Protein 6OQQ (pdb70)

B-factor: mean 50.13, std 29.23, range [6.15, 171.17]

GO terms:
  GO:0106437 protein-glutamic acid ligase activity, initiating (F, EXP)
  GO:0106438 protein-glutamic acid ligase activity, elongating (F, EXP)
  GO:0018117 protein adenylylation (P, IMP)

Solvent-accessible surface area: 74643 Å² total; per-residue (Å²): 125,96,66,77,36,17,6,98,50,36,87,45,95,46,8,57,86,96,23,37,93,46,53,76,93,75,119,74,181,71,18,59,9,100,83,6,55,13,85,52,1,12,64,71,0,4,85,21,0,21,68,0,0,53,85,0,39,143,50,125,108,14,104,83,31,80,30,82,39,2,0,6,0,16,0,0,0,60,0,16,0,17,36,47,133,54,40,136,114,40,90,110,11,58,61,29,1,145,42,0,4,91,47,0,45,89,102,51,78,148,29,59,118,63,0,60,102,30,34,76,99,2,10,6,1,0,0,22,1,0,10,28,111,60,2,33,66,25,4,0,27,51,4,9,65,91,22,22,138,87,22,45,71,96,51,13,39,27,2,8,92,72,3,53,2,2,1,0,0,4,0,18,49,32,0,0,4,0,0,1,12,18,0,6,28,155,96,11,83,1,52,4,37,41,92,22,102,53,65,22,21,47,2,13,16,20,1,0,2,0,1,0,15,25,5,68,0,8,78,18,70,13,32,86,88,0,30,61,124,111,155,111,43,134,35,122,18,86,164,147,38,143,17,45,49,144,104,28,94,112,5,61,18,21,13,0,1,0,34,21,101,132,111,32,6,12,0,1,19,0,20,99,111,76,19,77,95,67,39,0,46,46,9,21,37,0,0,51,20,1,55,155,20,43,166,18,7,60,8,87,1,126,20,3,70,8,71,1,14,20,56,13,117,22,63,67,0,34,93,11,0,151,57,22,181,34,36,120,103,0,70,90,62,0,30,103,58,116,74,0,34,0,2,1,11,77,3,41,114,31,7,24,40,32,0,14,39,110,126,19,85,49,142,76,0,50,60,11,1,114,26,0,0,34,0,0,0,7,1,4,34,0,1,0,3,7,15,68,10,15,85,15,50,44,9,76,123,17,56,132,156,82,98,23,40,0,25,10,14,1,0,26,14,1,2,18,22,77,87,150,77,6,15,4,2,13,42,0,50,102,5,0,69,128,0,13,0,23,29,5,0,5,3,32,2,8,54,19,33,28,2,45,18,4,15,72,21,25,118,30,0,94,89,44,7,26,43,1,0,25,5,0,45,58,93,105,44,82,17,144,91,48,30,11,0,24,5,9,13,6,3,1,21,82,1,0,0,0,0,2,10,0,4,9,0,0,21,0,0,2,4,0,6,0,0,0,0,3,7,0,4,62,31,1,121,132,37,178,72,152,103,114,36,76,53,13,3,107,65,6,3,63,8,0,0,44,1,0,0,10,0,0,52,22,8,9,9,4,28,66,85,41,0,48,75,11,0,90,44,16,2,67,42,51,30,1,6,81,0,5,32,25,2,0,10,12,66,3,18,165,58,94,72,81,55,25,73,102,74,8,40,47,8,0,44,33,6,48,60,6,131,43,120,41,187,40,41,108,40,26,0,2,17,66,66,34,102,70,24,3,1,1,1,107,118,76,41,13,2,4,23,2,4,12,10,0,0,2,3,0,0,2,8,0,0,3,12,20,23,1,19,67,24,0,26,120,29,15,97,76,1,64,68,7,16,79,13,128,74,177,54,82,17,76,42,1,0,42,10,0,1,22,0,25,8,6,2,6,13,45,0,30,4,1,59,23,1,0,17,34,1,2,74,65,0,61,143,84,39,116,110,21,100,24,119,60,13,44,54,14,3,67,90,11,12,68,28,32,4,0,6,44,1,0,28,65,74,116,186,58,39,127,53,15,39,34,13,0,90,4,0,14,26,7,4,4,98,38,25,6,9,12,2,45,6,88,37,0,48,24,0,0,60,0,7,44,8,67,22,58,129,65,65,22,71,94,9,57,98,87,5,74,126,98,61,58,67,70,0,7,51,53,60,0,51,54,10,0,28,120,16,46,168,75,40,85,57,64,81,72,1,23,75,6,0,108,46,10,18,158,121,56,83,31,91,8,57,41,76,53,6,118,126,4,0,41,43,52,29,48,126,4,79,103,77,70,13,118,112,39,71,71,7,97,101,25,0,44,128,42,73,139,62,87,36,21,7,115,35,38,83,44,91,48,8,59,86,98,21,38,93,40,46,80,96,63,108,73,119,75,2,51,4,92,85,5,52,12,85,50,1,11,61,71,0,2,82,22,0,18,72,0,0,42,83,0,42,162,47,130,96,18,104,84,28,74,35,85,32,3,1,6,0,15,0,0,0,55,0,17,0,25,30,47,135,58,37,119,103,45,93,100,10,58,70,28,0,133,38,0,3,66,42,0,43,87,135,55,87,128,28,55,132,49,0,52,84,32,30,86,104,1,11,4,1,0,2,26,3,0,12,40,107,60,1,33,68,23,3,0,17,53,2,8,59,83,17,24,129,97,31,41,74,97,51,12,36,28,1,8,93,76,4,60,6,1,0,0,0,4,0,15,49,30,0,0,4,1,0,1,12,22,0,4,29,160,108,11,79,1,59,5,29,26,85,77,82,48,71,22,23,49,2,14,16,22,3,0,3,0,1,0,11,24,5,70,0,10,76,23,56,17,24,83,90,0,10,63,122,111,152,88,54,139,31,97,47,79,151,145,44,160,19,32,60,139,115,30,106,119,8,40,28,29,12,0,3,0,34,16,124,122,109,36,6,5,0,0,20,0,20,84,162,76,22,82,98,66,41,0,50,39,10,24,35,0,0,72,19,1,54,165,24,48,187,22,4,65,11,71,0,132,20,3,95,18,71,1,6,15,62,11,101,53,79,70,0,37,94,18,0,166,76,23,186,69,42,118,105,0,72,84,65,3,34,106,45,158,56,0,32,0,1,1,11,56,3,45,104,40,6,11,41,38,0,6,39,106,127,28,77,63,131,75,0,51,60,14,2,95,26,0,0,26,0,0,0,6,2,4,31,0,1,0,3,5,19,105,10,17,84,15,46,46,15,68,180,12,68,138,152,57,77,14,42,0,32,10,14,1,0,22,14,1,2,12,25,82,86,148,82,8,14,7,3,12,55,0,50,112,7,0,70,142,0,13,0,20,26,8,0,4,3,30,1,9,42,18,36,24,3,49,15,4,15,68,24,26,121,30,0,92,88,57,9,32,39,1,0,24,6,0,41,60,90,105,42,70,21,165,83,65,30,17,0,30,4,6,12,7,5,1,21,79,2,0,0,0,0,2,7,0,4,8,0,0,20,0,0,2,4,1,4,0,0,1,0,2,11,0,6,73,37,2,121,128,42,176,56,154,96,130,26,72,60,27,3,102,65,6,4,55,9,0,2,46,2,0,0,16,0,0,52,26,3,7,10,3,30,57,82,35,0,45,60,13,0,91,38,21,3,71,40,71,35,0,5,80,0,5,33,20,2,0,8,8,56,4,25,148,71,88,85,90,62,18,67,94,73,5,45,50,7,1,67,14,18,52,69,5,116,43,122,41,183,41,41,105,37,28,0,2,16,75,66,31,103,71,21,3,1,1,2,106,119,78,41,12,2,4,25,2,4,12,12,0,0,1,3,0,0,3,9,0,0,3,13,19,20,0,8,44,25,0,40,114,29,14,90,78,1,77,68,9,18,67,32,122,70,193,44,83,16,88,45,2,0,34,9,0,1,23,0,26,12,6,3,8,19,51,2,28,3,1,61,22,1,0,16,34,3,2,74,62,0,67,144,78,42,114,109,30,105,21,128,56,19,51,60,14,4,98,94,8,20,72,27,35,4,0,48,73,10,53,106,85,132,84,72,54,31,34,2,87,5,0,15,25,3,11,5,96,42,22,20,9,16,1,42,48,99,74,18,71,20,0,4,65,0,10,47,6,73,20,71,120,89,66,38,80,77,17,134,101,88,12,30,126,81,57,137,69,86,1,9,46,41,45,2,44,54,13,1,21,120,22,42,141,75,33,75,86,46,96,69,23,15,95,6,3,81,56,17,22,193,117,65,92,25,106,26,59,66,77,64,28,104,124,3,0,53,68,46,40,80,172,40,80,96,71,91,10,108,103,69,61,11,97,142,45,0,51,126,66,83

Organism: Legionella pneumophila subsp. pneumophila (strain Philadelphia 1 / ATCC 33152 / DSM 7513) (NCBI:txid272624)

InterPro domains:
  IPR059085 Calmodulin-dependent glutamylase SidJ, N-terminal domain [PF26375] (137-318)
  IPR061321 Calmodulin-dependent glutamylase SidJ [NF033873] (98-854)

Sequence (1755 aa):
VKQYYFARRGETSTHDTSLPPPVKVLSGRSIPLKEIPFEATRNELVQIYLTSIDKLIKSNKLNSIPSQQIASHYLFLRSLANSETDGIKKNQILSLAKPLGTYLASKEPHVWKMINELIEKSEYPIIHYLKNNRAHSNFMLALIHEYHKEPLTKNQSAFVQKFRDSSVFLFPNPIYTAWLAHSYDEDSSFNPMFRERLSTNFYHSTLTDNLLLRTEPKEVTLSSEHHYKKEKGPIDSSFRYQMSSDRLLRIQGRTLLFSTPQNDVVAVKVQKKGEPKSTLEEEFEMADYLLKHQRRLDVHSKLPQPLGQYSVKKSEILEISRGSLDFERFKTLIDDSKDLEVYVYKAPQSYFTYLHDKNQDLEDLTASVKTNVHDLFVLLREGIVFPQLADIFHTHFGEDEREDKGRYQALVQLLNVLQFQLGRIDKWQKAVEYVNLRSSGLADLGDSLPITSLFTSSDFTKHYFSELLTGGYHPTFFDKSSGTANSLFTGKRRLFGNYLYLNTIAEYLLVIQLTLGSYGDKVTRDMMDKPKKEAVWRELANVMFTSCAEAIHIMTGIPQSRALTLLKQRANIEKHFRQTQFWMTPDYSKLDEDTLQMEQYSIYSGEPEYEFTDKLVSGVGLSVDGVHQDLGGYNRESPLRELEKLLYATVTLIEGTMQLDKEFFKQLEQVEKILSGEIKTDANSCFEAVAQLLDLARPGCHFQKRLVLSYYEEAKLKYPSAPTDAYDSRFQVVARTNAAITIQRFWRNLTEEQIAEFKEAFALFDKDNNGSISSSELATVMRSLGLSPSEAEVNDLMNEIDVDGNHQIEFSEFLALMSRQLKSNDSEQELLEAFKVFDKNGDGLISAAELKHVLTSIGEKLTDAEVDDMINIQQFAALLSKQYYFARRGETSTHDTSLPPPVKVLSGRSIPLKEIPFEATRNELVQIYLTSIDKLIKSNKLNSIPSQQIASHYLFLRSLANSETDGIKKNQILSLAKPLGTYLASKEPHVWKMINELIEKSEYPIIHYLKNNRAHSNFMLALIHEYHKEPLTKNQSAFVQKFRDSSVFLFPNPIYTAWLAHSYDEDSSFNPMFRERLSTNFYHSTLTDNLLLRTEPKEVTLSSEHHYKKEKGPIDSSFRRYQMSSDRLLRIQGRTLLFSTPQNDVVAVKVQKKGEPKSTLEEEFEMADYLLKHQRRLDVHSKLPQPLGQYSVKKSEILEISRGSLDFERFKTLIDDSKDLEVYVYKAPQSYFTYLHDKNQDLEDLTASVKTNVHDLFVLLREGIVFPQLADIFHTHFGEDEREDKGRYQALVQLLNVLQFQLGRIDKWQKAVEYVNLRSSGLADLGDSLPITSLFTSSDFTKHYFSELLTGGYHPTFFDKSSGTANSLFTGKRRLFGNYLYLNTIAEYLLVIQLTLGSYGDKVTRDMMDKPKKEAVWRELANVMFTSCAEAIHIMTGIPQSRALTLLKQRANIEKHFRQTQFWMTPDYSKLDEDTLQMEQYSIYSGEPEYEFTDKLVSGVGLSVDGVHQDLGGYNRESPLRELEKLLYATVTLIEGTMQLDKEFFKQLEQVEKILSGEIKTDANSCFEAVAQLLDLARPGCHFQKRLVLSYYEEAKLKYPSAPTDAYDSRFQVVARTNAAITIQLTEEQIAEFKEAFALFDKDNNGSISSSELATVMRSLGLSPSEAEVNDLMNEIDVDGNHQIEFSEFLALMSRQLKSNDSEQELLEAFKVFDKNGDGLISAAELKHVLTSIGEKLTDAEVDDMNIQQFAALLS

Radius of gyration: 42.69 Å; Cα contacts (8 Å, |Δi|>4): 2825; chains: 4; bounding box: 132×69×135 Å

Foldseek 3Di:
DAADFLKDKDFDQFLLDPFDAQWDADPNDIFHEAALQQQVLLVVLVVLLLVLLVVCLVVVCPVPDDPLLLLLLLLQLQLQLLVDPPPVVSVSSVVSNVSSLVVCCPPPVVSNVVSLVLLLFFSNSSLVSCLECVQQVASSVVSSVVRVPDDDDPSNVQNCVLVVRGNLLSHPQLSSLLSLQCSLFPPGLDEQWDADPNAIDHCLLSSVQSNLSPDGAMDMDGHCPALVHDDDDDDDQPDDDDFALVQFDADDALKTWGADPVQWTKIKHWAFAPRDLVLQSLQLSQLVVCVVCCVNLVQQFQGKAWRGKDKDFVVVVLVSCVVHPCSVVNVNTHHPHGIIIITIIIGGPQQQAQLLHLPDDPVLSLVLLLSQLSNQQSVVVNFKAQPPQWQWFQDDPCQQVDQQSRGFFLSVPLLAPPDRFGGKTALLLNRRVVGQRTSRYGHSRSNMDGLVCLSHCHPVCCRRRSDQLNHYDDPVQQDPVVSHRYHNSRSSNGHRSVVVSLRSVLVSLVSLLSSLLSSLQVNCVPDPPVVVSLVSLLVSLVSSLLSLLSSLCSLQVDPSVVSSSSLCSHFPSQLLSLQSSVQSYQVLLPDDDVVNVVSQCRSQVSHDGDDDPDNAAHRAGAHPPSPGHMQHHDPGRGRSVSSSRSSSSSSCNSSSSVVLVVVLVVLVVVLVCCLVVVDDDDLVSSVSSLSNSCSSDRRPDLVSLVVSLVSVVSSCVVVVVDDDPSHCVNSVVSVVVVVVVVVVVVVD/DDDPVLVVLLVVLQCVQPVVRPQWHFLVCVQVSCVVSVQRDDPVVSVVVVVVCPPVPDRTGGSVRSCVVSVVSVVVDDQLVVQLVVVVVQVDVPPQDHDPVVVQCDQQPDDPHDDNVVCVVAPGRNVRSVPVD/DADFQKDKFFDFFLLPPFPAQWDADPNDTFHEAALQQQVLLVVLVVLLLVLLVVCLVVVVLVPDDPLLLLLQLLQLQLVLLVDPDPVVSVSSVVSNVSSLVCCVPVPVPVSVVSLVLLLAFSNSSLVSPLACSQQPASSVVSSVVRVPDDDDPSNVQNCVLVVRGNLLSHPLLNSLLSLQCSLPPPGQDEQWDDDPNAIDHCLLSSVQSNLSPDGAMDMDGHCPALVHPDDDDFDAPDDDDDDLVFQPAQDQLKTWGQDPVQFTKIKRKAWAPRDLVLLVLQLSQLVVCVVCCPNLVQQFQGKAWDHKDKDAPVSVLVSCVPHPCSVVSVNGHYPDRIIIITIITGGPQQQAQLLHLPDDPVLSLVLLLNQLSNQLSVVSNQKAQPPQWQWFLDDPCQQPDLQSRGFFLSVPLLAPPDDFRAKTALLLNRNVVGQRTSRYGHSRSNMDGLVCLSHPDPVCCRRRSPQLRHYDDVSQQDVVVSHRYHNSRSSNGHRSVVVSLRRVLVSLVSVLSSLLSSLQSNCVPPDDDVVSLVSLLVSLVSSLQSLLSSLCSQQVPPSVVSSSSLVSHFPSQLLSLQSSVQSYQCLLVDDPVVNVVSQCVSCVSHDGADDPDDAAPRAGAHPVNPGHMQHHDPGRGRSVSSSRSSSSSSSNSSSSVVLVVVLVVLVVVQVCDLVVVDDDDLVVNVSSLSNSCSSDRPPPLVSLVVSLVSVVSSCVVVVPDDDPSNPVNNVVSVVVVVVVVVD/DDPVLVVLLVVLQCVQVVVRPQFAALVCVQVSCVVSVLRDDPVVSVVVVCVPCVVPHDTGHSVVSVVSCPVSVVVPDQQVVQLVVLCVQVPDPPQDHDDVVVQCCCCPDDDHCDNVNPVVAVSNPRSVVVD

Structure (mmCIF, N/CA/C/O backbone):
data_6OQQ
#
_entry.id   6OQQ
#
_cell.length_a   105.490
_cell.length_b   104.749
_cell.length_c   107.770
_cell.angle_alpha   90.000
_cell.angle_beta   103.970
_cell.angle_gamma   90.000
#
_symmetry.space_group_name_H-M   'P 1 21 1'
#
loop_
_entity.id
_entity.type
_entity.pdbx_description
1 polymer 'Legionella pneumophila SidJ'
2 polymer Calmodulin
3 non-polymer 'ADENOSINE MONOPHOSPHATE'
4 non-polymer 'PYROPHOSPHATE 2-'
5 non-polymer 'MAGNESIUM ION'
6 non-polymer 'SODIUM ION'
7 non-polymer 1,2-ETHANEDIOL
8 non-polymer 'CALCIUM ION'
9 water water
#
loop_
_atom_site.group_PDB
_atom_site.id
_atom_site.type_symbol
_atom_site.label_atom_id
_atom_site.label_alt_id
_atom_site.label_comp_id
_atom_site.label_asym_id
_atom_site.label_entity_id
_atom_site.label_seq_id
_atom_site.pdbx_PDB_ins_code
_atom_site.Cartn_x
_atom_site.Cartn_y
_atom_site.Cartn_z
_atom_site.occupancy
_atom_site.B_iso_or_equiv
_atom_site.auth_seq_id
_atom_site.auth_comp_id
_atom_site.auth_asym_id
_atom_site.auth_atom_id
_atom_site.pdbx_PDB_model_num
ATOM 1 N N . VAL A 1 99 ? -54.841 -20.640 -29.938 1.00 78.32 99 VAL A N 1
ATOM 2 C CA . VAL A 1 99 ? -53.499 -21.176 -30.131 1.00 59.69 99 VAL A CA 1
ATOM 3 C C . VAL A 1 99 ? -53.027 -21.822 -28.832 1.00 46.16 99 VAL A C 1
ATOM 4 O O . VAL A 1 99 ? -53.266 -21.296 -27.742 1.00 54.77 99 VAL A O 1
ATOM 16 N N . LYS A 1 100 ? -52.361 -22.967 -28.948 1.00 50.17 100 LYS A N 1
ATOM 17 C CA . LYS A 1 100 ? -51.864 -23.676 -27.776 1.00 44.31 100 LYS A CA 1
ATOM 18 C C . LYS A 1 100 ? -50.530 -23.077 -27.348 1.00 39.90 100 LYS A C 1
ATOM 19 O O . LYS A 1 100 ? -49.589 -23.006 -28.146 1.00 42.31 100 LYS A O 1
ATOM 38 N N . GLN A 1 101 ? -50.457 -22.641 -26.095 1.00 26.22 101 GLN A N 1
ATOM 39 C CA . GLN A 1 101 ? -49.268 -22.006 -25.541 1.00 23.54 101 GLN A CA 1
ATOM 40 C C . GLN A 1 101 ? -48.627 -22.963 -24.546 1.00 25.36 101 GLN A C 1
ATOM 41 O O . GLN A 1 101 ? -49.262 -23.364 -23.564 1.00 31.86 101 GLN A O 1
ATOM 55 N N . TYR A 1 102 ? -47.381 -23.334 -24.814 1.00 21.59 102 TYR A N 1
ATOM 56 C CA . TYR A 1 102 ? -46.640 -24.302 -24.011 1.00 21.94 102 TYR A CA 1
ATOM 57 C C . TYR A 1 102 ? -45.197 -24.271 -24.504 1.00 23.05 102 TYR A C 1
ATOM 58 O O . TYR A 1 102 ? -44.870 -23.570 -25.466 1.00 28.15 102 TYR A O 1
ATOM 76 N N . TYR A 1 103 ? -44.335 -25.036 -23.843 1.00 21.95 103 TYR A N 1
ATOM 77 C CA . TYR A 1 103 ? -42.910 -25.020 -24.138 1.00 26.74 103 TYR A CA 1
ATOM 78 C C . TYR A 1 103 ? -42.464 -26.334 -24.767 1.00 20.81 103 TYR A C 1
ATOM 79 O O . TYR A 1 103 ? -42.998 -27.404 -24.463 1.00 29.57 103 TYR A O 1
ATOM 97 N N . PHE A 1 104 ? -41.480 -26.231 -25.666 1.00 29.49 104 PHE A N 1
ATOM 98 C CA . PHE A 1 104 ? -40.798 -27.387 -26.231 1.00 28.85 104 PHE A CA 1
ATOM 99 C C . PHE A 1 104 ? -39.665 -27.890 -25.336 1.00 31.13 104 PHE A C 1
ATOM 100 O O . PHE A 1 104 ? -38.722 -28.518 -25.834 1.00 27.03 104 PHE A O 1
ATOM 117 N N . ALA A 1 105 ? -39.734 -27.619 -24.035 1.00 26.32 105 ALA A N 1
ATOM 118 C CA . ALA A 1 105 ? -38.694 -28.026 -23.102 1.00 18.18 105 ALA A CA 1
ATOM 119 C C . ALA A 1 105 ? -39.338 -28.605 -21.853 1.00 30.17 105 ALA A C 1
ATOM 120 O O . ALA A 1 105 ? -40.383 -28.131 -21.400 1.00 30.15 105 ALA A O 1
ATOM 127 N N . ARG A 1 106 ? -38.688 -29.620 -21.299 1.00 21.24 106 ARG A N 1
ATOM 128 C CA . ARG A 1 106 ? -39.188 -30.398 -20.175 1.00 24.74 106 ARG A CA 1
ATOM 129 C C . ARG A 1 106 ? -38.079 -30.496 -19.139 1.00 36.06 106 ARG A C 1
ATOM 130 O O . ARG A 1 106 ? -36.922 -30.735 -19.492 1.00 32.92 106 ARG A O 1
ATOM 151 N N . ARG A 1 107 ? -38.419 -30.297 -17.867 1.00 20.22 107 ARG A N 1
ATOM 152 C CA . ARG A 1 107 ? -37.434 -30.347 -16.793 1.00 26.60 107 ARG A CA 1
ATOM 153 C C . ARG A 1 107 ? -37.721 -31.517 -15.864 1.00 33.76 107 ARG A C 1
ATOM 154 O O . ARG A 1 107 ? -38.855 -31.694 -15.408 1.00 35.45 107 ARG A O 1
ATOM 175 N N . GLY A 1 108 ? -36.685 -32.300 -15.582 1.00 24.13 108 GLY A N 1
ATOM 176 C CA . GLY A 1 108 ? -36.761 -33.376 -14.619 1.00 19.71 108 GLY A CA 1
ATOM 177 C C . GLY A 1 108 ? -35.467 -33.510 -13.843 1.00 18.52 108 GLY A C 1
ATOM 178 O O . GLY A 1 108 ? -34.829 -32.506 -13.511 1.00 24.29 108 GLY A O 1
ATOM 182 N N . GLU A 1 109 ? -35.057 -34.743 -13.563 1.00 16.68 109 GLU A N 1
ATOM 183 C CA . GLU A 1 109 ? -33.854 -34.991 -12.785 1.00 16.41 109 GLU A CA 1
ATOM 184 C C . GLU A 1 109 ? -33.088 -36.151 -13.395 1.00 37.37 109 GLU A C 1
ATOM 185 O O . GLU A 1 109 ? -33.656 -36.998 -14.087 1.00 18.47 109 GLU A O 1
ATOM 197 N N . THR A 1 110 ? -31.784 -36.167 -13.149 1.00 31.41 110 THR A N 1
ATOM 198 C CA . THR A 1 110 ? -30.918 -37.257 -13.573 1.00 37.71 110 THR A CA 1
ATOM 199 C C . THR A 1 110 ? -30.011 -37.625 -12.406 1.00 41.31 110 THR A C 1
ATOM 200 O O . THR A 1 110 ? -29.994 -36.958 -11.368 1.00 22.22 110 THR A O 1
ATOM 211 N N . SER A 1 111 ? -29.248 -38.705 -12.581 1.00 19.19 111 SER A N 1
ATOM 212 C CA . SER A 1 111 ? -28.428 -39.204 -11.482 1.00 27.63 111 SER A CA 1
ATOM 213 C C . SER A 1 111 ? -27.198 -38.338 -11.236 1.00 18.51 111 SER A C 1
ATOM 214 O O . SER A 1 111 ? -26.742 -38.235 -10.091 1.00 19.23 111 SER A O 1
ATOM 222 N N . THR A 1 112 ? -26.635 -37.726 -12.276 1.00 19.91 112 THR A N 1
ATOM 223 C CA . THR A 1 112 ? -25.440 -36.917 -12.077 1.00 28.81 112 THR A CA 1
ATOM 224 C C . THR A 1 112 ? -25.181 -36.058 -13.302 1.00 39.15 112 THR A C 1
ATOM 225 O O . THR A 1 112 ? -25.592 -36.396 -14.416 1.00 20.14 112 THR A O 1
ATOM 236 N N . HIS A 1 113 ? -24.493 -34.941 -13.071 1.00 27.67 113 HIS A N 1
ATOM 237 C CA . HIS A 1 113 ? -23.918 -34.129 -14.131 1.00 17.69 113 HIS A CA 1
ATOM 238 C C . HIS A 1 113 ? -22.449 -34.444 -14.372 1.00 19.67 113 HIS A C 1
ATOM 239 O O . HIS A 1 113 ? -21.882 -33.972 -15.364 1.00 19.32 113 HIS A O 1
ATOM 253 N N . ASP A 1 114 ? -21.826 -35.230 -13.493 1.00 17.83 114 ASP A N 1
ATOM 254 C CA . ASP A 1 114 ? -20.400 -35.540 -13.583 1.00 18.51 114 ASP A CA 1
ATOM 255 C C . ASP A 1 114 ? -20.198 -36.592 -14.671 1.00 20.42 114 ASP A C 1
ATOM 256 O O . ASP A 1 114 ? -19.984 -37.779 -14.412 1.00 20.89 114 ASP A O 1
ATOM 265 N N . THR A 1 115 ? -20.272 -36.128 -15.918 1.00 21.76 115 THR A N 1
ATOM 266 C CA . THR A 1 115 ? -20.110 -36.969 -17.097 1.00 40.16 115 THR A CA 1
ATOM 267 C C . THR A 1 115 ? -19.218 -36.234 -18.084 1.00 23.01 115 THR A C 1
ATOM 268 O O . THR A 1 115 ? -19.477 -35.070 -18.405 1.00 27.17 115 THR A O 1
ATOM 279 N N . SER A 1 116 ? -18.172 -36.908 -18.557 1.00 35.96 116 SER A N 1
ATOM 280 C CA . SER A 1 116 ? -17.252 -36.325 -19.532 1.00 26.45 116 SER A CA 1
ATOM 281 C C . SER A 1 116 ? -16.685 -34.995 -19.035 1.00 30.76 116 SER A C 1
ATOM 282 O O . SER A 1 116 ? -16.511 -34.044 -19.800 1.00 28.41 116 SER A O 1
ATOM 290 N N . LEU A 1 117 ? -16.395 -34.924 -17.739 1.00 21.78 117 LEU A N 1
ATOM 291 C CA . LEU A 1 117 ? -15.819 -33.720 -17.160 1.00 20.78 117 LEU A CA 1
ATOM 292 C C . LEU A 1 117 ? -14.305 -33.827 -17.096 1.00 29.20 117 LEU A C 1
ATOM 293 O O . LEU A 1 117 ? -13.744 -34.924 -17.170 1.00 24.36 117 LEU A O 1
ATOM 309 N N . PRO A 1 118 ? -13.607 -32.704 -16.940 1.00 22.61 118 PRO A N 1
ATOM 310 C CA . PRO A 1 118 ? -12.179 -32.784 -16.642 1.00 29.58 118 PRO A CA 1
ATOM 311 C C . PRO A 1 118 ? -11.956 -33.568 -15.382 1.00 22.21 118 PRO A C 1
ATOM 312 O O . PRO A 1 118 ? -12.791 -33.553 -14.452 1.00 23.74 118 PRO A O 1
ATOM 323 N N . PRO A 1 119 ? -10.843 -34.304 -15.280 1.00 23.16 119 PRO A N 1
ATOM 324 C CA . PRO A 1 119 ? -10.615 -35.119 -14.090 1.00 26.77 119 PRO A CA 1
ATOM 325 C C . PRO A 1 119 ? -10.404 -34.250 -12.871 1.00 29.91 119 PRO A C 1
ATOM 326 O O . PRO A 1 119 ? -9.806 -33.160 -12.956 1.00 20.88 119 PRO A O 1
ATOM 337 N N . PRO A 1 120 ? -10.869 -34.688 -11.691 1.00 21.12 120 PRO A N 1
ATOM 338 C CA . PRO A 1 120 ? -10.726 -33.865 -10.484 1.00 19.90 120 PRO A CA 1
ATOM 339 C C . PRO A 1 120 ? -9.290 -33.827 -9.987 1.00 20.61 120 PRO A C 1
ATOM 340 O O . PRO A 1 120 ? -8.934 -34.512 -9.023 1.00 21.07 120 PRO A O 1
ATOM 351 N N . VAL A 1 121 ? -8.459 -33.021 -10.643 1.00 27.07 121 VAL A N 1
ATOM 352 C CA . VAL A 1 121 ? -7.033 -32.956 -10.349 1.00 22.02 121 VAL A CA 1
ATOM 353 C C . VAL A 1 121 ? -6.577 -31.510 -10.463 1.00 35.52 121 VAL A C 1
ATOM 354 O O . VAL A 1 121 ? -6.931 -30.816 -11.421 1.00 22.45 121 VAL A O 1
ATOM 367 N N . LYS A 1 122 ? -5.795 -31.059 -9.486 1.00 39.47 122 LYS A N 1
ATOM 368 C CA . LYS A 1 122 ? -5.129 -29.764 -9.524 1.00 21.52 122 LYS A CA 1
ATOM 369 C C . LYS A 1 122 ? -3.637 -29.985 -9.722 1.00 22.88 122 LYS A C 1
ATOM 370 O O . LYS A 1 122 ? -3.013 -30.736 -8.965 1.00 28.12 122 LYS A O 1
ATOM 389 N N . VAL A 1 123 ? -3.066 -29.330 -10.729 1.00 27.25 123 VAL A N 1
ATOM 390 C CA . VAL A 1 123 ? -1.639 -29.429 -11.020 1.00 30.33 123 VAL A CA 1
ATOM 391 C C . VAL A 1 123 ? -0.955 -28.193 -10.451 1.00 40.66 123 VAL A C 1
ATOM 392 O O . VAL A 1 123 ? -1.262 -27.064 -10.854 1.00 34.23 123 VAL A O 1
ATOM 405 N N . LEU A 1 124 ? -0.029 -28.405 -9.517 1.00 47.13 124 LEU A N 1
ATOM 406 C CA . LEU A 1 124 ? 0.691 -27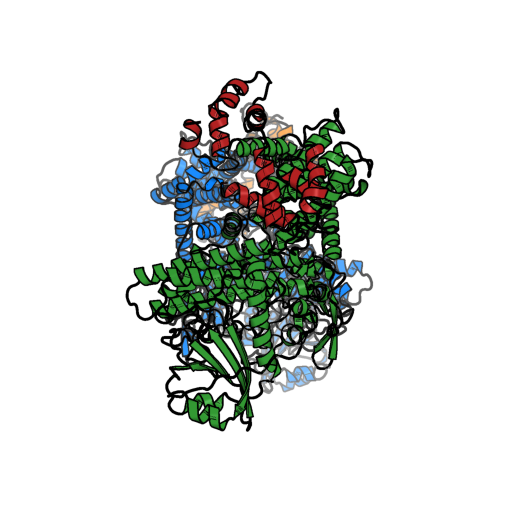.319 -8.853 1.00 42.70 124 LEU A CA 1
ATOM 407 C C . LEU A 1 124 ? 2.187 -27.609 -8.933 1.00 41.02 124 LEU A C 1
ATOM 408 O O . LEU A 1 124 ? 2.708 -28.436 -8.178 1.00 51.37 124 LEU A O 1
ATOM 424 N N . SER A 1 125 ? 2.875 -26.922 -9.844 1.00 49.58 125 SER A N 1
ATOM 425 C CA . SER A 1 125 ? 4.324 -27.044 -9.982 1.00 42.06 125 SER A CA 1
ATOM 426 C C . SER A 1 125 ? 4.718 -28.472 -10.357 1.00 35.20 125 SER A C 1
ATOM 427 O O . SER A 1 125 ? 5.626 -29.067 -9.774 1.00 39.58 125 SER A O 1
ATOM 435 N N . GLY A 1 126 ? 4.015 -29.025 -11.346 1.00 53.67 126 GLY A N 1
ATOM 436 C CA . GLY A 1 126 ? 4.290 -30.360 -11.829 1.00 56.96 126 GLY A CA 1
ATOM 437 C C . GLY A 1 126 ? 3.733 -31.482 -10.984 1.00 46.25 126 GLY A C 1
ATOM 438 O O . GLY A 1 126 ? 3.756 -32.637 -11.428 1.00 35.25 126 GLY A O 1
ATOM 442 N N . ARG A 1 127 ? 3.234 -31.190 -9.786 1.00 56.78 127 ARG A N 1
ATOM 443 C CA . ARG A 1 127 ? 2.660 -32.196 -8.901 1.00 36.13 127 ARG A CA 1
ATOM 444 C C . ARG A 1 127 ? 1.146 -32.202 -9.076 1.00 34.98 127 ARG A C 1
ATOM 445 O O . ARG A 1 127 ? 0.494 -31.165 -8.908 1.00 28.62 127 ARG A O 1
ATOM 466 N N . SER A 1 128 ? 0.594 -33.363 -9.420 1.00 30.57 128 SER A N 1
ATOM 467 C CA . SER A 1 128 ? -0.847 -33.519 -9.576 1.00 28.32 128 SER A CA 1
ATOM 468 C C . SER A 1 128 ? -1.456 -33.859 -8.221 1.00 27.63 128 SER A C 1
ATOM 469 O O . SER A 1 128 ? -1.072 -34.851 -7.593 1.00 28.55 128 SER A O 1
ATOM 477 N N . ILE A 1 129 ? -2.398 -33.039 -7.776 1.00 24.65 129 ILE A N 1
ATOM 478 C CA . ILE A 1 129 ? -3.090 -33.227 -6.504 1.00 23.93 129 ILE A CA 1
ATOM 479 C C . ILE A 1 129 ? -4.517 -33.669 -6.809 1.00 23.14 129 ILE A C 1
ATOM 480 O O . ILE A 1 129 ? -5.265 -32.919 -7.451 1.00 22.17 129 ILE A O 1
ATOM 496 N N . PRO A 1 130 ? -4.941 -34.855 -6.375 1.00 23.58 130 PRO A N 1
ATOM 497 C CA . PRO A 1 130 ? -6.327 -35.265 -6.627 1.00 22.89 130 PRO A CA 1
ATOM 498 C C . PRO A 1 130 ? -7.303 -34.512 -5.737 1.00 21.49 130 PRO A C 1
ATOM 499 O O . PRO A 1 130 ? -7.029 -34.242 -4.565 1.00 21.36 130 PRO A O 1
ATOM 510 N N . LEU A 1 131 ? -8.452 -34.173 -6.311 1.00 21.26 131 LEU A N 1
ATOM 511 C CA . LEU A 1 131 ? -9.506 -33.459 -5.605 1.00 21.61 131 LEU A CA 1
ATOM 512 C C . LEU A 1 131 ? -10.610 -34.439 -5.225 1.00 19.95 131 LEU A C 1
ATOM 513 O O . LEU A 1 131 ? -11.067 -35.219 -6.066 1.00 20.36 131 LEU A O 1
ATOM 529 N N . LYS A 1 132 ? -11.029 -34.399 -3.961 1.00 28.02 132 LYS A N 1
ATOM 530 C CA . LYS A 1 132 ? -12.070 -35.277 -3.449 1.00 28.91 132 LYS A CA 1
ATOM 531 C C . LYS A 1 132 ? -13.255 -34.462 -2.949 1.00 25.55 132 LYS A C 1
ATOM 532 O O . LYS A 1 132 ? -13.099 -33.340 -2.459 1.00 20.97 132 LYS A O 1
ATOM 551 N N . GLU A 1 133 ? -14.441 -35.048 -3.067 1.00 17.76 133 GLU A N 1
ATOM 552 C CA . GLU A 1 133 ? -15.656 -34.435 -2.558 1.00 16.79 133 GLU A CA 1
ATOM 553 C C . GLU A 1 133 ? -15.825 -34.744 -1.076 1.00 18.47 133 GLU A C 1
ATOM 554 O O . GLU A 1 133 ? -15.564 -35.865 -0.629 1.00 22.58 133 GLU A O 1
ATOM 566 N N . ILE A 1 134 ? -16.273 -33.755 -0.320 1.00 26.14 134 ILE A N 1
ATOM 567 C CA . ILE A 1 134 ? -16.779 -33.966 1.036 1.00 19.75 134 ILE A CA 1
ATOM 568 C C . ILE A 1 134 ? -18.293 -34.095 0.942 1.00 16.26 134 ILE A C 1
ATOM 569 O O . ILE A 1 134 ? -18.958 -33.139 0.509 1.00 18.49 134 ILE A O 1
ATOM 585 N N . PRO A 1 135 ? -18.882 -35.237 1.313 1.00 16.94 135 PRO A N 1
ATOM 586 C CA . PRO A 1 135 ? -20.316 -35.441 1.058 1.00 18.44 135 PRO A CA 1
ATOM 587 C C . PRO A 1 135 ? -21.170 -34.564 1.961 1.00 16.00 135 PRO A C 1
ATOM 588 O O . PRO A 1 135 ? -21.025 -34.585 3.185 1.00 21.63 135 PRO A O 1
ATOM 599 N N . PHE A 1 136 ? -22.078 -33.801 1.348 1.00 30.36 136 PHE A N 1
ATOM 600 C CA . PHE A 1 136 ? -22.893 -32.874 2.123 1.00 19.68 136 PHE A CA 1
ATOM 601 C C . PHE A 1 136 ? -23.817 -33.614 3.084 1.00 18.55 136 PHE A C 1
ATOM 602 O O . PHE A 1 136 ? -23.750 -33.421 4.304 1.00 14.90 136 PHE A O 1
ATOM 619 N N . GLU A 1 137 ? -24.710 -34.451 2.551 1.00 15.35 137 GLU A N 1
ATOM 620 C CA . GLU A 1 137 ? -25.756 -35.040 3.383 1.00 22.10 137 GLU A CA 1
ATOM 621 C C . GLU A 1 137 ? -25.162 -35.923 4.473 1.00 26.75 137 GLU A C 1
ATOM 622 O O . GLU A 1 137 ? -25.533 -35.812 5.647 1.00 21.06 137 GLU A O 1
ATOM 634 N N . ALA A 1 138 ? -24.230 -36.807 4.108 1.00 20.95 138 ALA A N 1
ATOM 635 C CA . ALA A 1 138 ? -23.636 -37.697 5.100 1.00 20.17 138 ALA A CA 1
ATOM 636 C C . ALA A 1 138 ? -22.972 -36.906 6.222 1.00 28.93 138 ALA A C 1
ATOM 637 O O . ALA A 1 138 ? -23.123 -37.240 7.403 1.00 28.96 138 ALA A O 1
ATOM 644 N N . THR A 1 139 ? -22.231 -35.851 5.873 1.00 19.89 139 THR A N 1
ATOM 645 C CA . THR A 1 139 ? -21.561 -35.051 6.894 1.00 21.10 139 THR A CA 1
ATOM 646 C C . THR A 1 139 ? -22.569 -34.290 7.750 1.00 18.06 139 THR A C 1
ATOM 647 O O . THR A 1 139 ? -22.418 -34.215 8.976 1.00 23.49 139 THR A O 1
ATOM 658 N N . ARG A 1 140 ? -23.598 -33.712 7.124 1.00 17.85 140 ARG A N 1
ATOM 659 C CA . ARG A 1 140 ? -24.653 -33.051 7.884 1.00 15.96 140 ARG A CA 1
ATOM 660 C C . ARG A 1 140 ? -25.247 -33.999 8.918 1.00 20.39 140 ARG A C 1
ATOM 661 O O . ARG A 1 140 ? -25.421 -33.639 10.089 1.00 17.38 140 ARG A O 1
ATOM 682 N N . ASN A 1 141 ? -25.562 -35.226 8.499 1.00 20.25 141 ASN A N 1
ATOM 683 C CA . ASN A 1 141 ? -26.208 -36.176 9.397 1.00 18.55 141 ASN A CA 1
ATOM 684 C C . ASN A 1 141 ? -25.287 -36.565 10.548 1.00 20.01 141 ASN A C 1
ATOM 685 O O . ASN A 1 141 ? -25.738 -36.694 11.691 1.00 20.23 141 ASN A O 1
ATOM 696 N N . GLU A 1 142 ? -23.994 -36.754 10.269 1.00 22.23 142 GLU A N 1
ATOM 697 C CA . GLU A 1 142 ? -23.038 -37.015 11.341 1.00 20.59 142 GLU A CA 1
ATOM 698 C C . GLU A 1 142 ? -23.086 -35.916 12.394 1.00 40.88 142 GLU A C 1
ATOM 699 O O . GLU A 1 142 ? -23.026 -36.191 13.599 1.00 28.45 142 GLU A O 1
ATOM 711 N N . LEU A 1 143 ? -23.197 -34.662 11.960 1.00 21.36 143 LEU A N 1
ATOM 712 C CA . LEU A 1 143 ? -23.190 -33.552 12.906 1.00 20.20 143 LEU A CA 1
ATOM 713 C C . LEU A 1 143 ? -24.460 -33.535 13.747 1.00 20.64 143 LEU A C 1
ATOM 714 O O . LEU A 1 143 ? -24.409 -33.250 14.949 1.00 32.10 143 LEU A O 1
ATOM 730 N N . VAL A 1 144 ? -25.608 -33.850 13.142 1.00 19.75 144 VAL A N 1
ATOM 731 C CA . VAL A 1 144 ? -26.848 -33.904 13.909 1.00 22.05 144 VAL A CA 1
ATOM 732 C C . VAL A 1 144 ? -26.781 -35.020 14.944 1.00 21.70 144 VAL A C 1
ATOM 733 O O . VAL A 1 144 ? -27.244 -34.860 16.079 1.00 29.10 144 VAL A O 1
ATOM 746 N N . GLN A 1 145 ? -26.193 -36.163 14.578 1.00 22.40 145 GLN A N 1
ATOM 747 C CA . GLN A 1 145 ? -26.008 -37.240 15.544 1.00 24.33 145 GLN A CA 1
ATOM 748 C C . GLN A 1 145 ? -25.184 -36.766 16.738 1.00 34.77 145 GLN A C 1
ATOM 749 O O . GLN A 1 145 ? -25.538 -37.020 17.894 1.00 32.98 145 GLN A O 1
ATOM 763 N N . ILE A 1 146 ? -24.068 -36.082 16.472 1.00 23.34 146 ILE A N 1
ATOM 764 C CA . ILE A 1 146 ? -23.239 -35.556 17.554 1.00 24.00 146 ILE A CA 1
ATOM 765 C C . ILE A 1 146 ? -24.039 -34.585 18.409 1.00 38.50 146 ILE A C 1
ATOM 766 O O . ILE A 1 146 ? -23.907 -34.560 19.639 1.00 29.74 146 ILE A O 1
ATOM 782 N N . TYR A 1 147 ? -24.878 -33.764 17.773 1.00 25.83 147 TYR A N 1
ATOM 783 C CA . TYR A 1 147 ? -25.748 -32.866 18.523 1.00 23.21 147 TYR A CA 1
ATOM 784 C C . TYR A 1 147 ? -26.665 -33.645 19.458 1.00 26.17 147 TYR A C 1
ATOM 785 O O . TYR A 1 147 ? -26.869 -33.252 20.612 1.00 25.39 147 TYR A O 1
ATOM 803 N N . LEU A 1 148 ? -27.227 -34.756 18.977 1.00 26.69 148 LEU A N 1
ATOM 804 C CA . LEU A 1 148 ? -28.128 -35.551 19.805 1.00 27.97 148 LEU A CA 1
ATOM 805 C C . LEU A 1 148 ? -27.390 -36.143 20.999 1.00 29.45 148 LEU A C 1
ATOM 806 O O . LEU A 1 148 ? -27.891 -36.106 22.130 1.00 31.62 148 LEU A O 1
ATOM 822 N N . THR A 1 149 ? -26.195 -36.687 20.772 1.00 32.74 149 THR A N 1
ATOM 823 C CA . THR A 1 149 ? -25.397 -37.183 21.886 1.00 42.39 149 THR A CA 1
ATOM 824 C C . THR A 1 149 ? -25.012 -36.055 22.834 1.00 49.91 149 THR A C 1
ATOM 825 O O . THR A 1 149 ? -24.827 -36.290 24.032 1.00 39.33 149 THR A O 1
ATOM 836 N N . SER A 1 150 ? -24.894 -34.826 22.323 1.00 30.48 150 SER A N 1
ATOM 837 C CA . SER A 1 150 ? -24.608 -33.691 23.197 1.00 29.40 150 SER A CA 1
ATOM 838 C C . SER A 1 150 ? -25.829 -33.317 24.029 1.00 38.01 150 SER A C 1
ATOM 839 O O . SER A 1 150 ? -25.700 -32.959 25.205 1.00 32.00 150 SER A O 1
ATOM 847 N N . ILE A 1 151 ? -27.023 -33.381 23.434 1.00 31.02 151 ILE A N 1
ATOM 848 C CA . ILE A 1 151 ? -28.242 -33.207 24.216 1.00 33.03 151 ILE A CA 1
ATOM 849 C C . ILE A 1 151 ? -28.283 -34.228 25.343 1.00 35.01 151 ILE A C 1
ATOM 850 O O . ILE A 1 151 ? -28.619 -33.902 26.488 1.00 36.35 151 ILE A O 1
ATOM 866 N N . ASP A 1 152 ? -27.941 -35.481 25.033 1.00 41.36 152 ASP A N 1
ATOM 867 C CA . ASP A 1 152 ? -27.922 -36.528 26.048 1.00 37.17 152 ASP A CA 1
ATOM 868 C C . ASP A 1 152 ? -27.025 -36.134 27.213 1.00 38.74 152 ASP A C 1
ATOM 869 O O . ASP A 1 152 ? -27.406 -36.272 28.382 1.00 43.80 152 ASP A O 1
ATOM 878 N N . LYS A 1 153 ? -25.826 -35.631 26.912 1.00 46.73 153 LYS A N 1
ATOM 879 C CA . LYS A 1 153 ? -24.899 -35.237 27.967 1.00 48.94 153 LYS A CA 1
ATOM 880 C C . LYS A 1 153 ? -25.411 -34.020 28.727 1.00 58.31 153 LYS A C 1
ATOM 881 O O . LYS A 1 153 ? -25.224 -33.918 29.946 1.00 48.08 153 LYS A O 1
ATOM 900 N N . LEU A 1 154 ? -26.061 -33.085 28.030 1.00 47.84 154 LEU A N 1
ATOM 901 C CA . LEU A 1 154 ? -26.624 -31.923 28.708 1.00 38.06 154 LEU A CA 1
ATOM 902 C C . LEU A 1 154 ? -27.653 -32.341 29.750 1.00 44.96 154 LEU A C 1
ATOM 903 O O . LEU A 1 154 ? -27.700 -31.777 30.850 1.00 53.05 154 LEU A O 1
ATOM 919 N N . ILE A 1 155 ? -28.487 -33.330 29.422 1.00 39.80 155 ILE A N 1
ATOM 920 C CA . ILE A 1 155 ? -29.529 -33.765 30.345 1.00 46.98 155 ILE A CA 1
ATOM 921 C C . ILE A 1 155 ? -28.914 -34.474 31.545 1.00 65.10 155 ILE A C 1
ATOM 922 O O . ILE A 1 155 ? -29.251 -34.184 32.699 1.00 57.02 155 ILE A O 1
ATOM 938 N N . LYS A 1 156 ? -28.002 -35.416 31.290 1.00 65.08 156 LYS A N 1
ATOM 939 C CA . LYS A 1 156 ? -27.345 -36.125 32.382 1.00 54.53 156 LYS A CA 1
ATOM 940 C C . LYS A 1 156 ? -26.616 -35.160 33.307 1.00 58.53 156 LYS A C 1
ATOM 941 O O . LYS A 1 156 ? -26.584 -35.360 34.527 1.00 78.47 156 LYS A O 1
ATOM 960 N N . SER A 1 157 ? -26.020 -34.108 32.744 1.00 57.29 157 SER A N 1
ATOM 961 C CA . SER A 1 157 ? -25.211 -33.186 33.529 1.00 56.57 157 SER A CA 1
ATOM 962 C C . SER A 1 157 ? -26.045 -32.259 34.401 1.00 58.81 157 SER A C 1
ATOM 963 O O . SER A 1 157 ? -25.485 -31.607 35.288 1.00 53.23 157 SER A O 1
ATOM 971 N N . ASN A 1 158 ? -27.357 -32.182 34.176 1.00 80.90 158 ASN A N 1
ATOM 972 C CA . ASN A 1 158 ? -28.231 -31.307 34.957 1.00 76.26 158 ASN A CA 1
ATOM 973 C C . ASN A 1 158 ? -27.731 -29.864 34.943 1.00 75.98 158 ASN A C 1
ATOM 974 O O . ASN A 1 158 ? -27.991 -29.088 35.866 1.00 78.03 158 ASN A O 1
ATOM 985 N N . LYS A 1 159 ? -27.008 -29.495 33.888 1.00 78.12 159 LYS A N 1
ATOM 986 C CA . LYS A 1 159 ? -26.565 -28.125 33.690 1.00 71.92 159 LYS A CA 1
ATOM 987 C C . LYS A 1 159 ? -27.605 -27.272 32.975 1.00 72.91 159 LYS A C 1
ATOM 988 O O . LYS A 1 159 ? -27.324 -26.114 32.655 1.00 74.44 159 LYS A O 1
ATOM 1007 N N . LEU A 1 160 ? -28.797 -27.821 32.717 1.00 66.60 160 LEU A N 1
ATOM 1008 C CA . LEU A 1 160 ? -29.841 -27.063 32.035 1.00 58.94 160 LEU A CA 1
ATOM 1009 C C . LEU A 1 160 ? -30.118 -25.736 32.726 1.00 67.31 160 LEU A C 1
ATOM 1010 O O . LEU A 1 160 ? -30.515 -24.764 32.073 1.00 74.13 160 LEU A O 1
ATOM 1026 N N . ASN A 1 161 ? -29.915 -25.675 34.043 1.00 55.55 161 ASN A N 1
ATOM 1027 C CA . ASN A 1 161 ? -30.124 -24.440 34.786 1.00 64.98 161 ASN A CA 1
ATOM 1028 C C . ASN A 1 161 ? -29.231 -23.304 34.306 1.00 70.63 161 ASN A C 1
ATOM 1029 O O . ASN A 1 161 ? -29.498 -22.146 34.646 1.00 75.51 161 ASN A O 1
ATOM 1040 N N . SER A 1 162 ? -28.201 -23.598 33.511 1.00 64.78 162 SER A N 1
ATOM 1041 C CA . SER A 1 162 ? -27.140 -22.643 33.229 1.00 53.64 162 SER A CA 1
ATOM 1042 C C . SER A 1 162 ? -27.177 -22.056 31.825 1.00 46.40 162 SER A C 1
ATOM 1043 O O . SER A 1 162 ? -26.317 -21.232 31.501 1.00 50.72 162 SER A O 1
ATOM 1051 N N . ILE A 1 163 ? -28.128 -22.448 30.982 1.00 49.92 163 ILE A N 1
ATOM 1052 C CA . ILE A 1 163 ? -28.164 -21.925 29.616 1.00 69.03 163 ILE A CA 1
ATOM 1053 C C . ILE A 1 163 ? -29.433 -21.103 29.419 1.00 55.14 163 ILE A C 1
ATOM 1054 O O . ILE A 1 163 ? -30.482 -21.442 29.985 1.00 46.31 163 ILE A O 1
ATOM 1070 N N . PRO A 1 164 ? -29.389 -20.027 28.629 1.00 40.57 164 PRO A N 1
ATOM 1071 C CA . PRO A 1 164 ? -30.552 -19.136 28.531 1.00 55.84 164 PRO A CA 1
ATOM 1072 C C . PRO A 1 164 ? -31.788 -19.854 28.010 1.00 61.20 164 PRO A C 1
ATOM 1073 O O . PRO A 1 164 ? -31.704 -20.785 27.205 1.00 39.65 164 PRO A O 1
ATOM 1084 N N . SER A 1 165 ? -32.952 -19.388 28.472 1.00 50.08 165 SER A N 1
ATOM 1085 C CA . SER A 1 165 ? -34.213 -20.024 28.109 1.00 51.57 165 SER A CA 1
ATOM 1086 C C . SER A 1 165 ? -34.397 -20.086 26.596 1.00 48.16 165 SER A C 1
ATOM 1087 O O . SER A 1 165 ? -34.931 -21.071 26.071 1.00 34.90 165 SER A O 1
ATOM 1095 N N . GLN A 1 166 ? -33.966 -19.046 25.877 1.00 47.57 166 GLN A N 1
ATOM 1096 C CA . GLN A 1 166 ? -34.152 -19.033 24.430 1.00 45.16 166 GLN A CA 1
ATOM 1097 C C . GLN A 1 166 ? -33.417 -20.186 23.758 1.00 44.29 166 GLN A C 1
ATOM 1098 O O . GLN A 1 166 ? -33.893 -20.722 22.751 1.00 42.96 166 GLN A O 1
ATOM 1112 N N . GLN A 1 167 ? -32.262 -20.583 24.295 1.00 35.50 167 GLN A N 1
ATOM 1113 C CA . GLN A 1 167 ? -31.526 -21.700 23.718 1.00 33.72 167 GLN A CA 1
ATOM 1114 C C . GLN A 1 167 ? -32.147 -23.038 24.096 1.00 34.46 167 GLN A C 1
ATOM 1115 O O . GLN A 1 167 ? -32.114 -23.980 23.296 1.00 30.80 167 GLN A O 1
ATOM 1129 N N . ILE A 1 168 ? -32.719 -23.143 25.297 1.00 33.20 168 ILE A N 1
ATOM 1130 C CA . ILE A 1 168 ? -33.452 -24.351 25.665 1.00 44.49 168 ILE A CA 1
ATOM 1131 C C . ILE A 1 168 ? -34.656 -24.525 24.748 1.00 37.20 168 ILE A C 1
ATOM 1132 O O . ILE A 1 168 ? -34.927 -25.622 24.245 1.00 30.45 168 ILE A O 1
ATOM 1148 N N . ALA A 1 169 ? -35.400 -23.440 24.519 1.00 29.71 169 ALA A N 1
ATOM 1149 C CA . ALA A 1 169 ? -36.541 -23.498 23.613 1.00 28.96 169 ALA A CA 1
ATOM 1150 C C . ALA A 1 169 ? -36.108 -23.945 22.223 1.00 41.02 169 ALA A C 1
ATOM 1151 O O . ALA A 1 169 ? -36.736 -24.820 21.614 1.00 27.52 169 ALA A O 1
ATOM 1158 N N . SER A 1 170 ? -35.026 -23.357 21.705 1.00 30.63 170 SER A N 1
ATOM 1159 C CA . SER A 1 170 ? -34.535 -23.735 20.385 1.00 31.32 170 SER A CA 1
ATOM 1160 C C . SER A 1 170 ? -34.238 -25.227 20.323 1.00 24.41 170 SER A C 1
ATOM 1161 O O . SER A 1 170 ? -34.683 -25.921 19.403 1.00 23.63 170 SER A O 1
ATOM 1169 N N . HIS A 1 171 ? -33.487 -25.740 21.303 1.00 24.40 171 HIS A N 1
ATOM 1170 C CA . HIS A 1 171 ? -33.205 -27.170 21.352 1.00 34.75 171 HIS A CA 1
ATOM 1171 C C . HIS A 1 171 ? -34.497 -27.978 21.350 1.00 25.14 171 HIS A C 1
ATOM 1172 O O . HIS A 1 171 ? -34.656 -28.920 20.566 1.00 24.63 171 HIS A O 1
ATOM 1186 N N . TYR A 1 172 ? -35.436 -27.619 22.229 1.00 27.87 172 TYR A N 1
ATOM 1187 C CA . TYR A 1 172 ? -36.678 -28.375 22.334 1.00 30.34 172 TYR A CA 1
ATOM 1188 C C . TYR A 1 172 ? -37.460 -28.330 21.027 1.00 31.83 172 TYR A C 1
ATOM 1189 O O . TYR A 1 172 ? -37.876 -29.369 20.502 1.00 32.68 172 TYR A O 1
ATOM 1207 N N . LEU A 1 173 ? -37.667 -27.128 20.483 1.00 31.62 173 LEU A N 1
ATOM 1208 C CA . LEU A 1 173 ? -38.448 -26.996 19.258 1.00 35.12 173 LEU A CA 1
ATOM 1209 C C . LEU A 1 173 ? -37.780 -27.713 18.093 1.00 22.76 173 LEU A C 1
ATOM 1210 O O . LEU A 1 173 ? -38.461 -28.269 17.224 1.00 22.35 173 LEU A O 1
ATOM 1226 N N . PHE A 1 174 ? -36.446 -27.707 18.047 1.00 26.95 174 PHE A N 1
ATOM 1227 C CA . PHE A 1 174 ? -35.766 -28.412 16.970 1.00 26.10 174 PHE A CA 1
ATOM 1228 C C . PHE A 1 174 ? -35.918 -29.920 17.121 1.00 21.97 174 PHE A C 1
ATOM 1229 O O . PHE A 1 174 ? -36.171 -30.627 16.139 1.00 34.34 174 PHE A O 1
ATOM 1246 N N . LEU A 1 175 ? -35.759 -30.433 18.343 1.00 23.26 175 LEU A N 1
ATOM 1247 C CA . LEU A 1 175 ? -35.933 -31.863 18.567 1.00 27.77 175 LEU A CA 1
ATOM 1248 C C . LEU A 1 175 ? -37.349 -32.304 18.214 1.00 31.77 175 LEU A C 1
ATOM 1249 O O . LEU A 1 175 ? -37.543 -33.372 17.621 1.00 24.48 175 LEU A O 1
ATOM 1265 N N . ARG A 1 176 ? -38.355 -31.489 18.551 1.00 29.72 176 ARG A N 1
ATOM 1266 C CA . ARG A 1 176 ? -39.725 -31.829 18.174 1.00 29.47 176 ARG A CA 1
ATOM 1267 C C . ARG A 1 176 ? -39.897 -31.812 16.658 1.00 33.80 176 ARG A C 1
ATOM 1268 O O . ARG A 1 176 ? -40.582 -32.674 16.094 1.00 28.13 176 ARG A O 1
ATOM 1289 N N . SER A 1 177 ? -39.290 -30.831 15.982 1.00 22.89 177 SER A N 1
ATOM 1290 C CA . SER A 1 177 ? -39.348 -30.785 14.525 1.00 21.68 177 SER A CA 1
ATOM 1291 C C . SER A 1 177 ? -38.595 -31.958 13.911 1.00 21.43 177 SER A C 1
ATOM 1292 O O . SER A 1 177 ? -39.046 -32.546 12.920 1.00 24.23 177 SER A O 1
ATOM 1300 N N . LEU A 1 178 ? -37.440 -32.304 14.481 1.00 26.64 178 LEU A N 1
ATOM 1301 C CA . LEU A 1 178 ? -36.653 -33.416 13.960 1.00 28.04 178 LEU A CA 1
ATOM 1302 C C . LEU A 1 178 ? -37.409 -34.731 14.100 1.00 31.96 178 LEU A C 1
ATOM 1303 O O . LEU A 1 178 ? -37.462 -35.535 13.162 1.00 26.40 178 LEU A O 1
ATOM 1319 N N . ALA A 1 179 ? -37.994 -34.971 15.275 1.00 26.73 179 ALA A N 1
ATOM 1320 C CA . ALA A 1 179 ? -38.771 -36.185 15.482 1.00 48.33 179 ALA A CA 1
ATOM 1321 C C . ALA A 1 179 ? -39.884 -36.302 14.450 1.00 30.91 179 ALA A C 1
ATOM 1322 O O . ALA A 1 179 ? -40.059 -37.353 13.822 1.00 27.11 179 ALA A O 1
ATOM 1329 N N . ASN A 1 180 ? -40.645 -35.223 14.250 1.00 26.38 180 ASN A N 1
ATOM 1330 C CA . ASN A 1 180 ? -41.774 -35.276 13.330 1.00 27.37 180 ASN A CA 1
ATOM 1331 C C . ASN A 1 180 ? -41.336 -35.541 11.896 1.00 37.10 180 ASN A C 1
ATOM 1332 O O . ASN A 1 180 ? -42.142 -36.024 11.094 1.00 42.86 180 ASN A O 1
ATOM 1343 N N . SER A 1 181 ? -40.084 -35.238 11.555 1.00 34.92 181 SER A N 1
ATOM 1344 C CA . SER A 1 181 ? -39.556 -35.541 10.233 1.00 32.58 181 SER A CA 1
ATOM 1345 C C . SER A 1 181 ? -38.938 -36.930 10.143 1.00 27.57 181 SER A C 1
ATOM 1346 O O . SER A 1 181 ? -38.594 -37.363 9.039 1.00 21.04 181 SER A O 1
ATOM 1354 N N . GLU A 1 182 ? -38.785 -37.630 11.265 1.00 25.23 182 GLU A N 1
ATOM 1355 C CA . GLU A 1 182 ? -38.147 -38.940 11.290 1.00 41.05 182 GLU A CA 1
ATOM 1356 C C . GLU A 1 182 ? -39.216 -40.023 11.206 1.00 47.95 182 GLU A C 1
ATOM 1357 O O . GLU A 1 182 ? -40.072 -40.128 12.091 1.00 33.08 182 GLU A O 1
ATOM 1369 N N . THR A 1 183 ? -39.156 -40.831 10.145 1.00 41.07 183 THR A N 1
ATOM 1370 C CA . THR A 1 183 ? -40.151 -41.881 9.954 1.00 57.64 183 THR A CA 1
ATOM 1371 C C . THR A 1 183 ? -39.926 -43.042 10.914 1.00 52.88 183 THR A C 1
ATOM 1372 O O . THR A 1 183 ? -40.881 -43.556 11.508 1.00 56.42 183 THR A O 1
ATOM 1383 N N . ASP A 1 184 ? -38.676 -43.476 11.069 1.00 47.12 184 ASP A N 1
ATOM 1384 C CA . ASP A 1 184 ? -38.359 -44.608 11.932 1.00 34.49 184 ASP A CA 1
ATOM 1385 C C . ASP A 1 184 ? -38.898 -44.375 13.339 1.00 47.87 184 ASP A C 1
ATOM 1386 O O . ASP A 1 184 ? -38.450 -43.464 14.043 1.00 67.12 184 ASP A O 1
ATOM 1395 N N . GLY A 1 185 ? -39.868 -45.196 13.752 1.00 41.97 185 GLY A N 1
ATOM 1396 C CA . GLY A 1 185 ? -40.512 -44.990 15.038 1.00 46.08 185 GLY A CA 1
ATOM 1397 C C . GLY A 1 185 ? -39.570 -45.124 16.216 1.00 33.21 185 GLY A C 1
ATOM 1398 O O . GLY A 1 185 ? -39.797 -44.522 17.268 1.00 42.82 185 GLY A O 1
ATOM 1402 N N . ILE A 1 186 ? -38.504 -45.912 16.064 1.00 34.05 186 ILE A N 1
ATOM 1403 C CA . ILE A 1 186 ? -37.521 -46.045 17.135 1.00 36.99 186 ILE A CA 1
ATOM 1404 C C . ILE A 1 186 ? -36.686 -44.775 17.243 1.00 57.51 186 ILE A C 1
ATOM 1405 O O . ILE A 1 186 ? -36.570 -44.177 18.319 1.00 43.80 186 ILE A O 1
ATOM 1421 N N . LYS A 1 187 ? -36.084 -44.348 16.129 1.00 52.72 187 LYS A N 1
ATOM 1422 C CA . LYS A 1 187 ? -35.352 -43.086 16.119 1.00 43.67 187 LYS A CA 1
ATOM 1423 C C . LYS A 1 187 ? -36.244 -41.936 16.568 1.00 31.21 187 LYS A C 1
ATOM 1424 O O . LYS A 1 187 ? -35.832 -41.096 17.377 1.00 37.43 187 LYS A O 1
ATOM 1443 N N . LYS A 1 188 ? -37.475 -41.888 16.057 1.00 40.55 188 LYS A N 1
ATOM 1444 C CA . LYS A 1 188 ? -38.413 -40.841 16.448 1.00 36.44 188 LYS A CA 1
ATOM 1445 C C . LYS A 1 188 ? -38.573 -40.787 17.962 1.00 43.71 188 LYS A C 1
ATOM 1446 O O . LYS A 1 188 ? -38.447 -39.720 18.576 1.00 32.92 188 LYS A O 1
ATOM 1465 N N . ASN A 1 189 ? -38.844 -41.937 18.587 1.00 46.03 189 ASN A N 1
ATOM 1466 C CA . ASN A 1 189 ? -39.019 -41.963 20.034 1.00 36.43 189 ASN A CA 1
ATOM 1467 C C . ASN A 1 189 ? -37.705 -41.706 20.761 1.00 34.40 189 ASN A C 1
ATOM 1468 O O . ASN A 1 189 ? -37.713 -41.190 21.885 1.00 36.14 189 ASN A O 1
ATOM 1479 N N . GLN A 1 190 ? -36.572 -42.052 20.144 1.00 46.88 190 GLN A N 1
ATOM 1480 C CA . GLN A 1 190 ? -35.281 -41.674 20.708 1.00 39.46 190 GLN A CA 1
ATOM 1481 C C . GLN A 1 190 ? -35.146 -40.160 20.790 1.00 50.47 190 GLN A C 1
ATOM 1482 O O . GLN A 1 190 ? -34.625 -39.626 21.776 1.00 49.50 190 GLN A O 1
ATOM 1496 N N . ILE A 1 191 ? -35.613 -39.452 19.761 1.00 35.43 191 ILE A N 1
ATOM 1497 C CA . ILE A 1 191 ? -35.519 -37.997 19.749 1.00 37.74 191 ILE A CA 1
ATOM 1498 C C . ILE A 1 191 ? -36.497 -37.392 20.746 1.00 32.75 191 ILE A C 1
ATOM 1499 O O . ILE A 1 191 ? -36.165 -36.442 21.465 1.00 31.29 191 ILE A O 1
ATOM 1515 N N . LEU A 1 192 ? -37.719 -37.929 20.808 1.00 41.86 192 LEU A N 1
ATOM 1516 C CA . LEU A 1 192 ? -38.706 -37.412 21.749 1.00 48.02 192 LEU A CA 1
ATOM 1517 C C . LEU A 1 192 ? -38.282 -37.647 23.193 1.00 36.05 192 LEU A C 1
ATOM 1518 O O . LEU A 1 192 ? -38.652 -36.868 24.079 1.00 44.48 192 LEU A O 1
ATOM 1534 N N . SER A 1 193 ? -37.508 -38.703 23.452 1.00 37.45 193 SER A N 1
ATOM 1535 C CA . SER A 1 193 ? -37.015 -38.937 24.805 1.00 49.38 193 SER A CA 1
ATOM 1536 C C . SER A 1 193 ? -35.961 -37.907 25.190 1.00 45.91 193 SER A C 1
ATOM 1537 O O . SER A 1 193 ? -35.955 -37.410 26.322 1.00 39.65 193 SER A O 1
ATOM 1545 N N . LEU A 1 194 ? -35.059 -37.572 24.262 1.00 45.48 194 LEU A N 1
ATOM 1546 C CA . LEU A 1 194 ? -34.071 -36.534 24.534 1.00 33.32 194 LEU A CA 1
ATOM 1547 C C . LEU A 1 194 ? -34.731 -35.187 24.793 1.00 39.21 194 LEU A C 1
ATOM 1548 O O . LEU A 1 194 ? -34.159 -34.339 25.487 1.00 59.68 194 LEU A O 1
ATOM 1564 N N . ALA A 1 195 ? -35.925 -34.967 24.245 1.00 41.08 195 ALA A N 1
ATOM 1565 C CA . ALA A 1 195 ? -36.593 -33.679 24.364 1.00 33.46 195 ALA A CA 1
ATOM 1566 C C . ALA A 1 195 ? -37.457 -33.565 25.613 1.00 45.72 195 ALA A C 1
ATOM 1567 O O . ALA A 1 195 ? -37.640 -32.454 26.126 1.00 35.74 195 ALA A O 1
ATOM 1574 N N . LYS A 1 196 ? -37.989 -34.679 26.117 1.00 39.51 196 LYS A N 1
ATOM 1575 C CA . LYS A 1 196 ? -38.898 -34.607 27.259 1.00 38.29 196 LYS A CA 1
ATOM 1576 C C . LYS A 1 196 ? -38.258 -33.934 28.465 1.00 38.94 196 LYS A C 1
ATOM 1577 O O . LYS A 1 196 ? -38.907 -33.065 29.074 1.00 38.33 196 LYS A O 1
ATOM 1596 N N . PRO A 1 197 ? -37.024 -34.265 28.866 1.00 46.54 197 PRO A N 1
ATOM 1597 C CA . PRO A 1 197 ? -36.429 -33.561 30.017 1.00 52.38 197 PRO A CA 1
ATOM 1598 C C . PRO A 1 197 ? -36.381 -32.054 29.834 1.00 42.13 197 PRO A C 1
ATOM 1599 O O . PRO A 1 197 ? -36.637 -31.309 30.789 1.00 43.83 197 PRO A O 1
ATOM 1610 N N . LEU A 1 198 ? -36.058 -31.581 28.629 1.00 40.23 198 LEU A N 1
ATOM 1611 C CA . LEU A 1 198 ? -36.085 -30.146 28.366 1.00 52.39 198 LEU A CA 1
ATOM 1612 C C . LEU A 1 198 ? -37.483 -29.581 28.583 1.00 40.82 198 LEU A C 1
ATOM 1613 O O . LEU A 1 198 ? -37.659 -28.572 29.274 1.00 37.57 198 LEU A O 1
ATOM 1629 N N . GLY A 1 199 ? -38.495 -30.223 27.994 1.00 44.65 199 GLY A N 1
ATOM 1630 C CA . GLY A 1 199 ? -39.859 -29.751 28.167 1.00 56.47 199 GLY A CA 1
ATOM 1631 C C . GLY A 1 199 ? -40.289 -29.747 29.621 1.00 46.47 199 GLY A C 1
ATOM 1632 O O . GLY A 1 199 ? -40.863 -28.771 30.111 1.00 46.77 199 GLY A O 1
ATOM 1636 N N . THR A 1 200 ? -40.021 -30.845 30.332 1.00 46.09 200 THR A N 1
ATOM 1637 C CA . THR A 1 200 ? -40.311 -30.890 31.761 1.00 48.93 200 THR A CA 1
ATOM 1638 C C . THR A 1 200 ? -39.713 -29.687 32.476 1.00 53.22 200 THR A C 1
ATOM 1639 O O . THR A 1 200 ? -40.359 -29.074 33.334 1.00 52.70 200 THR A O 1
ATOM 1650 N N . TYR A 1 201 ? -38.476 -29.330 32.127 1.00 64.54 201 TYR A N 1
ATOM 1651 C CA . TYR A 1 201 ? -37.811 -28.201 32.765 1.00 56.38 201 TYR A CA 1
ATOM 1652 C C . TYR A 1 201 ? -38.517 -26.888 32.450 1.00 55.88 201 TYR A C 1
ATOM 1653 O O . TYR A 1 201 ? -38.716 -26.054 33.342 1.00 71.43 201 TYR A O 1
ATOM 1671 N N . LEU A 1 202 ? -38.908 -26.688 31.191 1.00 54.05 202 LEU A N 1
ATOM 1672 C CA . LEU A 1 202 ? -39.416 -25.387 30.769 1.00 52.47 202 LEU A CA 1
ATOM 1673 C C . LEU A 1 202 ? -40.761 -25.075 31.417 1.00 50.11 202 LEU A C 1
ATOM 1674 O O . LEU A 1 202 ? -40.950 -23.991 31.979 1.00 59.22 202 LEU A O 1
ATOM 1690 N N . ALA A 1 203 ? -41.708 -26.013 31.355 1.00 45.43 203 ALA A N 1
ATOM 1691 C CA . ALA A 1 203 ? -43.033 -25.758 31.912 1.00 69.55 203 ALA A CA 1
ATOM 1692 C C . ALA A 1 203 ? -42.987 -25.436 33.402 1.00 51.67 203 ALA A C 1
ATOM 1693 O O . ALA A 1 203 ? -43.956 -24.885 33.935 1.00 53.79 203 ALA A O 1
ATOM 1700 N N . SER A 1 204 ? -41.886 -25.757 34.082 1.00 56.70 204 SER A N 1
ATOM 1701 C CA . SER A 1 204 ? -41.764 -25.503 35.515 1.00 61.01 204 SER A CA 1
ATOM 1702 C C . SER A 1 204 ? -41.071 -24.171 35.803 1.00 69.80 204 SER A C 1
ATOM 1703 O O . SER A 1 204 ? -41.632 -23.310 36.489 1.00 61.99 204 SER A O 1
ATOM 1711 N N . LYS A 1 205 ? -39.854 -23.990 35.288 1.00 62.98 205 LYS A N 1
ATOM 1712 C CA . LYS A 1 205 ? -39.053 -22.819 35.622 1.00 71.50 205 LYS A CA 1
ATOM 1713 C C . LYS A 1 205 ? -39.201 -21.678 34.623 1.00 63.48 205 LYS A C 1
ATOM 1714 O O . LYS A 1 205 ? -38.938 -20.524 34.980 1.00 60.93 205 LYS A O 1
ATOM 1733 N N . GLU A 1 206 ? -39.607 -21.967 33.390 1.00 58.37 206 GLU A N 1
ATOM 1734 C CA . GLU A 1 206 ? -39.787 -20.951 32.351 1.00 49.25 206 GLU A CA 1
ATOM 1735 C C . GLU A 1 206 ? -41.137 -21.190 31.688 1.00 55.94 206 GLU A C 1
ATOM 1736 O O . GLU A 1 206 ? -41.213 -21.541 30.504 1.00 55.33 206 GLU A O 1
ATOM 1748 N N . PRO A 1 207 ? -42.234 -20.999 32.430 1.00 60.77 207 PRO A N 1
ATOM 1749 C CA . PRO A 1 207 ? -43.543 -21.430 31.922 1.00 66.38 207 PRO A CA 1
ATOM 1750 C C . PRO A 1 207 ? -44.166 -20.485 30.911 1.00 50.66 207 PRO A C 1
ATOM 1751 O O . PRO A 1 207 ? -45.036 -20.923 30.146 1.00 48.49 207 PRO A O 1
ATOM 1762 N N . HIS A 1 208 ? -43.765 -19.213 30.877 1.00 54.82 208 HIS A N 1
ATOM 1763 C CA . HIS A 1 208 ? -44.256 -18.331 29.823 1.00 64.86 208 HIS A CA 1
ATOM 1764 C C . HIS A 1 208 ? -43.589 -18.661 28.493 1.00 61.56 208 HIS A C 1
ATOM 1765 O O . HIS A 1 208 ? -44.226 -18.588 27.435 1.00 51.13 208 HIS A O 1
ATOM 1779 N N . VAL A 1 209 ? -42.307 -19.030 28.527 1.00 62.96 209 VAL A N 1
ATOM 1780 C CA . VAL A 1 209 ? -41.651 -19.539 27.327 1.00 58.26 209 VAL A CA 1
ATOM 1781 C C . VAL A 1 209 ? -42.299 -20.845 26.890 1.00 43.78 209 VAL A C 1
ATOM 1782 O O . VAL A 1 209 ? -42.493 -21.092 25.693 1.00 40.13 209 VAL A O 1
ATOM 1795 N N . TRP A 1 210 ? -42.643 -21.702 27.854 1.00 58.19 210 TRP A N 1
ATOM 1796 C CA . TRP A 1 210 ? -43.305 -22.960 27.532 1.00 56.45 210 TRP A CA 1
ATOM 1797 C C . TRP A 1 210 ? -44.649 -22.715 26.859 1.00 51.73 210 TRP A C 1
ATOM 1798 O O . TRP A 1 210 ? -45.012 -23.417 25.908 1.00 42.17 210 TRP A O 1
ATOM 1819 N N . LYS A 1 211 ? -45.400 -21.720 27.337 1.00 59.09 211 LYS A N 1
ATOM 1820 C CA . LYS A 1 211 ? -46.670 -21.378 26.705 1.00 45.61 211 LYS A CA 1
ATOM 1821 C C . LYS A 1 211 ? -46.464 -21.001 25.243 1.00 42.53 211 LYS A C 1
ATOM 1822 O O . LYS A 1 211 ? -47.202 -21.457 24.361 1.00 40.70 211 LYS A O 1
ATOM 1841 N N . MET A 1 212 ? -45.461 -20.163 24.968 1.00 44.80 212 MET A N 1
ATOM 1842 C CA . MET A 1 212 ? -45.158 -19.789 23.591 1.00 41.21 212 MET A CA 1
ATOM 1843 C C . MET A 1 212 ? -44.751 -21.004 22.765 1.00 35.44 212 MET A C 1
ATOM 1844 O O . MET A 1 212 ? -45.106 -21.107 21.585 1.00 30.81 212 MET A O 1
ATOM 1858 N N . ILE A 1 213 ? -44.007 -21.934 23.364 1.00 51.45 213 ILE A N 1
ATOM 1859 C CA . ILE A 1 213 ? -43.578 -23.124 22.634 1.00 42.68 213 ILE A CA 1
ATOM 1860 C C . ILE A 1 213 ? -44.788 -23.904 22.129 1.00 40.01 213 ILE A C 1
ATOM 1861 O O . ILE A 1 213 ? -44.831 -24.335 20.973 1.00 63.58 213 ILE A O 1
ATOM 1877 N N . ASN A 1 214 ? -45.788 -24.099 22.994 1.00 54.69 214 ASN A N 1
ATOM 1878 C CA . ASN A 1 214 ? -46.962 -24.866 22.592 1.00 57.59 214 ASN A CA 1
ATOM 1879 C C . ASN A 1 214 ? -47.818 -24.102 21.593 1.00 37.30 214 ASN A C 1
ATOM 1880 O O . ASN A 1 214 ? -48.514 -24.720 20.779 1.00 35.24 214 ASN A O 1
ATOM 1891 N N . GLU A 1 215 ? -47.790 -22.767 21.635 1.00 45.81 215 GLU A N 1
ATOM 1892 C CA . GLU A 1 215 ? -48.460 -21.995 20.595 1.00 35.77 215 GLU A CA 1
ATOM 1893 C C . GLU A 1 215 ? -47.885 -22.331 19.224 1.00 41.52 215 GLU A C 1
ATOM 1894 O O . GLU A 1 215 ? -48.630 -22.491 18.250 1.00 39.86 215 GLU A O 1
ATOM 1906 N N . LEU A 1 216 ? -46.560 -22.462 19.134 1.00 28.77 216 LEU A N 1
ATOM 1907 C CA . LEU A 1 216 ? -45.933 -22.802 17.862 1.00 44.25 216 LEU A CA 1
ATOM 1908 C C . LEU A 1 216 ? -46.179 -24.260 17.498 1.00 26.01 216 LEU A C 1
ATOM 1909 O O . LEU A 1 216 ? -46.413 -24.582 16.327 1.00 27.79 216 LEU A O 1
ATOM 1925 N N . ILE A 1 217 ? -46.128 -25.157 18.486 1.00 27.50 217 ILE A N 1
ATOM 1926 C CA . ILE A 1 217 ? -46.375 -26.571 18.225 1.00 27.55 217 ILE A CA 1
ATOM 1927 C C . ILE A 1 217 ? -47.793 -26.786 17.717 1.00 33.91 217 ILE A C 1
ATOM 1928 O O . ILE A 1 217 ? -48.043 -27.693 16.912 1.00 27.65 217 ILE A O 1
ATOM 1944 N N . GLU A 1 218 ? -48.741 -25.969 18.174 1.00 28.46 218 GLU A N 1
ATOM 1945 C CA . GLU A 1 218 ? -50.117 -26.062 17.703 1.00 40.51 218 GLU A CA 1
ATOM 1946 C C . GLU A 1 218 ? -50.307 -25.409 16.343 1.00 36.20 218 GLU A C 1
ATOM 1947 O O . GLU A 1 218 ? -51.396 -25.513 15.767 1.00 42.74 218 GLU A O 1
ATOM 1959 N N . LYS A 1 219 ? -49.275 -24.750 15.823 1.00 31.72 219 LYS A N 1
ATOM 1960 C CA . LYS A 1 219 ? -49.324 -24.081 14.531 1.00 32.84 219 LYS A CA 1
ATOM 1961 C C . LYS A 1 219 ? -48.645 -24.874 13.424 1.00 27.80 219 LYS A C 1
ATOM 1962 O O . LYS A 1 219 ? -49.006 -24.716 12.255 1.00 33.60 219 LYS A O 1
ATOM 1981 N N . SER A 1 220 ? -47.680 -25.726 13.762 1.00 32.87 220 SER A N 1
ATOM 1982 C CA . SER A 1 220 ? -46.811 -26.316 12.753 1.00 22.20 220 SER A CA 1
ATOM 1983 C C . SER A 1 220 ? -46.222 -27.616 13.275 1.00 22.61 220 SER A C 1
ATOM 1984 O O . SER A 1 220 ? -46.039 -27.793 14.482 1.00 23.54 220 SER A O 1
ATOM 1992 N N . GLU A 1 221 ? -45.925 -28.524 12.344 1.00 22.00 221 GLU A N 1
ATOM 1993 C CA . GLU A 1 221 ? -45.187 -29.740 12.660 1.00 25.89 221 GLU A CA 1
ATOM 1994 C C . GLU A 1 221 ? -43.679 -29.520 12.679 1.00 21.34 221 GLU A C 1
ATOM 1995 O O . GLU A 1 221 ? -42.948 -30.378 13.184 1.00 21.68 221 GLU A O 1
ATOM 2007 N N . TYR A 1 222 ? -43.202 -28.401 12.143 1.00 23.57 222 TYR A N 1
ATOM 2008 C CA . TYR A 1 222 ? -41.794 -28.012 12.215 1.00 19.52 222 TYR A CA 1
ATOM 2009 C C . TYR A 1 222 ? -41.702 -26.665 12.928 1.00 32.11 222 TYR A C 1
ATOM 2010 O O . TYR A 1 222 ? -41.199 -25.685 12.367 1.00 18.71 222 TYR A O 1
ATOM 2028 N N . PRO A 1 223 ? -42.179 -26.584 14.172 1.00 21.36 223 PRO A N 1
ATOM 2029 C CA . PRO A 1 223 ? -42.279 -25.271 14.833 1.00 26.39 223 PRO A CA 1
ATOM 2030 C C . PRO A 1 223 ? -40.956 -24.532 14.936 1.00 24.92 223 PRO A C 1
ATOM 2031 O O . PRO A 1 223 ? -40.964 -23.308 15.130 1.00 20.97 223 PRO A O 1
ATOM 2042 N N . ILE A 1 224 ? -39.821 -25.223 14.803 1.00 20.64 224 ILE A N 1
ATOM 2043 C CA . ILE A 1 224 ? -38.533 -24.541 14.886 1.00 20.72 224 ILE A CA 1
ATOM 2044 C C . ILE A 1 224 ? -38.387 -23.519 13.767 1.00 18.91 224 ILE A C 1
ATOM 2045 O O . ILE A 1 224 ? -37.682 -22.516 13.926 1.00 19.02 224 ILE A O 1
ATOM 2061 N N . ILE A 1 225 ? -39.040 -23.744 12.622 1.00 20.07 225 ILE A N 1
ATOM 2062 C CA . ILE A 1 225 ? -38.866 -22.823 11.503 1.00 18.84 225 ILE A CA 1
ATOM 2063 C C . ILE A 1 225 ? -39.544 -21.490 11.790 1.00 29.12 225 ILE A C 1
ATOM 2064 O O . ILE A 1 225 ? -39.091 -20.441 11.320 1.00 19.12 225 ILE A O 1
ATOM 2080 N N . HIS A 1 226 ? -40.641 -21.498 12.546 1.00 26.35 226 HIS A N 1
ATOM 2081 C CA . HIS A 1 226 ? -41.296 -20.238 12.879 1.00 19.40 226 HIS A CA 1
ATOM 2082 C C . HIS A 1 226 ? -40.620 -19.553 14.056 1.00 24.83 226 HIS A C 1
ATOM 2083 O O . HIS A 1 226 ? -40.662 -18.322 14.157 1.00 23.67 226 HIS A O 1
ATOM 2097 N N . TYR A 1 227 ? -39.974 -20.323 14.933 1.00 20.40 227 TYR A N 1
ATOM 2098 C CA . TYR A 1 227 ? -39.195 -19.746 16.020 1.00 32.15 227 TYR A CA 1
ATOM 2099 C C . TYR A 1 227 ? -37.933 -19.061 15.512 1.00 19.89 227 TYR A C 1
ATOM 2100 O O . TYR A 1 227 ? -37.427 -18.153 16.178 1.00 21.89 227 TYR A O 1
ATOM 2118 N N . LEU A 1 228 ? -37.424 -19.459 14.346 1.00 18.33 228 LEU A N 1
ATOM 2119 C CA . LEU A 1 228 ? -36.213 -18.875 13.778 1.00 19.31 228 LEU A CA 1
ATOM 2120 C C . LEU A 1 228 ? -36.515 -17.945 12.602 1.00 17.24 228 LEU A C 1
ATOM 2121 O O . LEU A 1 228 ? -35.690 -17.788 11.698 1.00 18.43 228 LEU A O 1
ATOM 2137 N N . LYS A 1 229 ? -37.692 -17.322 12.605 1.00 33.47 229 LYS A N 1
ATOM 2138 C CA . LYS A 1 229 ? -38.067 -16.337 11.590 1.00 18.87 229 LYS A CA 1
ATOM 2139 C C . LYS A 1 229 ? -37.623 -14.934 11.993 1.00 18.36 229 LYS A C 1
ATOM 2140 O O . LYS A 1 229 ? -38.372 -13.964 11.896 1.00 23.70 229 LYS A O 1
ATOM 2159 N N . ASN A 1 230 ? -36.379 -14.825 12.444 1.00 17.66 230 ASN A N 1
ATOM 2160 C CA . ASN A 1 230 ? -35.907 -13.622 13.117 1.00 19.03 230 ASN A CA 1
ATOM 2161 C C . ASN A 1 230 ? -34.434 -13.803 13.451 1.00 20.19 230 ASN A C 1
ATOM 2162 O O . ASN A 1 230 ? -33.799 -14.749 12.967 1.00 20.44 230 ASN A O 1
ATOM 2173 N N . ASN A 1 231 ? -33.873 -12.922 14.273 1.00 24.19 231 ASN A N 1
ATOM 2174 C CA . ASN A 1 231 ? -32.444 -13.002 14.533 1.00 20.53 231 ASN A CA 1
ATOM 2175 C C . ASN A 1 231 ? -32.066 -14.144 15.468 1.00 19.72 231 ASN A C 1
ATOM 2176 O O . ASN A 1 231 ? -30.876 -14.329 15.727 1.00 18.98 231 ASN A O 1
ATOM 2187 N N . ARG A 1 232 ? -33.033 -14.914 15.980 1.00 22.23 232 ARG A N 1
ATOM 2188 C CA . ARG A 1 232 ? -32.676 -16.135 16.695 1.00 21.52 232 ARG A CA 1
ATOM 2189 C C . ARG A 1 232 ? -32.005 -17.142 15.772 1.00 19.67 232 ARG A C 1
ATOM 2190 O O . ARG A 1 232 ? -31.302 -18.038 16.250 1.00 18.94 232 ARG A O 1
ATOM 2211 N N . ALA A 1 233 ? -32.201 -17.007 14.459 1.00 20.41 233 ALA A N 1
ATOM 2212 C CA . ALA A 1 233 ? -31.551 -17.894 13.505 1.00 16.05 233 ALA A CA 1
ATOM 2213 C C . ALA A 1 233 ? -30.044 -17.693 13.471 1.00 16.86 233 ALA A C 1
ATOM 2214 O O . ALA A 1 233 ? -29.326 -18.584 13.003 1.00 15.35 233 ALA A O 1
ATOM 2221 N N . HIS A 1 234 ? -29.550 -16.552 13.957 1.00 17.65 234 HIS A N 1
ATOM 2222 C CA . HIS A 1 234 ? -28.119 -16.286 14.012 1.00 18.81 234 HIS A CA 1
ATOM 2223 C C . HIS A 1 234 ? -27.454 -16.852 15.260 1.00 30.80 234 HIS A C 1
ATOM 2224 O O . HIS A 1 234 ? -26.221 -16.886 15.323 1.00 18.70 234 HIS A O 1
ATOM 2238 N N . SER A 1 235 ? -28.230 -17.273 16.255 1.00 22.58 235 SER A N 1
ATOM 2239 C CA . SER A 1 235 ? -27.687 -17.935 17.437 1.00 23.56 235 SER A CA 1
ATOM 2240 C C . SER A 1 235 ? -27.577 -19.421 17.116 1.00 21.39 235 SER A C 1
ATOM 2241 O O . SER A 1 235 ? -28.592 -20.117 17.005 1.00 21.03 235 SER A O 1
ATOM 2249 N N . ASN A 1 236 ? -26.347 -19.904 16.942 1.00 21.61 236 ASN A N 1
ATOM 2250 C CA . ASN A 1 236 ? -26.115 -21.278 16.498 1.00 21.52 236 ASN A CA 1
ATOM 2251 C C . ASN A 1 236 ? -26.118 -22.189 17.722 1.00 22.71 236 ASN A C 1
ATOM 2252 O O . ASN A 1 236 ? -25.083 -22.653 18.204 1.00 22.49 236 ASN A O 1
ATOM 2263 N N . PHE A 1 237 ? -27.328 -22.453 18.225 1.00 21.19 237 PHE A N 1
ATOM 2264 C CA . PHE A 1 237 ? -27.480 -23.265 19.427 1.00 22.33 237 PHE A CA 1
ATOM 2265 C C . PHE A 1 237 ? -26.928 -24.673 19.232 1.00 21.49 237 PHE A C 1
ATOM 2266 O O . PHE A 1 237 ? -26.335 -25.244 20.155 1.00 22.82 237 PHE A O 1
ATOM 2283 N N . MET A 1 238 ? -27.100 -25.249 18.039 1.00 27.56 238 MET A N 1
ATOM 2284 C CA . MET A 1 238 ? -26.626 -26.611 17.805 1.00 21.70 238 MET A CA 1
ATOM 2285 C C . MET A 1 238 ? -25.107 -26.691 17.897 1.00 24.76 238 MET A C 1
ATOM 2286 O O . MET A 1 238 ? -24.559 -27.589 18.545 1.00 30.34 238 MET A O 1
ATOM 2300 N N . LEU A 1 239 ? -24.405 -25.758 17.250 1.00 21.60 239 LEU A N 1
ATOM 2301 C CA . LEU A 1 239 ? -22.946 -25.774 17.291 1.00 24.03 239 LEU A CA 1
ATOM 2302 C C . LEU A 1 239 ? -22.428 -25.459 18.689 1.00 30.25 239 LEU A C 1
ATOM 2303 O O . LEU A 1 239 ? -21.451 -26.064 19.147 1.00 25.12 239 LEU A O 1
ATOM 2319 N N . ALA A 1 240 ? -23.062 -24.508 19.380 1.00 24.52 240 ALA A N 1
ATOM 2320 C CA . ALA A 1 240 ? -22.641 -24.176 20.737 1.00 26.48 240 ALA A CA 1
ATOM 2321 C C . ALA A 1 240 ? -22.735 -25.390 21.652 1.00 32.75 240 ALA A C 1
ATOM 2322 O O . ALA A 1 240 ? -21.837 -25.636 22.466 1.00 33.02 240 ALA A O 1
ATOM 2329 N N . LEU A 1 241 ? -23.817 -26.162 21.535 1.00 23.85 241 LEU A N 1
ATOM 2330 C CA . LEU A 1 241 ? -23.951 -27.365 22.348 1.00 28.66 241 LEU A CA 1
ATOM 2331 C C . LEU A 1 241 ? -22.870 -28.380 22.000 1.00 25.34 241 LEU A C 1
ATOM 2332 O O . LEU A 1 241 ? -22.301 -29.022 22.891 1.00 26.24 241 LEU A O 1
ATOM 2348 N N . ILE A 1 242 ? -22.567 -28.538 20.709 1.00 25.50 242 ILE A N 1
ATOM 2349 C CA . ILE A 1 242 ? -21.553 -29.507 20.307 1.00 26.14 242 ILE A CA 1
ATOM 2350 C C . ILE A 1 242 ? -20.194 -29.114 20.867 1.00 27.76 242 ILE A C 1
ATOM 2351 O O . ILE A 1 242 ? -19.416 -29.969 21.306 1.00 27.69 242 ILE A O 1
ATOM 2367 N N . HIS A 1 243 ? -19.882 -27.816 20.866 1.00 29.79 243 HIS A N 1
ATOM 2368 C CA . HIS A 1 243 ? -18.573 -27.402 21.347 1.00 37.08 243 HIS A CA 1
ATOM 2369 C C . HIS A 1 243 ? -18.460 -27.527 22.861 1.00 34.62 243 HIS A C 1
ATOM 2370 O O . HIS A 1 243 ? -17.357 -27.728 23.381 1.00 36.52 243 HIS A O 1
ATOM 2384 N N . GLU A 1 244 ? -19.577 -27.408 23.582 1.00 30.43 244 GLU A N 1
ATOM 2385 C CA . GLU A 1 244 ? -19.527 -27.470 25.037 1.00 33.78 244 GLU A CA 1
ATOM 2386 C C . GLU A 1 244 ? -19.517 -28.901 25.560 1.00 36.81 244 GLU A C 1
ATOM 2387 O O . GLU A 1 244 ? -18.949 -29.151 26.627 1.00 36.60 244 GLU A O 1
ATOM 2399 N N . TYR A 1 245 ? -20.138 -29.846 24.848 1.00 34.60 245 TYR A N 1
ATOM 2400 C CA . TYR A 1 245 ? -20.299 -31.201 25.361 1.00 34.88 245 TYR A CA 1
ATOM 2401 C C . TYR A 1 245 ? -19.626 -32.283 24.529 1.00 34.60 245 TYR A C 1
ATOM 2402 O O . TYR A 1 245 ? -19.448 -33.396 25.038 1.00 34.93 245 TYR A O 1
ATOM 2420 N N . HIS A 1 246 ? -19.243 -32.001 23.285 1.00 44.82 246 HIS A N 1
ATOM 2421 C CA . HIS A 1 246 ? -18.509 -32.964 22.460 1.00 35.03 246 HIS A CA 1
ATOM 2422 C C . HIS A 1 246 ? -17.023 -32.733 22.706 1.00 40.69 246 HIS A C 1
ATOM 2423 O O . HIS A 1 246 ? -16.384 -31.897 22.062 1.00 45.46 246 HIS A O 1
ATOM 2437 N N . LYS A 1 247 ? -16.464 -33.487 23.650 1.00 36.60 247 LYS A N 1
ATOM 2438 C CA . LYS A 1 247 ? -15.107 -33.251 24.142 1.00 37.30 247 LYS A CA 1
ATOM 2439 C C . LYS A 1 247 ? -14.061 -34.028 23.348 1.00 43.76 247 LYS A C 1
ATOM 2440 O O . LYS A 1 247 ? -13.214 -34.718 23.914 1.00 50.59 247 LYS A O 1
ATOM 2459 N N . GLU A 1 248 ? -14.103 -33.917 22.026 1.00 43.97 248 GLU A N 1
ATOM 2460 C CA . GLU A 1 248 ? -13.084 -34.515 21.175 1.00 56.50 248 GLU A CA 1
ATOM 2461 C C . GLU A 1 248 ? -13.091 -33.792 19.839 1.00 37.67 248 GLU A C 1
ATOM 2462 O O . GLU A 1 248 ? -14.077 -33.130 19.494 1.00 33.49 248 GLU A O 1
ATOM 2474 N N . PRO A 1 249 ? -12.018 -33.911 19.059 1.00 35.78 249 PRO A N 1
ATOM 2475 C CA . PRO A 1 249 ? -11.964 -33.191 17.784 1.00 37.28 249 PRO A CA 1
ATOM 2476 C C . PRO A 1 249 ? -13.040 -33.683 16.832 1.00 35.54 249 PRO A C 1
ATOM 2477 O O . PRO A 1 249 ? -13.489 -34.829 16.901 1.00 47.09 249 PRO A O 1
ATOM 2488 N N . LEU A 1 250 ? -13.460 -32.792 15.942 1.00 35.87 250 LEU A N 1
ATOM 2489 C CA . LEU A 1 250 ? -14.305 -33.186 14.828 1.00 36.49 250 LEU A CA 1
ATOM 2490 C C . LEU A 1 250 ? -13.449 -33.805 13.730 1.00 26.50 250 LEU A C 1
ATOM 2491 O O . LEU A 1 250 ? -12.264 -33.492 13.588 1.00 35.05 250 LEU A O 1
ATOM 2507 N N . THR A 1 251 ? -14.059 -34.693 12.950 1.00 40.20 251 THR A N 1
ATOM 2508 C CA . THR A 1 251 ? -13.376 -35.210 11.778 1.00 24.40 251 THR A CA 1
ATOM 2509 C C . THR A 1 251 ? -13.073 -34.065 10.810 1.00 23.94 251 THR A C 1
ATOM 2510 O O . THR A 1 251 ? -13.584 -32.947 10.938 1.00 25.90 251 THR A O 1
ATOM 2521 N N . LYS A 1 252 ? -12.221 -34.356 9.827 1.00 25.31 252 LYS A N 1
ATOM 2522 C CA . LYS A 1 252 ? -11.890 -33.349 8.824 1.00 31.82 252 LYS A CA 1
ATOM 2523 C C . LYS A 1 252 ? -13.117 -32.965 8.006 1.00 20.22 252 LYS A C 1
ATOM 2524 O O . LYS A 1 252 ? -13.343 -31.781 7.731 1.00 27.12 252 LYS A O 1
ATOM 2543 N N . ASN A 1 253 ? -13.916 -33.953 7.598 1.00 27.70 253 ASN A N 1
ATOM 2544 C CA . ASN A 1 253 ? -15.156 -33.652 6.892 1.00 20.83 253 ASN A CA 1
ATOM 2545 C C . ASN A 1 253 ? -16.060 -32.769 7.743 1.00 19.73 253 ASN A C 1
ATOM 2546 O O . ASN A 1 253 ? -16.585 -31.756 7.269 1.00 18.78 253 ASN A O 1
ATOM 2557 N N . GLN A 1 254 ? -16.248 -33.143 9.010 1.00 24.94 254 GLN A N 1
ATOM 2558 C CA . GLN A 1 254 ? -17.126 -32.382 9.892 1.00 20.53 254 GLN A CA 1
ATOM 2559 C C . GLN A 1 254 ? -16.603 -30.966 10.092 1.00 20.68 254 GLN A C 1
ATOM 2560 O O . GLN A 1 254 ? -17.352 -29.992 9.960 1.00 20.51 254 GLN A O 1
ATOM 2574 N N . SER A 1 255 ? -15.310 -30.832 10.401 1.00 18.36 255 SER A N 1
ATOM 2575 C CA . SER A 1 255 ? -14.720 -29.505 10.548 1.00 18.08 255 SER A CA 1
ATOM 2576 C C . SER A 1 255 ? -14.886 -28.680 9.277 1.00 23.16 255 SER A C 1
ATOM 2577 O O . SER A 1 255 ? -15.142 -27.473 9.342 1.00 18.89 255 SER A O 1
ATOM 2585 N N . ALA A 1 256 ? -14.731 -29.307 8.109 1.00 27.72 256 ALA A N 1
ATOM 2586 C CA . ALA A 1 256 ? -14.930 -28.578 6.860 1.00 17.14 256 ALA A CA 1
ATOM 2587 C C . ALA A 1 256 ? -16.379 -28.134 6.711 1.00 16.34 256 ALA A C 1
ATOM 2588 O O . ALA A 1 256 ? -16.650 -27.030 6.229 1.00 16.78 256 ALA A O 1
ATOM 2595 N N . PHE A 1 257 ? -17.325 -28.981 7.123 1.00 15.16 257 PHE A N 1
ATOM 2596 C CA . PHE A 1 257 ? -18.737 -28.627 7.028 1.00 14.54 257 PHE A CA 1
ATOM 2597 C C . PHE A 1 257 ? -19.064 -27.428 7.910 1.00 22.19 257 PHE A C 1
ATOM 2598 O O . PHE A 1 257 ? -19.682 -26.460 7.452 1.00 13.71 257 PHE A O 1
ATOM 2615 N N . VAL A 1 258 ? -18.659 -27.475 9.184 1.00 17.98 258 VAL A N 1
ATOM 2616 C CA . VAL A 1 258 ? -19.049 -26.420 10.112 1.00 24.09 258 VAL A CA 1
ATOM 2617 C C . VAL A 1 258 ? -18.368 -25.108 9.754 1.00 17.48 258 VAL A C 1
ATOM 2618 O O . VAL A 1 258 ? -18.918 -24.031 10.003 1.00 22.09 258 VAL A O 1
ATOM 2631 N N . GLN A 1 259 ? -17.168 -25.164 9.172 1.00 15.50 259 GLN A N 1
ATOM 2632 C CA . GLN A 1 259 ? -16.506 -23.937 8.744 1.00 15.58 259 GLN A CA 1
ATOM 2633 C C . GLN A 1 259 ? -17.305 -23.242 7.649 1.00 23.76 259 GLN A C 1
ATOM 2634 O O . GLN A 1 259 ? -17.516 -22.025 7.693 1.00 30.40 259 GLN A O 1
ATOM 2648 N N . LYS A 1 260 ? -17.766 -24.002 6.653 1.00 24.05 260 LYS A N 1
ATOM 2649 C CA . LYS A 1 260 ? -18.538 -23.389 5.580 1.00 20.37 260 LYS A CA 1
ATOM 2650 C C . LYS A 1 260 ? -19.907 -22.931 6.066 1.00 12.12 260 LYS A C 1
ATOM 2651 O O . LYS A 1 260 ? -20.420 -21.912 5.593 1.00 22.13 260 LYS A O 1
ATOM 2670 N N . PHE A 1 261 ? -20.506 -23.658 7.008 1.00 20.54 261 PHE A N 1
ATOM 2671 C CA . PHE A 1 261 ? -21.892 -23.441 7.408 1.00 12.44 261 PHE A CA 1
ATOM 2672 C C . PHE A 1 261 ? -21.994 -23.073 8.884 1.00 14.20 261 PHE A C 1
ATOM 2673 O O . PHE A 1 261 ? -22.907 -23.500 9.595 1.00 13.49 261 PHE A O 1
ATOM 2690 N N . ARG A 1 262 ? -21.070 -22.233 9.350 1.00 13.45 262 ARG A N 1
ATOM 2691 C CA . ARG A 1 262 ? -21.033 -21.831 10.747 1.00 28.00 262 ARG A CA 1
ATOM 2692 C C . ARG A 1 262 ? -22.115 -20.825 11.115 1.00 31.21 262 ARG A C 1
ATOM 2693 O O . ARG A 1 262 ? -22.402 -20.655 12.303 1.00 14.99 262 ARG A O 1
ATOM 2714 N N . ASP A 1 263 ? -22.729 -20.166 10.132 1.00 16.80 263 ASP A N 1
ATOM 2715 C CA . ASP A 1 263 ? -23.515 -18.970 10.426 1.00 13.62 263 ASP A CA 1
ATOM 2716 C C . ASP A 1 263 ? -24.806 -19.285 11.178 1.00 14.02 263 ASP A C 1
ATOM 2717 O O . ASP A 1 263 ? -25.319 -18.425 11.903 1.00 22.91 263 ASP A O 1
ATOM 2726 N N . SER A 1 264 ? -25.352 -20.489 11.025 1.00 20.48 264 SER A N 1
ATOM 2727 C CA . SER A 1 264 ? -26.669 -20.751 11.588 1.00 14.35 264 SER A CA 1
ATOM 2728 C C . SER A 1 264 ? -26.915 -22.247 11.701 1.00 22.68 264 SER A C 1
ATOM 2729 O O . SER A 1 264 ? -26.440 -23.036 10.881 1.00 16.88 264 SER A O 1
ATOM 2737 N N . SER A 1 265 ? -27.679 -22.621 12.732 1.00 20.21 265 SER A N 1
ATOM 2738 C CA . SER A 1 265 ? -28.032 -24.019 12.941 1.00 29.37 265 SER A CA 1
ATOM 2739 C C . SER A 1 265 ? -28.866 -24.574 11.795 1.00 16.35 265 SER A C 1
ATOM 2740 O O . SER A 1 265 ? -28.874 -25.790 11.570 1.00 16.48 265 SER A O 1
ATOM 2748 N N . VAL A 1 266 ? -29.585 -23.710 11.071 1.00 14.28 266 VAL A N 1
ATOM 2749 C CA . VAL A 1 266 ? -30.502 -24.194 10.041 1.00 13.78 266 VAL A CA 1
ATOM 2750 C C . VAL A 1 266 ? -29.754 -25.000 8.991 1.00 13.25 266 VAL A C 1
ATOM 2751 O O . VAL A 1 266 ? -30.324 -25.903 8.367 1.00 13.18 266 VAL A O 1
ATOM 2764 N N . PHE A 1 267 ? -28.470 -24.702 8.786 1.00 20.24 267 PHE A N 1
ATOM 2765 C CA . PHE A 1 267 ? -27.677 -25.435 7.806 1.00 13.30 267 PHE A CA 1
ATOM 2766 C C . PHE A 1 267 ? -27.502 -26.901 8.172 1.00 13.92 267 PHE A C 1
ATOM 2767 O O . PHE A 1 267 ? -27.081 -27.687 7.315 1.00 17.18 267 PHE A O 1
ATOM 2784 N N . LEU A 1 268 ? -27.809 -27.288 9.408 1.00 16.99 268 LEU A N 1
ATOM 2785 C CA . LEU A 1 268 ? -27.785 -28.688 9.805 1.00 15.43 268 LEU A CA 1
ATOM 2786 C C . LEU A 1 268 ? -29.145 -29.364 9.700 1.00 20.05 268 LEU A C 1
ATOM 2787 O O . LEU A 1 268 ? -29.216 -30.588 9.832 1.00 16.48 268 LEU A O 1
ATOM 2803 N N . PHE A 1 269 ? -30.216 -28.608 9.459 1.00 20.11 269 PHE A N 1
ATOM 2804 C CA . PHE A 1 269 ? -31.546 -29.193 9.417 1.00 15.03 269 PHE A CA 1
ATOM 2805 C C . PHE A 1 269 ? -31.637 -30.233 8.298 1.00 14.86 269 PHE A C 1
ATOM 2806 O O . PHE A 1 269 ? -30.979 -30.102 7.262 1.00 21.79 269 PHE A O 1
ATOM 2823 N N . PRO A 1 270 ? -32.456 -31.269 8.473 1.00 15.55 270 PRO A N 1
ATOM 2824 C CA . PRO A 1 270 ? -32.739 -32.179 7.357 1.00 18.48 270 PRO A CA 1
ATOM 2825 C C . PRO A 1 270 ? -33.507 -31.464 6.253 1.00 14.73 270 PRO A C 1
ATOM 2826 O O . PRO A 1 270 ? -34.137 -30.428 6.465 1.00 23.37 270 PRO A O 1
ATOM 2837 N N . ASN A 1 271 ? -33.454 -32.051 5.053 1.00 19.34 271 ASN A N 1
ATOM 2838 C CA . ASN A 1 271 ? -33.885 -31.375 3.832 1.00 27.57 271 ASN A CA 1
ATOM 2839 C C . ASN A 1 271 ? -35.237 -30.682 3.957 1.00 21.67 271 ASN A C 1
ATOM 2840 O O . ASN A 1 271 ? -35.328 -29.474 3.704 1.00 15.07 271 ASN A O 1
ATOM 2851 N N . PRO A 1 272 ? -36.312 -31.389 4.311 1.00 27.53 272 PRO A N 1
ATOM 2852 C CA . PRO A 1 272 ? -37.624 -30.721 4.334 1.00 23.66 272 PRO A CA 1
ATOM 2853 C C . PRO A 1 272 ? -37.695 -29.579 5.327 1.00 19.27 272 PRO A C 1
ATOM 2854 O O . PRO A 1 272 ? -38.375 -28.580 5.062 1.00 17.04 272 PRO A O 1
ATOM 2865 N N . ILE A 1 273 ? -37.010 -29.685 6.466 1.00 14.84 273 ILE A N 1
ATOM 2866 C CA . ILE A 1 273 ? -37.090 -28.622 7.459 1.00 14.93 273 ILE A CA 1
ATOM 2867 C C . ILE A 1 273 ? -36.298 -27.402 6.996 1.00 17.42 273 ILE A C 1
ATOM 2868 O O . ILE A 1 273 ? -36.730 -26.258 7.191 1.00 13.88 273 ILE A O 1
ATOM 2884 N N . TYR A 1 274 ? -35.139 -27.616 6.367 1.00 13.74 274 TYR A N 1
ATOM 2885 C CA . TYR A 1 274 ? -34.372 -26.480 5.865 1.00 15.58 274 TYR A CA 1
ATOM 2886 C C . TYR A 1 274 ? -35.123 -25.770 4.745 1.00 19.30 274 TYR A C 1
ATOM 2887 O O . TYR A 1 274 ? -35.280 -24.545 4.768 1.00 16.47 274 TYR A O 1
ATOM 2905 N N . THR A 1 275 ? -35.595 -26.532 3.753 1.00 13.53 275 THR A N 1
ATOM 2906 C CA . THR A 1 275 ? -36.312 -25.941 2.629 1.00 20.84 275 THR A CA 1
ATOM 2907 C C . THR A 1 275 ? -37.550 -25.189 3.096 1.00 18.53 275 THR A C 1
ATOM 2908 O O . THR A 1 275 ? -37.862 -24.110 2.578 1.00 17.58 275 THR A O 1
ATOM 2919 N N . ALA A 1 276 ? -38.270 -25.741 4.073 1.00 12.76 276 ALA A N 1
ATOM 2920 C CA . ALA A 1 276 ? -39.444 -25.052 4.595 1.00 13.32 276 ALA A CA 1
ATOM 2921 C C . ALA A 1 276 ? -39.050 -23.816 5.391 1.00 25.32 276 ALA A C 1
ATOM 2922 O O . ALA A 1 276 ? -39.685 -22.764 5.264 1.00 13.12 276 ALA A O 1
ATOM 2929 N N . TRP A 1 277 ? -38.014 -23.917 6.226 1.00 16.74 277 TRP A N 1
ATOM 2930 C CA . TRP A 1 277 ? -37.525 -22.727 6.910 1.00 13.47 277 TRP A CA 1
ATOM 2931 C C . TRP A 1 277 ? -37.119 -21.660 5.901 1.00 12.96 277 TRP A C 1
ATOM 2932 O O . TRP A 1 277 ? -37.485 -20.488 6.038 1.00 12.74 277 TRP A O 1
ATOM 2953 N N . LEU A 1 278 ? -36.346 -22.051 4.883 1.00 11.73 278 LEU A N 1
ATOM 2954 C CA . LEU A 1 278 ? -35.869 -21.077 3.906 1.00 12.44 278 LEU A CA 1
ATOM 2955 C C . LEU A 1 278 ? -37.034 -20.396 3.203 1.00 12.95 278 LEU A C 1
ATOM 2956 O O . LEU A 1 278 ? -37.010 -19.181 2.977 1.00 10.85 278 LEU A O 1
ATOM 2972 N N . ALA A 1 279 ? -38.076 -21.161 2.865 1.00 14.02 279 ALA A N 1
ATOM 2973 C CA . ALA A 1 279 ? -39.218 -20.587 2.165 1.00 18.08 279 ALA A CA 1
ATOM 2974 C C . ALA A 1 279 ? -39.971 -19.609 3.056 1.00 18.61 279 ALA A C 1
ATOM 2975 O O . ALA A 1 279 ? -40.279 -18.486 2.643 1.00 13.30 279 ALA A O 1
ATOM 2982 N N . HIS A 1 280 ? -40.278 -20.021 4.288 1.00 16.79 280 HIS A N 1
ATOM 2983 C CA . HIS A 1 280 ? -41.058 -19.179 5.184 1.00 19.08 280 HIS A CA 1
ATOM 2984 C C . HIS A 1 280 ? -40.250 -18.024 5.759 1.00 14.88 280 HIS A C 1
ATOM 2985 O O . HIS A 1 280 ? -40.845 -17.052 6.233 1.00 19.30 280 HIS A O 1
ATOM 2999 N N . SER 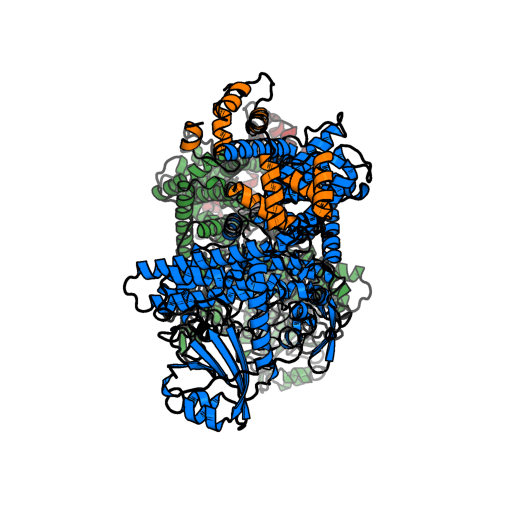A 1 281 ? -38.915 -18.099 5.728 1.00 15.29 281 SER A N 1
ATOM 3000 C CA . SER A 1 281 ? -38.104 -16.973 6.173 1.00 21.21 281 SER A CA 1
ATOM 3001 C C . SER A 1 281 ? -38.339 -15.723 5.338 1.00 13.37 281 SER A C 1
ATOM 3002 O O . SER A 1 281 ? -37.930 -14.634 5.756 1.00 16.16 281 SER A O 1
ATOM 3010 N N . TYR A 1 282 ? -38.971 -15.852 4.173 1.00 20.94 282 TYR A N 1
ATOM 3011 C CA . TYR A 1 282 ? -39.335 -14.706 3.352 1.00 13.05 282 TYR A CA 1
ATOM 3012 C C . TYR A 1 282 ? -40.749 -14.205 3.627 1.00 23.84 282 TYR A C 1
ATOM 3013 O O . TYR A 1 282 ? -41.168 -13.223 3.009 1.00 15.37 282 TYR A O 1
ATOM 3031 N N . ASP A 1 283 ? -41.492 -14.845 4.527 1.00 13.43 283 ASP A N 1
ATOM 3032 C CA . ASP A 1 283 ? -42.894 -14.501 4.711 1.00 14.24 283 ASP A CA 1
ATOM 3033 C C . ASP A 1 283 ? -43.024 -13.153 5.422 1.00 18.50 283 ASP A C 1
ATOM 3034 O O . ASP A 1 283 ? -42.050 -12.573 5.910 1.00 19.04 283 ASP A O 1
ATOM 3043 N N . GLU A 1 284 ? -44.261 -12.649 5.474 1.00 20.08 284 GLU A N 1
ATOM 3044 C CA . GLU A 1 284 ? -44.491 -11.282 5.930 1.00 27.32 284 GLU A CA 1
ATOM 3045 C C . GLU A 1 284 ? -44.351 -11.119 7.440 1.00 19.31 284 GLU A C 1
ATOM 3046 O O . GLU A 1 284 ? -44.167 -9.990 7.907 1.00 37.32 284 GLU A O 1
ATOM 3058 N N . ASP A 1 285 ? -44.424 -12.201 8.210 1.00 23.11 285 ASP A N 1
ATOM 3059 C CA . ASP A 1 285 ? -44.165 -12.140 9.642 1.00 31.75 285 ASP A CA 1
ATOM 3060 C C . ASP A 1 285 ? -42.709 -12.440 9.986 1.00 26.42 285 ASP A C 1
ATOM 3061 O O . ASP A 1 285 ? -42.390 -12.631 11.164 1.00 24.94 285 ASP A O 1
ATOM 3070 N N . SER A 1 286 ? -41.823 -12.478 8.993 1.00 17.94 286 SER A N 1
ATOM 3071 C CA . SER A 1 286 ? -40.421 -12.814 9.207 1.00 16.24 286 SER A CA 1
ATOM 3072 C C . SER A 1 286 ? -39.559 -11.560 9.198 1.00 16.21 286 SER A C 1
ATOM 3073 O O . SER A 1 286 ? -39.645 -10.746 8.273 1.00 23.40 286 SER A O 1
ATOM 3081 N N . SER A 1 287 ? -38.724 -11.416 10.226 1.00 16.58 287 SER A N 1
ATOM 3082 C CA . SER A 1 287 ? -37.684 -10.400 10.262 1.00 16.56 287 SER A CA 1
ATOM 3083 C C . SER A 1 287 ? -36.303 -10.993 10.010 1.00 15.73 287 SER A C 1
ATOM 3084 O O . SER A 1 287 ? -35.294 -10.347 10.304 1.00 19.63 287 SER A O 1
ATOM 3092 N N . PHE A 1 288 ? -36.232 -12.212 9.483 1.00 18.81 288 PHE A N 1
ATOM 3093 C CA . PHE A 1 288 ? -34.932 -12.828 9.280 1.00 16.00 288 PHE A CA 1
ATOM 3094 C C . PHE A 1 288 ? -34.193 -12.156 8.134 1.00 15.23 288 PHE A C 1
ATOM 3095 O O . PHE A 1 288 ? -34.723 -12.020 7.027 1.00 18.64 288 PHE A O 1
ATOM 3112 N N . ASN A 1 289 ? -32.949 -11.774 8.401 1.00 14.10 289 ASN A N 1
ATOM 3113 C CA . ASN A 1 289 ? -32.065 -11.161 7.417 1.00 27.27 289 ASN A CA 1
ATOM 3114 C C . ASN A 1 289 ? -30.737 -11.896 7.526 1.00 23.11 289 ASN A C 1
ATOM 3115 O O . ASN A 1 289 ? -30.148 -11.937 8.625 1.00 17.14 289 ASN A O 1
ATOM 3126 N N . PRO A 1 290 ? -30.224 -12.503 6.445 1.00 13.44 290 PRO A N 1
ATOM 3127 C CA . PRO A 1 290 ? -28.951 -13.230 6.563 1.00 16.18 290 PRO A CA 1
ATOM 3128 C C . PRO A 1 290 ? -27.783 -12.287 6.804 1.00 18.40 290 PRO A C 1
ATOM 3129 O O . PRO A 1 290 ? -26.888 -12.147 5.963 1.00 13.73 290 PRO A O 1
ATOM 3140 N N . MET A 1 291 ? -27.789 -11.630 7.961 1.00 15.93 291 MET A N 1
ATOM 3141 C CA . MET A 1 291 ? -26.713 -10.721 8.329 1.00 23.93 291 MET A CA 1
ATOM 3142 C C . MET A 1 291 ? -26.768 -10.465 9.826 1.00 15.06 291 MET A C 1
ATOM 3143 O O . MET A 1 291 ? -27.837 -10.168 10.368 1.00 55.88 291 MET A O 1
ATOM 3157 N N . PHE A 1 292 ? -25.617 -10.581 10.484 1.00 25.66 292 PHE A N 1
ATOM 3158 C CA . PHE A 1 292 ? -25.465 -10.204 11.881 1.00 45.71 292 PHE A CA 1
ATOM 3159 C C . PHE A 1 292 ? -24.083 -9.591 12.060 1.00 24.62 292 PHE A C 1
ATOM 3160 O O . PHE A 1 292 ? -23.209 -9.709 11.195 1.00 31.44 292 PHE A O 1
ATOM 3177 N N . ARG A 1 293 ? -23.882 -8.946 13.203 1.00 58.43 293 ARG A N 1
ATOM 3178 C CA . ARG A 1 293 ? -22.658 -8.202 13.462 1.00 46.53 293 ARG A CA 1
ATOM 3179 C C . ARG A 1 293 ? -21.697 -9.005 14.328 1.00 59.11 293 ARG A C 1
ATOM 3180 O O . ARG A 1 293 ? -22.110 -9.740 15.229 1.00 56.40 293 ARG A O 1
ATOM 3201 N N . GLU A 1 294 ? -20.406 -8.843 14.039 1.00 64.71 294 GLU A N 1
ATOM 3202 C CA . GLU A 1 294 ? -19.343 -9.684 14.587 1.00 55.78 294 GLU A CA 1
ATOM 3203 C C . GLU A 1 294 ? -18.194 -8.775 15.007 1.00 57.84 294 GLU A C 1
ATOM 3204 O O . GLU A 1 294 ? -17.417 -8.332 14.155 1.00 88.21 294 GLU A O 1
ATOM 3216 N N . ARG A 1 295 ? -18.072 -8.520 16.304 1.00 44.79 295 ARG A N 1
ATOM 3217 C CA . ARG A 1 295 ? -17.017 -7.658 16.832 1.00 75.02 295 ARG A CA 1
ATOM 3218 C C . ARG A 1 295 ? -16.822 -6.444 15.923 1.00 65.09 295 ARG A C 1
ATOM 3219 O O . ARG A 1 295 ? -15.737 -6.187 15.401 1.00 62.59 295 ARG A O 1
ATOM 3240 N N . LEU A 1 296 ? -17.926 -5.725 15.704 1.00 68.60 296 LEU A N 1
ATOM 3241 C CA . LEU A 1 296 ? -17.977 -4.570 14.812 1.00 54.17 296 LEU A CA 1
ATOM 3242 C C . LEU A 1 296 ? -18.019 -4.976 13.340 1.00 29.58 296 LEU A C 1
ATOM 3243 O O . LEU A 1 296 ? -18.471 -4.200 12.492 1.00 64.72 296 LEU A O 1
ATOM 3259 N N . SER A 1 297 ? -17.544 -6.177 13.022 1.00 48.84 297 SER A N 1
ATOM 3260 C CA . SER A 1 297 ? -17.537 -6.657 11.647 1.00 49.01 297 SER A CA 1
ATOM 3261 C C . SER A 1 297 ? -18.873 -7.309 11.326 1.00 71.83 297 SER A C 1
ATOM 3262 O O . SER A 1 297 ? -19.442 -8.028 12.153 1.00 63.55 297 SER A O 1
ATOM 3270 N N . THR A 1 298 ? -19.375 -7.049 10.126 1.00 47.94 298 THR A N 1
ATOM 3271 C CA . THR A 1 298 ? -20.679 -7.544 9.707 1.00 40.79 298 THR A CA 1
ATOM 3272 C C . THR A 1 298 ? -20.510 -8.733 8.773 1.00 21.95 298 THR A C 1
ATOM 3273 O O . THR A 1 298 ? -19.773 -8.658 7.782 1.00 31.19 298 THR A O 1
ATOM 3284 N N . ASN A 1 299 ? -21.193 -9.828 9.096 1.00 34.05 299 ASN A N 1
ATOM 3285 C CA . ASN A 1 299 ? -21.159 -11.050 8.303 1.00 24.92 299 ASN A CA 1
ATOM 3286 C C . ASN A 1 299 ? -22.430 -11.130 7.464 1.00 12.92 299 ASN A C 1
ATOM 3287 O O . ASN A 1 299 ? -23.538 -11.145 8.012 1.00 30.83 299 ASN A O 1
ATOM 3298 N N . PHE A 1 300 ? -22.267 -11.170 6.144 1.00 16.11 300 PHE A N 1
ATOM 3299 C CA . PHE A 1 300 ? -23.366 -11.404 5.212 1.00 11.86 300 PHE A CA 1
ATOM 3300 C C . PHE A 1 300 ? -23.241 -12.835 4.700 1.00 25.23 300 PHE A C 1
ATOM 3301 O O . PHE A 1 300 ? -22.185 -13.210 4.181 1.00 18.84 300 PHE A O 1
ATOM 3318 N N . TYR A 1 301 ? -24.299 -13.637 4.844 1.00 14.77 301 TYR A N 1
ATOM 3319 C CA . TYR A 1 301 ? -24.248 -15.025 4.379 1.00 10.62 301 TYR A CA 1
ATOM 3320 C C . TYR A 1 301 ? -25.471 -15.390 3.548 1.00 10.13 301 TYR A C 1
ATOM 3321 O O . TYR A 1 301 ? -25.956 -16.523 3.588 1.00 10.03 301 TYR A O 1
ATOM 3339 N N . HIS A 1 302 ? -25.961 -14.447 2.736 1.00 10.23 302 HIS A N 1
ATOM 3340 C CA . HIS A 1 302 ? -27.063 -14.759 1.831 1.00 9.83 302 HIS A CA 1
ATOM 3341 C C . HIS A 1 302 ? -26.658 -15.806 0.798 1.00 21.59 302 HIS A C 1
ATOM 3342 O O . HIS A 1 302 ? -27.461 -16.675 0.440 1.00 10.31 302 HIS A O 1
ATOM 3356 N N . SER A 1 303 ? -25.419 -15.749 0.301 1.00 10.05 303 SER A N 1
ATOM 3357 C CA . SER A 1 303 ? -25.000 -16.755 -0.673 1.00 12.37 303 SER A CA 1
ATOM 3358 C C . SER A 1 303 ? -24.875 -18.128 -0.028 1.00 9.52 303 SER A C 1
ATOM 3359 O O . SER A 1 303 ? -25.023 -19.150 -0.709 1.00 9.40 303 SER A O 1
ATOM 3367 N N . THR A 1 304 ? -24.603 -18.174 1.279 1.00 9.18 304 THR A N 1
ATOM 3368 C CA . THR A 1 304 ? -24.519 -19.452 1.974 1.00 16.34 304 THR A CA 1
ATOM 3369 C C . THR A 1 304 ? -25.874 -20.141 2.044 1.00 18.08 304 THR A C 1
ATOM 3370 O O . THR A 1 304 ? -25.940 -21.374 2.012 1.00 9.47 304 THR A O 1
ATOM 3381 N N . LEU A 1 305 ? -26.963 -19.373 2.149 1.00 9.74 305 LEU A N 1
ATOM 3382 C CA . LEU A 1 305 ? -28.290 -19.978 2.090 1.00 11.26 305 LEU A CA 1
ATOM 3383 C C . LEU A 1 305 ? -28.481 -20.729 0.779 1.00 9.44 305 LEU A C 1
ATOM 3384 O O . LEU A 1 305 ? -28.992 -21.858 0.762 1.00 11.25 305 LEU A O 1
ATOM 3400 N N . THR A 1 306 ? -28.067 -20.115 -0.332 1.00 8.64 306 THR A N 1
ATOM 3401 C CA . THR A 1 306 ? -28.265 -20.726 -1.640 1.00 8.45 306 THR A CA 1
ATOM 3402 C C . THR A 1 306 ? -27.406 -21.970 -1.796 1.00 8.64 306 THR A C 1
ATOM 3403 O O . THR A 1 306 ? -27.846 -22.963 -2.390 1.00 8.75 306 THR A O 1
ATOM 3414 N N . ASP A 1 307 ? -26.184 -21.946 -1.255 1.00 9.86 307 ASP A N 1
ATOM 3415 C CA . ASP A 1 307 ? -25.288 -23.089 -1.405 1.00 11.99 307 ASP A CA 1
ATOM 3416 C C . ASP A 1 307 ? -25.733 -24.257 -0.532 1.00 19.80 307 ASP A C 1
ATOM 3417 O O . ASP A 1 307 ? -25.686 -25.414 -0.964 1.00 12.18 307 ASP A O 1
ATOM 3426 N N . ASN A 1 308 ? -26.159 -23.978 0.701 1.00 9.86 308 ASN A N 1
ATOM 3427 C CA . ASN A 1 308 ? -26.713 -25.034 1.541 1.00 10.33 308 ASN A CA 1
ATOM 3428 C C . ASN A 1 308 ? -27.941 -25.660 0.894 1.00 11.55 308 ASN A C 1
ATOM 3429 O O . ASN A 1 308 ? -28.199 -26.855 1.076 1.00 11.27 308 ASN A O 1
ATOM 3440 N N . LEU A 1 309 ? -28.702 -24.874 0.126 1.00 13.91 309 LEU A N 1
ATOM 3441 C CA . LEU A 1 309 ? -29.861 -25.415 -0.577 1.00 9.66 309 LEU A CA 1
ATOM 3442 C C . LEU A 1 309 ? -29.428 -26.275 -1.756 1.00 12.10 309 LEU A C 1
ATOM 3443 O O . LEU A 1 309 ? -29.859 -27.426 -1.893 1.00 10.16 309 LEU A O 1
ATOM 3459 N N . LEU A 1 310 ? -28.565 -25.731 -2.616 1.00 9.81 310 LEU A N 1
ATOM 3460 C CA . LEU A 1 310 ? -28.222 -26.406 -3.863 1.00 14.60 310 LEU A CA 1
ATOM 3461 C C . LEU A 1 310 ? -27.549 -27.750 -3.607 1.00 10.90 310 LEU A C 1
ATOM 3462 O O . LEU A 1 310 ? -27.798 -28.722 -4.329 1.00 15.36 310 LEU A O 1
ATOM 3478 N N . LEU A 1 311 ? -26.686 -27.823 -2.591 1.00 10.33 311 LEU A N 1
ATOM 3479 C CA . LEU A 1 311 ? -25.994 -29.066 -2.282 1.00 12.56 311 LEU A CA 1
ATOM 3480 C C . LEU A 1 311 ? -26.940 -30.164 -1.820 1.00 32.60 311 LEU A C 1
ATOM 3481 O O . LEU A 1 311 ? -26.517 -31.319 -1.726 1.00 14.33 311 LEU A O 1
ATOM 3497 N N . ARG A 1 312 ? -28.198 -29.832 -1.532 1.00 13.49 312 ARG A N 1
ATOM 3498 C CA . ARG A 1 312 ? -29.209 -30.815 -1.173 1.00 21.79 312 ARG A CA 1
ATOM 3499 C C . ARG A 1 312 ? -30.016 -31.303 -2.369 1.00 21.56 312 ARG A C 1
ATOM 3500 O O . ARG A 1 312 ? -30.769 -32.272 -2.234 1.00 24.08 312 ARG A O 1
ATOM 3521 N N . THR A 1 313 ? -29.893 -30.652 -3.521 1.00 12.75 313 THR A N 1
ATOM 3522 C CA . THR A 1 313 ? -30.798 -30.906 -4.630 1.00 14.72 313 THR A CA 1
ATOM 3523 C C . THR A 1 313 ? -30.301 -32.054 -5.502 1.00 18.51 313 THR A C 1
ATOM 3524 O O . THR A 1 313 ? -29.129 -32.436 -5.476 1.00 14.61 313 THR A O 1
ATOM 3535 N N . GLU A 1 314 ? -31.225 -32.607 -6.269 1.00 13.73 314 GLU A N 1
ATOM 3536 C CA . GLU A 1 314 ? -30.927 -33.602 -7.282 1.00 15.83 314 GLU A CA 1
ATOM 3537 C C . GLU A 1 314 ? -30.432 -32.918 -8.555 1.00 15.60 314 GLU A C 1
ATOM 3538 O O . GLU A 1 314 ? -30.909 -31.833 -8.902 1.00 13.02 314 GLU A O 1
ATOM 3550 N N . PRO A 1 315 ? -29.484 -33.526 -9.269 1.00 20.58 315 PRO A N 1
ATOM 3551 C CA . PRO A 1 315 ? -29.078 -32.970 -10.567 1.00 14.83 315 PRO A CA 1
ATOM 3552 C C . PRO A 1 315 ? -30.273 -32.875 -11.503 1.00 15.02 315 PRO A C 1
ATOM 3553 O O . PRO A 1 315 ? -31.031 -33.835 -11.666 1.00 15.75 315 PRO A O 1
ATOM 3564 N N . LYS A 1 316 ? -30.447 -31.706 -12.109 1.00 13.96 316 LYS A N 1
ATOM 3565 C CA . LYS A 1 316 ? -31.569 -31.506 -13.010 1.00 19.93 316 LYS A CA 1
ATOM 3566 C C . LYS A 1 316 ? -31.234 -32.005 -14.414 1.00 17.96 316 LYS A C 1
ATOM 3567 O O . LYS A 1 316 ? -30.072 -32.207 -14.776 1.00 25.04 316 LYS A O 1
ATOM 3586 N N . GLU A 1 317 ? -32.282 -32.181 -15.211 1.00 16.50 317 GLU A N 1
ATOM 3587 C CA . GLU A 1 317 ? -32.162 -32.598 -16.598 1.00 22.35 317 GLU A CA 1
ATOM 3588 C C . GLU A 1 317 ? -33.225 -31.882 -17.414 1.00 17.43 317 GLU A C 1
ATOM 3589 O O . GLU A 1 317 ? -34.377 -31.773 -16.983 1.00 21.94 317 GLU A O 1
ATOM 3601 N N . VAL A 1 318 ? -32.838 -31.400 -18.591 1.00 23.38 318 VAL A N 1
ATOM 3602 C CA . VAL A 1 318 ? -33.759 -30.744 -19.511 1.00 25.25 318 VAL A CA 1
ATOM 3603 C C . VAL A 1 318 ? -33.807 -31.550 -20.799 1.00 38.65 318 VAL A C 1
ATOM 3604 O O . VAL A 1 318 ? -32.763 -31.866 -21.381 1.00 27.40 318 VAL A O 1
ATOM 3617 N N . THR A 1 319 ? -35.016 -31.884 -21.237 1.00 18.22 319 THR A N 1
ATOM 3618 C CA . THR A 1 319 ? -35.235 -32.591 -22.491 1.00 23.73 319 THR A CA 1
ATOM 3619 C C . THR A 1 319 ? -35.968 -31.668 -23.453 1.00 19.79 319 THR A C 1
ATOM 3620 O O . THR A 1 319 ? -37.026 -31.127 -23.115 1.00 35.18 319 THR A O 1
ATOM 3631 N N . LEU A 1 320 ? -35.402 -31.488 -24.643 1.00 29.12 320 LEU A N 1
ATOM 3632 C CA . LEU A 1 320 ? -36.014 -30.665 -25.676 1.00 21.40 320 LEU A CA 1
ATOM 3633 C C . LEU A 1 320 ? -36.836 -31.535 -26.616 1.00 22.93 320 LEU A C 1
ATOM 3634 O O . LEU A 1 320 ? -36.436 -32.651 -26.958 1.00 27.31 320 LEU A O 1
ATOM 3650 N N . SER A 1 321 ? -37.989 -31.018 -27.029 1.00 32.38 321 SER A N 1
ATOM 3651 C CA . SER A 1 321 ? -38.845 -31.750 -27.949 1.00 34.40 321 SER A CA 1
ATOM 3652 C C . SER A 1 321 ? -38.126 -31.980 -29.274 1.00 39.94 321 SER A C 1
ATOM 3653 O O . SER A 1 321 ? -37.125 -31.332 -29.593 1.00 32.52 321 SER A O 1
ATOM 3661 N N . SER A 1 322 ? -38.656 -32.927 -30.054 1.00 30.90 322 SER A N 1
ATOM 3662 C CA . SER A 1 322 ? -38.087 -33.209 -31.366 1.00 34.17 322 SER A CA 1
ATOM 3663 C C . SER A 1 322 ? -38.269 -32.037 -32.320 1.00 30.32 322 SER A C 1
ATOM 3664 O O . SER A 1 322 ? -37.467 -31.865 -33.246 1.00 31.68 322 SER A O 1
ATOM 3672 N N . GLU A 1 323 ? -39.305 -31.227 -32.114 1.00 30.64 323 GLU A N 1
ATOM 3673 C CA . GLU A 1 323 ? -39.574 -30.065 -32.950 1.00 36.82 323 GLU A CA 1
ATOM 3674 C C . GLU A 1 323 ? -38.821 -28.822 -32.490 1.00 40.16 323 GLU A C 1
ATOM 3675 O O . GLU A 1 323 ? -39.108 -27.722 -32.975 1.00 32.68 323 GLU A O 1
ATOM 3687 N N . HIS A 1 324 ? -37.872 -28.969 -31.572 1.00 29.93 324 HIS A N 1
ATOM 3688 C CA . HIS A 1 324 ? -37.156 -27.824 -31.035 1.00 25.79 324 HIS A CA 1
ATOM 3689 C C . HIS A 1 324 ? -36.117 -27.323 -32.031 1.00 27.32 324 HIS A C 1
ATOM 3690 O O . HIS A 1 324 ? -35.555 -28.088 -32.819 1.00 28.79 324 HIS A O 1
ATOM 3704 N N . HIS A 1 325 ? -35.871 -26.011 -31.984 1.00 28.08 325 HIS A N 1
ATOM 3705 C CA . HIS A 1 325 ? -34.899 -25.388 -32.876 1.00 25.85 325 HIS A CA 1
ATOM 3706 C C . HIS A 1 325 ? -33.580 -26.149 -32.896 1.00 26.39 325 HIS A C 1
ATOM 3707 O O . HIS A 1 325 ? -33.005 -26.383 -33.964 1.00 27.91 325 HIS A O 1
ATOM 3722 N N . TYR A 1 326 ? -33.087 -26.544 -31.724 1.00 27.54 326 TYR A N 1
ATOM 3723 C CA . TYR A 1 326 ? -31.801 -27.219 -31.611 1.00 33.71 326 TYR A CA 1
ATOM 3724 C C . TYR A 1 326 ? -31.885 -28.715 -31.882 1.00 36.18 326 TYR A C 1
ATOM 3725 O O . TYR A 1 326 ? -30.849 -29.388 -31.856 1.00 39.69 326 TYR A O 1
ATOM 3743 N N . LYS A 1 327 ? -33.078 -29.248 -32.144 1.00 34.35 327 LYS A N 1
ATOM 3744 C CA . LYS A 1 327 ? -33.260 -30.665 -32.429 1.00 33.87 327 LYS A CA 1
ATOM 3745 C C . LYS A 1 327 ? -33.735 -30.924 -33.851 1.00 53.35 327 LYS A C 1
ATOM 3746 O O . LYS A 1 327 ? -33.117 -31.707 -34.579 1.00 43.50 327 LYS A O 1
ATOM 3765 N N . LYS A 1 328 ? -34.825 -30.283 -34.265 1.00 48.02 328 LYS A N 1
ATOM 3766 C CA . LYS A 1 328 ? -35.409 -30.573 -35.568 1.00 42.43 328 LYS A CA 1
ATOM 3767 C C . LYS A 1 328 ? -34.418 -30.266 -36.682 1.00 44.42 328 LYS A C 1
ATOM 3768 O O . LYS A 1 328 ? -33.704 -29.260 -36.647 1.00 61.60 328 LYS A O 1
ATOM 3787 N N . GLU A 1 329 ? -34.379 -31.148 -37.677 1.00 80.45 329 GLU A N 1
ATOM 3788 C CA . GLU A 1 329 ? -33.481 -31.003 -38.820 1.00 74.88 329 GLU A CA 1
ATOM 3789 C C . GLU A 1 329 ? -34.187 -30.154 -39.870 1.00 64.04 329 GLU A C 1
ATOM 3790 O O . GLU A 1 329 ? -35.007 -30.655 -40.642 1.00 80.87 329 GLU A O 1
ATOM 3802 N N . LYS A 1 330 ? -33.878 -28.861 -39.892 1.00 95.92 330 LYS A N 1
ATOM 3803 C CA . LYS A 1 330 ? -34.390 -27.950 -40.907 1.00 94.98 330 LYS A CA 1
ATOM 3804 C C . LYS A 1 330 ? -33.315 -27.779 -41.974 1.00 95.99 330 LYS A C 1
ATOM 3805 O O . LYS A 1 330 ? -32.234 -27.251 -41.691 1.00 100.41 330 LYS A O 1
ATOM 3824 N N . GLY A 1 331 ? -33.613 -28.229 -43.190 1.00 93.74 331 GLY A N 1
ATOM 3825 C CA . GLY A 1 331 ? -32.641 -28.269 -44.255 1.00 109.78 331 GLY A CA 1
ATOM 3826 C C . GLY A 1 331 ? -32.020 -26.923 -44.565 1.00 109.19 331 GLY A C 1
ATOM 3827 O O . GLY A 1 331 ? -32.303 -25.911 -43.915 1.00 116.37 331 GLY A O 1
ATOM 3831 N N . PRO A 1 332 ? -31.153 -26.891 -45.577 1.00 117.58 332 PRO A N 1
ATOM 3832 C CA . PRO A 1 332 ? -30.468 -25.639 -45.923 1.00 116.21 332 PRO A CA 1
ATOM 3833 C C . PRO A 1 332 ? -31.446 -24.515 -46.231 1.00 111.84 332 PRO A C 1
ATOM 3834 O O . PRO A 1 332 ? -32.563 -24.740 -46.703 1.00 102.41 332 PRO A O 1
ATOM 3845 N N . ILE A 1 333 ? -31.002 -23.286 -45.958 1.00 71.60 333 ILE A N 1
ATOM 3846 C CA . ILE A 1 333 ? -31.825 -22.111 -46.209 1.00 64.81 333 ILE A CA 1
ATOM 3847 C C . ILE A 1 333 ? -31.936 -21.876 -47.709 1.00 71.08 333 ILE A C 1
ATOM 3848 O O . ILE A 1 333 ? -30.953 -22.006 -48.452 1.00 75.94 333 ILE A O 1
ATOM 3864 N N . ASP A 1 334 ? -33.135 -21.522 -48.160 1.00 79.86 334 ASP A N 1
ATOM 3865 C CA . ASP A 1 334 ? -33.408 -21.268 -49.573 1.00 76.40 334 ASP A CA 1
ATOM 3866 C C . ASP A 1 334 ? -33.565 -19.761 -49.763 1.00 79.99 334 ASP A C 1
ATOM 3867 O O . ASP A 1 334 ? -34.676 -19.230 -49.731 1.00 91.72 334 ASP A O 1
ATOM 3876 N N . SER A 1 335 ? -32.443 -19.073 -49.970 1.00 89.11 335 SER A N 1
ATOM 3877 C CA . SER A 1 335 ? -32.451 -17.623 -50.171 1.00 82.74 335 SER A CA 1
ATOM 3878 C C . SER A 1 335 ? -32.485 -17.327 -51.670 1.00 86.41 335 SER A C 1
ATOM 3879 O O . SER A 1 335 ? -31.523 -16.854 -52.277 1.00 73.55 335 SER A O 1
ATOM 3887 N N . SER A 1 336 ? -33.629 -17.651 -52.276 1.00 66.42 336 SER A N 1
ATOM 3888 C CA . SER A 1 336 ? -33.840 -17.303 -53.673 1.00 57.02 336 SER A CA 1
ATOM 3889 C C . SER A 1 336 ? -33.898 -15.798 -53.880 1.00 52.65 336 SER A C 1
ATOM 3890 O O . SER A 1 336 ? -33.722 -15.332 -55.011 1.00 54.71 336 SER A O 1
ATOM 3898 N N . PHE A 1 337 ? -34.130 -15.032 -52.818 1.00 68.89 337 PHE A N 1
ATOM 3899 C CA . PHE A 1 337 ? -34.360 -13.600 -52.929 1.00 77.46 337 PHE A CA 1
ATOM 3900 C C . PHE A 1 337 ? -33.142 -12.812 -52.489 1.00 69.80 337 PHE A C 1
ATOM 3901 O O . PHE A 1 337 ? -32.494 -13.133 -51.488 1.00 72.81 337 PHE A O 1
ATOM 3918 N N . ARG A 1 338 ? -32.843 -11.777 -53.259 1.00 56.82 338 ARG A N 1
ATOM 3919 C CA . ARG A 1 338 ? -31.744 -10.864 -53.007 1.00 55.93 338 ARG A CA 1
ATOM 3920 C C . ARG A 1 338 ? -32.316 -9.493 -52.678 1.00 55.39 338 ARG A C 1
ATOM 3921 O O . ARG A 1 338 ? -33.490 -9.210 -52.932 1.00 56.45 338 ARG A O 1
ATOM 3942 N N . TYR A 1 339 ? -31.477 -8.643 -52.097 1.00 55.38 339 TYR A N 1
ATOM 3943 C CA . TYR A 1 339 ? -31.867 -7.289 -51.730 1.00 55.36 339 TYR A CA 1
ATOM 3944 C C . TYR A 1 339 ? -30.945 -6.311 -52.439 1.00 59.13 339 TYR A C 1
ATOM 3945 O O . TYR A 1 339 ? -29.726 -6.353 -52.249 1.00 58.43 339 TYR A O 1
ATOM 3963 N N . GLN A 1 340 ? -31.523 -5.435 -53.258 1.00 66.47 340 GLN A N 1
ATOM 3964 C CA . GLN A 1 340 ? -30.722 -4.477 -54.014 1.00 72.58 340 GLN A CA 1
ATOM 3965 C C . GLN A 1 340 ? -30.412 -3.280 -53.130 1.00 66.31 340 GLN A C 1
ATOM 3966 O O . GLN A 1 340 ? -31.307 -2.504 -52.778 1.00 65.04 340 GLN A O 1
ATOM 3980 N N . MET A 1 341 ? -29.148 -3.132 -52.770 1.00 72.41 341 MET A N 1
ATOM 3981 C CA . MET A 1 341 ? -28.713 -2.004 -51.957 1.00 65.92 341 MET A CA 1
ATOM 3982 C C . MET A 1 341 ? -28.553 -0.770 -52.834 1.00 57.46 341 MET A C 1
ATOM 3983 O O . MET A 1 341 ? -28.056 -0.855 -53.962 1.00 59.77 341 MET A O 1
ATOM 3997 N N . SER A 1 342 ? -29.015 0.371 -52.335 1.00 52.64 342 SER A N 1
ATOM 3998 C CA . SER A 1 342 ? -28.756 1.663 -52.965 1.00 62.54 342 SER A CA 1
ATOM 3999 C C . SER A 1 342 ? -28.104 2.564 -51.928 1.00 54.50 342 SER A C 1
ATOM 4000 O O . SER A 1 342 ? -28.558 2.618 -50.780 1.00 50.56 342 SER A O 1
ATOM 4008 N N . SER A 1 343 ? -27.043 3.263 -52.332 1.00 58.65 343 SER A N 1
ATOM 4009 C CA . SER A 1 343 ? -26.416 4.236 -51.448 1.00 57.81 343 SER A CA 1
ATOM 4010 C C . SER A 1 343 ? -27.399 5.321 -51.031 1.00 56.60 343 SER A C 1
ATOM 4011 O O . SER A 1 343 ? -27.286 5.869 -49.929 1.00 60.66 343 SER A O 1
ATOM 4019 N N . ASP A 1 344 ? -28.370 5.637 -51.893 1.00 59.43 344 ASP A N 1
ATOM 4020 C CA . ASP A 1 344 ? -29.314 6.709 -51.598 1.00 60.62 344 ASP A CA 1
ATOM 4021 C C . ASP A 1 344 ? -30.261 6.329 -50.469 1.00 65.74 344 ASP A C 1
ATOM 4022 O O . ASP A 1 344 ? -30.791 7.211 -49.783 1.00 54.75 344 ASP A O 1
ATOM 4031 N N . ARG A 1 345 ? -30.486 5.033 -50.260 1.00 66.14 345 ARG A N 1
ATOM 4032 C CA . ARG A 1 345 ? -31.354 4.555 -49.192 1.00 56.33 345 ARG A CA 1
ATOM 4033 C C . ARG A 1 345 ? -30.606 4.285 -47.894 1.00 72.50 345 ARG A C 1
ATOM 4034 O O . ARG A 1 345 ? -31.247 4.135 -46.846 1.00 62.44 345 ARG A O 1
ATOM 4055 N N . LEU A 1 346 ? -29.278 4.221 -47.938 1.00 54.72 346 LEU A N 1
ATOM 4056 C CA . LEU A 1 346 ? -28.491 4.004 -46.732 1.00 54.88 346 LEU A CA 1
ATOM 4057 C C . LEU A 1 346 ? -28.783 5.084 -45.698 1.00 45.92 346 LEU A C 1
ATOM 4058 O O . LEU A 1 346 ? -28.708 6.280 -45.992 1.00 54.96 346 LEU A O 1
ATOM 4074 N N . LEU A 1 347 ? -29.113 4.658 -44.479 1.00 49.52 347 LEU A N 1
ATOM 4075 C CA . LEU A 1 347 ? -29.395 5.573 -43.377 1.00 57.65 347 LEU A CA 1
ATOM 4076 C C . LEU A 1 347 ? -28.170 5.823 -42.510 1.00 63.16 347 LEU A C 1
ATOM 4077 O O . LEU A 1 347 ? -27.791 6.975 -42.279 1.00 88.11 347 LEU A O 1
ATOM 4093 N N . ARG A 1 348 ? -27.547 4.756 -42.025 1.00 48.60 348 ARG A N 1
ATOM 4094 C CA . ARG A 1 348 ? -26.354 4.831 -41.185 1.00 56.72 348 ARG A CA 1
ATOM 4095 C C . ARG A 1 348 ? -25.771 3.422 -41.112 1.00 50.62 348 ARG A C 1
ATOM 4096 O O . ARG A 1 348 ? -26.342 2.469 -41.652 1.00 54.15 348 ARG A O 1
ATOM 4117 N N . ILE A 1 349 ? -24.626 3.296 -40.450 1.00 39.88 349 ILE A N 1
ATOM 4118 C CA . ILE A 1 349 ? -24.024 1.997 -40.182 1.00 42.70 349 ILE A CA 1
ATOM 4119 C C . ILE A 1 349 ? -23.877 1.842 -38.676 1.00 46.65 349 ILE A C 1
ATOM 4120 O O . ILE A 1 349 ? -23.478 2.785 -37.983 1.00 58.71 349 ILE A O 1
ATOM 4136 N N . GLN A 1 350 ? -24.214 0.656 -38.174 1.00 47.41 350 GLN A N 1
ATOM 4137 C CA . GLN A 1 350 ? -23.972 0.283 -36.784 1.00 38.31 350 GLN A CA 1
ATOM 4138 C C . GLN A 1 350 ? -23.237 -1.046 -36.790 1.00 58.71 350 GLN A C 1
ATOM 4139 O O . GLN A 1 350 ? -23.792 -2.060 -37.227 1.00 50.39 350 GLN A O 1
ATOM 4153 N N . GLY A 1 351 ? -22.001 -1.043 -36.309 1.00 49.89 351 GLY A N 1
ATOM 4154 C CA . GLY A 1 351 ? -21.204 -2.254 -36.365 1.00 42.47 351 GLY A CA 1
ATOM 4155 C C . GLY A 1 351 ? -20.941 -2.638 -37.806 1.00 33.33 351 GLY A C 1
ATOM 4156 O O . GLY A 1 351 ? -20.485 -1.824 -38.618 1.00 41.42 351 GLY A O 1
ATOM 4160 N N . ARG A 1 352 ? -21.239 -3.893 -38.137 1.00 46.57 352 ARG A N 1
ATOM 4161 C CA . ARG A 1 352 ? -21.094 -4.411 -39.488 1.00 38.77 352 ARG A CA 1
ATOM 4162 C C . ARG A 1 352 ? -22.427 -4.504 -40.224 1.00 38.56 352 ARG A C 1
ATOM 4163 O O . ARG A 1 352 ? -22.536 -5.250 -41.203 1.00 39.68 352 ARG A O 1
ATOM 4184 N N . THR A 1 353 ? -23.442 -3.786 -39.765 1.00 37.96 353 THR A N 1
ATOM 4185 C CA . THR A 1 353 ? -24.792 -3.931 -40.289 1.00 45.06 353 THR A CA 1
ATOM 4186 C C . THR A 1 353 ? -25.193 -2.641 -40.989 1.00 45.68 353 THR A C 1
ATOM 4187 O O . THR A 1 353 ? -25.233 -1.576 -40.364 1.00 38.77 353 THR A O 1
ATOM 4198 N N . LEU A 1 354 ? -25.480 -2.746 -42.281 1.00 36.96 354 LEU A N 1
ATOM 4199 C CA . LEU A 1 354 ? -25.940 -1.611 -43.063 1.00 37.46 354 LEU A CA 1
ATOM 4200 C C . LEU A 1 354 ? -27.443 -1.448 -42.886 1.00 44.42 354 LEU A C 1
ATOM 4201 O O . LEU A 1 354 ? -28.201 -2.413 -43.026 1.00 35.69 354 LEU A O 1
ATOM 4217 N N . LEU A 1 355 ? -27.874 -0.233 -42.567 1.00 39.78 355 LEU A N 1
ATOM 4218 C CA . LEU A 1 355 ? -29.279 0.054 -42.286 1.00 40.23 355 LEU A CA 1
ATOM 4219 C C . LEU A 1 355 ? -29.859 0.867 -43.435 1.00 48.37 355 LEU A C 1
ATOM 4220 O O . LEU A 1 355 ? -29.423 1.997 -43.682 1.00 52.12 355 LEU A O 1
ATOM 4236 N N . PHE A 1 356 ? -30.841 0.301 -44.129 1.00 40.60 356 PHE A N 1
ATOM 4237 C CA . PHE A 1 356 ? -31.476 0.966 -45.261 1.00 40.04 356 PHE A CA 1
ATOM 4238 C C . PHE A 1 356 ? -32.924 1.304 -44.934 1.00 39.74 356 PHE A C 1
ATOM 4239 O O . PHE A 1 356 ? -33.611 0.557 -44.237 1.00 38.42 356 PHE A O 1
ATOM 4256 N N . SER A 1 357 ? -33.379 2.438 -45.459 1.00 53.68 357 SER A N 1
ATOM 4257 C CA . SER A 1 357 ? -34.759 2.861 -45.315 1.00 52.80 357 SER A CA 1
ATOM 4258 C C . SER A 1 357 ? -35.660 2.080 -46.266 1.00 48.51 357 SER A C 1
ATOM 4259 O O . SER A 1 357 ? -35.200 1.439 -47.214 1.00 52.42 357 SER A O 1
ATOM 4267 N N . THR A 1 358 ? -36.957 2.146 -45.997 1.00 46.83 358 THR A N 1
ATOM 4268 C CA . THR A 1 358 ? -37.990 1.578 -46.846 1.00 36.62 358 THR A CA 1
ATOM 4269 C C . THR A 1 358 ? -39.103 2.599 -47.016 1.00 38.92 358 THR A C 1
ATOM 4270 O O . THR A 1 358 ? -39.181 3.577 -46.265 1.00 48.44 358 THR A O 1
ATOM 4281 N N . PRO A 1 359 ? -39.980 2.403 -48.001 1.00 48.41 359 PRO A N 1
ATOM 4282 C CA . PRO A 1 359 ? -41.185 3.243 -48.079 1.00 47.87 359 PRO A CA 1
ATOM 4283 C C . PRO A 1 359 ? -42.107 3.100 -46.876 1.00 67.31 359 PRO A C 1
ATOM 4284 O O . PRO A 1 359 ? -42.891 4.019 -46.611 1.00 64.02 359 PRO A O 1
ATOM 4295 N N . GLN A 1 360 ? -42.024 2.000 -46.126 1.00 45.31 360 GLN A N 1
ATOM 4296 C CA . GLN A 1 360 ? -42.902 1.780 -44.982 1.00 44.35 360 GLN A CA 1
ATOM 4297 C C . GLN A 1 360 ? -42.331 2.297 -43.664 1.00 46.91 360 GLN A C 1
ATOM 4298 O O . GLN A 1 360 ? -42.970 2.116 -42.625 1.00 66.40 360 GLN A O 1
ATOM 4312 N N . ASN A 1 361 ? -41.149 2.910 -43.679 1.00 60.86 361 ASN A N 1
ATOM 4313 C CA . ASN A 1 361 ? -40.516 3.532 -42.518 1.00 75.35 361 ASN A CA 1
ATOM 4314 C C . ASN A 1 361 ? -40.083 2.535 -41.448 1.00 49.69 361 ASN A C 1
ATOM 4315 O O . ASN A 1 361 ? -39.756 2.945 -40.329 1.00 53.77 361 ASN A O 1
ATOM 4326 N N . ASP A 1 362 ? -40.082 1.242 -41.748 1.00 49.34 362 ASP A N 1
ATOM 4327 C CA . ASP A 1 362 ? -39.283 0.304 -40.973 1.00 32.25 362 ASP A CA 1
ATOM 4328 C C . ASP A 1 362 ? -37.871 0.323 -41.573 1.00 38.89 362 ASP A C 1
ATOM 4329 O O . ASP A 1 362 ? -37.495 1.283 -42.251 1.00 50.27 362 ASP A O 1
ATOM 4338 N N . VAL A 1 363 ? -37.073 -0.714 -41.339 1.00 37.52 363 VAL A N 1
ATOM 4339 C CA . VAL A 1 363 ? -35.678 -0.708 -41.759 1.00 33.67 363 VAL A CA 1
ATOM 4340 C C . VAL A 1 363 ? -35.311 -2.061 -42.346 1.00 32.79 363 VAL A C 1
ATOM 4341 O O . VAL A 1 363 ? -35.660 -3.108 -41.790 1.00 32.21 363 VAL A O 1
ATOM 4354 N N . VAL A 1 364 ? -34.605 -2.034 -43.475 1.00 31.73 364 VAL A N 1
ATOM 4355 C CA . VAL A 1 364 ? -33.953 -3.213 -44.029 1.00 32.04 364 VAL A CA 1
ATOM 4356 C C . VAL A 1 364 ? -32.493 -3.178 -43.605 1.00 32.97 364 VAL A C 1
ATOM 4357 O O . VAL A 1 364 ? -31.800 -2.174 -43.818 1.00 32.62 364 VAL A O 1
ATOM 4370 N N . ALA A 1 365 ? -32.026 -4.266 -43.005 1.00 33.18 365 ALA A N 1
ATOM 4371 C CA . ALA A 1 365 ? -30.674 -4.348 -42.476 1.00 38.74 365 ALA A CA 1
ATOM 4372 C C . ALA A 1 365 ? -29.899 -5.428 -43.213 1.00 33.67 365 ALA A C 1
ATOM 4373 O O . ALA A 1 365 ? -30.438 -6.499 -43.508 1.00 32.85 365 ALA A O 1
ATOM 4380 N N . VAL A 1 366 ? -28.635 -5.135 -43.509 1.00 35.58 366 VAL A N 1
ATOM 4381 C CA . VAL A 1 366 ? -27.725 -6.080 -44.148 1.00 38.28 366 VAL A CA 1
ATOM 4382 C C . VAL A 1 366 ? -26.559 -6.298 -43.193 1.00 35.18 366 VAL A C 1
ATOM 4383 O O . VAL A 1 366 ? -25.725 -5.403 -43.005 1.00 48.25 366 VAL A O 1
ATOM 4396 N N . LYS A 1 367 ? -26.501 -7.480 -42.587 1.00 41.08 367 LYS A N 1
ATOM 4397 C CA . LYS A 1 367 ? -25.427 -7.835 -41.667 1.00 39.60 367 LYS A CA 1
ATOM 4398 C C . LYS A 1 367 ? -24.303 -8.496 -42.455 1.00 38.22 367 LYS A C 1
ATOM 4399 O O . LYS A 1 367 ? -24.531 -9.489 -43.153 1.00 47.12 367 LYS A O 1
ATOM 4418 N N . VAL A 1 368 ? -23.092 -7.957 -42.334 1.00 38.41 368 VAL A N 1
ATOM 4419 C CA . VAL A 1 368 ? -21.962 -8.365 -43.163 1.00 34.90 368 VAL A CA 1
ATOM 4420 C C . VAL A 1 368 ? -20.934 -9.090 -42.304 1.00 34.42 368 VAL A C 1
ATOM 4421 O O . VAL A 1 368 ? -20.548 -8.604 -41.234 1.00 33.09 368 VAL A O 1
ATOM 4434 N N . GLN A 1 369 ? -20.485 -10.246 -42.793 1.00 49.37 369 GLN A N 1
ATOM 4435 C CA . GLN A 1 369 ? -19.479 -11.082 -42.145 1.00 50.65 369 GLN A CA 1
ATOM 4436 C C . GLN A 1 369 ? -18.397 -10.271 -41.443 1.00 56.37 369 GLN A C 1
ATOM 4437 O O . GLN A 1 369 ? -17.848 -9.323 -42.009 1.00 43.35 369 GLN A O 1
ATOM 4451 N N . LYS A 1 370 ? -18.089 -10.661 -40.201 1.00 53.52 370 LYS A N 1
ATOM 4452 C CA . LYS A 1 370 ? -16.977 -10.093 -39.454 1.00 44.14 370 LYS A CA 1
ATOM 4453 C C . LYS A 1 370 ? -15.646 -10.650 -39.965 1.00 47.72 370 LYS A C 1
ATOM 4454 O O . LYS A 1 370 ? -15.600 -11.558 -40.798 1.00 44.56 370 LYS A O 1
ATOM 4473 N N . LYS A 1 371 ? -14.550 -10.111 -39.420 1.00 70.28 371 LYS A N 1
ATOM 4474 C CA . LYS A 1 371 ? -13.209 -10.583 -39.746 1.00 80.60 371 LYS A CA 1
ATOM 4475 C C . LYS A 1 371 ? -13.132 -12.108 -39.770 1.00 70.76 371 LYS A C 1
ATOM 4476 O O . LYS A 1 371 ? -12.870 -12.717 -40.815 1.00 96.24 371 LYS A O 1
ATOM 4495 N N . GLY A 1 372 ? -13.357 -12.738 -38.619 1.00 61.63 372 GLY A N 1
ATOM 4496 C CA . GLY A 1 372 ? -13.259 -14.180 -38.506 1.00 59.47 372 GLY A CA 1
ATOM 4497 C C . GLY A 1 372 ? -14.562 -14.830 -38.092 1.00 69.88 372 GLY A C 1
ATOM 4498 O O . GLY A 1 372 ? -14.595 -15.640 -37.161 1.00 68.25 372 GLY A O 1
ATOM 4502 N N . GLU A 1 373 ? -15.646 -14.479 -38.782 1.00 66.14 373 GLU A N 1
ATOM 4503 C CA . GLU A 1 373 ? -16.964 -15.016 -38.473 1.00 50.11 373 GLU A CA 1
ATOM 4504 C C . GLU A 1 373 ? -17.325 -16.076 -39.497 1.00 59.21 373 GLU A C 1
ATOM 4505 O O . GLU A 1 373 ? -17.321 -15.781 -40.703 1.00 60.99 373 GLU A O 1
ATOM 4517 N N . PRO A 1 374 ? -17.632 -17.305 -39.090 1.00 44.12 374 PRO A N 1
ATOM 4518 C CA . PRO A 1 374 ? -18.031 -18.323 -40.067 1.00 38.08 374 PRO A CA 1
ATOM 4519 C C . PRO A 1 374 ? -19.415 -18.029 -40.626 1.00 53.87 374 PRO A C 1
ATOM 4520 O O . PRO A 1 374 ? -20.171 -17.201 -40.114 1.00 53.74 374 PRO A O 1
ATOM 4531 N N . LYS A 1 375 ? -19.739 -18.732 -41.711 1.00 56.24 375 LYS A N 1
ATOM 4532 C CA . LYS A 1 375 ? -21.055 -18.586 -42.321 1.00 46.67 375 LYS A CA 1
ATOM 4533 C C . LYS A 1 375 ? -22.155 -19.039 -41.370 1.00 65.19 375 LYS A C 1
ATOM 4534 O O . LYS A 1 375 ? -23.236 -18.439 -41.326 1.00 84.68 375 LYS A O 1
ATOM 4553 N N . SER A 1 376 ? -21.895 -20.100 -40.602 1.00 57.43 376 SER A N 1
ATOM 4554 C CA . SER A 1 376 ? -22.909 -20.656 -39.713 1.00 50.50 376 SER A CA 1
ATOM 4555 C C . SER A 1 376 ? -23.507 -19.588 -38.806 1.00 40.85 376 SER A C 1
ATOM 4556 O O . SER A 1 376 ? -24.726 -19.548 -38.603 1.00 66.82 376 SER A O 1
ATOM 4564 N N . THR A 1 377 ? -22.663 -18.717 -38.246 1.00 53.79 377 THR A N 1
ATOM 4565 C CA . THR A 1 377 ? -23.159 -17.666 -37.364 1.00 39.23 377 THR A CA 1
ATOM 4566 C C . THR A 1 377 ? -24.252 -16.845 -38.035 1.00 57.10 377 THR A C 1
ATOM 4567 O O . THR A 1 377 ? -25.195 -16.402 -37.369 1.00 52.03 377 THR A O 1
ATOM 4578 N N . LEU A 1 378 ? -24.151 -16.638 -39.351 1.00 67.39 378 LEU A N 1
ATOM 4579 C CA . LEU A 1 378 ? -25.169 -15.876 -40.066 1.00 47.80 378 LEU A CA 1
ATOM 4580 C C . LEU A 1 378 ? -26.395 -16.729 -40.375 1.00 49.08 378 LEU A C 1
ATOM 4581 O O . LEU A 1 378 ? -27.529 -16.267 -40.204 1.00 46.55 378 LEU A O 1
ATOM 4597 N N . GLU A 1 379 ? -26.194 -17.969 -40.830 1.00 35.42 379 GLU A N 1
ATOM 4598 C CA . GLU A 1 379 ? -27.332 -18.857 -41.049 1.00 37.29 379 GLU A CA 1
ATOM 4599 C C . GLU A 1 379 ? -28.074 -19.123 -39.745 1.00 52.23 379 GLU A C 1
ATOM 4600 O O . GLU A 1 379 ? -29.307 -19.223 -39.731 1.00 72.38 379 GLU A O 1
ATOM 4612 N N . GLU A 1 380 ? -27.338 -19.240 -38.636 1.00 48.92 380 GLU A N 1
ATOM 4613 C CA . GLU A 1 380 ? -27.970 -19.522 -37.353 1.00 43.94 380 GLU A CA 1
ATOM 4614 C C . GLU A 1 380 ? -28.918 -18.401 -36.948 1.00 37.02 380 GLU A C 1
ATOM 4615 O O . GLU A 1 380 ? -30.033 -18.659 -36.479 1.00 49.57 380 GLU A O 1
ATOM 4627 N N . GLU A 1 381 ? -28.492 -17.147 -37.117 1.00 29.70 381 GLU A N 1
ATOM 4628 C CA . GLU A 1 381 ? -29.356 -16.025 -36.769 1.00 29.20 381 GLU A CA 1
ATOM 4629 C C . GLU A 1 381 ? -30.606 -16.016 -37.638 1.00 29.61 381 GLU A C 1
ATOM 4630 O O . GLU A 1 381 ? -31.703 -15.701 -37.161 1.00 36.71 381 GLU A O 1
ATOM 4642 N N . PHE A 1 382 ? -30.458 -16.360 -38.919 1.00 32.15 382 PHE A N 1
ATOM 4643 C CA . PHE A 1 382 ? -31.614 -16.481 -39.801 1.00 39.48 382 PHE A CA 1
ATOM 4644 C C . PHE A 1 382 ? -32.603 -17.505 -39.259 1.00 35.11 382 PHE A C 1
ATOM 4645 O O . PHE A 1 382 ? -33.802 -17.228 -39.139 1.00 29.26 382 PHE A O 1
ATOM 4662 N N . GLU A 1 383 ? -32.113 -18.698 -38.917 1.00 32.01 383 GLU A N 1
ATOM 4663 C CA . GLU A 1 383 ? -33.006 -19.782 -38.523 1.00 39.08 383 GLU A CA 1
ATOM 4664 C C . GLU A 1 383 ? -33.669 -19.503 -37.179 1.00 29.69 383 GLU A C 1
ATOM 4665 O O . GLU A 1 383 ? -34.845 -19.833 -36.984 1.00 39.50 383 GLU A O 1
ATOM 4677 N N . MET A 1 384 ? -32.938 -18.902 -36.236 1.00 27.62 384 MET A N 1
ATOM 4678 C CA . MET A 1 384 ? -33.537 -18.596 -34.942 1.00 25.29 384 MET A CA 1
ATOM 4679 C C . MET A 1 384 ? -34.652 -17.569 -35.088 1.00 21.36 384 MET A C 1
ATOM 4680 O O . MET A 1 384 ? -35.715 -17.710 -34.473 1.00 29.04 384 MET A O 1
ATOM 4694 N N . ALA A 1 385 ? -34.420 -16.522 -35.885 1.00 27.82 385 ALA A N 1
ATOM 4695 C CA . ALA A 1 385 ? -35.462 -15.529 -36.118 1.00 36.60 385 ALA A CA 1
ATOM 4696 C C . ALA A 1 385 ? -36.706 -16.175 -36.711 1.00 27.62 385 ALA A C 1
ATOM 4697 O O . ALA A 1 385 ? -37.831 -15.893 -36.280 1.00 34.70 385 ALA A O 1
ATOM 4704 N N . ASP A 1 386 ? -36.522 -17.058 -37.696 1.00 39.38 386 ASP A N 1
ATOM 4705 C CA . ASP A 1 386 ? -37.656 -17.746 -38.302 1.00 24.34 386 ASP A CA 1
ATOM 4706 C C . ASP A 1 386 ? -38.375 -18.620 -37.280 1.00 24.26 386 ASP A C 1
ATOM 4707 O O . ASP A 1 386 ? -39.611 -18.669 -37.251 1.00 36.59 386 ASP A O 1
ATOM 4716 N N . TYR A 1 387 ? -37.614 -19.319 -36.435 1.00 32.11 387 TYR A N 1
ATOM 4717 C CA . TYR A 1 387 ? -38.205 -20.151 -35.390 1.00 22.27 387 TYR A CA 1
ATOM 4718 C C . TYR A 1 387 ? -39.059 -19.322 -34.441 1.00 28.66 387 TYR A C 1
ATOM 4719 O O . TYR A 1 387 ? -40.176 -19.721 -34.088 1.00 21.10 387 TYR A O 1
ATOM 4737 N N . LEU A 1 388 ? -38.559 -18.157 -34.025 1.00 21.28 388 LEU A N 1
ATOM 4738 C CA . LEU A 1 388 ? -39.283 -17.358 -33.042 1.00 20.42 388 LEU A CA 1
ATOM 4739 C C . LEU A 1 388 ? -40.513 -16.694 -33.651 1.00 21.41 388 LEU A C 1
ATOM 4740 O O . LEU A 1 388 ? -41.529 -16.535 -32.964 1.00 46.80 388 LEU A O 1
ATOM 4756 N N . LEU A 1 389 ? -40.446 -16.296 -34.925 1.00 32.12 389 LEU A N 1
ATOM 4757 C CA . LEU A 1 389 ? -41.633 -15.778 -35.598 1.00 23.78 389 LEU A CA 1
ATOM 4758 C C . LEU A 1 389 ? -42.702 -16.858 -35.706 1.00 21.63 389 LEU A C 1
ATOM 4759 O O . LEU A 1 389 ? -43.882 -16.618 -35.428 1.00 31.71 389 LEU A O 1
ATOM 4775 N N . LYS A 1 390 ? -42.296 -18.062 -36.111 1.00 22.54 390 LYS A N 1
ATOM 4776 C CA . LYS A 1 390 ? -43.237 -19.166 -36.244 1.00 36.88 390 LYS A CA 1
ATOM 4777 C C . LYS A 1 390 ? -43.921 -19.471 -34.918 1.00 41.17 390 LYS A C 1
ATOM 4778 O O . LYS A 1 390 ? -45.131 -19.725 -34.878 1.00 42.68 390 LYS A O 1
ATOM 4797 N N . HIS A 1 391 ? -43.166 -19.439 -33.822 1.00 37.94 391 HIS A N 1
ATOM 4798 C CA . HIS A 1 391 ? -43.663 -19.843 -32.516 1.00 20.18 391 HIS A CA 1
ATOM 4799 C C . HIS A 1 391 ? -43.993 -18.656 -31.616 1.00 19.39 391 HIS A C 1
ATOM 4800 O O . HIS A 1 391 ? -44.159 -18.834 -30.405 1.00 23.30 391 HIS A O 1
ATOM 4814 N N . GLN A 1 392 ? -44.113 -17.453 -32.183 1.00 32.99 392 GLN A N 1
ATOM 4815 C CA . GLN A 1 392 ? -44.309 -16.267 -31.357 1.00 22.78 392 GLN A CA 1
ATOM 4816 C C . GLN A 1 392 ? -45.594 -16.357 -30.542 1.00 26.52 392 GLN A C 1
ATOM 4817 O O . GLN A 1 392 ? -45.623 -15.955 -29.372 1.00 18.80 392 GLN A O 1
ATOM 4831 N N . ARG A 1 393 ? -46.671 -16.874 -31.137 1.00 34.72 393 ARG A N 1
ATOM 4832 C CA . ARG A 1 393 ? -47.925 -16.984 -30.401 1.00 24.32 393 ARG A CA 1
ATOM 4833 C C . ARG A 1 393 ? -47.853 -18.098 -29.366 1.00 18.82 393 ARG A C 1
ATOM 4834 O O . ARG A 1 393 ? -48.287 -17.916 -28.223 1.00 22.13 393 ARG A O 1
ATOM 4855 N N . ARG A 1 394 ? -47.312 -19.257 -29.746 1.00 27.85 394 ARG A N 1
ATOM 4856 C CA . ARG A 1 394 ? -47.184 -20.359 -28.802 1.00 26.75 394 ARG A CA 1
ATOM 4857 C C . ARG A 1 394 ? -46.441 -19.924 -27.545 1.00 25.80 394 ARG A C 1
ATOM 4858 O O . ARG A 1 394 ? -46.850 -20.240 -26.426 1.00 23.23 394 ARG A O 1
ATOM 4879 N N . LEU A 1 395 ? -45.329 -19.206 -27.720 1.00 21.96 395 LEU A N 1
ATOM 4880 C CA . LEU A 1 395 ? -44.497 -18.778 -26.605 1.00 27.77 395 LEU A CA 1
ATOM 4881 C C . LEU A 1 395 ? -44.938 -17.449 -26.014 1.00 15.26 395 LEU A C 1
ATOM 4882 O O . LEU A 1 395 ? -44.441 -17.064 -24.951 1.00 17.93 395 LEU A O 1
ATOM 4898 N N . ASP A 1 396 ? -45.867 -16.752 -26.671 1.00 18.34 396 ASP A N 1
ATOM 4899 C CA . ASP A 1 396 ? -46.281 -15.414 -26.260 1.00 24.66 396 ASP A CA 1
ATOM 4900 C C . ASP A 1 396 ? -45.073 -14.480 -26.180 1.00 21.27 396 ASP A C 1
ATOM 4901 O O . ASP A 1 396 ? -44.879 -13.755 -25.202 1.00 23.11 396 ASP A O 1
ATOM 4910 N N . VAL A 1 397 ? -44.259 -14.504 -27.230 1.00 29.82 397 VAL A N 1
ATOM 4911 C CA . VAL A 1 397 ? -43.117 -13.602 -27.326 1.00 15.08 397 VAL A CA 1
ATOM 4912 C C . VAL A 1 397 ? -43.632 -12.190 -27.575 1.00 17.65 397 VAL A C 1
ATOM 4913 O O . VAL A 1 3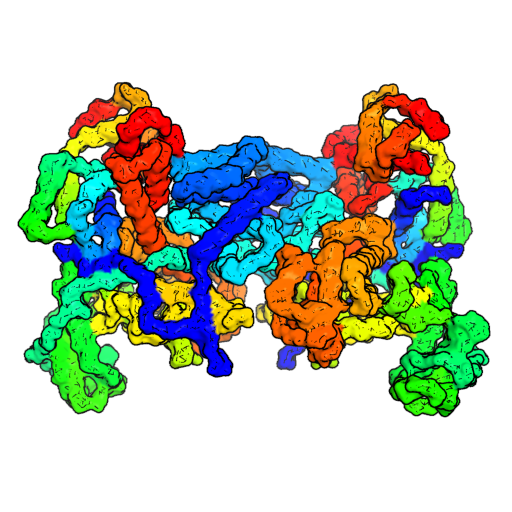97 ? -44.351 -11.938 -28.550 1.00 26.74 397 VAL A O 1
ATOM 4926 N N . HIS A 1 398 ? -43.276 -11.263 -26.685 1.00 17.03 398 HIS A N 1
ATOM 4927 C CA . HIS A 1 398 ? -43.734 -9.885 -26.798 1.00 19.71 398 HIS A CA 1
ATOM 4928 C C . HIS A 1 398 ? -42.835 -9.026 -27.676 1.00 21.15 398 HIS A C 1
ATOM 4929 O O . HIS A 1 398 ? -43.279 -7.972 -28.145 1.00 16.49 398 HIS A O 1
ATOM 4943 N N . SER A 1 399 ? -41.589 -9.439 -27.901 1.00 15.64 399 SER A N 1
ATOM 4944 C CA . SER A 1 399 ? -40.686 -8.643 -28.720 1.00 16.28 399 SER A CA 1
ATOM 4945 C C . SER A 1 399 ? -41.257 -8.457 -30.121 1.00 17.43 399 SER A C 1
ATOM 4946 O O . SER A 1 399 ? -41.946 -9.327 -30.658 1.00 25.74 399 SER A O 1
ATOM 4954 N N . LYS A 1 400 ? -40.976 -7.298 -30.707 1.00 21.50 400 LYS A N 1
ATOM 4955 C CA . LYS A 1 400 ? -41.208 -7.087 -32.133 1.00 30.47 400 LYS A CA 1
ATOM 4956 C C . LYS A 1 400 ? -40.063 -7.767 -32.869 1.00 28.24 400 LYS A C 1
ATOM 4957 O O . LYS A 1 400 ? -38.943 -7.250 -32.917 1.00 29.88 400 LYS A O 1
ATOM 4976 N N . LEU A 1 401 ? -40.335 -8.940 -33.431 1.00 35.08 401 LEU A N 1
ATOM 4977 C CA . LEU A 1 401 ? -39.261 -9.762 -33.962 1.00 20.72 401 LEU A CA 1
ATOM 4978 C C . LEU A 1 401 ? -38.860 -9.306 -35.361 1.00 29.17 401 LEU A C 1
ATOM 4979 O O . LEU A 1 401 ? -39.698 -8.839 -36.138 1.00 24.76 401 LEU A O 1
ATOM 4995 N N . PRO A 1 402 ? -37.581 -9.429 -35.705 1.00 32.48 402 PRO A N 1
ATOM 4996 C CA . PRO A 1 402 ? -37.154 -9.088 -37.063 1.00 23.20 402 PRO A CA 1
ATOM 4997 C C . PRO A 1 402 ? -37.599 -10.141 -38.064 1.00 41.69 402 PRO A C 1
ATOM 4998 O O . PRO A 1 402 ? -37.714 -11.328 -37.748 1.00 33.36 402 PRO A O 1
ATOM 5009 N N . GLN A 1 403 ? -37.854 -9.687 -39.289 1.00 27.40 403 GLN A N 1
ATOM 5010 C CA . GLN A 1 403 ? -38.307 -10.566 -40.356 1.00 48.46 403 GLN A CA 1
ATOM 5011 C C . GLN A 1 403 ? -37.110 -10.993 -41.187 1.00 35.00 403 GLN A C 1
ATOM 5012 O O . GLN A 1 403 ? -36.543 -10.158 -41.906 1.00 30.92 403 GLN A O 1
ATOM 5026 N N . PRO A 1 404 ? -36.681 -12.254 -41.128 1.00 26.77 404 PRO A N 1
ATOM 5027 C CA . PRO A 1 404 ? -35.545 -12.673 -41.957 1.00 27.97 404 PRO A CA 1
ATOM 5028 C C . PRO A 1 404 ? -35.926 -12.705 -43.429 1.00 29.87 404 PRO A C 1
ATOM 5029 O O . PRO A 1 404 ? -36.994 -13.195 -43.803 1.00 48.97 404 PRO A O 1
ATOM 5040 N N . LEU A 1 405 ? -35.036 -12.177 -44.266 1.00 31.10 405 LEU A N 1
ATOM 5041 C CA . LEU A 1 405 ? -35.286 -12.062 -45.698 1.00 34.84 405 LEU A CA 1
ATOM 5042 C C . LEU A 1 405 ? -34.376 -12.931 -46.550 1.00 33.36 405 LEU A C 1
ATOM 5043 O O . LEU A 1 405 ? -34.850 -13.556 -47.499 1.00 39.58 405 LEU A O 1
ATOM 5059 N N . GLY A 1 406 ? -33.083 -12.994 -46.249 1.00 47.73 406 GLY A N 1
ATOM 5060 C CA . GLY A 1 406 ? -32.199 -13.823 -47.049 1.00 33.78 406 GLY A CA 1
ATOM 5061 C C . GLY A 1 406 ? -30.847 -14.002 -46.398 1.00 33.41 406 GLY A C 1
ATOM 5062 O O . GLY A 1 406 ? -30.508 -13.346 -45.409 1.00 47.02 406 GLY A O 1
ATOM 5066 N N . GLN A 1 407 ? -30.079 -14.922 -46.978 1.00 40.78 407 GLN A N 1
ATOM 5067 C CA . GLN A 1 407 ? -28.691 -15.151 -46.581 1.00 49.34 407 GLN A CA 1
ATOM 5068 C C . GLN A 1 407 ? -27.955 -15.617 -47.829 1.00 56.91 407 GLN A C 1
ATOM 5069 O O . GLN A 1 407 ? -28.213 -16.718 -48.324 1.00 69.74 407 GLN A O 1
ATOM 5083 N N . TYR A 1 408 ? -27.053 -14.784 -48.339 1.00 53.29 408 TYR A N 1
ATOM 5084 C CA . TYR A 1 408 ? -26.370 -15.073 -49.588 1.00 55.35 408 TYR A CA 1
ATOM 5085 C C . TYR A 1 408 ? -25.039 -14.342 -49.595 1.00 50.29 408 TYR A C 1
ATOM 5086 O O . TYR A 1 408 ? -24.749 -13.527 -48.715 1.00 42.41 408 TYR A O 1
ATOM 5104 N N . SER A 1 409 ? -24.232 -14.638 -50.606 1.00 54.04 409 SER A N 1
ATOM 5105 C CA . SER A 1 409 ? -22.919 -14.033 -50.741 1.00 62.89 409 SER A CA 1
ATOM 5106 C C . SER A 1 409 ? -23.009 -12.764 -51.573 1.00 55.08 409 SER A C 1
ATOM 5107 O O . SER A 1 409 ? -23.888 -12.613 -52.428 1.00 48.15 409 SER A O 1
ATOM 5115 N N . VAL A 1 410 ? -22.089 -11.847 -51.306 1.00 51.45 410 VAL A N 1
ATOM 5116 C CA . VAL A 1 410 ? -22.008 -10.587 -52.028 1.00 61.94 410 VAL A CA 1
ATOM 5117 C C . VAL A 1 410 ? -20.539 -10.265 -52.221 1.00 79.21 410 VAL A C 1
ATOM 5118 O O . VAL A 1 410 ? -19.693 -10.601 -51.386 1.00 77.13 410 VAL A O 1
ATOM 5131 N N . LYS A 1 411 ? -20.229 -9.655 -53.351 1.00 57.70 411 LYS A N 1
ATOM 5132 C CA . LYS A 1 411 ? -18.862 -9.211 -53.545 1.00 66.27 411 LYS A CA 1
ATOM 5133 C C . LYS A 1 411 ? -18.581 -8.147 -52.504 1.00 61.16 411 LYS A C 1
ATOM 5134 O O . LYS A 1 411 ? -19.424 -7.280 -52.252 1.00 58.50 411 LYS A O 1
ATOM 5153 N N . LYS A 1 412 ? -17.439 -8.269 -51.828 1.00 63.41 412 LYS A N 1
ATOM 5154 C CA . LYS A 1 412 ? -16.969 -7.133 -51.056 1.00 58.84 412 LYS A CA 1
ATOM 5155 C C . LYS A 1 412 ? -17.249 -5.970 -52.010 1.00 59.86 412 LYS A C 1
ATOM 5156 O O . LYS A 1 412 ? -18.232 -5.255 -51.808 1.00 69.93 412 LYS A O 1
ATOM 5175 N N . SER A 1 413 ? -16.440 -5.785 -53.073 1.00 78.52 413 SER A N 1
ATOM 5176 C CA . SER A 1 413 ? -16.482 -4.561 -53.890 1.00 79.42 413 SER A CA 1
ATOM 5177 C C . SER A 1 413 ? -17.855 -3.894 -53.958 1.00 74.09 413 SER A C 1
ATOM 5178 O O . SER A 1 413 ? -17.951 -2.663 -53.928 1.00 73.23 413 SER A O 1
ATOM 5186 N N . GLU A 1 414 ? -18.927 -4.686 -54.048 1.00 59.69 414 GLU A N 1
ATOM 5187 C CA . GLU A 1 414 ? -20.275 -4.119 -54.082 1.00 57.55 414 GLU A CA 1
ATOM 5188 C C . GLU A 1 414 ? -20.637 -3.464 -52.750 1.00 68.80 414 GLU A C 1
ATOM 5189 O O . GLU A 1 414 ? -21.142 -2.337 -52.718 1.00 63.27 414 GLU A O 1
ATOM 5201 N N . ILE A 1 415 ? -20.410 -4.176 -51.642 1.00 69.93 415 ILE A N 1
ATOM 5202 C CA . ILE A 1 415 ? -20.654 -3.615 -50.317 1.00 65.72 415 ILE A CA 1
ATOM 5203 C C . ILE A 1 415 ? -19.864 -2.323 -50.129 1.00 60.85 415 ILE A C 1
ATOM 5204 O O . ILE A 1 415 ? -20.388 -1.323 -49.622 1.00 60.38 415 ILE A O 1
ATOM 5220 N N . LEU A 1 416 ? -18.593 -2.323 -50.540 1.00 56.30 416 LEU A N 1
ATOM 5221 C CA . LEU A 1 416 ? -17.745 -1.155 -50.367 1.00 58.04 416 LEU A CA 1
ATOM 5222 C C . LEU A 1 416 ? -18.214 0.001 -51.235 1.00 72.33 416 LEU A C 1
ATOM 5223 O O . LEU A 1 416 ? -18.027 1.165 -50.870 1.00 59.37 416 LEU A O 1
ATOM 5239 N N . GLU A 1 417 ? -18.824 -0.298 -52.383 1.00 83.17 417 GLU A N 1
ATOM 5240 C CA . GLU A 1 417 ? -19.303 0.767 -53.254 1.00 79.48 417 GLU A CA 1
ATOM 5241 C C . GLU A 1 417 ? -20.536 1.442 -52.665 1.00 75.34 417 GLU A C 1
ATOM 5242 O O . GLU A 1 417 ? -20.683 2.665 -52.774 1.00 68.23 417 GLU A O 1
ATOM 5254 N N . ILE A 1 418 ? -21.425 0.675 -52.025 1.00 56.53 418 ILE A N 1
ATOM 5255 C CA . ILE A 1 418 ? -22.643 1.274 -51.485 1.00 55.72 418 ILE A CA 1
ATOM 5256 C C . ILE A 1 418 ? -22.419 1.936 -50.132 1.00 64.96 418 ILE A C 1
ATOM 5257 O O . ILE A 1 418 ? -23.165 2.846 -49.759 1.00 75.75 418 ILE A O 1
ATOM 5273 N N . SER A 1 419 ? -21.447 1.466 -49.346 1.00 56.56 419 SER A N 1
ATOM 5274 C CA . SER A 1 419 ? -21.223 2.020 -48.017 1.00 73.86 419 SER A CA 1
ATOM 5275 C C . SER A 1 419 ? -20.328 3.247 -48.042 1.00 78.28 419 SER A C 1
ATOM 5276 O O . SER A 1 419 ? -20.389 4.069 -47.118 1.00 82.84 419 SER A O 1
ATOM 5284 N N . ARG A 1 420 ? -19.546 3.409 -49.112 1.00 65.52 420 ARG A N 1
ATOM 5285 C CA . ARG A 1 420 ? -18.471 4.392 -49.161 1.00 76.94 420 ARG A CA 1
ATOM 5286 C C . ARG A 1 420 ? -18.941 5.825 -48.912 1.00 79.17 420 ARG A C 1
ATOM 5287 O O . ARG A 1 420 ? -18.103 6.692 -48.646 1.00 66.61 420 ARG A O 1
ATOM 5308 N N . GLY A 1 421 ? -20.239 6.102 -48.969 1.00 83.46 421 GLY A N 1
ATOM 5309 C CA . GLY A 1 421 ? -20.708 7.437 -48.648 1.00 82.61 421 GLY A CA 1
ATOM 5310 C C . GLY A 1 421 ? -20.733 7.742 -47.161 1.00 77.22 421 GLY A C 1
ATOM 5311 O O . GLY A 1 421 ? -20.339 8.832 -46.736 1.00 81.66 421 GLY A O 1
ATOM 5315 N N . SER A 1 422 ? -21.187 6.779 -46.361 1.00 70.66 422 SER A N 1
ATOM 5316 C CA . SER A 1 422 ? -21.411 7.011 -44.942 1.00 71.95 422 SER A CA 1
ATOM 5317 C C . SER A 1 422 ? -20.114 7.368 -44.224 1.00 80.09 422 SER A C 1
ATOM 5318 O O . SER A 1 422 ? -19.026 6.919 -44.593 1.00 72.94 422 SER A O 1
ATOM 5326 N N . LEU A 1 423 ? -20.241 8.180 -43.171 1.00 81.15 423 LEU A N 1
ATOM 5327 C CA . LEU A 1 423 ? -19.094 8.583 -42.367 1.00 69.52 423 LEU A CA 1
ATOM 5328 C C . LEU A 1 423 ? -18.603 7.476 -41.444 1.00 60.24 423 LEU A C 1
ATOM 5329 O O . LEU A 1 423 ? -17.553 7.637 -40.813 1.00 68.45 423 LEU A O 1
ATOM 5345 N N . ASP A 1 424 ? -19.339 6.372 -41.341 1.00 54.18 424 ASP A N 1
ATOM 5346 C CA . ASP A 1 424 ? -18.873 5.175 -40.658 1.00 53.95 424 ASP A CA 1
ATOM 5347 C C . ASP A 1 424 ? -18.081 4.259 -41.581 1.00 60.34 424 ASP A C 1
ATOM 5348 O O . ASP A 1 424 ? -17.752 3.136 -41.188 1.00 52.60 424 ASP A O 1
ATOM 5357 N N . PHE A 1 425 ? -17.777 4.713 -42.801 1.00 56.38 425 PHE A N 1
ATOM 5358 C CA . PHE A 1 425 ? -17.185 3.832 -43.803 1.00 59.92 425 PHE A CA 1
ATOM 5359 C C . PHE A 1 425 ? -15.911 3.181 -43.285 1.00 50.78 425 PHE A C 1
ATOM 5360 O O . PHE A 1 425 ? -15.744 1.958 -43.374 1.00 48.35 425 PHE A O 1
ATOM 5377 N N . GLU A 1 426 ? -14.995 3.984 -42.744 1.00 51.52 426 GLU A N 1
ATOM 5378 C CA . GLU A 1 426 ? -13.689 3.460 -42.359 1.00 61.49 426 GLU A CA 1
ATOM 5379 C C . GLU A 1 426 ? -13.821 2.395 -41.278 1.00 58.67 426 GLU A C 1
ATOM 5380 O O . GLU A 1 426 ? -13.238 1.310 -41.387 1.00 46.75 426 GLU A O 1
ATOM 5392 N N . ARG A 1 427 ? -14.596 2.678 -40.226 1.00 68.96 427 ARG A N 1
ATOM 5393 C CA . ARG A 1 427 ? -14.742 1.703 -39.149 1.00 56.09 427 ARG A CA 1
ATOM 5394 C C . ARG A 1 427 ? -15.472 0.449 -39.621 1.00 56.12 427 ARG A C 1
ATOM 5395 O O . ARG A 1 427 ? -15.169 -0.652 -39.151 1.00 56.71 427 ARG A O 1
ATOM 5416 N N . PHE A 1 428 ? -16.423 0.590 -40.550 1.00 51.61 428 PHE A N 1
ATOM 5417 C CA . PHE A 1 428 ? -17.105 -0.577 -41.098 1.00 49.04 428 PHE A CA 1
ATOM 5418 C C . PHE A 1 428 ? -16.140 -1.467 -41.871 1.00 61.15 428 PHE A C 1
ATOM 5419 O O . PHE A 1 428 ? -16.169 -2.696 -41.730 1.00 43.67 428 PHE A O 1
ATOM 5436 N N . LYS A 1 429 ? -15.265 -0.865 -42.684 1.00 49.17 429 LYS A N 1
ATOM 5437 C CA . LYS A 1 429 ? -14.268 -1.643 -43.414 1.00 62.67 429 LYS A CA 1
ATOM 5438 C C . LYS A 1 429 ? -13.379 -2.452 -42.475 1.00 66.06 429 LYS A C 1
ATOM 5439 O O . LYS A 1 429 ? -12.947 -3.554 -42.829 1.00 57.95 429 LYS A O 1
ATOM 5458 N N . THR A 1 430 ? -13.092 -1.925 -41.281 1.00 50.33 430 THR A N 1
ATOM 5459 C CA . THR A 1 430 ? -12.213 -2.622 -40.350 1.00 55.45 430 THR A CA 1
ATOM 5460 C C . THR A 1 430 ? -12.870 -3.851 -39.734 1.00 56.52 430 THR A C 1
ATOM 5461 O O . THR A 1 430 ? -12.160 -4.751 -39.275 1.00 59.64 430 THR A O 1
ATOM 5472 N N . LEU A 1 431 ? -14.203 -3.909 -39.704 1.00 51.57 431 LEU A N 1
ATOM 5473 C CA . LEU A 1 431 ? -14.903 -5.027 -39.085 1.00 39.58 431 LEU A CA 1
ATOM 5474 C C . LEU A 1 431 ? -15.173 -6.163 -40.065 1.00 55.13 431 LEU A C 1
ATOM 5475 O O . LEU A 1 431 ? -15.134 -7.337 -39.678 1.00 47.07 431 LEU A O 1
ATOM 5491 N N . ILE A 1 432 ? -15.451 -5.838 -41.329 1.00 41.13 432 ILE A N 1
ATOM 5492 C CA . ILE A 1 432 ? -15.871 -6.860 -42.280 1.00 42.04 432 ILE A CA 1
ATOM 5493 C C . ILE A 1 432 ? -14.684 -7.724 -42.698 1.00 46.68 432 ILE A C 1
ATOM 5494 O O . ILE A 1 432 ? -13.515 -7.319 -42.638 1.00 50.52 432 ILE A O 1
ATOM 5510 N N . ASP A 1 433 ? -15.002 -8.941 -43.134 1.00 51.78 433 ASP A N 1
ATOM 5511 C CA . ASP A 1 433 ? -13.983 -9.915 -43.502 1.00 52.60 433 ASP A CA 1
ATOM 5512 C C . ASP A 1 433 ? -13.169 -9.430 -44.697 1.00 67.77 433 ASP A C 1
ATOM 5513 O O . ASP A 1 433 ? -13.701 -8.842 -45.642 1.00 52.99 433 ASP A O 1
ATOM 5522 N N . ASP A 1 434 ? -11.858 -9.693 -44.646 1.00 73.12 434 ASP A N 1
ATOM 5523 C CA . ASP A 1 434 ? -10.940 -9.174 -45.656 1.00 77.82 434 ASP A CA 1
ATOM 5524 C C . ASP A 1 434 ? -11.229 -9.744 -47.039 1.00 86.33 434 ASP A C 1
ATOM 5525 O O . ASP A 1 434 ? -10.934 -9.096 -48.050 1.00 102.62 434 ASP A O 1
ATOM 5534 N N . SER A 1 435 ? -11.801 -10.944 -47.109 1.00 77.92 435 SER A N 1
ATOM 5535 C CA . SER A 1 435 ? -12.049 -11.594 -48.388 1.00 70.69 435 SER A CA 1
ATOM 5536 C C . SER A 1 435 ? -12.992 -10.758 -49.252 1.00 80.51 435 SER A C 1
ATOM 5537 O O . SER A 1 435 ? -13.725 -9.891 -48.767 1.00 86.01 435 SER A O 1
ATOM 5545 N N . LYS A 1 436 ? -12.968 -11.034 -50.556 1.00 79.41 436 LYS A N 1
ATOM 5546 C CA . LYS A 1 436 ? -13.763 -10.288 -51.524 1.00 91.84 436 LYS A CA 1
ATOM 5547 C C . LYS A 1 436 ? -15.146 -10.887 -51.753 1.00 87.02 436 LYS A C 1
ATOM 5548 O O . LYS A 1 436 ? -15.941 -10.302 -52.496 1.00 80.86 436 LYS A O 1
ATOM 5567 N N . ASP A 1 437 ? -15.449 -12.033 -51.149 1.00 84.01 437 ASP A N 1
ATOM 5568 C CA . ASP A 1 437 ? -16.770 -12.651 -51.229 1.00 68.22 437 ASP A CA 1
ATOM 5569 C C . ASP A 1 437 ? -17.296 -12.798 -49.807 1.00 66.83 437 ASP A C 1
ATOM 5570 O O . ASP A 1 437 ? -16.844 -13.674 -49.061 1.00 61.48 437 ASP A O 1
ATOM 5579 N N . LEU A 1 438 ? -18.246 -11.943 -49.437 1.00 67.36 438 LEU A N 1
ATOM 5580 C CA . LEU A 1 438 ? -18.727 -11.838 -48.067 1.00 52.53 438 LEU A CA 1
ATOM 5581 C C . LEU A 1 438 ? -20.144 -12.381 -47.963 1.00 54.61 438 LEU A C 1
ATOM 5582 O O . LEU A 1 438 ? -21.035 -11.948 -48.701 1.00 47.51 438 LEU A O 1
ATOM 5598 N N . GLU A 1 439 ? -20.348 -13.322 -47.046 1.00 50.31 439 GLU A N 1
ATOM 5599 C CA . GLU A 1 439 ? -21.695 -13.747 -46.699 1.00 55.26 439 GLU A CA 1
ATOM 5600 C C . GLU A 1 439 ? -22.415 -12.623 -45.963 1.00 45.68 439 GLU A C 1
ATOM 5601 O O . GLU A 1 439 ? -21.793 -11.795 -45.292 1.00 38.39 439 GLU A O 1
ATOM 5613 N N . VAL A 1 440 ? -23.743 -12.592 -46.097 1.00 42.76 440 VAL A N 1
ATOM 5614 C CA . VAL A 1 440 ? -24.557 -11.565 -45.459 1.00 40.47 440 VAL A CA 1
ATOM 5615 C C . VAL A 1 440 ? -25.864 -12.170 -44.969 1.00 37.40 440 VAL A C 1
ATOM 5616 O O . VAL A 1 440 ? -26.287 -13.244 -45.403 1.00 38.63 440 VAL A O 1
ATOM 5629 N N . TYR A 1 441 ? -26.502 -11.454 -44.048 1.00 49.53 441 TYR A N 1
ATOM 5630 C CA . TYR A 1 441 ? -27.816 -11.808 -43.525 1.00 50.41 441 TYR A CA 1
ATOM 5631 C C . TYR A 1 441 ? -28.702 -10.578 -43.639 1.00 40.25 441 TYR A C 1
ATOM 5632 O O . TYR A 1 441 ? -28.412 -9.545 -43.027 1.00 35.37 441 TYR A O 1
ATOM 5650 N N . VAL A 1 442 ? -29.765 -10.685 -44.432 1.00 53.36 442 VAL A N 1
ATOM 5651 C CA . VAL A 1 442 ? -30.662 -9.569 -44.706 1.00 32.37 442 VAL A CA 1
ATOM 5652 C C . VAL A 1 442 ? -31.936 -9.767 -43.902 1.00 30.78 442 VAL A C 1
ATOM 5653 O O . VAL A 1 442 ? -32.495 -10.871 -43.872 1.00 30.46 442 VAL A O 1
ATOM 5666 N N . TYR A 1 443 ? -32.403 -8.704 -43.253 1.00 30.82 443 TYR A N 1
ATOM 5667 C CA . TYR A 1 443 ? -33.639 -8.795 -42.493 1.00 29.83 443 TYR A CA 1
ATOM 5668 C C . TYR A 1 443 ? -34.297 -7.428 -42.411 1.00 32.19 443 TYR A C 1
ATOM 5669 O O . TYR A 1 443 ? -33.674 -6.391 -42.654 1.00 30.40 443 TYR A O 1
ATOM 5687 N N . LYS A 1 444 ? -35.583 -7.452 -42.075 1.00 29.06 444 LYS A N 1
ATOM 5688 C CA . LYS A 1 444 ? -36.403 -6.260 -41.915 1.00 28.72 444 LYS A CA 1
ATOM 5689 C C . LYS A 1 444 ? -36.826 -6.153 -40.459 1.00 29.54 444 LYS A C 1
ATOM 5690 O O . LYS A 1 444 ? -37.170 -7.159 -39.830 1.00 34.44 444 LYS A O 1
ATOM 5709 N N . ALA A 1 445 ? -36.789 -4.940 -39.916 1.00 26.87 445 ALA A N 1
ATOM 5710 C CA . ALA A 1 445 ? -37.131 -4.745 -38.514 1.00 25.52 445 ALA A CA 1
ATOM 5711 C C . ALA A 1 445 ? -37.592 -3.314 -38.313 1.00 25.72 445 ALA A C 1
ATOM 5712 O O . ALA A 1 445 ? -37.202 -2.427 -39.081 1.00 32.60 445 ALA A O 1
ATOM 5719 N N . PRO A 1 446 ? -38.411 -3.052 -37.296 1.00 25.02 446 PRO A N 1
ATOM 5720 C CA . PRO A 1 446 ? -38.801 -1.671 -37.001 1.00 25.20 446 PRO A CA 1
ATOM 5721 C C . PRO A 1 446 ? -37.630 -0.874 -36.448 1.00 25.93 446 PRO A C 1
ATOM 5722 O O . PRO A 1 446 ? -36.643 -1.421 -35.951 1.00 24.48 446 PRO A O 1
ATOM 5733 N N . GLN A 1 447 ? -37.757 0.452 -36.541 1.00 26.22 447 GLN A N 1
ATOM 5734 C CA . GLN A 1 447 ? -36.675 1.332 -36.115 1.00 26.95 447 GLN A CA 1
ATOM 5735 C C . GLN A 1 447 ? -36.292 1.086 -34.662 1.00 24.57 447 GLN A C 1
ATOM 5736 O O . GLN A 1 447 ? -35.1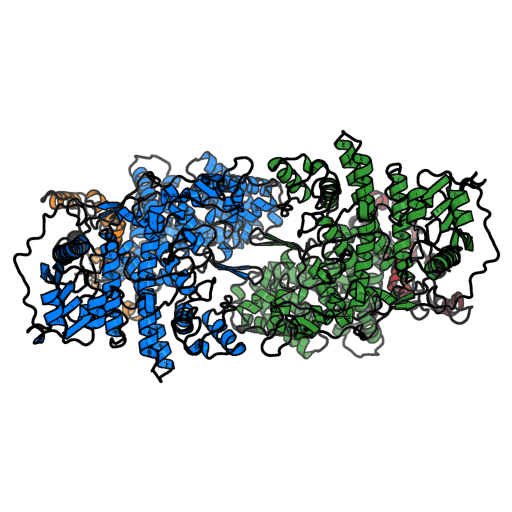15 1.186 -34.298 1.00 26.29 447 GLN A O 1
ATOM 5750 N N . SER A 1 448 ? -37.272 0.769 -33.816 1.00 23.04 448 SER A N 1
ATOM 5751 C CA . SER A 1 448 ? -37.016 0.560 -32.396 1.00 38.89 448 SER A CA 1
ATOM 5752 C C . SER A 1 448 ? -36.128 -0.646 -32.125 1.00 25.55 448 SER A C 1
ATOM 5753 O O . SER A 1 448 ? -35.636 -0.790 -31.001 1.00 25.30 448 SER A O 1
ATOM 5761 N N . TYR A 1 449 ? -35.922 -1.515 -33.115 1.00 21.66 449 TYR A N 1
ATOM 5762 C CA . TYR A 1 449 ? -35.012 -2.643 -32.961 1.00 21.25 449 TYR A CA 1
ATOM 5763 C C . TYR A 1 449 ? -33.564 -2.192 -32.865 1.00 21.51 449 TYR A C 1
ATOM 5764 O O . TYR A 1 449 ? -32.735 -2.919 -32.310 1.00 20.96 449 TYR A O 1
ATOM 5782 N N . PHE A 1 450 ? -33.249 -1.004 -33.371 1.00 22.41 450 PHE A N 1
ATOM 5783 C CA . PHE A 1 450 ? -31.887 -0.489 -33.385 1.00 35.06 450 PHE A CA 1
ATOM 5784 C C . PHE A 1 450 ? -31.638 0.509 -32.267 1.00 23.12 450 PHE A C 1
ATOM 5785 O O . PHE A 1 450 ? -30.559 1.107 -32.207 1.00 27.25 450 PHE A O 1
ATOM 5802 N N . THR A 1 451 ? -32.607 0.686 -31.375 1.00 22.62 451 THR A N 1
ATOM 5803 C CA . THR A 1 451 ? -32.481 1.553 -30.212 1.00 23.26 451 THR A CA 1
ATOM 5804 C C . THR A 1 451 ? -32.125 0.696 -29.004 1.00 34.91 451 THR A C 1
ATOM 5805 O O . THR A 1 451 ? -32.912 -0.162 -28.593 1.00 20.62 451 THR A O 1
ATOM 5816 N N . TYR A 1 452 ? -30.944 0.923 -28.443 1.00 20.91 452 TYR A N 1
ATOM 5817 C CA . TYR A 1 452 ? -30.512 0.154 -27.283 1.00 20.77 452 TYR A CA 1
ATOM 5818 C C . TYR A 1 452 ? -31.335 0.530 -26.057 1.00 22.99 452 TYR A C 1
ATOM 5819 O O . TYR A 1 452 ? -31.737 1.684 -25.883 1.00 18.07 452 TYR A O 1
ATOM 5837 N N . LEU A 1 453 ? -31.599 -0.465 -25.208 1.00 19.66 453 LEU A N 1
ATOM 5838 C CA . LEU A 1 453 ? -32.567 -0.288 -24.130 1.00 23.61 453 LEU A CA 1
ATOM 5839 C C . LEU A 1 453 ? -32.150 0.792 -23.140 1.00 17.03 453 LEU A C 1
ATOM 5840 O O . LEU A 1 453 ? -32.993 1.264 -22.369 1.00 23.02 453 LEU A O 1
ATOM 5856 N N . HIS A 1 454 ? -30.880 1.195 -23.140 1.00 16.52 454 HIS A N 1
ATOM 5857 C CA . HIS A 1 454 ? -30.402 2.262 -22.272 1.00 21.03 454 HIS A CA 1
ATOM 5858 C C . HIS A 1 454 ? -30.469 3.636 -22.931 1.00 19.02 454 HIS A C 1
ATOM 5859 O O . HIS A 1 454 ? -29.965 4.608 -22.359 1.00 17.67 454 HIS A O 1
ATOM 5873 N N . ASP A 1 455 ? -31.070 3.736 -24.113 1.00 17.64 455 ASP A N 1
ATOM 5874 C CA . ASP A 1 455 ? -31.085 4.995 -24.845 1.00 24.74 455 ASP A CA 1
ATOM 5875 C C . ASP A 1 455 ? -31.778 6.077 -24.026 1.00 21.61 455 ASP A C 1
ATOM 5876 O O . ASP A 1 455 ? -32.918 5.906 -23.583 1.00 21.47 455 ASP A O 1
ATOM 5885 N N . LYS A 1 456 ? -31.085 7.200 -23.831 1.00 31.98 456 LYS A N 1
ATOM 5886 C CA . LYS A 1 456 ? -31.582 8.247 -22.948 1.00 19.56 456 LYS A CA 1
ATOM 5887 C C . LYS A 1 456 ? -32.735 9.040 -23.547 1.00 31.84 456 LYS A C 1
ATOM 5888 O O . LYS A 1 456 ? -33.330 9.856 -22.835 1.00 28.85 456 LYS A O 1
ATOM 5907 N N . ASN A 1 457 ? -33.067 8.828 -24.821 1.00 29.91 457 ASN A N 1
ATOM 5908 C CA . ASN A 1 457 ? -34.180 9.541 -25.436 1.00 20.95 457 ASN A CA 1
ATOM 5909 C C . ASN A 1 457 ? -35.527 8.886 -25.162 1.00 20.23 457 ASN A C 1
ATOM 5910 O O . ASN A 1 457 ? -36.559 9.457 -25.529 1.00 22.16 457 ASN A O 1
ATOM 5921 N N . GLN A 1 458 ? -35.550 7.714 -24.530 1.00 19.88 458 GLN A N 1
ATOM 5922 C CA . GLN A 1 458 ? -36.803 7.131 -24.076 1.00 21.73 458 GLN A CA 1
ATOM 5923 C C . GLN A 1 458 ? -37.229 7.790 -22.771 1.00 29.91 458 GLN A C 1
ATOM 5924 O O . GLN A 1 458 ? -36.405 8.011 -21.878 1.00 23.91 458 GLN A O 1
ATOM 5938 N N . ASP A 1 459 ? -38.517 8.093 -22.656 1.00 33.12 459 ASP A N 1
ATOM 5939 C CA . ASP A 1 459 ? -39.035 8.528 -21.369 1.00 25.17 459 ASP A CA 1
ATOM 5940 C C . ASP A 1 459 ? -39.243 7.315 -20.466 1.00 42.50 459 ASP A C 1
ATOM 5941 O O . ASP A 1 459 ? -39.303 6.169 -20.920 1.00 18.27 459 ASP A O 1
ATOM 5950 N N . LEU A 1 460 ? -39.345 7.583 -19.163 1.00 15.52 460 LEU A N 1
ATOM 5951 C CA . LEU A 1 460 ? -39.350 6.506 -18.177 1.00 34.38 460 LEU A CA 1
ATOM 5952 C C . LEU A 1 460 ? -40.479 5.517 -18.427 1.00 34.65 460 LEU A C 1
ATOM 5953 O O . LEU A 1 460 ? -40.350 4.333 -18.096 1.00 25.22 460 LEU A O 1
ATOM 5969 N N . GLU A 1 461 ? -41.590 5.974 -19.009 1.00 28.67 461 GLU A N 1
ATOM 5970 C CA . GLU A 1 461 ? -42.708 5.072 -19.262 1.00 14.89 461 GLU A CA 1
ATOM 5971 C C . GLU A 1 461 ? -42.382 4.095 -20.384 1.00 21.60 461 GLU A C 1
ATOM 5972 O O . GLU A 1 461 ? -42.674 2.898 -20.274 1.00 20.83 461 GLU A O 1
ATOM 5984 N N . ASP A 1 462 ? -41.768 4.578 -21.467 1.00 22.76 462 ASP A N 1
ATOM 5985 C CA . ASP A 1 462 ? -41.383 3.686 -22.555 1.00 15.84 462 ASP A CA 1
ATOM 5986 C C . ASP A 1 462 ? -40.247 2.759 -22.136 1.00 20.51 462 ASP A C 1
ATOM 5987 O O . ASP A 1 462 ? -40.232 1.581 -22.512 1.00 15.56 462 ASP A O 1
ATOM 5996 N N . LEU A 1 463 ? -39.279 3.272 -21.373 1.00 20.96 463 LEU A N 1
ATOM 5997 C CA . LEU A 1 463 ? -38.238 2.404 -20.832 1.00 15.26 463 LEU A CA 1
ATOM 5998 C C . LEU A 1 463 ? -38.853 1.245 -20.061 1.00 25.49 463 LEU A C 1
ATOM 5999 O O . LEU A 1 463 ? -38.504 0.080 -20.281 1.00 14.90 463 LEU A O 1
ATOM 6015 N N . THR A 1 464 ? -39.769 1.556 -19.140 1.00 21.47 464 THR A N 1
ATOM 6016 C CA . THR A 1 464 ? -40.371 0.528 -18.298 1.00 15.65 464 THR A CA 1
ATOM 6017 C C . THR A 1 464 ? -41.048 -0.545 -19.138 1.00 14.47 464 THR A C 1
ATOM 6018 O O . THR A 1 464 ? -40.886 -1.745 -18.880 1.00 15.37 464 THR A O 1
ATOM 6029 N N . ALA A 1 465 ? -41.828 -0.132 -20.138 1.00 14.35 465 ALA A N 1
ATOM 6030 C CA . ALA A 1 465 ? -42.519 -1.104 -20.976 1.00 15.33 465 ALA A CA 1
ATOM 6031 C C . ALA A 1 465 ? -41.526 -1.955 -21.755 1.00 14.67 465 ALA A C 1
ATOM 6032 O O . ALA A 1 465 ? -41.703 -3.172 -21.880 1.00 17.85 465 ALA A O 1
ATOM 6039 N N . SER A 1 466 ? -40.468 -1.332 -22.279 1.00 28.57 466 SER A N 1
ATOM 6040 C CA . SER A 1 466 ? -39.475 -2.073 -23.048 1.00 17.86 466 SER A CA 1
ATOM 6041 C C . SER A 1 466 ? -38.682 -3.026 -22.160 1.00 12.89 466 SER A C 1
ATOM 6042 O O . SER A 1 466 ? -38.379 -4.154 -22.567 1.00 14.35 466 SER A O 1
ATOM 6050 N N . VAL A 1 467 ? -38.337 -2.597 -20.944 1.00 12.45 467 VAL A N 1
ATOM 6051 C CA . VAL A 1 467 ? -37.679 -3.501 -20.005 1.00 11.63 467 VAL A CA 1
ATOM 6052 C C . VAL A 1 467 ? -38.571 -4.703 -19.727 1.00 13.12 467 VAL A C 1
ATOM 6053 O O . VAL A 1 467 ? -38.116 -5.852 -19.738 1.00 10.92 467 VAL A O 1
ATOM 6066 N N . LYS A 1 468 ? -39.863 -4.454 -19.485 1.00 11.47 468 LYS A N 1
ATOM 6067 C CA . LYS A 1 468 ? -40.780 -5.552 -19.196 1.00 17.29 468 LYS A CA 1
ATOM 6068 C C . LYS A 1 468 ? -40.821 -6.550 -20.346 1.00 13.56 468 LYS A C 1
ATOM 6069 O O . LYS A 1 468 ? -40.826 -7.766 -20.125 1.00 16.13 468 LYS A O 1
ATOM 6088 N N . THR A 1 469 ? -40.852 -6.052 -21.583 1.00 17.62 469 THR A N 1
ATOM 6089 C CA . THR A 1 469 ? -40.832 -6.937 -22.741 1.00 13.50 469 THR A CA 1
ATOM 6090 C C . THR A 1 469 ? -39.552 -7.764 -22.786 1.00 12.98 469 THR A C 1
ATOM 6091 O O . THR A 1 469 ? -39.592 -8.966 -23.069 1.00 12.98 469 THR A O 1
ATOM 6102 N N . ASN A 1 470 ? -38.405 -7.140 -22.509 1.00 12.16 470 ASN A N 1
ATOM 6103 C CA . ASN A 1 470 ? -37.142 -7.870 -22.554 1.00 17.92 470 ASN A CA 1
ATOM 6104 C C . ASN A 1 470 ? -37.065 -8.904 -21.437 1.00 11.25 470 ASN A C 1
ATOM 6105 O O . ASN A 1 470 ? -36.696 -10.060 -21.672 1.00 11.27 470 ASN A O 1
ATOM 6116 N N . VAL A 1 471 ? -37.407 -8.504 -20.210 1.00 12.49 471 VAL A N 1
ATOM 6117 C CA . VAL A 1 471 ? -37.403 -9.451 -19.099 1.00 10.95 471 VAL A CA 1
ATOM 6118 C C . VAL A 1 471 ? -38.355 -10.602 -19.387 1.00 17.61 471 VAL A C 1
ATOM 6119 O O . VAL A 1 471 ? -38.021 -11.773 -19.175 1.00 11.46 471 VAL A O 1
ATOM 6132 N N . HIS A 1 472 ? -39.551 -10.289 -19.889 1.00 19.53 472 HIS A N 1
ATOM 6133 C CA . HIS A 1 472 ? -40.515 -11.335 -20.209 1.00 12.41 472 HIS A CA 1
ATOM 6134 C C . HIS A 1 472 ? -39.921 -12.354 -21.171 1.00 31.12 472 HIS A C 1
ATOM 6135 O O . HIS A 1 472 ? -39.921 -13.559 -20.899 1.00 12.68 472 HIS A O 1
ATOM 6149 N N . ASP A 1 473 ? -39.406 -11.886 -22.307 1.00 11.51 473 ASP A N 1
ATOM 6150 C CA . ASP A 1 473 ? -38.965 -12.808 -23.347 1.00 12.10 473 ASP A CA 1
ATOM 6151 C C . ASP A 1 473 ? -37.720 -13.573 -22.923 1.00 12.54 473 ASP A C 1
ATOM 6152 O O . ASP A 1 473 ? -37.585 -14.759 -23.236 1.00 12.96 473 ASP A O 1
ATOM 6161 N N . LEU A 1 474 ? -36.801 -12.924 -22.204 1.00 11.79 474 LEU A N 1
ATOM 6162 C CA . LEU A 1 474 ? -35.610 -13.631 -21.744 1.00 11.58 474 LEU A CA 1
ATOM 6163 C C . LEU A 1 474 ? -35.992 -14.890 -20.970 1.00 11.11 474 LEU A C 1
ATOM 6164 O O . LEU A 1 474 ? -35.455 -15.974 -21.218 1.00 11.35 474 LEU A O 1
ATOM 6180 N N . PHE A 1 475 ? -36.955 -14.776 -20.057 1.00 12.41 475 PHE A N 1
ATOM 6181 C CA . PHE A 1 475 ? -37.267 -15.888 -19.168 1.00 11.59 475 PHE A CA 1
ATOM 6182 C C . PHE A 1 475 ? -38.288 -16.863 -19.743 1.00 11.96 475 PHE A C 1
ATOM 6183 O O . PHE A 1 475 ? -38.225 -18.055 -19.420 1.00 13.59 475 PHE A O 1
ATOM 6200 N N . VAL A 1 476 ? -39.207 -16.428 -20.611 1.00 12.44 476 VAL A N 1
ATOM 6201 C CA . VAL A 1 476 ? -40.024 -17.413 -21.313 1.00 12.16 476 VAL A CA 1
ATOM 6202 C C . VAL A 1 476 ? -39.158 -18.231 -22.265 1.00 12.76 476 VAL A C 1
ATOM 6203 O O . VAL A 1 476 ? -39.391 -19.428 -22.466 1.00 16.22 476 VAL A O 1
ATOM 6216 N N . LEU A 1 477 ? -38.148 -17.601 -22.873 1.00 11.94 477 LEU A N 1
ATOM 6217 C CA . LEU A 1 477 ? -37.271 -18.334 -23.780 1.00 12.60 477 LEU A CA 1
ATOM 6218 C C . LEU A 1 477 ? -36.308 -19.230 -23.011 1.00 12.29 477 LEU A C 1
ATOM 6219 O O . LEU A 1 477 ? -35.875 -20.264 -23.534 1.00 12.80 477 LEU A O 1
ATOM 6235 N N . LEU A 1 478 ? -35.972 -18.863 -21.771 1.00 12.14 478 LEU A N 1
ATOM 6236 C CA . LEU A 1 478 ? -35.254 -19.789 -20.902 1.00 19.56 478 LEU A CA 1
ATOM 6237 C C . LEU A 1 478 ? -36.101 -21.023 -20.619 1.00 13.73 478 LEU A C 1
ATOM 6238 O O . LEU A 1 478 ? -35.601 -22.153 -20.665 1.00 16.66 478 LEU A O 1
ATOM 6254 N N . ARG A 1 479 ? -37.390 -20.824 -20.325 1.00 15.19 479 ARG A N 1
ATOM 6255 C CA . ARG A 1 479 ? -38.312 -21.948 -20.189 1.00 14.45 479 ARG A CA 1
ATOM 6256 C C . ARG A 1 479 ? -38.391 -22.763 -21.476 1.00 19.53 479 ARG A C 1
ATOM 6257 O O . ARG A 1 479 ? -38.569 -23.985 -21.427 1.00 15.45 479 ARG A O 1
ATOM 6278 N N . GLU A 1 480 ? -38.274 -22.107 -22.632 1.00 13.57 480 GLU A N 1
ATOM 6279 C CA . GLU A 1 480 ? -38.249 -22.815 -23.908 1.00 14.89 480 GLU A CA 1
ATOM 6280 C C . GLU A 1 480 ? -36.938 -23.556 -24.127 1.00 14.90 480 GLU A C 1
ATOM 6281 O O . GLU A 1 480 ? -36.857 -24.379 -25.047 1.00 19.59 480 GLU A O 1
ATOM 6293 N N . GLY A 1 481 ? -35.926 -23.307 -23.304 1.00 18.61 481 GLY A N 1
ATOM 6294 C CA . GLY A 1 481 ? -34.654 -23.988 -23.424 1.00 14.58 481 GLY A CA 1
ATOM 6295 C C . GLY A 1 481 ? -33.590 -23.242 -24.194 1.00 34.81 481 GLY A C 1
ATOM 6296 O O . GLY A 1 481 ? -32.665 -23.882 -24.707 1.00 17.03 481 GLY A O 1
ATOM 6300 N N . ILE A 1 482 ? -33.685 -21.920 -24.284 1.00 13.86 482 ILE A N 1
ATOM 6301 C CA . ILE A 1 482 ? -32.764 -21.108 -25.070 1.00 15.73 482 ILE A CA 1
ATOM 6302 C C . ILE A 1 482 ? -32.092 -20.120 -24.129 1.00 16.20 482 ILE A C 1
ATOM 6303 O O . ILE A 1 482 ? -32.773 -19.352 -23.436 1.00 13.04 482 ILE A O 1
ATOM 6319 N N . VAL A 1 483 ? -30.762 -20.139 -24.111 1.00 17.02 483 VAL A N 1
ATOM 6320 C CA . VAL A 1 483 ? -29.958 -19.247 -23.282 1.00 14.04 483 VAL A CA 1
ATOM 6321 C C . VAL A 1 483 ? -29.231 -18.260 -24.185 1.00 35.79 483 VAL A C 1
ATOM 6322 O O . VAL A 1 483 ? -28.772 -18.623 -25.275 1.00 16.38 483 VAL A O 1
ATOM 6335 N N . PHE A 1 484 ? -29.118 -17.012 -23.726 1.00 13.87 484 PHE A N 1
ATOM 6336 C CA . PHE A 1 484 ? -28.419 -15.952 -24.454 1.00 28.12 484 PHE A CA 1
ATOM 6337 C C . PHE A 1 484 ? -27.228 -15.503 -23.617 1.00 24.04 484 PHE A C 1
ATOM 6338 O O . PHE A 1 484 ? -27.336 -14.564 -22.814 1.00 14.37 484 PHE A O 1
ATOM 6355 N N . PRO A 1 485 ? -26.067 -16.143 -23.772 1.00 15.67 485 PRO A N 1
ATOM 6356 C CA . PRO A 1 485 ? -24.919 -15.827 -22.915 1.00 15.27 485 PRO A CA 1
ATOM 6357 C C . PRO A 1 485 ? -24.136 -14.595 -23.338 1.00 15.85 485 PRO A C 1
ATOM 6358 O O . PRO A 1 485 ? -23.137 -14.272 -22.689 1.00 15.90 485 PRO A O 1
ATOM 6369 N N . GLN A 1 486 ? -24.546 -13.904 -24.398 1.00 16.07 486 GLN A N 1
ATOM 6370 C CA . GLN A 1 486 ? -23.817 -12.744 -24.893 1.00 17.09 486 GLN A CA 1
ATOM 6371 C C . GLN A 1 486 ? -24.754 -11.565 -25.089 1.00 16.51 486 GLN A C 1
ATOM 6372 O O . GLN A 1 486 ? -24.682 -10.847 -26.090 1.00 17.30 486 GLN A O 1
ATOM 6386 N N . LEU A 1 487 ? -25.652 -11.346 -24.128 1.00 15.96 487 LEU A N 1
ATOM 6387 C CA . LEU A 1 487 ? -26.455 -10.131 -24.141 1.00 16.99 487 LEU A CA 1
ATOM 6388 C C . LEU A 1 487 ? -25.567 -8.902 -24.027 1.00 15.99 487 LEU A C 1
ATOM 6389 O O . LEU A 1 487 ? -25.822 -7.876 -24.669 1.00 16.47 487 LEU A O 1
ATOM 6405 N N . ALA A 1 488 ? -24.518 -8.995 -23.216 1.00 16.70 488 ALA A N 1
ATOM 6406 C CA . ALA A 1 488 ? -23.625 -7.882 -22.943 1.00 16.32 488 ALA A CA 1
ATOM 6407 C C . ALA A 1 488 ? -22.223 -8.443 -22.728 1.00 16.80 488 ALA A C 1
ATOM 6408 O O . ALA A 1 488 ? -22.002 -9.654 -22.795 1.00 16.83 488 ALA A O 1
ATOM 6415 N N . ASP A 1 489 ? -21.272 -7.552 -22.473 1.00 16.72 489 ASP A N 1
ATOM 6416 C CA . ASP A 1 489 ? -19.869 -7.925 -22.293 1.00 17.36 489 ASP A CA 1
ATOM 6417 C C . ASP A 1 489 ? -19.417 -7.478 -20.904 1.00 16.79 489 ASP A C 1
ATOM 6418 O O . ASP A 1 489 ? -18.651 -6.520 -20.765 1.00 17.33 489 ASP A O 1
ATOM 6427 N N . ILE A 1 490 ? -19.890 -8.178 -19.877 1.00 15.77 490 ILE A N 1
ATOM 6428 C CA . ILE A 1 490 ? -19.564 -7.840 -18.496 1.00 15.18 490 ILE A CA 1
ATOM 6429 C C . ILE A 1 490 ? -18.313 -8.607 -18.094 1.00 15.63 490 ILE A C 1
ATOM 6430 O O . ILE A 1 490 ? -18.295 -9.843 -18.120 1.00 15.55 490 ILE A O 1
ATOM 6446 N N . PHE A 1 491 ? -17.276 -7.877 -17.700 1.00 16.17 491 PHE A N 1
ATOM 6447 C CA . PHE A 1 491 ? -16.020 -8.464 -17.262 1.00 16.73 491 PHE A CA 1
ATOM 6448 C C . PHE A 1 491 ? -15.710 -8.032 -15.838 1.00 16.21 491 PHE A C 1
ATOM 6449 O O . PHE A 1 491 ? -15.999 -6.898 -15.443 1.00 15.93 491 PHE A O 1
ATOM 6466 N N . HIS A 1 492 ? -15.130 -8.950 -15.066 1.00 17.38 492 HIS A N 1
ATOM 6467 C CA . HIS A 1 492 ? -14.633 -8.595 -13.746 1.00 27.55 492 HIS A CA 1
ATOM 6468 C C . HIS A 1 492 ? -13.256 -7.955 -13.837 1.00 36.50 492 HIS A C 1
ATOM 6469 O O . HIS A 1 492 ? -12.938 -7.039 -13.069 1.00 33.05 492 HIS A O 1
ATOM 6483 N N . THR A 1 493 ? -12.431 -8.428 -14.766 1.00 24.20 493 THR A N 1
ATOM 6484 C CA . THR A 1 493 ? -11.095 -7.883 -14.941 1.00 25.09 493 THR A CA 1
ATOM 6485 C C . THR A 1 493 ? -10.602 -8.241 -16.334 1.00 56.91 493 THR A C 1
ATOM 6486 O O . THR A 1 493 ? -11.122 -9.153 -16.983 1.00 53.62 493 THR A O 1
ATOM 6497 N N . HIS A 1 494 ? -9.595 -7.496 -16.788 1.00 62.93 494 HIS A N 1
ATOM 6498 C CA . HIS A 1 494 ? -8.875 -7.814 -18.011 1.00 73.05 494 HIS A CA 1
ATOM 6499 C C . HIS A 1 494 ? -7.395 -8.075 -17.765 1.00 54.55 494 HIS A C 1
ATOM 6500 O O . HIS A 1 494 ? -6.668 -8.379 -18.719 1.00 66.23 494 HIS A O 1
ATOM 6514 N N . PHE A 1 495 ? -6.927 -7.975 -16.518 1.00 82.87 495 PHE A N 1
ATOM 6515 C CA . PHE A 1 495 ? -5.492 -8.016 -16.258 1.00 69.00 495 PHE A CA 1
ATOM 6516 C C . PHE A 1 495 ? -4.902 -9.391 -16.553 1.00 90.08 495 PHE A C 1
ATOM 6517 O O . PHE A 1 495 ? -3.844 -9.499 -17.182 1.00 109.22 495 PHE A O 1
ATOM 6534 N N . GLY A 1 496 ? -5.565 -10.456 -16.097 1.00 41.51 496 GLY A N 1
ATOM 6535 C CA . GLY A 1 496 ? -5.064 -11.806 -16.295 1.00 80.45 496 GLY A CA 1
ATOM 6536 C C . GLY A 1 496 ? -5.951 -12.613 -17.220 1.00 75.52 496 GLY A C 1
ATOM 6537 O O . GLY A 1 496 ? -6.008 -13.843 -17.125 1.00 83.24 496 GLY A O 1
ATOM 6541 N N . GLU A 1 497 ? -6.605 -11.921 -18.155 1.00 66.08 497 GLU A N 1
ATOM 6542 C CA . GLU A 1 497 ? -7.770 -12.468 -18.845 1.00 62.76 497 GLU A CA 1
ATOM 6543 C C . GLU A 1 497 ? -7.535 -13.890 -19.347 1.00 70.64 497 GLU A C 1
ATOM 6544 O O . GLU A 1 497 ? -8.227 -14.829 -18.936 1.00 50.49 497 GLU A O 1
ATOM 6556 N N . ASP A 1 498 ? -6.559 -14.071 -20.240 1.00 52.01 498 ASP A N 1
ATOM 6557 C CA . ASP A 1 498 ? -6.402 -15.364 -20.901 1.00 48.14 498 ASP A CA 1
ATOM 6558 C C . ASP A 1 498 ? -6.029 -16.469 -19.920 1.00 67.71 498 ASP A C 1
ATOM 6559 O O . ASP A 1 498 ? -6.459 -17.616 -20.091 1.00 65.03 498 ASP A O 1
ATOM 6568 N N . GLU A 1 499 ? -5.243 -16.152 -18.893 1.00 44.41 499 GLU A N 1
ATOM 6569 C CA . GLU A 1 499 ? -4.783 -17.155 -17.940 1.00 55.51 499 GLU A CA 1
ATOM 6570 C C . GLU A 1 499 ? -5.690 -17.280 -16.718 1.00 66.32 499 GLU A C 1
ATOM 6571 O O . GLU A 1 499 ? -5.331 -17.983 -15.767 1.00 59.65 499 GLU A O 1
ATOM 6583 N N . ARG A 1 500 ? -6.850 -16.626 -16.722 1.00 36.32 500 ARG A N 1
ATOM 6584 C CA . ARG A 1 500 ? -7.827 -16.783 -15.653 1.00 35.37 500 ARG A CA 1
ATOM 6585 C C . ARG A 1 500 ? -8.792 -17.911 -15.994 1.00 46.82 500 ARG A C 1
ATOM 6586 O O . ARG A 1 500 ? -9.246 -18.032 -17.135 1.00 47.68 500 ARG A O 1
ATOM 6607 N N . GLU A 1 501 ? -9.107 -18.735 -14.992 1.00 40.63 501 GLU A N 1
ATOM 6608 C CA . GLU A 1 501 ? -10.107 -19.779 -15.190 1.00 40.66 501 GLU A CA 1
ATOM 6609 C C . GLU A 1 501 ? -11.443 -19.183 -15.620 1.00 37.87 501 GLU A C 1
ATOM 6610 O O . GLU A 1 501 ? -12.161 -19.773 -16.437 1.00 54.46 501 GLU A O 1
ATOM 6622 N N . ASP A 1 502 ? -11.793 -18.013 -15.083 1.00 36.00 502 ASP A N 1
ATOM 6623 C CA . ASP A 1 502 ? -13.041 -17.354 -15.443 1.00 25.96 502 ASP A CA 1
ATOM 6624 C C . ASP A 1 502 ? -12.938 -16.543 -16.730 1.00 23.36 502 ASP A C 1
ATOM 6625 O O . ASP A 1 502 ? -13.955 -16.006 -17.184 1.00 19.86 502 ASP A O 1
ATOM 6634 N N . LYS A 1 503 ? -11.747 -16.432 -17.315 1.00 16.20 503 LYS A N 1
ATOM 6635 C CA . LYS A 1 503 ? -11.521 -15.667 -18.541 1.00 40.63 503 LYS A CA 1
ATOM 6636 C C . LYS A 1 503 ? -11.935 -14.205 -18.398 1.00 39.48 503 LYS A C 1
ATOM 6637 O O . LYS A 1 503 ? -12.199 -13.530 -19.399 1.00 62.34 503 LYS A O 1
ATOM 6656 N N . GLY A 1 504 ? -11.997 -13.697 -17.168 1.00 27.16 504 GLY A N 1
ATOM 6657 C CA . GLY A 1 504 ? -12.427 -12.339 -16.921 1.00 35.37 504 GLY A CA 1
ATOM 6658 C C . GLY A 1 504 ? -13.921 -12.122 -16.995 1.00 22.24 504 GLY A C 1
ATOM 6659 O O . GLY A 1 504 ? -14.398 -11.074 -16.544 1.00 21.39 504 GLY A O 1
ATOM 6663 N N . ARG A 1 505 ? -14.674 -13.075 -17.544 1.00 16.33 505 ARG A N 1
ATOM 6664 C CA . ARG A 1 505 ? -16.119 -12.936 -17.659 1.00 23.86 505 ARG A CA 1
ATOM 6665 C C . ARG A 1 505 ? -16.741 -12.871 -16.273 1.00 16.32 505 ARG A C 1
ATOM 6666 O O . ARG A 1 505 ? -16.422 -13.678 -15.398 1.00 15.89 505 ARG A O 1
ATOM 6687 N N . TYR A 1 506 ? -17.629 -11.907 -16.070 1.00 17.43 506 TYR A N 1
ATOM 6688 C CA . TYR A 1 506 ? -18.252 -11.745 -14.765 1.00 13.02 506 TYR A CA 1
ATOM 6689 C C . TYR A 1 506 ? -19.116 -12.958 -14.438 1.00 10.90 506 TYR A C 1
ATOM 6690 O O . TYR A 1 506 ? -19.802 -13.504 -15.304 1.00 10.85 506 TYR A O 1
ATOM 6708 N N . GLN A 1 507 ? -19.077 -13.380 -13.178 1.00 10.08 507 GLN A N 1
ATOM 6709 C CA . GLN A 1 507 ? -19.920 -14.463 -12.677 1.00 9.71 507 GLN A CA 1
ATOM 6710 C C . GLN A 1 507 ? -20.894 -13.874 -11.660 1.00 9.18 507 GLN A C 1
ATOM 6711 O O . GLN A 1 507 ? -20.493 -13.473 -10.561 1.00 9.99 507 GLN A O 1
ATOM 6725 N N . ALA A 1 508 ? -22.176 -13.826 -12.034 1.00 10.82 508 ALA A N 1
ATOM 6726 C CA . ALA A 1 508 ? -23.176 -13.159 -11.206 1.00 8.52 508 ALA A CA 1
ATOM 6727 C C . ALA A 1 508 ? -23.341 -13.814 -9.842 1.00 13.73 508 ALA A C 1
ATOM 6728 O O . ALA A 1 508 ? -23.771 -13.152 -8.895 1.00 9.74 508 ALA A O 1
ATOM 6735 N N . LEU A 1 509 ? -23.022 -15.103 -9.715 1.00 8.90 509 LEU A N 1
ATOM 6736 C CA . LEU A 1 509 ? -23.097 -15.787 -8.427 1.00 13.58 509 LEU A CA 1
ATOM 6737 C C . LEU A 1 509 ? -21.735 -16.385 -8.092 1.00 9.10 509 LEU A C 1
ATOM 6738 O O . LEU A 1 509 ? -21.629 -17.573 -7.763 1.00 9.28 509 LEU A O 1
ATOM 6754 N N . VAL A 1 510 ? -20.690 -15.554 -8.163 1.00 8.87 510 VAL A N 1
ATOM 6755 C CA . VAL A 1 510 ? -19.312 -16.039 -8.091 1.00 9.41 510 VAL A CA 1
ATOM 6756 C C . VAL A 1 510 ? -19.071 -16.880 -6.841 1.00 9.58 510 VAL A C 1
ATOM 6757 O O . VAL A 1 510 ? -18.302 -17.848 -6.876 1.00 10.01 510 VAL A O 1
ATOM 6770 N N . GLN A 1 511 ? -19.712 -16.531 -5.716 1.00 10.34 511 GLN A N 1
ATOM 6771 C CA . GLN A 1 511 ? -19.466 -17.274 -4.481 1.00 11.88 511 GLN A CA 1
ATOM 6772 C C . GLN A 1 511 ? -19.821 -18.748 -4.628 1.00 15.77 511 GLN A C 1
ATOM 6773 O O . GLN A 1 511 ? -19.224 -19.598 -3.962 1.00 11.10 511 GLN A O 1
ATOM 6787 N N . LEU A 1 512 ? -20.794 -19.067 -5.476 1.00 9.34 512 LEU A N 1
ATOM 6788 C CA . LEU A 1 512 ? -21.228 -20.447 -5.640 1.00 9.47 512 LEU A CA 1
ATOM 6789 C C . LEU A 1 512 ? -20.390 -21.210 -6.652 1.00 9.89 512 LEU A C 1
ATOM 6790 O O . LEU A 1 512 ? -20.352 -22.444 -6.602 1.00 10.23 512 LEU A O 1
ATOM 6806 N N . LEU A 1 513 ? -19.705 -20.504 -7.550 1.00 13.97 513 LEU A N 1
ATOM 6807 C CA . LEU A 1 513 ? -19.008 -21.112 -8.670 1.00 16.78 513 LEU A CA 1
ATOM 6808 C C . LEU A 1 513 ? -17.507 -21.220 -8.456 1.00 12.53 513 LEU A C 1
ATOM 6809 O O . LEU A 1 513 ? -16.796 -21.651 -9.368 1.00 14.86 513 LEU A O 1
ATOM 6825 N N . ASN A 1 514 ? -17.010 -20.833 -7.283 1.00 13.50 514 ASN A N 1
ATOM 6826 C CA . ASN A 1 514 ? -15.582 -20.835 -7.000 1.00 22.04 514 ASN A CA 1
ATOM 6827 C C . ASN A 1 514 ? -15.388 -21.082 -5.512 1.00 12.49 514 ASN A C 1
ATOM 6828 O O . ASN A 1 514 ? -16.302 -20.882 -4.707 1.00 25.74 514 ASN A O 1
ATOM 6839 N N . VAL A 1 515 ? -14.186 -21.520 -5.151 1.00 19.52 515 VAL A N 1
ATOM 6840 C CA . VAL A 1 515 ? -13.848 -21.697 -3.746 1.00 18.37 515 VAL A CA 1
ATOM 6841 C C . VAL A 1 515 ? -13.446 -20.353 -3.158 1.00 15.39 515 VAL A C 1
ATOM 6842 O O . VAL A 1 515 ? -12.731 -19.564 -3.793 1.00 18.49 515 VAL A O 1
ATOM 6855 N N . LEU A 1 516 ? -13.925 -20.082 -1.947 1.00 22.47 516 LEU A N 1
ATOM 6856 C CA . LEU A 1 516 ? -13.430 -18.980 -1.130 1.00 38.78 516 LEU A CA 1
ATOM 6857 C C . LEU A 1 516 ? -13.466 -17.657 -1.889 1.00 24.93 516 LEU A C 1
ATOM 6858 O O . LEU A 1 516 ? -12.491 -16.906 -1.935 1.00 26.66 516 LEU A O 1
ATOM 6874 N N . GLN A 1 517 ? -14.617 -17.382 -2.496 1.00 46.78 517 GLN A N 1
ATOM 6875 C CA . GLN A 1 517 ? -14.932 -16.075 -3.064 1.00 36.62 517 GLN A CA 1
ATOM 6876 C C . GLN A 1 517 ? -16.211 -15.599 -2.389 1.00 29.38 517 GLN A C 1
ATOM 6877 O O . GLN A 1 517 ? -17.260 -16.235 -2.527 1.00 26.70 517 GLN A O 1
ATOM 6891 N N . PHE A 1 518 ? -16.119 -14.497 -1.649 1.00 18.78 518 PHE A N 1
ATOM 6892 C CA . PHE A 1 518 ? -17.162 -14.124 -0.705 1.00 31.93 518 PHE A CA 1
ATOM 6893 C C . PHE A 1 518 ? -18.079 -13.017 -1.203 1.00 20.21 518 PHE A C 1
ATOM 6894 O O . PHE A 1 518 ? -19.139 -12.804 -0.603 1.00 19.70 518 PHE A O 1
ATOM 6911 N N . GLN A 1 519 ? -17.712 -12.313 -2.269 1.00 12.86 519 GLN A N 1
ATOM 6912 C CA . GLN A 1 519 ? -18.469 -11.145 -2.692 1.00 15.96 519 GLN A CA 1
ATOM 6913 C C . GLN A 1 519 ? -18.338 -10.970 -4.196 1.00 16.60 519 GLN A C 1
ATOM 6914 O O . GLN A 1 519 ? -17.326 -11.346 -4.796 1.00 13.06 519 GLN A O 1
ATOM 6928 N N . LEU A 1 520 ? -19.378 -10.396 -4.797 1.00 10.20 520 LEU A N 1
ATOM 6929 C CA . LEU A 1 520 ? -19.317 -10.014 -6.200 1.00 10.20 520 LEU A CA 1
ATOM 6930 C C . LEU A 1 520 ? -18.245 -8.953 -6.398 1.00 10.70 520 LEU A C 1
ATOM 6931 O O . LEU A 1 520 ? -18.184 -7.970 -5.655 1.00 13.01 520 LEU A O 1
ATOM 6947 N N . GLY A 1 521 ? -17.404 -9.153 -7.414 1.00 12.72 521 GLY A N 1
ATOM 6948 C CA . GLY A 1 521 ? -16.218 -8.346 -7.592 1.00 12.20 521 GLY A CA 1
ATOM 6949 C C . GLY A 1 521 ? -16.454 -7.120 -8.450 1.00 11.78 521 GLY A C 1
ATOM 6950 O O . GLY A 1 521 ? -17.545 -6.880 -8.965 1.00 11.12 521 GLY A O 1
ATOM 6954 N N . ARG A 1 522 ? -15.385 -6.336 -8.598 1.00 11.93 522 ARG A N 1
ATOM 6955 C CA . ARG A 1 522 ? -15.417 -5.146 -9.437 1.00 12.22 522 ARG A CA 1
ATOM 6956 C C . ARG A 1 522 ? -15.986 -5.475 -10.810 1.00 11.91 522 ARG A C 1
ATOM 6957 O O . ARG A 1 522 ? -15.674 -6.514 -11.397 1.00 11.89 522 ARG A O 1
ATOM 6978 N N . ILE A 1 523 ? -16.836 -4.587 -11.318 1.00 11.74 523 ILE A N 1
ATOM 6979 C CA . ILE A 1 523 ? -17.270 -4.643 -12.710 1.00 15.91 523 ILE A CA 1
ATOM 6980 C C . ILE A 1 523 ? -16.437 -3.639 -13.498 1.00 17.75 523 ILE A C 1
ATOM 6981 O O . ILE A 1 523 ? -16.434 -2.442 -13.190 1.00 13.44 523 ILE A O 1
ATOM 6997 N N . ASP A 1 524 ? -15.731 -4.130 -14.511 1.00 14.10 524 ASP A N 1
ATOM 6998 C CA . ASP A 1 524 ? -14.857 -3.294 -15.324 1.00 13.82 524 ASP A CA 1
ATOM 6999 C C . ASP A 1 524 ? -15.670 -2.516 -16.350 1.00 17.35 524 ASP A C 1
ATOM 7000 O O . ASP A 1 524 ? -16.484 -3.097 -17.075 1.00 13.42 524 ASP A O 1
ATOM 7009 N N . LYS A 1 525 ? -15.447 -1.197 -16.407 1.00 14.44 525 LYS A N 1
ATOM 7010 C CA . LYS A 1 525 ? -16.091 -0.335 -17.393 1.00 20.68 525 LYS A CA 1
ATOM 7011 C C . LYS A 1 525 ? -17.555 -0.725 -17.551 1.00 13.81 525 LYS A C 1
ATOM 7012 O O . LYS A 1 525 ? -17.959 -1.211 -18.614 1.00 15.69 525 LYS A O 1
ATOM 7031 N N . TRP A 1 526 ? -18.353 -0.532 -16.499 1.00 13.21 526 TRP A N 1
ATOM 7032 C CA . TRP A 1 526 ? -19.643 -1.208 -16.425 1.00 16.77 526 TRP A CA 1
ATOM 7033 C C . TRP A 1 526 ? -20.627 -0.679 -17.457 1.00 16.78 526 TRP A C 1
ATOM 7034 O O . TRP A 1 526 ? -21.466 -1.439 -17.954 1.00 12.01 526 TRP A O 1
ATOM 7055 N N . GLN A 1 527 ? -20.548 0.607 -17.793 1.00 13.07 527 GLN A N 1
ATOM 7056 C CA . GLN A 1 527 ? -21.435 1.153 -18.813 1.00 31.04 527 GLN A CA 1
ATOM 7057 C C . GLN A 1 527 ? -21.057 0.646 -20.196 1.00 21.59 527 GLN A C 1
ATOM 7058 O O . GLN A 1 527 ? -21.937 0.424 -21.040 1.00 14.30 527 GLN A O 1
ATOM 7072 N N . LYS A 1 528 ? -19.763 0.439 -20.443 1.00 17.22 528 LYS A N 1
ATOM 7073 C CA . LYS A 1 528 ? -19.331 -0.082 -21.733 1.00 14.72 528 LYS A CA 1
ATOM 7074 C C . LYS A 1 528 ? -19.796 -1.516 -21.940 1.00 14.11 528 LYS A C 1
ATOM 7075 O O . LYS A 1 528 ? -19.989 -1.944 -23.084 1.00 17.32 528 LYS A O 1
ATOM 7094 N N . ALA A 1 529 ? -19.995 -2.266 -20.853 1.00 13.91 529 ALA A N 1
ATOM 7095 C CA . ALA A 1 529 ? -20.430 -3.651 -20.973 1.00 18.99 529 ALA A CA 1
ATOM 7096 C C . ALA A 1 529 ? -21.789 -3.765 -21.653 1.00 15.95 529 ALA A C 1
ATOM 7097 O O . ALA A 1 529 ? -22.052 -4.754 -22.345 1.00 14.84 529 ALA A O 1
ATOM 7104 N N . VAL A 1 530 ? -22.659 -2.774 -21.472 1.00 14.80 530 VAL A N 1
ATOM 7105 C CA . VAL A 1 530 ? -24.004 -2.799 -22.033 1.00 12.31 530 VAL A CA 1
ATOM 7106 C C . VAL A 1 530 ? -24.155 -1.810 -23.181 1.00 13.78 530 VAL A C 1
ATOM 7107 O O . VAL A 1 530 ? -25.276 -1.568 -23.645 1.00 17.66 530 VAL A O 1
ATOM 7120 N N . GLU A 1 531 ? -23.047 -1.238 -23.656 1.00 20.86 531 GLU A N 1
ATOM 7121 C CA . GLU A 1 531 ? -23.119 -0.193 -24.671 1.00 19.88 531 GLU A CA 1
ATOM 7122 C C . GLU A 1 531 ? -23.864 -0.676 -25.909 1.00 20.41 531 GLU A C 1
ATOM 7123 O O . GLU A 1 531 ? -24.657 0.069 -26.495 1.00 17.82 531 GLU A O 1
ATOM 7135 N N . TYR A 1 532 ? -23.624 -1.915 -26.318 1.00 18.09 532 TYR A N 1
ATOM 7136 C CA . TYR A 1 532 ? -24.277 -2.520 -27.472 1.00 18.64 532 TYR A CA 1
ATOM 7137 C C . TYR A 1 532 ? -25.105 -3.718 -27.036 1.00 15.39 532 TYR A C 1
ATOM 7138 O O . TYR A 1 532 ? -25.151 -4.750 -27.707 1.00 22.27 532 TYR A O 1
ATOM 7156 N N . VAL A 1 533 ? -25.767 -3.581 -25.884 1.00 13.64 533 VAL A N 1
ATOM 7157 C CA . VAL A 1 533 ? -26.548 -4.676 -25.336 1.00 12.95 533 VAL A CA 1
ATOM 7158 C C . VAL A 1 533 ? -27.572 -5.136 -26.366 1.00 13.29 533 VAL A C 1
ATOM 7159 O O . VAL A 1 533 ? -28.092 -4.344 -27.162 1.00 13.84 533 VAL A O 1
ATOM 7172 N N . ASN A 1 534 ? -27.852 -6.435 -26.362 1.00 13.04 534 ASN A N 1
ATOM 7173 C CA . ASN A 1 534 ? -28.796 -7.028 -27.298 1.00 13.44 534 ASN A CA 1
ATOM 7174 C C . ASN A 1 534 ? -30.231 -6.949 -26.798 1.00 14.16 534 ASN A C 1
ATOM 7175 O O . ASN A 1 534 ? -31.092 -7.694 -27.280 1.00 15.45 534 ASN A O 1
ATOM 7186 N N . LEU A 1 535 ? -30.496 -6.064 -25.844 1.00 13.93 535 LEU A N 1
ATOM 7187 C CA . LEU A 1 535 ? -31.844 -5.694 -25.441 1.00 13.28 535 LEU A CA 1
ATOM 7188 C C . LEU A 1 535 ? -32.135 -4.323 -26.033 1.00 20.75 535 LEU A C 1
ATOM 7189 O O . LEU A 1 535 ? -31.300 -3.417 -25.945 1.00 17.42 535 LEU A O 1
ATOM 7205 N N . ARG A 1 536 ? -33.303 -4.180 -26.645 1.00 14.60 536 ARG A N 1
ATOM 7206 C CA . ARG A 1 536 ? -33.617 -3.009 -27.448 1.00 15.26 536 ARG A CA 1
ATOM 7207 C C . ARG A 1 536 ? -34.984 -2.473 -27.052 1.00 15.75 536 ARG A C 1
ATOM 7208 O O . ARG A 1 536 ? -35.742 -3.109 -26.315 1.00 18.41 536 ARG A O 1
ATOM 7229 N N . SER A 1 537 ? -35.295 -1.273 -27.544 1.00 16.87 537 SER A N 1
ATOM 7230 C CA . SER A 1 537 ? -36.608 -0.697 -27.289 1.00 15.96 537 SER A CA 1
ATOM 7231 C C . SER A 1 537 ? -37.713 -1.650 -27.725 1.00 25.68 537 SER A C 1
ATOM 7232 O O . SER A 1 537 ? -38.761 -1.745 -27.075 1.00 14.95 537 SER A O 1
ATOM 7240 N N . SER A 1 538 ? -37.479 -2.384 -28.817 1.00 17.93 538 SER A N 1
ATOM 7241 C CA . SER A 1 538 ? -38.473 -3.274 -29.400 1.00 17.96 538 SER A CA 1
ATOM 7242 C C . SER A 1 538 ? -38.566 -4.620 -28.695 1.00 15.97 538 SER A C 1
ATOM 7243 O O . SER A 1 538 ? -39.581 -5.308 -28.836 1.00 16.25 538 SER A O 1
ATOM 7251 N N . GLY A 1 539 ? -37.534 -5.008 -27.952 1.00 15.54 539 GLY A N 1
ATOM 7252 C CA . GLY A 1 539 ? -37.416 -6.358 -27.443 1.00 16.49 539 GLY A CA 1
ATOM 7253 C C . GLY A 1 539 ? -36.030 -6.909 -27.709 1.00 16.79 539 GLY A C 1
ATOM 7254 O O . GLY A 1 539 ? -35.069 -6.140 -27.817 1.00 21.30 539 GLY A O 1
ATOM 7258 N N . LEU A 1 540 ? -35.909 -8.229 -27.839 1.00 14.96 540 LEU A N 1
ATOM 7259 C CA . LEU A 1 540 ? -34.602 -8.852 -27.976 1.00 17.35 540 LEU A CA 1
ATOM 7260 C C . LEU A 1 540 ? -34.053 -8.683 -29.392 1.00 27.92 540 LEU A C 1
ATOM 7261 O O . LEU A 1 540 ? -34.790 -8.451 -30.353 1.00 20.50 540 LEU A O 1
ATOM 7277 N N . ALA A 1 541 ? -32.734 -8.818 -29.507 1.00 20.19 541 ALA A N 1
ATOM 7278 C CA . ALA A 1 541 ? -32.044 -8.677 -30.780 1.00 24.84 541 ALA A CA 1
ATOM 7279 C C . ALA A 1 541 ? -30.808 -9.565 -30.771 1.00 23.53 541 ALA A C 1
ATOM 7280 O O . ALA A 1 541 ? -30.399 -10.085 -29.729 1.00 16.06 541 ALA A O 1
ATOM 7287 N N . ASP A 1 542 ? -30.201 -9.725 -31.946 1.00 19.48 542 ASP A N 1
ATOM 7288 C CA . ASP A 1 542 ? -28.976 -10.512 -32.077 1.00 25.49 542 ASP A CA 1
ATOM 7289 C C . ASP A 1 542 ? -29.224 -11.929 -31.558 1.00 33.49 542 ASP A C 1
ATOM 7290 O O . ASP A 1 542 ? -28.562 -12.420 -30.643 1.00 27.31 542 ASP A O 1
ATOM 7299 N N . LEU A 1 543 ? -30.214 -12.577 -32.168 1.00 48.44 543 LEU A N 1
ATOM 7300 C CA . LEU A 1 543 ? -30.776 -13.821 -31.662 1.00 25.87 543 LEU A CA 1
ATOM 7301 C C . LEU A 1 543 ? -29.950 -15.049 -32.019 1.00 28.91 543 LEU A C 1
ATOM 7302 O O . LEU A 1 543 ? -30.194 -16.121 -31.456 1.00 24.73 543 LEU A O 1
ATOM 7318 N N . GLY A 1 544 ? -28.985 -14.926 -32.935 1.00 36.40 544 GLY A N 1
ATOM 7319 C CA . GLY A 1 544 ? -28.194 -16.073 -33.341 1.00 28.08 544 GLY A CA 1
ATOM 7320 C C . GLY A 1 544 ? -27.120 -16.475 -32.356 1.00 22.40 544 GLY A C 1
ATOM 7321 O O . GLY A 1 544 ? -26.649 -17.617 -32.402 1.00 27.16 544 GLY A O 1
ATOM 7325 N N . ASP A 1 545 ? -26.714 -15.560 -31.473 1.00 18.71 545 ASP A N 1
ATOM 7326 C CA . ASP A 1 545 ? -25.737 -15.861 -30.426 1.00 45.08 545 ASP A CA 1
ATOM 7327 C C . ASP A 1 545 ? -26.473 -16.519 -29.257 1.00 54.70 545 ASP A C 1
ATOM 7328 O O . ASP A 1 545 ? -26.664 -15.941 -28.185 1.00 34.97 545 ASP A O 1
ATOM 7337 N N . SER A 1 546 ? -26.901 -17.753 -29.491 1.00 27.16 546 SER A N 1
ATOM 7338 C CA . SER A 1 546 ? -27.743 -18.473 -28.549 1.00 26.77 546 SER A CA 1
ATOM 7339 C C . SER A 1 546 ? -27.086 -19.796 -28.183 1.00 16.18 546 SER A C 1
ATOM 7340 O O . SER A 1 546 ? -26.141 -20.254 -28.831 1.00 40.29 546 SER A O 1
ATOM 7348 N N . LEU A 1 547 ? -27.622 -20.414 -27.131 1.00 35.65 547 LEU A N 1
ATOM 7349 C CA . LEU A 1 547 ? -27.062 -21.618 -26.576 1.00 16.87 547 LEU A CA 1
ATOM 7350 C C . LEU A 1 547 ? -28.201 -22.485 -26.066 1.00 39.23 547 LEU A C 1
ATOM 7351 O O . LEU A 1 547 ? -29.039 -21.987 -25.298 1.00 18.40 547 LEU A O 1
ATOM 7367 N N . PRO A 1 548 ? -28.274 -23.757 -26.455 1.00 38.79 548 PRO A N 1
ATOM 7368 C CA . PRO A 1 548 ? -29.270 -24.636 -25.834 1.00 24.45 548 PRO A CA 1
ATOM 7369 C C . PRO A 1 548 ? -29.019 -24.732 -24.337 1.00 15.85 548 PRO A C 1
ATOM 7370 O O . PRO A 1 548 ? -27.874 -24.773 -23.882 1.00 19.21 548 PRO A O 1
ATOM 7381 N N . ILE A 1 549 ? -30.107 -24.749 -23.565 1.00 20.64 549 ILE A N 1
ATOM 7382 C CA . ILE A 1 549 ? -29.976 -24.821 -22.112 1.00 17.04 549 ILE A CA 1
ATOM 7383 C C . ILE A 1 549 ? -29.179 -26.051 -21.706 1.00 14.14 549 ILE A C 1
ATOM 7384 O O . ILE A 1 549 ? -28.470 -26.036 -20.690 1.00 16.38 549 ILE A O 1
ATOM 7400 N N . THR A 1 550 ? -29.268 -27.131 -22.486 1.00 31.85 550 THR A N 1
ATOM 7401 C CA . THR A 1 550 ? -28.560 -28.360 -22.149 1.00 16.58 550 THR A CA 1
ATOM 7402 C C . THR A 1 550 ? -27.046 -28.185 -22.167 1.00 16.62 550 THR A C 1
ATOM 7403 O O . THR A 1 550 ? -26.331 -29.009 -21.583 1.00 21.28 550 THR A O 1
ATOM 7414 N N . SER A 1 551 ? -26.535 -27.142 -22.822 1.00 23.29 551 SER A N 1
ATOM 7415 C CA . SER A 1 551 ? -25.098 -26.896 -22.816 1.00 23.41 551 SER A CA 1
ATOM 7416 C C . SER A 1 551 ? -24.603 -26.388 -21.469 1.00 32.77 551 SER A C 1
ATOM 7417 O O . SER A 1 551 ? -23.391 -26.391 -21.228 1.00 27.78 551 SER A O 1
ATOM 7425 N N . LEU A 1 552 ? -25.504 -25.944 -20.593 1.00 18.46 552 LEU A N 1
ATOM 7426 C CA . LEU A 1 552 ? -25.128 -25.571 -19.237 1.00 20.44 552 LEU A CA 1
ATOM 7427 C C . LEU A 1 552 ? -25.069 -26.767 -18.298 1.00 24.71 552 LEU A C 1
ATOM 7428 O O . LEU A 1 552 ? -24.552 -26.631 -17.185 1.00 17.40 552 LEU A O 1
ATOM 7444 N N . PHE A 1 553 ? -25.581 -27.923 -18.721 1.00 28.12 553 PHE A N 1
ATOM 7445 C CA . PHE A 1 553 ? -25.619 -29.124 -17.899 1.00 25.81 553 PHE A CA 1
ATOM 7446 C C . PHE A 1 553 ? -24.596 -30.163 -18.338 1.00 15.36 553 PHE A C 1
ATOM 7447 O O . PHE A 1 553 ? -24.600 -31.284 -17.817 1.00 22.10 553 PHE A O 1
ATOM 7464 N N . THR A 1 554 ? -23.726 -29.823 -19.286 1.00 20.01 554 THR A N 1
ATOM 7465 C CA . THR A 1 554 ? -22.716 -30.740 -19.787 1.00 24.16 554 THR A CA 1
ATOM 7466 C C . THR A 1 554 ? -21.406 -29.987 -19.969 1.00 18.27 554 THR A C 1
ATOM 7467 O O . THR A 1 554 ? -21.344 -28.759 -19.848 1.00 21.65 554 THR A O 1
ATOM 7478 N N . SER A 1 555 ? -20.352 -30.743 -20.276 1.00 17.29 555 SER A N 1
ATOM 7479 C CA . SER A 1 555 ? -19.027 -30.181 -20.530 1.00 20.22 555 SER A CA 1
ATOM 7480 C C . SER A 1 555 ? -18.932 -29.662 -21.968 1.00 18.06 555 SER A C 1
ATOM 7481 O O . SER A 1 555 ? -18.072 -30.053 -22.756 1.00 54.42 555 SER A O 1
ATOM 7489 N N . SER A 1 556 ? -19.854 -28.765 -22.300 1.00 25.67 556 SER A N 1
ATOM 7490 C CA . SER A 1 556 ? -19.827 -28.092 -23.585 1.00 18.45 556 SER A CA 1
ATOM 7491 C C . SER A 1 556 ? -18.569 -27.234 -23.705 1.00 26.53 556 SER A C 1
ATOM 7492 O O . SER A 1 556 ? -17.839 -27.008 -22.737 1.00 21.18 556 SER A O 1
ATOM 7500 N N . ASP A 1 557 ? -18.323 -26.744 -24.923 1.00 18.51 557 ASP A N 1
ATOM 7501 C CA . ASP A 1 557 ? -17.242 -25.787 -25.122 1.00 23.64 557 ASP A CA 1
ATOM 7502 C C . ASP A 1 557 ? -17.434 -24.561 -24.241 1.00 20.75 557 ASP A C 1
ATOM 7503 O O . ASP A 1 557 ? -16.480 -24.065 -23.632 1.00 23.52 557 ASP A O 1
ATOM 7512 N N . PHE A 1 558 ? -18.668 -24.059 -24.166 1.00 21.77 558 PHE A N 1
ATOM 7513 C CA . PHE A 1 558 ? -18.950 -22.876 -23.361 1.00 16.61 558 PHE A CA 1
ATOM 7514 C C . PHE A 1 558 ? -18.585 -23.107 -21.900 1.00 16.05 558 PHE A C 1
ATOM 7515 O O . PHE A 1 558 ? -17.820 -22.338 -21.306 1.00 17.21 558 PHE A O 1
ATOM 7532 N N . THR A 1 559 ? -19.116 -24.176 -21.306 1.00 14.95 559 THR A N 1
ATOM 7533 C CA . THR A 1 559 ? -18.901 -24.427 -19.886 1.00 19.36 559 THR A CA 1
ATOM 7534 C C . THR A 1 559 ? -17.445 -24.764 -19.582 1.00 24.86 559 THR A C 1
ATOM 7535 O O . THR A 1 559 ? -16.933 -24.396 -18.521 1.00 34.28 559 THR A O 1
ATOM 7546 N N . LYS A 1 560 ? -16.761 -25.477 -20.486 1.00 21.39 560 LYS A N 1
ATOM 7547 C CA . LYS A 1 560 ? -15.350 -25.782 -20.260 1.00 37.69 560 LYS A CA 1
ATOM 7548 C C . LYS A 1 560 ? -14.502 -24.517 -20.304 1.00 17.90 560 LYS A C 1
ATOM 7549 O O . LYS A 1 560 ? -13.517 -24.394 -19.566 1.00 29.89 560 LYS A O 1
ATOM 7568 N N . HIS A 1 561 ? -14.869 -23.567 -21.165 1.00 22.07 561 HIS A N 1
ATOM 7569 C CA . HIS A 1 561 ? -14.072 -22.358 -21.314 1.00 28.36 561 HIS A CA 1
ATOM 7570 C C . HIS A 1 561 ? -14.208 -21.447 -20.100 1.00 17.18 561 HIS A C 1
ATOM 7571 O O . HIS A 1 561 ? -13.211 -20.900 -19.617 1.00 27.83 561 HIS A O 1
ATOM 7585 N N . TYR A 1 562 ? -15.428 -21.281 -19.585 1.00 14.84 562 TYR A N 1
ATOM 7586 C CA . TYR A 1 562 ? -15.695 -20.251 -18.590 1.00 14.00 562 TYR A CA 1
ATOM 7587 C C . TYR A 1 562 ? -15.842 -20.771 -17.166 1.00 13.51 562 TYR A C 1
ATOM 7588 O O . TYR A 1 562 ? -15.628 -19.998 -16.226 1.00 23.73 562 TYR A O 1
ATOM 7606 N N . PHE A 1 563 ? -16.177 -22.044 -16.970 1.00 35.08 563 PHE A N 1
ATOM 7607 C CA . PHE A 1 563 ? -16.467 -22.560 -15.634 1.00 13.22 563 PHE A CA 1
ATOM 7608 C C . PHE A 1 563 ? -15.652 -23.809 -15.335 1.00 13.95 563 PHE A C 1
ATOM 7609 O O . PHE A 1 563 ? -16.155 -24.788 -14.774 1.00 13.90 563 PHE A O 1
ATOM 7626 N N . SER A 1 564 ? -14.362 -23.775 -15.669 1.00 15.79 564 SER A N 1
ATOM 7627 C CA . SER A 1 564 ? -13.510 -24.944 -15.481 1.00 26.98 564 SER A CA 1
ATOM 7628 C C . SER A 1 564 ? -13.375 -25.315 -14.007 1.00 22.33 564 SER A C 1
ATOM 7629 O O . SER A 1 564 ? -13.367 -26.501 -13.658 1.00 22.93 564 SER A O 1
ATOM 7637 N N . GLU A 1 565 ? -13.257 -24.321 -13.126 1.00 22.62 565 GLU A N 1
ATOM 7638 C CA . GLU A 1 565 ? -13.100 -24.619 -11.705 1.00 22.23 565 GLU A CA 1
ATOM 7639 C C . GLU A 1 565 ? -14.282 -25.429 -11.188 1.00 17.37 565 GLU A C 1
ATOM 7640 O O . GLU A 1 565 ? -14.105 -26.453 -10.518 1.00 14.70 565 GLU A O 1
ATOM 7652 N N . LEU A 1 566 ? -15.501 -24.987 -11.501 1.00 22.82 566 LEU A N 1
ATOM 7653 C CA . LEU A 1 566 ? -16.697 -25.675 -11.025 1.00 13.15 566 LEU A CA 1
ATOM 7654 C C . LEU A 1 566 ? -16.775 -27.096 -11.569 1.00 21.73 566 LEU A C 1
ATOM 7655 O O . LEU A 1 566 ? -17.180 -28.019 -10.853 1.00 13.93 566 LEU A O 1
ATOM 7671 N N . LEU A 1 567 ? -16.405 -27.287 -12.837 1.00 14.34 567 LEU A N 1
ATOM 7672 C CA . LEU A 1 567 ? -16.449 -28.604 -13.459 1.00 15.10 567 LEU A CA 1
ATOM 7673 C C . LEU A 1 567 ? -15.309 -29.513 -13.023 1.00 16.02 567 LEU A C 1
ATOM 7674 O O . LEU A 1 567 ? -15.412 -30.733 -13.188 1.00 16.68 567 LEU A O 1
ATOM 7690 N N . THR A 1 568 ? -14.227 -28.953 -12.484 1.00 17.13 568 THR A N 1
ATOM 7691 C CA . THR A 1 568 ? -13.052 -29.731 -12.116 1.00 17.78 568 THR A CA 1
ATOM 7692 C C . THR A 1 568 ? -13.011 -30.051 -10.628 1.00 17.85 568 THR A C 1
ATOM 7693 O O . THR A 1 568 ? -12.775 -31.201 -10.248 1.00 19.83 568 THR A O 1
ATOM 7704 N N . GLY A 1 569 ? -13.225 -29.053 -9.778 1.00 16.29 569 GLY A N 1
ATOM 7705 C CA . GLY A 1 569 ? -13.215 -29.265 -8.346 1.00 16.24 569 GLY A CA 1
ATOM 7706 C C . GLY A 1 569 ? -12.516 -28.149 -7.601 1.00 16.05 569 GLY A C 1
ATOM 7707 O O . GLY A 1 569 ? -12.042 -27.187 -8.210 1.00 19.94 569 GLY A O 1
ATOM 7711 N N . GLY A 1 570 ? -12.450 -28.264 -6.278 1.00 17.66 570 GLY A N 1
ATOM 7712 C CA . GLY A 1 570 ? -11.929 -27.202 -5.441 1.00 24.65 570 GLY A CA 1
ATOM 7713 C C . GLY A 1 570 ? -10.536 -27.530 -4.937 1.00 31.60 570 GLY A C 1
ATOM 7714 O O . GLY A 1 570 ? -10.289 -28.621 -4.416 1.00 19.44 570 GLY A O 1
ATOM 7718 N N . TYR A 1 571 ? -9.629 -26.573 -5.107 1.00 17.22 571 TYR A N 1
ATOM 7719 C CA . TYR A 1 571 ? -8.318 -26.651 -4.490 1.00 18.22 571 TYR A CA 1
ATOM 7720 C C . TYR A 1 571 ? -8.043 -25.381 -3.696 1.00 18.00 571 TYR A C 1
ATOM 7721 O O . TYR A 1 571 ? -8.343 -24.271 -4.149 1.00 34.23 571 TYR A O 1
ATOM 7739 N N . HIS A 1 572 ? -7.459 -25.566 -2.511 1.00 18.81 572 HIS A N 1
ATOM 7740 C CA . HIS A 1 572 ? -6.953 -24.496 -1.664 1.00 22.22 572 HIS A CA 1
ATOM 7741 C C . HIS A 1 572 ? -5.989 -25.170 -0.704 1.00 23.07 572 HIS A C 1
ATOM 7742 O O . HIS A 1 572 ? -6.265 -26.302 -0.281 1.00 24.85 572 HIS A O 1
ATOM 7756 N N . PRO A 1 573 ? -4.867 -24.542 -0.349 1.00 47.16 573 PRO A N 1
ATOM 7757 C CA . PRO A 1 573 ? -3.914 -25.219 0.546 1.00 29.78 573 PRO A CA 1
ATOM 7758 C C . PRO A 1 573 ? -4.547 -25.760 1.818 1.00 29.18 573 PRO A C 1
ATOM 7759 O O . PRO A 1 573 ? -4.101 -26.796 2.329 1.00 28.35 573 PRO A O 1
ATOM 7770 N N . THR A 1 574 ? -5.580 -25.094 2.342 1.00 20.96 574 THR A N 1
ATOM 7771 C CA . THR A 1 574 ? -6.249 -25.559 3.552 1.00 53.83 574 THR A CA 1
ATOM 7772 C C . THR A 1 574 ? -7.077 -26.818 3.325 1.00 45.11 574 THR A C 1
ATOM 7773 O O . THR A 1 574 ? -7.483 -27.454 4.303 1.00 56.30 574 THR A O 1
ATOM 7784 N N . PHE A 1 575 ? -7.343 -27.188 2.072 1.00 31.25 575 PHE A N 1
ATOM 7785 C CA . PHE A 1 575 ? -8.085 -28.407 1.787 1.00 34.86 575 PHE A CA 1
ATOM 7786 C C . PHE A 1 575 ? -7.198 -29.643 1.791 1.00 30.11 575 PHE A C 1
ATOM 7787 O O . PHE A 1 575 ? -7.722 -30.762 1.752 1.00 37.85 575 PHE A O 1
ATOM 7804 N N . PHE A 1 576 ? -5.879 -29.468 1.839 1.00 31.82 576 PHE A N 1
ATOM 7805 C CA . PHE A 1 576 ? -4.961 -30.582 1.650 1.00 34.77 576 PHE A CA 1
ATOM 7806 C C . PHE A 1 576 ? -4.962 -31.489 2.873 1.00 32.97 576 PHE A C 1
ATOM 7807 O O . PHE A 1 576 ? -4.702 -31.041 3.994 1.00 33.81 576 PHE A O 1
ATOM 7824 N N . ASP A 1 577 ? -5.254 -32.765 2.650 1.00 26.31 577 ASP A N 1
ATOM 7825 C CA . ASP A 1 577 ? -5.160 -33.798 3.674 1.00 32.96 577 ASP A CA 1
ATOM 7826 C C . ASP A 1 577 ? -3.856 -34.553 3.438 1.00 29.44 577 ASP A C 1
ATOM 7827 O O . ASP A 1 577 ? -3.720 -35.270 2.441 1.00 33.01 577 ASP A O 1
ATOM 7836 N N . LYS A 1 578 ? -2.892 -34.381 4.346 1.00 51.57 578 LYS A N 1
ATOM 7837 C CA . LYS A 1 578 ? -1.572 -34.963 4.124 1.00 47.31 578 LYS A CA 1
ATOM 7838 C C . LYS A 1 578 ? -1.580 -36.473 4.327 1.00 54.23 578 LYS A C 1
ATOM 7839 O O . LYS A 1 578 ? -0.740 -37.176 3.754 1.00 67.22 578 LYS A O 1
ATOM 7858 N N . SER A 1 579 ? -2.510 -36.992 5.132 1.00 59.92 579 SER A N 1
ATOM 7859 C CA . SER A 1 579 ? -2.586 -38.437 5.313 1.00 51.56 579 SER A CA 1
ATOM 7860 C C . SER A 1 579 ? -3.011 -39.136 4.028 1.00 40.46 579 SER A C 1
ATOM 7861 O O . SER A 1 579 ? -2.581 -40.265 3.766 1.00 51.23 579 SER A O 1
ATOM 7869 N N . SER A 1 580 ? -3.845 -38.483 3.213 1.00 52.47 580 SER A N 1
ATOM 7870 C CA . SER A 1 580 ? -4.295 -39.042 1.946 1.00 29.55 580 SER A CA 1
ATOM 7871 C C . SER A 1 580 ? -3.657 -38.382 0.730 1.00 29.20 580 SER A C 1
ATOM 7872 O O . SER A 1 580 ? -3.815 -38.897 -0.383 1.00 45.06 580 SER A O 1
ATOM 7880 N N . GLY A 1 581 ? -2.948 -37.268 0.905 1.00 31.64 581 GLY A N 1
ATOM 7881 C CA . GLY A 1 581 ? -2.391 -36.547 -0.222 1.00 40.61 581 GLY A CA 1
ATOM 7882 C C . GLY A 1 581 ? -3.410 -35.922 -1.146 1.00 41.76 581 GLY A C 1
ATOM 7883 O O . GLY A 1 581 ? -3.055 -35.527 -2.260 1.00 51.40 581 GLY A O 1
ATOM 7887 N N . THR A 1 582 ? -4.662 -35.815 -0.716 1.00 40.04 582 THR A N 1
ATOM 7888 C CA . THR A 1 582 ? -5.736 -35.269 -1.531 1.00 24.96 582 THR A CA 1
ATOM 7889 C C . THR A 1 582 ? -6.239 -33.963 -0.934 1.00 23.80 582 THR A C 1
ATOM 7890 O O . THR A 1 582 ? -6.106 -33.708 0.267 1.00 28.25 582 THR A O 1
ATOM 7901 N N . ALA A 1 583 ? -6.828 -33.135 -1.792 1.00 35.41 583 ALA A N 1
ATOM 7902 C CA . ALA A 1 583 ? -7.461 -31.888 -1.379 1.00 21.59 583 ALA A CA 1
ATOM 7903 C C . ALA A 1 583 ? -8.971 -32.109 -1.377 1.00 30.96 583 ALA A C 1
ATOM 7904 O O . ALA A 1 583 ? -9.575 -32.314 -2.435 1.00 20.18 583 ALA A O 1
ATOM 7911 N N . ASN A 1 584 ? -9.574 -32.068 -0.190 1.00 29.43 584 ASN A N 1
ATOM 7912 C CA . ASN A 1 584 ? -10.984 -32.385 -0.007 1.00 21.19 584 ASN A CA 1
ATOM 7913 C C . ASN A 1 584 ? -11.780 -31.112 0.231 1.00 22.79 584 ASN A C 1
ATOM 7914 O O . ASN A 1 584 ? -11.297 -30.180 0.880 1.00 27.19 584 ASN A O 1
ATOM 7925 N N . SER A 1 585 ? -13.005 -31.081 -0.288 1.00 17.66 585 SER A N 1
ATOM 7926 C CA . SER A 1 585 ? -13.860 -29.923 -0.097 1.00 16.64 585 SER A CA 1
ATOM 7927 C C . SER A 1 585 ? -15.294 -30.287 -0.440 1.00 26.72 585 SER A C 1
ATOM 7928 O O . SER A 1 585 ? -15.555 -31.214 -1.215 1.00 17.32 585 SER A O 1
ATOM 7936 N N . LEU A 1 586 ? -16.224 -29.535 0.152 1.00 20.53 586 LEU A N 1
ATOM 7937 C CA . LEU A 1 586 ? -17.614 -29.619 -0.274 1.00 14.87 586 LEU A CA 1
ATOM 7938 C C . LEU A 1 586 ? -17.764 -29.158 -1.714 1.00 17.10 586 LEU A C 1
ATOM 7939 O O . LEU A 1 586 ? -18.638 -29.649 -2.440 1.00 22.14 586 LEU A O 1
ATOM 7955 N N . PHE A 1 587 ? -16.905 -28.233 -2.148 1.00 14.03 587 PHE A N 1
ATOM 7956 C CA . PHE A 1 587 ? -17.013 -27.676 -3.490 1.00 13.58 587 PHE A CA 1
ATOM 7957 C C . PHE A 1 587 ? -16.930 -28.767 -4.550 1.00 14.04 587 PHE A C 1
ATOM 7958 O O . PHE A 1 587 ? -17.719 -28.787 -5.500 1.00 14.08 587 PHE A O 1
ATOM 7975 N N . THR A 1 588 ? -15.976 -29.688 -4.407 1.00 14.93 588 THR A N 1
ATOM 7976 C CA . THR A 1 588 ? -15.819 -30.738 -5.406 1.00 15.52 588 THR A CA 1
ATOM 7977 C C . THR A 1 588 ? -17.087 -31.574 -5.559 1.00 15.41 588 THR A C 1
ATOM 7978 O O . THR A 1 588 ? -17.275 -32.210 -6.600 1.00 15.72 588 THR A O 1
ATOM 7989 N N . GLY A 1 589 ? -17.971 -31.569 -4.560 1.00 16.43 589 GLY A N 1
ATOM 7990 C CA . GLY A 1 589 ? -19.265 -32.210 -4.709 1.00 15.56 589 GLY A CA 1
ATOM 7991 C C . GLY A 1 589 ? -20.136 -31.593 -5.783 1.00 32.29 589 GLY A C 1
ATOM 7992 O O . GLY A 1 589 ? -21.112 -32.217 -6.212 1.00 18.49 589 GLY A O 1
ATOM 7996 N N . LYS A 1 590 ? -19.808 -30.383 -6.232 1.00 14.49 590 LYS A N 1
ATOM 7997 C CA . LYS A 1 590 ? -20.626 -29.696 -7.221 1.00 17.98 590 LYS A CA 1
ATOM 7998 C C . LYS A 1 590 ? -20.428 -30.234 -8.629 1.00 15.97 590 LYS A C 1
ATOM 7999 O O . LYS A 1 590 ? -21.241 -29.925 -9.507 1.00 16.91 590 LYS A O 1
ATOM 8018 N N . ARG A 1 591 ? -19.378 -31.026 -8.867 1.00 18.26 591 ARG A N 1
ATOM 8019 C CA . ARG A 1 591 ? -19.247 -31.719 -10.145 1.00 16.79 591 ARG A CA 1
ATOM 8020 C C . ARG A 1 591 ? -20.538 -32.441 -10.515 1.00 18.19 591 ARG A C 1
ATOM 8021 O O . ARG A 1 591 ? -20.937 -32.471 -11.684 1.00 15.47 591 ARG A O 1
ATOM 8042 N N . ARG A 1 592 ? -21.200 -33.034 -9.527 1.00 15.15 592 ARG A N 1
ATOM 8043 C CA . ARG A 1 592 ? -22.418 -33.794 -9.767 1.00 15.43 592 ARG A CA 1
ATOM 8044 C C . ARG A 1 592 ? -23.621 -32.903 -10.031 1.00 32.31 592 ARG A C 1
ATOM 8045 O O . ARG A 1 592 ? -24.582 -33.357 -10.663 1.00 14.90 592 ARG A O 1
ATOM 8066 N N . LEU A 1 593 ? -23.580 -31.645 -9.590 1.00 23.51 593 LEU A N 1
ATOM 8067 C CA . LEU A 1 593 ? -24.738 -30.764 -9.622 1.00 22.49 593 LEU A CA 1
ATOM 8068 C C . LEU A 1 593 ? -24.506 -29.471 -10.393 1.00 12.86 593 LEU A C 1
ATOM 8069 O O . LEU A 1 593 ? -25.351 -28.570 -10.323 1.00 14.58 593 LEU A O 1
ATOM 8085 N N . PHE A 1 594 ? -23.394 -29.343 -11.122 1.00 12.80 594 PHE A N 1
ATOM 8086 C CA . PHE A 1 594 ? -22.987 -28.021 -11.594 1.00 12.68 594 PHE A CA 1
ATOM 8087 C C . PHE A 1 594 ? -24.025 -27.405 -12.522 1.00 15.15 594 PHE A C 1
ATOM 8088 O O . PHE A 1 594 ? -24.123 -26.175 -12.611 1.00 13.87 594 PHE A O 1
ATOM 8105 N N . GLY A 1 595 ? -24.805 -28.231 -13.221 1.00 13.81 595 GLY A N 1
ATOM 8106 C CA . GLY A 1 595 ? -25.856 -27.694 -14.069 1.00 12.93 595 GLY A CA 1
ATOM 8107 C C . GLY A 1 595 ? -26.877 -26.889 -13.288 1.00 12.25 595 GLY A C 1
ATOM 8108 O O . GLY A 1 595 ? -27.382 -25.872 -13.770 1.00 15.81 595 GLY A O 1
ATOM 8112 N N . ASN A 1 596 ? -27.197 -27.334 -12.071 1.00 16.80 596 ASN A N 1
ATOM 8113 C CA . ASN A 1 596 ? -28.118 -26.579 -11.230 1.00 10.74 596 ASN A CA 1
ATOM 8114 C C . ASN A 1 596 ? -27.545 -25.212 -10.889 1.00 10.13 596 ASN A C 1
ATOM 8115 O O . ASN A 1 596 ? -28.280 -24.222 -10.809 1.00 9.66 596 ASN A O 1
ATOM 8126 N N . TYR A 1 597 ? -26.227 -25.138 -10.694 1.00 10.21 597 TYR A N 1
ATOM 8127 C CA . TYR A 1 597 ? -25.590 -23.872 -10.348 1.00 10.27 597 TYR A CA 1
ATOM 8128 C C . TYR A 1 597 ? -25.611 -22.903 -11.523 1.00 12.49 597 TYR A C 1
ATOM 8129 O O . TYR A 1 597 ? -25.933 -21.719 -11.353 1.00 14.45 597 TYR A O 1
ATOM 8147 N N . LEU A 1 598 ? -25.290 -23.383 -12.724 1.00 16.40 598 LEU A N 1
ATOM 8148 C CA . LEU A 1 598 ? -25.262 -22.500 -13.884 1.00 10.17 598 LEU A CA 1
ATOM 8149 C C . LEU A 1 598 ? -26.663 -22.066 -14.295 1.00 9.92 598 LEU A C 1
ATOM 8150 O O . LEU A 1 598 ? -26.837 -20.966 -14.829 1.00 11.98 598 LEU A O 1
ATOM 8166 N N . TYR A 1 599 ? -27.669 -22.906 -14.055 1.00 9.70 599 TYR A N 1
ATOM 8167 C CA . TYR A 1 599 ? -29.048 -22.507 -14.309 1.00 9.72 599 TYR A CA 1
ATOM 8168 C C . TYR A 1 599 ? -29.401 -21.248 -13.522 1.00 8.94 599 TYR A C 1
ATOM 8169 O O . TYR A 1 599 ? -29.965 -20.294 -14.071 1.00 8.78 599 TYR A O 1
ATOM 8187 N N . LEU A 1 600 ? -29.059 -21.221 -12.230 1.00 8.70 600 LEU A N 1
ATOM 8188 C CA . LEU A 1 600 ? -29.346 -20.046 -11.417 1.00 8.26 600 LEU A CA 1
ATOM 8189 C C . LEU A 1 600 ? -28.440 -18.880 -11.786 1.00 8.08 600 LEU A C 1
ATOM 8190 O O . LEU A 1 600 ? -28.863 -17.719 -11.733 1.00 7.82 600 LEU A O 1
ATOM 8206 N N . ASN A 1 601 ? -27.185 -19.159 -12.145 1.00 9.65 601 ASN A N 1
ATOM 8207 C CA . ASN A 1 601 ? -26.287 -18.072 -12.527 1.00 9.55 601 ASN A CA 1
ATOM 8208 C C . ASN A 1 601 ? -26.791 -17.371 -13.780 1.00 9.60 601 ASN A C 1
ATOM 8209 O O . ASN A 1 601 ? -26.695 -16.145 -13.900 1.00 9.45 601 ASN A O 1
ATOM 8220 N N . THR A 1 602 ? -27.349 -18.135 -14.719 1.00 9.10 602 THR A N 1
ATOM 8221 C CA . THR A 1 602 ? -27.954 -17.535 -15.901 1.00 9.23 602 THR A CA 1
ATOM 8222 C C . THR A 1 602 ? -29.072 -16.577 -15.515 1.00 11.97 602 THR A C 1
ATOM 8223 O O . THR A 1 602 ? -29.160 -15.464 -16.053 1.00 11.03 602 THR A O 1
ATOM 8234 N N . ILE A 1 603 ? -29.931 -16.987 -14.581 1.00 8.67 603 ILE A N 1
ATOM 8235 C CA . ILE A 1 603 ? -31.022 -16.128 -14.127 1.00 7.95 603 ILE A CA 1
ATOM 8236 C C . ILE A 1 603 ? -30.474 -14.836 -13.531 1.00 7.68 603 ILE A C 1
ATOM 8237 O O . ILE A 1 603 ? -30.943 -13.736 -13.848 1.00 7.66 603 ILE A O 1
ATOM 8253 N N . ALA A 1 604 ? -29.490 -14.950 -12.635 1.00 8.20 604 ALA A N 1
ATOM 8254 C CA . ALA A 1 604 ? -28.918 -13.756 -12.021 1.00 11.46 604 ALA A CA 1
ATOM 8255 C C . ALA A 1 604 ? -28.176 -12.910 -13.043 1.00 15.80 604 ALA A C 1
ATOM 8256 O O . ALA A 1 604 ? -28.173 -11.677 -12.947 1.00 8.21 604 ALA A O 1
ATOM 8263 N N . GLU A 1 605 ? -27.546 -13.553 -14.023 1.00 8.72 605 GLU A N 1
ATOM 8264 C CA . GLU A 1 605 ? -26.810 -12.818 -15.045 1.00 9.00 605 GLU A CA 1
ATOM 8265 C C . GLU A 1 605 ? -27.743 -11.970 -15.898 1.00 9.08 605 GLU A C 1
ATOM 8266 O O . GLU A 1 605 ? -27.430 -10.814 -16.205 1.00 9.26 605 GLU A O 1
ATOM 8278 N N . TYR A 1 606 ? -28.881 -12.533 -16.311 1.00 8.88 606 TYR A N 1
ATOM 8279 C CA . TYR A 1 606 ? -29.872 -11.761 -17.051 1.00 11.17 606 TYR A CA 1
ATOM 8280 C C . TYR A 1 606 ? -30.269 -10.508 -16.278 1.00 8.28 606 TYR A C 1
ATOM 8281 O O . TYR A 1 606 ? -30.307 -9.399 -16.826 1.00 10.20 606 TYR A O 1
ATOM 8299 N N . LEU A 1 607 ? -30.581 -10.672 -14.993 1.00 7.85 607 LEU A N 1
ATOM 8300 C CA . LEU A 1 607 ? -31.016 -9.538 -14.190 1.00 7.75 607 LEU A CA 1
ATOM 8301 C C . LEU A 1 607 ? -29.872 -8.568 -13.925 1.00 7.81 607 LEU A C 1
ATOM 8302 O O . LEU A 1 607 ? -30.112 -7.371 -13.759 1.00 7.92 607 LEU A O 1
ATOM 8318 N N . LEU A 1 608 ? -28.626 -9.049 -13.909 1.00 7.83 608 LEU A N 1
ATOM 8319 C CA . LEU A 1 608 ? -27.496 -8.129 -13.815 1.00 8.64 608 LEU A CA 1
ATOM 8320 C C . LEU A 1 608 ? -27.363 -7.307 -15.090 1.00 16.75 608 LEU A C 1
ATOM 8321 O O . LEU A 1 608 ? -27.060 -6.112 -15.033 1.00 8.64 608 LEU A O 1
ATOM 8337 N N . VAL A 1 609 ? -27.589 -7.928 -16.251 1.00 8.57 609 VAL A N 1
ATOM 8338 C CA . VAL A 1 609 ? -27.601 -7.171 -17.501 1.00 9.01 609 VAL A CA 1
ATOM 8339 C C . VAL A 1 609 ? -28.684 -6.103 -17.460 1.00 9.05 609 VAL A C 1
ATOM 8340 O O . VAL A 1 609 ? -28.456 -4.953 -17.849 1.00 9.41 609 VAL A O 1
ATOM 8353 N N . ILE A 1 610 ? -29.881 -6.464 -16.990 1.00 9.27 610 ILE A N 1
ATOM 8354 C CA . ILE A 1 610 ? -30.949 -5.478 -16.845 1.00 11.96 610 ILE A CA 1
ATOM 8355 C C . ILE A 1 610 ? -30.499 -4.345 -15.929 1.00 12.19 610 ILE A C 1
ATOM 8356 O O . ILE A 1 610 ? -30.667 -3.164 -16.246 1.00 9.77 610 ILE A O 1
ATOM 8372 N N . GLN A 1 611 ? -29.895 -4.689 -14.787 1.00 10.41 611 GLN A N 1
ATOM 8373 C CA . GLN A 1 611 ? -29.484 -3.667 -13.826 1.00 8.73 611 GLN A CA 1
ATOM 8374 C C . GLN A 1 611 ? -28.502 -2.678 -14.447 1.00 9.19 611 GLN A C 1
ATOM 8375 O O . GLN A 1 611 ? -28.636 -1.460 -14.277 1.00 9.53 611 GLN A O 1
ATOM 8389 N N . LEU A 1 612 ? -27.487 -3.186 -15.150 1.00 9.29 612 LEU A N 1
ATOM 8390 C CA . LEU A 1 612 ? -26.503 -2.291 -15.750 1.00 10.66 612 LEU A CA 1
ATOM 8391 C C . LEU A 1 612 ? -27.138 -1.441 -16.844 1.00 10.25 612 LEU A C 1
ATOM 8392 O O . LEU A 1 612 ? -26.812 -0.257 -16.987 1.00 10.76 612 LEU A O 1
ATOM 8408 N N . THR A 1 613 ? -28.051 -2.027 -17.620 1.00 10.16 613 THR A N 1
ATOM 8409 C CA . THR A 1 613 ? -28.754 -1.260 -18.642 1.00 10.63 613 THR A CA 1
ATOM 8410 C C . THR A 1 613 ? -29.578 -0.141 -18.011 1.00 10.76 613 THR A C 1
ATOM 8411 O O . THR A 1 613 ? -29.582 0.992 -18.505 1.00 11.88 613 THR A O 1
ATOM 8422 N N . LEU A 1 614 ? -30.278 -0.440 -16.914 1.00 10.53 614 LEU A N 1
ATOM 8423 C CA . LEU A 1 614 ? -31.034 0.593 -16.214 1.00 10.73 614 LEU A CA 1
ATOM 8424 C C . LEU A 1 614 ? -30.111 1.682 -15.680 1.00 11.10 614 LEU A C 1
ATOM 8425 O O . LEU A 1 614 ? -30.410 2.878 -15.805 1.00 12.29 614 LEU A O 1
ATOM 8441 N N . GLY A 1 615 ? -28.987 1.289 -15.082 1.00 13.82 615 GLY A N 1
ATOM 8442 C CA . GLY A 1 615 ? -28.069 2.272 -14.532 1.00 20.26 615 GLY A CA 1
ATOM 8443 C C . GLY A 1 615 ? -27.437 3.139 -15.603 1.00 11.79 615 GLY A C 1
ATOM 8444 O O . GLY A 1 615 ? -27.212 4.334 -15.393 1.00 12.39 615 GLY A O 1
ATOM 8448 N N . SER A 1 616 ? -27.136 2.553 -16.764 1.00 11.88 616 SER A N 1
ATOM 8449 C CA . SER A 1 616 ? -26.601 3.343 -17.866 1.00 12.62 616 SER A CA 1
ATOM 8450 C C . SER A 1 616 ? -27.627 4.358 -18.347 1.00 13.08 616 SER A C 1
ATOM 8451 O O . SER A 1 616 ? -27.289 5.517 -18.610 1.00 15.83 616 SER A O 1
ATOM 8459 N N . TYR A 1 617 ? -28.889 3.940 -18.461 1.00 12.68 617 TYR A N 1
ATOM 8460 C CA . TYR A 1 617 ? -29.969 4.889 -18.717 1.00 13.14 617 TYR A CA 1
ATOM 8461 C C . TYR A 1 617 ? -30.032 5.948 -17.623 1.00 22.30 617 TYR A C 1
ATOM 8462 O O . TYR A 1 617 ? -30.068 7.150 -17.906 1.00 14.17 617 TYR A O 1
ATOM 8480 N N . GLY A 1 618 ? -30.032 5.516 -16.359 1.00 15.85 618 GLY A N 1
ATOM 8481 C CA . GLY A 1 618 ? -30.169 6.460 -15.260 1.00 13.22 618 GLY A CA 1
ATOM 8482 C C . GLY A 1 618 ? -29.094 7.529 -15.261 1.00 17.84 618 GLY A C 1
ATOM 8483 O O . GLY A 1 618 ? -29.380 8.715 -15.080 1.00 16.31 618 GLY A O 1
ATOM 8487 N N . ASP A 1 619 ? -27.837 7.125 -15.454 1.00 19.98 619 ASP A N 1
ATOM 8488 C CA . ASP A 1 619 ? -26.752 8.100 -15.469 1.00 15.08 619 ASP A CA 1
ATOM 8489 C C . ASP A 1 619 ? -26.918 9.077 -16.627 1.00 15.50 619 ASP A C 1
ATOM 8490 O O . ASP A 1 619 ? -26.801 10.293 -16.451 1.00 19.90 619 ASP A O 1
ATOM 8499 N N . LYS A 1 620 ? -27.202 8.559 -17.825 1.00 23.74 620 LYS A N 1
ATOM 8500 C CA . LYS A 1 620 ? -27.238 9.417 -19.006 1.00 16.61 620 LYS A CA 1
ATOM 8501 C C . LYS A 1 620 ? -28.411 10.393 -18.960 1.00 16.85 620 LYS A C 1
ATOM 8502 O O . LYS A 1 620 ? -28.262 11.561 -19.335 1.00 21.70 620 LYS A O 1
ATOM 8521 N N . VAL A 1 621 ? -29.582 9.948 -18.497 1.00 16.16 621 VAL A N 1
ATOM 8522 C CA . VAL A 1 621 ? -30.733 10.844 -18.480 1.00 16.69 621 VAL A CA 1
ATOM 8523 C C . VAL A 1 621 ? -30.662 11.857 -17.343 1.00 17.17 621 VAL A C 1
ATOM 8524 O O . VAL A 1 621 ? -31.269 12.929 -17.444 1.00 28.14 621 VAL A O 1
ATOM 8537 N N . THR A 1 622 ? -29.940 11.552 -16.263 1.00 16.78 622 THR A N 1
ATOM 8538 C CA . THR A 1 622 ? -29.844 12.456 -15.124 1.00 23.96 622 THR A CA 1
ATOM 8539 C C . THR A 1 622 ? -28.563 13.278 -15.107 1.00 33.51 622 THR A C 1
ATOM 8540 O O . THR A 1 622 ? -28.432 14.167 -14.261 1.00 29.11 622 THR A O 1
ATOM 8551 N N . ARG A 1 623 ? -27.618 13.005 -16.009 1.00 28.31 623 ARG A N 1
ATOM 8552 C CA . ARG A 1 623 ? -26.324 13.675 -15.932 1.00 19.70 623 ARG A CA 1
ATOM 8553 C C . ARG A 1 623 ? -26.475 15.182 -16.101 1.00 32.56 623 ARG A C 1
ATOM 8554 O O . ARG A 1 623 ? -25.875 15.960 -15.348 1.00 23.37 623 ARG A O 1
ATOM 8575 N N . ASP A 1 624 ? -27.277 15.615 -17.074 1.00 30.83 624 ASP A N 1
ATOM 8576 C CA . ASP A 1 624 ? -27.458 17.031 -17.361 1.00 48.98 624 ASP A CA 1
ATOM 8577 C C . ASP A 1 624 ? -28.737 17.599 -16.753 1.00 57.54 624 ASP A C 1
ATOM 8578 O O . ASP A 1 624 ? -29.196 18.661 -17.184 1.00 39.76 624 ASP A O 1
ATOM 8587 N N . MET A 1 625 ? -29.319 16.922 -15.767 1.00 41.57 625 MET A N 1
ATOM 8588 C CA . MET A 1 625 ? -30.513 17.426 -15.099 1.00 29.12 625 MET A CA 1
ATOM 8589 C C . MET A 1 625 ? -30.112 18.370 -13.972 1.00 36.53 625 MET A C 1
ATOM 8590 O O . MET A 1 625 ? -29.290 18.018 -13.119 1.00 57.42 625 MET A O 1
ATOM 8604 N N . MET A 1 626 ? -30.689 19.571 -13.980 1.00 58.70 626 MET A N 1
ATOM 8605 C CA . MET A 1 626 ? -30.467 20.535 -12.911 1.00 58.67 626 MET A CA 1
ATOM 8606 C C . MET A 1 626 ? -31.462 20.376 -11.773 1.00 68.70 626 MET A C 1
ATOM 8607 O O . MET A 1 626 ? -31.220 20.895 -10.677 1.00 77.83 626 MET A O 1
ATOM 8621 N N . ASP A 1 627 ? -32.568 19.674 -12.008 1.00 45.54 627 ASP A N 1
ATOM 8622 C CA . ASP A 1 627 ? -33.550 19.381 -10.966 1.00 36.42 627 ASP A CA 1
ATOM 8623 C C . ASP A 1 627 ? -33.018 18.214 -10.142 1.00 52.14 627 ASP A C 1
ATOM 8624 O O . ASP A 1 627 ? -33.115 17.053 -10.546 1.00 45.31 627 ASP A O 1
ATOM 8633 N N . LYS A 1 628 ? -32.452 18.526 -8.971 1.00 37.56 628 LYS A N 1
ATOM 8634 C CA . LYS A 1 628 ? -31.808 17.492 -8.166 1.00 28.20 628 LYS A CA 1
ATOM 8635 C C . LYS A 1 628 ? -32.815 16.525 -7.560 1.00 65.23 628 LYS A C 1
ATOM 8636 O O . LYS A 1 628 ? -32.594 15.304 -7.645 1.00 29.18 628 LYS A O 1
ATOM 8655 N N . PRO A 1 629 ? -33.908 16.971 -6.933 1.00 50.24 629 PRO A N 1
ATOM 8656 C CA . PRO A 1 629 ? -34.909 15.997 -6.465 1.00 26.25 629 PRO A CA 1
ATOM 8657 C C . PRO A 1 629 ? -35.460 15.130 -7.579 1.00 42.98 629 PRO A C 1
ATOM 8658 O O . PRO A 1 629 ? -35.865 13.990 -7.320 1.00 20.55 629 PRO A O 1
ATOM 8669 N N . LYS A 1 630 ? -35.480 15.629 -8.818 1.00 20.99 630 LYS A N 1
ATOM 8670 C CA . LYS A 1 630 ? -35.962 14.818 -9.929 1.00 19.22 630 LYS A CA 1
ATOM 8671 C C . LYS A 1 630 ? -34.952 13.749 -10.331 1.00 30.66 630 LYS A C 1
ATOM 8672 O O . LYS A 1 630 ? -35.348 12.665 -10.770 1.00 17.33 630 LYS A O 1
ATOM 8691 N N . LYS A 1 631 ? -33.653 14.036 -10.218 1.00 30.34 631 LYS A N 1
ATOM 8692 C CA . LYS A 1 631 ? -32.653 12.993 -10.426 1.00 29.27 631 LYS A CA 1
ATOM 8693 C C . LYS A 1 631 ? -32.933 11.809 -9.511 1.00 24.74 631 LYS A C 1
ATOM 8694 O O . LYS A 1 631 ? -32.966 10.654 -9.951 1.00 18.34 631 LYS A O 1
ATOM 8713 N N . GLU A 1 632 ? -33.149 12.091 -8.224 1.00 16.87 632 GLU A N 1
ATOM 8714 C CA . GLU A 1 632 ? -33.412 11.029 -7.262 1.00 19.96 632 GLU A CA 1
ATOM 8715 C C . GLU A 1 632 ? -34.689 10.278 -7.605 1.00 21.85 632 GLU A C 1
ATOM 8716 O O . GLU A 1 632 ? -34.759 9.055 -7.440 1.00 14.85 632 GLU A O 1
ATOM 8728 N N . ALA A 1 633 ? -35.715 10.992 -8.075 1.00 19.14 633 ALA A N 1
ATOM 8729 C CA . ALA A 1 633 ? -36.965 10.327 -8.425 1.00 15.96 633 ALA A CA 1
ATOM 8730 C C . ALA A 1 633 ? -36.748 9.322 -9.546 1.00 15.12 633 ALA A C 1
ATOM 8731 O O . ALA A 1 633 ? -37.301 8.218 -9.514 1.00 14.49 633 ALA A O 1
ATOM 8738 N N . VAL A 1 634 ? -35.941 9.685 -10.546 1.00 15.87 634 VAL A N 1
ATOM 8739 C CA . VAL A 1 634 ? -35.613 8.748 -11.618 1.00 19.52 634 VAL A CA 1
ATOM 8740 C C . VAL A 1 634 ? -34.923 7.514 -11.050 1.00 18.77 634 VAL A C 1
ATOM 8741 O O . VAL A 1 634 ? -35.294 6.373 -11.354 1.00 14.95 634 VAL A O 1
ATOM 8754 N N . TRP A 1 635 ? -33.902 7.721 -10.217 1.00 17.83 635 TRP A N 1
ATOM 8755 C CA . TRP A 1 635 ? -33.189 6.583 -9.649 1.00 14.64 635 TRP A CA 1
ATOM 8756 C C . TRP A 1 635 ? -34.106 5.755 -8.760 1.00 12.57 635 TRP A C 1
ATOM 8757 O O . TRP A 1 635 ? -34.021 4.522 -8.752 1.00 11.87 635 TRP A O 1
ATOM 8778 N N . ARG A 1 636 ? -35.010 6.411 -8.024 1.00 16.25 636 ARG A N 1
ATOM 8779 C CA . ARG A 1 636 ? -36.005 5.674 -7.253 1.00 15.50 636 ARG A CA 1
ATOM 8780 C C . ARG A 1 636 ? -36.825 4.762 -8.156 1.00 12.96 636 ARG A C 1
ATOM 8781 O O . ARG A 1 636 ? -37.003 3.573 -7.864 1.00 14.51 636 ARG A O 1
ATOM 8802 N N . GLU A 1 637 ? -37.335 5.305 -9.265 1.00 12.76 637 GLU A N 1
ATOM 8803 C CA . GLU A 1 637 ? -38.187 4.507 -10.141 1.00 18.51 637 GLU A CA 1
ATOM 8804 C C . GLU A 1 637 ? -37.397 3.399 -10.832 1.00 12.86 637 GLU A C 1
ATOM 8805 O O . GLU A 1 637 ? -37.936 2.310 -11.064 1.00 13.41 637 GLU A O 1
ATOM 8817 N N . LEU A 1 638 ? -36.127 3.645 -11.163 1.00 12.76 638 LEU A N 1
ATOM 8818 C CA . LEU A 1 638 ? -35.308 2.583 -11.738 1.00 11.01 638 LEU A CA 1
ATOM 8819 C C . LEU A 1 638 ? -35.103 1.453 -10.741 1.00 11.79 638 LEU A C 1
ATOM 8820 O O . LEU A 1 638 ? -34.969 0.290 -11.141 1.00 9.97 638 LEU A O 1
ATOM 8836 N N . ALA A 1 639 ? -35.076 1.769 -9.444 1.00 12.58 639 ALA A N 1
ATOM 8837 C CA . ALA A 1 639 ? -35.025 0.718 -8.435 1.00 11.36 639 ALA A CA 1
ATOM 8838 C C . ALA A 1 639 ? -36.315 -0.093 -8.434 1.00 11.23 639 ALA A C 1
ATOM 8839 O O . ALA A 1 639 ? -36.278 -1.328 -8.365 1.00 11.68 639 ALA A O 1
ATOM 8846 N N . ASN A 1 640 ? -37.464 0.588 -8.512 1.00 10.56 640 ASN A N 1
ATOM 8847 C CA . ASN A 1 640 ? -38.737 -0.107 -8.649 1.00 10.59 640 ASN A CA 1
ATOM 8848 C C . ASN A 1 640 ? -38.740 -1.016 -9.869 1.00 20.14 640 ASN A C 1
ATOM 8849 O O . ASN A 1 640 ? -39.219 -2.154 -9.804 1.00 9.97 640 ASN A O 1
ATOM 8860 N N . VAL A 1 641 ? -38.223 -0.527 -10.998 1.00 10.54 641 VAL A N 1
ATOM 8861 C CA . VAL A 1 641 ? -38.233 -1.324 -12.219 1.00 10.33 641 VAL A CA 1
ATOM 8862 C C . VAL A 1 641 ? -37.361 -2.561 -12.053 1.00 9.73 641 VAL A C 1
ATOM 8863 O O . VAL A 1 641 ? -37.716 -3.654 -12.513 1.00 9.55 641 VAL A O 1
ATOM 8876 N N . MET A 1 642 ? -36.207 -2.412 -11.397 1.00 14.08 642 MET A N 1
ATOM 8877 C CA . MET A 1 642 ? -35.348 -3.567 -11.151 1.00 9.50 642 MET A CA 1
ATOM 8878 C C . MET A 1 642 ? -36.050 -4.587 -10.263 1.00 15.00 642 MET A C 1
ATOM 8879 O O . MET A 1 642 ? -36.109 -5.776 -10.593 1.00 9.37 642 MET A O 1
ATOM 8893 N N . PHE A 1 643 ? -36.586 -4.138 -9.121 1.00 8.78 643 PHE A N 1
ATOM 8894 C CA . PHE A 1 643 ? -37.297 -5.050 -8.227 1.00 14.19 643 PHE A CA 1
ATOM 8895 C C . PHE A 1 643 ? -38.459 -5.724 -8.948 1.00 12.66 643 PHE A C 1
ATOM 8896 O O . PHE A 1 643 ? -38.691 -6.929 -8.786 1.00 11.37 643 PHE A O 1
ATOM 8913 N N . THR A 1 644 ? -39.192 -4.961 -9.762 1.00 10.13 644 THR A N 1
ATOM 8914 C CA . THR A 1 644 ? -40.295 -5.533 -10.528 1.00 10.36 644 THR A CA 1
ATOM 8915 C C . THR A 1 644 ? -39.794 -6.556 -11.537 1.00 21.13 644 THR A C 1
ATOM 8916 O O . THR A 1 644 ? -40.424 -7.603 -11.730 1.00 10.13 644 THR A O 1
ATOM 8927 N N . SER A 1 645 ? -38.664 -6.274 -12.193 1.00 13.83 645 SER A N 1
ATOM 8928 C CA . SER A 1 645 ? -38.093 -7.241 -13.125 1.00 9.26 645 SER A CA 1
ATOM 8929 C C . SER A 1 645 ? -37.753 -8.546 -12.418 1.00 8.56 645 SER A C 1
ATOM 8930 O O . SER A 1 645 ? -37.998 -9.634 -12.953 1.00 11.42 645 SER A O 1
ATOM 8938 N N . CYS A 1 646 ? -37.196 -8.458 -11.208 1.00 15.15 646 CYS A N 1
ATOM 8939 C CA . CYS A 1 646 ? -36.870 -9.663 -10.454 1.00 9.39 646 CYS A CA 1
ATOM 8940 C C . CYS A 1 646 ? -38.129 -10.452 -10.102 1.00 9.63 646 CYS A C 1
ATOM 8941 O O . CYS A 1 646 ? -38.138 -11.686 -10.175 1.00 12.90 646 CYS A O 1
ATOM 8949 N N . ALA A 1 647 ? -39.203 -9.757 -9.717 1.00 12.42 647 ALA A N 1
ATOM 8950 C CA . ALA A 1 647 ? -40.452 -10.443 -9.397 1.00 13.76 647 ALA A CA 1
ATOM 8951 C C . ALA A 1 647 ? -41.069 -11.071 -10.640 1.00 12.03 647 ALA A C 1
ATOM 8952 O O . ALA A 1 647 ? -41.646 -12.160 -10.570 1.00 9.83 647 ALA A O 1
ATOM 8959 N N . GLU A 1 648 ? -40.965 -10.397 -11.786 1.00 9.19 648 GLU A N 1
ATOM 8960 C CA . GLU A 1 648 ? -41.458 -10.982 -13.029 1.00 12.53 648 GLU A CA 1
ATOM 8961 C C . GLU A 1 648 ? -40.706 -12.262 -13.368 1.00 9.28 648 GLU A C 1
ATOM 8962 O O . GLU A 1 648 ? -41.319 -13.263 -13.760 1.00 10.67 648 GLU A O 1
ATOM 8974 N N . ALA A 1 649 ? -39.379 -12.262 -13.214 1.00 13.62 649 ALA A N 1
ATOM 8975 C CA . ALA A 1 649 ? -38.614 -13.481 -13.456 1.00 9.10 649 ALA A CA 1
ATOM 8976 C C . ALA A 1 649 ? -39.089 -14.608 -12.546 1.00 13.74 649 ALA A C 1
ATOM 8977 O O . ALA A 1 649 ? -39.301 -15.738 -12.998 1.00 10.28 649 ALA A O 1
ATOM 8984 N N . ILE A 1 650 ? -39.267 -14.317 -11.256 1.00 14.77 650 ILE A N 1
ATOM 8985 C CA . ILE A 1 650 ? -39.781 -15.323 -10.331 1.00 17.75 650 ILE A CA 1
ATOM 8986 C C . ILE A 1 650 ? -41.127 -15.843 -10.819 1.00 11.45 650 ILE A C 1
ATOM 8987 O O . ILE A 1 650 ? -41.340 -17.055 -10.946 1.00 9.73 650 ILE A O 1
ATOM 9003 N N . HIS A 1 651 ? -42.054 -14.927 -11.108 1.00 10.90 651 HIS A N 1
ATOM 9004 C CA . HIS A 1 651 ? -43.358 -15.324 -11.622 1.00 11.56 651 HIS A CA 1
ATOM 9005 C C . HIS A 1 651 ? -43.225 -16.249 -12.823 1.00 18.47 651 HIS A C 1
ATOM 9006 O O . HIS A 1 651 ? -43.872 -17.299 -12.889 1.00 13.02 651 HIS A O 1
ATOM 9020 N N . ILE A 1 652 ? -42.389 -15.869 -13.792 1.00 13.88 652 ILE A N 1
ATOM 9021 C CA . ILE A 1 652 ? -42.295 -16.641 -15.026 1.00 15.69 652 ILE A CA 1
ATOM 9022 C C . ILE A 1 652 ? -41.721 -18.028 -14.769 1.00 28.19 652 ILE A C 1
ATOM 9023 O O . ILE A 1 652 ? -42.101 -18.996 -15.440 1.00 13.24 652 ILE A O 1
ATOM 9039 N N . MET A 1 653 ? -40.813 -18.162 -13.799 1.00 12.24 653 MET A N 1
ATOM 9040 C CA . MET A 1 653 ? -40.159 -19.444 -13.556 1.00 15.75 653 MET A CA 1
ATOM 9041 C C . MET A 1 653 ? -40.898 -20.333 -12.561 1.00 23.72 653 MET A C 1
ATOM 9042 O O . MET A 1 653 ? -40.718 -21.555 -12.598 1.00 10.89 653 MET A O 1
ATOM 9056 N N . THR A 1 654 ? -41.723 -19.764 -11.676 1.00 16.57 654 THR A N 1
ATOM 9057 C CA . THR A 1 654 ? -42.355 -20.539 -10.617 1.00 13.28 654 THR A CA 1
ATOM 9058 C C . THR A 1 654 ? -43.876 -20.489 -10.615 1.00 12.04 654 THR A C 1
ATOM 9059 O O . THR A 1 654 ? -44.499 -21.342 -9.973 1.00 15.43 654 THR A O 1
ATOM 9070 N N . GLY A 1 655 ? -44.489 -19.524 -11.292 1.00 11.41 655 GLY A N 1
ATOM 9071 C CA . GLY A 1 655 ? -45.918 -19.338 -11.192 1.00 12.16 655 GLY A CA 1
ATOM 9072 C C . GLY A 1 655 ? -46.380 -18.567 -9.976 1.00 15.92 655 GLY A C 1
ATOM 9073 O O . GLY A 1 655 ? -47.577 -18.282 -9.869 1.00 12.32 655 GLY A O 1
ATOM 9077 N N . ILE A 1 656 ? -45.484 -18.236 -9.048 1.00 16.92 656 ILE A N 1
ATOM 9078 C CA . ILE A 1 656 ? -45.828 -17.361 -7.928 1.00 12.00 656 ILE A CA 1
ATOM 9079 C C . ILE A 1 656 ? -46.414 -16.087 -8.524 1.00 23.88 656 ILE A C 1
ATOM 9080 O O . ILE A 1 656 ? -45.835 -15.541 -9.474 1.00 12.20 656 ILE A O 1
ATOM 9096 N N . PRO A 1 657 ? -47.541 -15.579 -8.024 1.00 22.75 657 PRO A N 1
ATOM 9097 C CA . PRO A 1 657 ? -48.056 -14.311 -8.549 1.00 12.32 657 PRO A CA 1
ATOM 9098 C C . PRO A 1 657 ? -47.003 -13.220 -8.445 1.00 14.05 657 PRO A C 1
ATOM 9099 O O . PRO A 1 657 ? -46.245 -13.153 -7.474 1.00 19.25 657 PRO A O 1
ATOM 9110 N N . GLN A 1 658 ? -46.957 -12.362 -9.466 1.00 14.93 658 GLN A N 1
ATOM 9111 C CA . GLN A 1 658 ? -45.948 -11.311 -9.494 1.00 11.22 658 GLN A CA 1
ATOM 9112 C C . GLN A 1 658 ? -45.999 -10.462 -8.232 1.00 26.41 658 GLN A C 1
ATOM 9113 O O . GLN A 1 658 ? -44.955 -10.113 -7.669 1.00 10.98 658 GLN A O 1
ATOM 9127 N N . SER A 1 659 ? -47.200 -10.128 -7.763 1.00 13.48 659 SER A N 1
ATOM 9128 C CA . SER A 1 659 ? -47.308 -9.206 -6.637 1.00 19.15 659 SER A CA 1
ATOM 9129 C C . SER A 1 659 ? -46.797 -9.842 -5.349 1.00 13.77 659 SER A C 1
ATOM 9130 O O . SER A 1 659 ? -46.146 -9.170 -4.540 1.00 14.49 659 SER A O 1
ATOM 9138 N N . ARG A 1 660 ? -47.065 -11.135 -5.142 1.00 11.82 660 ARG A N 1
ATOM 9139 C CA . ARG A 1 660 ? -46.496 -11.813 -3.981 1.00 21.59 660 ARG A CA 1
ATOM 9140 C C . ARG A 1 660 ? -44.987 -11.975 -4.123 1.00 11.22 660 ARG A C 1
ATOM 9141 O O . ARG A 1 660 ? -44.249 -11.856 -3.136 1.00 16.75 660 ARG A O 1
ATOM 9162 N N . ALA A 1 661 ? -44.508 -12.260 -5.340 1.00 24.22 661 ALA A N 1
ATOM 9163 C CA . ALA A 1 661 ? -43.070 -12.360 -5.560 1.00 23.29 661 ALA A CA 1
ATOM 9164 C C . ALA A 1 661 ? -42.367 -11.075 -5.152 1.00 16.12 661 ALA A C 1
ATOM 9165 O O . ALA A 1 661 ? -41.268 -11.109 -4.588 1.00 9.23 661 ALA A O 1
ATOM 9172 N N . LEU A 1 662 ? -42.994 -9.927 -5.420 1.00 11.83 662 LEU A N 1
ATOM 9173 C CA . LEU A 1 662 ? -42.408 -8.651 -5.026 1.00 10.55 662 LEU A CA 1
ATOM 9174 C C . LEU A 1 662 ? -42.381 -8.509 -3.511 1.00 21.32 662 LEU A C 1
ATOM 9175 O O . LEU A 1 662 ? -41.372 -8.077 -2.940 1.00 16.24 662 LEU A O 1
ATOM 9191 N N . THR A 1 663 ? -43.475 -8.879 -2.842 1.00 17.04 663 THR A N 1
ATOM 9192 C CA . THR A 1 663 ? -43.509 -8.836 -1.384 1.00 12.84 663 THR A CA 1
ATOM 9193 C C . THR A 1 663 ? -42.463 -9.767 -0.782 1.00 12.68 663 THR A C 1
ATOM 9194 O O . THR A 1 663 ? -41.833 -9.437 0.229 1.00 14.28 663 THR A O 1
ATOM 9205 N N . LEU A 1 664 ? -42.271 -10.941 -1.383 1.00 11.25 664 LEU A N 1
ATOM 9206 C CA . LEU A 1 664 ? -41.255 -11.866 -0.894 1.00 11.54 664 LEU A CA 1
ATOM 9207 C C . LEU A 1 664 ? -39.858 -11.281 -1.061 1.00 12.81 664 LEU A C 1
ATOM 9208 O O . LEU A 1 664 ? -39.021 -11.389 -0.157 1.00 10.88 664 LEU A O 1
ATOM 9224 N N . LEU A 1 665 ? -39.584 -10.667 -2.214 1.00 10.38 665 LEU A N 1
ATOM 9225 C CA . LEU A 1 665 ? -38.280 -10.049 -2.430 1.00 12.09 665 LEU A CA 1
ATOM 9226 C C . LEU A 1 665 ? -38.025 -8.928 -1.431 1.00 28.93 665 LEU A C 1
ATOM 9227 O O . LEU A 1 665 ? -36.915 -8.796 -0.904 1.00 10.45 665 LEU A O 1
ATOM 9243 N N . LYS A 1 666 ? -39.039 -8.105 -1.161 1.00 10.56 666 LYS A N 1
ATOM 9244 C CA . LYS A 1 666 ? -38.848 -6.946 -0.298 1.00 20.83 666 LYS A CA 1
ATOM 9245 C C . LYS A 1 666 ? -38.707 -7.311 1.169 1.00 12.40 666 LYS A C 1
ATOM 9246 O O . LYS A 1 666 ? -38.292 -6.455 1.959 1.00 15.38 666 LYS A O 1
ATOM 9265 N N . GLN A 1 667 ? -39.037 -8.546 1.558 1.00 10.88 667 GLN A N 1
ATOM 9266 C CA . GLN A 1 667 ? -38.696 -8.996 2.903 1.00 11.43 667 GLN A CA 1
ATOM 9267 C C . GLN A 1 667 ? -37.187 -9.062 3.079 1.00 11.26 667 GLN A C 1
ATOM 9268 O O . GLN A 1 667 ? -36.676 -8.835 4.184 1.00 18.73 667 GLN A O 1
ATOM 9282 N N . ARG A 1 668 ? -36.465 -9.350 2.000 1.00 13.35 668 ARG A N 1
ATOM 9283 C CA . ARG A 1 668 ? -35.045 -9.677 2.046 1.00 29.51 668 ARG A CA 1
ATOM 9284 C C . ARG A 1 668 ? -34.156 -8.577 1.504 1.00 15.95 668 ARG A C 1
ATOM 9285 O O . ARG A 1 668 ? -33.055 -8.378 2.014 1.00 22.06 668 ARG A O 1
ATOM 9306 N N . ALA A 1 669 ? -34.597 -7.859 0.475 1.00 13.56 669 ALA A N 1
ATOM 9307 C CA . ALA A 1 669 ? -33.819 -6.791 -0.132 1.00 14.87 669 ALA A CA 1
ATOM 9308 C C . ALA A 1 669 ? -34.512 -5.459 0.116 1.00 14.14 669 ALA A C 1
ATOM 9309 O O . ALA A 1 669 ? -35.738 -5.356 0.017 1.00 14.70 669 ALA A O 1
ATOM 9316 N N . ASN A 1 670 ? -33.718 -4.444 0.435 1.00 13.60 670 ASN A N 1
ATOM 9317 C CA . ASN A 1 670 ? -34.223 -3.145 0.870 1.00 13.99 670 ASN A CA 1
ATOM 9318 C C . ASN A 1 670 ? -34.152 -2.190 -0.314 1.00 10.66 670 ASN A C 1
ATOM 9319 O O . ASN A 1 670 ? -33.063 -1.783 -0.729 1.00 10.60 670 ASN A O 1
ATOM 9330 N N . ILE A 1 671 ? -35.317 -1.838 -0.865 1.00 11.55 671 ILE A N 1
ATOM 9331 C CA . ILE A 1 671 ? -35.326 -1.058 -2.097 1.00 11.29 671 ILE A CA 1
ATOM 9332 C C . ILE A 1 671 ? -34.741 0.329 -1.864 1.00 24.63 671 ILE A C 1
ATOM 9333 O O . ILE A 1 671 ? -34.161 0.925 -2.780 1.00 11.64 671 ILE A O 1
ATOM 9349 N N . GLU A 1 672 ? -34.861 0.864 -0.646 1.00 13.51 672 GLU A N 1
ATOM 9350 C CA . GLU A 1 672 ? -34.314 2.187 -0.364 1.00 15.42 672 GLU A CA 1
ATOM 9351 C C . GLU A 1 672 ? -32.791 2.168 -0.421 1.00 13.10 672 GLU A C 1
ATOM 9352 O O . GLU A 1 672 ? -32.171 3.022 -1.068 1.00 14.47 672 GLU A O 1
ATOM 9364 N N . LYS A 1 673 ? -32.170 1.208 0.266 1.00 12.64 673 LYS A N 1
ATOM 9365 C CA . LYS A 1 673 ? -30.725 1.050 0.169 1.00 12.64 673 LYS A CA 1
ATOM 9366 C C . LYS A 1 673 ? -30.298 0.811 -1.274 1.00 11.97 673 LYS A C 1
ATOM 9367 O O . LYS A 1 673 ? -29.284 1.354 -1.725 1.00 12.12 673 LYS A O 1
ATOM 9386 N N . HIS A 1 674 ? -31.055 0.002 -2.019 1.00 10.75 674 HIS A N 1
ATOM 9387 C CA . HIS A 1 674 ? -30.669 -0.274 -3.398 1.00 10.27 674 HIS A CA 1
ATOM 9388 C C . HIS A 1 674 ? -30.694 0.998 -4.239 1.00 12.53 674 HIS A C 1
ATOM 9389 O O . HIS A 1 674 ? -29.760 1.273 -5.000 1.00 10.50 674 HIS A O 1
ATOM 9403 N N . PHE A 1 675 ? -31.765 1.785 -4.118 1.00 12.59 675 PHE A N 1
ATOM 9404 C CA . PHE A 1 675 ? -31.851 3.047 -4.849 1.00 11.38 675 PHE A CA 1
ATOM 9405 C C . PHE A 1 675 ? -30.681 3.959 -4.502 1.00 11.98 675 PHE A C 1
ATOM 9406 O O . PHE A 1 675 ? -30.040 4.531 -5.391 1.00 12.06 675 PHE A O 1
ATOM 9423 N N . ARG A 1 676 ? -30.368 4.089 -3.211 1.00 15.84 676 ARG A N 1
ATOM 9424 C CA . ARG A 1 676 ? -29.301 4.995 -2.798 1.00 13.44 676 ARG A CA 1
ATOM 9425 C C . ARG A 1 676 ? -27.938 4.511 -3.282 1.00 13.72 676 ARG A C 1
ATOM 9426 O O . ARG A 1 676 ? -27.082 5.325 -3.648 1.00 13.72 676 ARG A O 1
ATOM 9447 N N . GLN A 1 677 ? -27.715 3.193 -3.287 1.00 14.69 677 GLN A N 1
ATOM 9448 C CA . GLN A 1 677 ? -26.416 2.662 -3.693 1.00 16.95 677 GLN A CA 1
ATOM 9449 C C . GLN A 1 677 ? -26.220 2.752 -5.202 1.00 16.84 677 GLN A C 1
ATOM 9450 O O . GLN A 1 677 ? -25.136 3.122 -5.670 1.00 13.52 677 GLN A O 1
ATOM 9464 N N . THR A 1 678 ? -27.251 2.421 -5.984 1.00 11.54 678 THR A N 1
ATOM 9465 C CA . THR A 1 678 ? -27.122 2.506 -7.435 1.00 11.27 678 THR A CA 1
ATOM 9466 C C . THR A 1 678 ? -26.898 3.948 -7.873 1.00 11.80 678 THR A C 1
ATOM 9467 O O . THR A 1 678 ? -25.976 4.237 -8.643 1.00 12.92 678 THR A O 1
ATOM 9478 N N . GLN A 1 679 ? -27.726 4.874 -7.379 1.00 12.16 679 GLN A N 1
ATOM 9479 C CA . GLN A 1 679 ? -27.534 6.283 -7.705 1.00 12.79 679 GLN A CA 1
ATOM 9480 C C . GLN A 1 679 ? -26.147 6.763 -7.295 1.00 13.60 679 GLN A C 1
ATOM 9481 O O . GLN A 1 679 ? -25.499 7.520 -8.028 1.00 13.82 679 GLN A O 1
ATOM 9495 N N . PHE A 1 680 ? -25.679 6.347 -6.118 1.00 13.20 680 PHE A N 1
ATOM 9496 C CA . PHE A 1 680 ? -24.410 6.856 -5.614 1.00 13.96 680 PHE A CA 1
ATOM 9497 C C . PHE A 1 680 ? -23.240 6.384 -6.471 1.00 13.88 680 PHE A C 1
ATOM 9498 O O . PHE A 1 680 ? -22.394 7.186 -6.879 1.00 14.53 680 PHE A O 1
ATOM 9515 N N . TRP A 1 681 ? -23.172 5.082 -6.756 1.00 13.20 681 TRP A N 1
ATOM 9516 C CA . TRP A 1 681 ? -21.989 4.517 -7.394 1.00 13.27 681 TRP A CA 1
ATOM 9517 C C . TRP A 1 681 ? -22.065 4.488 -8.916 1.00 12.96 681 TRP A C 1
ATOM 9518 O O . TRP A 1 681 ? -21.023 4.344 -9.564 1.00 13.27 681 TRP A O 1
ATOM 9539 N N . MET A 1 682 ? -23.249 4.642 -9.507 1.00 12.46 682 MET A N 1
ATOM 9540 C CA . MET A 1 682 ? -23.383 4.596 -10.960 1.00 12.23 682 MET A CA 1
ATOM 9541 C C . MET A 1 682 ? -23.363 5.973 -11.613 1.00 12.80 682 MET A C 1
ATOM 9542 O O . MET A 1 682 ? -23.516 6.063 -12.837 1.00 12.72 682 MET A O 1
ATOM 9556 N N . THR A 1 683 ? -23.169 7.036 -10.842 1.00 16.36 683 THR A N 1
ATOM 9557 C CA . THR A 1 683 ? -22.976 8.378 -11.364 1.00 14.44 683 THR A CA 1
ATOM 9558 C C . THR A 1 683 ? -21.596 8.881 -10.957 1.00 18.92 683 THR A C 1
ATOM 9559 O O . THR A 1 683 ? -20.987 8.350 -10.021 1.00 16.97 683 THR A O 1
ATOM 9570 N N . PRO A 1 684 ? -21.062 9.897 -11.645 1.00 28.01 684 PRO A N 1
ATOM 9571 C CA . PRO A 1 684 ? -19.707 10.371 -11.322 1.00 29.01 684 PRO A CA 1
ATOM 9572 C C . PRO A 1 684 ? -19.628 11.320 -10.137 1.00 17.77 684 PRO A C 1
ATOM 9573 O O . PRO A 1 684 ? -18.512 11.665 -9.722 1.00 21.41 684 PRO A O 1
ATOM 9584 N N . ASP A 1 685 ? -20.761 11.745 -9.573 1.00 18.04 685 ASP A N 1
ATOM 9585 C CA . ASP A 1 685 ? -20.745 12.823 -8.587 1.00 19.54 685 ASP A CA 1
ATOM 9586 C C . ASP A 1 685 ? -19.798 12.533 -7.429 1.00 30.24 685 ASP A C 1
ATOM 9587 O O . ASP A 1 685 ? -19.119 13.441 -6.932 1.00 21.54 685 ASP A O 1
ATOM 9596 N N . TYR A 1 686 ? -19.731 11.278 -6.981 1.00 25.07 686 TYR A N 1
ATOM 9597 C CA . TYR A 1 686 ? -18.959 10.974 -5.780 1.00 18.71 686 TYR A CA 1
ATOM 9598 C C . TYR A 1 686 ? -17.472 11.271 -5.950 1.00 19.68 686 TYR A C 1
ATOM 9599 O O . TYR A 1 686 ? -16.770 11.447 -4.948 1.00 20.51 686 TYR A O 1
ATOM 9617 N N . SER A 1 687 ? -16.976 11.353 -7.187 1.00 21.05 687 SER A N 1
ATOM 9618 C CA . SER A 1 687 ? -15.571 11.680 -7.399 1.00 26.36 687 SER A CA 1
ATOM 9619 C C . SER A 1 687 ? -15.226 13.084 -6.921 1.00 31.66 687 SER A C 1
ATOM 9620 O O . SER A 1 687 ? -14.043 13.391 -6.737 1.00 27.22 687 SER A O 1
ATOM 9628 N N . LYS A 1 688 ? -16.224 13.941 -6.714 1.00 25.99 688 LYS A N 1
ATOM 9629 C CA . LYS A 1 688 ? -15.988 15.311 -6.273 1.00 30.57 688 LYS A CA 1
ATOM 9630 C C . LYS A 1 688 ? -15.934 15.449 -4.757 1.00 41.95 688 LYS A C 1
ATOM 9631 O O . LYS A 1 688 ? -15.694 16.553 -4.259 1.00 40.77 688 LYS A O 1
ATOM 9650 N N . LEU A 1 689 ? -16.146 14.368 -4.014 1.00 30.48 689 LEU A N 1
ATOM 9651 C CA . LEU A 1 689 ? -16.244 14.442 -2.566 1.00 34.69 689 LEU A CA 1
ATOM 9652 C C . LEU A 1 689 ? -14.888 14.209 -1.913 1.00 41.46 689 LEU A C 1
ATOM 9653 O O . LEU A 1 689 ? -14.016 13.534 -2.467 1.00 39.76 689 LEU A O 1
ATOM 9669 N N . ASP A 1 690 ? -14.724 14.777 -0.722 1.00 29.94 690 ASP A N 1
ATOM 9670 C CA . ASP A 1 690 ? -13.559 14.529 0.109 1.00 38.70 690 ASP A CA 1
ATOM 9671 C C . ASP A 1 690 ? -13.913 13.496 1.182 1.00 56.90 690 ASP A C 1
ATOM 9672 O O . ASP A 1 690 ? -14.975 12.865 1.145 1.00 53.15 690 ASP A O 1
ATOM 9681 N N . GLU A 1 691 ? -13.024 13.335 2.162 1.00 39.05 691 GLU A N 1
ATOM 9682 C CA . GLU A 1 691 ? -13.142 12.239 3.119 1.00 34.23 691 GLU A CA 1
ATOM 9683 C C . GLU A 1 691 ? -14.417 12.350 3.948 1.00 32.29 691 GLU A C 1
ATOM 9684 O O . GLU A 1 691 ? -15.294 11.480 3.885 1.00 50.11 691 GLU A O 1
ATOM 9696 N N . ASP A 1 692 ? -14.535 13.416 4.744 1.00 37.13 692 ASP A N 1
ATOM 9697 C CA . ASP A 1 692 ? -15.651 13.520 5.679 1.00 52.84 692 ASP A CA 1
ATOM 9698 C C . ASP A 1 692 ? -16.997 13.495 4.966 1.00 36.07 692 ASP A C 1
ATOM 9699 O O . ASP A 1 692 ? -17.975 12.971 5.510 1.00 58.68 692 ASP A O 1
ATOM 9708 N N . THR A 1 693 ? -17.073 14.052 3.756 1.00 54.66 693 THR A N 1
ATOM 9709 C CA . THR A 1 693 ? -18.341 14.057 3.034 1.00 37.96 693 THR A CA 1
ATOM 9710 C C . THR A 1 693 ? -18.656 12.677 2.470 1.00 28.33 693 THR A C 1
ATOM 9711 O O . THR A 1 693 ? -19.808 12.228 2.521 1.00 38.85 693 THR A O 1
ATOM 9722 N N . LEU A 1 694 ? -17.648 11.989 1.930 1.00 27.56 694 LEU A N 1
ATOM 9723 C CA . LEU A 1 694 ? -17.859 10.642 1.411 1.00 38.72 694 LEU A CA 1
ATOM 9724 C C . LEU A 1 694 ? -18.391 9.718 2.499 1.00 62.84 694 LEU A C 1
ATOM 9725 O O . LEU A 1 694 ? -19.342 8.961 2.276 1.00 27.76 694 LEU A O 1
ATOM 9741 N N . GLN A 1 695 ? -17.794 9.776 3.694 1.00 41.91 695 GLN A N 1
ATOM 9742 C CA . GLN A 1 695 ? -18.234 8.911 4.784 1.00 27.12 695 GLN A CA 1
ATOM 9743 C C . GLN A 1 695 ? -19.699 9.163 5.125 1.00 36.96 695 GLN A C 1
ATOM 9744 O O . GLN A 1 695 ? -20.491 8.219 5.240 1.00 35.58 695 GLN A O 1
ATOM 9758 N N . MET A 1 696 ? -20.080 10.436 5.290 1.00 40.84 696 MET A N 1
ATOM 9759 C CA . MET A 1 696 ? -21.467 10.758 5.610 1.00 43.43 696 MET A CA 1
ATOM 9760 C C . MET A 1 696 ? -22.411 10.239 4.534 1.00 21.46 696 MET A C 1
ATOM 9761 O O . MET A 1 696 ? -23.466 9.672 4.841 1.00 36.06 696 MET A O 1
ATOM 9775 N N . GLU A 1 697 ? -22.052 10.437 3.264 1.00 27.01 697 GLU A N 1
ATOM 9776 C CA . GLU A 1 697 ? -22.865 9.912 2.174 1.00 22.17 697 GLU A CA 1
ATOM 9777 C C . GLU A 1 697 ? -22.934 8.393 2.226 1.00 19.65 697 GLU A C 1
ATOM 9778 O O . GLU A 1 697 ? -24.003 7.807 2.027 1.00 22.05 697 GLU A O 1
ATOM 9790 N N . GLN A 1 698 ? -21.803 7.733 2.493 1.00 18.83 698 GLN A N 1
ATOM 9791 C CA . GLN A 1 698 ? -21.811 6.275 2.561 1.00 26.96 698 GLN A CA 1
ATOM 9792 C C . GLN A 1 698 ? -22.690 5.789 3.703 1.00 18.04 698 GLN A C 1
ATOM 9793 O O . GLN A 1 698 ? -23.433 4.812 3.553 1.00 29.68 698 GLN A O 1
ATOM 9807 N N . TYR A 1 699 ? -22.613 6.454 4.861 1.00 22.50 699 TYR A N 1
ATOM 9808 C CA . TYR A 1 699 ? -23.470 6.068 5.973 1.00 33.62 699 TYR A CA 1
ATOM 9809 C C . TYR A 1 699 ? -24.932 6.058 5.550 1.00 25.99 699 TYR A C 1
ATOM 9810 O O . TYR A 1 699 ? -25.702 5.181 5.960 1.00 24.95 699 TYR A O 1
ATOM 9828 N N . SER A 1 700 ? -25.332 7.025 4.721 1.00 18.52 700 SER A N 1
ATOM 9829 C CA . SER A 1 700 ? -26.730 7.121 4.317 1.00 17.97 700 SER A CA 1
ATOM 9830 C C . SER A 1 700 ? -27.142 5.977 3.398 1.00 17.21 700 SER A C 1
ATOM 9831 O O . SER A 1 700 ? -28.291 5.522 3.459 1.00 51.73 700 SER A O 1
ATOM 9839 N N . ILE A 1 701 ? -26.236 5.498 2.543 1.00 25.24 701 ILE A N 1
ATOM 9840 C CA . ILE A 1 701 ? -26.611 4.475 1.573 1.00 27.94 701 ILE A CA 1
ATOM 9841 C C . ILE A 1 701 ? -26.455 3.060 2.118 1.00 29.29 701 ILE A C 1
ATOM 9842 O O . ILE A 1 701 ? -27.066 2.130 1.578 1.00 18.06 701 ILE A O 1
ATOM 9858 N N . TYR A 1 702 ? -25.659 2.874 3.169 1.00 15.34 702 TYR A N 1
ATOM 9859 C CA . TYR A 1 702 ? -25.525 1.588 3.832 1.00 15.18 702 TYR A CA 1
ATOM 9860 C C . TYR A 1 702 ? -26.193 1.569 5.197 1.00 34.94 702 TYR A C 1
ATOM 9861 O O . TYR A 1 702 ? -26.202 0.524 5.852 1.00 26.41 702 TYR A O 1
ATOM 9879 N N . SER A 1 703 ? -26.775 2.688 5.631 1.00 24.92 703 SER A N 1
ATOM 9880 C CA . SER A 1 703 ? -27.395 2.803 6.951 1.00 22.61 703 SER A CA 1
ATOM 9881 C C . SER A 1 703 ? -26.492 2.208 8.031 1.00 54.75 703 SER A C 1
ATOM 9882 O O . SER A 1 703 ? -25.453 2.793 8.349 1.00 63.31 703 SER A O 1
ATOM 9890 N N . GLY A 1 704 ? -26.853 1.049 8.592 1.00 21.88 704 GLY A N 1
ATOM 9891 C CA . GLY A 1 704 ? -26.052 0.470 9.660 1.00 67.37 704 GLY A CA 1
ATOM 9892 C C . GLY A 1 704 ? -24.837 -0.312 9.200 1.00 51.34 704 GLY A C 1
ATOM 9893 O O . GLY A 1 704 ? -23.889 -0.469 9.974 1.00 44.34 704 GLY A O 1
ATOM 9897 N N . GLU A 1 705 ? -24.829 -0.787 7.957 1.00 35.73 705 GLU A N 1
ATOM 9898 C CA . GLU A 1 705 ? -23.799 -1.716 7.505 1.00 16.93 705 GLU A CA 1
ATOM 9899 C C . GLU A 1 705 ? -22.454 -1.022 7.337 1.00 17.53 705 GLU A C 1
ATOM 9900 O O . GLU A 1 705 ? -22.376 0.211 7.333 1.00 25.05 705 GLU A O 1
ATOM 9912 N N . PRO A 1 706 ? -21.359 -1.785 7.196 1.00 17.59 706 PRO A N 1
ATOM 9913 C CA . PRO A 1 706 ? -20.053 -1.150 6.975 1.00 25.45 706 PRO A CA 1
ATOM 9914 C C . PRO A 1 706 ? -20.028 -0.380 5.667 1.00 26.03 706 PRO A C 1
ATOM 9915 O O . PRO A 1 706 ? -20.690 -0.740 4.690 1.00 23.19 706 PRO A O 1
ATOM 9926 N N . GLU A 1 707 ? -19.241 0.687 5.656 1.00 21.42 707 GLU A N 1
ATOM 9927 C CA . GLU A 1 707 ? -19.053 1.479 4.457 1.00 20.54 707 GLU A CA 1
ATOM 9928 C C . GLU A 1 707 ? -18.193 0.712 3.456 1.00 18.29 707 GLU A C 1
ATOM 9929 O O . GLU A 1 707 ? -17.469 -0.221 3.811 1.00 23.88 707 GLU A O 1
ATOM 9941 N N . TYR A 1 708 ? -18.271 1.117 2.192 1.00 24.08 708 TYR A N 1
ATOM 9942 C CA . TYR A 1 708 ? -17.392 0.552 1.176 1.00 16.72 708 TYR A CA 1
ATOM 9943 C C . TYR A 1 708 ? -15.977 1.090 1.358 1.00 22.92 708 TYR A C 1
ATOM 9944 O O . TYR A 1 708 ? -15.744 2.298 1.235 1.00 22.37 708 TYR A O 1
ATOM 9962 N N . GLU A 1 709 ? -15.033 0.197 1.642 1.00 27.07 709 GLU A N 1
ATOM 9963 C CA . GLU A 1 709 ? -13.639 0.581 1.827 1.00 19.89 709 GLU A CA 1
ATOM 9964 C C . GLU A 1 709 ? -12.869 0.428 0.524 1.00 19.28 709 GLU A C 1
ATOM 9965 O O . GLU A 1 709 ? -13.053 -0.550 -0.209 1.00 29.72 709 GLU A O 1
ATOM 9977 N N . PHE A 1 710 ? -11.995 1.392 0.247 1.00 20.18 710 PHE A N 1
ATOM 9978 C CA . PHE A 1 710 ? -11.094 1.293 -0.891 1.00 20.38 710 PHE A CA 1
ATOM 9979 C C . PHE A 1 710 ? -9.901 2.210 -0.667 1.00 21.81 710 PHE A C 1
ATOM 9980 O O . PHE A 1 710 ? -10.009 3.245 -0.003 1.00 41.74 710 PHE A O 1
ATOM 9997 N N . THR A 1 711 ? -8.764 1.808 -1.230 1.00 30.55 711 THR A N 1
ATOM 9998 C CA . THR A 1 711 ? -7.556 2.621 -1.249 1.00 30.51 711 THR A CA 1
ATOM 9999 C C . THR A 1 711 ? -7.315 3.277 -2.602 1.00 23.85 711 THR A C 1
ATOM 10000 O O . THR A 1 711 ? -6.356 4.040 -2.743 1.00 25.05 711 THR A O 1
ATOM 10011 N N . ASP A 1 712 ? -8.151 2.988 -3.596 1.00 23.66 712 ASP A N 1
ATOM 10012 C CA . ASP A 1 712 ? -7.949 3.529 -4.930 1.00 22.71 712 ASP A CA 1
ATOM 10013 C C . ASP A 1 712 ? -7.933 5.050 -4.901 1.00 32.50 712 ASP A C 1
ATOM 10014 O O . ASP A 1 712 ? -8.568 5.688 -4.058 1.00 29.51 712 ASP A O 1
ATOM 10023 N N . LYS A 1 713 ? -7.201 5.623 -5.848 1.00 34.56 713 LYS A N 1
ATOM 10024 C CA . LYS A 1 713 ? -7.209 7.062 -6.087 1.00 29.36 713 LYS A CA 1
ATOM 10025 C C . LYS A 1 713 ? -8.298 7.366 -7.108 1.00 50.06 713 LYS A C 1
ATOM 10026 O O . LYS A 1 713 ? -8.210 6.942 -8.265 1.00 29.16 713 LYS A O 1
ATOM 10045 N N . LEU A 1 714 ? -9.327 8.097 -6.682 1.00 23.52 714 LEU A N 1
ATOM 10046 C CA . LEU A 1 714 ? -10.443 8.398 -7.566 1.00 27.24 714 LEU A CA 1
ATOM 10047 C C . LEU A 1 714 ? -9.989 9.266 -8.733 1.00 25.03 714 LEU A C 1
ATOM 10048 O O . LEU A 1 714 ? -9.052 10.061 -8.623 1.00 28.21 714 LEU A O 1
ATOM 10064 N N . VAL A 1 715 ? -10.665 9.100 -9.865 1.00 32.35 715 VAL A N 1
ATOM 10065 C CA . VAL A 1 715 ? -10.392 9.870 -11.071 1.00 33.96 715 VAL A CA 1
ATOM 10066 C C . VAL A 1 715 ? -11.453 10.953 -11.194 1.00 24.16 715 VAL A C 1
ATOM 10067 O O . VAL A 1 715 ? -12.658 10.664 -11.151 1.00 21.51 715 VAL A O 1
ATOM 10080 N N . SER A 1 716 ? -11.009 12.196 -11.349 1.00 27.70 716 SER A N 1
ATOM 10081 C CA . SER A 1 716 ? -11.920 13.332 -11.337 1.00 23.82 716 SER A CA 1
ATOM 10082 C C . SER A 1 716 ? -12.922 13.243 -12.482 1.00 22.89 716 SER A C 1
ATOM 10083 O O . SER A 1 716 ? -12.549 13.035 -13.639 1.00 26.03 716 SER A O 1
ATOM 10091 N N . GLY A 1 717 ? -14.200 13.410 -12.151 1.00 23.26 717 GLY A N 1
ATOM 10092 C CA . GLY A 1 717 ? -15.265 13.347 -13.127 1.00 22.41 717 GLY A CA 1
ATOM 10093 C C . GLY A 1 717 ? -15.650 11.956 -13.566 1.00 35.74 717 GLY A C 1
ATOM 10094 O O . GLY A 1 717 ? -16.545 11.817 -14.410 1.00 37.81 717 GLY A O 1
ATOM 10098 N N . VAL A 1 718 ? -15.003 10.924 -13.029 1.00 22.20 718 VAL A N 1
ATOM 10099 C CA . VAL A 1 718 ? -15.301 9.543 -13.382 1.00 23.00 718 VAL A CA 1
ATOM 10100 C C . VAL A 1 718 ? -15.617 8.773 -12.107 1.00 21.71 718 VAL A C 1
ATOM 10101 O O . VAL A 1 718 ? -16.681 8.156 -11.982 1.00 30.46 718 VAL A O 1
ATOM 10114 N N . GLY A 1 719 ? -14.688 8.812 -11.153 1.00 18.94 719 GLY A N 1
ATOM 10115 C CA . GLY A 1 719 ? -14.793 8.027 -9.943 1.00 18.57 719 GLY A CA 1
ATOM 10116 C C . GLY A 1 719 ? -13.807 6.878 -9.951 1.00 32.08 719 GLY A C 1
ATOM 10117 O O . GLY A 1 719 ? -12.673 7.031 -10.414 1.00 22.55 719 GLY A O 1
ATOM 10121 N N . LEU A 1 720 ? -14.223 5.722 -9.441 1.00 17.85 720 LEU A N 1
ATOM 10122 C CA . LEU A 1 720 ? -13.393 4.527 -9.518 1.00 17.88 720 LEU A CA 1
ATOM 10123 C C . LEU A 1 720 ? -13.189 4.138 -10.976 1.00 17.74 720 LEU A C 1
ATOM 10124 O O . LEU A 1 720 ? -14.155 3.869 -11.696 1.00 16.90 720 LEU A O 1
ATOM 10140 N N . SER A 1 721 ? -11.930 4.117 -11.415 1.00 22.63 721 SER A N 1
ATOM 10141 C CA . SER A 1 721 ? -11.621 3.880 -12.824 1.00 22.67 721 SER A CA 1
ATOM 10142 C C . SER A 1 721 ? -10.173 3.422 -12.933 1.00 42.88 721 SER A C 1
ATOM 10143 O O . SER A 1 721 ? -9.255 4.210 -12.685 1.00 26.66 721 SER A O 1
ATOM 10151 N N . VAL A 1 722 ? -9.972 2.160 -13.309 1.00 27.38 722 VAL A N 1
ATOM 10152 C CA . VAL A 1 722 ? -8.624 1.640 -13.502 1.00 51.54 722 VAL A CA 1
ATOM 10153 C C . VAL A 1 722 ? -7.988 2.241 -14.753 1.00 40.59 722 VAL A C 1
ATOM 10154 O O . VAL A 1 722 ? -6.780 2.490 -14.783 1.00 36.02 722 VAL A O 1
ATOM 10167 N N . ASP A 1 723 ? -8.775 2.468 -15.805 1.00 20.90 723 ASP A N 1
ATOM 10168 C CA . ASP A 1 723 ? -8.228 3.006 -17.045 1.00 29.30 723 ASP A CA 1
ATOM 10169 C C . ASP A 1 723 ? -8.286 4.527 -17.108 1.00 40.16 723 ASP A C 1
ATOM 10170 O O . ASP A 1 723 ? -7.885 5.107 -18.122 1.00 42.76 723 ASP A O 1
ATOM 10179 N N . GLY A 1 724 ? -8.775 5.182 -16.056 1.00 41.18 724 GLY A N 1
ATOM 10180 C CA . GLY A 1 724 ? -8.819 6.627 -16.011 1.00 33.56 724 GLY A CA 1
ATOM 10181 C C . GLY A 1 724 ? -9.839 7.277 -16.916 1.00 42.82 724 GLY A C 1
ATOM 10182 O O . GLY A 1 724 ? -9.890 8.512 -16.969 1.00 30.67 724 GLY A O 1
ATOM 10186 N N . VAL A 1 725 ? -10.660 6.499 -17.622 1.00 33.56 725 VAL A N 1
ATOM 10187 C CA . VAL A 1 725 ? -11.630 7.064 -18.552 1.00 31.95 725 VAL A CA 1
ATOM 10188 C C . VAL A 1 725 ? -13.028 6.529 -18.265 1.00 35.23 725 VAL A C 1
ATOM 10189 O O . VAL A 1 725 ? -13.991 7.298 -18.172 1.00 23.27 725 VAL A O 1
ATOM 10202 N N . HIS A 1 726 ? -13.155 5.213 -18.137 1.00 30.94 726 HIS A N 1
ATOM 10203 C CA . HIS A 1 726 ? -14.452 4.579 -17.946 1.00 27.23 726 HIS A CA 1
ATOM 10204 C C . HIS A 1 726 ? -14.633 4.201 -16.483 1.00 17.57 726 HIS A C 1
ATOM 10205 O O . HIS A 1 726 ? -13.707 3.697 -15.838 1.00 17.97 726 HIS A O 1
ATOM 10219 N N . GLN A 1 727 ? -15.831 4.446 -15.963 1.00 18.42 727 GLN A N 1
ATOM 10220 C CA . GLN A 1 727 ? -16.106 4.154 -14.564 1.00 15.87 727 GLN A CA 1
ATOM 10221 C C . GLN A 1 727 ? -16.227 2.653 -14.336 1.00 15.23 727 GLN A C 1
ATOM 10222 O O . GLN A 1 727 ? -16.821 1.930 -15.142 1.00 14.67 727 GLN A O 1
ATOM 10236 N N . ASP A 1 728 ? -15.660 2.192 -13.227 1.00 15.25 728 ASP A N 1
ATOM 10237 C CA . ASP A 1 728 ? -15.848 0.835 -12.742 1.00 14.68 728 ASP A CA 1
ATOM 10238 C C . ASP A 1 728 ? -16.828 0.839 -11.573 1.00 14.07 728 ASP A C 1
ATOM 10239 O O . ASP A 1 728 ? -17.055 1.863 -10.922 1.00 17.47 728 ASP A O 1
ATOM 10248 N N . LEU A 1 729 ? -17.404 -0.327 -11.310 1.00 13.71 729 LEU A N 1
ATOM 10249 C CA . LEU A 1 729 ? -18.168 -0.562 -10.086 1.00 18.10 729 LEU A CA 1
ATOM 10250 C C . LEU A 1 729 ? -17.246 -1.336 -9.150 1.00 16.78 729 LEU A C 1
ATOM 10251 O O . LEU A 1 729 ? -17.199 -2.567 -9.175 1.00 13.40 729 LEU A O 1
ATOM 10267 N N . GLY A 1 730 ? -16.493 -0.600 -8.335 1.00 14.09 730 GLY A N 1
ATOM 10268 C CA . GLY A 1 730 ? -15.581 -1.201 -7.385 1.00 14.63 730 GLY A CA 1
ATOM 10269 C C . GLY A 1 730 ? -14.129 -0.847 -7.633 1.00 23.38 730 GLY A C 1
ATOM 10270 O O . GLY A 1 730 ? -13.735 -0.544 -8.764 1.00 15.88 730 GLY A O 1
ATOM 10274 N N . GLY A 1 731 ? -13.320 -0.882 -6.576 1.00 16.39 731 GLY A N 1
ATOM 10275 C CA . GLY A 1 731 ? -11.908 -0.608 -6.709 1.00 17.50 731 GLY A CA 1
ATOM 10276 C C . GLY A 1 731 ? -11.124 -1.821 -7.174 1.00 27.93 731 GLY A C 1
ATOM 10277 O O . GLY A 1 731 ? -11.627 -2.942 -7.248 1.00 17.03 731 GLY A O 1
ATOM 10281 N N . TYR A 1 732 ? -9.853 -1.585 -7.483 1.00 20.45 732 TYR A N 1
ATOM 10282 C CA . TYR A 1 732 ? -9.000 -2.655 -7.978 1.00 19.17 732 TYR A CA 1
ATOM 10283 C C . TYR A 1 732 ? -8.869 -3.760 -6.937 1.00 41.71 732 TYR A C 1
ATOM 10284 O O . TYR A 1 732 ? -8.560 -3.501 -5.770 1.00 19.68 732 TYR A O 1
ATOM 10302 N N . ASN A 1 733 ? -9.103 -5.000 -7.366 1.00 36.22 733 ASN A N 1
ATOM 10303 C CA . ASN A 1 733 ? -8.976 -6.173 -6.501 1.00 20.09 733 ASN A CA 1
ATOM 10304 C C . ASN A 1 733 ? -9.927 -6.111 -5.310 1.00 26.73 733 ASN A C 1
ATOM 10305 O O . ASN A 1 733 ? -9.677 -6.720 -4.268 1.00 23.54 733 ASN A O 1
ATOM 10316 N N . ARG A 1 734 ? -11.034 -5.392 -5.453 1.00 18.69 734 ARG A N 1
ATOM 10317 C CA . ARG A 1 734 ? -12.019 -5.266 -4.388 1.00 22.90 734 ARG A CA 1
ATOM 10318 C C . ARG A 1 734 ? -13.386 -5.657 -4.934 1.00 16.90 734 ARG A C 1
ATOM 10319 O O . ARG A 1 734 ? -13.536 -5.997 -6.112 1.00 17.08 734 ARG A O 1
ATOM 10340 N N . GLU A 1 735 ? -14.388 -5.621 -4.064 1.00 18.75 735 GLU A N 1
ATOM 10341 C CA . GLU A 1 735 ? -15.717 -6.083 -4.426 1.00 23.83 735 GLU A CA 1
ATOM 10342 C C . GLU A 1 735 ? -16.529 -4.951 -5.051 1.00 13.63 735 GLU A C 1
ATOM 10343 O O . GLU A 1 735 ? -16.164 -3.775 -4.987 1.00 16.67 735 GLU A O 1
ATOM 10355 N N . SER A 1 736 ? -17.644 -5.325 -5.666 1.00 13.96 736 SER A N 1
ATOM 10356 C CA . SER A 1 736 ? -18.597 -4.333 -6.132 1.00 21.44 736 SER A CA 1
ATOM 10357 C C . SER A 1 736 ? -19.242 -3.639 -4.934 1.00 14.00 736 SER A C 1
ATOM 10358 O O . SER A 1 736 ? -19.550 -4.293 -3.933 1.00 13.52 736 SER A O 1
ATOM 10366 N N . PRO A 1 737 ? -19.459 -2.320 -5.002 1.00 12.58 737 PRO A N 1
ATOM 10367 C CA . PRO A 1 737 ? -20.113 -1.625 -3.883 1.00 12.73 737 PRO A CA 1
ATOM 10368 C C . PRO A 1 737 ? -21.624 -1.779 -3.856 1.00 12.02 737 PRO A C 1
ATOM 10369 O O . PRO A 1 737 ? -22.255 -1.347 -2.881 1.00 12.17 737 PRO A O 1
ATOM 10380 N N . LEU A 1 738 ? -22.224 -2.371 -4.890 1.00 11.42 738 LEU A N 1
ATOM 10381 C CA . LEU A 1 738 ? -23.678 -2.524 -4.958 1.00 10.81 738 LEU A CA 1
ATOM 10382 C C . LEU A 1 738 ? -24.074 -3.748 -4.133 1.00 10.61 738 LEU A C 1
ATOM 10383 O O . LEU A 1 738 ? -24.426 -4.813 -4.645 1.00 13.08 738 LEU A O 1
ATOM 10399 N N . ARG A 1 739 ? -24.007 -3.574 -2.811 1.00 12.16 739 ARG A N 1
ATOM 10400 C CA . ARG A 1 739 ? -24.233 -4.699 -1.917 1.00 13.62 739 ARG A CA 1
ATOM 10401 C C . ARG A 1 739 ? -25.686 -5.149 -1.954 1.00 14.10 739 ARG A C 1
ATOM 10402 O O . ARG A 1 739 ? -25.969 -6.353 -1.988 1.00 10.14 739 ARG A O 1
ATOM 10423 N N . GLU A 1 740 ? -26.626 -4.203 -1.962 1.00 11.90 740 GLU A N 1
ATOM 10424 C CA . GLU A 1 740 ? -28.032 -4.583 -1.974 1.00 15.14 740 GLU A CA 1
ATOM 10425 C C . GLU A 1 740 ? -28.390 -5.295 -3.268 1.00 10.91 740 GLU A C 1
ATOM 10426 O O . GLU A 1 740 ? -29.197 -6.227 -3.262 1.00 10.63 740 GLU A O 1
ATOM 10438 N N . LEU A 1 741 ? -27.783 -4.885 -4.388 1.00 9.26 741 LEU A N 1
ATOM 10439 C CA . LEU A 1 741 ? -27.956 -5.619 -5.640 1.00 8.86 741 LEU A CA 1
ATOM 10440 C C . LEU A 1 741 ? -27.597 -7.088 -5.466 1.00 18.90 741 LEU A C 1
ATOM 10441 O O . LEU A 1 741 ? -28.322 -7.979 -5.924 1.00 8.49 741 LEU A O 1
ATOM 10457 N N . GLU A 1 742 ? -26.466 -7.360 -4.814 1.00 9.62 742 GLU A N 1
ATOM 10458 C CA . GLU A 1 742 ? -26.058 -8.741 -4.591 1.00 11.26 742 GLU A CA 1
ATOM 10459 C C . GLU A 1 742 ? -27.107 -9.488 -3.775 1.00 9.58 742 GLU A C 1
ATOM 10460 O O . GLU A 1 742 ? -27.496 -10.609 -4.124 1.00 9.39 742 GLU A O 1
ATOM 10472 N N . LYS A 1 743 ? -27.584 -8.878 -2.684 1.00 9.30 743 LYS A N 1
ATOM 10473 C CA . LYS A 1 743 ? -28.651 -9.498 -1.906 1.00 9.30 743 LYS A CA 1
ATOM 10474 C C . LYS A 1 743 ? -29.878 -9.750 -2.771 1.00 12.91 743 LYS A C 1
ATOM 10475 O O . LYS A 1 743 ? -30.545 -10.783 -2.634 1.00 8.80 743 LYS A O 1
ATOM 10494 N N . LEU A 1 744 ? -30.195 -8.809 -3.666 1.00 8.60 744 LEU A N 1
ATOM 10495 C CA . LEU A 1 744 ? -31.389 -8.935 -4.494 1.00 8.27 744 LEU A CA 1
ATOM 10496 C C . LEU A 1 744 ? -31.254 -10.079 -5.493 1.00 8.10 744 LEU A C 1
ATOM 10497 O O . LEU A 1 744 ? -32.198 -10.855 -5.686 1.00 7.99 744 LEU A O 1
ATOM 10513 N N . LEU A 1 745 ? -30.091 -10.210 -6.136 1.00 8.14 745 LEU A N 1
ATOM 10514 C CA . LEU A 1 745 ? -29.915 -11.305 -7.085 1.00 9.22 745 LEU A CA 1
ATOM 10515 C C . LEU A 1 745 ? -29.978 -12.652 -6.376 1.00 13.22 745 LEU A C 1
ATOM 10516 O O . LEU A 1 745 ? -30.598 -13.594 -6.878 1.00 8.19 745 LEU A O 1
ATOM 10532 N N . TYR A 1 746 ? -29.350 -12.763 -5.199 1.00 8.43 746 TYR A N 1
ATOM 10533 C CA . TYR A 1 746 ? -29.402 -14.024 -4.463 1.00 8.68 746 TYR A CA 1
ATOM 10534 C C . TYR A 1 746 ? -30.807 -14.305 -3.940 1.00 8.66 746 TYR A C 1
ATOM 10535 O O . TYR A 1 746 ? -31.260 -15.455 -3.951 1.00 8.77 746 TYR A O 1
ATOM 10553 N N . ALA A 1 747 ? -31.519 -13.271 -3.486 1.00 8.60 747 ALA A N 1
ATOM 10554 C CA . ALA A 1 747 ? -32.894 -13.477 -3.049 1.00 8.66 747 ALA A CA 1
ATOM 10555 C C . ALA A 1 747 ? -33.757 -13.978 -4.199 1.00 8.43 747 ALA A C 1
ATOM 10556 O O . ALA A 1 747 ? -34.606 -14.856 -4.010 1.00 8.61 747 ALA A O 1
ATOM 10563 N N . THR A 1 748 ? -33.546 -13.439 -5.401 1.00 8.13 748 THR A N 1
ATOM 10564 C CA . THR A 1 748 ? -34.331 -13.863 -6.555 1.00 13.91 748 THR A CA 1
ATOM 10565 C C . THR A 1 748 ? -34.091 -15.336 -6.868 1.00 13.98 748 THR A C 1
ATOM 10566 O O . THR A 1 748 ? -35.040 -16.116 -6.993 1.00 8.34 748 THR A O 1
ATOM 10577 N N . VAL A 1 749 ? -32.824 -15.739 -6.993 1.00 8.41 749 VAL A N 1
ATOM 10578 C CA . VAL A 1 749 ? -32.550 -17.126 -7.362 1.00 8.69 749 VAL A CA 1
ATOM 10579 C C . VAL A 1 749 ? -32.837 -18.066 -6.195 1.00 17.20 749 VAL A C 1
ATOM 10580 O O . VAL A 1 749 ? -33.169 -19.237 -6.406 1.00 9.25 749 VAL A O 1
ATOM 10593 N N . THR A 1 750 ? -32.717 -17.585 -4.953 1.00 9.02 750 THR A N 1
ATOM 10594 C CA . THR A 1 750 ? -33.045 -18.440 -3.817 1.00 9.43 750 THR A CA 1
ATOM 10595 C C . THR A 1 750 ? -34.549 -18.656 -3.712 1.00 12.72 750 THR A C 1
ATOM 10596 O O . THR A 1 750 ? -34.992 -19.743 -3.328 1.00 9.92 750 THR A O 1
ATOM 10607 N N . LEU A 1 751 ? -35.347 -17.645 -4.071 1.00 12.77 751 LEU A N 1
ATOM 10608 C CA . LEU A 1 751 ? -36.796 -17.812 -4.097 1.00 19.82 751 LEU A CA 1
ATOM 10609 C C . LEU A 1 751 ? -37.219 -18.747 -5.221 1.00 10.90 751 LEU A C 1
ATOM 10610 O O . LEU A 1 751 ? -38.112 -19.587 -5.041 1.00 10.65 751 LEU A O 1
ATOM 10626 N N . ILE A 1 752 ? -36.592 -18.617 -6.391 1.00 12.63 752 ILE A N 1
ATOM 10627 C CA . ILE A 1 752 ? -36.914 -19.506 -7.505 1.00 11.62 752 ILE A CA 1
ATOM 10628 C C . ILE A 1 752 ? -36.536 -20.939 -7.153 1.00 15.51 752 ILE A C 1
ATOM 10629 O O . ILE A 1 752 ? -37.369 -21.852 -7.201 1.00 17.52 752 ILE A O 1
ATOM 10645 N N . GLU A 1 753 ? -35.273 -21.156 -6.779 1.00 18.20 753 GLU A N 1
ATOM 10646 C CA . GLU A 1 753 ? -34.819 -22.510 -6.483 1.00 13.09 753 GLU A CA 1
ATOM 10647 C C . GLU A 1 753 ? -35.496 -23.057 -5.234 1.00 11.28 753 GLU A C 1
ATOM 10648 O O . GLU A 1 753 ? -35.891 -24.226 -5.199 1.00 12.34 753 GLU A O 1
ATOM 10660 N N . GLY A 1 754 ? -35.637 -22.231 -4.197 1.00 11.06 754 GLY A N 1
ATOM 10661 C CA . GLY A 1 754 ? -36.265 -22.695 -2.973 1.00 11.53 754 GLY A CA 1
ATOM 10662 C C . GLY A 1 754 ? -37.721 -23.070 -3.168 1.00 15.97 754 GLY A C 1
ATOM 10663 O O . GLY A 1 754 ? -38.214 -24.025 -2.561 1.00 13.29 754 GLY A O 1
ATOM 10667 N N . THR A 1 755 ? -38.434 -22.320 -4.011 1.00 11.12 755 THR A N 1
ATOM 10668 C CA . THR A 1 755 ? -39.810 -22.681 -4.337 1.00 11.48 755 THR A CA 1
ATOM 10669 C C . THR A 1 755 ? -39.859 -23.978 -5.137 1.00 13.21 755 THR A C 1
ATOM 10670 O O . THR A 1 755 ? -40.721 -24.830 -4.890 1.00 18.49 755 THR A O 1
ATOM 10681 N N . MET A 1 756 ? -38.937 -24.153 -6.090 1.00 17.20 756 MET A N 1
ATOM 10682 C CA . MET A 1 756 ? -38.896 -25.395 -6.856 1.00 14.43 756 MET A CA 1
ATOM 10683 C C . MET A 1 756 ? -38.718 -26.596 -5.935 1.00 21.58 756 MET A C 1
ATOM 10684 O O . MET A 1 756 ? -39.402 -27.615 -6.089 1.00 15.75 756 MET A O 1
ATOM 10698 N N . GLN A 1 757 ? -37.802 -26.493 -4.969 1.00 13.71 757 GLN A N 1
ATOM 10699 C CA . GLN A 1 757 ? -37.562 -27.600 -4.049 1.00 14.64 757 GLN A CA 1
ATOM 10700 C C . GLN A 1 757 ? -38.682 -27.730 -3.024 1.00 16.65 757 GLN A C 1
ATOM 10701 O O . GLN A 1 757 ? -39.014 -28.847 -2.610 1.00 20.93 757 GLN A O 1
ATOM 10715 N N . LEU A 1 758 ? -39.273 -26.611 -2.600 1.00 20.79 758 LEU A N 1
ATOM 10716 C CA . LEU A 1 758 ? -40.423 -26.687 -1.706 1.00 14.08 758 LEU A CA 1
ATOM 10717 C C . LEU A 1 758 ? -41.569 -27.438 -2.369 1.00 14.63 758 LEU A C 1
ATOM 10718 O O . LEU A 1 758 ? -42.192 -28.310 -1.756 1.00 16.86 758 LEU A O 1
ATOM 10734 N N . ASP A 1 759 ? -41.856 -27.115 -3.636 1.00 19.24 759 ASP A N 1
ATOM 10735 C CA . ASP A 1 759 ? -42.895 -27.832 -4.366 1.00 18.12 759 ASP A CA 1
ATOM 10736 C C . ASP A 1 759 ? -42.584 -29.323 -4.439 1.00 28.08 759 ASP A C 1
ATOM 10737 O O . ASP A 1 759 ? -43.487 -30.159 -4.326 1.00 23.82 759 ASP A O 1
ATOM 10746 N N . LYS A 1 760 ? -41.311 -29.676 -4.633 1.00 18.89 760 LYS A N 1
ATOM 10747 C CA . LYS A 1 760 ? -40.940 -31.086 -4.695 1.00 15.90 760 LYS A CA 1
ATOM 10748 C C . LYS A 1 760 ? -41.217 -31.786 -3.371 1.00 26.71 760 LYS A C 1
ATOM 10749 O O . LYS A 1 760 ? -41.749 -32.902 -3.351 1.00 18.13 760 LYS A O 1
ATOM 10768 N N . GLU A 1 761 ? -40.853 -31.154 -2.251 1.00 16.55 761 GLU A N 1
ATOM 10769 C CA . GLU A 1 761 ? -41.172 -31.731 -0.948 1.00 17.29 761 GLU A CA 1
ATOM 10770 C C . GLU A 1 761 ? -42.681 -31.803 -0.742 1.00 17.85 761 GLU A C 1
ATOM 10771 O O . GLU A 1 761 ? -43.192 -32.761 -0.149 1.00 18.81 761 GLU A O 1
ATOM 10783 N N . PHE A 1 762 ? -43.409 -30.795 -1.225 1.00 17.08 762 PHE A N 1
ATOM 10784 C CA . PHE A 1 762 ? -44.857 -30.770 -1.046 1.00 18.78 762 PHE A CA 1
ATOM 10785 C C . PHE A 1 762 ? -45.516 -31.959 -1.735 1.00 25.87 762 PHE A C 1
ATOM 10786 O O . PHE A 1 762 ? -46.366 -32.635 -1.148 1.00 19.52 762 PHE A O 1
ATOM 10803 N N . PHE A 1 763 ? -45.119 -32.246 -2.979 1.00 18.34 763 PHE A N 1
ATOM 10804 C CA . PHE A 1 763 ? -45.753 -33.336 -3.714 1.00 29.28 763 PHE A CA 1
ATOM 10805 C C . PHE A 1 763 ? -45.269 -34.703 -3.256 1.00 22.74 763 PHE A C 1
ATOM 10806 O O . PHE A 1 763 ? -46.019 -35.680 -3.357 1.00 31.06 763 PHE A O 1
ATOM 10823 N N . LYS A 1 764 ? -44.034 -34.803 -2.758 1.00 22.70 764 LYS A N 1
ATOM 10824 C CA . LYS A 1 764 ? -43.612 -36.040 -2.109 1.00 21.36 764 LYS A CA 1
ATOM 10825 C C . LYS A 1 764 ? -44.495 -36.336 -0.902 1.00 22.72 764 LYS A C 1
ATOM 10826 O O . LYS A 1 764 ? -44.978 -37.460 -0.728 1.00 23.32 764 LYS A O 1
ATOM 10845 N N . GLN A 1 765 ? -44.725 -35.324 -0.060 1.00 26.31 765 GLN A N 1
ATOM 10846 C CA . GLN A 1 765 ? -45.583 -35.504 1.104 1.00 22.82 765 GLN A CA 1
ATOM 10847 C C . GLN A 1 765 ? -47.041 -35.691 0.700 1.00 38.58 765 GLN A C 1
ATOM 10848 O O . GLN A 1 765 ? -47.781 -36.414 1.375 1.00 37.98 765 GLN A O 1
ATOM 10862 N N . LEU A 1 766 ? -47.468 -35.055 -0.395 1.00 21.97 766 LEU A N 1
ATOM 10863 C CA . LEU A 1 766 ? -48.842 -35.209 -0.866 1.00 29.67 766 LEU A CA 1
ATOM 10864 C C . LEU A 1 766 ? -49.110 -36.642 -1.306 1.00 26.89 766 LEU A C 1
ATOM 10865 O O . LEU A 1 766 ? -50.108 -37.249 -0.903 1.00 25.74 766 LEU A O 1
ATOM 10881 N N . GLU A 1 767 ? -48.231 -37.198 -2.144 1.00 31.66 767 GLU A N 1
ATOM 10882 C CA . GLU A 1 767 ? -48.343 -38.606 -2.508 1.00 26.20 767 GLU A CA 1
ATOM 10883 C C . GLU A 1 767 ? -48.436 -39.483 -1.267 1.00 38.30 767 GLU A C 1
ATOM 10884 O O . GLU A 1 767 ? -49.227 -40.432 -1.222 1.00 29.09 767 GLU A O 1
ATOM 10896 N N . GLN A 1 768 ? -47.639 -39.173 -0.240 1.00 43.24 768 GLN A N 1
ATOM 10897 C CA . GLN A 1 768 ? -47.710 -39.923 1.009 1.00 26.45 768 GLN A CA 1
ATOM 10898 C C . GLN A 1 768 ? -49.081 -39.778 1.661 1.00 42.56 768 GLN A C 1
ATOM 10899 O O . GLN A 1 768 ? -49.662 -40.766 2.127 1.00 33.03 768 GLN A O 1
ATOM 10913 N N . VAL A 1 769 ? -49.613 -38.555 1.707 1.00 26.51 769 VAL A N 1
ATOM 10914 C CA . VAL A 1 769 ? -50.908 -38.335 2.341 1.00 27.32 769 VAL A CA 1
ATOM 10915 C C . VAL A 1 769 ? -52.003 -39.077 1.587 1.00 28.43 769 VAL A C 1
ATOM 10916 O O . VAL A 1 769 ? -52.914 -39.653 2.194 1.00 29.75 769 VAL A O 1
ATOM 10929 N N . GLU A 1 770 ? -51.935 -39.079 0.255 1.00 29.41 770 GLU A N 1
ATOM 10930 C CA . GLU A 1 770 ? -52.992 -39.710 -0.527 1.00 35.77 770 GLU A CA 1
ATOM 10931 C C . GLU A 1 770 ? -52.936 -41.228 -0.430 1.00 42.93 770 GLU A C 1
ATOM 10932 O O . GLU A 1 770 ? -53.974 -41.891 -0.539 1.00 34.92 770 GLU A O 1
ATOM 10944 N N . LYS A 1 771 ? -51.747 -41.796 -0.226 1.00 34.40 771 LYS A N 1
ATOM 10945 C CA . LYS A 1 771 ? -51.646 -43.237 -0.030 1.00 46.54 771 LYS A CA 1
ATOM 10946 C C . LYS A 1 771 ? -52.141 -43.648 1.351 1.00 42.86 771 LYS A C 1
ATOM 10947 O O . LYS A 1 771 ? -52.659 -44.759 1.514 1.00 47.59 771 LYS A O 1
ATOM 10966 N N . ILE A 1 772 ? -52.004 -42.774 2.352 1.00 33.34 772 ILE A N 1
ATOM 10967 C CA . ILE A 1 772 ? -52.557 -43.077 3.668 1.00 40.40 772 ILE A CA 1
ATOM 10968 C C . ILE A 1 772 ? -54.078 -42.979 3.638 1.00 34.16 772 ILE A C 1
ATOM 10969 O O . ILE A 1 772 ? -54.777 -43.790 4.256 1.00 35.72 772 ILE A O 1
ATOM 10985 N N . LEU A 1 773 ? -54.615 -41.985 2.926 1.00 33.38 773 LEU A N 1
ATOM 10986 C CA . LEU A 1 773 ? -56.061 -41.807 2.874 1.00 34.64 773 LEU A CA 1
ATOM 10987 C C . LEU A 1 773 ? -56.742 -42.858 2.007 1.00 37.93 773 LEU A C 1
ATOM 10988 O O . LEU A 1 773 ? -57.925 -43.143 2.217 1.00 41.99 773 LEU A O 1
ATOM 11004 N N . SER A 1 774 ? -56.026 -43.440 1.045 1.00 37.85 774 SER A N 1
ATOM 11005 C CA . SER A 1 774 ? -56.603 -44.453 0.173 1.00 39.96 774 SER A CA 1
ATOM 11006 C C . SER A 1 774 ? -56.515 -45.851 0.765 1.00 43.45 774 SER A C 1
ATOM 11007 O O . SER A 1 774 ? -57.364 -46.697 0.465 1.00 55.31 774 SER A O 1
ATOM 11015 N N . GLY A 1 775 ? -55.509 -46.110 1.595 1.00 54.25 775 GLY A N 1
ATOM 11016 C CA . GLY A 1 775 ? -55.291 -47.414 2.189 1.00 45.52 775 GLY A CA 1
ATOM 11017 C C . GLY A 1 775 ? -53.998 -48.082 1.771 1.00 58.59 775 GLY A C 1
ATOM 11018 O O . GLY A 1 775 ? -53.579 -49.051 2.421 1.00 59.28 775 GLY A O 1
ATOM 11022 N N . GLU A 1 776 ? -53.350 -47.605 0.703 1.00 46.08 776 GLU A N 1
ATOM 11023 C CA . GLU A 1 776 ? -52.068 -48.176 0.301 1.00 45.07 776 GLU A CA 1
ATOM 11024 C C . GLU A 1 776 ? -51.110 -48.243 1.480 1.00 45.45 776 GLU A C 1
ATOM 11025 O O . GLU A 1 776 ? -50.324 -49.189 1.605 1.00 46.01 776 GLU A O 1
ATOM 11037 N N . ILE A 1 777 ? -51.161 -47.242 2.351 1.00 62.14 777 ILE A N 1
ATOM 11038 C CA . ILE A 1 777 ? -50.388 -47.215 3.584 1.00 54.26 777 ILE A CA 1
ATOM 11039 C C . ILE A 1 777 ? -51.395 -47.154 4.722 1.00 61.78 777 ILE A C 1
ATOM 11040 O O . ILE A 1 777 ? -52.032 -46.116 4.940 1.00 74.12 777 ILE A O 1
ATOM 11056 N N . LYS A 1 778 ? -51.552 -48.261 5.435 1.00 49.68 778 LYS A N 1
ATOM 11057 C CA . LYS A 1 778 ? -52.479 -48.328 6.556 1.00 50.65 778 LYS A CA 1
ATOM 11058 C C . LYS A 1 778 ? -51.718 -48.042 7.844 1.00 57.86 778 LYS A C 1
ATOM 11059 O O . LYS A 1 778 ? -50.739 -48.727 8.160 1.00 79.97 778 LYS A O 1
ATOM 11078 N N . THR A 1 779 ? -52.159 -47.021 8.576 1.00 40.02 779 THR A N 1
ATOM 11079 C CA . THR A 1 779 ? -51.579 -46.687 9.868 1.00 39.05 779 THR A CA 1
ATOM 11080 C C . THR A 1 779 ? -52.636 -45.968 10.699 1.00 39.28 779 THR A C 1
ATOM 11081 O O . THR A 1 779 ? -53.784 -45.803 10.276 1.00 40.66 779 THR A O 1
ATOM 11092 N N . ASP A 1 780 ? -52.238 -45.537 11.894 1.00 39.26 780 ASP A N 1
ATOM 11093 C CA . ASP A 1 780 ? -53.182 -45.010 12.866 1.00 40.50 780 ASP A CA 1
ATOM 11094 C C . ASP A 1 780 ? -53.610 -43.588 12.498 1.00 48.44 780 ASP A C 1
ATOM 11095 O O . ASP A 1 780 ? -53.110 -42.978 11.547 1.00 38.09 780 ASP A O 1
ATOM 11104 N N . ALA A 1 781 ? -54.551 -43.051 13.281 1.00 39.50 781 ALA A N 1
ATOM 11105 C CA . ALA A 1 781 ? -55.158 -41.765 12.955 1.00 38.61 781 ALA A CA 1
ATOM 11106 C C . ALA A 1 781 ? -54.193 -40.611 13.196 1.00 52.80 781 ALA A C 1
ATOM 11107 O O . ALA A 1 781 ? -54.157 -39.654 12.414 1.00 35.67 781 ALA A O 1
ATOM 11114 N N . ASN A 1 782 ? -53.415 -40.668 14.280 1.00 49.15 782 ASN A N 1
ATOM 11115 C CA . ASN A 1 782 ? -52.483 -39.583 14.565 1.00 50.62 782 ASN A CA 1
ATOM 11116 C C . ASN A 1 782 ? -51.418 -39.480 13.481 1.00 39.40 782 ASN A C 1
ATOM 11117 O O . ASN A 1 782 ? -51.049 -38.376 13.064 1.00 62.59 782 ASN A O 1
ATOM 11128 N N . SER A 1 783 ? -50.911 -40.622 13.010 1.00 35.86 783 SER A N 1
ATOM 11129 C CA . SER A 1 783 ? -49.962 -40.601 11.903 1.00 35.78 783 SER A CA 1
ATOM 11130 C C . SER A 1 783 ? -50.579 -39.950 10.673 1.00 34.74 783 SER A C 1
ATOM 11131 O O . SER A 1 783 ? -49.922 -39.162 9.981 1.00 34.50 783 SER A O 1
ATOM 11139 N N . CYS A 1 784 ? -51.844 -40.261 10.386 1.00 33.22 784 CYS A N 1
ATOM 11140 C CA . CYS A 1 784 ? -52.524 -39.630 9.262 1.00 32.52 784 CYS A CA 1
ATOM 11141 C C . CYS A 1 784 ? -52.651 -38.129 9.481 1.00 31.52 784 CYS A C 1
ATOM 11142 O O . CYS A 1 784 ? -52.322 -37.329 8.598 1.00 31.41 784 CYS A O 1
ATOM 11150 N N . PHE A 1 785 ? -53.130 -37.727 10.661 1.00 32.25 785 PHE A N 1
ATOM 11151 C CA . PHE A 1 785 ? -53.203 -36.306 10.982 1.00 32.82 785 PHE A CA 1
ATOM 11152 C C . PHE A 1 785 ? -51.831 -35.648 10.866 1.00 29.94 785 PHE A C 1
ATOM 11153 O O . PHE A 1 785 ? -51.714 -34.534 10.343 1.00 28.77 785 PHE A O 1
ATOM 11170 N N . GLU A 1 786 ? -50.778 -36.328 11.330 1.00 30.01 786 GLU A N 1
ATOM 11171 C CA . GLU A 1 786 ? -49.439 -35.749 11.266 1.00 36.50 786 GLU A CA 1
ATOM 11172 C C . GLU A 1 786 ? -48.998 -35.532 9.822 1.00 27.41 786 GLU A C 1
ATOM 11173 O O . GLU A 1 786 ? -48.487 -34.462 9.471 1.00 26.18 786 GLU A O 1
ATOM 11185 N N . ALA A 1 787 ? -49.178 -36.544 8.969 1.00 27.76 787 ALA A N 1
ATOM 11186 C CA . ALA A 1 787 ? -48.771 -36.413 7.575 1.00 26.68 787 ALA A CA 1
ATOM 11187 C C . ALA A 1 787 ? -49.473 -35.239 6.903 1.00 25.90 787 ALA A C 1
ATOM 11188 O O . ALA A 1 787 ? -48.862 -34.511 6.111 1.00 24.65 787 ALA A O 1
ATOM 11195 N N . VAL A 1 788 ? -50.756 -35.035 7.210 1.00 26.71 788 VAL A N 1
ATOM 11196 C CA . VAL A 1 788 ? -51.501 -33.949 6.581 1.00 30.82 788 VAL A CA 1
ATOM 11197 C C . VAL A 1 788 ? -51.051 -32.602 7.132 1.00 29.09 788 VAL A C 1
ATOM 11198 O O . VAL A 1 788 ? -50.926 -31.622 6.387 1.00 24.17 788 VAL A O 1
ATOM 11211 N N . ALA A 1 789 ? -50.805 -32.527 8.443 1.00 25.74 789 ALA A N 1
ATOM 11212 C CA . ALA A 1 789 ? -50.321 -31.284 9.033 1.00 45.93 789 ALA A CA 1
ATOM 11213 C C . ALA A 1 789 ? -48.970 -30.895 8.450 1.00 23.66 789 ALA A C 1
ATOM 11214 O O . ALA A 1 789 ? -48.680 -29.706 8.272 1.00 22.83 789 ALA A O 1
ATOM 11221 N N . GLN A 1 790 ? -48.127 -31.886 8.154 1.00 28.98 790 GLN A N 1
ATOM 11222 C CA . GLN A 1 790 ? -46.823 -31.603 7.569 1.00 33.64 790 GLN A CA 1
ATOM 11223 C C . GLN A 1 790 ? -46.961 -31.061 6.156 1.00 50.12 790 GLN A C 1
ATOM 11224 O O . GLN A 1 790 ? -46.204 -30.172 5.749 1.00 23.65 790 GLN A O 1
ATOM 11238 N N . LEU A 1 791 ? -47.914 -31.592 5.387 1.00 25.39 791 LEU A N 1
ATOM 11239 C CA . LEU A 1 791 ? -48.149 -31.061 4.049 1.00 23.34 791 LEU A CA 1
ATOM 11240 C C . LEU A 1 791 ? -48.482 -29.580 4.118 1.00 21.74 791 LEU A C 1
ATOM 11241 O O . LEU A 1 791 ? -48.084 -28.802 3.243 1.00 21.84 791 LEU A O 1
ATOM 11257 N N . LEU A 1 792 ? -49.202 -29.172 5.165 1.00 22.08 792 LEU A N 1
ATOM 11258 C CA . LEU A 1 792 ? -49.488 -27.758 5.369 1.00 25.59 792 LEU A CA 1
ATOM 11259 C C . LEU A 1 792 ? -48.200 -26.952 5.498 1.00 20.57 792 LEU A C 1
ATOM 11260 O O . LEU A 1 792 ? -48.120 -25.818 5.016 1.00 19.98 792 LEU A O 1
ATOM 11276 N N . ASP A 1 793 ? -47.181 -27.522 6.150 1.00 19.68 793 ASP A N 1
ATOM 11277 C CA . ASP A 1 793 ? -45.916 -26.816 6.330 1.00 18.83 793 ASP A CA 1
ATOM 11278 C C . ASP A 1 793 ? -45.127 -26.705 5.035 1.00 33.43 793 ASP A C 1
ATOM 11279 O O . ASP A 1 793 ? -44.251 -25.842 4.932 1.00 24.34 793 ASP A O 1
ATOM 11288 N N . LEU A 1 794 ? -45.415 -27.551 4.052 1.00 18.89 794 LEU A N 1
ATOM 11289 C CA . LEU A 1 794 ? -44.688 -27.544 2.792 1.00 17.47 794 LEU A CA 1
ATOM 11290 C C . LEU A 1 794 ? -45.371 -26.710 1.717 1.00 16.95 794 LEU A C 1
ATOM 11291 O O . LEU A 1 794 ? -44.849 -26.613 0.602 1.00 24.68 794 LEU A O 1
ATOM 11307 N N . ALA A 1 795 ? -46.512 -26.100 2.022 1.00 23.98 795 ALA A N 1
ATOM 11308 C CA . ALA A 1 795 ? -47.184 -25.247 1.056 1.00 16.43 795 ALA A CA 1
ATOM 11309 C C . ALA A 1 795 ? -46.431 -23.930 0.894 1.00 20.26 795 ALA A C 1
ATOM 11310 O O . ALA A 1 795 ? -45.742 -23.461 1.806 1.00 15.30 795 ALA A O 1
ATOM 11317 N N . ARG A 1 796 ? -46.563 -23.336 -0.286 1.00 15.58 796 ARG A N 1
ATOM 11318 C CA . ARG A 1 796 ? -45.901 -22.069 -0.555 1.00 18.55 796 ARG A CA 1
ATOM 11319 C C . ARG A 1 796 ? -46.413 -20.997 0.403 1.00 14.93 796 ARG A C 1
ATOM 11320 O O . ARG A 1 796 ? -47.632 -20.861 0.576 1.00 17.63 796 ARG A O 1
ATOM 11341 N N . PRO A 1 797 ? -45.537 -20.214 1.026 1.00 21.93 797 PRO A N 1
ATOM 11342 C CA . PRO A 1 797 ? -46.017 -19.090 1.840 1.00 24.22 797 PRO A CA 1
ATOM 11343 C C . PRO A 1 797 ? -46.960 -18.206 1.035 1.00 14.37 797 PRO A C 1
ATOM 11344 O O . PRO A 1 797 ? -46.663 -17.822 -0.100 1.00 13.81 797 PRO A O 1
ATOM 11355 N N . GLY A 1 798 ? -48.117 -17.901 1.618 1.00 15.82 798 GLY A N 1
ATOM 11356 C CA . GLY A 1 798 ? -49.093 -17.039 0.980 1.00 15.91 798 GLY A CA 1
ATOM 11357 C C . GLY A 1 798 ? -49.965 -17.695 -0.072 1.00 19.13 798 GLY A C 1
ATOM 11358 O O . GLY A 1 798 ? -50.806 -17.010 -0.669 1.00 16.27 798 GLY A O 1
ATOM 11362 N N . CYS A 1 799 ? -49.801 -18.992 -0.323 1.00 17.84 799 CYS A N 1
ATOM 11363 C CA . CYS A 1 799 ? -50.562 -19.689 -1.361 1.00 18.58 799 CYS A CA 1
ATOM 11364 C C . CYS A 1 799 ? -51.781 -20.337 -0.714 1.00 21.54 799 CYS A C 1
ATOM 11365 O O . CYS A 1 799 ? -51.671 -21.377 -0.060 1.00 18.71 799 CYS A O 1
ATOM 11373 N N . HIS A 1 800 ? -52.960 -19.737 -0.909 1.00 21.04 800 HIS A N 1
ATOM 11374 C CA . HIS A 1 800 ? -54.136 -20.231 -0.203 1.00 34.50 800 HIS A CA 1
ATOM 11375 C C . HIS A 1 800 ? -54.659 -21.535 -0.798 1.00 19.46 800 HIS A C 1
ATOM 11376 O O . HIS A 1 800 ? -55.071 -22.433 -0.056 1.00 20.34 800 HIS A O 1
ATOM 11390 N N . PHE A 1 801 ? -54.700 -21.649 -2.130 1.00 19.15 801 PHE A N 1
ATOM 11391 C CA . PHE A 1 801 ? -55.329 -22.830 -2.719 1.00 19.91 801 PHE A CA 1
ATOM 11392 C C . PHE A 1 801 ? -54.591 -24.100 -2.315 1.00 21.83 801 PHE A C 1
ATOM 11393 O O . PHE A 1 801 ? -55.216 -25.156 -2.155 1.00 25.44 801 PHE A O 1
ATOM 11410 N N . GLN A 1 802 ? -53.269 -24.020 -2.137 1.00 23.98 802 GLN A N 1
ATOM 11411 C CA . GLN A 1 802 ? -52.536 -25.153 -1.585 1.00 18.69 802 GLN A CA 1
ATOM 11412 C C . GLN A 1 802 ? -53.058 -25.512 -0.202 1.00 19.63 802 GLN A C 1
ATOM 11413 O O . GLN A 1 802 ? -53.230 -26.694 0.119 1.00 20.42 802 GLN A O 1
ATOM 11427 N N . LYS A 1 803 ? -53.311 -24.503 0.636 1.00 27.19 803 LYS A N 1
ATOM 11428 C CA . LYS A 1 803 ? -53.817 -24.775 1.975 1.00 21.43 803 LYS A CA 1
ATOM 11429 C C . LYS A 1 803 ? -55.271 -25.219 1.936 1.00 22.70 803 LYS A C 1
ATOM 11430 O O . LYS A 1 803 ? -55.703 -25.997 2.795 1.00 26.62 803 LYS A O 1
ATOM 11449 N N . ARG A 1 804 ? -56.042 -24.736 0.958 1.00 21.93 804 ARG A N 1
ATOM 11450 C CA . ARG A 1 804 ? -57.391 -25.259 0.770 1.00 23.20 804 ARG A CA 1
ATOM 11451 C C . ARG A 1 804 ? -57.340 -26.754 0.491 1.00 23.76 804 ARG A C 1
ATOM 11452 O O . ARG A 1 804 ? -58.089 -27.536 1.087 1.00 25.02 804 ARG A O 1
ATOM 11473 N N . LEU A 1 805 ? -56.444 -27.172 -0.408 1.00 22.93 805 LEU A N 1
ATOM 11474 C CA . LEU A 1 805 ? -56.291 -28.593 -0.695 1.00 23.48 805 LEU A CA 1
ATOM 11475 C C . LEU A 1 805 ? -55.924 -29.372 0.562 1.00 24.02 805 LEU A C 1
ATOM 11476 O O . LEU A 1 805 ? -56.485 -30.443 0.821 1.00 25.19 805 LEU A O 1
ATOM 11492 N N . VAL A 1 806 ? -54.980 -28.855 1.354 1.00 23.26 806 VAL A N 1
ATOM 11493 C CA . VAL A 1 806 ? -54.560 -29.574 2.553 1.00 23.79 806 VAL A CA 1
ATOM 11494 C C . VAL A 1 806 ? -55.715 -29.669 3.542 1.00 30.82 806 VAL A C 1
ATOM 11495 O O . VAL A 1 806 ? -55.912 -30.702 4.193 1.00 26.20 806 VAL A O 1
ATOM 11508 N N . LEU A 1 807 ? -56.495 -28.592 3.677 1.00 25.26 807 LEU A N 1
ATOM 11509 C CA . LEU A 1 807 ? -57.672 -28.639 4.539 1.00 26.69 807 LEU A CA 1
ATOM 11510 C C . LEU A 1 807 ? -58.640 -29.722 4.081 1.00 27.92 807 LEU A C 1
ATOM 11511 O O . LEU A 1 807 ? -59.247 -30.412 4.907 1.00 29.26 807 LEU A O 1
ATOM 11527 N N . SER A 1 808 ? -58.799 -29.885 2.765 1.00 27.59 808 SER A N 1
ATOM 11528 C CA . SER A 1 808 ? -59.687 -30.921 2.254 1.00 28.82 808 SER A CA 1
ATOM 11529 C C . SER A 1 808 ? -59.175 -32.310 2.611 1.00 29.37 808 SER A C 1
ATOM 11530 O O . SER A 1 808 ? -59.964 -33.200 2.948 1.00 30.83 808 SER A O 1
ATOM 11538 N N . TYR A 1 809 ? -57.855 -32.520 2.543 1.00 28.29 809 TYR A N 1
ATOM 11539 C CA . TYR A 1 809 ? -57.291 -33.786 3.002 1.00 28.84 809 TYR A CA 1
ATOM 11540 C C . TYR A 1 809 ? -57.568 -33.996 4.486 1.00 29.84 809 TYR A C 1
ATOM 11541 O O . TYR A 1 809 ? -57.837 -35.121 4.925 1.00 31.07 809 TYR A O 1
ATOM 11559 N N . TYR A 1 810 ? -57.505 -32.919 5.277 1.00 29.42 810 TYR A N 1
ATOM 11560 C CA . TYR A 1 810 ? -57.727 -33.037 6.715 1.00 30.41 810 TYR A CA 1
ATOM 11561 C C . TYR A 1 810 ? -59.178 -33.389 7.024 1.00 32.12 810 TYR A C 1
ATOM 11562 O O . TYR A 1 810 ? -59.445 -34.211 7.908 1.00 33.40 810 TYR A O 1
ATOM 11580 N N . GLU A 1 811 ? -60.129 -32.781 6.310 1.00 32.25 811 GLU A N 1
ATOM 11581 C CA . GLU A 1 811 ? -61.528 -33.171 6.470 1.00 33.97 811 GLU A CA 1
ATOM 11582 C C . GLU A 1 811 ? -61.719 -34.639 6.113 1.00 34.98 811 GLU A C 1
ATOM 11583 O O . GLU A 1 811 ? -62.365 -35.394 6.850 1.00 36.57 811 GLU A O 1
ATOM 11595 N N . GLU A 1 812 ? -61.153 -35.064 4.979 1.00 34.17 812 GLU A N 1
ATOM 11596 C CA . GLU A 1 812 ? -61.236 -36.468 4.590 1.00 35.13 812 GLU A CA 1
ATOM 11597 C C . GLU A 1 812 ? -60.602 -37.365 5.646 1.00 35.68 812 GLU A C 1
ATOM 11598 O O . GLU A 1 812 ? -61.104 -38.460 5.923 1.00 37.19 812 GLU A O 1
ATOM 11610 N N . ALA A 1 813 ? -59.503 -36.913 6.253 1.00 34.55 813 ALA A N 1
ATOM 11611 C CA . ALA A 1 813 ? -58.841 -37.711 7.279 1.00 35.07 813 ALA A CA 1
ATOM 11612 C C . ALA A 1 813 ? -59.726 -37.873 8.510 1.00 36.69 813 ALA A C 1
ATOM 11613 O O . ALA A 1 813 ? -59.767 -38.952 9.113 1.00 37.94 813 ALA A O 1
ATOM 11620 N N . LYS A 1 814 ? -60.436 -36.813 8.902 1.00 36.79 814 LYS A N 1
ATOM 11621 C CA . LYS A 1 814 ? -61.336 -36.915 10.045 1.00 38.45 814 LYS A CA 1
ATOM 11622 C C . LYS A 1 814 ? -62.482 -37.877 9.753 1.00 40.20 814 LYS A C 1
ATOM 11623 O O . LYS A 1 814 ? -62.927 -38.609 10.645 1.00 41.80 814 LYS A O 1
ATOM 11642 N N . LEU A 1 815 ? -62.962 -37.898 8.508 1.00 40.00 815 LEU A N 1
ATOM 11643 C CA . LEU A 1 815 ? -64.012 -38.838 8.136 1.00 41.69 815 LEU A CA 1
ATOM 11644 C C . LEU A 1 815 ? -63.495 -40.271 8.111 1.00 42.32 815 LEU A C 1
ATOM 11645 O O . LEU A 1 815 ? -64.246 -41.204 8.411 1.00 44.13 815 LEU A O 1
ATOM 11661 N N . LYS A 1 816 ? -62.220 -40.464 7.766 1.00 40.95 816 LYS A N 1
ATOM 11662 C CA . LYS A 1 816 ? -61.648 -41.804 7.730 1.00 41.53 816 LYS A CA 1
ATOM 11663 C C . LYS A 1 816 ? -61.362 -42.344 9.126 1.00 42.48 816 LYS A C 1
ATOM 11664 O O . LYS A 1 816 ? -61.374 -43.564 9.329 1.00 43.75 816 LYS A O 1
ATOM 11683 N N . TYR A 1 817 ? -61.108 -41.463 10.095 1.00 41.97 817 TYR A N 1
ATOM 11684 C CA . TYR A 1 817 ? -60.847 -41.845 11.479 1.00 42.90 817 TYR A CA 1
ATOM 11685 C C . TYR A 1 817 ? -61.841 -41.106 12.375 1.00 51.11 817 TYR A C 1
ATOM 11686 O O . TYR A 1 817 ? -61.449 -40.245 13.177 1.00 43.27 817 TYR A O 1
ATOM 11704 N N . PRO A 1 818 ? -63.134 -41.425 12.266 1.00 45.44 818 PRO A N 1
ATOM 11705 C CA . PRO A 1 818 ? -64.154 -40.599 12.938 1.00 46.31 818 PRO A CA 1
ATOM 11706 C C . PRO A 1 818 ? -64.099 -40.641 14.458 1.00 47.39 818 PRO A C 1
ATOM 11707 O O . PRO A 1 818 ? -64.656 -39.740 15.097 1.00 47.77 818 PRO A O 1
ATOM 11718 N N . SER A 1 819 ? -63.460 -41.642 15.061 1.00 47.99 819 SER A N 1
ATOM 11719 C CA . SER A 1 819 ? -63.318 -41.675 16.512 1.00 55.20 819 SER A CA 1
ATOM 11720 C C . SER A 1 819 ? -62.103 -40.906 17.007 1.00 62.10 819 SER A C 1
ATOM 11721 O O . SER A 1 819 ? -62.051 -40.553 18.192 1.00 48.73 819 SER A O 1
ATOM 11729 N N . ALA A 1 820 ? -61.143 -40.635 16.134 1.00 55.64 820 ALA A N 1
ATOM 11730 C CA . ALA A 1 820 ? -59.855 -40.113 16.570 1.00 46.08 820 ALA A CA 1
ATOM 11731 C C . ALA A 1 820 ? -60.012 -38.726 17.182 1.00 45.73 820 ALA A C 1
ATOM 11732 O O . ALA A 1 820 ? -60.706 -37.876 16.612 1.00 43.71 820 ALA A O 1
ATOM 11739 N N . PRO A 1 821 ? -59.383 -38.453 18.328 1.00 49.54 821 PRO A N 1
ATOM 11740 C CA . PRO A 1 821 ? -59.341 -37.072 18.824 1.00 59.95 821 PRO A CA 1
ATOM 11741 C C . PRO A 1 821 ? -58.493 -36.202 17.909 1.00 58.20 821 PRO A C 1
ATOM 11742 O O . PRO A 1 821 ? -57.442 -36.623 17.420 1.00 57.80 821 PRO A O 1
ATOM 11753 N N . THR A 1 822 ? -58.963 -34.974 17.678 1.00 60.76 822 THR A N 1
ATOM 11754 C CA . THR A 1 822 ? -58.305 -34.062 16.751 1.00 55.82 822 THR A CA 1
ATOM 11755 C C . THR A 1 822 ? -57.996 -32.716 17.399 1.00 56.81 822 THR A C 1
ATOM 11756 O O . THR A 1 822 ? -57.849 -31.714 16.693 1.00 54.53 822 THR A O 1
ATOM 11767 N N . ASP A 1 823 ? -57.889 -32.675 18.730 1.00 45.51 823 ASP A N 1
ATOM 11768 C CA . ASP A 1 823 ? -57.682 -31.408 19.422 1.00 45.04 823 ASP A CA 1
ATOM 11769 C C . ASP A 1 823 ? -56.347 -30.771 19.058 1.00 52.15 823 ASP A C 1
ATOM 11770 O O . ASP A 1 823 ? -56.216 -29.541 19.091 1.00 39.18 823 ASP A O 1
ATOM 11779 N N . ALA A 1 824 ? -55.352 -31.582 18.708 1.00 36.25 824 ALA A N 1
ATOM 11780 C CA . ALA A 1 824 ? -54.007 -31.079 18.466 1.00 34.69 824 ALA A CA 1
ATOM 11781 C C . ALA A 1 824 ? -53.840 -30.441 17.095 1.00 36.46 824 ALA A C 1
ATOM 11782 O O . ALA A 1 824 ? -52.757 -29.922 16.807 1.00 38.04 824 ALA A O 1
ATOM 11789 N N . TYR A 1 825 ? -54.874 -30.455 16.250 1.00 41.57 825 TYR A N 1
ATOM 11790 C CA . TYR A 1 825 ? -54.749 -29.977 14.881 1.00 36.83 825 TYR A CA 1
ATOM 11791 C C . TYR A 1 825 ? -55.882 -29.071 14.423 1.00 34.51 825 TYR A C 1
ATOM 11792 O O . TYR A 1 825 ? -55.759 -28.462 13.355 1.00 32.75 825 TYR A O 1
ATOM 11810 N N . ASP A 1 826 ? -56.970 -28.954 15.184 1.00 37.51 826 ASP A N 1
ATOM 11811 C CA . ASP A 1 826 ? -58.121 -28.199 14.702 1.00 40.75 826 ASP A CA 1
ATOM 11812 C C . ASP A 1 826 ? -57.820 -26.709 14.632 1.00 33.16 826 ASP A C 1
ATOM 11813 O O . ASP A 1 826 ? -58.285 -26.020 13.717 1.00 39.92 826 ASP A O 1
ATOM 11822 N N . SER A 1 827 ? -57.049 -26.191 15.590 1.00 32.46 827 SER A N 1
ATOM 11823 C CA . SER A 1 827 ? -56.741 -24.766 15.613 1.00 34.09 827 SER A CA 1
ATOM 11824 C C . SER A 1 827 ? -56.149 -24.312 14.283 1.00 31.01 827 SER A C 1
ATOM 11825 O O . SER A 1 827 ? -56.658 -23.385 13.643 1.00 38.87 827 SER A O 1
ATOM 11833 N N . ARG A 1 828 ? -55.070 -24.967 13.845 1.00 43.29 828 ARG A N 1
ATOM 11834 C CA . ARG A 1 828 ? -54.393 -24.530 12.628 1.00 39.27 828 ARG A CA 1
ATOM 11835 C C . ARG A 1 828 ? -55.290 -24.692 11.407 1.00 34.48 828 ARG A C 1
ATOM 11836 O O . ARG A 1 828 ? -55.258 -23.862 10.492 1.00 29.38 828 ARG A O 1
ATOM 11857 N N . PHE A 1 829 ? -56.102 -25.751 11.371 1.00 40.14 829 PHE A N 1
ATOM 11858 C CA . PHE A 1 829 ? -56.964 -25.965 10.213 1.00 42.02 829 PHE A CA 1
ATOM 11859 C C . PHE A 1 829 ? -58.239 -25.136 10.285 1.00 30.78 829 PHE A C 1
ATOM 11860 O O . PHE A 1 829 ? -58.788 -24.773 9.239 1.00 28.63 829 PHE A O 1
ATOM 11877 N N . GLN A 1 830 ? -58.720 -24.815 11.489 1.00 35.02 830 GLN A N 1
ATOM 11878 C CA . GLN A 1 830 ? -59.797 -23.836 11.600 1.00 36.79 830 GLN A CA 1
ATOM 11879 C C . GLN A 1 830 ? -59.361 -22.486 11.042 1.00 34.19 830 GLN A C 1
ATOM 11880 O O . GLN A 1 830 ? -60.146 -21.795 10.383 1.00 33.20 830 GLN A O 1
ATOM 11894 N N . VAL A 1 831 ? -58.109 -22.092 11.295 1.00 31.09 831 VAL A N 1
ATOM 11895 C CA . VAL A 1 831 ? -57.583 -20.866 10.700 1.00 29.25 831 VAL A CA 1
ATOM 11896 C C . VAL A 1 831 ? -57.713 -20.924 9.185 1.00 32.27 831 VAL A C 1
ATOM 11897 O O . VAL A 1 831 ? -58.181 -19.974 8.545 1.00 30.83 831 VAL A O 1
ATOM 11910 N N . VAL A 1 832 ? -57.297 -22.043 8.586 1.00 27.53 832 VAL A N 1
ATOM 11911 C CA . VAL A 1 832 ? -57.411 -22.194 7.139 1.00 26.51 832 VAL A CA 1
ATOM 11912 C C . VAL A 1 832 ? -58.875 -22.171 6.720 1.00 36.55 832 VAL A C 1
ATOM 11913 O O . VAL A 1 832 ? -59.230 -21.600 5.683 1.00 27.11 832 VAL A O 1
ATOM 11926 N N . ALA A 1 833 ? -59.748 -22.784 7.522 1.00 36.88 833 ALA A N 1
ATOM 11927 C CA . ALA A 1 833 ? -61.159 -22.855 7.161 1.00 32.36 833 ALA A CA 1
ATOM 11928 C C . ALA A 1 833 ? -61.804 -21.475 7.173 1.00 29.44 833 ALA A C 1
ATOM 11929 O O . ALA A 1 833 ? -62.554 -21.128 6.254 1.00 31.68 833 ALA A O 1
ATOM 11936 N N . ARG A 1 834 ? -61.527 -20.675 8.206 1.00 30.51 834 ARG A N 1
ATOM 11937 C CA . ARG A 1 834 ? -62.112 -19.339 8.284 1.00 33.28 834 ARG A CA 1
ATOM 11938 C C . ARG A 1 834 ? -61.547 -18.428 7.201 1.00 30.99 834 ARG A C 1
ATOM 11939 O O . ARG A 1 834 ? -62.282 -17.634 6.604 1.00 46.85 834 ARG A O 1
ATOM 11960 N N . THR A 1 835 ? -60.244 -18.534 6.926 1.00 28.67 835 THR A N 1
ATOM 11961 C CA . THR A 1 835 ? -59.661 -17.789 5.817 1.00 25.33 835 THR A CA 1
ATOM 11962 C C . THR A 1 835 ? -60.303 -18.201 4.499 1.00 36.76 835 THR A C 1
ATOM 11963 O O . THR A 1 835 ? -60.697 -17.353 3.693 1.00 25.04 835 THR A O 1
ATOM 11974 N N . ASN A 1 836 ? -60.421 -19.511 4.271 1.00 44.09 836 ASN A N 1
ATOM 11975 C CA . ASN A 1 836 ? -61.051 -20.007 3.052 1.00 32.62 836 ASN A CA 1
ATOM 11976 C C . ASN A 1 836 ? -62.473 -19.475 2.916 1.00 39.50 836 ASN A C 1
ATOM 11977 O O . ASN A 1 836 ? -62.866 -18.980 1.853 1.00 33.63 836 ASN A O 1
ATOM 11988 N N . ALA A 1 837 ? -63.264 -19.574 3.988 1.00 36.72 837 ALA A N 1
ATOM 11989 C CA . ALA A 1 837 ? -64.616 -19.028 3.961 1.00 36.66 837 ALA A CA 1
ATOM 11990 C C . ALA A 1 837 ? -64.597 -17.540 3.635 1.00 48.53 837 ALA A C 1
ATOM 11991 O O . ALA A 1 837 ? -65.402 -17.063 2.827 1.00 50.38 837 ALA A O 1
ATOM 11998 N N . ALA A 1 838 ? -63.681 -16.790 4.255 1.00 43.91 838 ALA A N 1
ATOM 11999 C CA . ALA A 1 838 ? -63.551 -15.379 3.932 1.00 31.30 838 ALA A CA 1
ATOM 12000 C C . ALA A 1 838 ? -63.309 -15.142 2.452 1.00 47.26 838 ALA A C 1
ATOM 12001 O O . ALA A 1 838 ? -63.920 -14.253 1.850 1.00 40.33 838 ALA A O 1
ATOM 12004 N N . ILE A 1 839 ? -62.421 -15.933 1.848 1.00 43.35 839 ILE A N 1
ATOM 12005 C CA . ILE A 1 839 ? -62.115 -15.773 0.426 1.00 36.26 839 ILE A CA 1
ATOM 12006 C C . ILE A 1 839 ? -63.396 -15.848 -0.398 1.00 35.30 839 ILE A C 1
ATOM 12007 O O . ILE A 1 839 ? -63.728 -14.930 -1.157 1.00 69.74 839 ILE A O 1
ATOM 12023 N N . THR A 1 840 ? -64.131 -16.956 -0.259 1.00 51.47 840 THR A N 1
ATOM 12024 C CA . THR A 1 840 ? -65.331 -17.162 -1.064 1.00 43.75 840 THR A CA 1
ATOM 12025 C C . THR A 1 840 ? -66.294 -15.988 -0.941 1.00 56.83 840 THR A C 1
ATOM 12026 O O . THR A 1 840 ? -66.856 -15.528 -1.942 1.00 49.27 840 THR A O 1
ATOM 12037 N N . ILE A 1 841 ? -66.502 -15.492 0.280 1.00 66.57 841 ILE A N 1
ATOM 12038 C CA . ILE A 1 841 ? -67.376 -14.339 0.475 1.00 57.64 841 ILE A CA 1
ATOM 12039 C C . ILE A 1 841 ? -66.821 -13.129 -0.264 1.00 57.38 841 ILE A C 1
ATOM 12040 O O . ILE A 1 841 ? -67.531 -12.454 -1.019 1.00 69.93 841 ILE A O 1
ATOM 12056 N N . GLN A 1 842 ? -65.535 -12.840 -0.056 1.00 43.82 842 GLN A N 1
ATOM 12057 C CA . GLN A 1 842 ? -64.902 -11.703 -0.714 1.00 49.67 842 GLN A CA 1
ATOM 12058 C C . GLN A 1 842 ? -65.043 -11.793 -2.228 1.00 60.95 842 GLN A C 1
ATOM 12059 O O . GLN A 1 842 ? -65.417 -10.816 -2.887 1.00 81.72 842 GLN A O 1
ATOM 12073 N N . ARG A 1 843 ? -64.762 -12.966 -2.799 1.00 71.11 843 ARG A N 1
ATOM 12074 C CA . ARG A 1 843 ? -64.756 -13.098 -4.253 1.00 57.07 843 ARG A CA 1
ATOM 12075 C C . ARG A 1 843 ? -66.154 -12.942 -4.841 1.00 40.23 843 ARG A C 1
ATOM 12076 O O . ARG A 1 843 ? -66.311 -12.377 -5.930 1.00 62.86 843 ARG A O 1
ATOM 12097 N N . PHE A 1 844 ? -67.182 -13.435 -4.147 1.00 63.99 844 PHE A N 1
ATOM 12098 C CA . PHE A 1 844 ? -68.539 -13.306 -4.668 1.00 54.78 844 PHE A CA 1
ATOM 12099 C C . PHE A 1 844 ? -68.937 -11.842 -4.800 1.00 88.71 844 PHE A C 1
ATOM 12100 O O . PHE A 1 844 ? -69.596 -11.453 -5.771 1.00 92.62 844 PHE A O 1
ATOM 12117 N N . TRP A 1 845 ? -68.546 -11.016 -3.828 1.00 90.10 845 TRP A N 1
ATOM 12118 C CA . TRP A 1 845 ? -68.880 -9.599 -3.880 1.00 83.70 845 TRP A CA 1
ATOM 12119 C C . TRP A 1 845 ? -68.264 -8.919 -5.095 1.00 80.57 845 TRP A C 1
ATOM 12120 O O . TRP A 1 845 ? -68.833 -7.957 -5.623 1.00 105.07 845 TRP A O 1
ATOM 12141 N N . ARG A 1 846 ? -67.114 -9.401 -5.554 1.00 69.09 846 ARG A N 1
ATOM 12142 C CA . ARG A 1 846 ? -66.438 -8.810 -6.703 1.00 49.58 846 ARG A CA 1
ATOM 12143 C C . ARG A 1 846 ? -67.211 -9.089 -7.989 1.00 66.35 846 ARG A C 1
ATOM 12144 O O . ARG A 1 846 ? -67.383 -10.242 -8.386 1.00 69.61 846 ARG A O 1
ATOM 12165 N N . ASN B 2 4 ? -63.856 -15.324 -18.111 1.00 108.56 4 ASN B N 1
ATOM 12166 C CA . ASN B 2 4 ? -64.338 -13.970 -17.860 1.00 111.03 4 ASN B CA 1
ATOM 12167 C C . ASN B 2 4 ? -64.612 -13.772 -16.372 1.00 113.13 4 ASN B C 1
ATOM 12168 O O . ASN B 2 4 ? -65.685 -13.306 -15.984 1.00 114.67 4 ASN B O 1
ATOM 12178 N N . LEU B 2 5 ? -63.633 -14.127 -15.544 1.00 79.74 5 LEU B N 1
ATOM 12179 C CA . LEU B 2 5 ? -63.762 -14.090 -14.096 1.00 76.41 5 LEU B CA 1
ATOM 12180 C C . LEU B 2 5 ? -62.918 -12.959 -13.518 1.00 58.83 5 LEU B C 1
ATOM 12181 O O . LEU B 2 5 ? -62.233 -12.226 -14.237 1.00 72.48 5 LEU B O 1
ATOM 12197 N N . THR B 2 6 ? -62.972 -12.827 -12.194 1.00 52.83 6 THR B N 1
ATOM 12198 C CA . THR B 2 6 ? -62.204 -11.807 -11.500 1.00 55.96 6 THR B CA 1
ATOM 12199 C C . THR B 2 6 ? -60.707 -12.095 -11.620 1.00 55.32 6 THR B C 1
ATOM 12200 O O . THR B 2 6 ? -60.279 -13.191 -11.994 1.00 48.30 6 THR B O 1
ATOM 12211 N N . GLU B 2 7 ? -59.901 -11.082 -11.296 1.00 66.32 7 GLU B N 1
ATOM 12212 C CA . GLU B 2 7 ? -58.455 -11.234 -11.406 1.00 57.55 7 GLU B CA 1
ATOM 12213 C C . GLU B 2 7 ? -57.896 -12.110 -10.294 1.00 56.78 7 GLU B C 1
ATOM 12214 O O . GLU B 2 7 ? -56.929 -12.847 -10.518 1.00 50.55 7 GLU B O 1
ATOM 12226 N N . GLU B 2 8 ? -58.483 -12.049 -9.095 1.00 44.06 8 GLU B N 1
ATOM 12227 C CA . GLU B 2 8 ? -58.027 -12.912 -8.011 1.00 42.19 8 GLU B CA 1
ATOM 12228 C C . GLU B 2 8 ? -58.221 -14.379 -8.368 1.00 39.96 8 GLU B C 1
ATOM 12229 O O . GLU B 2 8 ? -57.351 -15.214 -8.096 1.00 38.91 8 GLU B O 1
ATOM 12241 N N . GLN B 2 9 ? -59.357 -14.711 -8.986 1.00 45.05 9 GLN B N 1
ATOM 12242 C CA . GLN B 2 9 ? -59.619 -16.093 -9.370 1.00 46.81 9 GLN B CA 1
ATOM 12243 C C . GLN B 2 9 ? -58.660 -16.551 -10.461 1.00 40.69 9 GLN B C 1
ATOM 12244 O O . GLN B 2 9 ? -58.116 -17.659 -10.394 1.00 41.07 9 GLN B O 1
ATOM 12258 N N . ILE B 2 10 ? -58.437 -15.709 -11.473 1.00 51.58 10 ILE B N 1
ATOM 12259 C CA . ILE B 2 10 ? -57.530 -16.070 -12.559 1.00 47.87 10 ILE B CA 1
ATOM 12260 C C . ILE B 2 10 ? -56.121 -16.286 -12.025 1.00 33.30 10 ILE B C 1
ATOM 12261 O O . ILE B 2 10 ? -55.431 -17.237 -12.416 1.00 32.23 10 ILE B O 1
ATOM 12277 N N . ALA B 2 11 ? -55.670 -15.411 -11.123 1.00 31.05 11 ALA B N 1
ATOM 12278 C CA . ALA B 2 11 ? -54.340 -15.566 -10.544 1.00 28.64 11 ALA B CA 1
ATOM 12279 C C . ALA B 2 11 ? -54.203 -16.907 -9.835 1.00 28.90 11 ALA B C 1
ATOM 12280 O O . ALA B 2 11 ? -53.169 -17.576 -9.946 1.00 22.71 11 ALA B O 1
ATOM 12287 N N . GLU B 2 12 ? -55.238 -17.317 -9.100 1.00 43.80 12 GLU B N 1
ATOM 12288 C CA . GLU B 2 12 ? -55.203 -18.619 -8.444 1.00 28.70 12 GLU B CA 1
ATOM 12289 C C . GLU B 2 12 ? -55.172 -19.746 -9.470 1.00 33.37 12 GLU B C 1
ATOM 12290 O O . GLU B 2 12 ? -54.461 -20.741 -9.288 1.00 22.21 12 GLU B O 1
ATOM 12302 N N . PHE B 2 13 ? -55.932 -19.604 -10.559 1.00 25.77 13 PHE B N 1
ATOM 12303 C CA . PHE B 2 13 ? -55.899 -20.603 -11.621 1.00 23.74 13 PHE B CA 1
ATOM 12304 C C . PHE B 2 13 ? -54.501 -20.729 -12.216 1.00 22.66 13 PHE B C 1
ATOM 12305 O O . PHE B 2 13 ? -54.018 -21.841 -12.457 1.00 29.42 13 PHE B O 1
ATOM 12322 N N . LYS B 2 14 ? -53.835 -19.595 -12.465 1.00 28.61 14 LYS B N 1
ATOM 12323 C CA . LYS B 2 14 ? -52.516 -19.636 -13.090 1.00 34.55 14 LYS B CA 1
ATOM 12324 C C . LYS B 2 14 ? -51.487 -20.303 -12.185 1.00 25.22 14 LYS B C 1
ATOM 12325 O O . LYS B 2 14 ? -50.665 -21.097 -12.657 1.00 28.39 14 LYS B O 1
ATOM 12344 N N . GLU B 2 15 ? -51.506 -19.998 -10.884 1.00 20.51 15 GLU B N 1
ATOM 12345 C CA . GLU B 2 15 ? -50.514 -20.592 -9.995 1.00 20.83 15 GLU B CA 1
ATOM 12346 C C . GLU B 2 15 ? -50.773 -22.081 -9.794 1.00 26.51 15 GLU B C 1
ATOM 12347 O O . GLU B 2 15 ? -49.829 -22.878 -9.733 1.00 18.76 15 GLU B O 1
ATOM 12359 N N . ALA B 2 16 ? -52.045 -22.480 -9.689 1.00 27.32 16 ALA B N 1
ATOM 12360 C CA . ALA B 2 16 ? -52.355 -23.899 -9.536 1.00 19.62 16 ALA B CA 1
ATOM 12361 C C . ALA B 2 16 ? -51.928 -24.685 -10.770 1.00 40.65 16 ALA B C 1
ATOM 12362 O O . ALA B 2 16 ? -51.339 -25.768 -10.654 1.00 19.34 16 ALA B O 1
ATOM 12369 N N . PHE B 2 17 ? -52.217 -24.156 -11.959 1.00 20.16 17 PHE B N 1
ATOM 12370 C CA . PHE B 2 17 ? -51.720 -24.771 -13.183 1.00 33.18 17 PHE B CA 1
ATOM 12371 C C . PHE B 2 17 ? -50.201 -24.888 -13.150 1.00 25.68 17 PHE B C 1
ATOM 12372 O O . PHE B 2 17 ? -49.642 -25.957 -13.421 1.00 19.79 17 PHE B O 1
ATOM 12389 N N . ALA B 2 18 ? -49.515 -23.793 -12.809 1.00 23.46 18 ALA B N 1
ATOM 12390 C CA . ALA B 2 18 ? -48.059 -23.822 -12.754 1.00 22.74 18 ALA B CA 1
ATOM 12391 C C . ALA B 2 18 ? -47.565 -24.835 -11.729 1.00 18.78 18 ALA B C 1
ATOM 12392 O O . ALA B 2 18 ? -46.608 -25.575 -11.987 1.00 18.96 18 ALA B O 1
ATOM 12399 N N . LEU B 2 19 ? -48.203 -24.886 -10.556 1.00 18.47 19 LEU B N 1
ATOM 12400 C CA . LEU B 2 19 ? -47.743 -25.805 -9.520 1.00 18.93 19 LEU B CA 1
ATOM 12401 C C . LEU B 2 19 ? -47.878 -27.254 -9.972 1.00 28.54 19 LEU B C 1
ATOM 12402 O O . LEU B 2 19 ? -46.989 -28.077 -9.723 1.00 18.93 19 LEU B O 1
ATOM 12418 N N . PHE B 2 20 ? -48.984 -27.590 -10.629 1.00 22.73 20 PHE B N 1
ATOM 12419 C CA . PHE B 2 20 ? -49.231 -28.964 -11.047 1.00 33.13 20 PHE B CA 1
ATOM 12420 C C . PHE B 2 20 ? -48.599 -29.299 -12.390 1.00 20.19 20 PHE B C 1
ATOM 12421 O O . PHE B 2 20 ? -48.714 -30.442 -12.845 1.00 40.24 20 PHE B O 1
ATOM 12438 N N . ASP B 2 21 ? -47.935 -28.340 -13.027 1.00 28.16 21 ASP B N 1
ATOM 12439 C CA . ASP B 2 21 ? -47.110 -28.606 -14.205 1.00 27.43 21 ASP B CA 1
ATOM 12440 C C . ASP B 2 21 ? -45.740 -29.043 -13.697 1.00 28.11 21 ASP B C 1
ATOM 12441 O O . ASP B 2 21 ? -44.820 -28.238 -13.547 1.00 28.29 21 ASP B O 1
ATOM 12450 N N . LYS B 2 22 ? -45.611 -30.345 -13.423 1.00 66.04 22 LYS B N 1
ATOM 12451 C CA . LYS B 2 22 ? -44.434 -30.860 -12.729 1.00 35.27 22 LYS B CA 1
ATOM 12452 C C . LYS B 2 22 ? -43.153 -30.513 -13.478 1.00 39.56 22 LYS B C 1
ATOM 12453 O O . LYS B 2 22 ? -42.254 -29.860 -12.937 1.00 48.40 22 LYS B O 1
ATOM 12472 N N . ASP B 2 23 ? -43.049 -30.960 -14.727 1.00 54.64 23 ASP B N 1
ATOM 12473 C CA . ASP B 2 23 ? -41.848 -30.768 -15.527 1.00 39.76 23 ASP B CA 1
ATOM 12474 C C . ASP B 2 23 ? -41.831 -29.431 -16.257 1.00 28.35 23 ASP B C 1
ATOM 12475 O O . ASP B 2 23 ? -40.917 -29.187 -17.051 1.00 30.90 23 ASP B O 1
ATOM 12484 N N . ASN B 2 24 ? -42.826 -28.576 -16.021 1.00 35.05 24 ASN B N 1
ATOM 12485 C CA . ASN B 2 24 ? -42.781 -27.172 -16.430 1.00 27.41 24 ASN B CA 1
ATOM 12486 C C . ASN B 2 24 ? -42.674 -27.004 -17.945 1.00 26.77 24 ASN B C 1
ATOM 12487 O O . ASN B 2 24 ? -42.018 -26.086 -18.442 1.00 26.78 24 ASN B O 1
ATOM 12498 N N . ASN B 2 25 ? -43.340 -27.880 -18.695 1.00 26.13 25 ASN B N 1
ATOM 12499 C CA . ASN B 2 25 ? -43.430 -27.710 -20.139 1.00 25.94 25 ASN B CA 1
ATOM 12500 C C . ASN B 2 25 ? -44.667 -26.922 -20.557 1.00 25.56 25 ASN B C 1
ATOM 12501 O O . ASN B 2 25 ? -44.915 -26.770 -21.756 1.00 25.76 25 ASN B O 1
ATOM 12512 N N . GLY B 2 26 ? -45.434 -26.405 -19.601 1.00 25.39 26 GLY B N 1
ATOM 12513 C CA . GLY B 2 26 ? -46.594 -25.597 -19.906 1.00 25.46 26 GLY B CA 1
ATOM 12514 C C . GLY B 2 26 ? -47.892 -26.355 -20.063 1.00 51.93 26 GLY B C 1
ATOM 12515 O O . GLY B 2 26 ? -48.862 -25.785 -20.575 1.00 26.27 26 GLY B O 1
ATOM 12519 N N . SER B 2 27 ? -47.948 -27.617 -19.641 1.00 25.98 27 SER B N 1
ATOM 12520 C CA . SER B 2 27 ? -49.182 -28.386 -19.716 1.00 26.68 27 SER B CA 1
ATOM 12521 C C . SER B 2 27 ? -49.205 -29.415 -18.596 1.00 26.95 27 SER B C 1
ATOM 12522 O O . SER B 2 27 ? -48.157 -29.852 -18.113 1.00 27.35 27 SER B O 1
ATOM 12530 N N . ILE B 2 28 ? -50.415 -29.800 -18.193 1.00 47.88 28 ILE B N 1
ATOM 12531 C CA . ILE B 2 28 ? -50.605 -30.749 -17.107 1.00 28.22 28 ILE B CA 1
ATOM 12532 C C . ILE B 2 28 ? -51.262 -32.008 -17.653 1.00 33.55 28 ILE B C 1
ATOM 12533 O O . ILE B 2 28 ? -52.015 -31.972 -18.632 1.00 34.56 28 ILE B O 1
ATOM 12549 N N . SER B 2 29 ? -50.976 -33.128 -16.998 1.00 31.75 29 SER B N 1
ATOM 12550 C CA . SER B 2 29 ? -51.633 -34.380 -17.335 1.00 41.32 29 SER B CA 1
ATOM 12551 C C . SER B 2 29 ? -53.066 -34.368 -16.824 1.00 52.08 29 SER B C 1
ATOM 12552 O O . SER B 2 29 ? -53.349 -33.858 -15.736 1.00 32.48 29 SER B O 1
ATOM 12560 N N . SER B 2 30 ? -53.979 -34.928 -17.619 1.00 48.63 30 SER B N 1
ATOM 12561 C CA . SER B 2 30 ? -55.357 -35.070 -17.167 1.00 41.95 30 SER B CA 1
ATOM 12562 C C . SER B 2 30 ? -55.447 -35.876 -15.879 1.00 40.29 30 SER B C 1
ATOM 12563 O O . SER B 2 30 ? -56.419 -35.724 -15.130 1.00 44.20 30 SER B O 1
ATOM 12571 N N . SER B 2 31 ? -54.450 -36.722 -15.599 1.00 40.84 31 SER B N 1
ATOM 12572 C CA . SER B 2 31 ? -54.472 -37.527 -14.383 1.00 49.55 31 SER B CA 1
ATOM 12573 C C . SER B 2 31 ? -54.484 -36.660 -13.131 1.00 47.71 31 SER B C 1
ATOM 12574 O O . SER B 2 31 ? -55.005 -37.082 -12.092 1.00 50.86 31 SER B O 1
ATOM 12582 N N . GLU B 2 32 ? -53.930 -35.453 -13.205 1.00 53.31 32 GLU B N 1
ATOM 12583 C CA . GLU B 2 32 ? -53.889 -34.547 -12.065 1.00 37.55 32 GLU B CA 1
ATOM 12584 C C . GLU B 2 32 ? -55.034 -33.543 -12.069 1.00 41.63 32 GLU B C 1
ATOM 12585 O O . GLU B 2 32 ? -55.110 -32.704 -11.166 1.00 31.32 32 GLU B O 1
ATOM 12597 N N . LEU B 2 33 ? -55.935 -33.623 -13.048 1.00 33.12 33 LEU B N 1
ATOM 12598 C CA . LEU B 2 33 ? -57.035 -32.671 -13.122 1.00 32.59 33 LEU B CA 1
ATOM 12599 C C . LEU B 2 33 ? -57.909 -32.739 -11.875 1.00 35.42 33 LEU B C 1
ATOM 12600 O O . LEU B 2 33 ? -58.387 -31.710 -11.385 1.00 31.51 33 LEU B O 1
ATOM 12616 N N . ALA B 2 34 ? -58.123 -33.944 -11.341 1.00 37.08 34 ALA B N 1
ATOM 12617 C CA . ALA B 2 34 ? -58.963 -34.090 -10.158 1.00 39.43 34 ALA B CA 1
ATOM 12618 C C . ALA B 2 34 ? -58.363 -33.353 -8.966 1.00 29.92 34 ALA B C 1
ATOM 12619 O O . ALA B 2 34 ? -59.052 -32.588 -8.281 1.00 29.39 34 ALA B O 1
ATOM 12626 N N . THR B 2 35 ? -57.071 -33.567 -8.707 1.00 36.12 35 THR B N 1
ATOM 12627 C CA . THR B 2 35 ? -56.431 -32.917 -7.569 1.00 28.68 35 THR B CA 1
ATOM 12628 C C . THR B 2 35 ? -56.431 -31.401 -7.732 1.00 28.23 35 THR B C 1
ATOM 12629 O O . THR B 2 35 ? -56.728 -30.669 -6.780 1.00 27.72 35 THR B O 1
ATOM 12640 N N . VAL B 2 36 ? -56.115 -30.911 -8.935 1.00 28.60 36 VAL B N 1
ATOM 12641 C CA . VAL B 2 36 ? -56.082 -29.467 -9.167 1.00 29.86 36 VAL B CA 1
ATOM 12642 C C . VAL B 2 36 ? -57.447 -28.856 -8.872 1.00 27.88 36 VAL B C 1
ATOM 12643 O O . VAL B 2 36 ? -57.567 -27.893 -8.105 1.00 27.58 36 VAL B O 1
ATOM 12656 N N . MET B 2 37 ? -58.500 -29.409 -9.481 1.00 28.62 37 MET B N 1
ATOM 12657 C CA . MET B 2 37 ? -59.840 -28.877 -9.262 1.00 47.09 37 MET B CA 1
ATOM 12658 C C . MET B 2 37 ? -60.204 -28.918 -7.785 1.00 45.39 37 MET B C 1
ATOM 12659 O O . MET B 2 37 ? -60.848 -27.996 -7.268 1.00 31.05 37 MET B O 1
ATOM 12673 N N . ARG B 2 38 ? -59.794 -29.979 -7.087 1.00 32.48 38 ARG B N 1
ATOM 12674 C CA . ARG B 2 38 ? -59.997 -30.044 -5.644 1.00 26.77 38 ARG B CA 1
ATOM 12675 C C . ARG B 2 38 ? -59.334 -28.862 -4.948 1.00 26.47 38 ARG B C 1
ATOM 12676 O O . ARG B 2 38 ? -59.936 -28.220 -4.079 1.00 26.25 38 ARG B O 1
ATOM 12697 N N . SER B 2 39 ? -58.087 -28.554 -5.317 1.00 26.67 39 SER B N 1
ATOM 12698 C CA . SER B 2 39 ? -57.388 -27.448 -4.678 1.00 26.63 39 SER B CA 1
ATOM 12699 C C . SER B 2 39 ? -58.045 -26.110 -4.984 1.00 26.59 39 SER B C 1
ATOM 12700 O O . SER B 2 39 ? -57.888 -25.163 -4.207 1.00 29.70 39 SER B O 1
ATOM 12708 N N . LEU B 2 40 ? -58.772 -26.014 -6.093 1.00 44.43 40 LEU B N 1
ATOM 12709 C CA . LEU B 2 40 ? -59.435 -24.783 -6.491 1.00 43.80 40 LEU B CA 1
ATOM 12710 C C . LEU B 2 40 ? -60.841 -24.662 -5.919 1.00 44.68 40 LEU B C 1
ATOM 12711 O O . LEU B 2 40 ? -61.583 -23.762 -6.319 1.00 44.50 40 LEU B O 1
ATOM 12727 N N . GLY B 2 41 ? -61.221 -25.537 -4.992 1.00 45.67 41 GLY B N 1
ATOM 12728 C CA . GLY B 2 41 ? -62.526 -25.438 -4.369 1.00 46.55 41 GLY B CA 1
ATOM 12729 C C . GLY B 2 41 ? -63.680 -25.659 -5.316 1.00 47.92 41 GLY B C 1
ATOM 12730 O O . GLY B 2 41 ? -64.736 -25.037 -5.158 1.00 48.23 41 GLY B O 1
ATOM 12734 N N . LEU B 2 42 ? -63.505 -26.525 -6.306 1.00 50.41 42 LEU B N 1
ATOM 12735 C CA . LEU B 2 42 ? -64.569 -26.841 -7.249 1.00 66.99 42 LEU B CA 1
ATOM 12736 C C . LEU B 2 42 ? -64.330 -28.238 -7.816 1.00 62.84 42 LEU B C 1
ATOM 12737 O O . LEU B 2 42 ? -64.362 -28.461 -9.027 1.00 63.15 42 LEU B O 1
ATOM 12753 N N . SER B 2 43 ? -64.088 -29.202 -6.935 1.00 68.27 43 SER B N 1
ATOM 12754 C CA . SER B 2 43 ? -63.896 -30.573 -7.381 1.00 81.60 43 SER B CA 1
ATOM 12755 C C . SER B 2 43 ? -65.174 -31.068 -8.052 1.00 71.04 43 SER B C 1
ATOM 12756 O O . SER B 2 43 ? -66.276 -30.832 -7.543 1.00 68.46 43 SER B O 1
ATOM 12764 N N . PRO B 2 44 ? -65.076 -31.738 -9.194 1.00 55.72 44 PRO B N 1
ATOM 12765 C CA . PRO B 2 44 ? -66.275 -32.172 -9.915 1.00 61.52 44 PRO B CA 1
ATOM 12766 C C . PRO B 2 44 ? -66.834 -33.461 -9.322 1.00 62.68 44 PRO B C 1
ATOM 12767 O O . PRO B 2 44 ? -66.279 -34.045 -8.393 1.00 58.88 44 PRO B O 1
ATOM 12778 N N . SER B 2 45 ? -67.961 -33.895 -9.877 1.00 82.12 45 SER B N 1
ATOM 12779 C CA . SER B 2 45 ? -68.512 -35.194 -9.535 1.00 81.61 45 SER B CA 1
ATOM 12780 C C . SER B 2 45 ? -67.711 -36.294 -10.223 1.00 85.56 45 SER B C 1
ATOM 12781 O O . SER B 2 45 ? -67.006 -36.060 -11.209 1.00 80.19 45 SER B O 1
ATOM 12789 N N . GLU B 2 46 ? -67.823 -37.512 -9.691 1.00 106.46 46 GLU B N 1
ATOM 12790 C CA . GLU B 2 46 ? -67.214 -38.651 -10.366 1.00 107.01 46 GLU B CA 1
ATOM 12791 C C . GLU B 2 46 ? -67.757 -38.814 -11.779 1.00 110.01 46 GLU B C 1
ATOM 12792 O O . GLU B 2 46 ? -67.075 -39.391 -12.634 1.00 112.21 46 GLU B O 1
ATOM 12804 N N . ALA B 2 47 ? -68.967 -38.315 -12.043 1.00 91.55 47 ALA B N 1
ATOM 12805 C CA . ALA B 2 47 ? -69.511 -38.334 -13.394 1.00 89.87 47 ALA B CA 1
ATOM 12806 C C . ALA B 2 47 ? -68.896 -37.231 -14.248 1.00 88.46 47 ALA B C 1
ATOM 12807 O O . ALA B 2 47 ? -68.469 -37.478 -15.382 1.00 91.48 47 ALA B O 1
ATOM 12814 N N . GLU B 2 48 ? -68.837 -36.008 -13.715 1.00 91.93 48 GLU B N 1
ATOM 12815 C CA . GLU B 2 48 ? -68.300 -34.891 -14.484 1.00 82.59 48 GLU B CA 1
ATOM 12816 C C . GLU B 2 48 ? -66.829 -35.107 -14.820 1.00 78.64 48 GLU B C 1
ATOM 12817 O O . GLU B 2 48 ? -66.379 -34.762 -15.919 1.00 74.56 48 GLU B O 1
ATOM 12829 N N . VAL B 2 49 ? -66.062 -35.671 -13.884 1.00 88.38 49 VAL B N 1
ATOM 12830 C CA . VAL B 2 49 ? -64.647 -35.914 -14.142 1.00 92.13 49 VAL B CA 1
ATOM 12831 C C . VAL B 2 49 ? -64.481 -36.951 -15.245 1.00 91.71 49 VAL B C 1
ATOM 12832 O O . VAL B 2 49 ? -63.582 -36.842 -16.088 1.00 96.30 49 VAL B O 1
ATOM 12845 N N . ASN B 2 50 ? -65.343 -37.970 -15.264 1.00 81.39 50 ASN B N 1
ATOM 12846 C CA . ASN B 2 50 ? -65.318 -38.936 -16.358 1.00 89.61 50 ASN B CA 1
ATOM 12847 C C . ASN B 2 50 ? -65.664 -38.261 -17.678 1.00 80.00 50 ASN B C 1
ATOM 12848 O O . ASN B 2 50 ? -64.976 -38.452 -18.688 1.00 81.61 50 ASN B O 1
ATOM 12859 N N . ASP B 2 51 ? -66.734 -37.462 -17.689 1.00 72.81 51 ASP B N 1
ATOM 12860 C CA . ASP B 2 51 ? -67.053 -36.679 -18.876 1.00 73.60 51 ASP B CA 1
ATOM 12861 C C . ASP B 2 51 ? -65.894 -35.771 -19.264 1.00 75.71 51 ASP B C 1
ATOM 12862 O O . ASP B 2 51 ? -65.682 -35.511 -20.454 1.00 72.20 51 ASP B O 1
ATOM 12871 N N . LEU B 2 52 ? -65.129 -35.287 -18.281 1.00 87.64 52 LEU B N 1
ATOM 12872 C CA . LEU B 2 52 ? -63.966 -34.459 -18.587 1.00 82.81 52 LEU B CA 1
ATOM 12873 C C . LEU B 2 52 ? -62.821 -35.297 -19.141 1.00 76.56 52 LEU B C 1
ATOM 12874 O O . LEU B 2 52 ? -62.130 -34.874 -20.075 1.00 76.77 52 LEU B O 1
ATOM 12890 N N . MET B 2 53 ? -62.597 -36.485 -18.575 1.00 62.87 53 MET B N 1
ATOM 12891 C CA . MET B 2 53 ? -61.569 -37.371 -19.110 1.00 73.97 53 MET B CA 1
ATOM 12892 C C . MET B 2 53 ? -61.918 -37.821 -20.523 1.00 71.70 53 MET B C 1
ATOM 12893 O O . MET B 2 53 ? -61.051 -37.857 -21.404 1.00 64.66 53 MET B O 1
ATOM 12907 N N . ASN B 2 54 ? -63.186 -38.164 -20.761 1.00 71.03 54 ASN B N 1
ATOM 12908 C CA . ASN B 2 54 ? -63.607 -38.542 -22.106 1.00 74.59 54 ASN B CA 1
ATOM 12909 C C . ASN B 2 54 ? -63.609 -37.337 -23.040 1.00 84.11 54 ASN B C 1
ATOM 12910 O O . ASN B 2 54 ? -63.223 -37.450 -24.209 1.00 88.64 54 ASN B O 1
ATOM 12921 N N . GLU B 2 55 ? -64.039 -36.174 -22.543 1.00 82.37 55 GLU B N 1
ATOM 12922 C CA . GLU B 2 55 ? -64.022 -34.967 -23.363 1.00 82.40 55 GLU B CA 1
ATOM 12923 C C . GLU B 2 55 ? -62.599 -34.598 -23.761 1.00 82.65 55 GLU B C 1
ATOM 12924 O O . GLU B 2 55 ? -62.364 -34.099 -24.868 1.00 82.28 55 GLU B O 1
ATOM 12936 N N . ILE B 2 56 ? -61.634 -34.836 -22.870 1.00 62.85 56 ILE B N 1
ATOM 12937 C CA . ILE B 2 56 ? -60.237 -34.556 -23.179 1.00 60.25 56 ILE B CA 1
ATOM 12938 C C . ILE B 2 56 ? -59.604 -35.667 -24.005 1.00 61.50 56 ILE B C 1
ATOM 12939 O O . ILE B 2 56 ? -58.583 -35.434 -24.665 1.00 61.14 56 ILE B O 1
ATOM 12955 N N . ASP B 2 57 ? -60.184 -36.866 -24.000 1.00 79.16 57 ASP B N 1
ATOM 12956 C CA . ASP B 2 57 ? -59.659 -37.978 -24.780 1.00 82.09 57 ASP B CA 1
ATOM 12957 C C . ASP B 2 57 ? -60.147 -37.974 -26.223 1.00 78.62 57 ASP B C 1
ATOM 12958 O O . ASP B 2 57 ? -59.735 -38.842 -27.000 1.00 87.81 57 ASP B O 1
ATOM 12967 N N . VAL B 2 58 ? -61.006 -37.025 -26.602 1.00 87.56 58 VAL B N 1
ATOM 12968 C CA . VAL B 2 58 ? -61.513 -36.977 -27.972 1.00 86.80 58 VAL B CA 1
ATOM 12969 C C . VAL B 2 58 ? -60.356 -36.861 -28.958 1.00 86.04 58 VAL B C 1
ATOM 12970 O O . VAL B 2 58 ? -60.176 -37.708 -29.840 1.00 82.77 58 VAL B O 1
ATOM 12983 N N . ASP B 2 59 ? -59.554 -35.806 -28.818 1.00 82.02 59 ASP B N 1
ATOM 12984 C CA . ASP B 2 59 ? -58.435 -35.569 -29.720 1.00 70.28 59 ASP B CA 1
ATOM 12985 C C . ASP B 2 59 ? -57.228 -36.445 -29.413 1.00 73.52 59 ASP B C 1
ATOM 12986 O O . ASP B 2 59 ? -56.205 -36.319 -30.095 1.00 73.22 59 ASP B O 1
ATOM 12995 N N . GLY B 2 60 ? -57.315 -37.322 -28.415 1.00 71.39 60 GLY B N 1
ATOM 12996 C CA . GLY B 2 60 ? -56.200 -38.187 -28.088 1.00 75.32 60 GLY B CA 1
ATOM 12997 C C . GLY B 2 60 ? -55.019 -37.485 -27.463 1.00 78.72 60 GLY B C 1
ATOM 12998 O O . GLY B 2 60 ? -53.917 -38.041 -27.446 1.00 70.45 60 GLY B O 1
ATOM 13002 N N . ASN B 2 61 ? -55.212 -36.272 -26.951 1.00 75.49 61 ASN B N 1
ATOM 13003 C CA . ASN B 2 61 ? -54.160 -35.515 -26.278 1.00 75.41 61 ASN B CA 1
ATOM 13004 C C . ASN B 2 61 ? -54.569 -35.345 -24.821 1.00 73.60 61 ASN B C 1
ATOM 13005 O O . ASN B 2 61 ? -55.552 -34.658 -24.524 1.00 66.19 61 ASN B O 1
ATOM 13016 N N . HIS B 2 62 ? -53.821 -35.977 -23.916 1.00 57.00 62 HIS B N 1
ATOM 13017 C CA . HIS B 2 62 ? -54.069 -35.864 -22.485 1.00 56.36 62 HIS B CA 1
ATOM 13018 C C . HIS B 2 62 ? -53.135 -34.863 -21.813 1.00 54.66 62 HIS B C 1
ATOM 13019 O O . HIS B 2 62 ? -52.955 -34.910 -20.592 1.00 54.08 62 HIS B O 1
ATOM 13033 N N . GLN B 2 63 ? -52.541 -33.961 -22.589 1.00 53.88 63 GLN B N 1
ATOM 13034 C CA . GLN B 2 63 ? -51.800 -32.823 -22.060 1.00 54.20 63 GLN B CA 1
ATOM 13035 C C . GLN B 2 63 ? -52.678 -31.585 -22.189 1.00 51.57 63 GLN B C 1
ATOM 13036 O O . GLN B 2 63 ? -53.023 -31.181 -23.305 1.00 51.94 63 GLN B O 1
ATOM 13050 N N . ILE B 2 64 ? -53.044 -30.993 -21.058 1.00 50.66 64 ILE B N 1
ATOM 13051 C CA . ILE B 2 64 ? -53.888 -29.804 -21.039 1.00 50.01 64 ILE B CA 1
ATOM 13052 C C . ILE B 2 64 ? -52.992 -28.580 -20.911 1.00 48.38 64 ILE B C 1
ATOM 13053 O O . ILE B 2 64 ? -52.240 -28.444 -19.938 1.00 47.38 64 ILE B O 1
ATOM 13069 N N . GLU B 2 65 ? -53.071 -27.698 -21.897 1.00 48.14 65 GLU B N 1
ATOM 13070 C CA . GLU B 2 65 ? -52.391 -26.409 -21.895 1.00 46.66 65 GLU B CA 1
ATOM 13071 C C . GLU B 2 65 ? -53.316 -25.358 -21.283 1.00 48.35 65 GLU B C 1
ATOM 13072 O O . GLU B 2 65 ? -54.526 -25.557 -21.164 1.00 46.71 65 GLU B O 1
ATOM 13084 N N . PHE B 2 66 ? -52.725 -24.236 -20.857 1.00 33.18 66 PHE B N 1
ATOM 13085 C CA . PHE B 2 66 ? -53.440 -23.333 -19.960 1.00 32.92 66 PHE B CA 1
ATOM 13086 C C . PHE B 2 66 ? -54.715 -22.783 -20.589 1.00 33.96 66 PHE B C 1
ATOM 13087 O O . PHE B 2 66 ? -55.715 -22.580 -19.890 1.00 34.31 66 PHE B O 1
ATOM 13104 N N . SER B 2 67 ? -54.701 -22.506 -21.895 1.00 52.46 67 SER B N 1
ATOM 13105 C CA . SER B 2 67 ? -55.909 -21.996 -22.541 1.00 41.29 67 SER B CA 1
ATOM 13106 C C . SER B 2 67 ? -57.079 -22.947 -22.319 1.00 37.12 67 SER B C 1
ATOM 13107 O O . SER B 2 67 ? -58.170 -22.530 -21.912 1.00 37.80 67 SER B O 1
ATOM 13115 N N . GLU B 2 68 ? -56.865 -24.238 -22.579 1.00 56.01 68 GLU B N 1
ATOM 13116 C CA . GLU B 2 68 ? -57.919 -25.223 -22.366 1.00 43.94 68 GLU B CA 1
ATOM 13117 C C . GLU B 2 68 ? -58.238 -25.373 -20.884 1.00 55.67 68 GLU B C 1
ATOM 13118 O O . GLU B 2 68 ? -59.410 -25.465 -20.500 1.00 41.03 68 GLU B O 1
ATOM 13130 N N . PHE B 2 69 ? -57.208 -25.397 -20.037 1.00 36.23 69 PHE B N 1
ATOM 13131 C CA . PHE B 2 69 ? -57.424 -25.533 -18.600 1.00 35.75 69 PHE B CA 1
ATOM 13132 C C . PHE B 2 69 ? -58.323 -24.419 -18.078 1.00 35.91 69 PHE B C 1
ATOM 13133 O O . PHE B 2 69 ? -59.277 -24.671 -17.332 1.00 36.62 69 PHE B O 1
ATOM 13150 N N . LEU B 2 70 ? -58.039 -23.175 -18.471 1.00 37.16 70 LEU B N 1
ATOM 13151 C CA . LEU B 2 70 ? -58.865 -22.056 -18.033 1.00 44.07 70 LEU B CA 1
ATOM 13152 C C . LEU B 2 70 ? -60.310 -22.233 -18.481 1.00 47.37 70 LEU B C 1
ATOM 13153 O O . LEU B 2 70 ? -61.243 -21.914 -17.734 1.00 48.28 70 LEU B O 1
ATOM 13169 N N . ALA B 2 71 ? -60.516 -22.742 -19.699 1.00 38.83 71 ALA B N 1
ATOM 13170 C CA . ALA B 2 71 ? -61.872 -22.970 -20.185 1.00 60.08 71 ALA B CA 1
ATOM 13171 C C . ALA B 2 71 ? -62.614 -23.965 -19.301 1.00 55.56 71 ALA B C 1
ATOM 13172 O O . ALA B 2 71 ? -63.786 -23.754 -18.965 1.00 42.46 71 ALA B O 1
ATOM 13179 N N . LEU B 2 72 ? -61.949 -25.055 -18.911 1.00 42.22 72 LEU B N 1
ATOM 13180 C CA . LEU B 2 72 ? -62.602 -26.061 -18.080 1.00 42.99 72 LEU B CA 1
ATOM 13181 C C . LEU B 2 72 ? -62.966 -25.489 -16.713 1.00 47.32 72 LEU B C 1
ATOM 13182 O O . LEU B 2 72 ? -64.103 -25.632 -16.250 1.00 43.94 72 LEU B O 1
ATOM 13198 N N . MET B 2 73 ? -62.008 -24.834 -16.051 1.00 48.69 73 MET B N 1
ATOM 13199 C CA . MET B 2 73 ? -62.287 -24.241 -14.748 1.00 46.84 73 MET B CA 1
ATOM 13200 C C . MET B 2 73 ? -63.400 -23.208 -14.843 1.00 51.54 73 MET B C 1
ATOM 13201 O O . MET B 2 73 ? -64.250 -23.116 -13.949 1.00 46.06 73 MET B O 1
ATOM 13215 N N . SER B 2 74 ? -63.410 -22.420 -15.920 1.00 52.29 74 SER B N 1
ATOM 13216 C CA . SER B 2 74 ? -64.397 -21.355 -16.055 1.00 53.61 74 SER B CA 1
ATOM 13217 C C . SER B 2 74 ? -65.815 -21.915 -16.064 1.00 69.67 74 SER B C 1
ATOM 13218 O O . SER B 2 74 ? -66.687 -21.437 -15.329 1.00 77.53 74 SER B O 1
ATOM 13226 N N . ARG B 2 75 ? -66.068 -22.934 -16.890 1.00 57.84 75 ARG B N 1
ATOM 13227 C CA . ARG B 2 75 ? -67.415 -23.488 -16.967 1.00 62.00 75 ARG B CA 1
ATOM 13228 C C . ARG B 2 75 ? -67.740 -24.362 -15.762 1.00 68.21 75 ARG B C 1
ATOM 13229 O O . ARG B 2 75 ? -68.910 -24.466 -15.378 1.00 71.99 75 ARG B O 1
ATOM 13250 N N . GLN B 2 76 ? -66.733 -24.992 -15.154 1.00 45.26 76 GLN B N 1
ATOM 13251 C CA . GLN B 2 76 ? -66.966 -25.720 -13.912 1.00 45.47 76 GLN B CA 1
ATOM 13252 C C . GLN B 2 76 ? -67.343 -24.765 -12.787 1.00 50.08 76 GLN B C 1
ATOM 13253 O O . GLN B 2 76 ? -68.279 -25.026 -12.025 1.00 50.01 76 GLN B O 1
ATOM 13267 N N . LEU B 2 77 ? -66.614 -23.650 -12.661 1.00 67.30 77 LEU B N 1
ATOM 13268 C CA . LEU B 2 77 ? -66.953 -22.661 -11.643 1.00 60.48 77 LEU B CA 1
ATOM 13269 C C . LEU B 2 77 ? -68.341 -22.086 -11.888 1.00 69.83 77 LEU B C 1
ATOM 13270 O O . LEU B 2 77 ? -69.100 -21.849 -10.941 1.00 73.13 77 LEU B O 1
ATOM 13286 N N . LYS B 2 78 ? -68.688 -21.848 -13.154 1.00 72.71 78 LYS B N 1
ATOM 13287 C CA . LYS B 2 78 ? -70.021 -21.356 -13.477 1.00 84.40 78 LYS B CA 1
ATOM 13288 C C . LYS B 2 78 ? -71.079 -22.438 -13.318 1.00 76.78 78 LYS B C 1
ATOM 13289 O O . LYS B 2 78 ? -72.269 -22.118 -13.230 1.00 86.84 78 LYS B O 1
ATOM 13308 N N . SER B 2 79 ? -70.672 -23.706 -13.268 1.00 83.58 79 SER B N 1
ATOM 13309 C CA . SER B 2 79 ? -71.597 -24.806 -13.030 1.00 78.59 79 SER B CA 1
ATOM 13310 C C . SER B 2 79 ? -71.829 -25.001 -11.536 1.00 83.91 79 SER B C 1
ATOM 13311 O O . SER B 2 79 ? -72.133 -26.111 -11.088 1.00 88.94 79 SER B O 1
ATOM 13319 N N . ASN B 2 80 ? -71.684 -23.929 -10.761 1.00 77.53 80 ASN B N 1
ATOM 13320 C CA . ASN B 2 80 ? -71.897 -23.957 -9.323 1.00 84.60 80 ASN B CA 1
ATOM 13321 C C . ASN B 2 80 ? -73.000 -22.977 -8.948 1.00 87.09 80 ASN B C 1
ATOM 13322 O O . ASN B 2 80 ? -73.214 -21.967 -9.626 1.00 80.54 80 ASN B O 1
ATOM 13333 N N . ASP B 2 81 ? -73.699 -23.285 -7.860 1.00 74.46 81 ASP B N 1
ATOM 13334 C CA . ASP B 2 81 ? -74.745 -22.409 -7.341 1.00 83.08 81 ASP B CA 1
ATOM 13335 C C . ASP B 2 81 ? -74.082 -21.353 -6.467 1.00 70.39 81 ASP B C 1
ATOM 13336 O O . ASP B 2 81 ? -73.769 -21.601 -5.300 1.00 67.20 81 ASP B O 1
ATOM 13345 N N . SER B 2 82 ? -73.853 -20.169 -7.042 1.00 80.12 82 SER B N 1
ATOM 13346 C CA . SER B 2 82 ? -73.195 -19.094 -6.307 1.00 83.10 82 SER B CA 1
ATOM 13347 C C . SER B 2 82 ? -73.864 -18.856 -4.960 1.00 87.06 82 SER B C 1
ATOM 13348 O O . SER B 2 82 ? -73.187 -18.682 -3.940 1.00 91.74 82 SER B O 1
ATOM 13356 N N . GLU B 2 83 ? -75.199 -18.850 -4.938 1.00 83.90 83 GLU B N 1
ATOM 13357 C CA . GLU B 2 83 ? -75.924 -18.647 -3.689 1.00 81.44 83 GLU B CA 1
ATOM 13358 C C . GLU B 2 83 ? -75.586 -19.730 -2.671 1.00 71.52 83 GLU B C 1
ATOM 13359 O O . GLU B 2 83 ? -75.450 -19.447 -1.475 1.00 64.11 83 GLU B O 1
ATOM 13371 N N . GLN B 2 84 ? -75.453 -20.979 -3.125 1.00 75.84 84 GLN B N 1
ATOM 13372 C CA . GLN B 2 84 ? -75.179 -22.075 -2.201 1.00 72.14 84 GLN B CA 1
ATOM 13373 C C . GLN B 2 84 ? -73.742 -22.027 -1.697 1.00 83.75 84 GLN B C 1
ATOM 13374 O O . GLN B 2 84 ? -73.489 -22.244 -0.507 1.00 68.60 84 GLN B O 1
ATOM 13388 N N . GLU B 2 85 ? -72.785 -21.758 -2.589 1.00 72.68 85 GLU B N 1
ATOM 13389 C CA . GLU B 2 85 ? -71.393 -21.643 -2.168 1.00 67.43 85 GLU B CA 1
ATOM 13390 C C . GLU B 2 85 ? -71.245 -20.587 -1.081 1.00 69.96 85 GLU B C 1
ATOM 13391 O O . GLU B 2 85 ? -70.588 -20.816 -0.058 1.00 68.90 85 GLU B O 1
ATOM 13403 N N . LEU B 2 86 ? -71.856 -19.417 -1.287 1.00 66.78 86 LEU B N 1
ATOM 13404 C CA . LEU B 2 86 ? -71.827 -18.370 -0.271 1.00 66.20 86 LEU B CA 1
ATOM 13405 C C . LEU B 2 86 ? -72.439 -18.856 1.036 1.00 69.70 86 LEU B C 1
ATOM 13406 O O . LEU B 2 86 ? -71.929 -18.554 2.122 1.00 70.06 86 LEU B O 1
ATOM 13422 N N . LEU B 2 87 ? -73.536 -19.611 0.953 1.00 65.96 87 LEU B N 1
ATOM 13423 C CA . LEU B 2 87 ? -74.170 -20.143 2.155 1.00 71.95 87 LEU B CA 1
ATOM 13424 C C . LEU B 2 87 ? -73.189 -20.984 2.963 1.00 56.76 87 LEU B C 1
ATOM 13425 O O . LEU B 2 87 ? -72.986 -20.743 4.159 1.00 56.37 87 LEU B O 1
ATOM 13441 N N . GLU B 2 88 ? -72.567 -21.978 2.324 1.00 70.80 88 GLU B N 1
ATOM 13442 C CA . GLU B 2 88 ? -71.574 -22.794 3.014 1.00 71.33 88 GLU B CA 1
ATOM 13443 C C . GLU B 2 88 ? -70.465 -21.940 3.614 1.00 63.88 88 GLU B C 1
ATOM 13444 O O . GLU B 2 88 ? -69.920 -22.284 4.669 1.00 61.82 88 GLU B O 1
ATOM 13456 N N . ALA B 2 89 ? -70.120 -20.826 2.962 1.00 59.13 89 ALA B N 1
ATOM 13457 C CA . ALA B 2 89 ? -69.076 -19.951 3.488 1.00 63.98 89 ALA B CA 1
ATOM 13458 C C . ALA B 2 89 ? -69.497 -19.349 4.824 1.00 67.83 89 ALA B C 1
ATOM 13459 O O . ALA B 2 89 ? -68.782 -19.474 5.826 1.00 53.59 89 ALA B O 1
ATOM 13466 N N . PHE B 2 90 ? -70.659 -18.690 4.859 1.00 54.58 90 PHE B N 1
ATOM 13467 C CA . PHE B 2 90 ? -71.167 -18.171 6.122 1.00 54.56 90 PHE B CA 1
ATOM 13468 C C . PHE B 2 90 ? -71.324 -19.281 7.153 1.00 54.55 90 PHE B C 1
ATOM 13469 O O . PHE B 2 90 ? -71.172 -19.041 8.356 1.00 60.07 90 PHE B O 1
ATOM 13486 N N . LYS B 2 91 ? -71.625 -20.501 6.702 1.00 55.38 91 LYS B N 1
ATOM 13487 C CA . LYS B 2 91 ? -71.837 -21.620 7.611 1.00 55.67 91 LYS B CA 1
ATOM 13488 C C . LYS B 2 91 ? -70.577 -22.000 8.376 1.00 57.57 91 LYS B C 1
ATOM 13489 O O . LYS B 2 91 ? -70.659 -22.812 9.304 1.00 58.67 91 LYS B O 1
ATOM 13508 N N . VAL B 2 92 ? -69.422 -21.433 8.021 1.00 53.89 92 VAL B N 1
ATOM 13509 C CA . VAL B 2 92 ? -68.198 -21.717 8.759 1.00 53.37 92 VAL B CA 1
ATOM 13510 C C . VAL B 2 92 ? -68.127 -20.888 10.037 1.00 52.89 92 VAL B C 1
ATOM 13511 O O . VAL B 2 92 ? -67.515 -21.315 11.023 1.00 54.62 92 VAL B O 1
ATOM 13524 N N . PHE B 2 93 ? -68.735 -19.704 10.046 1.00 55.89 93 PHE B N 1
ATOM 13525 C CA . PHE B 2 93 ? -68.712 -18.821 11.204 1.00 58.51 93 PHE B CA 1
ATOM 13526 C C . PHE B 2 93 ? -69.932 -18.997 12.100 1.00 74.54 93 PHE B C 1
ATOM 13527 O O . PHE B 2 93 ? -70.172 -18.160 12.976 1.00 73.35 93 PHE B O 1
ATOM 13544 N N . ASP B 2 94 ? -70.704 -20.062 11.897 1.00 66.76 94 ASP B N 1
ATOM 13545 C CA . ASP B 2 94 ? -71.844 -20.412 12.742 1.00 61.13 94 ASP B CA 1
ATOM 13546 C C . ASP B 2 94 ? -71.525 -21.770 13.363 1.00 65.61 94 ASP B C 1
ATOM 13547 O O . ASP B 2 94 ? -71.787 -22.817 12.764 1.00 65.52 94 ASP B O 1
ATOM 13556 N N . LYS B 2 95 ? -70.954 -21.752 14.566 1.00 89.86 95 LYS B N 1
ATOM 13557 C CA . LYS B 2 95 ? -70.488 -22.979 15.200 1.00 90.51 95 LYS B CA 1
ATOM 13558 C C . LYS B 2 95 ? -71.580 -23.673 16.005 1.00 99.02 95 LYS B C 1
ATOM 13559 O O . LYS B 2 95 ? -71.674 -24.905 15.977 1.00 108.02 95 LYS B O 1
ATOM 13578 N N . ASN B 2 96 ? -72.411 -22.915 16.724 1.00 86.67 96 ASN B N 1
ATOM 13579 C CA . ASN B 2 96 ? -73.489 -23.532 17.487 1.00 98.26 96 ASN B CA 1
ATOM 13580 C C . ASN B 2 96 ? -74.550 -24.146 16.581 1.00 100.00 96 ASN B C 1
ATOM 13581 O O . ASN B 2 96 ? -75.257 -25.064 17.010 1.00 98.81 96 ASN B O 1
ATOM 13592 N N . GLY B 2 97 ? -74.676 -23.663 15.347 1.00 91.07 97 GLY B N 1
ATOM 13593 C CA . GLY B 2 97 ? -75.572 -24.256 14.378 1.00 85.60 97 GLY B CA 1
ATOM 13594 C C . GLY B 2 97 ? -76.970 -23.684 14.337 1.00 84.28 97 GLY B C 1
ATOM 13595 O O . GLY B 2 97 ? -77.845 -24.280 13.697 1.00 75.69 97 GLY B O 1
ATOM 13599 N N . ASP B 2 98 ? -77.213 -22.546 14.988 1.00 82.05 98 ASP B N 1
ATOM 13600 C CA . ASP B 2 98 ? -78.551 -21.971 15.036 1.00 82.88 98 ASP B CA 1
ATOM 13601 C C . ASP B 2 98 ? -78.962 -21.295 13.734 1.00 79.01 98 ASP B C 1
ATOM 13602 O O . ASP B 2 98 ? -80.141 -20.959 13.578 1.00 77.02 98 ASP B O 1
ATOM 13611 N N . GLY B 2 99 ? -78.033 -21.088 12.804 1.00 70.35 99 GLY B N 1
ATOM 13612 C CA . GLY B 2 99 ? -78.328 -20.388 11.575 1.00 63.87 99 GLY B CA 1
ATOM 13613 C C . GLY B 2 99 ? -78.044 -18.902 11.603 1.00 63.60 99 GLY B C 1
ATOM 13614 O O . GLY B 2 99 ? -78.349 -18.211 10.622 1.00 65.15 99 GLY B O 1
ATOM 13618 N N . LEU B 2 100 ? -77.480 -18.389 12.695 1.00 64.00 100 LEU B N 1
ATOM 13619 C CA . LEU B 2 100 ? -77.089 -16.992 12.805 1.00 66.37 100 LEU B CA 1
ATOM 13620 C C . LEU B 2 100 ? -75.591 -16.900 13.062 1.00 66.02 100 LEU B C 1
ATOM 13621 O O . LEU B 2 100 ? -75.041 -17.671 13.855 1.00 64.65 100 LEU B O 1
ATOM 13637 N N . ILE B 2 101 ? -74.935 -15.960 12.388 1.00 72.22 101 ILE B N 1
ATOM 13638 C CA . ILE B 2 101 ? -73.537 -15.657 12.652 1.00 76.90 101 ILE B CA 1
ATOM 13639 C C . ILE B 2 101 ? -73.469 -14.282 13.303 1.00 70.45 101 ILE B C 1
ATOM 13640 O O . ILE B 2 101 ? -74.387 -13.463 13.189 1.00 70.95 101 ILE B O 1
ATOM 13656 N N . SER B 2 102 ? -72.362 -14.029 13.991 1.00 70.67 102 SER B N 1
ATOM 13657 C CA . SER B 2 102 ? -72.145 -12.725 14.596 1.00 75.10 102 SER B CA 1
ATOM 13658 C C . SER B 2 102 ? -71.873 -11.680 13.521 1.00 81.88 102 SER B C 1
ATOM 13659 O O . SER B 2 102 ? -71.294 -11.968 12.471 1.00 85.17 102 SER B O 1
ATOM 13667 N N . ALA B 2 103 ? -72.307 -10.449 13.793 1.00 71.94 103 ALA B N 1
ATOM 13668 C CA . ALA B 2 103 ? -72.044 -9.349 12.874 1.00 69.29 103 ALA B CA 1
ATOM 13669 C C . ALA B 2 103 ? -70.628 -8.817 13.053 1.00 72.65 103 ALA B C 1
ATOM 13670 O O . ALA B 2 103 ? -69.889 -8.657 12.076 1.00 76.75 103 ALA B O 1
ATOM 13677 N N . ALA B 2 104 ? -70.232 -8.547 14.300 1.00 89.88 104 ALA B N 1
ATOM 13678 C CA . ALA B 2 104 ? -68.886 -8.048 14.561 1.00 88.16 104 ALA B CA 1
ATOM 13679 C C . ALA B 2 104 ? -67.822 -9.003 14.038 1.00 84.95 104 ALA B C 1
ATOM 13680 O O . ALA B 2 104 ? -66.734 -8.566 13.646 1.00 84.56 104 ALA B O 1
ATOM 13687 N N . GLU B 2 105 ? -68.115 -10.305 14.021 1.00 84.90 105 GLU B N 1
ATOM 13688 C CA . GLU B 2 105 ? -67.139 -11.282 13.550 1.00 77.22 105 GLU B CA 1
ATOM 13689 C C . GLU B 2 105 ? -66.944 -11.176 12.043 1.00 74.01 105 GLU B C 1
ATOM 13690 O O . GLU B 2 105 ? -65.809 -11.159 11.553 1.00 78.69 105 GLU B O 1
ATOM 13702 N N . LEU B 2 106 ? -68.045 -11.098 11.292 1.00 71.31 106 LEU B N 1
ATOM 13703 C CA . LEU B 2 106 ? -67.952 -11.006 9.839 1.00 63.93 106 LEU B CA 1
ATOM 13704 C C . LEU B 2 106 ? -67.127 -9.797 9.415 1.00 74.23 106 LEU B C 1
ATOM 13705 O O . LEU B 2 106 ? -66.353 -9.871 8.453 1.00 74.59 106 LEU B O 1
ATOM 13721 N N . LYS B 2 107 ? -67.273 -8.675 10.126 1.00 65.01 107 LYS B N 1
ATOM 13722 C CA . LYS B 2 107 ? -66.514 -7.476 9.788 1.00 62.62 107 LYS B CA 1
ATOM 13723 C C . LYS B 2 107 ? -65.024 -7.664 10.044 1.00 58.96 107 LYS B C 1
ATOM 13724 O O . LYS B 2 107 ? -64.196 -7.033 9.376 1.00 56.92 107 LYS B O 1
ATOM 13743 N N . HIS B 2 108 ? -64.666 -8.518 11.003 1.00 74.40 108 HIS B N 1
ATOM 13744 C CA . HIS B 2 108 ? -63.263 -8.704 11.353 1.00 80.93 108 HIS B CA 1
ATOM 13745 C C . HIS B 2 108 ? -62.545 -9.564 10.321 1.00 75.26 108 HIS B C 1
ATOM 13746 O O . HIS B 2 108 ? -61.449 -9.217 9.868 1.00 79.19 108 HIS B O 1
ATOM 13760 N N . VAL B 2 109 ? -63.155 -10.684 9.926 1.00 67.85 109 VAL B N 1
ATOM 13761 C CA . VAL B 2 109 ? -62.468 -11.637 9.060 1.00 74.43 109 VAL B CA 1
ATOM 13762 C C . VAL B 2 109 ? -62.310 -11.074 7.652 1.00 71.85 109 VAL B C 1
ATOM 13763 O O . VAL B 2 109 ? -61.252 -11.220 7.028 1.00 75.95 109 VAL B O 1
ATOM 13776 N N . LEU B 2 110 ? -63.350 -10.423 7.128 1.00 67.81 110 LEU B N 1
ATOM 13777 C CA . LEU B 2 110 ? -63.325 -9.983 5.739 1.00 61.26 110 LEU B CA 1
ATOM 13778 C C . LEU B 2 110 ? -62.376 -8.812 5.516 1.00 64.62 110 LEU B C 1
ATOM 13779 O O . LEU B 2 110 ? -61.961 -8.581 4.375 1.00 61.31 110 LEU B O 1
ATOM 13795 N N . THR B 2 111 ? -62.021 -8.075 6.568 1.00 63.16 111 THR B N 1
ATOM 13796 C CA . THR B 2 111 ? -61.043 -7.001 6.463 1.00 74.01 111 THR B CA 1
ATOM 13797 C C . THR B 2 111 ? -59.683 -7.377 7.036 1.00 73.69 111 THR B C 1
ATOM 13798 O O . THR B 2 111 ? -58.701 -6.678 6.766 1.00 71.52 111 THR B O 1
ATOM 13809 N N . SER B 2 112 ? -59.601 -8.456 7.813 1.00 77.11 112 SER B N 1
ATOM 13810 C CA . SER B 2 112 ? -58.358 -8.856 8.463 1.00 81.29 112 SER B CA 1
ATOM 13811 C C . SER B 2 112 ? -57.602 -9.937 7.703 1.00 62.00 112 SER B C 1
ATOM 13812 O O . SER B 2 112 ? -56.370 -9.883 7.629 1.00 60.76 112 SER B O 1
ATOM 13820 N N . ILE B 2 113 ? -58.303 -10.917 7.133 1.00 61.90 113 ILE B N 1
ATOM 13821 C CA . ILE B 2 113 ? -57.669 -12.076 6.522 1.00 59.94 113 ILE B CA 1
ATOM 13822 C C . ILE B 2 113 ? -58.192 -12.257 5.102 1.00 52.57 113 ILE B C 1
ATOM 13823 O O . ILE B 2 113 ? -59.125 -11.584 4.664 1.00 51.88 113 ILE B O 1
ATOM 13839 N N . GLY B 2 114 ? -57.569 -13.194 4.386 1.00 56.78 114 GLY B N 1
ATOM 13840 C CA . GLY B 2 114 ? -57.986 -13.518 3.038 1.00 51.04 114 GLY B CA 1
ATOM 13841 C C . GLY B 2 114 ? -57.698 -12.390 2.063 1.00 47.50 114 GLY B C 1
ATOM 13842 O O . GLY B 2 114 ? -56.760 -11.604 2.230 1.00 56.04 114 GLY B O 1
ATOM 13846 N N . GLU B 2 115 ? -58.520 -12.321 1.017 1.00 52.19 115 GLU B N 1
ATOM 13847 C CA . GLU B 2 115 ? -58.464 -11.224 0.050 1.00 55.19 115 GLU B CA 1
ATOM 13848 C C . GLU B 2 115 ? -59.228 -10.039 0.642 1.00 51.32 115 GLU B C 1
ATOM 13849 O O . GLU B 2 115 ? -60.332 -9.682 0.224 1.00 50.05 115 GLU B O 1
ATOM 13861 N N . LYS B 2 116 ? -58.598 -9.434 1.650 1.00 56.13 116 LYS B N 1
ATOM 13862 C CA . LYS B 2 116 ? -59.215 -8.408 2.480 1.00 61.87 116 LYS B CA 1
ATOM 13863 C C . LYS B 2 116 ? -60.092 -7.467 1.667 1.00 59.59 116 LYS B C 1
ATOM 13864 O O . LYS B 2 116 ? -59.679 -6.953 0.625 1.00 58.88 116 LYS B O 1
ATOM 13883 N N . LEU B 2 117 ? -61.309 -7.253 2.153 1.00 56.74 117 LEU B N 1
ATOM 13884 C CA . LEU B 2 117 ? -62.163 -6.184 1.663 1.00 69.67 117 LEU B CA 1
ATOM 13885 C C . LEU B 2 117 ? -61.940 -4.936 2.509 1.00 81.64 117 LEU B C 1
ATOM 13886 O O . LEU B 2 117 ? -61.569 -5.018 3.683 1.00 85.57 117 LEU B O 1
ATOM 13902 N N . THR B 2 118 ? -62.159 -3.777 1.900 1.00 101.10 118 THR B N 1
ATOM 13903 C CA . THR B 2 118 ? -62.033 -2.517 2.614 1.00 92.12 118 THR B CA 1
ATOM 13904 C C . THR B 2 118 ? -63.342 -2.189 3.320 1.00 94.81 118 THR B C 1
ATOM 13905 O O . THR B 2 118 ? -64.429 -2.544 2.850 1.00 102.50 118 THR B O 1
ATOM 13916 N N . ASP B 2 119 ? -63.232 -1.514 4.463 1.00 103.83 119 ASP B N 1
ATOM 13917 C CA . ASP B 2 119 ? -64.385 -1.239 5.311 1.00 95.36 119 ASP B CA 1
ATOM 13918 C C . ASP B 2 119 ? -65.601 -0.776 4.510 1.00 95.66 119 ASP B C 1
ATOM 13919 O O . ASP B 2 119 ? -66.720 -1.244 4.743 1.00 101.13 119 ASP B O 1
ATOM 13928 N N . ALA B 2 120 ? -65.391 0.134 3.560 1.00 94.34 120 ALA B N 1
ATOM 13929 C CA . ALA B 2 120 ? -66.514 0.670 2.795 1.00 96.75 120 ALA B CA 1
ATOM 13930 C C . ALA B 2 120 ? -67.208 -0.417 1.984 1.00 103.96 120 ALA B C 1
ATOM 13931 O O . ALA B 2 120 ? -68.442 -0.451 1.903 1.00 104.21 120 ALA B O 1
ATOM 13938 N N . GLU B 2 121 ? -66.432 -1.320 1.377 1.00 94.82 121 GLU B N 1
ATOM 13939 C CA . GLU B 2 121 ? -67.023 -2.353 0.533 1.00 88.14 121 GLU B CA 1
ATOM 13940 C C . GLU B 2 121 ? -67.799 -3.376 1.351 1.00 89.55 121 GLU B C 1
ATOM 13941 O O . GLU B 2 121 ? -68.774 -3.951 0.854 1.00 86.02 121 GLU B O 1
ATOM 13953 N N . VAL B 2 122 ? -67.384 -3.622 2.595 1.00 113.94 122 VAL B N 1
ATOM 13954 C CA . VAL B 2 122 ? -68.150 -4.504 3.468 1.00 117.01 122 VAL B CA 1
ATOM 13955 C C . VAL B 2 122 ? -69.387 -3.813 4.025 1.00 109.90 122 VAL B C 1
ATOM 13956 O O . VAL B 2 122 ? -70.319 -4.491 4.474 1.00 110.65 122 VAL B O 1
ATOM 13969 N N . ASP B 2 123 ? -69.429 -2.480 3.999 1.00 93.12 123 ASP B N 1
ATOM 13970 C CA . ASP B 2 123 ? -70.560 -1.748 4.556 1.00 89.87 123 ASP B CA 1
ATOM 13971 C C . ASP B 2 123 ? -71.716 -1.601 3.575 1.00 81.94 123 ASP B C 1
ATOM 13972 O O . ASP B 2 123 ? -72.808 -1.200 3.994 1.00 91.87 123 ASP B O 1
ATOM 13981 N N . ASP B 2 124 ? -71.512 -1.904 2.295 1.00 85.48 124 ASP B N 1
ATOM 13982 C CA . ASP B 2 124 ? -72.633 -2.175 1.406 1.00 90.76 124 ASP B CA 1
ATOM 13983 C C . ASP B 2 124 ? -73.052 -3.638 1.456 1.00 99.68 124 ASP B C 1
ATOM 13984 O O . ASP B 2 124 ? -74.064 -4.002 0.847 1.00 100.34 124 ASP B O 1
ATOM 13993 N N . MET B 2 125 ? -72.298 -4.474 2.166 1.00 79.16 125 MET B N 1
ATOM 13994 C CA . MET B 2 125 ? -72.635 -5.877 2.353 1.00 78.96 125 MET B CA 1
ATOM 13995 C C . MET B 2 125 ? -73.231 -6.088 3.741 1.00 77.64 125 MET B C 1
ATOM 13996 O O . MET B 2 125 ? -74.449 -6.103 3.911 1.00 77.86 125 MET B O 1
ATOM 14010 N N . ILE B 2 136 ? -76.619 -11.494 12.267 1.00 84.38 136 ILE B N 1
ATOM 14011 C CA . ILE B 2 136 ? -76.978 -11.581 10.857 1.00 90.26 136 ILE B CA 1
ATOM 14012 C C . ILE B 2 136 ? -77.569 -12.961 10.582 1.00 87.46 136 ILE B C 1
ATOM 14013 O O . ILE B 2 136 ? -77.195 -13.944 11.223 1.00 78.22 136 ILE B O 1
ATOM 14028 N N . ASN B 2 137 ? -78.491 -13.027 9.625 1.00 92.11 137 ASN B N 1
ATOM 14029 C CA . ASN B 2 137 ? -79.223 -14.250 9.313 1.00 93.40 137 ASN B CA 1
ATOM 14030 C C . ASN B 2 137 ? -78.632 -14.867 8.050 1.00 97.87 137 ASN B C 1
ATOM 14031 O O . ASN B 2 137 ? -78.770 -14.313 6.955 1.00 98.31 137 ASN B O 1
ATOM 14042 N N . ILE B 2 138 ? -77.988 -16.023 8.208 1.00 86.75 138 ILE B N 1
ATOM 14043 C CA . ILE B 2 138 ? -77.242 -16.666 7.133 1.00 91.96 138 ILE B CA 1
ATOM 14044 C C . ILE B 2 138 ? -78.146 -16.960 5.946 1.00 92.13 138 ILE B C 1
ATOM 14045 O O . ILE B 2 138 ? -78.007 -16.351 4.879 1.00 88.22 138 ILE B O 1
ATOM 14061 N N . GLN B 2 139 ? -79.066 -17.915 6.121 1.00 102.55 139 GLN B N 1
ATOM 14062 C CA . GLN B 2 139 ? -79.903 -18.364 5.013 1.00 98.99 139 GLN B CA 1
ATOM 14063 C C . GLN B 2 139 ? -80.512 -17.188 4.265 1.00 94.41 139 GLN B C 1
ATOM 14064 O O . GLN B 2 139 ? -80.620 -17.213 3.033 1.00 91.86 139 GLN B O 1
ATOM 14078 N N . GLN B 2 140 ? -80.908 -16.141 4.991 1.00 98.47 140 GLN B N 1
ATOM 14079 C CA . GLN B 2 140 ? -81.478 -14.965 4.346 1.00 98.73 140 GLN B CA 1
ATOM 14080 C C . GLN B 2 140 ? -80.393 -14.119 3.690 1.00 100.04 140 GLN B C 1
ATOM 14081 O O . GLN B 2 140 ? -80.521 -13.732 2.524 1.00 97.73 140 GLN B O 1
ATOM 14095 N N . PHE B 2 141 ? -79.313 -13.834 4.422 1.00 84.13 141 PHE B N 1
ATOM 14096 C CA . PHE B 2 141 ? -78.273 -12.948 3.902 1.00 84.85 141 PHE B CA 1
ATOM 14097 C C . PHE B 2 141 ? -77.724 -13.471 2.580 1.00 78.92 141 PHE B C 1
ATOM 14098 O O . PHE B 2 141 ? -77.609 -12.723 1.602 1.00 79.02 141 PHE B O 1
ATOM 14115 N N . ALA B 2 142 ? -77.374 -14.758 2.531 1.00 86.38 142 ALA B N 1
ATOM 14116 C CA . ALA B 2 142 ? -76.922 -15.346 1.276 1.00 88.27 142 ALA B CA 1
ATOM 14117 C C . ALA B 2 142 ? -78.036 -15.364 0.238 1.00 86.75 142 ALA B C 1
ATOM 14118 O O . ALA B 2 142 ? -77.765 -15.256 -0.964 1.00 87.54 142 ALA B O 1
ATOM 14125 N N . ALA B 2 143 ? -79.290 -15.488 0.680 1.00 94.01 143 ALA B N 1
ATOM 14126 C CA . ALA B 2 143 ? -80.402 -15.576 -0.259 1.00 99.14 143 ALA B CA 1
ATOM 14127 C C . ALA B 2 143 ? -80.564 -14.288 -1.056 1.00 89.64 143 ALA B C 1
ATOM 14128 O O . ALA B 2 143 ? -80.770 -14.327 -2.275 1.00 93.51 143 ALA B O 1
ATOM 14135 N N . LEU B 2 144 ? -80.472 -13.135 -0.391 1.00 82.27 144 LEU B N 1
ATOM 14136 C CA . LEU B 2 144 ? -80.751 -11.865 -1.048 1.00 86.54 144 LEU B CA 1
ATOM 14137 C C . LEU B 2 144 ? -79.516 -11.202 -1.644 1.00 89.36 144 LEU B C 1
ATOM 14138 O O . LEU B 2 144 ? -79.660 -10.306 -2.484 1.00 93.29 144 LEU B O 1
ATOM 14154 N N . LEU B 2 145 ? -78.311 -11.613 -1.242 1.00 89.51 145 LEU B N 1
ATOM 14155 C CA . LEU B 2 145 ? -77.111 -11.047 -1.847 1.00 88.04 145 LEU B CA 1
ATOM 14156 C C . LEU B 2 145 ? -76.916 -11.524 -3.279 1.00 87.51 145 LEU B C 1
ATOM 14157 O O . LEU B 2 145 ? -76.231 -10.849 -4.056 1.00 84.85 145 LEU B O 1
ATOM 14173 N N . SER B 2 146 ? -77.499 -12.662 -3.645 1.00 89.12 146 SER B N 1
ATOM 14174 C CA . SER B 2 146 ? -77.444 -13.147 -5.020 1.00 87.59 146 SER B CA 1
ATOM 14175 C C . SER B 2 146 ? -78.800 -12.954 -5.694 1.00 89.48 146 SER B C 1
ATOM 14176 O O . SER B 2 146 ? -79.674 -12.266 -5.165 1.00 82.80 146 SER B O 1
ATOM 14184 N N . LYS C 1 100 ? 13.604 -1.472 61.874 1.00 74.38 100 LYS C N 1
ATOM 14185 C CA . LYS C 1 100 ? 14.211 -2.779 61.653 1.00 69.62 100 LYS C CA 1
ATOM 14186 C C . LYS C 1 100 ? 14.113 -3.174 60.180 1.00 73.77 100 LYS C C 1
ATOM 14187 O O . LYS C 1 100 ? 15.093 -3.084 59.443 1.00 81.46 100 LYS C O 1
ATOM 14205 N N . GLN C 1 101 ? 12.925 -3.601 59.755 1.00 60.90 101 GLN C N 1
ATOM 14206 C CA . GLN C 1 101 ? 12.704 -4.131 58.412 1.00 70.56 101 GLN C CA 1
ATOM 14207 C C . GLN C 1 101 ? 11.815 -3.164 57.638 1.00 55.85 101 GLN C C 1
ATOM 14208 O O . GLN C 1 101 ? 10.638 -2.993 57.972 1.00 59.00 101 GLN C O 1
ATOM 14222 N N . TYR C 1 102 ? 12.377 -2.538 56.607 1.00 60.93 102 TYR C N 1
ATOM 14223 C CA . TYR C 1 102 ? 11.621 -1.631 55.751 1.00 55.28 102 TYR C CA 1
ATOM 14224 C C . TYR C 1 102 ? 12.410 -1.411 54.464 1.00 51.91 102 TYR C C 1
ATOM 14225 O O . TYR C 1 102 ? 13.495 -1.969 54.274 1.00 47.01 102 TYR C O 1
ATOM 14243 N N . TYR C 1 103 ? 11.848 -0.600 53.571 1.00 39.32 103 TYR C N 1
ATOM 14244 C CA . TYR C 1 103 ? 12.423 -0.366 52.255 1.00 39.90 103 TYR C CA 1
ATOM 14245 C C . TYR C 1 103 ? 12.949 1.057 52.135 1.00 38.76 103 TYR C C 1
ATOM 14246 O O . TYR C 1 103 ? 12.414 1.992 52.740 1.00 44.39 103 TYR C O 1
ATOM 14264 N N . PHE C 1 104 ? 14.011 1.208 51.341 1.00 38.30 104 PHE C N 1
ATOM 14265 C CA . PHE C 1 104 ? 14.588 2.508 51.037 1.00 38.95 104 PHE C CA 1
ATOM 14266 C C . PHE C 1 104 ? 13.942 3.164 49.820 1.00 37.66 104 PHE C C 1
ATOM 14267 O O . PHE C 1 104 ? 14.549 4.055 49.213 1.00 37.82 104 PHE C O 1
ATOM 14284 N N . ALA C 1 105 ? 12.731 2.749 49.450 1.00 42.49 105 ALA C N 1
ATOM 14285 C CA . ALA C 1 105 ? 12.071 3.272 48.261 1.00 55.97 105 ALA C CA 1
ATOM 14286 C C . ALA C 1 105 ? 10.608 3.558 48.560 1.00 47.07 105 ALA C C 1
ATOM 14287 O O . ALA C 1 105 ? 9.913 2.715 49.133 1.00 38.31 105 ALA C O 1
ATOM 14294 N N . ARG C 1 106 ? 10.154 4.751 48.177 1.00 42.43 106 ARG C N 1
ATOM 14295 C CA . ARG C 1 106 ? 8.754 5.142 48.255 1.00 54.15 106 ARG C CA 1
ATOM 14296 C C . ARG C 1 106 ? 8.159 5.161 46.852 1.00 46.02 106 ARG C C 1
ATOM 14297 O O . ARG C 1 106 ? 8.864 5.410 45.871 1.00 37.01 106 ARG C O 1
ATOM 14318 N N . ARG C 1 107 ? 6.853 4.907 46.764 1.00 38.82 107 ARG C N 1
ATOM 14319 C CA . ARG C 1 107 ? 6.128 4.959 45.498 1.00 47.39 107 ARG C CA 1
ATOM 14320 C C . ARG C 1 107 ? 4.952 5.916 45.636 1.00 54.45 107 ARG C C 1
ATOM 14321 O O . ARG C 1 107 ? 4.080 5.712 46.487 1.00 47.53 107 ARG C O 1
ATOM 14342 N N . GLY C 1 108 ? 4.927 6.947 44.793 1.00 31.86 108 GLY C N 1
ATOM 14343 C CA . GLY C 1 108 ? 3.865 7.935 44.781 1.00 35.98 108 GLY C CA 1
ATOM 14344 C C . GLY C 1 108 ? 3.338 8.139 43.373 1.00 51.43 108 GLY C C 1
ATOM 14345 O O . GLY C 1 108 ? 3.160 7.191 42.606 1.00 41.76 108 GLY C O 1
ATOM 14349 N N . GLU C 1 109 ? 3.084 9.404 43.035 1.00 32.22 109 GLU C N 1
ATOM 14350 C CA . GLU C 1 109 ? 2.601 9.769 41.712 1.00 33.12 109 GLU C CA 1
ATOM 14351 C C . GLU C 1 109 ? 3.253 11.071 41.269 1.00 44.97 109 GLU C C 1
ATOM 14352 O O . GLU C 1 109 ? 3.840 11.805 42.066 1.00 58.92 109 GLU C O 1
ATOM 14364 N N . THR C 1 110 ? 3.141 11.340 39.972 1.00 37.29 110 THR C N 1
ATOM 14365 C CA . THR C 1 110 ? 3.648 12.566 39.373 1.00 30.66 110 THR C CA 1
ATOM 14366 C C . THR C 1 110 ? 2.716 12.927 38.223 1.00 29.77 110 THR C C 1
ATOM 14367 O O . THR C 1 110 ? 1.723 12.241 37.968 1.00 45.30 110 THR C O 1
ATOM 14378 N N . SER C 1 111 ? 3.037 14.017 37.524 1.00 35.85 111 SER C N 1
ATOM 14379 C CA . SER C 1 111 ? 2.108 14.530 36.523 1.00 38.87 111 SER C CA 1
ATOM 14380 C C . SER C 1 111 ? 2.245 13.801 35.190 1.00 36.46 111 SER C C 1
ATOM 14381 O O . SER C 1 111 ? 1.240 13.536 34.523 1.00 39.74 111 SER C O 1
ATOM 14389 N N . THR C 1 112 ? 3.468 13.469 34.783 1.00 27.96 112 THR C N 1
ATOM 14390 C CA . THR C 1 112 ? 3.669 12.814 33.500 1.00 37.01 112 THR C CA 1
ATOM 14391 C C . THR C 1 112 ? 5.044 12.167 33.463 1.00 39.49 112 THR C C 1
ATOM 14392 O O . THR C 1 112 ? 6.006 12.679 34.041 1.00 27.03 112 THR C O 1
ATOM 14403 N N . HIS C 1 113 ? 5.121 11.031 32.776 1.00 24.48 113 HIS C N 1
ATOM 14404 C CA . HIS C 1 113 ? 6.399 10.441 32.414 1.00 24.15 113 HIS C CA 1
ATOM 14405 C C . HIS C 1 113 ? 6.926 10.980 31.092 1.00 23.89 113 HIS C C 1
ATOM 14406 O O . HIS C 1 113 ? 8.071 10.690 30.735 1.00 25.28 113 HIS C O 1
ATOM 14420 N N . ASP C 1 114 ? 6.121 11.757 30.368 1.00 23.81 114 ASP C N 1
ATOM 14421 C CA . ASP C 1 114 ? 6.520 12.294 29.073 1.00 25.29 114 ASP C CA 1
ATOM 14422 C C . ASP C 1 114 ? 7.530 13.417 29.267 1.00 62.82 114 ASP C C 1
ATOM 14423 O O . ASP C 1 114 ? 7.211 14.591 29.050 1.00 32.55 114 ASP C O 1
ATOM 14432 N N . THR C 1 115 ? 8.744 13.062 29.683 1.00 34.04 115 THR C N 1
ATOM 14433 C CA . THR C 1 115 ? 9.813 14.019 29.935 1.00 35.45 115 THR C CA 1
ATOM 14434 C C . THR C 1 115 ? 11.063 13.556 29.202 1.00 30.03 115 THR C C 1
ATOM 14435 O O . THR C 1 115 ? 11.498 12.413 29.374 1.00 39.28 115 THR C O 1
ATOM 14446 N N . SER C 1 116 ? 11.629 14.437 28.380 1.00 31.50 116 SER C N 1
ATOM 14447 C CA . SER C 1 116 ? 12.864 14.151 27.652 1.00 31.84 116 SER C CA 1
ATOM 14448 C C . SER C 1 116 ? 12.739 12.899 26.790 1.00 34.99 116 SER C C 1
ATOM 14449 O O . SER C 1 116 ? 13.731 12.217 26.522 1.00 32.60 116 SER C O 1
ATOM 14457 N N . LEU C 1 117 ? 11.525 12.579 26.353 1.00 24.74 117 LEU C N 1
ATOM 14458 C CA . LEU C 1 117 ? 11.330 11.440 25.476 1.00 38.40 117 LEU C CA 1
ATOM 14459 C C . LEU C 1 117 ? 11.614 11.834 24.033 1.00 23.11 117 LEU C C 1
ATOM 14460 O O . LEU C 1 117 ? 11.664 13.020 23.701 1.00 32.09 117 LEU C O 1
ATOM 14476 N N . PRO C 1 118 ? 11.800 10.858 23.151 1.00 26.52 118 PRO C N 1
ATOM 14477 C CA . PRO C 1 118 ? 11.882 11.163 21.722 1.00 25.14 118 PRO C CA 1
ATOM 14478 C C . PRO C 1 118 ? 10.634 11.896 21.269 1.00 21.70 118 PRO C C 1
ATOM 14479 O O . PRO C 1 118 ? 9.572 11.774 21.899 1.00 33.32 118 PRO C O 1
ATOM 14490 N N . PRO C 1 119 ? 10.713 12.675 20.196 1.00 26.44 119 PRO C N 1
ATOM 14491 C CA . PRO C 1 119 ? 9.525 13.372 19.705 1.00 30.66 119 PRO C CA 1
ATOM 14492 C C . PRO C 1 119 ? 8.526 12.386 19.129 1.00 40.06 119 PRO C C 1
ATOM 14493 O O . PRO C 1 119 ? 8.917 11.386 18.509 1.00 21.89 119 PRO C O 1
ATOM 14504 N N . PRO C 1 120 ? 7.224 12.629 19.311 1.00 44.63 120 PRO C N 1
ATOM 14505 C CA . PRO C 1 120 ? 6.225 11.679 18.802 1.00 18.66 120 PRO C CA 1
ATOM 14506 C C . PRO C 1 120 ? 6.149 11.704 17.287 1.00 18.27 120 PRO C C 1
ATOM 14507 O O . PRO C 1 120 ? 5.319 12.415 16.711 1.00 18.40 120 PRO C O 1
ATOM 14518 N N . VAL C 1 121 ? 7.009 10.936 16.630 1.00 18.81 121 VAL C N 1
ATOM 14519 C CA . VAL C 1 121 ? 7.118 10.972 15.179 1.00 18.63 121 VAL C CA 1
ATOM 14520 C C . VAL C 1 121 ? 7.379 9.573 14.650 1.00 23.99 121 VAL C C 1
ATOM 14521 O O . VAL C 1 121 ? 8.085 8.775 15.282 1.00 18.37 121 VAL C O 1
ATOM 14534 N N . LYS C 1 122 ? 6.816 9.286 13.484 1.00 17.54 122 LYS C N 1
ATOM 14535 C CA . LYS C 1 122 ? 7.153 8.106 12.701 1.00 16.78 122 LYS C CA 1
ATOM 14536 C C . LYS C 1 122 ? 7.766 8.555 11.382 1.00 17.29 122 LYS C C 1
ATOM 14537 O O . LYS C 1 122 ? 7.247 9.472 10.732 1.00 22.44 122 LYS C O 1
ATOM 14556 N N . VAL C 1 123 ? 8.861 7.919 10.992 1.00 19.85 123 VAL C N 1
ATOM 14557 C CA . VAL C 1 123 ? 9.555 8.238 9.749 1.00 24.54 123 VAL C CA 1
ATOM 14558 C C . VAL C 1 123 ? 9.218 7.158 8.731 1.00 29.04 123 VAL C C 1
ATOM 14559 O O . VAL C 1 123 ? 9.517 5.976 8.940 1.00 57.04 123 VAL C O 1
ATOM 14572 N N . LEU C 1 124 ? 8.592 7.567 7.631 1.00 41.61 124 LEU C N 1
ATOM 14573 C CA . LEU C 1 124 ? 8.126 6.653 6.597 1.00 18.88 124 LEU C CA 1
ATOM 14574 C C . LEU C 1 124 ? 8.374 7.289 5.241 1.00 36.23 124 LEU C C 1
ATOM 14575 O O . LEU C 1 124 ? 8.036 8.458 5.033 1.00 59.70 124 LEU C O 1
ATOM 14591 N N . SER C 1 125 ? 8.959 6.522 4.323 1.00 56.98 125 SER C N 1
ATOM 14592 C CA . SER C 1 125 ? 9.259 7.021 2.983 1.00 56.88 125 SER C CA 1
ATOM 14593 C C . SER C 1 125 ? 10.083 8.303 3.048 1.00 71.66 125 SER C C 1
ATOM 14594 O O . SER C 1 125 ? 9.984 9.172 2.177 1.00 57.91 125 SER C O 1
ATOM 14602 N N . GLY C 1 126 ? 10.900 8.432 4.093 1.00 52.51 126 GLY C N 1
ATOM 14603 C CA . GLY C 1 126 ? 11.735 9.596 4.277 1.00 36.53 126 GLY C CA 1
ATOM 14604 C C . GLY C 1 126 ? 11.074 10.768 4.973 1.00 59.44 126 GLY C C 1
ATOM 14605 O O . GLY C 1 126 ? 11.783 11.687 5.404 1.00 60.15 126 GLY C O 1
ATOM 14609 N N . ARG C 1 127 ? 9.750 10.770 5.102 1.00 33.72 127 ARG C N 1
ATOM 14610 C CA . ARG C 1 127 ? 9.033 11.887 5.699 1.00 24.78 127 ARG C CA 1
ATOM 14611 C C . ARG C 1 127 ? 8.634 11.566 7.135 1.00 46.53 127 ARG C C 1
ATOM 14612 O O . ARG C 1 127 ? 8.565 10.406 7.545 1.00 52.16 127 ARG C O 1
ATOM 14633 N N . SER C 1 128 ? 8.362 12.623 7.897 1.00 28.36 128 SER C N 1
ATOM 14634 C CA . SER C 1 128 ? 8.044 12.509 9.314 1.00 31.37 128 SER C CA 1
ATOM 14635 C C . SER C 1 128 ? 6.547 12.697 9.529 1.00 36.21 128 SER C C 1
ATOM 14636 O O . SER C 1 128 ? 5.973 13.700 9.097 1.00 22.98 128 SER C O 1
ATOM 14644 N N . ILE C 1 129 ? 5.926 11.734 10.196 1.00 18.25 129 ILE C N 1
ATOM 14645 C CA . ILE C 1 129 ? 4.495 11.746 10.486 1.00 17.68 129 ILE C CA 1
ATOM 14646 C C . ILE C 1 129 ? 4.321 11.990 11.982 1.00 17.89 129 ILE C C 1
ATOM 14647 O O . ILE C 1 129 ? 4.778 11.173 12.790 1.00 17.49 129 ILE C O 1
ATOM 14663 N N . PRO C 1 130 ? 3.680 13.080 12.397 1.00 17.93 130 PRO C N 1
ATOM 14664 C CA . PRO C 1 130 ? 3.465 13.290 13.832 1.00 18.20 130 PRO C CA 1
ATOM 14665 C C . PRO C 1 130 ? 2.498 12.267 14.400 1.00 26.14 130 PRO C C 1
ATOM 14666 O O . PRO C 1 130 ? 1.549 11.839 13.737 1.00 16.44 130 PRO C O 1
ATOM 14677 N N . LEU C 1 131 ? 2.749 11.879 15.645 1.00 26.08 131 LEU C N 1
ATOM 14678 C CA . LEU C 1 131 ? 1.906 10.932 16.362 1.00 25.62 131 LEU C CA 1
ATOM 14679 C C . LEU C 1 131 ? 1.163 11.677 17.458 1.00 17.59 131 LEU C C 1
ATOM 14680 O O . LEU C 1 131 ? 1.773 12.417 18.236 1.00 23.73 131 LEU C O 1
ATOM 14696 N N . LYS C 1 132 ? -0.148 11.481 17.518 1.00 16.32 132 LYS C N 1
ATOM 14697 C CA . LYS C 1 132 ? -0.997 12.186 18.463 1.00 16.97 132 LYS C CA 1
ATOM 14698 C C . LYS C 1 132 ? -1.754 11.192 19.328 1.00 32.94 132 LYS C C 1
ATOM 14699 O O . LYS C 1 132 ? -2.153 10.118 18.865 1.00 19.06 132 LYS C O 1
ATOM 14718 N N . GLU C 1 133 ? -1.941 11.560 20.587 1.00 18.83 133 GLU C N 1
ATOM 14719 C CA . GLU C 1 133 ? -2.701 10.748 21.519 1.00 16.95 133 GLU C CA 1
ATOM 14720 C C . GLU C 1 133 ? -4.193 10.922 21.282 1.00 36.12 133 GLU C C 1
ATOM 14721 O O . GLU C 1 133 ? -4.675 12.032 21.038 1.00 21.11 133 GLU C O 1
ATOM 14733 N N . ILE C 1 134 ? -4.922 9.813 21.358 1.00 17.00 134 ILE C N 1
ATOM 14734 C CA . ILE C 1 134 ? -6.372 9.836 21.531 1.00 17.15 134 ILE C CA 1
ATOM 14735 C C . ILE C 1 134 ? -6.644 9.729 23.030 1.00 20.73 134 ILE C C 1
ATOM 14736 O O . ILE C 1 134 ? -6.324 8.689 23.629 1.00 17.36 134 ILE C O 1
ATOM 14752 N N . PRO C 1 135 ? -7.189 10.763 23.672 1.00 23.61 135 PRO C N 1
ATOM 14753 C CA . PRO C 1 135 ? -7.332 10.716 25.135 1.00 28.41 135 PRO C CA 1
ATOM 14754 C C . PRO C 1 135 ? -8.325 9.641 25.553 1.00 28.97 135 PRO C C 1
ATOM 14755 O O . PRO C 1 135 ? -9.437 9.566 25.028 1.00 19.26 135 PRO C O 1
ATOM 14766 N N . PHE C 1 136 ? -7.913 8.808 26.510 1.00 25.58 136 PHE C N 1
ATOM 14767 C CA . PHE C 1 136 ? -8.755 7.697 26.933 1.00 17.90 136 PHE C CA 1
ATOM 14768 C C . PHE C 1 136 ? -10.017 8.191 27.633 1.00 23.41 136 PHE C C 1
ATOM 14769 O O . PHE C 1 136 ? -11.138 7.865 27.224 1.00 18.73 136 PHE C O 1
ATOM 14786 N N . GLU C 1 137 ? -9.851 8.970 28.705 1.00 25.73 137 GLU C N 1
ATOM 14787 C CA . GLU C 1 137 ? -10.991 9.342 29.538 1.00 40.95 137 GLU C CA 1
ATOM 14788 C C . GLU C 1 137 ? -11.980 10.210 28.769 1.00 37.61 137 GLU C C 1
ATOM 14789 O O . GLU C 1 137 ? -13.186 9.940 28.768 1.00 22.36 137 GLU C O 1
ATOM 14801 N N . ALA C 1 138 ? -11.490 11.261 28.106 1.00 30.05 138 ALA C N 1
ATOM 14802 C CA . ALA C 1 138 ? -12.388 12.143 27.367 1.00 21.78 138 ALA C CA 1
ATOM 14803 C C . ALA C 1 138 ? -13.188 11.365 26.330 1.00 23.68 138 ALA C C 1
ATOM 14804 O O . ALA C 1 138 ? -14.399 11.571 26.188 1.00 21.33 138 ALA C O 1
ATOM 14811 N N . THR C 1 139 ? -12.530 10.461 25.598 1.00 19.68 139 THR C N 1
ATOM 14812 C CA . THR C 1 139 ? -13.231 9.676 24.588 1.00 23.01 139 THR C CA 1
ATOM 14813 C C . THR C 1 139 ? -14.195 8.687 25.228 1.00 19.00 139 THR C C 1
ATOM 14814 O O . THR C 1 139 ? -15.325 8.519 24.754 1.00 19.09 139 THR C O 1
ATOM 14825 N N . ARG C 1 140 ? -13.762 8.009 26.296 1.00 23.49 140 ARG C N 1
ATOM 14826 C CA . ARG C 1 140 ? -14.658 7.109 27.014 1.00 19.47 140 ARG C CA 1
ATOM 14827 C C . ARG C 1 140 ? -15.930 7.838 27.425 1.00 36.14 140 ARG C C 1
ATOM 14828 O O . ARG C 1 140 ? -17.043 7.336 27.235 1.00 23.12 140 ARG C O 1
ATOM 14849 N N . ASN C 1 141 ? -15.778 9.039 27.986 1.00 21.77 141 ASN C N 1
ATOM 14850 C CA . ASN C 1 141 ? -16.935 9.775 28.479 1.00 22.75 141 ASN C CA 1
ATOM 14851 C C . ASN C 1 141 ? -17.854 10.188 27.337 1.00 25.91 141 ASN C C 1
ATOM 14852 O O . ASN C 1 141 ? -19.081 10.137 27.476 1.00 27.24 141 ASN C O 1
ATOM 14863 N N . GLU C 1 142 ? -17.282 10.601 26.201 1.00 21.93 142 GLU C N 1
ATOM 14864 C CA . GLU C 1 142 ? -18.103 10.920 25.038 1.00 21.81 142 GLU C CA 1
ATOM 14865 C C . GLU C 1 142 ? -18.998 9.745 24.670 1.00 27.20 142 GLU C C 1
ATOM 14866 O O . GLU C 1 142 ? -20.193 9.921 24.398 1.00 31.72 142 GLU C O 1
ATOM 14878 N N . LEU C 1 143 ? -18.437 8.534 24.667 1.00 23.99 143 LEU C N 1
ATOM 14879 C CA . LEU C 1 143 ? -19.202 7.358 24.267 1.00 29.96 143 LEU C CA 1
ATOM 14880 C C . LEU C 1 143 ? -20.303 7.045 25.273 1.00 30.79 143 LEU C C 1
ATOM 14881 O O . LEU C 1 143 ? -21.391 6.603 24.889 1.00 22.18 143 LEU C O 1
ATOM 14897 N N . VAL C 1 144 ? -20.045 7.268 26.565 1.00 21.91 144 VAL C N 1
ATOM 14898 C CA . VAL C 1 144 ? -21.097 7.096 27.561 1.00 27.01 144 VAL C CA 1
ATOM 14899 C C . VAL C 1 144 ? -22.231 8.082 27.306 1.00 24.12 144 VAL C C 1
ATOM 14900 O O . VAL C 1 144 ? -23.411 7.742 27.449 1.00 31.44 144 VAL C O 1
ATOM 14913 N N . GLN C 1 145 ? -21.895 9.315 26.919 1.00 50.01 145 GLN C N 1
ATOM 14914 C CA . GLN C 1 145 ? -22.934 10.301 26.640 1.00 37.25 145 GLN C CA 1
ATOM 14915 C C . GLN C 1 145 ? -23.726 9.924 25.393 1.00 26.03 145 GLN C C 1
ATOM 14916 O O . GLN C 1 145 ? -24.940 10.147 25.330 1.00 28.35 145 GLN C O 1
ATOM 14930 N N . ILE C 1 146 ? -23.059 9.354 24.387 1.00 23.70 146 ILE C N 1
ATOM 14931 C CA . ILE C 1 146 ? -23.782 8.836 23.231 1.00 23.29 146 ILE C CA 1
ATOM 14932 C C . ILE C 1 146 ? -24.675 7.676 23.649 1.00 23.66 146 ILE C C 1
ATOM 14933 O O . ILE C 1 146 ? -25.782 7.504 23.126 1.00 24.13 146 ILE C O 1
ATOM 14949 N N . TYR C 1 147 ? -24.209 6.859 24.597 1.00 23.29 147 TYR C N 1
ATOM 14950 C CA . TYR C 1 147 ? -25.024 5.749 25.077 1.00 23.79 147 TYR C CA 1
ATOM 14951 C C . TYR C 1 147 ? -26.261 6.250 25.814 1.00 32.82 147 TYR C C 1
ATOM 14952 O O . TYR C 1 147 ? -27.341 5.658 25.696 1.00 29.35 147 TYR C O 1
ATOM 14970 N N . LEU C 1 148 ? -26.129 7.340 26.573 1.00 29.94 148 LEU C N 1
ATOM 14971 C CA . LEU C 1 148 ? -27.276 7.872 27.304 1.00 38.70 148 LEU C CA 1
ATOM 14972 C C . LEU C 1 148 ? -28.339 8.398 26.346 1.00 36.54 148 LEU C C 1
ATOM 14973 O O . LEU C 1 148 ? -29.532 8.118 26.512 1.00 31.48 148 LEU C O 1
ATOM 14989 N N . THR C 1 149 ? -27.925 9.162 25.331 1.00 28.44 149 THR C N 1
ATOM 14990 C CA . THR C 1 149 ? -28.886 9.648 24.346 1.00 34.99 149 THR C CA 1
ATOM 14991 C C . THR C 1 149 ? -29.513 8.495 23.572 1.00 34.62 149 THR C C 1
ATOM 14992 O O . THR C 1 149 ? -30.676 8.581 23.165 1.00 40.66 149 THR C O 1
ATOM 15003 N N . SER C 1 150 ? -28.766 7.405 23.371 1.00 54.65 150 SER C N 1
ATOM 15004 C CA . SER C 1 150 ? -29.347 6.218 22.753 1.00 26.20 150 SER C CA 1
ATOM 15005 C C . SER C 1 150 ? -30.418 5.604 23.645 1.00 27.53 150 SER C C 1
ATOM 15006 O O . SER C 1 150 ? -31.456 5.144 23.152 1.00 28.12 150 SER C O 1
ATOM 15014 N N . ILE C 1 151 ? -30.185 5.588 24.959 1.00 28.10 151 ILE C N 1
ATOM 15015 C CA . ILE C 1 151 ? -31.198 5.107 25.894 1.00 36.18 151 ILE C CA 1
ATOM 15016 C C . ILE C 1 151 ? -32.448 5.972 25.798 1.00 30.98 151 ILE C C 1
ATOM 15017 O O . ILE C 1 151 ? -33.577 5.468 25.755 1.00 32.01 151 ILE C O 1
ATOM 15033 N N . ASP C 1 152 ? -32.262 7.293 25.774 1.00 43.43 152 ASP C N 1
ATOM 15034 C CA . ASP C 1 152 ? -33.393 8.199 25.611 1.00 44.84 152 ASP C CA 1
ATOM 15035 C C . ASP C 1 152 ? -34.165 7.886 24.335 1.00 36.13 152 ASP C C 1
ATOM 15036 O O . ASP C 1 152 ? -35.401 7.857 24.341 1.00 37.61 152 ASP C O 1
ATOM 15045 N N . LYS C 1 153 ? -33.454 7.637 23.232 1.00 37.06 153 LYS C N 1
ATOM 15046 C CA . LYS C 1 153 ? -34.127 7.289 21.983 1.00 32.97 153 LYS C CA 1
ATOM 15047 C C . LYS C 1 153 ? -34.853 5.954 22.104 1.00 39.49 153 LYS C C 1
ATOM 15048 O O . LYS C 1 153 ? -35.976 5.805 21.607 1.00 34.52 153 LYS C O 1
ATOM 15067 N N . LEU C 1 154 ? -34.230 4.973 22.758 1.00 38.48 154 LEU C N 1
ATOM 15068 C CA . LEU C 1 154 ? -34.896 3.696 22.988 1.00 46.59 154 LEU C CA 1
ATOM 15069 C C . LEU C 1 154 ? -36.239 3.903 23.678 1.00 35.73 154 LEU C C 1
ATOM 15070 O O . LEU C 1 154 ? -37.267 3.373 23.240 1.00 42.64 154 LEU C O 1
ATOM 15086 N N . ILE C 1 155 ? -36.247 4.681 24.761 1.00 37.24 155 ILE C N 1
ATOM 15087 C CA . ILE C 1 155 ? -37.483 4.908 25.505 1.00 38.06 155 ILE C CA 1
ATOM 15088 C C . ILE C 1 155 ? -38.520 5.582 24.615 1.00 37.53 155 ILE C C 1
ATOM 15089 O O . ILE C 1 155 ? -39.644 5.091 24.458 1.00 38.34 155 ILE C O 1
ATOM 15105 N N . LYS C 1 156 ? -38.152 6.713 24.010 1.00 50.18 156 LYS C N 1
ATOM 15106 C CA . LYS C 1 156 ? -39.101 7.482 23.213 1.00 54.00 156 LYS C CA 1
ATOM 15107 C C . LYS C 1 156 ? -39.624 6.706 22.010 1.00 57.51 156 LYS C C 1
ATOM 15108 O O . LYS C 1 156 ? -40.678 7.063 21.472 1.00 63.79 156 LYS C O 1
ATOM 15127 N N . SER C 1 157 ? -38.924 5.656 21.577 1.00 51.77 157 SER C N 1
ATOM 15128 C CA . SER C 1 157 ? -39.408 4.826 20.480 1.00 47.85 157 SER C CA 1
ATOM 15129 C C . SER C 1 157 ? -40.378 3.746 20.942 1.00 43.55 157 SER C C 1
ATOM 15130 O O . SER C 1 157 ? -41.057 3.145 20.103 1.00 52.00 157 SER C O 1
ATOM 15138 N N . ASN C 1 158 ? -40.452 3.488 22.248 1.00 43.99 158 ASN C N 1
ATOM 15139 C CA . ASN C 1 158 ? -41.336 2.468 22.812 1.00 55.01 158 ASN C CA 1
ATOM 15140 C C . ASN C 1 158 ? -41.114 1.101 22.169 1.00 58.43 158 ASN C C 1
ATOM 15141 O O . ASN C 1 158 ? -42.015 0.259 22.139 1.00 67.62 158 ASN C O 1
ATOM 15152 N N . LYS C 1 159 ? -39.909 0.867 21.652 1.00 60.84 159 LYS C N 1
ATOM 15153 C CA . LYS C 1 159 ? -39.516 -0.446 21.161 1.00 79.46 159 LYS C CA 1
ATOM 15154 C C . LYS C 1 159 ? -38.836 -1.285 22.237 1.00 67.61 159 LYS C C 1
ATOM 15155 O O . LYS C 1 159 ? -38.149 -2.261 21.912 1.00 53.65 159 LYS C O 1
ATOM 15174 N N . LEU C 1 160 ? -39.013 -0.922 23.510 1.00 58.02 160 LEU C N 1
ATOM 15175 C CA . LEU C 1 160 ? -38.382 -1.663 24.599 1.00 60.23 160 LEU C CA 1
ATOM 15176 C C . LEU C 1 160 ? -38.746 -3.141 24.556 1.00 55.48 160 LEU C C 1
ATOM 15177 O O . LEU C 1 160 ? -37.957 -3.987 24.992 1.00 43.62 160 LEU C O 1
ATOM 15193 N N . ASN C 1 161 ? -39.933 -3.467 24.037 1.00 47.74 161 ASN C N 1
ATOM 15194 C CA . ASN C 1 161 ? -40.340 -4.857 23.880 1.00 57.00 161 ASN C CA 1
ATOM 15195 C C . ASN C 1 161 ? -39.295 -5.695 23.156 1.00 49.09 161 ASN C C 1
ATOM 15196 O O . ASN C 1 161 ? -39.145 -6.888 23.446 1.00 73.14 161 ASN C O 1
ATOM 15207 N N . SER C 1 162 ? -38.565 -5.094 22.216 1.00 58.49 162 SER C N 1
ATOM 15208 C CA . SER C 1 162 ? -37.856 -5.875 21.208 1.00 55.87 162 SER C CA 1
ATOM 15209 C C . SER C 1 162 ? -36.576 -6.505 21.746 1.00 51.74 162 SER C C 1
ATOM 15210 O O . SER C 1 162 ? -36.246 -7.639 21.379 1.00 73.59 162 SER C O 1
ATOM 15218 N N . ILE C 1 163 ? -35.841 -5.804 22.602 1.00 65.44 163 ILE C N 1
ATOM 15219 C CA . ILE C 1 163 ? -34.532 -6.292 23.033 1.00 45.80 163 ILE C CA 1
ATOM 15220 C C . ILE C 1 163 ? -34.702 -7.294 24.169 1.00 43.14 163 ILE C C 1
ATOM 15221 O O . ILE C 1 163 ? -35.629 -7.157 24.980 1.00 43.96 163 ILE C O 1
ATOM 15237 N N . PRO C 1 164 ? -33.838 -8.306 24.272 1.00 63.80 164 PRO C N 1
ATOM 15238 C CA . PRO C 1 164 ? -34.019 -9.329 25.307 1.00 49.78 164 PRO C CA 1
ATOM 15239 C C . PRO C 1 164 ? -33.986 -8.736 26.706 1.00 49.25 164 PRO C C 1
ATOM 15240 O O . PRO C 1 164 ? -33.466 -7.643 26.940 1.00 49.40 164 PRO C O 1
ATOM 15251 N N . SER C 1 165 ? -34.544 -9.495 27.653 1.00 41.24 165 SER C N 1
ATOM 15252 C CA . SER C 1 165 ? -34.604 -9.037 29.037 1.00 41.15 165 SER C CA 1
ATOM 15253 C C . SER C 1 165 ? -33.211 -8.870 29.631 1.00 36.74 165 SER C C 1
ATOM 15254 O O . SER C 1 165 ? -32.975 -7.952 30.427 1.00 48.66 165 SER C O 1
ATOM 15262 N N . GLN C 1 166 ? -32.274 -9.747 29.262 1.00 49.11 166 GLN C N 1
ATOM 15263 C CA . GLN C 1 166 ? -30.915 -9.636 29.783 1.00 40.04 166 GLN C CA 1
ATOM 15264 C C . GLN C 1 166 ? -30.306 -8.283 29.439 1.00 64.22 166 GLN C C 1
ATOM 15265 O O . GLN C 1 166 ? -29.665 -7.646 30.285 1.00 46.40 166 GLN C O 1
ATOM 15279 N N . GLN C 1 167 ? -30.497 -7.824 28.200 1.00 39.09 167 GLN C N 1
ATOM 15280 C CA . GLN C 1 167 ? -29.949 -6.532 27.803 1.00 32.48 167 GLN C CA 1
ATOM 15281 C C . GLN C 1 167 ? -30.649 -5.393 28.535 1.00 37.01 167 GLN C C 1
ATOM 15282 O O . GLN C 1 167 ? -30.003 -4.424 28.951 1.00 41.22 167 GLN C O 1
ATOM 15296 N N . ILE C 1 168 ? -31.971 -5.494 28.709 1.00 37.61 168 ILE C N 1
ATOM 15297 C CA . ILE C 1 168 ? -32.703 -4.462 29.436 1.00 33.54 168 ILE C CA 1
ATOM 15298 C C . ILE C 1 168 ? -32.192 -4.363 30.868 1.00 39.02 168 ILE C C 1
ATOM 15299 O O . ILE C 1 168 ? -32.009 -3.264 31.405 1.00 34.21 168 ILE C O 1
ATOM 15315 N N . ALA C 1 169 ? -31.961 -5.509 31.514 1.00 33.78 169 ALA C N 1
ATOM 15316 C CA . ALA C 1 169 ? -31.429 -5.496 32.872 1.00 44.03 169 ALA C CA 1
ATOM 15317 C C . ALA C 1 169 ? -30.051 -4.847 32.914 1.00 37.96 169 ALA C C 1
ATOM 15318 O O . ALA C 1 169 ? -29.762 -4.040 33.807 1.00 33.17 169 ALA C O 1
ATOM 15325 N N . SER C 1 170 ? -29.186 -5.185 31.953 1.00 37.80 170 SER C N 1
ATOM 15326 C CA . SER C 1 170 ? -27.854 -4.590 31.911 1.00 31.91 170 SER C CA 1
ATOM 15327 C C . SER C 1 170 ? -27.931 -3.071 31.821 1.00 32.18 170 SER C C 1
ATOM 15328 O O . SER C 1 170 ? -27.189 -2.362 32.511 1.00 39.06 170 SER C O 1
ATOM 15336 N N . HIS C 1 171 ? -28.824 -2.552 30.975 1.00 30.35 171 HIS C N 1
ATOM 15337 C CA . HIS C 1 171 ? -28.957 -1.106 30.835 1.00 42.89 171 HIS C CA 1
ATOM 15338 C C . HIS C 1 171 ? -29.366 -0.463 32.154 1.00 31.42 171 HIS C C 1
ATOM 15339 O O . HIS C 1 171 ? -28.774 0.535 32.583 1.00 31.51 171 HIS C O 1
ATOM 15353 N N . TYR C 1 172 ? -30.372 -1.031 32.822 1.00 34.80 172 TYR C N 1
ATOM 15354 C CA . TYR C 1 172 ? -30.893 -0.406 34.032 1.00 43.90 172 TYR C CA 1
ATOM 15355 C C . TYR C 1 172 ? -29.874 -0.448 35.164 1.00 34.57 172 TYR C C 1
ATOM 15356 O O . TYR C 1 172 ? -29.675 0.552 35.866 1.00 35.12 172 TYR C O 1
ATOM 15374 N N . LEU C 1 173 ? -29.218 -1.593 35.361 1.00 34.44 173 LEU C N 1
ATOM 15375 C CA . LEU C 1 173 ? -28.198 -1.687 36.400 1.00 43.50 173 LEU C CA 1
ATOM 15376 C C . LEU C 1 173 ? -27.042 -0.734 36.129 1.00 50.53 173 LEU C C 1
ATOM 15377 O O . LEU C 1 173 ? -26.510 -0.112 37.055 1.00 34.43 173 LEU C O 1
ATOM 15393 N N . PHE C 1 174 ? -26.633 -0.603 34.867 1.00 31.09 174 PHE C N 1
ATOM 15394 C CA . PHE C 1 174 ? -25.520 0.286 34.568 1.00 29.93 174 PHE C CA 1
ATOM 15395 C C . PHE C 1 174 ? -25.890 1.740 34.830 1.00 31.60 174 PHE C C 1
ATOM 15396 O O . PHE C 1 174 ? -25.097 2.495 35.404 1.00 30.74 174 PHE C O 1
ATOM 15413 N N . LEU C 1 175 ? -27.086 2.157 34.404 1.00 31.53 175 LEU C N 1
ATOM 15414 C CA . LEU C 1 175 ? -27.509 3.533 34.636 1.00 42.80 175 LEU C CA 1
ATOM 15415 C C . LEU C 1 175 ? -27.553 3.844 36.127 1.00 33.93 175 LEU C C 1
ATOM 15416 O O . LEU C 1 175 ? -27.180 4.945 36.549 1.00 34.31 175 LEU C O 1
ATOM 15432 N N . ARG C 1 176 ? -27.994 2.882 36.941 1.00 34.89 176 ARG C N 1
ATOM 15433 C CA . ARG C 1 176 ? -28.051 3.097 38.383 1.00 48.93 176 ARG C CA 1
ATOM 15434 C C . ARG C 1 176 ? -26.650 3.224 38.970 1.00 58.73 176 ARG C C 1
ATOM 15435 O O . ARG C 1 176 ? -26.373 4.138 39.757 1.00 36.55 176 ARG C O 1
ATOM 15456 N N . SER C 1 177 ? -25.754 2.303 38.608 1.00 46.42 177 SER C N 1
ATOM 15457 C CA . SER C 1 177 ? -24.371 2.397 39.063 1.00 33.62 177 SER C CA 1
ATOM 15458 C C . SER C 1 177 ? -23.755 3.720 38.630 1.00 33.03 177 SER C C 1
ATOM 15459 O O . SER C 1 177 ? -23.139 4.428 39.434 1.00 33.57 177 SER C O 1
ATOM 15467 N N . LEU C 1 178 ? -23.925 4.073 37.354 1.00 32.02 178 LEU C N 1
ATOM 15468 C CA . LEU C 1 178 ? -23.418 5.347 36.857 1.00 33.63 178 LEU C CA 1
ATOM 15469 C C . LEU C 1 178 ? -23.981 6.514 37.658 1.00 49.29 178 LEU C C 1
ATOM 15470 O O . LEU C 1 178 ? -23.251 7.453 37.998 1.00 50.28 178 LEU C O 1
ATOM 15486 N N . ALA C 1 179 ? -25.280 6.478 37.967 1.00 43.06 179 ALA C N 1
ATOM 15487 C CA . ALA C 1 179 ? -25.882 7.548 38.756 1.00 50.66 179 ALA C CA 1
ATOM 15488 C C . ALA C 1 179 ? -25.237 7.643 40.133 1.00 39.45 179 ALA C C 1
ATOM 15489 O O . ALA C 1 179 ? -24.974 8.745 40.629 1.00 47.84 179 ALA C O 1
ATOM 15496 N N . ASN C 1 180 ? -24.970 6.497 40.764 1.00 38.76 180 ASN C N 1
ATOM 15497 C CA . ASN C 1 180 ? -24.327 6.505 42.072 1.00 42.51 180 ASN C CA 1
ATOM 15498 C C . ASN C 1 180 ? -22.900 7.037 41.999 1.00 51.41 180 ASN C C 1
ATOM 15499 O O . ASN C 1 180 ? -22.383 7.550 42.998 1.00 47.38 180 ASN C O 1
ATOM 15510 N N . SER C 1 181 ? -22.247 6.930 40.842 1.00 35.31 181 SER C N 1
ATOM 15511 C CA . SER C 1 181 ? -20.880 7.418 40.697 1.00 34.40 181 SER C CA 1
ATOM 15512 C C . SER C 1 181 ? -20.808 8.901 40.351 1.00 40.72 181 SER C C 1
ATOM 15513 O O . SER C 1 181 ? -19.713 9.472 40.377 1.00 47.45 181 SER C O 1
ATOM 15521 N N . GLU C 1 182 ? -21.935 9.535 40.038 1.00 36.49 182 GLU C N 1
ATOM 15522 C CA . GLU C 1 182 ? -21.949 10.927 39.606 1.00 45.22 182 GLU C CA 1
ATOM 15523 C C . GLU C 1 182 ? -22.181 11.833 40.810 1.00 59.91 182 GLU C C 1
ATOM 15524 O O . GLU C 1 182 ? -23.222 11.746 41.468 1.00 46.31 182 GLU C O 1
ATOM 15536 N N . THR C 1 183 ? -21.212 12.707 41.090 1.00 89.30 183 THR C N 1
ATOM 15537 C CA . THR C 1 183 ? -21.336 13.613 42.226 1.00 74.08 183 THR C CA 1
ATOM 15538 C C . THR C 1 183 ? -22.400 14.677 41.974 1.00 73.27 183 THR C C 1
ATOM 15539 O O . THR C 1 183 ? -23.214 14.971 42.857 1.00 83.15 183 THR C O 1
ATOM 15550 N N . ASP C 1 184 ? -22.410 15.261 40.776 1.00 73.40 184 ASP C N 1
ATOM 15551 C CA . ASP C 1 184 ? -23.339 16.340 40.466 1.00 62.91 184 ASP C CA 1
ATOM 15552 C C . ASP C 1 184 ? -24.781 15.865 40.590 1.00 69.51 184 ASP C C 1
ATOM 15553 O O . ASP C 1 184 ? -25.140 14.778 40.128 1.00 71.04 184 ASP C O 1
ATOM 15562 N N . GLY C 1 185 ? -25.617 16.704 41.207 1.00 66.15 185 GLY C N 1
ATOM 15563 C CA . GLY C 1 185 ? -26.986 16.305 41.488 1.00 59.32 185 GLY C CA 1
ATOM 15564 C C . GLY C 1 185 ? -27.877 16.300 40.260 1.00 62.43 185 GLY C C 1
ATOM 15565 O O . GLY C 1 185 ? -28.740 15.429 40.114 1.00 52.73 185 GLY C O 1
ATOM 15569 N N . ILE C 1 186 ? -27.696 17.277 39.368 1.00 68.02 186 ILE C N 1
ATOM 15570 C CA . ILE C 1 186 ? -28.490 17.321 38.141 1.00 66.73 186 ILE C CA 1
ATOM 15571 C C . ILE C 1 186 ? -28.201 16.091 37.289 1.00 75.50 186 ILE C C 1
ATOM 15572 O O . ILE C 1 186 ? -29.103 15.313 36.957 1.00 90.15 186 ILE C O 1
ATOM 15588 N N . LYS C 1 187 ? -26.931 15.904 36.918 1.00 65.32 187 LYS C N 1
ATOM 15589 C CA . LYS C 1 187 ? -26.542 14.729 36.144 1.00 69.43 187 LYS C CA 1
ATOM 15590 C C . LYS C 1 187 ? -27.044 13.447 36.796 1.00 47.26 187 LYS C C 1
ATOM 15591 O O . LYS C 1 187 ? -27.546 12.546 36.113 1.00 61.03 187 LYS C O 1
ATOM 15610 N N . LYS C 1 188 ? -26.921 13.352 38.121 1.00 45.03 188 LYS C N 1
ATOM 15611 C CA . LYS C 1 188 ? -27.358 12.155 38.830 1.00 49.97 188 LYS C CA 1
ATOM 15612 C C . LYS C 1 188 ? -28.834 11.872 38.579 1.00 69.88 188 LYS C C 1
ATOM 15613 O O . LYS C 1 188 ? -29.228 10.715 38.388 1.00 61.08 188 LYS C O 1
ATOM 15632 N N . ASN C 1 189 ? -29.668 12.913 38.576 1.00 67.69 189 ASN C N 1
ATOM 15633 C CA . ASN C 1 189 ? -31.095 12.718 38.349 1.00 63.06 189 ASN C CA 1
ATOM 15634 C C . ASN C 1 189 ? -31.418 12.552 36.870 1.00 61.44 189 ASN C C 1
ATOM 15635 O O . ASN C 1 189 ? -32.362 11.832 36.528 1.00 60.12 189 ASN C O 1
ATOM 15646 N N . GLN C 1 190 ? -30.657 13.201 35.985 1.00 54.70 190 GLN C N 1
ATOM 15647 C CA . GLN C 1 190 ? -30.819 12.955 34.555 1.00 53.91 190 GLN C CA 1
ATOM 15648 C C . GLN C 1 190 ? -30.652 11.474 34.244 1.00 42.97 190 GLN C C 1
ATOM 15649 O O . GLN C 1 190 ? -31.452 10.883 33.511 1.00 49.19 190 GLN C O 1
ATOM 15663 N N . ILE C 1 191 ? -29.613 10.854 34.807 1.00 51.63 191 ILE C N 1
ATOM 15664 C CA . ILE C 1 191 ? -29.374 9.433 34.581 1.00 46.45 191 ILE C CA 1
ATOM 15665 C C . ILE C 1 191 ? -30.496 8.601 35.182 1.00 39.11 191 ILE C C 1
ATOM 15666 O O . ILE C 1 191 ? -30.979 7.645 34.564 1.00 36.99 191 ILE C O 1
ATOM 15682 N N . LEU C 1 192 ? -30.926 8.943 36.398 1.00 42.46 192 LEU C N 1
ATOM 15683 C CA . LEU C 1 192 ? -31.996 8.192 37.045 1.00 54.73 192 LEU C CA 1
ATOM 15684 C C . LEU C 1 192 ? -33.314 8.326 36.292 1.00 41.34 192 LEU C C 1
ATOM 15685 O O . LEU C 1 192 ? -34.104 7.375 36.259 1.00 41.85 192 LEU C O 1
ATOM 15701 N N . SER C 1 193 ? -33.570 9.484 35.682 1.00 53.41 193 SER C N 1
ATOM 15702 C CA . SER C 1 193 ? -34.795 9.642 34.907 1.00 52.50 193 SER C CA 1
ATOM 15703 C C . SER C 1 193 ? -34.765 8.791 33.644 1.00 49.32 193 SER C C 1
ATOM 15704 O O . SER C 1 193 ? -35.816 8.336 33.181 1.00 51.47 193 SER C O 1
ATOM 15712 N N . LEU C 1 194 ? -33.578 8.565 33.074 1.00 59.43 194 LEU C N 1
ATOM 15713 C CA . LEU C 1 194 ? -33.465 7.659 31.937 1.00 40.87 194 LEU C CA 1
ATOM 15714 C C . LEU C 1 194 ? -33.672 6.208 32.353 1.00 38.38 194 LEU C C 1
ATOM 15715 O O . LEU C 1 194 ? -34.123 5.391 31.544 1.00 44.74 194 LEU C O 1
ATOM 15731 N N . ALA C 1 195 ? -33.355 5.870 33.605 1.00 40.17 195 ALA C N 1
ATOM 15732 C CA . ALA C 1 195 ? -33.430 4.484 34.050 1.00 39.67 195 ALA C CA 1
ATOM 15733 C C . ALA C 1 195 ? -34.830 4.088 34.505 1.00 48.92 195 ALA C C 1
ATOM 15734 O O . ALA C 1 195 ? -35.222 2.928 34.337 1.00 40.20 195 ALA C O 1
ATOM 15741 N N . LYS C 1 196 ? -35.593 5.018 35.083 1.00 43.33 196 LYS C N 1
ATOM 15742 C CA . LYS C 1 196 ? -36.900 4.654 35.625 1.00 47.61 196 LYS C CA 1
ATOM 15743 C C . LYS C 1 196 ? -37.808 4.022 34.578 1.00 46.47 196 LYS C C 1
ATOM 15744 O O . LYS C 1 196 ? -38.390 2.961 34.860 1.00 53.38 196 LYS C O 1
ATOM 15763 N N . PRO C 1 197 ? -37.979 4.591 33.380 1.00 43.00 197 PRO C N 1
ATOM 15764 C CA . PRO C 1 197 ? -38.843 3.931 32.386 1.00 43.10 197 PRO C CA 1
ATOM 15765 C C . PRO C 1 197 ? -38.459 2.482 32.136 1.00 49.87 197 PRO C C 1
ATOM 15766 O O . PRO C 1 197 ? -39.340 1.629 31.972 1.00 43.12 197 PRO C O 1
ATOM 15777 N N . LEU C 1 198 ? -37.158 2.180 32.105 1.00 44.57 198 LEU C N 1
ATOM 15778 C CA . LEU C 1 198 ? -36.727 0.794 31.964 1.00 42.04 198 LEU C CA 1
ATOM 15779 C C . LEU C 1 198 ? -37.116 -0.024 33.188 1.00 47.34 198 LEU C C 1
ATOM 15780 O O . LEU C 1 198 ? -37.512 -1.189 33.064 1.00 41.59 198 LEU C O 1
ATOM 15796 N N . GLY C 1 199 ? -37.009 0.569 34.379 1.00 42.46 199 GLY C N 1
ATOM 15797 C CA . GLY C 1 199 ? -37.441 -0.125 35.580 1.00 44.73 199 GLY C CA 1
ATOM 15798 C C . GLY C 1 199 ? -38.937 -0.374 35.605 1.00 46.99 199 GLY C C 1
ATOM 15799 O O . GLY C 1 199 ? -39.388 -1.465 35.968 1.00 47.49 199 GLY C O 1
ATOM 15803 N N . THR C 1 200 ? -39.731 0.631 35.222 1.00 46.60 200 THR C N 1
ATOM 15804 C CA . THR C 1 200 ? -41.180 0.461 35.228 1.00 49.07 200 THR C CA 1
ATOM 15805 C C . THR C 1 200 ? -41.600 -0.667 34.294 1.00 49.16 200 THR C C 1
ATOM 15806 O O . THR C 1 200 ? -42.448 -1.494 34.650 1.00 52.07 200 THR C O 1
ATOM 15817 N N . TYR C 1 201 ? -41.019 -0.720 33.092 1.00 54.74 201 TYR C N 1
ATOM 15818 C CA . TYR C 1 201 ? -41.318 -1.819 32.180 1.00 49.99 201 TYR C CA 1
ATOM 15819 C C . TYR C 1 201 ? -40.907 -3.154 32.788 1.00 48.11 201 TYR C C 1
ATOM 15820 O O . TYR C 1 201 ? -41.693 -4.107 32.814 1.00 49.04 201 TYR C O 1
ATOM 15838 N N . LEU C 1 202 ? -39.667 -3.242 33.276 1.00 48.44 202 LEU C N 1
ATOM 15839 C CA . LEU C 1 202 ? -39.200 -4.482 33.887 1.00 60.03 202 LEU C CA 1
ATOM 15840 C C . LEU C 1 202 ? -40.107 -4.893 35.040 1.00 51.45 202 LEU C C 1
ATOM 15841 O O . LEU C 1 202 ? -40.571 -6.037 35.103 1.00 50.91 202 LEU C O 1
ATOM 15857 N N . ALA C 1 203 ? -40.380 -3.964 35.960 1.00 58.55 203 ALA C N 1
ATOM 15858 C CA . ALA C 1 203 ? -41.236 -4.280 37.097 1.00 70.76 203 ALA C CA 1
ATOM 15859 C C . ALA C 1 203 ? -42.588 -4.821 36.651 1.00 68.33 203 ALA C C 1
ATOM 15860 O O . ALA C 1 203 ? -43.174 -5.665 37.337 1.00 68.15 203 ALA C O 1
ATOM 15867 N N . SER C 1 204 ? -43.090 -4.362 35.504 1.00 73.97 204 SER C N 1
ATOM 15868 C CA . SER C 1 204 ? -44.424 -4.731 35.046 1.00 72.45 204 SER C CA 1
ATOM 15869 C C . SER C 1 204 ? -44.419 -5.974 34.160 1.00 62.44 204 SER C C 1
ATOM 15870 O O . SER C 1 204 ? -45.165 -6.923 34.418 1.00 63.21 204 SER C O 1
ATOM 15878 N N . LYS C 1 205 ? -43.595 -5.985 33.111 1.00 74.54 205 LYS C N 1
ATOM 15879 C CA . LYS C 1 205 ? -43.595 -7.078 32.148 1.00 77.05 205 LYS C CA 1
ATOM 15880 C C . LYS C 1 205 ? -42.484 -8.095 32.378 1.00 65.90 205 LYS C C 1
ATOM 15881 O O . LYS C 1 205 ? -42.459 -9.121 31.689 1.00 59.31 205 LYS C O 1
ATOM 15900 N N . GLU C 1 206 ? -41.571 -7.845 33.317 1.00 50.20 206 GLU C N 1
ATOM 15901 C CA . GLU C 1 206 ? -40.478 -8.774 33.613 1.00 47.71 206 GLU C CA 1
ATOM 15902 C C . GLU C 1 206 ? -40.233 -8.795 35.118 1.00 50.54 206 GLU C C 1
ATOM 15903 O O . GLU C 1 206 ? -39.147 -8.455 35.597 1.00 48.04 206 GLU C O 1
ATOM 15915 N N . PRO C 1 207 ? -41.235 -9.207 35.898 1.00 58.49 207 PRO C N 1
ATOM 15916 C CA . PRO C 1 207 ? -41.101 -9.110 37.361 1.00 57.67 207 PRO C CA 1
ATOM 15917 C C . PRO C 1 207 ? -40.024 -10.009 37.941 1.00 57.31 207 PRO C C 1
ATOM 15918 O O . PRO C 1 207 ? -39.432 -9.654 38.967 1.00 54.49 207 PRO C O 1
ATOM 15929 N N . HIS C 1 208 ? -39.747 -11.159 37.327 1.00 60.43 208 HIS C N 1
ATOM 15930 C CA . HIS C 1 208 ? -38.740 -12.063 37.867 1.00 60.94 208 HIS C CA 1
ATOM 15931 C C . HIS C 1 208 ? -37.370 -11.395 37.906 1.00 80.73 208 HIS C C 1
ATOM 15932 O O . HIS C 1 208 ? -36.821 -11.155 38.986 1.00 68.85 208 HIS C O 1
ATOM 15946 N N . VAL C 1 209 ? -36.805 -11.094 36.733 1.00 60.42 209 VAL C N 1
ATOM 15947 C CA . VAL C 1 209 ? -35.496 -10.457 36.684 1.00 66.56 209 VAL C CA 1
ATOM 15948 C C . VAL C 1 209 ? -35.503 -9.133 37.437 1.00 62.53 209 VAL C C 1
ATOM 15949 O O . VAL C 1 209 ? -34.447 -8.657 37.865 1.00 54.42 209 VAL C O 1
ATOM 15962 N N . TRP C 1 210 ? -36.680 -8.527 37.617 1.00 65.51 210 TRP C N 1
ATOM 15963 C CA . TRP C 1 210 ? -36.771 -7.289 38.382 1.00 57.96 210 TRP C CA 1
ATOM 15964 C C . TRP C 1 210 ? -36.466 -7.521 39.857 1.00 65.33 210 TRP C C 1
ATOM 15965 O O . TRP C 1 210 ? -35.873 -6.658 40.513 1.00 54.71 210 TRP C O 1
ATOM 15986 N N . LYS C 1 211 ? -36.868 -8.675 40.404 1.00 66.85 211 LYS C N 1
ATOM 15987 C CA . LYS C 1 211 ? -36.449 -9.029 41.757 1.00 75.15 211 LYS C CA 1
ATOM 15988 C C . LYS C 1 211 ? -34.935 -9.176 41.820 1.00 57.26 211 LYS C C 1
ATOM 15989 O O . LYS C 1 211 ? -34.277 -8.612 42.701 1.00 54.85 211 LYS C O 1
ATOM 16008 N N . MET C 1 212 ? -34.366 -9.928 40.874 1.00 56.19 212 MET C N 1
ATOM 16009 C CA . MET C 1 212 ? -32.917 -10.084 40.808 1.00 55.23 212 MET C CA 1
ATOM 16010 C C . MET C 1 212 ? -32.219 -8.733 40.729 1.00 45.88 212 MET C C 1
ATOM 16011 O O . MET C 1 212 ? -31.176 -8.526 41.360 1.00 44.03 212 MET C O 1
ATOM 16025 N N . ILE C 1 213 ? -32.774 -7.799 39.956 1.00 53.08 213 ILE C N 1
ATOM 16026 C CA . ILE C 1 213 ? -32.157 -6.481 39.822 1.00 68.67 213 ILE C CA 1
ATOM 16027 C C . ILE C 1 213 ? -32.100 -5.786 41.177 1.00 52.61 213 ILE C C 1
ATOM 16028 O O . ILE C 1 213 ? -31.054 -5.271 41.588 1.00 55.22 213 ILE C O 1
ATOM 16044 N N . ASN C 1 214 ? -33.223 -5.767 41.898 1.00 59.52 214 ASN C N 1
ATOM 16045 C CA . ASN C 1 214 ? -33.263 -5.070 43.177 1.00 69.51 214 ASN C CA 1
ATOM 16046 C C . ASN C 1 214 ? -32.508 -5.814 44.270 1.00 68.78 214 ASN C C 1
ATOM 16047 O O . ASN C 1 214 ? -32.103 -5.189 45.255 1.00 66.55 214 ASN C O 1
ATOM 16058 N N . GLU C 1 215 ? -32.312 -7.127 44.128 1.00 49.12 215 GLU C N 1
ATOM 16059 C CA . GLU C 1 215 ? -31.427 -7.837 45.043 1.00 51.91 215 GLU C CA 1
ATOM 16060 C C . GLU C 1 215 ? -30.018 -7.261 44.978 1.00 48.43 215 GLU C C 1
ATOM 16061 O O . GLU C 1 215 ? -29.397 -6.975 46.009 1.00 47.28 215 GLU C O 1
ATOM 16073 N N . LEU C 1 216 ? -29.499 -7.077 43.763 1.00 48.86 216 LEU C N 1
ATOM 16074 C CA . LEU C 1 216 ? -28.153 -6.545 43.601 1.00 57.70 216 LEU C CA 1
ATOM 16075 C C . LEU C 1 216 ? -28.059 -5.096 44.061 1.00 54.77 216 LEU C C 1
ATOM 16076 O O . LEU C 1 216 ? -26.999 -4.667 44.531 1.00 49.94 216 LEU C O 1
ATOM 16092 N N . ILE C 1 217 ? -29.146 -4.329 43.936 1.00 46.91 217 ILE C N 1
ATOM 16093 C CA . ILE C 1 217 ? -29.119 -2.938 44.378 1.00 59.51 217 ILE C CA 1
ATOM 16094 C C . ILE C 1 217 ? -28.912 -2.862 45.883 1.00 44.96 217 ILE C C 1
ATOM 16095 O O . ILE C 1 217 ? -28.290 -1.918 46.384 1.00 44.96 217 ILE C O 1
ATOM 16111 N N . GLU C 1 218 ? -29.426 -3.846 46.627 1.00 49.89 218 GLU C N 1
ATOM 16112 C CA . GLU C 1 218 ? -29.232 -3.881 48.071 1.00 56.05 218 GLU C CA 1
ATOM 16113 C C . GLU C 1 218 ? -27.817 -4.292 48.455 1.00 52.86 218 GLU C C 1
ATOM 16114 O O . GLU C 1 218 ? -27.411 -4.076 49.602 1.00 50.10 218 GLU C O 1
ATOM 16126 N N . LYS C 1 219 ? -27.062 -4.874 47.523 1.00 70.52 219 LYS C N 1
ATOM 16127 C CA . LYS C 1 219 ? -25.723 -5.379 47.801 1.00 61.43 219 LYS C CA 1
ATOM 16128 C C . LYS C 1 219 ? -24.639 -4.347 47.513 1.00 60.16 219 LYS C C 1
ATOM 16129 O O . LYS C 1 219 ? -23.638 -4.284 48.237 1.00 47.64 219 LYS C O 1
ATOM 16148 N N . SER C 1 220 ? -24.815 -3.535 46.472 1.00 57.10 220 SER C N 1
ATOM 16149 C CA . SER C 1 220 ? -23.758 -2.644 46.023 1.00 44.34 220 SER C CA 1
ATOM 16150 C C . SER C 1 220 ? -24.355 -1.367 45.456 1.00 41.61 220 SER C C 1
ATOM 16151 O O . SER C 1 220 ? -25.450 -1.372 44.889 1.00 42.11 220 SER C O 1
ATOM 16159 N N . GLU C 1 221 ? -23.615 -0.268 45.620 1.00 39.69 221 GLU C N 1
ATOM 16160 C CA . GLU C 1 221 ? -23.913 0.960 44.894 1.00 39.68 221 GLU C CA 1
ATOM 16161 C C . GLU C 1 221 ? -23.522 0.862 43.430 1.00 46.94 221 GLU C C 1
ATOM 16162 O O . GLU C 1 221 ? -23.900 1.736 42.641 1.00 37.73 221 GLU C O 1
ATOM 16174 N N . TYR C 1 222 ? -22.786 -0.181 43.051 1.00 36.01 222 TYR C N 1
ATOM 16175 C CA . TYR C 1 222 ? -22.375 -0.424 41.673 1.00 38.09 222 TYR C CA 1
ATOM 16176 C C . TYR C 1 222 ? -22.839 -1.821 41.261 1.00 33.87 222 TYR C C 1
ATOM 16177 O O . TYR C 1 222 ? -22.024 -2.680 40.899 1.00 32.73 222 TYR C O 1
ATOM 16195 N N . PRO C 1 223 ? -24.144 -2.078 41.307 1.00 54.55 223 PRO C N 1
ATOM 16196 C CA . PRO C 1 223 ? -24.627 -3.453 41.101 1.00 35.16 223 PRO C CA 1
ATOM 16197 C C . PRO C 1 223 ? -24.355 -4.003 39.715 1.00 42.69 223 PRO C C 1
ATOM 16198 O O . PRO C 1 223 ? -24.418 -5.225 39.532 1.00 33.33 223 PRO C O 1
ATOM 16209 N N . ILE C 1 224 ? -24.061 -3.151 38.729 1.00 34.44 224 ILE C N 1
ATOM 16210 C CA . ILE C 1 224 ? -23.731 -3.656 37.399 1.00 34.93 224 ILE C CA 1
ATOM 16211 C C . ILE C 1 224 ? -22.516 -4.572 37.465 1.00 45.70 224 ILE C C 1
ATOM 16212 O O . ILE C 1 224 ? -22.432 -5.570 36.739 1.00 32.02 224 ILE C O 1
ATOM 16228 N N . ILE C 1 225 ? -21.553 -4.251 38.334 1.00 29.68 225 ILE C N 1
ATOM 16229 C CA . ILE C 1 225 ? -20.311 -5.014 38.356 1.00 52.55 225 ILE C CA 1
ATOM 16230 C C . ILE C 1 225 ? -20.580 -6.450 38.783 1.00 32.97 225 ILE C C 1
ATOM 16231 O O . ILE C 1 225 ? -19.943 -7.391 38.292 1.00 28.45 225 ILE C O 1
ATOM 16247 N N . HIS C 1 226 ? -21.531 -6.647 39.697 1.00 36.23 226 HIS C N 1
ATOM 16248 C CA . HIS C 1 226 ? -21.865 -7.995 40.141 1.00 35.41 226 HIS C CA 1
ATOM 16249 C C . HIS C 1 226 ? -22.724 -8.725 39.118 1.00 47.96 226 HIS C C 1
ATOM 16250 O O . HIS C 1 226 ? -22.607 -9.948 38.977 1.00 40.05 226 HIS C O 1
ATOM 16264 N N . TYR C 1 227 ? -23.578 -8.000 38.394 1.00 46.61 227 TYR C N 1
ATOM 16265 C CA . TYR C 1 227 ? -24.357 -8.605 37.321 1.00 45.97 227 TYR C CA 1
ATOM 16266 C C . TYR C 1 227 ? -23.479 -9.104 36.179 1.00 46.19 227 TYR C C 1
ATOM 16267 O O . TYR C 1 227 ? -23.914 -9.970 35.412 1.00 31.57 227 TYR C O 1
ATOM 16285 N N . LEU C 1 228 ? -22.252 -8.595 36.054 1.00 30.38 228 LEU C N 1
ATOM 16286 C CA . LEU C 1 228 ? -21.361 -8.960 34.959 1.00 49.74 228 LEU C CA 1
ATOM 16287 C C . LEU C 1 228 ? -20.165 -9.790 35.422 1.00 29.95 228 LEU C C 1
ATOM 16288 O O . LEU C 1 228 ? -19.072 -9.673 34.862 1.00 27.54 228 LEU C O 1
ATOM 16304 N N . LYS C 1 229 ? -20.349 -10.635 36.438 1.00 29.58 229 LYS C N 1
ATOM 16305 C CA . LYS C 1 229 ? -19.303 -11.561 36.860 1.00 34.94 229 LYS C CA 1
ATOM 16306 C C . LYS C 1 229 ? -19.410 -12.914 36.167 1.00 31.39 229 LYS C C 1
ATOM 16307 O O . LYS C 1 229 ? -19.097 -13.948 36.770 1.00 50.25 229 LYS C O 1
ATOM 16326 N N . ASN C 1 230 ? -19.855 -12.927 34.917 1.00 34.41 230 ASN C N 1
ATOM 16327 C CA . ASN C 1 230 ? -19.930 -14.143 34.117 1.00 40.25 230 ASN C CA 1
ATOM 16328 C C . ASN C 1 230 ? -19.864 -13.722 32.652 1.00 33.55 230 ASN C C 1
ATOM 16329 O O . ASN C 1 230 ? -19.439 -12.606 32.335 1.00 37.70 230 ASN C O 1
ATOM 16340 N N . ASN C 1 231 ? -20.288 -14.610 31.751 1.00 29.03 231 ASN C N 1
ATOM 16341 C CA . ASN C 1 231 ? -20.202 -14.319 30.326 1.00 32.35 231 ASN C CA 1
ATOM 16342 C C . ASN C 1 231 ? -21.162 -13.221 29.876 1.00 34.93 231 ASN C C 1
ATOM 16343 O O . ASN C 1 231 ? -21.085 -12.800 28.717 1.00 46.27 231 ASN C O 1
ATOM 16354 N N . ARG C 1 232 ? -22.055 -12.745 30.749 1.00 29.35 232 ARG C N 1
ATOM 16355 C CA . ARG C 1 232 ? -22.840 -11.559 30.422 1.00 29.50 232 ARG C CA 1
ATOM 16356 C C . ARG C 1 232 ? -21.947 -10.362 30.116 1.00 37.52 232 ARG C C 1
ATOM 16357 O O . ARG C 1 232 ? -22.378 -9.439 29.415 1.00 28.26 232 ARG C O 1
ATOM 16378 N N . ALA C 1 233 ? -20.714 -10.354 30.626 1.00 26.25 233 ALA C N 1
ATOM 16379 C CA . ALA C 1 233 ? -19.770 -9.295 30.294 1.00 24.35 233 ALA C CA 1
ATOM 16380 C C . ALA C 1 233 ? -19.382 -9.306 28.821 1.00 25.75 233 ALA C C 1
ATOM 16381 O O . ALA C 1 233 ? -18.949 -8.272 28.300 1.00 30.41 233 ALA C O 1
ATOM 16388 N N . HIS C 1 234 ? -19.520 -10.445 28.140 1.00 21.78 234 HIS C N 1
ATOM 16389 C CA . HIS C 1 234 ? -19.160 -10.531 26.731 1.00 24.28 234 HIS C CA 1
ATOM 16390 C C . HIS C 1 234 ? -20.229 -9.956 25.808 1.00 20.79 234 HIS C C 1
ATOM 16391 O O . HIS C 1 234 ? -19.945 -9.728 24.627 1.00 22.52 234 HIS C O 1
ATOM 16405 N N . SER C 1 235 ? -21.438 -9.714 26.308 1.00 32.10 235 SER C N 1
ATOM 16406 C CA . SER C 1 235 ? -22.493 -9.082 25.520 1.00 23.12 235 SER C CA 1
ATOM 16407 C C . SER C 1 235 ? -22.349 -7.572 25.667 1.00 30.71 235 SER C C 1
ATOM 16408 O O . SER C 1 235 ? -22.654 -7.015 26.726 1.00 24.73 235 SER C O 1
ATOM 16416 N N . ASN C 1 236 ? -21.882 -6.910 24.608 1.00 20.01 236 ASN C N 1
ATOM 16417 C CA . ASN C 1 236 ? -21.593 -5.477 24.667 1.00 20.60 236 ASN C CA 1
ATOM 16418 C C . ASN C 1 236 ? -22.891 -4.713 24.422 1.00 24.42 236 ASN C C 1
ATOM 16419 O O . ASN C 1 236 ? -23.164 -4.203 23.333 1.00 20.17 236 ASN C O 1
ATOM 16430 N N . PHE C 1 237 ? -23.705 -4.633 25.477 1.00 21.40 237 PHE C N 1
ATOM 16431 C CA . PHE C 1 237 ? -25.012 -3.997 25.363 1.00 22.41 237 PHE C CA 1
ATOM 16432 C C . PHE C 1 237 ? -24.895 -2.506 25.074 1.00 22.15 237 PHE C C 1
ATOM 16433 O O . PHE C 1 237 ? -25.776 -1.934 24.422 1.00 22.54 237 PHE C O 1
ATOM 16450 N N . MET C 1 238 ? -23.830 -1.860 25.547 1.00 21.60 238 MET C N 1
ATOM 16451 C CA . MET C 1 238 ? -23.680 -0.428 25.313 1.00 23.00 238 MET C CA 1
ATOM 16452 C C . MET C 1 238 ? -23.398 -0.140 23.843 1.00 20.46 238 MET C C 1
ATOM 16453 O O . MET C 1 238 ? -24.006 0.765 23.257 1.00 20.74 238 MET C O 1
ATOM 16467 N N . LEU C 1 239 ? -22.497 -0.906 23.223 1.00 19.36 239 LEU C N 1
ATOM 16468 C CA . LEU C 1 239 ? -22.193 -0.684 21.813 1.00 18.46 239 LEU C CA 1
ATOM 16469 C C . LEU C 1 239 ? -23.337 -1.143 20.919 1.00 18.83 239 LEU C C 1
ATOM 16470 O O . LEU C 1 239 ? -23.615 -0.515 19.890 1.00 18.64 239 LEU C O 1
ATOM 16486 N N . ALA C 1 240 ? -24.000 -2.244 21.279 1.00 19.43 240 ALA C N 1
ATOM 16487 C CA . ALA C 1 240 ? -25.139 -2.695 20.490 1.00 19.96 240 ALA C CA 1
ATOM 16488 C C . ALA C 1 240 ? -26.226 -1.630 20.459 1.00 28.32 240 ALA C C 1
ATOM 16489 O O . ALA C 1 240 ? -26.841 -1.390 19.414 1.00 20.97 240 ALA C O 1
ATOM 16496 N N . LEU C 1 241 ? -26.465 -0.965 21.591 1.00 33.13 241 LEU C N 1
ATOM 16497 C CA . LEU C 1 241 ? -27.483 0.079 21.627 1.00 22.96 241 LEU C CA 1
ATOM 16498 C C . LEU C 1 241 ? -27.036 1.310 20.849 1.00 22.60 241 LEU C C 1
ATOM 16499 O O . LEU C 1 241 ? -27.851 1.962 20.185 1.00 23.48 241 LEU C O 1
ATOM 16515 N N . ILE C 1 242 ? -25.747 1.647 20.919 1.00 21.69 242 ILE C N 1
ATOM 16516 C CA . ILE C 1 242 ? -25.246 2.792 20.167 1.00 21.17 242 ILE C CA 1
ATOM 16517 C C . ILE C 1 242 ? -25.403 2.555 18.671 1.00 27.27 242 ILE C C 1
ATOM 16518 O O . ILE C 1 242 ? -25.800 3.457 17.925 1.00 27.57 242 ILE C O 1
ATOM 16534 N N . HIS C 1 243 ? -25.101 1.339 18.206 1.00 19.33 243 HIS C N 1
ATOM 16535 C CA . HIS C 1 243 ? -25.170 1.073 16.774 1.00 18.81 243 HIS C CA 1
ATOM 16536 C C . HIS C 1 243 ? -26.600 1.129 16.257 1.00 19.78 243 HIS C C 1
ATOM 16537 O O . HIS C 1 243 ? -26.826 1.504 15.101 1.00 29.13 243 HIS C O 1
ATOM 16551 N N . GLU C 1 244 ? -27.575 0.764 17.088 1.00 21.30 244 GLU C N 1
ATOM 16552 C CA . GLU C 1 244 ? -28.959 0.713 16.634 1.00 23.31 244 GLU C CA 1
ATOM 16553 C C . GLU C 1 244 ? -29.628 2.082 16.649 1.00 28.90 244 GLU C C 1
ATOM 16554 O O . GLU C 1 244 ? -30.477 2.354 15.793 1.00 29.13 244 GLU C O 1
ATOM 16566 N N . TYR C 1 245 ? -29.270 2.952 17.596 1.00 23.19 245 TYR C N 1
ATOM 16567 C CA . TYR C 1 245 ? -29.991 4.202 17.789 1.00 37.20 245 TYR C CA 1
ATOM 16568 C C . TYR C 1 245 ? -29.176 5.457 17.532 1.00 34.35 245 TYR C C 1
ATOM 16569 O O . TYR C 1 245 ? -29.774 6.524 17.356 1.00 26.02 245 TYR C O 1
ATOM 16587 N N . HIS C 1 246 ? -27.850 5.375 17.509 1.00 24.16 246 HIS C N 1
ATOM 16588 C CA . HIS C 1 246 ? -27.018 6.524 17.161 1.00 23.19 246 HIS C CA 1
ATOM 16589 C C . HIS C 1 246 ? -26.821 6.483 15.652 1.00 24.18 246 HIS C C 1
ATOM 16590 O O . HIS C 1 246 ? -25.936 5.788 15.145 1.00 36.14 246 HIS C O 1
ATOM 16604 N N . LYS C 1 247 ? -27.656 7.228 14.933 1.00 26.53 247 LYS C N 1
ATOM 16605 C CA . LYS C 1 247 ? -27.735 7.152 13.474 1.00 32.88 247 LYS C CA 1
ATOM 16606 C C . LYS C 1 247 ? -26.748 8.104 12.809 1.00 54.89 247 LYS C C 1
ATOM 16607 O O . LYS C 1 247 ? -27.099 8.879 11.921 1.00 45.76 247 LYS C O 1
ATOM 16626 N N . GLU C 1 248 ? -25.494 8.045 13.244 1.00 56.26 248 GLU C N 1
ATOM 16627 C CA . GLU C 1 248 ? -24.456 8.935 12.751 1.00 44.47 248 GLU C CA 1
ATOM 16628 C C . GLU C 1 248 ? -23.129 8.203 12.826 1.00 47.99 248 GLU C C 1
ATOM 16629 O O . GLU C 1 248 ? -22.972 7.298 13.654 1.00 38.56 248 GLU C O 1
ATOM 16641 N N . PRO C 1 249 ? -22.158 8.567 11.991 1.00 26.63 249 PRO C N 1
ATOM 16642 C CA . PRO C 1 249 ? -20.802 8.049 12.195 1.00 28.50 249 PRO C CA 1
ATOM 16643 C C . PRO C 1 249 ? -20.236 8.529 13.523 1.00 22.26 249 PRO C C 1
ATOM 16644 O O . PRO C 1 249 ? -20.447 9.672 13.935 1.00 48.51 249 PRO C O 1
ATOM 16655 N N . LEU C 1 250 ? -19.528 7.634 14.201 1.00 24.25 250 LEU C N 1
ATOM 16656 C CA . LEU C 1 250 ? -18.734 8.030 15.351 1.00 43.64 250 LEU C CA 1
ATOM 16657 C C . LEU C 1 250 ? -17.582 8.918 14.893 1.00 19.02 250 LEU C C 1
ATOM 16658 O O . LEU C 1 250 ? -17.130 8.840 13.748 1.00 30.46 250 LEU C O 1
ATOM 16674 N N . THR C 1 251 ? -17.104 9.770 15.795 1.00 40.30 251 THR C N 1
ATOM 16675 C CA . THR C 1 251 ? -15.890 10.510 15.495 1.00 17.47 251 THR C CA 1
ATOM 16676 C C . THR C 1 251 ? -14.738 9.528 15.290 1.00 28.60 251 THR C C 1
ATOM 16677 O O . THR C 1 251 ? -14.839 8.334 15.584 1.00 21.60 251 THR C O 1
ATOM 16688 N N . LYS C 1 252 ? -13.626 10.047 14.772 1.00 30.73 252 LYS C N 1
ATOM 16689 C CA . LYS C 1 252 ? -12.464 9.196 14.541 1.00 31.33 252 LYS C CA 1
ATOM 16690 C C . LYS C 1 252 ? -11.880 8.704 15.859 1.00 15.29 252 LYS C C 1
ATOM 16691 O O . LYS C 1 252 ? -11.443 7.550 15.958 1.00 14.61 252 LYS C O 1
ATOM 16710 N N . ASN C 1 253 ? -11.866 9.562 16.882 1.00 16.31 253 ASN C N 1
ATOM 16711 C CA . ASN C 1 253 ? -11.425 9.136 18.203 1.00 28.70 253 ASN C CA 1
ATOM 16712 C C . ASN C 1 253 ? -12.357 8.077 18.775 1.00 21.57 253 ASN C C 1
ATOM 16713 O O . ASN C 1 253 ? -11.909 7.116 19.410 1.00 15.62 253 ASN C O 1
ATOM 16724 N N . GLN C 1 254 ? -13.662 8.244 18.570 1.00 24.86 254 GLN C N 1
ATOM 16725 C CA . GLN C 1 254 ? -14.624 7.286 19.102 1.00 15.59 254 GLN C CA 1
ATOM 16726 C C . GLN C 1 254 ? -14.496 5.935 18.414 1.00 14.69 254 GLN C C 1
ATOM 16727 O O . GLN C 1 254 ? -14.510 4.894 19.079 1.00 14.60 254 GLN C O 1
ATOM 16741 N N . SER C 1 255 ? -14.362 5.930 17.085 1.00 16.25 255 SER C N 1
ATOM 16742 C CA . SER C 1 255 ? -14.158 4.681 16.362 1.00 27.04 255 SER C CA 1
ATOM 16743 C C . SER C 1 255 ? -12.912 3.959 16.857 1.00 24.16 255 SER C C 1
ATOM 16744 O O . SER C 1 255 ? -12.936 2.746 17.090 1.00 15.16 255 SER C O 1
ATOM 16752 N N . ALA C 1 256 ? -11.805 4.687 17.020 1.00 19.14 256 ALA C N 1
ATOM 16753 C CA . ALA C 1 256 ? -10.575 4.044 17.473 1.00 14.75 256 ALA C CA 1
ATOM 16754 C C . ALA C 1 256 ? -10.758 3.436 18.855 1.00 15.01 256 ALA C C 1
ATOM 16755 O O . ALA C 1 256 ? -10.281 2.328 19.123 1.00 15.12 256 ALA C O 1
ATOM 16762 N N . PHE C 1 257 ? -11.449 4.147 19.748 1.00 13.45 257 PHE C N 1
ATOM 16763 C CA . PHE C 1 257 ? -11.722 3.613 21.077 1.00 13.85 257 PHE C CA 1
ATOM 16764 C C . PHE C 1 257 ? -12.546 2.339 20.986 1.00 15.88 257 PHE C C 1
ATOM 16765 O O . PHE C 1 257 ? -12.260 1.346 21.666 1.00 13.54 257 PHE C O 1
ATOM 16782 N N . VAL C 1 258 ? -13.590 2.356 20.156 1.00 14.47 258 VAL C N 1
ATOM 16783 C CA . VAL C 1 258 ? -14.472 1.202 20.045 1.00 14.46 258 VAL C CA 1
ATOM 16784 C C . VAL C 1 258 ? -13.726 0.017 19.452 1.00 29.80 258 VAL C C 1
ATOM 16785 O O . VAL C 1 258 ? -13.876 -1.119 19.915 1.00 13.66 258 VAL C O 1
ATOM 16798 N N . GLN C 1 259 ? -12.900 0.259 18.432 1.00 12.26 259 GLN C N 1
ATOM 16799 C CA . GLN C 1 259 ? -12.143 -0.832 17.826 1.00 18.82 259 GLN C CA 1
ATOM 16800 C C . GLN C 1 259 ? -11.192 -1.468 18.833 1.00 28.94 259 GLN C C 1
ATOM 16801 O O . GLN C 1 259 ? -11.077 -2.696 18.898 1.00 11.24 259 GLN C O 1
ATOM 16815 N N . LYS C 1 260 ? -10.510 -0.652 19.640 1.00 11.69 260 LYS C N 1
ATOM 16816 C CA . LYS C 1 260 ? -9.585 -1.213 20.617 1.00 11.66 260 LYS C CA 1
ATOM 16817 C C . LYS C 1 260 ? -10.314 -1.900 21.766 1.00 12.20 260 LYS C C 1
ATOM 16818 O O . LYS C 1 260 ? -9.812 -2.892 22.300 1.00 12.11 260 LYS C O 1
ATOM 16837 N N . PHE C 1 261 ? -11.486 -1.397 22.159 1.00 12.95 261 PHE C N 1
ATOM 16838 C CA . PHE C 1 261 ? -12.179 -1.911 23.338 1.00 14.58 261 PHE C CA 1
ATOM 16839 C C . PHE C 1 261 ? -13.571 -2.428 22.994 1.00 13.98 261 PHE C C 1
ATOM 16840 O O . PHE C 1 261 ? -14.542 -2.147 23.706 1.00 17.93 261 PHE C O 1
ATOM 16857 N N . ARG C 1 262 ? -13.672 -3.213 21.922 1.00 14.03 262 ARG C N 1
ATOM 16858 C CA . ARG C 1 262 ? -14.962 -3.680 21.436 1.00 14.38 262 ARG C CA 1
ATOM 16859 C C . ARG C 1 262 ? -15.517 -4.864 22.216 1.00 28.45 262 ARG C C 1
ATOM 16860 O O . ARG C 1 262 ? -16.716 -5.145 22.113 1.00 20.45 262 ARG C O 1
ATOM 16881 N N . ASP C 1 263 ? -14.691 -5.560 22.994 1.00 14.99 263 ASP C N 1
ATOM 16882 C CA . ASP C 1 263 ? -15.073 -6.879 23.486 1.00 15.22 263 ASP C CA 1
ATOM 16883 C C . ASP C 1 263 ? -16.058 -6.847 24.649 1.00 16.35 263 ASP C C 1
ATOM 16884 O O . ASP C 1 263 ? -16.694 -7.871 24.920 1.00 23.73 263 ASP C O 1
ATOM 16893 N N . SER C 1 264 ? -16.217 -5.721 25.339 1.00 18.38 264 SER C N 1
ATOM 16894 C CA . SER C 1 264 ? -17.124 -5.697 26.478 1.00 17.64 264 SER C CA 1
ATOM 16895 C C . SER C 1 264 ? -17.506 -4.266 26.817 1.00 18.10 264 SER C C 1
ATOM 16896 O O . SER C 1 264 ? -16.731 -3.330 26.604 1.00 18.95 264 SER C O 1
ATOM 16904 N N . SER C 1 265 ? -18.722 -4.113 27.354 1.00 20.35 265 SER C N 1
ATOM 16905 C CA . SER C 1 265 ? -19.189 -2.814 27.816 1.00 22.85 265 SER C CA 1
ATOM 16906 C C . SER C 1 265 ? -18.417 -2.311 29.028 1.00 20.53 265 SER C C 1
ATOM 16907 O O . SER C 1 265 ? -18.429 -1.104 29.293 1.00 28.03 265 SER C O 1
ATOM 16915 N N . VAL C 1 266 ? -17.757 -3.203 29.777 1.00 20.93 266 VAL C N 1
ATOM 16916 C CA . VAL C 1 266 ? -17.088 -2.781 31.005 1.00 37.70 266 VAL C CA 1
ATOM 16917 C C . VAL C 1 266 ? -16.015 -1.750 30.693 1.00 20.73 266 VAL C C 1
ATOM 16918 O O . VAL C 1 266 ? -15.703 -0.892 31.530 1.00 21.81 266 VAL C O 1
ATOM 16931 N N . PHE C 1 267 ? -15.441 -1.813 29.490 1.00 20.10 267 PHE C N 1
ATOM 16932 C CA . PHE C 1 267 ? -14.397 -0.882 29.084 1.00 17.94 267 PHE C CA 1
ATOM 16933 C C . PHE C 1 267 ? -14.891 0.554 28.996 1.00 18.43 267 PHE C C 1
ATOM 16934 O O . PHE C 1 267 ? -14.060 1.467 28.922 1.00 18.90 267 PHE C O 1
ATOM 16951 N N . LEU C 1 268 ? -16.205 0.778 28.994 1.00 26.63 268 LEU C N 1
ATOM 16952 C CA . LEU C 1 268 ? -16.765 2.124 29.011 1.00 22.13 268 LEU C CA 1
ATOM 16953 C C . LEU C 1 268 ? -17.097 2.619 30.415 1.00 28.13 268 LEU C C 1
ATOM 16954 O O . LEU C 1 268 ? -17.410 3.804 30.579 1.00 22.20 268 LEU C O 1
ATOM 16970 N N . PHE C 1 269 ? -17.022 1.756 31.428 1.00 21.56 269 PHE C N 1
ATOM 16971 C CA . PHE C 1 269 ? -17.377 2.161 32.780 1.00 22.92 269 PHE C CA 1
ATOM 16972 C C . PHE C 1 269 ? -16.442 3.267 33.270 1.00 41.37 269 PHE C C 1
ATOM 16973 O O . PHE C 1 269 ? -15.252 3.275 32.938 1.00 22.26 269 PHE C O 1
ATOM 16990 N N . PRO C 1 270 ? -16.946 4.204 34.077 1.00 34.93 270 PRO C N 1
ATOM 16991 C CA . PRO C 1 270 ? -16.052 5.179 34.713 1.00 25.94 270 PRO C CA 1
ATOM 16992 C C . PRO C 1 270 ? -15.074 4.483 35.649 1.00 28.92 270 PRO C C 1
ATOM 16993 O O . PRO C 1 270 ? -15.307 3.365 36.114 1.00 24.97 270 PRO C O 1
ATOM 17004 N N . ASN C 1 271 ? -13.963 5.172 35.925 1.00 28.78 271 ASN C N 1
ATOM 17005 C CA . ASN C 1 271 ? -12.826 4.583 36.624 1.00 38.40 271 ASN C CA 1
ATOM 17006 C C . ASN C 1 271 ? -13.251 3.750 37.827 1.00 46.87 271 ASN C C 1
ATOM 17007 O O . ASN C 1 271 ? -12.980 2.542 37.862 1.00 32.08 271 ASN C O 1
ATOM 17018 N N . PRO C 1 272 ? -13.912 4.342 38.829 1.00 50.20 272 PRO C N 1
ATOM 17019 C CA . PRO C 1 272 ? -14.237 3.554 40.030 1.00 44.42 272 PRO C CA 1
ATOM 17020 C C . PRO C 1 272 ? -15.038 2.301 39.728 1.00 29.39 272 PRO C C 1
ATOM 17021 O O . PRO C 1 272 ? -14.813 1.260 40.358 1.00 34.71 272 PRO C O 1
ATOM 17032 N N . ILE C 1 273 ? -15.966 2.371 38.772 1.00 34.94 273 ILE C N 1
ATOM 17033 C CA . ILE C 1 273 ? -16.804 1.217 38.461 1.00 41.13 273 ILE C CA 1
ATOM 17034 C C . ILE C 1 273 ? -15.993 0.146 37.739 1.00 32.29 273 ILE C C 1
ATOM 17035 O O . ILE C 1 273 ? -16.090 -1.046 38.057 1.00 25.97 273 ILE C O 1
ATOM 17051 N N . TYR C 1 274 ? -15.186 0.544 36.751 1.00 24.62 274 TYR C N 1
ATOM 17052 C CA . TYR C 1 274 ? -14.348 -0.437 36.072 1.00 39.98 274 TYR C CA 1
ATOM 17053 C C . TYR C 1 274 ? -13.379 -1.090 37.049 1.00 27.90 274 TYR C C 1
ATOM 17054 O O . TYR C 1 274 ? -13.322 -2.321 37.159 1.00 23.43 274 TYR C O 1
ATOM 17072 N N . THR C 1 275 ? -12.592 -0.275 37.755 1.00 24.80 275 THR C N 1
ATOM 17073 C CA . THR C 1 275 ? -11.614 -0.824 38.688 1.00 48.52 275 THR C CA 1
ATOM 17074 C C . THR C 1 275 ? -12.290 -1.765 39.675 1.00 26.56 275 THR C C 1
ATOM 17075 O O . THR C 1 275 ? -11.726 -2.800 40.047 1.00 25.29 275 THR C O 1
ATOM 17086 N N . ALA C 1 276 ? -13.518 -1.434 40.085 1.00 37.29 276 ALA C N 1
ATOM 17087 C CA . ALA C 1 276 ? -14.266 -2.308 40.980 1.00 45.15 276 ALA C CA 1
ATOM 17088 C C . ALA C 1 276 ? -14.675 -3.597 40.277 1.00 26.91 276 ALA C C 1
ATOM 17089 O O . ALA C 1 276 ? -14.496 -4.692 40.823 1.00 29.23 276 ALA C O 1
ATOM 17096 N N . TRP C 1 277 ? -15.226 -3.495 39.063 1.00 27.03 277 TRP C N 1
ATOM 17097 C CA . TRP C 1 277 ? -15.628 -4.700 38.345 1.00 25.51 277 TRP C CA 1
ATOM 17098 C C . TRP C 1 277 ? -14.438 -5.624 38.104 1.00 30.89 277 TRP C C 1
ATOM 17099 O O . TRP C 1 277 ? -14.537 -6.842 38.280 1.00 27.29 277 TRP C O 1
ATOM 17120 N N . LEU C 1 278 ? -13.310 -5.063 37.660 1.00 26.60 278 LEU C N 1
ATOM 17121 C CA . LEU C 1 278 ? -12.139 -5.890 37.384 1.00 24.47 278 LEU C CA 1
ATOM 17122 C C . LEU C 1 278 ? -11.689 -6.623 38.640 1.00 33.79 278 LEU C C 1
ATOM 17123 O O . LEU C 1 278 ? -11.434 -7.833 38.613 1.00 23.60 278 LEU C O 1
ATOM 17139 N N . ALA C 1 279 ? -11.588 -5.902 39.758 1.00 24.62 279 ALA C N 1
ATOM 17140 C CA . ALA C 1 279 ? -11.152 -6.524 41.003 1.00 42.02 279 ALA C CA 1
ATOM 17141 C C . ALA C 1 279 ? -12.079 -7.667 41.394 1.00 26.61 279 ALA C C 1
ATOM 17142 O O . ALA C 1 279 ? -11.626 -8.786 41.660 1.00 27.33 279 ALA C O 1
ATOM 17149 N N . HIS C 1 280 ? -13.388 -7.406 41.425 1.00 44.29 280 HIS C N 1
ATOM 17150 C CA . HIS C 1 280 ? -14.353 -8.437 41.783 1.00 51.32 280 HIS C CA 1
ATOM 17151 C C . HIS C 1 280 ? -14.516 -9.498 40.703 1.00 29.22 280 HIS C C 1
ATOM 17152 O O . HIS C 1 280 ? -15.172 -10.514 40.955 1.00 31.57 280 HIS C O 1
ATOM 17166 N N . SER C 1 281 ? -13.947 -9.296 39.513 1.00 27.31 281 SER C N 1
ATOM 17167 C CA . SER C 1 281 ? -14.048 -10.304 38.465 1.00 35.14 281 SER C CA 1
ATOM 17168 C C . SER C 1 281 ? -13.275 -11.571 38.808 1.00 39.13 281 SER C C 1
ATOM 17169 O O . SER C 1 281 ? -13.451 -12.587 38.126 1.00 27.30 281 SER C O 1
ATOM 17177 N N . TYR C 1 282 ? -12.442 -11.535 39.847 1.00 43.16 282 TYR C N 1
ATOM 17178 C CA . TYR C 1 282 ? -11.686 -12.693 40.299 1.00 39.50 282 TYR C CA 1
ATOM 17179 C C . TYR C 1 282 ? -12.292 -13.355 41.533 1.00 32.39 282 TYR C C 1
ATOM 17180 O O . TYR C 1 282 ? -11.703 -14.304 42.058 1.00 40.49 282 TYR C O 1
ATOM 17198 N N . ASP C 1 283 ? -13.448 -12.885 42.003 1.00 42.63 283 ASP C N 1
ATOM 17199 C CA . ASP C 1 283 ? -14.072 -13.450 43.192 1.00 44.83 283 ASP C CA 1
ATOM 17200 C C . ASP C 1 283 ? -14.289 -14.954 43.030 1.00 38.72 283 ASP C C 1
ATOM 17201 O O . ASP C 1 283 ? -14.181 -15.517 41.937 1.00 37.38 283 ASP C O 1
ATOM 17210 N N . GLU C 1 284 ? -14.605 -15.611 44.150 1.00 51.75 284 GLU C N 1
ATOM 17211 C CA . GLU C 1 284 ? -14.928 -17.031 44.100 1.00 53.27 284 GLU C CA 1
ATOM 17212 C C . GLU C 1 284 ? -16.314 -17.287 43.515 1.00 45.43 284 GLU C C 1
ATOM 17213 O O . GLU C 1 284 ? -16.548 -18.373 42.974 1.00 43.99 284 GLU C O 1
ATOM 17225 N N . ASP C 1 285 ? -17.229 -16.317 43.593 1.00 41.47 285 ASP C N 1
ATOM 17226 C CA . ASP C 1 285 ? -18.534 -16.430 42.952 1.00 52.56 285 ASP C CA 1
ATOM 17227 C C . ASP C 1 285 ? -18.574 -15.716 41.602 1.00 44.30 285 ASP C C 1
ATOM 17228 O O . ASP C 1 285 ? -19.652 -15.320 41.143 1.00 57.57 285 ASP C O 1
ATOM 17237 N N . SER C 1 286 ? -17.423 -15.545 40.961 1.00 50.50 286 SER C N 1
ATOM 17238 C CA . SER C 1 286 ? -17.347 -14.982 39.621 1.00 39.90 286 SER C CA 1
ATOM 17239 C C . SER C 1 286 ? -16.880 -16.050 38.644 1.00 32.70 286 SER C C 1
ATOM 17240 O O . SER C 1 286 ? -15.953 -16.810 38.937 1.00 33.40 286 SER C O 1
ATOM 17248 N N . SER C 1 287 ? -17.528 -16.102 37.481 1.00 29.82 287 SER C N 1
ATOM 17249 C CA . SER C 1 287 ? -17.166 -17.033 36.422 1.00 32.74 287 SER C CA 1
ATOM 17250 C C . SER C 1 287 ? -16.632 -16.319 35.186 1.00 35.00 287 SER C C 1
ATOM 17251 O O . SER C 1 287 ? -16.556 -16.922 34.112 1.00 31.13 287 SER C O 1
ATOM 17259 N N . PHE C 1 288 ? -16.263 -15.046 35.309 1.00 32.52 288 PHE C N 1
ATOM 17260 C CA . PHE C 1 288 ? -15.835 -14.297 34.136 1.00 27.92 288 PHE C CA 1
ATOM 17261 C C . PHE C 1 288 ? -14.511 -14.835 33.612 1.00 27.18 288 PHE C C 1
ATOM 17262 O O . PHE C 1 288 ? -13.562 -15.043 34.375 1.00 36.77 288 PHE C O 1
ATOM 17279 N N . ASN C 1 289 ? -14.451 -15.050 32.302 1.00 53.18 289 ASN C N 1
ATOM 17280 C CA . ASN C 1 289 ? -13.228 -15.464 31.622 1.00 33.69 289 ASN C CA 1
ATOM 17281 C C . ASN C 1 289 ? -13.073 -14.569 30.401 1.00 48.22 289 ASN C C 1
ATOM 17282 O O . ASN C 1 289 ? -13.967 -14.555 29.531 1.00 30.22 289 ASN C O 1
ATOM 17293 N N . PRO C 1 290 ? -11.982 -13.801 30.284 1.00 48.70 290 PRO C N 1
ATOM 17294 C CA . PRO C 1 290 ? -11.848 -12.890 29.136 1.00 20.81 290 PRO C CA 1
ATOM 17295 C C . PRO C 1 290 ? -11.684 -13.637 27.824 1.00 23.58 290 PRO C C 1
ATOM 17296 O O . PRO C 1 290 ? -10.625 -13.593 27.190 1.00 19.48 290 PRO C O 1
ATOM 17307 N N . MET C 1 291 ? -12.745 -14.316 27.401 1.00 26.88 291 MET C N 1
ATOM 17308 C CA . MET C 1 291 ? -12.677 -15.212 26.256 1.00 27.42 291 MET C CA 1
ATOM 17309 C C . MET C 1 291 ? -14.096 -15.532 25.807 1.00 29.52 291 MET C C 1
ATOM 17310 O O . MET C 1 291 ? -14.985 -15.734 26.639 1.00 59.00 291 MET C O 1
ATOM 17324 N N . PHE C 1 292 ? -14.298 -15.569 24.493 1.00 28.53 292 PHE C N 1
ATOM 17325 C CA . PHE C 1 292 ? -15.581 -15.964 23.930 1.00 48.90 292 PHE C CA 1
ATOM 17326 C C . PHE C 1 292 ? -15.355 -16.425 22.499 1.00 23.81 292 PHE C C 1
ATOM 17327 O O . PHE C 1 292 ? -14.380 -16.035 21.848 1.00 20.64 292 PHE C O 1
ATOM 17344 N N . ARG C 1 293 ? -16.276 -17.257 22.020 1.00 65.07 293 ARG C N 1
ATOM 17345 C CA . ARG C 1 293 ? -16.214 -17.827 20.680 1.00 46.78 293 ARG C CA 1
ATOM 17346 C C . ARG C 1 293 ? -17.237 -17.146 19.782 1.00 52.75 293 ARG C C 1
ATOM 17347 O O . ARG C 1 293 ? -18.407 -17.018 20.155 1.00 80.36 293 ARG C O 1
ATOM 17368 N N . GLU C 1 294 ? -16.796 -16.721 18.599 1.00 64.51 294 GLU C N 1
ATOM 17369 C CA . GLU C 1 294 ? -17.691 -16.102 17.626 1.00 79.97 294 GLU C CA 1
ATOM 17370 C C . GLU C 1 294 ? -17.182 -16.391 16.221 1.00 77.03 294 GLU C C 1
ATOM 17371 O O . GLU C 1 294 ? -16.031 -16.085 15.896 1.00 87.55 294 GLU C O 1
ATOM 17383 N N . ARG C 1 295 ? -18.056 -16.972 15.396 1.00 89.56 295 ARG C N 1
ATOM 17384 C CA . ARG C 1 295 ? -17.709 -17.490 14.070 1.00 82.74 295 ARG C CA 1
ATOM 17385 C C . ARG C 1 295 ? -16.534 -18.463 14.156 1.00 64.22 295 ARG C C 1
ATOM 17386 O O . ARG C 1 295 ? -15.530 -18.344 13.450 1.00 71.66 295 ARG C O 1
ATOM 17407 N N . LEU C 1 296 ? -16.674 -19.442 15.053 1.00 69.69 296 LEU C N 1
ATOM 17408 C CA . LEU C 1 296 ? -15.715 -20.534 15.188 1.00 70.46 296 LEU C CA 1
ATOM 17409 C C . LEU C 1 296 ? -14.343 -20.047 15.642 1.00 56.46 296 LEU C C 1
ATOM 17410 O O . LEU C 1 296 ? -13.437 -20.857 15.862 1.00 83.90 296 LEU C O 1
ATOM 17426 N N . SER C 1 297 ? -14.183 -18.737 15.787 1.00 59.63 297 SER C N 1
ATOM 17427 C CA . SER C 1 297 ? -12.945 -18.153 16.280 1.00 57.47 297 SER C CA 1
ATOM 17428 C C . SER C 1 297 ? -13.088 -17.853 17.763 1.00 50.26 297 SER C C 1
ATOM 17429 O O . SER C 1 297 ? -14.157 -17.443 18.226 1.00 62.63 297 SER C O 1
ATOM 17437 N N . THR C 1 298 ? -12.011 -18.072 18.504 1.00 50.78 298 THR C N 1
ATOM 17438 C CA . THR C 1 298 ? -11.957 -17.734 19.918 1.00 26.45 298 THR C CA 1
ATOM 17439 C C . THR C 1 298 ? -11.229 -16.406 20.067 1.00 41.22 298 THR C C 1
ATOM 17440 O O . THR C 1 298 ? -10.150 -16.215 19.496 1.00 30.71 298 THR C O 1
ATOM 17451 N N . ASN C 1 299 ? -11.831 -15.488 20.810 1.00 32.74 299 ASN C N 1
ATOM 17452 C CA . ASN C 1 299 ? -11.254 -14.173 21.049 1.00 20.00 299 ASN C CA 1
ATOM 17453 C C . ASN C 1 299 ? -10.760 -14.122 22.487 1.00 16.53 299 ASN C C 1
ATOM 17454 O O . ASN C 1 299 ? -11.552 -14.270 23.421 1.00 21.26 299 ASN C O 1
ATOM 17465 N N . PHE C 1 300 ? -9.456 -13.927 22.653 1.00 17.00 300 PHE C N 1
ATOM 17466 C CA . PHE C 1 300 ? -8.833 -13.762 23.960 1.00 16.82 300 PHE C CA 1
ATOM 17467 C C . PHE C 1 300 ? -8.527 -12.282 24.154 1.00 18.32 300 PHE C C 1
ATOM 17468 O O . PHE C 1 300 ? -7.825 -11.686 23.330 1.00 22.24 300 PHE C O 1
ATOM 17485 N N . TYR C 1 301 ? -9.044 -11.689 25.230 1.00 18.58 301 TYR C N 1
ATOM 17486 C CA . TYR C 1 301 ? -8.784 -10.275 25.489 1.00 13.62 301 TYR C CA 1
ATOM 17487 C C . TYR C 1 301 ? -8.359 -10.025 26.927 1.00 14.21 301 TYR C C 1
ATOM 17488 O O . TYR C 1 301 ? -8.666 -8.982 27.507 1.00 16.74 301 TYR C O 1
ATOM 17506 N N . HIS C 1 302 ? -7.602 -10.961 27.520 1.00 15.72 302 HIS C N 1
ATOM 17507 C CA . HIS C 1 302 ? -7.022 -10.712 28.836 1.00 16.27 302 HIS C CA 1
ATOM 17508 C C . HIS C 1 302 ? -6.091 -9.505 28.814 1.00 15.79 302 HIS C C 1
ATOM 17509 O O . HIS C 1 302 ? -6.083 -8.706 29.758 1.00 16.23 302 HIS C O 1
ATOM 17523 N N . SER C 1 303 ? -5.291 -9.351 27.753 1.00 13.84 303 SER C N 1
ATOM 17524 C CA . SER C 1 303 ? -4.386 -8.206 27.710 1.00 13.47 303 SER C CA 1
ATOM 17525 C C . SER C 1 303 ? -5.164 -6.900 27.636 1.00 13.41 303 SER C C 1
ATOM 17526 O O . SER C 1 303 ? -4.707 -5.879 28.160 1.00 13.56 303 SER C O 1
ATOM 17534 N N . THR C 1 304 ? -6.348 -6.920 27.014 1.00 13.27 304 THR C N 1
ATOM 17535 C CA . THR C 1 304 ? -7.160 -5.715 26.907 1.00 13.30 304 THR C CA 1
ATOM 17536 C C . THR C 1 304 ? -7.680 -5.262 28.267 1.00 14.25 304 THR C C 1
ATOM 17537 O O . THR C 1 304 ? -7.847 -4.059 28.496 1.00 14.57 304 THR C O 1
ATOM 17548 N N . LEU C 1 305 ? -7.939 -6.199 29.181 1.00 21.41 305 LEU C N 1
ATOM 17549 C CA . LEU C 1 305 ? -8.310 -5.824 30.540 1.00 15.82 305 LEU C CA 1
ATOM 17550 C C . LEU C 1 305 ? -7.207 -5.002 31.196 1.00 16.01 305 LEU C C 1
ATOM 17551 O O . LEU C 1 305 ? -7.471 -3.975 31.834 1.00 16.66 305 LEU C O 1
ATOM 17567 N N . THR C 1 306 ? -5.959 -5.451 31.053 1.00 15.62 306 THR C N 1
ATOM 17568 C CA . THR C 1 306 ? -4.834 -4.757 31.666 1.00 16.18 306 THR C CA 1
ATOM 17569 C C . THR C 1 306 ? -4.635 -3.377 31.053 1.00 15.58 306 THR C C 1
ATOM 17570 O O . THR C 1 306 ? -4.291 -2.423 31.758 1.00 16.20 306 THR C O 1
ATOM 17581 N N . ASP C 1 307 ? -4.847 -3.253 29.744 1.00 15.74 307 ASP C N 1
ATOM 17582 C CA . ASP C 1 307 ? -4.592 -1.988 29.064 1.00 14.65 307 ASP C CA 1
ATOM 17583 C C . ASP C 1 307 ? -5.685 -0.969 29.365 1.00 15.28 307 ASP C C 1
ATOM 17584 O O . ASP C 1 307 ? -5.402 0.223 29.523 1.00 15.67 307 ASP C O 1
ATOM 17593 N N . ASN C 1 308 ? -6.937 -1.418 29.449 1.00 15.43 308 ASN C N 1
ATOM 17594 C CA . ASN C 1 308 ? -8.016 -0.515 29.828 1.00 16.16 308 ASN C CA 1
ATOM 17595 C C . ASN C 1 308 ? -7.806 0.016 31.242 1.00 17.20 308 ASN C C 1
ATOM 17596 O O . ASN C 1 308 ? -8.117 1.177 31.528 1.00 17.84 308 ASN C O 1
ATOM 17607 N N . LEU C 1 309 ? -7.275 -0.822 32.137 1.00 17.47 309 LEU C N 1
ATOM 17608 C CA . LEU C 1 309 ? -6.923 -0.365 33.478 1.00 18.49 309 LEU C CA 1
ATOM 17609 C C . LEU C 1 309 ? -5.782 0.643 33.435 1.00 30.81 309 LEU C C 1
ATOM 17610 O O . LEU C 1 309 ? -5.884 1.734 34.006 1.00 25.30 309 LEU C O 1
ATOM 17626 N N . LEU C 1 310 ? -4.680 0.293 32.767 1.00 18.77 310 LEU C N 1
ATOM 17627 C CA . LEU C 1 310 ? -3.484 1.125 32.834 1.00 17.92 310 LEU C CA 1
ATOM 17628 C C . LEU C 1 310 ? -3.733 2.512 32.255 1.00 18.08 310 LEU C C 1
ATOM 17629 O O . LEU C 1 310 ? -3.218 3.508 32.773 1.00 18.84 310 LEU C O 1
ATOM 17645 N N . LEU C 1 311 ? -4.514 2.602 31.177 1.00 17.45 311 LEU C N 1
ATOM 17646 C CA . LEU C 1 311 ? -4.766 3.902 30.568 1.00 17.64 311 LEU C CA 1
ATOM 17647 C C . LEU C 1 311 ? -5.552 4.834 31.479 1.00 18.79 311 LEU C C 1
ATOM 17648 O O . LEU C 1 311 ? -5.651 6.029 31.175 1.00 21.54 311 LEU C O 1
ATOM 17664 N N . ARG C 1 312 ? -6.113 4.321 32.572 1.00 19.41 312 ARG C N 1
ATOM 17665 C CA . ARG C 1 312 ? -6.825 5.149 33.531 1.00 26.96 312 ARG C CA 1
ATOM 17666 C C . ARG C 1 312 ? -5.938 5.634 34.671 1.00 35.61 312 ARG C C 1
ATOM 17667 O O . ARG C 1 312 ? -6.319 6.574 35.374 1.00 28.82 312 ARG C O 1
ATOM 17688 N N . THR C 1 313 ? -4.775 5.023 34.870 1.00 38.27 313 THR C N 1
ATOM 17689 C CA . THR C 1 313 ? -3.994 5.278 36.068 1.00 22.33 313 THR C CA 1
ATOM 17690 C C . THR C 1 313 ? -3.195 6.572 35.944 1.00 22.87 313 THR C C 1
ATOM 17691 O O . THR C 1 313 ? -2.983 7.102 34.847 1.00 29.08 313 THR C O 1
ATOM 17702 N N . GLU C 1 314 ? -2.748 7.088 37.107 1.00 43.60 314 GLU C N 1
ATOM 17703 C CA . GLU C 1 314 ? -1.850 8.232 37.128 1.00 24.84 314 GLU C CA 1
ATOM 17704 C C . GLU C 1 314 ? -0.402 7.762 36.966 1.00 24.42 314 GLU C C 1
ATOM 17705 O O . GLU C 1 314 ? -0.058 6.649 37.361 1.00 24.07 314 GLU C O 1
ATOM 17717 N N . PRO C 1 315 ? 0.461 8.592 36.384 1.00 24.54 315 PRO C N 1
ATOM 17718 C CA . PRO C 1 315 ? 1.879 8.217 36.297 1.00 24.36 315 PRO C CA 1
ATOM 17719 C C . PRO C 1 315 ? 2.474 8.038 37.686 1.00 30.55 315 PRO C C 1
ATOM 17720 O O . PRO C 1 315 ? 2.318 8.894 38.559 1.00 39.21 315 PRO C O 1
ATOM 17731 N N . LYS C 1 316 ? 3.153 6.914 37.889 1.00 53.47 316 LYS C N 1
ATOM 17732 C CA . LYS C 1 316 ? 3.753 6.629 39.180 1.00 28.92 316 LYS C CA 1
ATOM 17733 C C . LYS C 1 316 ? 5.110 7.313 39.311 1.00 38.78 316 LYS C C 1
ATOM 17734 O O . LYS C 1 316 ? 5.728 7.735 38.330 1.00 28.31 316 LYS C O 1
ATOM 17753 N N . GLU C 1 317 ? 5.573 7.404 40.553 1.00 33.91 317 GLU C N 1
ATOM 17754 C CA . GLU C 1 317 ? 6.853 8.015 40.875 1.00 33.21 317 GLU C CA 1
ATOM 17755 C C . GLU C 1 317 ? 7.484 7.218 42.002 1.00 34.73 317 GLU C C 1
ATOM 17756 O O . GLU C 1 317 ? 6.806 6.853 42.966 1.00 45.97 317 GLU C O 1
ATOM 17768 N N . VAL C 1 318 ? 8.775 6.935 41.870 1.00 29.92 318 VAL C N 1
ATOM 17769 C CA . VAL C 1 318 ? 9.529 6.215 42.888 1.00 30.64 318 VAL C CA 1
ATOM 17770 C C . VAL C 1 318 ? 10.654 7.118 43.366 1.00 32.16 318 VAL C C 1
ATOM 17771 O O . VAL C 1 318 ? 11.381 7.699 42.552 1.00 32.10 318 VAL C O 1
ATOM 17784 N N . THR C 1 319 ? 10.782 7.245 44.681 1.00 47.01 319 THR C N 1
ATOM 17785 C CA . THR C 1 319 ? 11.844 8.023 45.300 1.00 50.86 319 THR C CA 1
ATOM 17786 C C . THR C 1 319 ? 12.693 7.088 46.145 1.00 35.79 319 THR C C 1
ATOM 17787 O O . THR C 1 319 ? 12.158 6.291 46.923 1.00 35.80 319 THR C O 1
ATOM 17798 N N . LEU C 1 320 ? 14.007 7.179 45.980 1.00 37.56 320 LEU C N 1
ATOM 17799 C CA . LEU C 1 320 ? 14.949 6.338 46.700 1.00 56.25 320 LEU C CA 1
ATOM 17800 C C . LEU C 1 320 ? 15.517 7.105 47.885 1.00 41.77 320 LEU C C 1
ATOM 17801 O O . LEU C 1 320 ? 15.724 8.320 47.811 1.00 40.05 320 LEU C O 1
ATOM 17817 N N . SER C 1 321 ? 15.758 6.389 48.980 1.00 54.21 321 SER C N 1
ATOM 17818 C CA . SER C 1 321 ? 16.330 7.007 50.166 1.00 54.49 321 SER C CA 1
ATOM 17819 C C . SER C 1 321 ? 17.682 7.631 49.844 1.00 62.57 321 SER C C 1
ATOM 17820 O O . SER C 1 321 ? 18.382 7.216 48.916 1.00 50.57 321 SER C O 1
ATOM 17828 N N . SER C 1 322 ? 18.048 8.646 50.630 1.00 65.29 322 SER C N 1
ATOM 17829 C CA . SER C 1 322 ? 19.377 9.231 50.515 1.00 58.42 322 SER C CA 1
ATOM 17830 C C . SER C 1 322 ? 20.473 8.198 50.740 1.00 57.69 322 SER C C 1
ATOM 17831 O O . SER C 1 322 ? 21.604 8.396 50.281 1.00 65.70 322 SER C O 1
ATOM 17839 N N . GLU C 1 323 ? 20.160 7.102 51.429 1.00 45.83 323 GLU C N 1
ATOM 17840 C CA . GLU C 1 323 ? 21.126 6.056 51.729 1.00 46.00 323 GLU C CA 1
ATOM 17841 C C . GLU C 1 323 ? 21.080 4.902 50.736 1.00 59.65 323 GLU C C 1
ATOM 17842 O O . GLU C 1 323 ? 21.803 3.916 50.919 1.00 43.91 323 GLU C O 1
ATOM 17854 N N . HIS C 1 324 ? 20.257 4.995 49.694 1.00 47.57 324 HIS C N 1
ATOM 17855 C CA . HIS C 1 324 ? 20.090 3.877 48.776 1.00 44.23 324 HIS C CA 1
ATOM 17856 C C . HIS C 1 324 ? 21.391 3.589 48.038 1.00 41.58 324 HIS C C 1
ATOM 17857 O O . HIS C 1 324 ? 22.235 4.469 47.850 1.00 44.20 324 HIS C O 1
ATOM 17871 N N . HIS C 1 325 ? 21.544 2.331 47.615 1.00 39.95 325 HIS C N 1
ATOM 17872 C CA . HIS C 1 325 ? 22.727 1.929 46.863 1.00 39.33 325 HIS C CA 1
ATOM 17873 C C . HIS C 1 325 ? 23.010 2.881 45.710 1.00 41.82 325 HIS C C 1
ATOM 17874 O O . HIS C 1 325 ? 24.172 3.178 45.410 1.00 40.54 325 HIS C O 1
ATOM 17888 N N . TYR C 1 326 ? 21.961 3.369 45.051 1.00 40.48 326 TYR C N 1
ATOM 17889 C CA . TYR C 1 326 ? 22.110 4.223 43.881 1.00 39.77 326 TYR C CA 1
ATOM 17890 C C . TYR C 1 326 ? 22.141 5.710 44.218 1.00 50.83 326 TYR C C 1
ATOM 17891 O O . TYR C 1 326 ? 22.338 6.526 43.311 1.00 42.56 326 TYR C O 1
ATOM 17909 N N . LYS C 1 327 ? 21.958 6.085 45.486 1.00 46.71 327 LYS C N 1
ATOM 17910 C CA . LYS C 1 327 ? 21.949 7.486 45.893 1.00 49.76 327 LYS C CA 1
ATOM 17911 C C . LYS C 1 327 ? 23.202 7.873 46.670 1.00 51.76 327 LYS C C 1
ATOM 17912 O O . LYS C 1 327 ? 23.947 8.761 46.245 1.00 51.82 327 LYS C O 1
ATOM 17931 N N . LYS C 1 328 ? 23.455 7.230 47.807 1.00 49.91 328 LYS C N 1
ATOM 17932 C CA . LYS C 1 328 ? 24.551 7.636 48.678 1.00 59.17 328 LYS C CA 1
ATOM 17933 C C . LYS C 1 328 ? 25.882 7.543 47.945 1.00 66.97 328 LYS C C 1
ATOM 17934 O O . LYS C 1 328 ? 26.248 6.479 47.433 1.00 53.93 328 LYS C O 1
ATOM 17953 N N . GLU C 1 329 ? 26.605 8.659 47.894 1.00 84.79 329 GLU C N 1
ATOM 17954 C CA . GLU C 1 329 ? 27.929 8.669 47.286 1.00 91.71 329 GLU C CA 1
ATOM 17955 C C . GLU C 1 329 ? 28.868 7.783 48.094 1.00 89.27 329 GLU C C 1
ATOM 17956 O O . GLU C 1 329 ? 29.113 8.039 49.277 1.00 81.02 329 GLU C O 1
ATOM 17968 N N . LYS C 1 330 ? 29.389 6.742 47.454 1.00 86.89 330 LYS C N 1
ATOM 17969 C CA . LYS C 1 330 ? 30.217 5.744 48.120 1.00 87.79 330 LYS C CA 1
ATOM 17970 C C . LYS C 1 330 ? 31.684 5.995 47.800 1.00 88.31 330 LYS C C 1
ATOM 17971 O O . LYS C 1 330 ? 32.039 6.245 46.643 1.00 87.92 330 LYS C O 1
ATOM 17990 N N . GLY C 1 331 ? 32.529 5.931 48.826 1.00 96.14 331 GLY C N 1
ATOM 17991 C CA . GLY C 1 331 ? 33.949 6.119 48.658 1.00 96.72 331 GLY C CA 1
ATOM 17992 C C . GLY C 1 331 ? 34.565 5.037 47.795 1.00 102.13 331 GLY C C 1
ATOM 17993 O O . GLY C 1 331 ? 33.911 4.052 47.435 1.00 93.59 331 GLY C O 1
ATOM 17997 N N . PRO C 1 332 ? 35.838 5.198 47.442 1.00 119.36 332 PRO C N 1
ATOM 17998 C CA . PRO C 1 332 ? 36.506 4.180 46.621 1.00 107.34 332 PRO C CA 1
ATOM 17999 C C . PRO C 1 332 ? 36.650 2.868 47.377 1.00 106.71 332 PRO C C 1
ATOM 18000 O O . PRO C 1 332 ? 36.852 2.845 48.591 1.00 108.87 332 PRO C O 1
ATOM 18011 N N . ILE C 1 333 ? 36.545 1.756 46.638 1.00 73.75 333 ILE C N 1
ATOM 18012 C CA . ILE C 1 333 ? 36.653 0.443 47.263 1.00 65.56 333 ILE C CA 1
ATOM 18013 C C . ILE C 1 333 ? 38.037 0.277 47.880 1.00 57.38 333 ILE C C 1
ATOM 18014 O O . ILE C 1 333 ? 39.055 0.619 47.266 1.00 75.16 333 ILE C O 1
ATOM 18030 N N . ASP C 1 334 ? 38.079 -0.258 49.101 1.00 68.15 334 ASP C N 1
ATOM 18031 C CA . ASP C 1 334 ? 39.342 -0.568 49.767 1.00 63.61 334 ASP C CA 1
ATOM 18032 C C . ASP C 1 334 ? 40.018 -1.737 49.064 1.00 57.52 334 ASP C C 1
ATOM 18033 O O . ASP C 1 334 ? 39.546 -2.876 49.141 1.00 65.64 334 ASP C O 1
ATOM 18042 N N . SER C 1 335 ? 41.131 -1.466 48.393 1.00 51.17 335 SER C N 1
ATOM 18043 C CA . SER C 1 335 ? 41.815 -2.473 47.597 1.00 53.68 335 SER C CA 1
ATOM 18044 C C . SER C 1 335 ? 42.947 -3.166 48.348 1.00 65.32 335 SER C C 1
ATOM 18045 O O . SER C 1 335 ? 43.802 -3.787 47.712 1.00 71.10 335 SER C O 1
ATOM 18053 N N . SER C 1 336 ? 42.970 -3.094 49.681 1.00 73.67 336 SER C N 1
ATOM 18054 C CA . SER C 1 336 ? 44.127 -3.608 50.409 1.00 62.24 336 SER C CA 1
ATOM 18055 C C . SER C 1 336 ? 44.276 -5.114 50.245 1.00 51.79 336 SER C C 1
ATOM 18056 O O . SER C 1 336 ? 45.398 -5.618 50.097 1.00 53.18 336 SER C O 1
ATOM 18064 N N . PHE C 1 337 ? 43.180 -5.859 50.259 1.00 52.82 337 PHE C N 1
ATOM 18065 C CA . PHE C 1 337 ? 43.271 -7.299 50.452 1.00 62.45 337 PHE C CA 1
ATOM 18066 C C . PHE C 1 337 ? 43.261 -8.078 49.148 1.00 60.63 337 PHE C C 1
ATOM 18067 O O . PHE C 1 337 ? 42.451 -7.826 48.249 1.00 52.42 337 PHE C O 1
ATOM 18084 N N . ARG C 1 338 ? 44.190 -9.030 49.069 1.00 51.47 338 ARG C N 1
ATOM 18085 C CA A ARG C 1 338 ? 44.520 -9.740 47.848 0.56 51.25 338 ARG C CA 1
ATOM 18086 C CA B ARG C 1 338 ? 44.519 -9.741 47.849 0.44 51.25 338 ARG C CA 1
ATOM 18087 C C . ARG C 1 338 ? 44.364 -11.244 48.045 1.00 52.10 338 ARG C C 1
ATOM 18088 O O . ARG C 1 338 ? 44.386 -11.755 49.165 1.00 64.02 338 ARG C O 1
ATOM 18129 N N . TYR C 1 339 ? 44.206 -11.955 46.932 1.00 49.56 339 TYR C N 1
ATOM 18130 C CA . TYR C 1 339 ? 44.050 -13.405 46.950 1.00 50.34 339 TYR C CA 1
ATOM 18131 C C . TYR C 1 339 ? 45.166 -14.014 46.118 1.00 51.37 339 TYR C C 1
ATOM 18132 O O . TYR C 1 339 ? 45.197 -13.843 44.895 1.00 50.42 339 TYR C O 1
ATOM 18150 N N . GLN C 1 340 ? 46.097 -14.698 46.770 1.00 53.40 340 GLN C N 1
ATOM 18151 C CA . GLN C 1 340 ? 47.107 -15.447 46.028 1.00 54.65 340 GLN C CA 1
ATOM 18152 C C . GLN C 1 340 ? 46.453 -16.679 45.424 1.00 54.38 340 GLN C C 1
ATOM 18153 O O . GLN C 1 340 ? 46.129 -17.637 46.135 1.00 55.26 340 GLN C O 1
ATOM 18167 N N . MET C 1 341 ? 46.236 -16.656 44.116 1.00 63.52 341 MET C N 1
ATOM 18168 C CA . MET C 1 341 ? 45.706 -17.831 43.439 1.00 68.88 341 MET C CA 1
ATOM 18169 C C . MET C 1 341 ? 46.768 -18.918 43.389 1.00 57.33 341 MET C C 1
ATOM 18170 O O . MET C 1 341 ? 47.935 -18.653 43.082 1.00 58.44 341 MET C O 1
ATOM 18184 N N . SER C 1 342 ? 46.368 -20.143 43.697 1.00 57.32 342 SER C N 1
ATOM 18185 C CA . SER C 1 342 ? 47.241 -21.299 43.533 1.00 59.40 342 SER C CA 1
ATOM 18186 C C . SER C 1 342 ? 46.602 -22.249 42.535 1.00 60.28 342 SER C C 1
ATOM 18187 O O . SER C 1 342 ? 45.431 -22.618 42.679 1.00 59.94 342 SER C O 1
ATOM 18195 N N . SER C 1 343 ? 47.373 -22.626 41.517 1.00 76.39 343 SER C N 1
ATOM 18196 C CA . SER C 1 343 ? 46.914 -23.612 40.549 1.00 71.12 343 SER C CA 1
ATOM 18197 C C . SER C 1 343 ? 46.477 -24.905 41.218 1.00 73.98 343 SER C C 1
ATOM 18198 O O . SER C 1 343 ? 45.658 -25.639 40.653 1.00 75.30 343 SER C O 1
ATOM 18206 N N . ASP C 1 344 ? 46.992 -25.193 42.418 1.00 79.04 344 ASP C N 1
ATOM 18207 C CA . ASP C 1 344 ? 46.653 -26.424 43.120 1.00 72.26 344 ASP C CA 1
ATOM 18208 C C . ASP C 1 344 ? 45.196 -26.469 43.557 1.00 76.71 344 ASP C C 1
ATOM 18209 O O . ASP C 1 344 ? 44.690 -27.554 43.863 1.00 69.61 344 ASP C O 1
ATOM 18218 N N . ARG C 1 345 ? 44.513 -25.325 43.599 1.00 67.26 345 ARG C N 1
ATOM 18219 C CA . ARG C 1 345 ? 43.133 -25.262 44.059 1.00 63.65 345 ARG C CA 1
ATOM 18220 C C . ARG C 1 345 ? 42.160 -24.861 42.958 1.00 56.16 345 ARG C C 1
ATOM 18221 O O . ARG C 1 345 ? 40.975 -24.658 43.238 1.00 54.51 345 ARG C O 1
ATOM 18242 N N . LEU C 1 346 ? 42.624 -24.737 41.717 1.00 65.95 346 LEU C N 1
ATOM 18243 C CA . LEU C 1 346 ? 41.732 -24.387 40.617 1.00 59.82 346 LEU C CA 1
ATOM 18244 C C . LEU C 1 346 ? 40.797 -25.559 40.349 1.00 59.82 346 LEU C C 1
ATOM 18245 O O . LEU C 1 346 ? 41.213 -26.583 39.798 1.00 62.65 346 LEU C O 1
ATOM 18261 N N . LEU C 1 347 ? 39.532 -25.414 40.745 1.00 74.02 347 LEU C N 1
ATOM 18262 C CA . LEU C 1 347 ? 38.562 -26.487 40.559 1.00 78.24 347 LEU C CA 1
ATOM 18263 C C . LEU C 1 347 ? 38.055 -26.528 39.122 1.00 78.51 347 LEU C C 1
ATOM 18264 O O . LEU C 1 347 ? 37.994 -27.600 38.509 1.00 79.43 347 LEU C O 1
ATOM 18280 N N . ARG C 1 348 ? 37.688 -25.375 38.571 1.00 54.63 348 ARG C N 1
ATOM 18281 C CA . ARG C 1 348 ? 37.265 -25.291 37.180 1.00 52.51 348 ARG C CA 1
ATOM 18282 C C . ARG C 1 348 ? 37.160 -23.822 36.797 1.00 62.78 348 ARG C C 1
ATOM 18283 O O . ARG C 1 348 ? 37.222 -22.930 37.646 1.00 52.13 348 ARG C O 1
ATOM 18304 N N . ILE C 1 349 ? 37.001 -23.588 35.498 1.00 50.67 349 ILE C N 1
ATOM 18305 C CA . ILE C 1 349 ? 36.748 -22.262 34.948 1.00 46.72 349 ILE C CA 1
ATOM 18306 C C . ILE C 1 349 ? 35.299 -22.221 34.489 1.00 51.66 349 ILE C C 1
ATOM 18307 O O . ILE C 1 349 ? 34.860 -23.089 33.724 1.00 61.30 349 ILE C O 1
ATOM 18323 N N . GLN C 1 350 ? 34.557 -21.224 34.959 1.00 49.51 350 GLN C N 1
ATOM 18324 C CA . GLN C 1 350 ? 33.142 -21.060 34.625 1.00 59.41 350 GLN C CA 1
ATOM 18325 C C . GLN C 1 350 ? 32.977 -19.687 33.983 1.00 60.41 350 GLN C C 1
ATOM 18326 O O . GLN C 1 350 ? 32.871 -18.673 34.681 1.00 55.99 350 GLN C O 1
ATOM 18340 N N . GLY C 1 351 ? 32.951 -19.658 32.652 1.00 49.37 351 GLY C N 1
ATOM 18341 C CA . GLY C 1 351 ? 32.924 -18.406 31.924 1.00 61.47 351 GLY C CA 1
ATOM 18342 C C . GLY C 1 351 ? 34.283 -17.741 31.951 1.00 48.71 351 GLY C C 1
ATOM 18343 O O . GLY C 1 351 ? 35.266 -18.304 31.461 1.00 60.26 351 GLY C O 1
ATOM 18347 N N . ARG C 1 352 ? 34.352 -16.540 32.522 1.00 40.05 352 ARG C N 1
ATOM 18348 C CA . ARG C 1 352 ? 35.617 -15.875 32.805 1.00 40.71 352 ARG C CA 1
ATOM 18349 C C . ARG C 1 352 ? 35.846 -15.743 34.308 1.00 41.57 352 ARG C C 1
ATOM 18350 O O . ARG C 1 352 ? 36.421 -14.757 34.776 1.00 41.67 352 ARG C O 1
ATOM 18371 N N . THR C 1 353 ? 35.391 -16.729 35.076 1.00 40.96 353 THR C N 1
ATOM 18372 C CA . THR C 1 353 ? 35.489 -16.706 36.530 1.00 42.96 353 THR C CA 1
ATOM 18373 C C . THR C 1 353 ? 36.218 -17.957 36.995 1.00 43.55 353 THR C C 1
ATOM 18374 O O . THR C 1 353 ? 35.724 -19.074 36.808 1.00 43.86 353 THR C O 1
ATOM 18385 N N . LEU C 1 354 ? 37.386 -17.767 37.601 1.00 48.26 354 LEU C N 1
ATOM 18386 C CA . LEU C 1 354 ? 38.150 -18.874 38.155 1.00 45.65 354 LEU C CA 1
ATOM 18387 C C . LEU C 1 354 ? 37.567 -19.269 39.506 1.00 47.52 354 LEU C C 1
ATOM 18388 O O . LEU C 1 354 ? 37.372 -18.418 40.379 1.00 51.15 354 LEU C O 1
ATOM 18404 N N . LEU C 1 355 ? 37.282 -20.557 39.675 1.00 48.46 355 LEU C N 1
ATOM 18405 C CA . LEU C 1 355 ? 36.719 -21.083 40.913 1.00 55.18 355 LEU C CA 1
ATOM 18406 C C . LEU C 1 355 ? 37.798 -21.877 41.634 1.00 51.55 355 LEU C C 1
ATOM 18407 O O . LEU C 1 355 ? 38.317 -22.860 41.093 1.00 58.00 355 LEU C O 1
ATOM 18423 N N . PHE C 1 356 ? 38.129 -21.453 42.848 1.00 47.68 356 PHE C N 1
ATOM 18424 C CA . PHE C 1 356 ? 39.191 -22.067 43.628 1.00 49.78 356 PHE C CA 1
ATOM 18425 C C . PHE C 1 356 ? 38.623 -22.748 44.865 1.00 50.79 356 PHE C C 1
ATOM 18426 O O . PHE C 1 356 ? 37.602 -22.330 45.417 1.00 49.92 356 PHE C O 1
ATOM 18443 N N . SER C 1 357 ? 39.300 -23.809 45.292 1.00 58.44 357 SER C N 1
ATOM 18444 C CA . SER C 1 357 ? 38.930 -24.519 46.502 1.00 64.79 357 SER C CA 1
ATOM 18445 C C . SER C 1 357 ? 39.372 -23.732 47.734 1.00 62.25 357 SER C C 1
ATOM 18446 O O . SER C 1 357 ? 40.159 -22.786 47.657 1.00 60.38 357 SER C O 1
ATOM 18454 N N . THR C 1 358 ? 38.848 -24.136 48.881 1.00 55.56 358 THR C N 1
ATOM 18455 C CA . THR C 1 358 ? 39.240 -23.593 50.171 1.00 56.52 358 THR C CA 1
ATOM 18456 C C . THR C 1 358 ? 39.303 -24.744 51.161 1.00 70.40 358 THR C C 1
ATOM 18457 O O . THR C 1 358 ? 38.737 -25.814 50.912 1.00 70.57 358 THR C O 1
ATOM 18468 N N . PRO C 1 359 ? 39.981 -24.558 52.298 1.00 72.26 359 PRO C N 1
ATOM 18469 C CA . PRO C 1 359 ? 39.941 -25.586 53.349 1.00 81.42 359 PRO C CA 1
ATOM 18470 C C . PRO C 1 359 ? 38.567 -25.764 53.974 1.00 76.89 359 PRO C C 1
ATOM 18471 O O . PRO C 1 359 ? 38.395 -26.659 54.808 1.00 85.70 359 PRO C O 1
ATOM 18482 N N . GLN C 1 360 ? 37.587 -24.949 53.586 1.00 67.51 360 GLN C N 1
ATOM 18483 C CA . GLN C 1 360 ? 36.263 -24.942 54.194 1.00 75.22 360 GLN C CA 1
ATOM 18484 C C . GLN C 1 360 ? 35.188 -25.458 53.245 1.00 67.85 360 GLN C C 1
ATOM 18485 O O . GLN C 1 360 ? 33.998 -25.383 53.567 1.00 74.86 360 GLN C O 1
ATOM 18499 N N . ASN C 1 361 ? 35.583 -25.967 52.078 1.00 75.37 361 ASN C N 1
ATOM 18500 C CA . ASN C 1 361 ? 34.693 -26.648 51.145 1.00 88.87 361 ASN C CA 1
ATOM 18501 C C . ASN C 1 361 ? 33.720 -25.707 50.440 1.00 89.37 361 ASN C C 1
ATOM 18502 O O . ASN C 1 361 ? 32.973 -26.145 49.559 1.00 83.34 361 ASN C O 1
ATOM 18513 N N . ASP C 1 362 ? 33.704 -24.426 50.808 1.00 66.29 362 ASP C N 1
ATOM 18514 C CA . ASP C 1 362 ? 33.045 -23.433 49.965 1.00 66.65 362 ASP C CA 1
ATOM 18515 C C . ASP C 1 362 ? 34.040 -23.015 48.886 1.00 64.05 362 ASP C C 1
ATOM 18516 O O . ASP C 1 362 ? 35.039 -23.709 48.667 1.00 57.54 362 ASP C O 1
ATOM 18525 N N . VAL C 1 363 ? 33.800 -21.889 48.220 1.00 48.87 363 VAL C N 1
ATOM 18526 C CA . VAL C 1 363 ? 34.518 -21.559 46.994 1.00 48.06 363 VAL C CA 1
ATOM 18527 C C . VAL C 1 363 ? 34.955 -20.102 47.014 1.00 47.19 363 VAL C C 1
ATOM 18528 O O . VAL C 1 363 ? 34.213 -19.223 47.464 1.00 46.34 363 VAL C O 1
ATOM 18541 N N . VAL C 1 364 ? 36.166 -19.852 46.518 1.00 47.50 364 VAL C N 1
ATOM 18542 C CA . VAL C 1 364 ? 36.658 -18.507 46.239 1.00 46.60 364 VAL C CA 1
ATOM 18543 C C . VAL C 1 364 ? 36.688 -18.328 44.727 1.00 45.31 364 VAL C C 1
ATOM 18544 O O . VAL C 1 364 ? 37.305 -19.129 44.013 1.00 45.90 364 VAL C O 1
ATOM 18557 N N . ALA C 1 365 ? 36.031 -17.279 44.243 1.00 43.66 365 ALA C N 1
ATOM 18558 C CA . ALA C 1 365 ? 35.903 -17.022 42.817 1.00 42.33 365 ALA C CA 1
ATOM 18559 C C . ALA C 1 365 ? 36.670 -15.763 42.438 1.00 41.80 365 ALA C C 1
ATOM 18560 O O . ALA C 1 365 ? 36.597 -14.746 43.135 1.00 41.58 365 ALA C O 1
ATOM 18567 N N . VAL C 1 366 ? 37.407 -15.840 41.333 1.00 42.17 366 VAL C N 1
ATOM 18568 C CA . VAL C 1 366 ? 38.126 -14.699 40.777 1.00 41.66 366 VAL C CA 1
ATOM 18569 C C . VAL C 1 366 ? 37.508 -14.399 39.418 1.00 42.04 366 VAL C C 1
ATOM 18570 O O . VAL C 1 366 ? 37.735 -15.133 38.448 1.00 40.13 366 VAL C O 1
ATOM 18583 N N . LYS C 1 367 ? 36.730 -13.323 39.347 1.00 45.52 367 LYS C N 1
ATOM 18584 C CA . LYS C 1 367 ? 36.045 -12.924 38.122 1.00 44.04 367 LYS C CA 1
ATOM 18585 C C . LYS C 1 367 ? 36.941 -11.948 37.370 1.00 43.78 367 LYS C C 1
ATOM 18586 O O . LYS C 1 367 ? 37.186 -10.832 37.841 1.00 43.70 367 LYS C O 1
ATOM 18605 N N . VAL C 1 368 ? 37.433 -12.367 36.203 1.00 40.73 368 VAL C N 1
ATOM 18606 C CA . VAL C 1 368 ? 38.442 -11.613 35.467 1.00 40.78 368 VAL C CA 1
ATOM 18607 C C . VAL C 1 368 ? 37.762 -10.772 34.397 1.00 39.32 368 VAL C C 1
ATOM 18608 O O . VAL C 1 368 ? 36.861 -11.242 33.690 1.00 38.51 368 VAL C O 1
ATOM 18621 N N . GLN C 1 369 ? 38.200 -9.521 34.282 1.00 47.47 369 GLN C N 1
ATOM 18622 C CA . GLN C 1 369 ? 37.651 -8.589 33.305 1.00 54.42 369 GLN C CA 1
ATOM 18623 C C . GLN C 1 369 ? 37.665 -9.191 31.907 1.00 63.39 369 GLN C C 1
ATOM 18624 O O . GLN C 1 369 ? 38.685 -9.713 31.452 1.00 58.58 369 GLN C O 1
ATOM 18638 N N . LYS C 1 370 ? 36.524 -9.111 31.224 1.00 61.52 370 LYS C N 1
ATOM 18639 C CA . LYS C 1 370 ? 36.378 -9.705 29.906 1.00 72.96 370 LYS C CA 1
ATOM 18640 C C . LYS C 1 370 ? 36.611 -8.655 28.819 1.00 59.39 370 LYS C C 1
ATOM 18641 O O . LYS C 1 370 ? 36.825 -7.470 29.087 1.00 54.33 370 LYS C O 1
ATOM 18660 N N . LYS C 1 371 ? 36.565 -9.112 27.567 1.00 84.77 371 LYS C N 1
ATOM 18661 C CA . LYS C 1 371 ? 36.761 -8.253 26.406 1.00 82.39 371 LYS C CA 1
ATOM 18662 C C . LYS C 1 371 ? 35.739 -7.124 26.373 1.00 87.51 371 LYS C C 1
ATOM 18663 O O . LYS C 1 371 ? 34.541 -7.367 26.199 1.00 90.15 371 LYS C O 1
ATOM 18682 N N . GLY C 1 372 ? 36.203 -5.888 26.543 1.00 56.84 372 GLY C N 1
ATOM 18683 C CA . GLY C 1 372 ? 35.330 -4.737 26.435 1.00 45.01 372 GLY C CA 1
ATOM 18684 C C . GLY C 1 372 ? 34.459 -4.467 27.638 1.00 49.40 372 GLY C C 1
ATOM 18685 O O . GLY C 1 372 ? 33.458 -3.754 27.514 1.00 50.27 372 GLY C O 1
ATOM 18689 N N . GLU C 1 373 ? 34.807 -5.010 28.804 1.00 67.57 373 GLU C N 1
ATOM 18690 C CA . GLU C 1 373 ? 34.035 -4.786 30.018 1.00 57.89 373 GLU C CA 1
ATOM 18691 C C . GLU C 1 373 ? 34.718 -3.715 30.852 1.00 58.19 373 GLU C C 1
ATOM 18692 O O . GLU C 1 373 ? 35.879 -3.906 31.246 1.00 70.87 373 GLU C O 1
ATOM 18704 N N . PRO C 1 374 ? 34.067 -2.591 31.147 1.00 64.05 374 PRO C N 1
ATOM 18705 C CA . PRO C 1 374 ? 34.744 -1.531 31.900 1.00 50.45 374 PRO C CA 1
ATOM 18706 C C . PRO C 1 374 ? 34.955 -1.916 33.356 1.00 73.52 374 PRO C C 1
ATOM 18707 O O . PRO C 1 374 ? 34.283 -2.790 33.909 1.00 76.85 374 PRO C O 1
ATOM 18718 N N . LYS C 1 375 ? 35.919 -1.234 33.979 1.00 54.50 375 LYS C N 1
ATOM 18719 C CA . LYS C 1 375 ? 36.248 -1.510 35.372 1.00 54.54 375 LYS C CA 1
ATOM 18720 C C . LYS C 1 375 ? 35.052 -1.286 36.287 1.00 74.20 375 LYS C C 1
ATOM 18721 O O . LYS C 1 375 ? 34.909 -1.978 37.301 1.00 71.14 375 LYS C O 1
ATOM 18740 N N . SER C 1 376 ? 34.183 -0.332 35.944 1.00 73.64 376 SER C N 1
ATOM 18741 C CA . SER C 1 376 ? 33.064 0.006 36.816 1.00 44.66 376 SER C CA 1
ATOM 18742 C C . SER C 1 376 ? 32.160 -1.196 37.057 1.00 51.93 376 SER C C 1
ATOM 18743 O O . SER C 1 376 ? 31.631 -1.373 38.161 1.00 60.52 376 SER C O 1
ATOM 18751 N N . THR C 1 377 ? 31.963 -2.031 36.033 1.00 50.85 377 THR C N 1
ATOM 18752 C CA . THR C 1 377 ? 31.068 -3.174 36.170 1.00 54.90 377 THR C CA 1
ATOM 18753 C C . THR C 1 377 ? 31.496 -4.076 37.321 1.00 58.35 377 THR C C 1
ATOM 18754 O O . THR C 1 377 ? 30.660 -4.520 38.117 1.00 64.46 377 THR C O 1
ATOM 18765 N N . LEU C 1 378 ? 32.797 -4.358 37.429 1.00 61.51 378 LEU C N 1
ATOM 18766 C CA . LEU C 1 378 ? 33.283 -5.184 38.529 1.00 47.90 378 LEU C CA 1
ATOM 18767 C C . LEU C 1 378 ? 33.182 -4.443 39.857 1.00 50.26 378 LEU C C 1
ATOM 18768 O O . LEU C 1 378 ? 32.809 -5.036 40.877 1.00 39.30 378 LEU C O 1
ATOM 18784 N N . GLU C 1 379 ? 33.506 -3.147 39.869 1.00 55.49 379 GLU C N 1
ATOM 18785 C CA . GLU C 1 379 ? 33.322 -2.357 41.081 1.00 38.73 379 GLU C CA 1
ATOM 18786 C C . GLU C 1 379 ? 31.858 -2.343 41.502 1.00 46.33 379 GLU C C 1
ATOM 18787 O O . GLU C 1 379 ? 31.545 -2.357 42.699 1.00 55.44 379 GLU C O 1
ATOM 18799 N N . GLU C 1 380 ? 30.946 -2.316 40.527 1.00 45.84 380 GLU C N 1
ATOM 18800 C CA . GLU C 1 380 ? 29.522 -2.285 40.840 1.00 48.46 380 GLU C CA 1
ATOM 18801 C C . GLU C 1 380 ? 29.062 -3.598 41.459 1.00 45.74 380 GLU C C 1
ATOM 18802 O O . GLU C 1 380 ? 28.286 -3.597 42.421 1.00 41.99 380 GLU C O 1
ATOM 18814 N N . GLU C 1 381 ? 29.521 -4.732 40.920 1.00 37.13 381 GLU C N 1
ATOM 18815 C CA . GLU C 1 381 ? 29.145 -6.016 41.500 1.00 40.33 381 GLU C CA 1
ATOM 18816 C C . GLU C 1 381 ? 29.657 -6.132 42.931 1.00 34.40 381 GLU C C 1
ATOM 18817 O O . GLU C 1 381 ? 28.950 -6.635 43.812 1.00 36.90 381 GLU C O 1
ATOM 18829 N N . PHE C 1 382 ? 30.883 -5.662 43.179 1.00 34.60 382 PHE C N 1
ATOM 18830 C CA . PHE C 1 382 ? 31.415 -5.628 44.539 1.00 38.06 382 PHE C CA 1
ATOM 18831 C C . PHE C 1 382 ? 30.533 -4.781 45.449 1.00 35.82 382 PHE C C 1
ATOM 18832 O O . PHE C 1 382 ? 30.100 -5.234 46.514 1.00 36.51 382 PHE C O 1
ATOM 18849 N N . GLU C 1 383 ? 30.253 -3.541 45.040 1.00 34.86 383 GLU C N 1
ATOM 18850 C CA . GLU C 1 383 ? 29.491 -2.628 45.885 1.00 35.02 383 GLU C CA 1
ATOM 18851 C C . GLU C 1 383 ? 28.056 -3.108 46.081 1.00 34.69 383 GLU C C 1
ATOM 18852 O O . GLU C 1 383 ? 27.484 -2.938 47.165 1.00 35.28 383 GLU C O 1
ATOM 18864 N N . MET C 1 384 ? 27.453 -3.709 45.053 1.00 33.84 384 MET C N 1
ATOM 18865 C CA . MET C 1 384 ? 26.096 -4.225 45.209 1.00 33.59 384 MET C CA 1
ATOM 18866 C C . MET C 1 384 ? 26.075 -5.407 46.172 1.00 34.49 384 MET C C 1
ATOM 18867 O O . MET C 1 384 ? 25.232 -5.470 47.074 1.00 34.94 384 MET C O 1
ATOM 18881 N N . ALA C 1 385 ? 26.994 -6.359 45.989 1.00 34.87 385 ALA C N 1
ATOM 18882 C CA . ALA C 1 385 ? 27.101 -7.476 46.922 1.00 37.79 385 ALA C CA 1
ATOM 18883 C C . ALA C 1 385 ? 27.276 -6.975 48.348 1.00 41.72 385 ALA C C 1
ATOM 18884 O O . ALA C 1 385 ? 26.683 -7.518 49.288 1.00 37.72 385 ALA C O 1
ATOM 18891 N N . ASP C 1 386 ? 28.090 -5.933 48.524 1.00 37.14 386 ASP C N 1
ATOM 18892 C CA . ASP C 1 386 ? 28.287 -5.342 49.844 1.00 38.16 386 ASP C CA 1
ATOM 18893 C C . ASP C 1 386 ? 26.979 -4.774 50.381 1.00 54.11 386 ASP C C 1
ATOM 18894 O O . ASP C 1 386 ? 26.580 -5.059 51.517 1.00 47.87 386 ASP C O 1
ATOM 18903 N N . TYR C 1 387 ? 26.297 -3.966 49.566 1.00 37.46 387 TYR C N 1
ATOM 18904 C CA . TYR C 1 387 ? 25.028 -3.364 49.963 1.00 36.84 387 TYR C CA 1
ATOM 18905 C C . TYR C 1 387 ? 24.049 -4.412 50.474 1.00 37.21 387 TYR C C 1
ATOM 18906 O O . TYR C 1 387 ? 23.405 -4.227 51.511 1.00 42.66 387 TYR C O 1
ATOM 18924 N N . LEU C 1 388 ? 23.938 -5.533 49.757 1.00 60.21 388 LEU C N 1
ATOM 18925 C CA . LEU C 1 388 ? 22.936 -6.542 50.082 1.00 37.08 388 LEU C CA 1
ATOM 18926 C C . LEU C 1 388 ? 23.308 -7.367 51.310 1.00 50.04 388 LEU C C 1
ATOM 18927 O O . LEU C 1 388 ? 22.414 -7.896 51.977 1.00 39.06 388 LEU C O 1
ATOM 18943 N N . LEU C 1 389 ? 24.601 -7.491 51.625 1.00 49.59 389 LEU C N 1
ATOM 18944 C CA . LEU C 1 389 ? 24.984 -8.087 52.897 1.00 45.62 389 LEU C CA 1
ATOM 18945 C C . LEU C 1 389 ? 24.678 -7.143 54.052 1.00 43.89 389 LEU C C 1
ATOM 18946 O O . LEU C 1 389 ? 24.140 -7.566 55.084 1.00 42.39 389 LEU C O 1
ATOM 18962 N N . LYS C 1 390 ? 25.005 -5.858 53.891 1.00 46.88 390 LYS C N 1
ATOM 18963 C CA . LYS C 1 390 ? 24.765 -4.876 54.941 1.00 41.96 390 LYS C CA 1
ATOM 18964 C C . LYS C 1 390 ? 23.285 -4.714 55.259 1.00 63.57 390 LYS C C 1
ATOM 18965 O O . LYS C 1 390 ? 22.947 -4.294 56.371 1.00 46.59 390 LYS C O 1
ATOM 18984 N N . HIS C 1 391 ? 22.397 -5.033 54.315 1.00 53.84 391 HIS C N 1
ATOM 18985 C CA . HIS C 1 391 ? 20.963 -4.833 54.499 1.00 40.43 391 HIS C CA 1
ATOM 18986 C C . HIS C 1 391 ? 20.180 -6.138 54.407 1.00 40.53 391 HIS C C 1
ATOM 18987 O O . HIS C 1 391 ? 18.960 -6.113 54.211 1.00 40.17 391 HIS C O 1
ATOM 19001 N N . GLN C 1 392 ? 20.851 -7.282 54.556 1.00 41.09 392 GLN C N 1
ATOM 19002 C CA . GLN C 1 392 ? 20.168 -8.562 54.406 1.00 41.23 392 GLN C CA 1
ATOM 19003 C C . GLN C 1 392 ? 19.130 -8.780 55.500 1.00 51.42 392 GLN C C 1
ATOM 19004 O O . GLN C 1 392 ? 18.130 -9.470 55.271 1.00 77.42 392 GLN C O 1
ATOM 19018 N N . ARG C 1 393 ? 19.343 -8.204 56.684 1.00 67.20 393 ARG C N 1
ATOM 19019 C CA . ARG C 1 393 ? 18.383 -8.359 57.772 1.00 64.21 393 ARG C CA 1
ATOM 19020 C C . ARG C 1 393 ? 17.192 -7.422 57.604 1.00 46.10 393 ARG C C 1
ATOM 19021 O O . ARG C 1 393 ? 16.049 -7.815 57.863 1.00 46.46 393 ARG C O 1
ATOM 19042 N N . ARG C 1 394 ? 17.440 -6.185 57.164 1.00 52.02 394 ARG C N 1
ATOM 19043 C CA . ARG C 1 394 ? 16.352 -5.233 56.965 1.00 42.66 394 ARG C CA 1
ATOM 19044 C C . ARG C 1 394 ? 15.421 -5.679 55.843 1.00 42.39 394 ARG C C 1
ATOM 19045 O O . ARG C 1 394 ? 14.196 -5.567 55.966 1.00 42.26 394 ARG C O 1
ATOM 19066 N N . LEU C 1 395 ? 15.981 -6.182 54.744 1.00 40.51 395 LEU C N 1
ATOM 19067 C CA . LEU C 1 395 ? 15.196 -6.566 53.580 1.00 46.39 395 LEU C CA 1
ATOM 19068 C C . LEU C 1 395 ? 14.659 -7.988 53.655 1.00 44.15 395 LEU C C 1
ATOM 19069 O O . LEU C 1 395 ? 13.804 -8.349 52.840 1.00 55.96 395 LEU C O 1
ATOM 19085 N N . ASP C 1 396 ? 15.136 -8.803 54.597 1.00 46.44 396 ASP C N 1
ATOM 19086 C CA . ASP C 1 396 ? 14.689 -10.190 54.725 1.00 49.13 396 ASP C CA 1
ATOM 19087 C C . ASP C 1 396 ? 15.128 -11.022 53.518 1.00 44.23 396 ASP C C 1
ATOM 19088 O O . ASP C 1 396 ? 14.413 -11.917 53.067 1.00 40.60 396 ASP C O 1
ATOM 19097 N N . VAL C 1 397 ? 16.314 -10.727 52.986 1.00 54.93 397 VAL C N 1
ATOM 19098 C CA . VAL C 1 397 ? 16.835 -11.489 51.856 1.00 39.38 397 VAL C CA 1
ATOM 19099 C C . VAL C 1 397 ? 17.133 -12.914 52.302 1.00 40.45 397 VAL C C 1
ATOM 19100 O O . VAL C 1 397 ? 17.829 -13.138 53.302 1.00 61.45 397 VAL C O 1
ATOM 19113 N N . HIS C 1 398 ? 16.616 -13.887 51.551 1.00 40.12 398 HIS C N 1
ATOM 19114 C CA . HIS C 1 398 ? 16.789 -15.296 51.874 1.00 41.97 398 HIS C CA 1
ATOM 19115 C C . HIS C 1 398 ? 17.945 -15.952 51.130 1.00 54.72 398 HIS C C 1
ATOM 19116 O O . HIS C 1 398 ? 18.343 -17.064 51.498 1.00 42.22 398 HIS C O 1
ATOM 19130 N N . SER C 1 399 ? 18.487 -15.306 50.101 1.00 42.23 399 SER C N 1
ATOM 19131 C CA . SER C 1 399 ? 19.577 -15.895 49.337 1.00 39.51 399 SER C CA 1
ATOM 19132 C C . SER C 1 399 ? 20.849 -15.955 50.174 1.00 40.58 399 SER C C 1
ATOM 19133 O O . SER C 1 399 ? 21.120 -15.082 51.001 1.00 40.93 399 SER C O 1
ATOM 19141 N N . LYS C 1 400 ? 21.635 -17.009 49.955 1.00 41.19 400 LYS C N 1
ATOM 19142 C CA . LYS C 1 400 ? 22.987 -17.087 50.513 1.00 42.13 400 LYS C CA 1
ATOM 19143 C C . LYS C 1 400 ? 23.868 -16.159 49.686 1.00 41.07 400 LYS C C 1
ATOM 19144 O O . LYS C 1 400 ? 24.350 -16.531 48.615 1.00 40.48 400 LYS C O 1
ATOM 19163 N N . LEU C 1 401 ? 24.065 -14.938 50.175 1.00 42.22 401 LEU C N 1
ATOM 19164 C CA . LEU C 1 401 ? 24.760 -13.925 49.402 1.00 40.84 401 LEU C CA 1
ATOM 19165 C C . LEU C 1 401 ? 26.260 -14.209 49.347 1.00 40.47 401 LEU C C 1
ATOM 19166 O O . LEU C 1 401 ? 26.825 -14.796 50.273 1.00 41.85 401 LEU C O 1
ATOM 19182 N N . PRO C 1 402 ? 26.930 -13.798 48.274 1.00 54.30 402 PRO C N 1
ATOM 19183 C CA . PRO C 1 402 ? 28.387 -13.932 48.226 1.00 40.21 402 PRO C CA 1
ATOM 19184 C C . PRO C 1 402 ? 29.070 -12.846 49.041 1.00 51.83 402 PRO C C 1
ATOM 19185 O O . PRO C 1 402 ? 28.567 -11.730 49.190 1.00 40.00 402 PRO C O 1
ATOM 19196 N N . GLN C 1 403 ? 30.238 -13.200 49.566 1.00 41.84 403 GLN C N 1
ATOM 19197 C CA . GLN C 1 403 ? 31.029 -12.304 50.396 1.00 53.47 403 GLN C CA 1
ATOM 19198 C C . GLN C 1 403 ? 32.049 -11.600 49.512 1.00 41.90 403 GLN C C 1
ATOM 19199 O O . GLN C 1 403 ? 33.003 -12.248 49.055 1.00 42.37 403 GLN C O 1
ATOM 19213 N N . PRO C 1 404 ? 31.909 -10.303 49.237 1.00 40.97 404 PRO C N 1
ATOM 19214 C CA . PRO C 1 404 ? 32.918 -9.628 48.408 1.00 40.53 404 PRO C CA 1
ATOM 19215 C C . PRO C 1 404 ? 34.226 -9.514 49.171 1.00 41.87 404 PRO C C 1
ATOM 19216 O O . PRO C 1 404 ? 34.244 -9.142 50.347 1.00 51.47 404 PRO C O 1
ATOM 19227 N N . LEU C 1 405 ? 35.323 -9.834 48.494 1.00 42.14 405 LEU C N 1
ATOM 19228 C CA . LEU C 1 405 ? 36.637 -9.862 49.126 1.00 43.56 405 LEU C CA 1
ATOM 19229 C C . LEU C 1 405 ? 37.577 -8.777 48.624 1.00 43.31 405 LEU C C 1
ATOM 19230 O O . LEU C 1 405 ? 38.345 -8.235 49.416 1.00 44.28 405 LEU C O 1
ATOM 19246 N N . GLY C 1 406 ? 37.542 -8.436 47.342 1.00 42.11 406 GLY C N 1
ATOM 19247 C CA . GLY C 1 406 ? 38.407 -7.380 46.843 1.00 41.93 406 GLY C CA 1
ATOM 19248 C C . GLY C 1 406 ? 38.146 -7.099 45.380 1.00 40.54 406 GLY C C 1
ATOM 19249 O O . GLY C 1 406 ? 37.482 -7.870 44.677 1.00 52.45 406 GLY C O 1
ATOM 19253 N N . GLN C 1 407 ? 38.682 -5.963 44.933 1.00 45.50 407 GLN C N 1
ATOM 19254 C CA . GLN C 1 407 ? 38.636 -5.561 43.526 1.00 50.00 407 GLN C CA 1
ATOM 19255 C C . GLN C 1 407 ? 39.968 -4.878 43.231 1.00 63.59 407 GLN C C 1
ATOM 19256 O O . GLN C 1 407 ? 40.169 -3.715 43.597 1.00 64.75 407 GLN C O 1
ATOM 19270 N N . TYR C 1 408 ? 40.873 -5.600 42.573 1.00 42.20 408 TYR C N 1
ATOM 19271 C CA . TYR C 1 408 ? 42.216 -5.104 42.313 1.00 43.05 408 TYR C CA 1
ATOM 19272 C C . TYR C 1 408 ? 42.643 -5.531 40.914 1.00 42.73 408 TYR C C 1
ATOM 19273 O O . TYR C 1 408 ? 41.864 -6.115 40.153 1.00 51.12 408 TYR C O 1
ATOM 19291 N N . SER C 1 409 ? 43.892 -5.225 40.574 1.00 63.72 409 SER C N 1
ATOM 19292 C CA . SER C 1 409 ? 44.446 -5.509 39.259 1.00 58.83 409 SER C CA 1
ATOM 19293 C C . SER C 1 409 ? 45.406 -6.688 39.337 1.00 51.36 409 SER C C 1
ATOM 19294 O O . SER C 1 409 ? 46.154 -6.830 40.309 1.00 52.75 409 SER C O 1
ATOM 19302 N N . VAL C 1 410 ? 45.378 -7.529 38.303 1.00 64.26 410 VAL C N 1
ATOM 19303 C CA . VAL C 1 410 ? 46.247 -8.691 38.202 1.00 58.94 410 VAL C CA 1
ATOM 19304 C C . VAL C 1 410 ? 46.869 -8.699 36.812 1.00 64.40 410 VAL C C 1
ATOM 19305 O O . VAL C 1 410 ? 46.354 -8.090 35.871 1.00 67.92 410 VAL C O 1
ATOM 19318 N N . LYS C 1 411 ? 47.997 -9.394 36.694 1.00 59.95 411 LYS C N 1
ATOM 19319 C CA . LYS C 1 411 ? 48.681 -9.517 35.415 1.00 57.08 411 LYS C CA 1
ATOM 19320 C C . LYS C 1 411 ? 48.032 -10.611 34.578 1.00 56.31 411 LYS C C 1
ATOM 19321 O O . LYS C 1 411 ? 47.729 -11.695 35.078 1.00 55.57 411 LYS C O 1
ATOM 19340 N N . LYS C 1 412 ? 47.811 -10.315 33.290 1.00 58.68 412 LYS C N 1
ATOM 19341 C CA . LYS C 1 412 ? 47.278 -11.329 32.387 1.00 62.54 412 LYS C CA 1
ATOM 19342 C C . LYS C 1 412 ? 48.126 -12.593 32.435 1.00 61.48 412 LYS C C 1
ATOM 19343 O O . LYS C 1 412 ? 47.596 -13.709 32.427 1.00 65.49 412 LYS C O 1
ATOM 19362 N N . SER C 1 413 ? 49.450 -12.436 32.506 1.00 68.33 413 SER C N 1
ATOM 19363 C CA . SER C 1 413 ? 50.335 -13.595 32.554 1.00 79.09 413 SER C CA 1
ATOM 19364 C C . SER C 1 413 ? 50.060 -14.442 33.791 1.00 76.28 413 SER C C 1
ATOM 19365 O O . SER C 1 413 ? 49.947 -15.670 33.704 1.00 78.49 413 SER C O 1
ATOM 19373 N N . GLU C 1 414 ? 49.954 -13.800 34.956 1.00 67.36 414 GLU C N 1
ATOM 19374 C CA . GLU C 1 414 ? 49.655 -14.533 36.182 1.00 67.92 414 GLU C CA 1
ATOM 19375 C C . GLU C 1 414 ? 48.357 -15.322 36.043 1.00 69.10 414 GLU C C 1
ATOM 19376 O O . GLU C 1 414 ? 48.308 -16.518 36.348 1.00 64.11 414 GLU C O 1
ATOM 19388 N N . ILE C 1 415 ? 47.293 -14.665 35.575 1.00 58.74 415 ILE C N 1
ATOM 19389 C CA . ILE C 1 415 ? 46.014 -15.347 35.393 1.00 52.73 415 ILE C CA 1
ATOM 19390 C C . ILE C 1 415 ? 46.184 -16.557 34.484 1.00 60.19 415 ILE C C 1
ATOM 19391 O O . ILE C 1 415 ? 45.723 -17.662 34.795 1.00 56.03 415 ILE C O 1
ATOM 19407 N N . LEU C 1 416 ? 46.841 -16.364 33.337 1.00 78.43 416 LEU C N 1
ATOM 19408 C CA . LEU C 1 416 ? 47.047 -17.468 32.407 1.00 76.63 416 LEU C CA 1
ATOM 19409 C C . LEU C 1 416 ? 47.862 -18.583 33.051 1.00 81.81 416 LEU C C 1
ATOM 19410 O O . LEU C 1 416 ? 47.568 -19.769 32.858 1.00 82.35 416 LEU C O 1
ATOM 19426 N N . GLU C 1 417 ? 48.893 -18.221 33.819 1.00 82.96 417 GLU C N 1
ATOM 19427 C CA . GLU C 1 417 ? 49.713 -19.225 34.489 1.00 79.49 417 GLU C CA 1
ATOM 19428 C C . GLU C 1 417 ? 48.865 -20.119 35.385 1.00 80.33 417 GLU C C 1
ATOM 19429 O O . GLU C 1 417 ? 49.124 -21.322 35.499 1.00 84.43 417 GLU C O 1
ATOM 19441 N N . ILE C 1 418 ? 47.846 -19.548 36.030 1.00 68.14 418 ILE C N 1
ATOM 19442 C CA . ILE C 1 418 ? 47.000 -20.329 36.927 1.00 71.35 418 ILE C CA 1
ATOM 19443 C C . ILE C 1 418 ? 46.018 -21.181 36.132 1.00 69.56 418 ILE C C 1
ATOM 19444 O O . ILE C 1 418 ? 45.825 -22.367 36.428 1.00 67.22 418 ILE C O 1
ATOM 19460 N N . SER C 1 419 ? 45.383 -20.599 35.115 1.00 61.85 419 SER C N 1
ATOM 19461 C CA . SER C 1 419 ? 44.403 -21.328 34.321 1.00 66.42 419 SER C CA 1
ATOM 19462 C C . SER C 1 419 ? 45.034 -22.381 33.417 1.00 72.28 419 SER C C 1
ATOM 19463 O O . SER C 1 419 ? 44.296 -23.165 32.811 1.00 70.05 419 SER C O 1
ATOM 19471 N N . ARG C 1 420 ? 46.366 -22.414 33.317 1.00 76.30 420 ARG C N 1
ATOM 19472 C CA . ARG C 1 420 ? 47.091 -23.385 32.505 1.00 75.36 420 ARG C CA 1
ATOM 19473 C C . ARG C 1 420 ? 46.400 -24.739 32.416 1.00 79.20 420 ARG C C 1
ATOM 19474 O O . ARG C 1 420 ? 45.939 -25.139 31.342 1.00 83.35 420 ARG C O 1
ATOM 19495 N N . GLY C 1 421 ? 46.325 -25.449 33.539 1.00 89.48 421 GLY C N 1
ATOM 19496 C CA . GLY C 1 421 ? 45.864 -26.822 33.540 1.00 84.34 421 GLY C CA 1
ATOM 19497 C C . GLY C 1 421 ? 44.361 -26.970 33.638 1.00 86.22 421 GLY C C 1
ATOM 19498 O O . GLY C 1 421 ? 43.855 -27.625 34.554 1.00 92.23 421 GLY C O 1
ATOM 19502 N N . SER C 1 422 ? 43.636 -26.370 32.698 1.00 75.48 422 SER C N 1
ATOM 19503 C CA . SER C 1 422 ? 42.184 -26.463 32.653 1.00 74.67 422 SER C CA 1
ATOM 19504 C C . SER C 1 422 ? 41.750 -26.758 31.226 1.00 76.46 422 SER C C 1
ATOM 19505 O O . SER C 1 422 ? 42.246 -26.135 30.281 1.00 80.51 422 SER C O 1
ATOM 19513 N N . LEU C 1 423 ? 40.823 -27.706 31.074 1.00 101.01 423 LEU C N 1
ATOM 19514 C CA . LEU C 1 423 ? 40.357 -28.089 29.748 1.00 104.85 423 LEU C CA 1
ATOM 19515 C C . LEU C 1 423 ? 39.638 -26.948 29.040 1.00 109.67 423 LEU C C 1
ATOM 19516 O O . LEU C 1 423 ? 39.555 -26.953 27.806 1.00 105.60 423 LEU C O 1
ATOM 19532 N N . ASP C 1 424 ? 39.119 -25.973 29.788 1.00 91.74 424 ASP C N 1
ATOM 19533 C CA . ASP C 1 424 ? 38.454 -24.810 29.217 1.00 79.10 424 ASP C CA 1
ATOM 19534 C C . ASP C 1 424 ? 39.380 -23.602 29.121 1.00 76.60 424 ASP C C 1
ATOM 19535 O O . ASP C 1 424 ? 38.907 -22.477 28.932 1.00 78.81 424 ASP C O 1
ATOM 19544 N N . PHE C 1 425 ? 40.693 -23.815 29.241 1.00 77.51 425 PHE C N 1
ATOM 19545 C CA . PHE C 1 425 ? 41.632 -22.698 29.220 1.00 76.02 425 PHE C CA 1
ATOM 19546 C C . PHE C 1 425 ? 41.552 -21.926 27.909 1.00 79.92 425 PHE C C 1
ATOM 19547 O O . PHE C 1 425 ? 41.571 -20.689 27.907 1.00 67.89 425 PHE C O 1
ATOM 19564 N N . GLU C 1 426 ? 41.463 -22.635 26.782 1.00 97.54 426 GLU C N 1
ATOM 19565 C CA . GLU C 1 426 ? 41.486 -21.965 25.485 1.00 89.97 426 GLU C CA 1
ATOM 19566 C C . GLU C 1 426 ? 40.301 -21.019 25.333 1.00 82.93 426 GLU C C 1
ATOM 19567 O O . GLU C 1 426 ? 40.466 -19.867 24.915 1.00 91.40 426 GLU C O 1
ATOM 19579 N N . ARG C 1 427 ? 39.094 -21.482 25.669 1.00 81.10 427 ARG C N 1
ATOM 19580 C CA . ARG C 1 427 ? 37.937 -20.594 25.607 1.00 79.09 427 ARG C CA 1
ATOM 19581 C C . ARG C 1 427 ? 38.051 -19.478 26.638 1.00 85.00 427 ARG C C 1
ATOM 19582 O O . ARG C 1 427 ? 37.687 -18.329 26.362 1.00 80.45 427 ARG C O 1
ATOM 19603 N N . PHE C 1 428 ? 38.546 -19.801 27.835 1.00 70.25 428 PHE C N 1
ATOM 19604 C CA . PHE C 1 428 ? 38.767 -18.776 28.849 1.00 56.62 428 PHE C CA 1
ATOM 19605 C C . PHE C 1 428 ? 39.635 -17.649 28.305 1.00 54.95 428 PHE C C 1
ATOM 19606 O O . PHE C 1 428 ? 39.343 -16.468 28.521 1.00 52.88 428 PHE C O 1
ATOM 19623 N N . LYS C 1 429 ? 40.700 -17.995 27.577 1.00 70.21 429 LYS C N 1
ATOM 19624 C CA . LYS C 1 429 ? 41.583 -16.971 27.031 1.00 73.01 429 LYS C CA 1
ATOM 19625 C C . LYS C 1 429 ? 40.876 -16.106 25.994 1.00 73.54 429 LYS C C 1
ATOM 19626 O O . LYS C 1 429 ? 41.264 -14.950 25.787 1.00 67.25 429 LYS C O 1
ATOM 19645 N N . THR C 1 430 ? 39.845 -16.639 25.331 1.00 72.49 430 THR C N 1
ATOM 19646 C CA . THR C 1 430 ? 39.159 -15.876 24.295 1.00 77.75 430 THR C CA 1
ATOM 19647 C C . THR C 1 430 ? 38.125 -14.922 24.876 1.00 63.87 430 THR C C 1
ATOM 19648 O O . THR C 1 430 ? 37.862 -13.867 24.287 1.00 63.42 430 THR C O 1
ATOM 19659 N N . LEU C 1 431 ? 37.528 -15.270 26.018 1.00 66.94 431 LEU C N 1
ATOM 19660 C CA . LEU C 1 431 ? 36.544 -14.394 26.642 1.00 66.10 431 LEU C CA 1
ATOM 19661 C C . LEU C 1 431 ? 37.197 -13.206 27.337 1.00 60.11 431 LEU C C 1
ATOM 19662 O O . LEU C 1 431 ? 36.604 -12.123 27.392 1.00 55.85 431 LEU C O 1
ATOM 19678 N N . ILE C 1 432 ? 38.413 -13.381 27.855 1.00 66.53 432 ILE C N 1
ATOM 19679 C CA . ILE C 1 432 ? 39.023 -12.365 28.701 1.00 56.89 432 ILE C CA 1
ATOM 19680 C C . ILE C 1 432 ? 39.674 -11.281 27.847 1.00 64.88 432 ILE C C 1
ATOM 19681 O O . ILE C 1 432 ? 40.041 -11.490 26.687 1.00 62.66 432 ILE C O 1
ATOM 19697 N N . ASP C 1 433 ? 39.818 -10.102 28.447 1.00 69.84 433 ASP C N 1
ATOM 19698 C CA . ASP C 1 433 ? 40.380 -8.952 27.755 1.00 70.17 433 ASP C CA 1
ATOM 19699 C C . ASP C 1 433 ? 41.842 -9.194 27.396 1.00 67.11 433 ASP C C 1
ATOM 19700 O O . ASP C 1 433 ? 42.577 -9.883 28.108 1.00 64.47 433 ASP C O 1
ATOM 19709 N N . ASP C 1 434 ? 42.259 -8.616 26.274 1.00 89.66 434 ASP C N 1
ATOM 19710 C CA . ASP C 1 434 ? 43.639 -8.731 25.802 1.00 82.72 434 ASP C CA 1
ATOM 19711 C C . ASP C 1 434 ? 44.444 -7.493 26.195 1.00 80.80 434 ASP C C 1
ATOM 19712 O O . ASP C 1 434 ? 44.995 -6.774 25.361 1.00 85.30 434 ASP C O 1
ATOM 19721 N N . SER C 1 435 ? 44.498 -7.251 27.501 1.00 77.24 435 SER C N 1
ATOM 19722 C CA . SER C 1 435 ? 45.306 -6.182 28.063 1.00 76.03 435 SER C CA 1
ATOM 19723 C C . SER C 1 435 ? 46.376 -6.774 28.970 1.00 73.57 435 SER C C 1
ATOM 19724 O O . SER C 1 435 ? 46.183 -7.828 29.584 1.00 72.87 435 SER C O 1
ATOM 19732 N N . LYS C 1 436 ? 47.513 -6.081 29.041 1.00 81.05 436 LYS C N 1
ATOM 19733 C CA . LYS C 1 436 ? 48.607 -6.519 29.900 1.00 82.21 436 LYS C CA 1
ATOM 19734 C C . LYS C 1 436 ? 48.137 -6.711 31.336 1.00 81.57 436 LYS C C 1
ATOM 19735 O O . LYS C 1 436 ? 48.535 -7.671 32.005 1.00 76.36 436 LYS C O 1
ATOM 19754 N N . ASP C 1 437 ? 47.286 -5.811 31.824 1.00 76.20 437 ASP C N 1
ATOM 19755 C CA . ASP C 1 437 ? 46.733 -5.890 33.169 1.00 64.96 437 ASP C CA 1
ATOM 19756 C C . ASP C 1 437 ? 45.227 -6.096 33.088 1.00 76.33 437 ASP C C 1
ATOM 19757 O O . ASP C 1 437 ? 44.549 -5.469 32.267 1.00 73.16 437 ASP C O 1
ATOM 19766 N N . LEU C 1 438 ? 44.709 -6.976 33.942 1.00 67.07 438 LEU C N 1
ATOM 19767 C CA . LEU C 1 438 ? 43.289 -7.300 33.974 1.00 55.06 438 LEU C CA 1
ATOM 19768 C C . LEU C 1 438 ? 42.720 -6.972 35.346 1.00 53.35 438 LEU C C 1
ATOM 19769 O O . LEU C 1 438 ? 43.290 -7.366 36.369 1.00 57.48 438 LEU C O 1
ATOM 19785 N N . GLU C 1 439 ? 41.603 -6.252 35.364 1.00 55.68 439 GLU C N 1
ATOM 19786 C CA . GLU C 1 439 ? 40.859 -6.047 36.596 1.00 52.62 439 GLU C CA 1
ATOM 19787 C C . GLU C 1 439 ? 40.137 -7.332 36.988 1.00 43.79 439 GLU C C 1
ATOM 19788 O O . GLU C 1 439 ? 39.710 -8.115 36.135 1.00 43.24 439 GLU C O 1
ATOM 19800 N N . VAL C 1 440 ? 40.003 -7.549 38.298 1.00 39.27 440 VAL C N 1
ATOM 19801 C CA . VAL C 1 440 ? 39.337 -8.737 38.814 1.00 39.47 440 VAL C CA 1
ATOM 19802 C C . VAL C 1 440 ? 38.407 -8.357 39.957 1.00 39.24 440 VAL C C 1
ATOM 19803 O O . VAL C 1 440 ? 38.569 -7.325 40.612 1.00 39.38 440 VAL C O 1
ATOM 19816 N N . TYR C 1 441 ? 37.419 -9.219 40.183 1.00 37.35 441 TYR C N 1
ATOM 19817 C CA . TYR C 1 441 ? 36.531 -9.143 41.337 1.00 37.41 441 TYR C CA 1
ATOM 19818 C C . TYR C 1 441 ? 36.614 -10.475 42.067 1.00 38.52 441 TYR C C 1
ATOM 19819 O O . TYR C 1 441 ? 36.285 -11.520 41.494 1.00 38.40 441 TYR C O 1
ATOM 19837 N N . VAL C 1 442 ? 37.067 -10.441 43.317 1.00 39.69 442 VAL C N 1
ATOM 19838 C CA . VAL C 1 442 ? 37.260 -11.640 44.123 1.00 41.01 442 VAL C CA 1
ATOM 19839 C C . VAL C 1 442 ? 36.146 -11.702 45.157 1.00 40.99 442 VAL C C 1
ATOM 19840 O O . VAL C 1 442 ? 35.853 -10.701 45.820 1.00 40.78 442 VAL C O 1
ATOM 19853 N N . TYR C 1 443 ? 35.525 -12.871 45.296 1.00 41.28 443 TYR C N 1
ATOM 19854 C CA . TYR C 1 443 ? 34.450 -13.024 46.260 1.00 41.39 443 TYR C CA 1
ATOM 19855 C C . TYR C 1 443 ? 34.399 -14.466 46.741 1.00 42.58 443 TYR C C 1
ATOM 19856 O O . TYR C 1 443 ? 34.984 -15.369 46.139 1.00 43.06 443 TYR C O 1
ATOM 19874 N N . LYS C 1 444 ? 33.688 -14.659 47.844 1.00 43.14 444 LYS C N 1
ATOM 19875 C CA . LYS C 1 444 ? 33.550 -15.947 48.504 1.00 44.43 444 LYS C CA 1
ATOM 19876 C C . LYS C 1 444 ? 32.085 -16.340 48.473 1.00 43.77 444 LYS C C 1
ATOM 19877 O O . LYS C 1 444 ? 31.211 -15.511 48.738 1.00 42.97 444 LYS C O 1
ATOM 19896 N N . ALA C 1 445 ? 31.810 -17.602 48.149 1.00 44.18 445 ALA C N 1
ATOM 19897 C CA . ALA C 1 445 ? 30.425 -18.034 47.984 1.00 43.57 445 ALA C CA 1
ATOM 19898 C C . ALA C 1 445 ? 30.338 -19.537 48.185 1.00 44.78 445 ALA C C 1
ATOM 19899 O O . ALA C 1 445 ? 31.319 -20.247 47.929 1.00 45.67 445 ALA C O 1
ATOM 19906 N N . PRO C 1 446 ? 29.187 -20.052 48.620 1.00 49.94 446 PRO C N 1
ATOM 19907 C CA . PRO C 1 446 ? 29.026 -21.503 48.760 1.00 46.12 446 PRO C CA 1
ATOM 19908 C C . PRO C 1 446 ? 28.921 -22.192 47.406 1.00 57.99 446 PRO 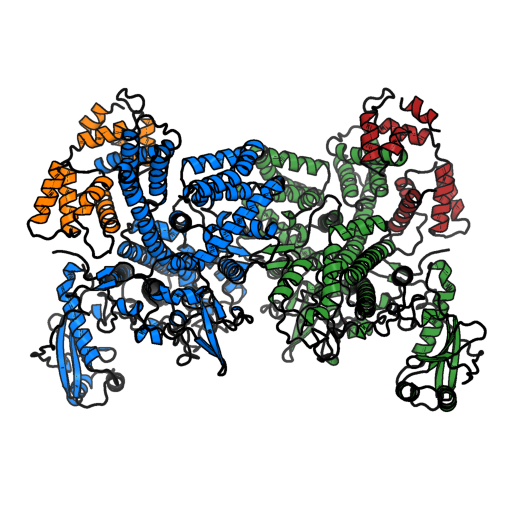C C 1
ATOM 19909 O O . PRO C 1 446 ? 28.676 -21.567 46.371 1.00 47.30 446 PRO C O 1
ATOM 19920 N N . GLN C 1 447 ? 29.114 -23.510 47.430 1.00 46.69 447 GLN C N 1
ATOM 19921 C CA . GLN C 1 447 ? 29.077 -24.286 46.198 1.00 46.30 447 GLN C CA 1
ATOM 19922 C C . GLN C 1 447 ? 27.747 -24.119 45.475 1.00 44.84 447 GLN C C 1
ATOM 19923 O O . GLN C 1 447 ? 27.710 -24.040 44.241 1.00 43.75 447 GLN C O 1
ATOM 19937 N N . SER C 1 448 ? 26.643 -24.074 46.225 1.00 44.90 448 SER C N 1
ATOM 19938 C CA . SER C 1 448 ? 25.324 -24.001 45.606 1.00 50.11 448 SER C CA 1
ATOM 19939 C C . SER C 1 448 ? 25.174 -22.750 44.751 1.00 52.76 448 SER C C 1
ATOM 19940 O O . SER C 1 448 ? 24.393 -22.742 43.792 1.00 40.83 448 SER C O 1
ATOM 19948 N N . TYR C 1 449 ? 25.910 -21.687 45.084 1.00 41.65 449 TYR C N 1
ATOM 19949 C CA . TYR C 1 449 ? 25.860 -20.456 44.304 1.00 40.07 449 TYR C CA 1
ATOM 19950 C C . TYR C 1 449 ? 26.182 -20.703 42.837 1.00 45.40 449 TYR C C 1
ATOM 19951 O O . TYR C 1 449 ? 25.692 -19.978 41.963 1.00 38.61 449 TYR C O 1
ATOM 19969 N N . PHE C 1 450 ? 26.988 -21.720 42.544 1.00 40.16 450 PHE C N 1
ATOM 19970 C CA . PHE C 1 450 ? 27.418 -22.003 41.183 1.00 39.59 450 PHE C CA 1
ATOM 19971 C C . PHE C 1 450 ? 26.582 -23.081 40.505 1.00 39.56 450 PHE C C 1
ATOM 19972 O O . PHE C 1 450 ? 26.898 -23.477 39.380 1.00 39.25 450 PHE C O 1
ATOM 19989 N N . THR C 1 451 ? 25.524 -23.554 41.157 1.00 45.38 451 THR C N 1
ATOM 19990 C CA . THR C 1 451 ? 24.596 -24.511 40.570 1.00 49.96 451 THR C CA 1
ATOM 19991 C C . THR C 1 451 ? 23.385 -23.750 40.040 1.00 38.45 451 THR C C 1
ATOM 19992 O O . THR C 1 451 ? 22.647 -23.131 40.815 1.00 38.25 451 THR C O 1
ATOM 20003 N N . TYR C 1 452 ? 23.189 -23.789 38.726 1.00 43.59 452 TYR C N 1
ATOM 20004 C CA . TYR C 1 452 ? 22.081 -23.068 38.114 1.00 39.53 452 TYR C CA 1
ATOM 20005 C C . TYR C 1 452 ? 20.755 -23.705 38.509 1.00 38.78 452 TYR C C 1
ATOM 20006 O O . TYR C 1 452 ? 20.639 -24.929 38.611 1.00 39.91 452 TYR C O 1
ATOM 20024 N N . LEU C 1 453 ? 19.748 -22.858 38.731 1.00 52.28 453 LEU C N 1
ATOM 20025 C CA . LEU C 1 453 ? 18.489 -23.294 39.324 1.00 63.57 453 LEU C CA 1
ATOM 20026 C C . LEU C 1 453 ? 17.791 -24.388 38.525 1.00 36.32 453 LEU C C 1
ATOM 20027 O O . LEU C 1 453 ? 16.876 -25.025 39.061 1.00 38.80 453 LEU C O 1
ATOM 20043 N N . HIS C 1 454 ? 18.201 -24.637 37.280 1.00 35.79 454 HIS C N 1
ATOM 20044 C CA . HIS C 1 454 ? 17.610 -25.674 36.444 1.00 35.97 454 HIS C CA 1
ATOM 20045 C C . HIS C 1 454 ? 18.433 -26.962 36.422 1.00 57.90 454 HIS C C 1
ATOM 20046 O O . HIS C 1 454 ? 18.286 -27.767 35.496 1.00 42.46 454 HIS C O 1
ATOM 20060 N N . ASP C 1 455 ? 19.282 -27.181 37.420 1.00 40.56 455 ASP C N 1
ATOM 20061 C CA . ASP C 1 455 ? 20.246 -28.274 37.349 1.00 59.04 455 ASP C CA 1
ATOM 20062 C C . ASP C 1 455 ? 19.549 -29.630 37.400 1.00 42.93 455 ASP C C 1
ATOM 20063 O O . ASP C 1 455 ? 18.734 -29.892 38.289 1.00 41.91 455 ASP C O 1
ATOM 20072 N N . LYS C 1 456 ? 19.890 -30.499 36.442 1.00 64.15 456 LYS C N 1
ATOM 20073 C CA . LYS C 1 456 ? 19.262 -31.815 36.350 1.00 65.06 456 LYS C CA 1
ATOM 20074 C C . LYS C 1 456 ? 19.403 -32.605 37.647 1.00 61.51 456 LYS C C 1
ATOM 20075 O O . LYS C 1 456 ? 18.478 -33.319 38.051 1.00 50.13 456 LYS C O 1
ATOM 20094 N N . ASN C 1 457 ? 20.552 -32.502 38.308 1.00 49.05 457 ASN C N 1
ATOM 20095 C CA . ASN C 1 457 ? 20.806 -33.292 39.508 1.00 58.02 457 ASN C CA 1
ATOM 20096 C C . ASN C 1 457 ? 20.130 -32.719 40.750 1.00 50.70 457 ASN C C 1
ATOM 20097 O O . ASN C 1 457 ? 20.467 -33.131 41.865 1.00 52.45 457 ASN C O 1
ATOM 20108 N N . GLN C 1 458 ? 19.193 -31.792 40.588 1.00 45.34 458 GLN C N 1
ATOM 20109 C CA . GLN C 1 458 ? 18.485 -31.228 41.725 1.00 57.66 458 GLN C CA 1
ATOM 20110 C C . GLN C 1 458 ? 17.308 -32.116 42.118 1.00 79.56 458 GLN C C 1
ATOM 20111 O O . GLN C 1 458 ? 16.847 -32.966 41.350 1.00 85.32 458 GLN C O 1
ATOM 20125 N N . ASP C 1 459 ? 16.821 -31.901 43.335 1.00 71.13 459 ASP C N 1
ATOM 20126 C CA . ASP C 1 459 ? 15.670 -32.613 43.868 1.00 73.92 459 ASP C CA 1
ATOM 20127 C C . ASP C 1 459 ? 14.467 -31.681 43.890 1.00 61.69 459 ASP C C 1
ATOM 20128 O O . ASP C 1 459 ? 14.591 -30.502 44.238 1.00 63.81 459 ASP C O 1
ATOM 20137 N N . LEU C 1 460 ? 13.299 -32.212 43.517 1.00 60.08 460 LEU C N 1
ATOM 20138 C CA . LEU C 1 460 ? 12.106 -31.376 43.439 1.00 50.17 460 LEU C CA 1
ATOM 20139 C C . LEU C 1 460 ? 11.856 -30.634 44.744 1.00 51.88 460 LEU C C 1
ATOM 20140 O O . LEU C 1 460 ? 11.341 -29.511 44.729 1.00 47.91 460 LEU C O 1
ATOM 20156 N N . GLU C 1 461 ? 12.206 -31.243 45.879 1.00 55.12 461 GLU C N 1
ATOM 20157 C CA . GLU C 1 461 ? 12.134 -30.525 47.147 1.00 61.41 461 GLU C CA 1
ATOM 20158 C C . GLU C 1 461 ? 13.194 -29.433 47.210 1.00 66.99 461 GLU C C 1
ATOM 20159 O O . GLU C 1 461 ? 12.920 -28.318 47.667 1.00 71.63 461 GLU C O 1
ATOM 20171 N N . ASP C 1 462 ? 14.414 -29.739 46.762 1.00 68.42 462 ASP C N 1
ATOM 20172 C CA . ASP C 1 462 ? 15.461 -28.725 46.707 1.00 65.35 462 ASP C CA 1
ATOM 20173 C C . ASP C 1 462 ? 15.103 -27.633 45.706 1.00 45.37 462 ASP C C 1
ATOM 20174 O O . ASP C 1 462 ? 15.168 -26.439 46.021 1.00 43.38 462 ASP C O 1
ATOM 20183 N N . LEU C 1 463 ? 14.718 -28.029 44.493 1.00 51.41 463 LEU C N 1
ATOM 20184 C CA . LEU C 1 463 ? 14.280 -27.069 43.487 1.00 59.09 463 LEU C CA 1
ATOM 20185 C C . LEU C 1 463 ? 13.209 -26.139 44.043 1.00 49.94 463 LEU C C 1
ATOM 20186 O O . LEU C 1 463 ? 13.356 -24.913 44.020 1.00 58.41 463 LEU C O 1
ATOM 20202 N N . THR C 1 464 ? 12.117 -26.716 44.550 1.00 63.37 464 THR C N 1
ATOM 20203 C CA . THR C 1 464 ? 11.004 -25.912 45.043 1.00 51.79 464 THR C CA 1
ATOM 20204 C C . THR C 1 464 ? 11.475 -24.882 46.062 1.00 41.79 464 THR C C 1
ATOM 20205 O O . THR C 1 464 ? 11.105 -23.704 45.992 1.00 40.79 464 THR C O 1
ATOM 20216 N N . ALA C 1 465 ? 12.296 -25.309 47.024 1.00 43.50 465 ALA C N 1
ATOM 20217 C CA . ALA C 1 465 ? 12.770 -24.386 48.048 1.00 48.15 465 ALA C CA 1
ATOM 20218 C C . ALA C 1 465 ? 13.672 -23.313 47.450 1.00 41.92 465 ALA C C 1
ATOM 20219 O O . ALA C 1 465 ? 13.569 -22.136 47.812 1.00 41.36 465 ALA C O 1
ATOM 20226 N N . SER C 1 466 ? 14.565 -23.698 46.537 1.00 41.49 466 SER C N 1
ATOM 20227 C CA . SER C 1 466 ? 15.425 -22.711 45.892 1.00 54.66 466 SER C CA 1
ATOM 20228 C C . SER C 1 466 ? 14.609 -21.748 45.038 1.00 53.70 466 SER C C 1
ATOM 20229 O O . SER C 1 466 ? 14.851 -20.536 45.056 1.00 38.50 466 SER C O 1
ATOM 20237 N N . VAL C 1 467 ? 13.636 -22.265 44.285 1.00 38.60 467 VAL C N 1
ATOM 20238 C CA . VAL C 1 467 ? 12.764 -21.397 43.498 1.00 37.11 467 VAL C CA 1
ATOM 20239 C C . VAL C 1 467 ? 12.139 -20.335 44.392 1.00 37.10 467 VAL C C 1
ATOM 20240 O O . VAL C 1 467 ? 12.148 -19.140 44.071 1.00 36.09 467 VAL C O 1
ATOM 20253 N N . LYS C 1 468 ? 11.607 -20.756 45.543 1.00 46.20 468 LYS C N 1
ATOM 20254 C CA . LYS C 1 468 ? 10.940 -19.818 46.440 1.00 38.47 468 LYS C CA 1
ATOM 20255 C C . LYS C 1 468 ? 11.885 -18.711 46.890 1.00 38.18 468 LYS C C 1
ATOM 20256 O O . LYS C 1 468 ? 11.486 -17.544 46.984 1.00 37.58 468 LYS C O 1
ATOM 20275 N N . THR C 1 469 ? 13.140 -19.055 47.187 1.00 38.69 469 THR C N 1
ATOM 20276 C CA . THR C 1 469 ? 14.092 -18.046 47.635 1.00 38.52 469 THR C CA 1
ATOM 20277 C C . THR C 1 469 ? 14.352 -17.018 46.540 1.00 37.00 469 THR C C 1
ATOM 20278 O O . THR C 1 469 ? 14.312 -15.807 46.785 1.00 36.56 469 THR C O 1
ATOM 20289 N N . ASN C 1 470 ? 14.627 -17.487 45.321 1.00 36.27 470 ASN C N 1
ATOM 20290 C CA . ASN C 1 470 ? 14.843 -16.573 44.204 1.00 34.89 470 ASN C CA 1
ATOM 20291 C C . ASN C 1 470 ? 13.615 -15.704 43.965 1.00 35.25 470 ASN C C 1
ATOM 20292 O O . ASN C 1 470 ? 13.722 -14.479 43.834 1.00 33.50 470 ASN C O 1
ATOM 20303 N N . VAL C 1 471 ? 12.433 -16.323 43.905 1.00 35.51 471 VAL C N 1
ATOM 20304 C CA . VAL C 1 471 ? 11.201 -15.555 43.749 1.00 33.89 471 VAL C CA 1
ATOM 20305 C C . VAL C 1 471 ? 11.080 -14.528 44.867 1.00 34.30 471 VAL C C 1
ATOM 20306 O O . VAL C 1 471 ? 10.814 -13.344 44.625 1.00 33.61 471 VAL C O 1
ATOM 20319 N N . HIS C 1 472 ? 11.288 -14.966 46.109 1.00 52.21 472 HIS C N 1
ATOM 20320 C CA . HIS C 1 472 ? 11.136 -14.070 47.251 1.00 36.07 472 HIS C CA 1
ATOM 20321 C C . HIS C 1 472 ? 12.041 -12.851 47.120 1.00 35.43 472 HIS C C 1
ATOM 20322 O O . HIS C 1 472 ? 11.602 -11.714 47.325 1.00 35.17 472 HIS C O 1
ATOM 20336 N N . ASP C 1 473 ? 13.311 -13.069 46.769 1.00 35.23 473 ASP C N 1
ATOM 20337 C CA . ASP C 1 473 ? 14.274 -11.972 46.760 1.00 34.82 473 ASP C CA 1
ATOM 20338 C C . ASP C 1 473 ? 14.065 -11.047 45.566 1.00 33.51 473 ASP C C 1
ATOM 20339 O O . ASP C 1 473 ? 14.223 -9.827 45.688 1.00 33.22 473 ASP C O 1
ATOM 20348 N N . LEU C 1 474 ? 13.710 -11.601 44.405 1.00 32.79 474 LEU C N 1
ATOM 20349 C CA . LEU C 1 474 ? 13.484 -10.767 43.230 1.00 31.63 474 LEU C CA 1
ATOM 20350 C C . LEU C 1 474 ? 12.493 -9.645 43.524 1.00 31.50 474 LEU C C 1
ATOM 20351 O O . LEU C 1 474 ? 12.739 -8.480 43.194 1.00 30.97 474 LEU C O 1
ATOM 20367 N N . PHE C 1 475 ? 11.362 -9.978 44.148 1.00 32.07 475 PHE C N 1
ATOM 20368 C CA . PHE C 1 475 ? 10.312 -8.984 44.349 1.00 32.00 475 PHE C CA 1
ATOM 20369 C C . PHE C 1 475 ? 10.548 -8.135 45.590 1.00 32.74 475 PHE C C 1
ATOM 20370 O O . PHE C 1 475 ? 10.118 -6.976 45.630 1.00 32.55 475 PHE C O 1
ATOM 20387 N N . VAL C 1 476 ? 11.240 -8.667 46.599 1.00 33.64 476 VAL C N 1
ATOM 20388 C CA . VAL C 1 476 ? 11.649 -7.833 47.725 1.00 34.35 476 VAL C CA 1
ATOM 20389 C C . VAL C 1 476 ? 12.589 -6.734 47.245 1.00 33.69 476 VAL C C 1
ATOM 20390 O O . VAL C 1 476 ? 12.422 -5.555 47.582 1.00 33.76 476 VAL C O 1
ATOM 20403 N N . LEU C 1 477 ? 13.592 -7.102 46.444 1.00 33.11 477 LEU C N 1
ATOM 20404 C CA . LEU C 1 477 ? 14.490 -6.103 45.880 1.00 32.50 477 LEU C CA 1
ATOM 20405 C C . LEU C 1 477 ? 13.776 -5.197 44.883 1.00 31.60 477 LEU C C 1
ATOM 20406 O O . LEU C 1 477 ? 14.210 -4.059 44.670 1.00 31.33 477 LEU C O 1
ATOM 20422 N N . LEU C 1 478 ? 12.691 -5.668 44.271 1.00 31.22 478 LEU C N 1
ATOM 20423 C CA . LEU C 1 478 ? 11.874 -4.768 43.463 1.00 30.56 478 LEU C CA 1
ATOM 20424 C C . LEU C 1 478 ? 11.227 -3.706 44.342 1.00 31.11 478 LEU C C 1
ATOM 20425 O O . LEU C 1 478 ? 11.175 -2.528 43.969 1.00 30.80 478 LEU C O 1
ATOM 20441 N N . ARG C 1 479 ? 10.740 -4.102 45.521 1.00 32.04 479 ARG C N 1
ATOM 20442 C CA . ARG C 1 479 ? 10.247 -3.129 46.491 1.00 44.67 479 ARG C CA 1
ATOM 20443 C C . ARG C 1 479 ? 11.362 -2.198 46.955 1.00 50.70 479 ARG C C 1
ATOM 20444 O O . ARG C 1 479 ? 11.127 -1.008 47.198 1.00 33.18 479 ARG C O 1
ATOM 20465 N N . GLU C 1 480 ? 12.584 -2.722 47.097 1.00 33.07 480 GLU C N 1
ATOM 20466 C CA . GLU C 1 480 ? 13.722 -1.876 47.445 1.00 33.28 480 GLU C CA 1
ATOM 20467 C C . GLU C 1 480 ? 14.068 -0.904 46.325 1.00 32.40 480 GLU C C 1
ATOM 20468 O O . GLU C 1 480 ? 14.778 0.078 46.567 1.00 32.61 480 GLU C O 1
ATOM 20480 N N . GLY C 1 481 ? 13.578 -1.149 45.116 1.00 31.52 481 GLY C N 1
ATOM 20481 C CA . GLY C 1 481 ? 13.879 -0.315 43.979 1.00 30.76 481 GLY C CA 1
ATOM 20482 C C . GLY C 1 481 ? 15.016 -0.797 43.108 1.00 30.19 481 GLY C C 1
ATOM 20483 O O . GLY C 1 481 ? 15.644 0.026 42.433 1.00 34.83 481 GLY C O 1
ATOM 20487 N N . ILE C 1 482 ? 15.292 -2.098 43.088 1.00 30.17 482 ILE C N 1
ATOM 20488 C CA . ILE C 1 482 ? 16.368 -2.667 42.285 1.00 29.73 482 ILE C CA 1
ATOM 20489 C C . ILE C 1 482 ? 15.768 -3.656 41.292 1.00 29.12 482 ILE C C 1
ATOM 20490 O O . ILE C 1 482 ? 15.003 -4.548 41.678 1.00 29.38 482 ILE C O 1
ATOM 20506 N N . VAL C 1 483 ? 16.123 -3.495 40.020 1.00 28.40 483 VAL C N 1
ATOM 20507 C CA . VAL C 1 483 ? 15.651 -4.353 38.940 1.00 27.81 483 VAL C CA 1
ATOM 20508 C C . VAL C 1 483 ? 16.838 -5.114 38.369 1.00 31.98 483 VAL C C 1
ATOM 20509 O O . VAL C 1 483 ? 17.933 -4.557 38.223 1.00 27.67 483 VAL C O 1
ATOM 20522 N N . PHE C 1 484 ? 16.616 -6.385 38.036 1.00 27.60 484 PHE C N 1
ATOM 20523 C CA . PHE C 1 484 ? 17.625 -7.233 37.406 1.00 27.51 484 PHE C CA 1
ATOM 20524 C C . PHE C 1 484 ? 17.166 -7.567 35.993 1.00 26.81 484 PHE C C 1
ATOM 20525 O O . PHE C 1 484 ? 16.483 -8.580 35.780 1.00 26.80 484 PHE C O 1
ATOM 20542 N N . PRO C 1 485 ? 17.509 -6.754 34.991 1.00 26.31 485 PRO C N 1
ATOM 20543 C CA . PRO C 1 485 ? 17.008 -6.994 33.633 1.00 25.73 485 PRO C CA 1
ATOM 20544 C C . PRO C 1 485 ? 17.786 -8.031 32.844 1.00 25.66 485 PRO C C 1
ATOM 20545 O O . PRO C 1 485 ? 17.450 -8.262 31.677 1.00 25.25 485 PRO C O 1
ATOM 20556 N N . GLN C 1 486 ? 18.804 -8.658 33.428 1.00 26.13 486 GLN C N 1
ATOM 20557 C CA . GLN C 1 486 ? 19.640 -9.626 32.725 1.00 26.19 486 GLN C CA 1
ATOM 20558 C C . GLN C 1 486 ? 19.763 -10.921 33.515 1.00 26.80 486 GLN C C 1
ATOM 20559 O O . GLN C 1 486 ? 20.846 -11.503 33.633 1.00 27.23 486 GLN C O 1
ATOM 20573 N N . LEU C 1 487 ? 18.652 -11.395 34.080 1.00 26.97 487 LEU C N 1
ATOM 20574 C CA . LEU C 1 487 ? 18.665 -12.712 34.704 1.00 27.65 487 LEU C CA 1
ATOM 20575 C C . LEU C 1 487 ? 18.887 -13.804 33.668 1.00 27.59 487 LEU C C 1
ATOM 20576 O O . LEU C 1 487 ? 19.432 -14.865 33.992 1.00 28.25 487 LEU C O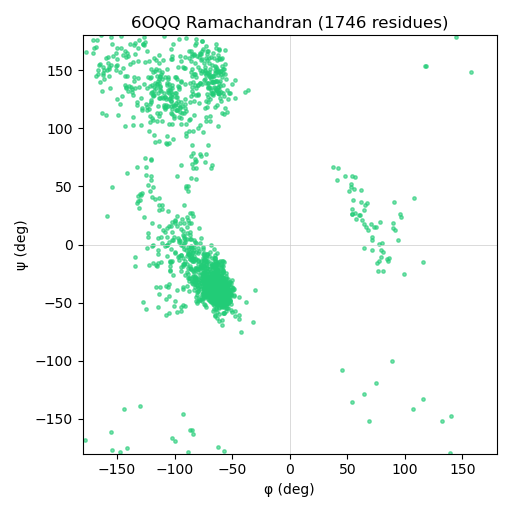 1
ATOM 20592 N N . ALA C 1 488 ? 18.480 -13.556 32.427 1.00 26.89 488 ALA C N 1
ATOM 20593 C CA . ALA C 1 488 ? 18.561 -14.540 31.358 1.00 26.83 488 ALA C CA 1
ATOM 20594 C C . ALA C 1 488 ? 18.612 -13.785 30.035 1.00 26.11 488 ALA C C 1
ATOM 20595 O O . ALA C 1 488 ? 18.562 -12.553 30.000 1.00 25.73 488 ALA C O 1
ATOM 20602 N N . ASP C 1 489 ? 18.717 -14.534 28.943 1.00 26.03 489 ASP C N 1
ATOM 20603 C CA . ASP C 1 489 ? 18.815 -13.966 27.599 1.00 25.51 489 ASP C CA 1
ATOM 20604 C C . ASP C 1 489 ? 17.643 -14.474 26.761 1.00 25.25 489 ASP C C 1
ATOM 20605 O O . ASP C 1 489 ? 17.813 -15.316 25.876 1.00 25.35 489 ASP C O 1
ATOM 20614 N N . ILE C 1 490 ? 16.452 -13.956 27.039 1.00 24.97 490 ILE C N 1
ATOM 20615 C CA . ILE C 1 490 ? 15.245 -14.357 26.326 1.00 24.77 490 ILE C CA 1
ATOM 20616 C C . ILE C 1 490 ? 15.070 -13.433 25.129 1.00 24.29 490 ILE C C 1
ATOM 20617 O O . ILE C 1 490 ? 14.897 -12.221 25.291 1.00 24.04 490 ILE C O 1
ATOM 20633 N N . PHE C 1 491 ? 15.110 -14.008 23.927 1.00 24.27 491 PHE C N 1
ATOM 20634 C CA . PHE C 1 491 ? 14.994 -13.260 22.685 1.00 24.00 491 PHE C CA 1
ATOM 20635 C C . PHE C 1 491 ? 13.789 -13.742 21.891 1.00 23.89 491 PHE C C 1
ATOM 20636 O O . PHE C 1 491 ? 13.473 -14.936 21.889 1.00 24.11 491 PHE C O 1
ATOM 20653 N N . HIS C 1 492 ? 13.121 -12.809 21.213 1.00 23.64 492 HIS C N 1
ATOM 20654 C CA . HIS C 1 492 ? 12.090 -13.199 20.262 1.00 23.59 492 HIS C CA 1
ATOM 20655 C C . HIS C 1 492 ? 12.679 -13.539 18.898 1.00 23.79 492 HIS C C 1
ATOM 20656 O O . HIS C 1 492 ? 12.128 -14.388 18.188 1.00 31.71 492 HIS C O 1
ATOM 20670 N N . THR C 1 493 ? 13.779 -12.897 18.514 1.00 40.55 493 THR C N 1
ATOM 20671 C CA . THR C 1 493 ? 14.465 -13.259 17.279 1.00 63.82 493 THR C CA 1
ATOM 20672 C C . THR C 1 493 ? 15.797 -12.524 17.211 1.00 67.07 493 THR C C 1
ATOM 20673 O O . THR C 1 493 ? 16.037 -11.564 17.951 1.00 43.48 493 THR C O 1
ATOM 20684 N N . HIS C 1 494 ? 16.662 -12.998 16.307 1.00 91.26 494 HIS C N 1
ATOM 20685 C CA . HIS C 1 494 ? 17.968 -12.398 16.067 1.00 68.12 494 HIS C CA 1
ATOM 20686 C C . HIS C 1 494 ? 18.163 -11.908 14.635 1.00 72.09 494 HIS C C 1
ATOM 20687 O O . HIS C 1 494 ? 19.231 -11.365 14.328 1.00 80.45 494 HIS C O 1
ATOM 20701 N N . PHE C 1 495 ? 17.179 -12.082 13.753 1.00 91.56 495 PHE C N 1
ATOM 20702 C CA . PHE C 1 495 ? 17.344 -11.764 12.340 1.00 89.49 495 PHE C CA 1
ATOM 20703 C C . PHE C 1 495 ? 16.884 -10.349 11.990 1.00 85.21 495 PHE C C 1
ATOM 20704 O O . PHE C 1 495 ? 16.586 -10.073 10.823 1.00 111.68 495 PHE C O 1
ATOM 20721 N N . GLY C 1 496 ? 16.823 -9.454 12.972 1.00 61.72 496 GLY C N 1
ATOM 20722 C CA . GLY C 1 496 ? 16.613 -8.041 12.723 1.00 70.13 496 GLY C CA 1
ATOM 20723 C C . GLY C 1 496 ? 17.104 -7.238 13.909 1.00 59.39 496 GLY C C 1
ATOM 20724 O O . GLY C 1 496 ? 16.672 -6.104 14.138 1.00 79.96 496 GLY C O 1
ATOM 20728 N N . GLU C 1 497 ? 18.041 -7.829 14.653 1.00 52.21 497 GLU C N 1
ATOM 20729 C CA . GLU C 1 497 ? 18.367 -7.363 15.996 1.00 71.11 497 GLU C CA 1
ATOM 20730 C C . GLU C 1 497 ? 18.614 -5.859 16.030 1.00 70.85 497 GLU C C 1
ATOM 20731 O O . GLU C 1 497 ? 17.941 -5.121 16.759 1.00 70.31 497 GLU C O 1
ATOM 20743 N N . ASP C 1 498 ? 19.580 -5.385 15.242 1.00 71.91 498 ASP C N 1
ATOM 20744 C CA . ASP C 1 498 ? 19.921 -3.966 15.270 1.00 80.15 498 ASP C CA 1
ATOM 20745 C C . ASP C 1 498 ? 18.770 -3.107 14.760 1.00 76.75 498 ASP C C 1
ATOM 20746 O O . ASP C 1 498 ? 18.515 -2.021 15.295 1.00 84.86 498 ASP C O 1
ATOM 20755 N N . GLU C 1 499 ? 18.061 -3.574 13.730 1.00 58.77 499 GLU C N 1
ATOM 20756 C CA . GLU C 1 499 ? 17.000 -2.780 13.126 1.00 72.45 499 GLU C CA 1
ATOM 20757 C C . GLU C 1 499 ? 15.700 -2.823 13.919 1.00 78.14 499 GLU C C 1
ATOM 20758 O O . GLU C 1 499 ? 14.866 -1.925 13.761 1.00 83.21 499 GLU C O 1
ATOM 20770 N N . ARG C 1 500 ? 15.504 -3.837 14.757 1.00 68.95 500 ARG C N 1
ATOM 20771 C CA . ARG C 1 500 ? 14.240 -3.986 15.463 1.00 57.20 500 ARG C CA 1
ATOM 20772 C C . ARG C 1 500 ? 14.101 -2.944 16.566 1.00 50.21 500 ARG C C 1
ATOM 20773 O O . ARG C 1 500 ? 15.077 -2.550 17.212 1.00 46.95 500 ARG C O 1
ATOM 20794 N N . GLU C 1 501 ? 12.859 -2.501 16.779 1.00 52.43 501 GLU C N 1
ATOM 20795 C CA . GLU C 1 501 ? 12.571 -1.599 17.888 1.00 43.90 501 GLU C CA 1
ATOM 20796 C C . GLU C 1 501 ? 12.799 -2.286 19.231 1.00 53.97 501 GLU C C 1
ATOM 20797 O O . GLU C 1 501 ? 13.293 -1.663 20.178 1.00 38.91 501 GLU C O 1
ATOM 20809 N N . ASP C 1 502 ? 12.446 -3.565 19.331 1.00 45.63 502 ASP C N 1
ATOM 20810 C CA . ASP C 1 502 ? 12.603 -4.329 20.561 1.00 44.08 502 ASP C CA 1
ATOM 20811 C C . ASP C 1 502 ? 13.992 -4.939 20.707 1.00 25.04 502 ASP C C 1
ATOM 20812 O O . ASP C 1 502 ? 14.275 -5.555 21.739 1.00 42.91 502 ASP C O 1
ATOM 20821 N N . LYS C 1 503 ? 14.854 -4.792 19.702 1.00 34.29 503 LYS C N 1
ATOM 20822 C CA . LYS C 1 503 ? 16.221 -5.303 19.748 1.00 36.72 503 LYS C CA 1
ATOM 20823 C C . LYS C 1 503 ? 16.265 -6.821 19.876 1.00 44.42 503 LYS C C 1
ATOM 20824 O O . LYS C 1 503 ? 17.279 -7.382 20.304 1.00 58.10 503 LYS C O 1
ATOM 20843 N N . GLY C 1 504 ? 15.179 -7.501 19.505 1.00 24.09 504 GLY C N 1
ATOM 20844 C CA . GLY C 1 504 ? 15.055 -8.925 19.711 1.00 47.77 504 GLY C CA 1
ATOM 20845 C C . GLY C 1 504 ? 14.764 -9.337 21.136 1.00 26.32 504 GLY C C 1
ATOM 20846 O O . GLY C 1 504 ? 14.344 -10.476 21.360 1.00 20.08 504 GLY C O 1
ATOM 20850 N N . ARG C 1 505 ? 14.965 -8.446 22.106 1.00 14.97 505 ARG C N 1
ATOM 20851 C CA . ARG C 1 505 ? 14.705 -8.775 23.501 1.00 16.42 505 ARG C CA 1
ATOM 20852 C C . ARG C 1 505 ? 13.231 -9.101 23.694 1.00 20.15 505 ARG C C 1
ATOM 20853 O O . ARG C 1 505 ? 12.354 -8.349 23.261 1.00 14.10 505 ARG C O 1
ATOM 20874 N N . TYR C 1 506 ? 12.958 -10.224 24.350 1.00 13.85 506 TYR C N 1
ATOM 20875 C CA . TYR C 1 506 ? 11.587 -10.682 24.506 1.00 23.44 506 TYR C CA 1
ATOM 20876 C C . TYR C 1 506 ? 10.804 -9.725 25.393 1.00 13.06 506 TYR C C 1
ATOM 20877 O O . TYR C 1 506 ? 11.315 -9.222 26.397 1.00 13.23 506 TYR C O 1
ATOM 20895 N N . GLN C 1 507 ? 9.557 -9.476 25.015 1.00 12.65 507 GLN C N 1
ATOM 20896 C CA . GLN C 1 507 ? 8.664 -8.596 25.763 1.00 12.37 507 GLN C CA 1
ATOM 20897 C C . GLN C 1 507 ? 7.573 -9.456 26.385 1.00 20.74 507 GLN C C 1
ATOM 20898 O O . GLN C 1 507 ? 6.681 -9.944 25.682 1.00 12.15 507 GLN C O 1
ATOM 20912 N N . ALA C 1 508 ? 7.662 -9.650 27.703 1.00 12.56 508 ALA C N 1
ATOM 20913 C CA . ALA C 1 508 ? 6.730 -10.526 28.402 1.00 12.68 508 ALA C CA 1
ATOM 20914 C C . ALA C 1 508 ? 5.296 -10.024 28.298 1.00 15.51 508 ALA C C 1
ATOM 20915 O O . ALA C 1 508 ? 4.355 -10.823 28.364 1.00 12.45 508 ALA C O 1
ATOM 20922 N N . LEU C 1 509 ? 5.107 -8.715 28.143 1.00 12.16 509 LEU C N 1
ATOM 20923 C CA . LEU C 1 509 ? 3.775 -8.152 27.952 1.00 11.96 509 LEU C CA 1
ATOM 20924 C C . LEU C 1 509 ? 3.717 -7.414 26.618 1.00 12.59 509 LEU C C 1
ATOM 20925 O O . LEU C 1 509 ? 3.360 -6.231 26.570 1.00 11.56 509 LEU C O 1
ATOM 20941 N N . VAL C 1 510 ? 4.046 -8.117 25.529 1.00 12.12 510 VAL C N 1
ATOM 20942 C CA . VAL C 1 510 ? 4.244 -7.460 24.238 1.00 11.42 510 VAL C CA 1
ATOM 20943 C C . VAL C 1 510 ? 3.001 -6.686 23.814 1.00 11.26 510 VAL C C 1
ATOM 20944 O O . VAL C 1 510 ? 3.108 -5.606 23.225 1.00 11.21 510 VAL C O 1
ATOM 20957 N N . GLN C 1 511 ? 1.805 -7.218 24.088 1.00 11.27 511 GLN C N 1
ATOM 20958 C CA . GLN C 1 511 ? 0.596 -6.566 23.591 1.00 11.22 511 GLN C CA 1
ATOM 20959 C C . GLN C 1 511 ? 0.439 -5.158 24.151 1.00 11.23 511 GLN C C 1
ATOM 20960 O O . GLN C 1 511 ? -0.143 -4.291 23.490 1.00 11.23 511 GLN C O 1
ATOM 20974 N N . LEU C 1 512 ? 0.933 -4.918 25.369 1.00 11.35 512 LEU C N 1
ATOM 20975 C CA . LEU C 1 512 ? 0.792 -3.613 26.001 1.00 12.74 512 LEU C CA 1
ATOM 20976 C C . LEU C 1 512 ? 1.849 -2.613 25.548 1.00 12.44 512 LEU C C 1
ATOM 20977 O O . LEU C 1 512 ? 1.643 -1.405 25.701 1.00 11.70 512 LEU C O 1
ATOM 20993 N N . LEU C 1 513 ? 2.971 -3.086 25.008 1.00 12.93 513 LEU C N 1
ATOM 20994 C CA . LEU C 1 513 ? 4.113 -2.229 24.724 1.00 11.55 513 LEU C CA 1
ATOM 20995 C C . LEU C 1 513 ? 4.270 -1.921 23.242 1.00 11.49 513 LEU C C 1
ATOM 20996 O O . LEU C 1 513 ? 5.224 -1.234 22.865 1.00 11.67 513 LEU C O 1
ATOM 21012 N N . ASN C 1 514 ? 3.366 -2.410 22.399 1.00 11.61 514 ASN C N 1
ATOM 21013 C CA . ASN C 1 514 ? 3.431 -2.172 20.966 1.00 11.68 514 ASN C CA 1
ATOM 21014 C C . ASN C 1 514 ? 2.013 -2.036 20.432 1.00 11.66 514 ASN C C 1
ATOM 21015 O O . ASN C 1 514 ? 1.042 -2.415 21.091 1.00 17.76 514 ASN C O 1
ATOM 21026 N N . VAL C 1 515 ? 1.899 -1.480 19.233 1.00 22.01 515 VAL C N 1
ATOM 21027 C CA . VAL C 1 515 ? 0.600 -1.368 18.587 1.00 22.77 515 VAL C CA 1
ATOM 21028 C C . VAL C 1 515 ? 0.295 -2.669 17.860 1.00 13.27 515 VAL C C 1
ATOM 21029 O O . VAL C 1 515 ? 1.165 -3.251 17.198 1.00 14.26 515 VAL C O 1
ATOM 21042 N N . LEU C 1 516 ? -0.941 -3.141 18.013 1.00 14.09 516 LEU C N 1
ATOM 21043 C CA . LEU C 1 516 ? -1.482 -4.241 17.220 1.00 41.72 516 LEU C CA 1
ATOM 21044 C C . LEU C 1 516 ? -0.546 -5.449 17.229 1.00 34.91 516 LEU C C 1
ATOM 21045 O O . LEU C 1 516 ? -0.248 -6.054 16.197 1.00 30.93 516 LEU C O 1
ATOM 21061 N N . GLN C 1 517 ? -0.068 -5.785 18.423 1.00 23.06 517 GLN C N 1
ATOM 21062 C CA . GLN C 1 517 ? 0.519 -7.087 18.717 1.00 35.68 517 GLN C CA 1
ATOM 21063 C C . GLN C 1 517 ? -0.411 -7.794 19.696 1.00 29.57 517 GLN C C 1
ATOM 21064 O O . GLN C 1 517 ? -0.745 -7.239 20.748 1.00 49.80 517 GLN C O 1
ATOM 21078 N N . PHE C 1 518 ? -0.834 -9.009 19.346 1.00 14.93 518 PHE C N 1
ATOM 21079 C CA . PHE C 1 518 ? -1.930 -9.655 20.051 1.00 19.58 518 PHE C CA 1
ATOM 21080 C C . PHE C 1 518 ? -1.530 -10.875 20.867 1.00 19.59 518 PHE C C 1
ATOM 21081 O O . PHE C 1 518 ? -2.315 -11.305 21.715 1.00 24.38 518 PHE C O 1
ATOM 21098 N N . GLN C 1 519 ? -0.341 -11.437 20.657 1.00 30.18 519 GLN C N 1
ATOM 21099 C CA . GLN C 1 519 ? 0.057 -12.620 21.404 1.00 12.55 519 GLN C CA 1
ATOM 21100 C C . GLN C 1 519 ? 1.545 -12.577 21.695 1.00 12.51 519 GLN C C 1
ATOM 21101 O O . GLN C 1 519 ? 2.325 -11.974 20.952 1.00 14.01 519 GLN C O 1
ATOM 21115 N N . LEU C 1 520 ? 1.929 -13.213 22.798 1.00 12.47 520 LEU C N 1
ATOM 21116 C CA . LEU C 1 520 ? 3.338 -13.452 23.071 1.00 15.97 520 LEU C CA 1
ATOM 21117 C C . LEU C 1 520 ? 3.930 -14.281 21.942 1.00 19.07 520 LEU C C 1
ATOM 21118 O O . LEU C 1 520 ? 3.357 -15.298 21.539 1.00 18.55 520 LEU C O 1
ATOM 21134 N N . GLY C 1 521 ? 5.078 -13.841 21.426 1.00 19.10 521 GLY C N 1
ATOM 21135 C CA . GLY C 1 521 ? 5.655 -14.433 20.240 1.00 13.40 521 GLY C CA 1
ATOM 21136 C C . GLY C 1 521 ? 6.562 -15.612 20.541 1.00 21.40 521 GLY C C 1
ATOM 21137 O O . GLY C 1 521 ? 6.743 -16.032 21.682 1.00 14.00 521 GLY C O 1
ATOM 21141 N N . ARG C 1 522 ? 7.137 -16.153 19.470 1.00 14.91 522 ARG C N 1
ATOM 21142 C CA . ARG C 1 522 ? 8.060 -17.271 19.594 1.00 15.60 522 ARG C CA 1
ATOM 21143 C C . ARG C 1 522 ? 9.227 -16.905 20.498 1.00 15.54 522 ARG C C 1
ATOM 21144 O O . ARG C 1 522 ? 9.781 -15.806 20.409 1.00 21.16 522 ARG C O 1
ATOM 21165 N N . ILE C 1 523 ? 9.607 -17.834 21.369 1.00 15.71 523 ILE C N 1
ATOM 21166 C CA . ILE C 1 523 ? 10.830 -17.714 22.154 1.00 15.91 523 ILE C CA 1
ATOM 21167 C C . ILE C 1 523 ? 11.931 -18.466 21.415 1.00 16.77 523 ILE C C 1
ATOM 21168 O O . ILE C 1 523 ? 11.877 -19.693 21.274 1.00 18.45 523 ILE C O 1
ATOM 21184 N N . ASP C 1 524 ? 12.931 -17.732 20.945 1.00 18.22 524 ASP C N 1
ATOM 21185 C CA . ASP C 1 524 ? 14.068 -18.331 20.260 1.00 19.14 524 ASP C CA 1
ATOM 21186 C C . ASP C 1 524 ? 14.911 -19.152 21.232 1.00 21.16 524 ASP C C 1
ATOM 21187 O O . ASP C 1 524 ? 15.274 -18.672 22.309 1.00 21.03 524 ASP C O 1
ATOM 21196 N N . LYS C 1 525 ? 15.226 -20.393 20.841 1.00 46.02 525 LYS C N 1
ATOM 21197 C CA . LYS C 1 525 ? 16.093 -21.286 21.609 1.00 51.12 525 LYS C CA 1
ATOM 21198 C C . LYS C 1 525 ? 15.864 -21.143 23.108 1.00 22.31 525 LYS C C 1
ATOM 21199 O O . LYS C 1 525 ? 16.755 -20.696 23.838 1.00 24.13 525 LYS C O 1
ATOM 21218 N N . TRP C 1 526 ? 14.681 -21.537 23.582 1.00 22.87 526 TRP C N 1
ATOM 21219 C CA . TRP C 1 526 ? 14.236 -21.116 24.904 1.00 42.47 526 TRP C CA 1
ATOM 21220 C C . TRP C 1 526 ? 15.059 -21.711 26.042 1.00 32.74 526 TRP C C 1
ATOM 21221 O O . TRP C 1 526 ? 15.094 -21.122 27.129 1.00 21.15 526 TRP C O 1
ATOM 21242 N N . GLN C 1 527 ? 15.710 -22.858 25.835 1.00 37.77 527 GLN C N 1
ATOM 21243 C CA . GLN C 1 527 ? 16.522 -23.432 26.904 1.00 50.36 527 GLN C CA 1
ATOM 21244 C C . GLN C 1 527 ? 17.882 -22.753 26.991 1.00 23.37 527 GLN C C 1
ATOM 21245 O O . GLN C 1 527 ? 18.428 -22.585 28.087 1.00 24.73 527 GLN C O 1
ATOM 21259 N N . LYS C 1 528 ? 18.445 -22.363 25.847 1.00 23.80 528 LYS C N 1
ATOM 21260 C CA . LYS C 1 528 ? 19.685 -21.597 25.858 1.00 26.30 528 LYS C CA 1
ATOM 21261 C C . LYS C 1 528 ? 19.497 -20.249 26.543 1.00 26.02 528 LYS C C 1
ATOM 21262 O O . LYS C 1 528 ? 20.458 -19.687 27.081 1.00 25.58 528 LYS C O 1
ATOM 21281 N N . ALA C 1 529 ? 18.268 -19.725 26.552 1.00 28.13 529 ALA C N 1
ATOM 21282 C CA . ALA C 1 529 ? 18.019 -18.430 27.176 1.00 22.94 529 ALA C CA 1
ATOM 21283 C C . ALA C 1 529 ? 18.341 -18.458 28.665 1.00 21.82 529 ALA C C 1
ATOM 21284 O O . ALA C 1 529 ? 18.839 -17.469 29.214 1.00 21.38 529 ALA C O 1
ATOM 21291 N N . VAL C 1 530 ? 18.072 -19.581 29.334 1.00 25.06 530 VAL C N 1
ATOM 21292 C CA . VAL C 1 530 ? 18.285 -19.709 30.772 1.00 22.27 530 VAL C CA 1
ATOM 21293 C C . VAL C 1 530 ? 19.445 -20.641 31.094 1.00 23.36 530 VAL C C 1
ATOM 21294 O O . VAL C 1 530 ? 19.616 -21.035 32.253 1.00 27.16 530 VAL C O 1
ATOM 21307 N N . GLU C 1 531 ? 20.256 -21.001 30.098 1.00 21.98 531 GLU C N 1
ATOM 21308 C CA . GLU C 1 531 ? 21.353 -21.928 30.343 1.00 32.96 531 GLU C CA 1
ATOM 21309 C C . GLU C 1 531 ? 22.276 -21.414 31.440 1.00 31.50 531 GLU C C 1
ATOM 21310 O O . GLU C 1 531 ? 22.700 -22.178 32.315 1.00 24.68 531 GLU C O 1
ATOM 21322 N N . TYR C 1 532 ? 22.596 -20.125 31.411 1.00 39.29 532 TYR C N 1
ATOM 21323 C CA . TYR C 1 532 ? 23.467 -19.494 32.398 1.00 36.71 532 TYR C CA 1
ATOM 21324 C C . TYR C 1 532 ? 22.682 -18.493 33.241 1.00 24.64 532 TYR C C 1
ATOM 21325 O O . TYR C 1 532 ? 23.169 -17.413 33.578 1.00 30.94 532 TYR C O 1
ATOM 21343 N N . VAL C 1 533 ? 21.451 -18.868 33.600 1.00 24.44 533 VAL C N 1
ATOM 21344 C CA . VAL C 1 533 ? 20.563 -17.970 34.322 1.00 22.32 533 VAL C CA 1
ATOM 21345 C C . VAL C 1 533 ? 21.184 -17.557 35.652 1.00 23.07 533 VAL C C 1
ATOM 21346 O O . VAL C 1 533 ? 21.937 -18.312 36.281 1.00 28.82 533 VAL C O 1
ATOM 21359 N N . ASN C 1 534 ? 20.856 -16.343 36.088 1.00 22.31 534 ASN C N 1
ATOM 21360 C CA . ASN C 1 534 ? 21.378 -15.787 37.327 1.00 23.05 534 ASN C CA 1
ATOM 21361 C C . ASN C 1 534 ? 20.506 -16.118 38.530 1.00 35.75 534 ASN C C 1
ATOM 21362 O O . ASN C 1 534 ? 20.534 -15.389 39.528 1.00 37.59 534 ASN C O 1
ATOM 21373 N N . LEU C 1 535 ? 19.726 -17.192 38.446 1.00 46.28 535 LEU C N 1
ATOM 21374 C CA . LEU C 1 535 ? 19.039 -17.779 39.588 1.00 23.55 535 LEU C CA 1
ATOM 21375 C C . LEU C 1 535 ? 19.688 -19.126 39.873 1.00 24.63 535 LEU C C 1
ATOM 21376 O O . LEU C 1 535 ? 19.804 -19.964 38.972 1.00 31.79 535 LEU C O 1
ATOM 21392 N N . ARG C 1 536 ? 20.114 -19.330 41.116 1.00 26.90 536 ARG C N 1
ATOM 21393 C CA . ARG C 1 536 ? 20.945 -20.470 41.473 1.00 29.25 536 ARG C CA 1
ATOM 21394 C C . ARG C 1 536 ? 20.318 -21.222 42.638 1.00 39.23 536 ARG C C 1
ATOM 21395 O O . ARG C 1 536 ? 19.347 -20.770 43.250 1.00 29.17 536 ARG C O 1
ATOM 21416 N N . SER C 1 537 ? 20.895 -22.389 42.944 1.00 39.72 537 SER C N 1
ATOM 21417 C CA . SER C 1 537 ? 20.443 -23.161 44.095 1.00 33.10 537 SER C CA 1
ATOM 21418 C C . SER C 1 537 ? 20.450 -22.320 45.362 1.00 36.96 537 SER C C 1
ATOM 21419 O O . SER C 1 537 ? 19.580 -22.482 46.226 1.00 32.77 537 SER C O 1
ATOM 21427 N N . SER C 1 538 ? 21.416 -21.407 45.483 1.00 41.91 538 SER C N 1
ATOM 21428 C CA . SER C 1 538 ? 21.558 -20.596 46.684 1.00 33.11 538 SER C CA 1
ATOM 21429 C C . SER C 1 538 ? 20.649 -19.377 46.671 1.00 45.61 538 SER C C 1
ATOM 21430 O O . SER C 1 538 ? 20.275 -18.877 47.738 1.00 49.59 538 SER C O 1
ATOM 21438 N N . GLY C 1 539 ? 20.302 -18.880 45.487 1.00 50.82 539 GLY C N 1
ATOM 21439 C CA . GLY C 1 539 ? 19.578 -17.632 45.368 1.00 40.51 539 GLY C CA 1
ATOM 21440 C C . GLY C 1 539 ? 20.086 -16.794 44.214 1.00 31.02 539 GLY C C 1
ATOM 21441 O O . GLY C 1 539 ? 20.532 -17.336 43.199 1.00 31.93 539 GLY C O 1
ATOM 21445 N N . LEU C 1 540 ? 20.032 -15.473 44.356 1.00 44.86 540 LEU C N 1
ATOM 21446 C CA . LEU C 1 540 ? 20.430 -14.587 43.274 1.00 28.26 540 LEU C CA 1
ATOM 21447 C C . LEU C 1 540 ? 21.942 -14.598 43.084 1.00 27.70 540 LEU C C 1
ATOM 21448 O O . LEU C 1 540 ? 22.712 -14.763 44.034 1.00 30.48 540 LEU C O 1
ATOM 21464 N N . ALA C 1 541 ? 22.363 -14.414 41.834 1.00 29.26 541 ALA C N 1
ATOM 21465 C CA . ALA C 1 541 ? 23.773 -14.293 41.494 1.00 26.52 541 ALA C CA 1
ATOM 21466 C C . ALA C 1 541 ? 23.946 -13.142 40.514 1.00 43.21 541 ALA C C 1
ATOM 21467 O O . ALA C 1 541 ? 22.973 -12.569 40.016 1.00 26.97 541 ALA C O 1
ATOM 21474 N N . ASP C 1 542 ? 25.204 -12.805 40.237 1.00 29.71 542 ASP C N 1
ATOM 21475 C CA . ASP C 1 542 ? 25.535 -11.806 39.225 1.00 28.91 542 ASP C CA 1
ATOM 21476 C C . ASP C 1 542 ? 24.779 -10.508 39.508 1.00 30.98 542 ASP C C 1
ATOM 21477 O O . ASP C 1 542 ? 24.006 -10.006 38.691 1.00 29.04 542 ASP C O 1
ATOM 21486 N N . LEU C 1 543 ? 25.025 -9.970 40.703 1.00 45.99 543 LEU C N 1
ATOM 21487 C CA . LEU C 1 543 ? 24.214 -8.892 41.253 1.00 33.52 543 LEU C CA 1
ATOM 21488 C C . LEU C 1 543 ? 24.536 -7.527 40.660 1.00 38.16 543 LEU C C 1
ATOM 21489 O O . LEU C 1 543 ? 23.711 -6.613 40.768 1.00 52.23 543 LEU C O 1
ATOM 21505 N N . GLY C 1 544 ? 25.709 -7.361 40.045 1.00 26.85 544 GLY C N 1
ATOM 21506 C CA . GLY C 1 544 ? 26.085 -6.070 39.499 1.00 36.87 544 GLY C CA 1
ATOM 21507 C C . GLY C 1 544 ? 25.330 -5.692 38.245 1.00 25.47 544 GLY C C 1
ATOM 21508 O O . GLY C 1 544 ? 25.327 -4.518 37.861 1.00 32.90 544 GLY C O 1
ATOM 21512 N N . ASP C 1 545 ? 24.687 -6.662 37.596 1.00 24.37 545 ASP C N 1
ATOM 21513 C CA . ASP C 1 545 ? 23.875 -6.401 36.409 1.00 43.68 545 ASP C CA 1
ATOM 21514 C C . ASP C 1 545 ? 22.483 -5.967 36.866 1.00 52.33 545 ASP C C 1
ATOM 21515 O O . ASP C 1 545 ? 21.473 -6.647 36.662 1.00 34.64 545 ASP C O 1
ATOM 21524 N N . SER C 1 546 ? 22.452 -4.804 37.510 1.00 40.60 546 SER C N 1
ATOM 21525 C CA . SER C 1 546 ? 21.255 -4.297 38.155 1.00 25.01 546 SER C CA 1
ATOM 21526 C C . SER C 1 546 ? 20.950 -2.898 37.642 1.00 27.90 546 SER C C 1
ATOM 21527 O O . SER C 1 546 ? 21.828 -2.184 37.150 1.00 31.45 546 SER C O 1
ATOM 21535 N N . LEU C 1 547 ? 19.682 -2.512 37.774 1.00 23.34 547 LEU C N 1
ATOM 21536 C CA . LEU C 1 547 ? 19.195 -1.244 37.268 1.00 29.59 547 LEU C CA 1
ATOM 21537 C C . LEU C 1 547 ? 18.279 -0.642 38.327 1.00 47.02 547 LEU C C 1
ATOM 21538 O O . LEU C 1 547 ? 17.425 -1.360 38.882 1.00 43.39 547 LEU C O 1
ATOM 21554 N N . PRO C 1 548 ? 18.420 0.645 38.647 1.00 37.79 548 PRO C N 1
ATOM 21555 C CA . PRO C 1 548 ? 17.462 1.266 39.568 1.00 22.24 548 PRO C CA 1
ATOM 21556 C C . PRO C 1 548 ? 16.076 1.313 38.946 1.00 21.19 548 PRO C C 1
ATOM 21557 O O . PRO C 1 548 ? 15.914 1.657 37.772 1.00 29.84 548 PRO C O 1
ATOM 21568 N N . ILE C 1 549 ? 15.071 0.945 39.747 1.00 23.83 549 ILE C N 1
ATOM 21569 C CA . ILE C 1 549 ? 13.691 0.928 39.262 1.00 20.94 549 ILE C CA 1
ATOM 21570 C C . ILE C 1 549 ? 13.344 2.243 38.585 1.00 44.44 549 ILE C C 1
ATOM 21571 O O . ILE C 1 549 ? 12.539 2.279 37.647 1.00 31.26 549 ILE C O 1
ATOM 21587 N N . THR C 1 550 ? 13.953 3.339 39.036 1.00 25.58 550 THR C N 1
ATOM 21588 C CA . THR C 1 550 ? 13.678 4.646 38.456 1.00 25.51 550 THR C CA 1
ATOM 21589 C C . THR C 1 550 ? 14.106 4.736 36.995 1.00 48.33 550 THR C C 1
ATOM 21590 O O . THR C 1 550 ? 13.588 5.583 36.259 1.00 22.25 550 THR C O 1
ATOM 21601 N N . SER C 1 551 ? 15.030 3.880 36.550 1.00 26.90 551 SER C N 1
ATOM 21602 C CA . SER C 1 551 ? 15.416 3.872 35.142 1.00 34.60 551 SER C CA 1
ATOM 21603 C C . SER C 1 551 ? 14.287 3.395 34.234 1.00 18.28 551 SER C C 1
ATOM 21604 O O . SER C 1 551 ? 14.330 3.649 33.025 1.00 17.79 551 SER C O 1
ATOM 21612 N N . LEU C 1 552 ? 13.276 2.723 34.785 1.00 17.97 552 LEU C N 1
ATOM 21613 C CA . LEU C 1 552 ? 12.118 2.312 34.001 1.00 22.37 552 LEU C CA 1
ATOM 21614 C C . LEU C 1 552 ? 11.085 3.421 33.839 1.00 27.35 552 LEU C C 1
ATOM 21615 O O . LEU C 1 552 ? 10.179 3.282 33.009 1.00 23.45 552 LEU C O 1
ATOM 21631 N N . PHE C 1 553 ? 11.198 4.510 34.599 1.00 33.85 553 PHE C N 1
ATOM 21632 C CA . PHE C 1 553 ? 10.237 5.604 34.550 1.00 18.15 553 PHE C CA 1
ATOM 21633 C C . PHE C 1 553 ? 10.793 6.838 33.855 1.00 23.95 553 PHE C C 1
ATOM 21634 O O . PHE C 1 553 ? 10.202 7.919 33.963 1.00 30.45 553 PHE C O 1
ATOM 21651 N N . THR C 1 554 ? 11.913 6.701 33.148 1.00 18.37 554 THR C N 1
ATOM 21652 C CA . THR C 1 554 ? 12.529 7.813 32.443 1.00 18.79 554 THR C CA 1
ATOM 21653 C C . THR C 1 554 ? 13.177 7.278 31.176 1.00 24.31 554 THR C C 1
ATOM 21654 O O . THR C 1 554 ? 13.312 6.067 30.986 1.00 23.70 554 THR C O 1
ATOM 21665 N N . SER C 1 555 ? 13.596 8.203 30.311 1.00 41.64 555 SER C N 1
ATOM 21666 C CA . SER C 1 555 ? 14.273 7.847 29.066 1.00 18.09 555 SER C CA 1
ATOM 21667 C C . SER C 1 555 ? 15.755 7.575 29.345 1.00 18.66 555 SER C C 1
ATOM 21668 O O . SER C 1 555 ? 16.658 8.288 28.900 1.00 48.30 555 SER C O 1
ATOM 21676 N N . SER C 1 556 ? 15.993 6.506 30.101 1.00 28.11 556 SER C N 1
ATOM 21677 C CA . SER C 1 556 ? 17.344 6.018 30.319 1.00 50.46 556 SER C CA 1
ATOM 21678 C C . SER C 1 556 ? 17.849 5.302 29.066 1.00 24.41 556 SER C C 1
ATOM 21679 O O . SER C 1 556 ? 17.091 5.001 28.140 1.00 20.72 556 SER C O 1
ATOM 21687 N N . ASP C 1 557 ? 19.156 5.022 29.046 1.00 19.61 557 ASP C N 1
ATOM 21688 C CA . ASP C 1 557 ? 19.726 4.246 27.950 1.00 32.15 557 ASP C CA 1
ATOM 21689 C C . ASP C 1 557 ? 18.997 2.921 27.778 1.00 22.57 557 ASP C C 1
ATOM 21690 O O . ASP C 1 557 ? 18.847 2.431 26.654 1.00 30.92 557 ASP C O 1
ATOM 21699 N N . PHE C 1 558 ? 18.533 2.334 28.882 1.00 34.38 558 PHE C N 1
ATOM 21700 C CA . PHE C 1 558 ? 17.822 1.062 28.823 1.00 20.43 558 PHE C CA 1
ATOM 21701 C C . PHE C 1 558 ? 16.494 1.207 28.087 1.00 17.63 558 PHE C C 1
ATOM 21702 O O . PHE C 1 558 ? 16.234 0.504 27.103 1.00 17.14 558 PHE C O 1
ATOM 21719 N N . THR C 1 559 ? 15.645 2.133 28.535 1.00 16.36 559 THR C N 1
ATOM 21720 C CA . THR C 1 559 ? 14.296 2.224 27.983 1.00 17.55 559 THR C CA 1
ATOM 21721 C C . THR C 1 559 ? 14.313 2.686 26.531 1.00 15.53 559 THR C C 1
ATOM 21722 O O . THR C 1 559 ? 13.542 2.180 25.707 1.00 28.56 559 THR C O 1
ATOM 21733 N N . LYS C 1 560 ? 15.173 3.652 26.196 1.00 15.98 560 LYS C N 1
ATOM 21734 C CA . LYS C 1 560 ? 15.256 4.109 24.813 1.00 21.07 560 LYS C CA 1
ATOM 21735 C C . LYS C 1 560 ? 15.741 2.994 23.896 1.00 20.80 560 LYS C C 1
ATOM 21736 O O . LYS C 1 560 ? 15.269 2.858 22.761 1.00 36.15 560 LYS C O 1
ATOM 21755 N N . HIS C 1 561 ? 16.687 2.185 24.373 1.00 24.66 561 HIS C N 1
ATOM 21756 C CA . HIS C 1 561 ? 17.232 1.112 23.549 1.00 16.95 561 HIS C CA 1
ATOM 21757 C C . HIS C 1 561 ? 16.193 0.024 23.308 1.00 29.56 561 HIS C C 1
ATOM 21758 O O . HIS C 1 561 ? 16.034 -0.447 22.176 1.00 18.54 561 HIS C O 1
ATOM 21772 N N . TYR C 1 562 ? 15.451 -0.365 24.349 1.00 15.25 562 TYR C N 1
ATOM 21773 C CA . TYR C 1 562 ? 14.591 -1.540 24.278 1.00 14.68 562 TYR C CA 1
ATOM 21774 C C . TYR C 1 562 ? 13.105 -1.232 24.133 1.00 24.96 562 TYR C C 1
ATOM 21775 O O . TYR C 1 562 ? 12.359 -2.099 23.666 1.00 14.49 562 TYR C O 1
ATOM 21793 N N . PHE C 1 563 ? 12.652 -0.041 24.511 1.00 14.59 563 PHE C N 1
ATOM 21794 C CA . PHE C 1 563 ? 11.224 0.267 24.527 1.00 14.17 563 PHE C CA 1
ATOM 21795 C C . PHE C 1 563 ? 10.941 1.594 23.839 1.00 18.31 563 PHE C C 1
ATOM 21796 O O . PHE C 1 563 ? 10.110 2.387 24.291 1.00 14.34 563 PHE C O 1
ATOM 21813 N N . SER C 1 564 ? 11.606 1.839 22.706 1.00 22.07 564 SER C N 1
ATOM 21814 C CA . SER C 1 564 ? 11.477 3.130 22.038 1.00 31.20 564 SER C CA 1
ATOM 21815 C C . SER C 1 564 ? 10.083 3.324 21.451 1.00 22.48 564 SER C C 1
ATOM 21816 O O . SER C 1 564 ? 9.559 4.443 21.458 1.00 18.04 564 SER C O 1
ATOM 21824 N N . GLU C 1 565 ? 9.467 2.262 20.928 1.00 35.78 565 GLU C N 1
ATOM 21825 C CA . GLU C 1 565 ? 8.107 2.402 20.415 1.00 24.82 565 GLU C CA 1
ATOM 21826 C C . GLU C 1 565 ? 7.173 2.898 21.512 1.00 17.30 565 GLU C C 1
ATOM 21827 O O . GLU C 1 565 ? 6.391 3.835 21.306 1.00 15.54 565 GLU C O 1
ATOM 21839 N N . LEU C 1 566 ? 7.257 2.288 22.697 1.00 13.79 566 LEU C N 1
ATOM 21840 C CA . LEU C 1 566 ? 6.430 2.714 23.821 1.00 13.82 566 LEU C CA 1
ATOM 21841 C C . LEU C 1 566 ? 6.713 4.160 24.205 1.00 17.64 566 LEU C C 1
ATOM 21842 O O . LEU C 1 566 ? 5.799 4.902 24.590 1.00 14.56 566 LEU C O 1
ATOM 21858 N N . LEU C 1 567 ? 7.973 4.580 24.114 1.00 18.06 567 LEU C N 1
ATOM 21859 C CA . LEU C 1 567 ? 8.354 5.932 24.498 1.00 15.14 567 LEU C CA 1
ATOM 21860 C C . LEU C 1 567 ? 8.132 6.954 23.391 1.00 18.61 567 LEU C C 1
ATOM 21861 O O . LEU C 1 567 ? 8.163 8.158 23.671 1.00 21.78 567 LEU C O 1
ATOM 21877 N N . THR C 1 568 ? 7.905 6.511 22.156 1.00 15.02 568 THR C N 1
ATOM 21878 C CA . THR C 1 568 ? 7.730 7.405 21.018 1.00 15.38 568 THR C CA 1
ATOM 21879 C C . THR C 1 568 ? 6.267 7.600 20.637 1.00 20.91 568 THR C C 1
ATOM 21880 O O . THR C 1 568 ? 5.801 8.738 20.525 1.00 22.93 568 THR C O 1
ATOM 21891 N N . GLY C 1 569 ? 5.531 6.512 20.422 1.00 18.02 569 GLY C N 1
ATOM 21892 C CA . GLY C 1 569 ? 4.126 6.612 20.083 1.00 14.45 569 GLY C CA 1
ATOM 21893 C C . GLY C 1 569 ? 3.657 5.554 19.107 1.00 14.06 569 GLY C C 1
ATOM 21894 O O . GLY C 1 569 ? 4.444 4.719 18.649 1.00 17.00 569 GLY C O 1
ATOM 21898 N N . GLY C 1 570 ? 2.368 5.580 18.779 1.00 18.33 570 GLY C N 1
ATOM 21899 C CA . GLY C 1 570 ? 1.762 4.544 17.965 1.00 15.63 570 GLY C CA 1
ATOM 21900 C C . GLY C 1 570 ? 1.640 4.978 16.516 1.00 15.17 570 GLY C C 1
ATOM 21901 O O . GLY C 1 570 ? 1.155 6.073 16.222 1.00 19.71 570 GLY C O 1
ATOM 21905 N N . TYR C 1 571 ? 2.089 4.107 15.617 1.00 17.50 571 TYR C N 1
ATOM 21906 C CA . TYR C 1 571 ? 1.836 4.301 14.202 1.00 15.23 571 TYR C CA 1
ATOM 21907 C C . TYR C 1 571 ? 1.316 3.020 13.566 1.00 14.61 571 TYR C C 1
ATOM 21908 O O . TYR C 1 571 ? 1.747 1.913 13.908 1.00 17.94 571 TYR C O 1
ATOM 21926 N N . HIS C 1 572 ? 0.398 3.197 12.628 1.00 24.60 572 HIS C N 1
ATOM 21927 C CA . HIS C 1 572 ? -0.146 2.150 11.777 1.00 21.33 572 HIS C CA 1
ATOM 21928 C C . HIS C 1 572 ? -0.879 2.876 10.655 1.00 15.69 572 HIS C C 1
ATOM 21929 O O . HIS C 1 572 ? -1.419 3.968 10.889 1.00 20.67 572 HIS C O 1
ATOM 21943 N N . PRO C 1 573 ? -0.914 2.343 9.434 1.00 26.04 573 PRO C N 1
ATOM 21944 C CA . PRO C 1 573 ? -1.603 3.075 8.358 1.00 29.02 573 PRO C CA 1
ATOM 21945 C C . PRO C 1 573 ? -3.037 3.432 8.703 1.00 21.03 573 PRO C C 1
ATOM 21946 O O . PRO C 1 573 ? -3.514 4.502 8.302 1.00 19.42 573 PRO C O 1
ATOM 21957 N N . THR C 1 574 ? -3.741 2.578 9.452 1.00 17.26 574 THR C N 1
ATOM 21958 C CA . THR C 1 574 ? -5.121 2.874 9.818 1.00 23.98 574 THR C CA 1
ATOM 21959 C C . THR C 1 574 ? -5.238 4.011 10.825 1.00 28.70 574 THR C C 1
ATOM 21960 O O . THR C 1 574 ? -6.355 4.480 11.068 1.00 25.35 574 THR C O 1
ATOM 21971 N N . PHE C 1 575 ? -4.131 4.465 11.415 1.00 24.60 575 PHE C N 1
ATOM 21972 C CA . PHE C 1 575 ? -4.173 5.598 12.329 1.00 15.27 575 PHE C CA 1
ATOM 21973 C C . PHE C 1 575 ? -4.056 6.939 11.616 1.00 16.03 575 PHE C C 1
ATOM 21974 O O . PHE C 1 575 ? -4.303 7.979 12.238 1.00 16.25 575 PHE C O 1
ATOM 21991 N N . PHE C 1 576 ? -3.677 6.946 10.342 1.00 16.79 576 PHE C N 1
ATOM 21992 C CA . PHE C 1 576 ? -3.405 8.199 9.652 1.00 17.60 576 PHE C CA 1
ATOM 21993 C C . PHE C 1 576 ? -4.705 8.949 9.387 1.00 22.04 576 PHE C C 1
ATOM 21994 O O . PHE C 1 576 ? -5.583 8.454 8.673 1.00 44.22 576 PHE C O 1
ATOM 22011 N N . ASP C 1 577 ? -4.822 10.143 9.962 1.00 24.38 577 ASP C N 1
ATOM 22012 C CA . ASP C 1 577 ? -5.929 11.050 9.667 1.00 21.14 577 ASP C CA 1
ATOM 22013 C C . ASP C 1 577 ? -5.501 11.921 8.494 1.00 38.34 577 ASP C C 1
ATOM 22014 O O . ASP C 1 577 ? -4.706 12.851 8.654 1.00 30.29 577 ASP C O 1
ATOM 22023 N N . LYS C 1 578 ? -6.030 11.617 7.307 1.00 40.14 578 LYS C N 1
ATOM 22024 C CA . LYS C 1 578 ? -5.624 12.331 6.102 1.00 44.56 578 LYS C CA 1
ATOM 22025 C C . LYS C 1 578 ? -5.935 13.821 6.178 1.00 46.16 578 LYS C C 1
ATOM 22026 O O . LYS C 1 578 ? -5.295 14.612 5.476 1.00 55.63 578 LYS C O 1
ATOM 22045 N N . SER C 1 579 ? -6.891 14.225 7.018 1.00 43.44 579 SER C N 1
ATOM 22046 C CA . SER C 1 579 ? -7.257 15.634 7.113 1.00 30.49 579 SER C CA 1
ATOM 22047 C C . SER C 1 579 ? -6.249 16.436 7.926 1.00 56.41 579 SER C C 1
ATOM 22048 O O . SER C 1 579 ? -6.058 17.629 7.663 1.00 46.83 579 SER C O 1
ATOM 22056 N N . SER C 1 580 ? -5.600 15.808 8.907 1.00 28.83 580 SER C N 1
ATOM 22057 C CA . SER C 1 580 ? -4.643 16.487 9.770 1.00 35.97 580 SER C CA 1
ATOM 22058 C C . SER C 1 580 ? -3.194 16.159 9.438 1.00 29.34 580 SER C C 1
ATOM 22059 O O . SER C 1 580 ? -2.297 16.906 9.846 1.00 45.66 580 SER C O 1
ATOM 22067 N N . GLY C 1 581 ? -2.946 15.068 8.719 1.00 23.02 581 GLY C N 1
ATOM 22068 C CA . GLY C 1 581 ? -1.592 14.625 8.473 1.00 25.70 581 GLY C CA 1
ATOM 22069 C C . GLY C 1 581 ? -0.915 13.973 9.656 1.00 35.97 581 GLY C C 1
ATOM 22070 O O . GLY C 1 581 ? 0.308 13.818 9.646 1.00 34.18 581 GLY C O 1
ATOM 22074 N N . THR C 1 582 ? -1.673 13.585 10.679 1.00 21.47 582 THR C N 1
ATOM 22075 C CA . THR C 1 582 ? -1.120 12.923 11.851 1.00 22.96 582 THR C CA 1
ATOM 22076 C C . THR C 1 582 ? -1.669 11.507 11.964 1.00 28.90 582 THR C C 1
ATOM 22077 O O . THR C 1 582 ? -2.716 11.173 11.402 1.00 22.82 582 THR C O 1
ATOM 22088 N N . ALA C 1 583 ? -0.939 10.673 12.698 1.00 21.86 583 ALA C N 1
ATOM 22089 C CA . ALA C 1 583 ? -1.367 9.320 13.031 1.00 17.24 583 ALA C CA 1
ATOM 22090 C C . ALA C 1 583 ? -1.779 9.304 14.498 1.00 23.75 583 ALA C C 1
ATOM 22091 O O . ALA C 1 583 ? -0.957 9.587 15.375 1.00 18.53 583 ALA C O 1
ATOM 22098 N N . ASN C 1 584 ? -3.044 8.979 14.759 1.00 16.54 584 ASN C N 1
ATOM 22099 C CA . ASN C 1 584 ? -3.639 9.118 16.083 1.00 16.39 584 ASN C CA 1
ATOM 22100 C C . ASN C 1 584 ? -3.952 7.751 16.673 1.00 15.69 584 ASN C C 1
ATOM 22101 O O . ASN C 1 584 ? -4.351 6.829 15.955 1.00 16.27 584 ASN C O 1
ATOM 22112 N N . SER C 1 585 ? -3.789 7.630 17.986 1.00 16.34 585 SER C N 1
ATOM 22113 C CA . SER C 1 585 ? -3.949 6.336 18.627 1.00 17.78 585 SER C CA 1
ATOM 22114 C C . SER C 1 585 ? -4.050 6.527 20.132 1.00 22.00 585 SER C C 1
ATOM 22115 O O . SER C 1 585 ? -3.484 7.473 20.688 1.00 16.92 585 SER C O 1
ATOM 22123 N N . LEU C 1 586 ? -4.779 5.618 20.783 1.00 13.84 586 LEU C N 1
ATOM 22124 C CA . LEU C 1 586 ? -4.726 5.543 22.238 1.00 13.86 586 LEU C CA 1
ATOM 22125 C C . LEU C 1 586 ? -3.329 5.164 22.710 1.00 13.50 586 LEU C C 1
ATOM 22126 O O . LEU C 1 586 ? -2.926 5.529 23.821 1.00 14.17 586 LEU C O 1
ATOM 22142 N N . PHE C 1 587 ? -2.577 4.444 21.874 1.00 13.07 587 PHE C N 1
ATOM 22143 C CA . PHE C 1 587 ? -1.249 3.990 22.263 1.00 12.79 587 PHE C CA 1
ATOM 22144 C C . PHE C 1 587 ? -0.330 5.165 22.564 1.00 13.16 587 PHE C C 1
ATOM 22145 O O . PHE C 1 587 ? 0.451 5.122 23.520 1.00 13.19 587 PHE C O 1
ATOM 22162 N N . THR C 1 588 ? -0.401 6.223 21.757 1.00 13.55 588 THR C N 1
ATOM 22163 C CA . THR C 1 588 ? 0.477 7.369 21.967 1.00 14.02 588 THR C CA 1
ATOM 22164 C C . THR C 1 588 ? 0.241 8.023 23.320 1.00 18.22 588 THR C C 1
ATOM 22165 O O . THR C 1 588 ? 1.139 8.697 23.834 1.00 14.85 588 THR C O 1
ATOM 22176 N N . GLY C 1 589 ? -0.939 7.836 23.913 1.00 15.50 589 GLY C N 1
ATOM 22177 C CA . GLY C 1 589 ? -1.173 8.309 25.265 1.00 15.04 589 GLY C CA 1
ATOM 22178 C C . GLY C 1 589 ? -0.295 7.643 26.303 1.00 42.10 589 GLY C C 1
ATOM 22179 O O . GLY C 1 589 ? -0.165 8.158 27.418 1.00 28.49 589 GLY C O 1
ATOM 22183 N N . LYS C 1 590 ? 0.314 6.505 25.967 1.00 19.35 590 LYS C N 1
ATOM 22184 C CA . LYS C 1 590 ? 1.143 5.799 26.935 1.00 14.10 590 LYS C CA 1
ATOM 22185 C C . LYS C 1 590 ? 2.462 6.507 27.188 1.00 14.47 590 LYS C C 1
ATOM 22186 O O . LYS C 1 590 ? 3.147 6.171 28.159 1.00 14.62 590 LYS C O 1
ATOM 22205 N N . ARG C 1 591 ? 2.835 7.469 26.339 1.00 17.23 591 ARG C N 1
ATOM 22206 C CA . ARG C 1 591 ? 3.987 8.316 26.628 1.00 21.27 591 ARG C CA 1
ATOM 22207 C C . ARG C 1 591 ? 3.906 8.900 28.034 1.00 32.93 591 ARG C C 1
ATOM 22208 O O . ARG C 1 591 ? 4.928 9.049 28.714 1.00 17.38 591 ARG C O 1
ATOM 22229 N N . ARG C 1 592 ? 2.694 9.235 28.487 1.00 30.85 592 ARG C N 1
ATOM 22230 C CA . ARG C 1 592 ? 2.510 9.815 29.814 1.00 17.95 592 ARG C CA 1
ATOM 22231 C C . ARG C 1 592 ? 2.656 8.784 30.928 1.00 18.92 592 ARG C C 1
ATOM 22232 O O . ARG C 1 592 ? 2.960 9.164 32.065 1.00 19.96 592 ARG C O 1
ATOM 22253 N N . LEU C 1 593 ? 2.467 7.497 30.625 1.00 23.02 593 LEU C N 1
ATOM 22254 C CA . LEU C 1 593 ? 2.351 6.460 31.642 1.00 16.14 593 LEU C CA 1
ATOM 22255 C C . LEU C 1 593 ? 3.364 5.329 31.490 1.00 15.55 593 LEU C C 1
ATOM 22256 O O . LEU C 1 593 ? 3.264 4.331 32.215 1.00 17.14 593 LEU C O 1
ATOM 22272 N N . PHE C 1 594 ? 4.325 5.440 30.569 1.00 23.04 594 PHE C N 1
ATOM 22273 C CA . PHE C 1 594 ? 5.055 4.247 30.145 1.00 15.28 594 PHE C CA 1
ATOM 22274 C C . PHE C 1 594 ? 5.739 3.551 31.315 1.00 18.41 594 PHE C C 1
ATOM 22275 O O . PHE C 1 594 ? 5.929 2.330 31.281 1.00 21.79 594 PHE C O 1
ATOM 22292 N N . GLY C 1 595 ? 6.110 4.296 32.357 1.00 29.87 595 GLY C N 1
ATOM 22293 C CA . GLY C 1 595 ? 6.726 3.673 33.514 1.00 18.61 595 GLY C CA 1
ATOM 22294 C C . GLY C 1 595 ? 5.819 2.675 34.204 1.00 18.78 595 GLY C C 1
ATOM 22295 O O . GLY C 1 595 ? 6.291 1.667 34.735 1.00 16.04 595 GLY C O 1
ATOM 22299 N N . ASN C 1 596 ? 4.510 2.937 34.209 1.00 16.03 596 ASN C N 1
ATOM 22300 C CA . ASN C 1 596 ? 3.562 1.979 34.768 1.00 15.99 596 ASN C CA 1
ATOM 22301 C C . ASN C 1 596 ? 3.565 0.674 33.979 1.00 15.14 596 ASN C C 1
ATOM 22302 O O . ASN C 1 596 ? 3.451 -0.414 34.557 1.00 15.18 596 ASN C O 1
ATOM 22313 N N . TYR C 1 597 ? 3.688 0.761 32.653 1.00 14.48 597 TYR C N 1
ATOM 22314 C CA . TYR C 1 597 ? 3.682 -0.440 31.826 1.00 13.79 597 TYR C CA 1
ATOM 22315 C C . TYR C 1 597 ? 4.939 -1.269 32.049 1.00 13.78 597 TYR C C 1
ATOM 22316 O O . TYR C 1 597 ? 4.866 -2.492 32.214 1.00 13.64 597 TYR C O 1
ATOM 22334 N N . LEU C 1 598 ? 6.106 -0.619 32.068 1.00 17.78 598 LEU C N 1
ATOM 22335 C CA . LEU C 1 598 ? 7.355 -1.352 32.241 1.00 15.00 598 LEU C CA 1
ATOM 22336 C C . LEU C 1 598 ? 7.475 -1.931 33.643 1.00 16.46 598 LEU C C 1
ATOM 22337 O O . LEU C 1 598 ? 8.116 -2.973 33.831 1.00 16.99 598 LEU C O 1
ATOM 22353 N N . TYR C 1 599 ? 6.871 -1.277 34.636 1.00 19.57 599 TYR C N 1
ATOM 22354 C CA . TYR C 1 599 ? 6.835 -1.843 35.980 1.00 15.93 599 TYR C CA 1
ATOM 22355 C C . TYR C 1 599 ? 6.129 -3.193 35.980 1.00 25.21 599 TYR C C 1
ATOM 22356 O O . TYR C 1 599 ? 6.604 -4.153 36.596 1.00 15.93 599 TYR C O 1
ATOM 22374 N N . LEU C 1 600 ? 5.001 -3.296 35.277 1.00 15.10 600 LEU C N 1
ATOM 22375 C CA . LEU C 1 600 ? 4.311 -4.578 35.190 1.00 14.87 600 LEU C CA 1
ATOM 22376 C C . LEU C 1 600 ? 5.053 -5.558 34.287 1.00 14.35 600 LEU C C 1
ATOM 22377 O O . LEU C 1 600 ? 5.039 -6.767 34.544 1.00 14.45 600 LEU C O 1
ATOM 22393 N N . ASN C 1 601 ? 5.711 -5.065 33.236 1.00 13.91 601 ASN C N 1
ATOM 22394 C CA . ASN C 1 601 ? 6.470 -5.958 32.368 1.00 13.56 601 ASN C CA 1
ATOM 22395 C C . ASN C 1 601 ? 7.594 -6.641 33.136 1.00 14.05 601 ASN C C 1
ATOM 22396 O O . ASN C 1 601 ? 7.897 -7.815 32.893 1.00 14.02 601 ASN C O 1
ATOM 22407 N N . THR C 1 602 ? 8.221 -5.924 34.072 1.00 16.96 602 THR C N 1
ATOM 22408 C CA . THR C 1 602 ? 9.284 -6.520 34.872 1.00 17.24 602 THR C CA 1
ATOM 22409 C C . THR C 1 602 ? 8.754 -7.679 35.705 1.00 17.60 602 THR C C 1
ATOM 22410 O O . THR C 1 602 ? 9.356 -8.758 35.743 1.00 17.78 602 THR C O 1
ATOM 22421 N N . ILE C 1 603 ? 7.629 -7.467 36.393 1.00 31.46 603 ILE C N 1
ATOM 22422 C CA . ILE C 1 603 ? 7.018 -8.539 37.175 1.00 16.20 603 ILE C CA 1
ATOM 22423 C C . ILE C 1 603 ? 6.788 -9.761 36.296 1.00 18.61 603 ILE C C 1
ATOM 22424 O O . ILE C 1 603 ? 7.176 -10.883 36.640 1.00 17.53 603 ILE C O 1
ATOM 22440 N N . ALA C 1 604 ? 6.162 -9.556 35.134 1.00 16.04 604 ALA C N 1
ATOM 22441 C CA . ALA C 1 604 ? 5.879 -10.675 34.242 1.00 14.67 604 ALA C CA 1
ATOM 22442 C C . ALA C 1 604 ? 7.164 -11.284 33.693 1.00 14.66 604 ALA C C 1
ATOM 22443 O O . ALA C 1 604 ? 7.264 -12.508 33.539 1.00 14.85 604 ALA C O 1
ATOM 22450 N N . GLU C 1 605 ? 8.154 -10.444 33.388 1.00 14.53 605 GLU C N 1
ATOM 22451 C CA . GLU C 1 605 ? 9.433 -10.942 32.891 1.00 17.36 605 GLU C CA 1
ATOM 22452 C C . GLU C 1 605 ? 10.103 -11.850 33.917 1.00 20.61 605 GLU C C 1
ATOM 22453 O O . GLU C 1 605 ? 10.593 -12.933 33.579 1.00 15.62 605 GLU C O 1
ATOM 22465 N N . TYR C 1 606 ? 10.140 -11.418 35.178 1.00 15.94 606 TYR C N 1
ATOM 22466 C CA . TYR C 1 606 ? 10.714 -12.241 36.237 1.00 18.74 606 TYR C CA 1
ATOM 22467 C C . TYR C 1 606 ? 10.067 -13.620 36.270 1.00 22.19 606 TYR C C 1
ATOM 22468 O O . TYR C 1 606 ? 10.752 -14.644 36.368 1.00 17.44 606 TYR C O 1
ATOM 22486 N N . LEU C 1 607 ? 8.735 -13.658 36.203 1.00 17.89 607 LEU C N 1
ATOM 22487 C CA . LEU C 1 607 ? 8.025 -14.927 36.261 1.00 19.08 607 LEU C CA 1
ATOM 22488 C C . LEU C 1 607 ? 8.211 -15.729 34.980 1.00 33.27 607 LEU C C 1
ATOM 22489 O O . LEU C 1 607 ? 8.168 -16.964 35.016 1.00 24.77 607 LEU C O 1
ATOM 22505 N N . LEU C 1 608 ? 8.430 -15.058 33.847 1.00 15.83 608 LEU C N 1
ATOM 22506 C CA . LEU C 1 608 ? 8.781 -15.781 32.629 1.00 15.65 608 LEU C CA 1
ATOM 22507 C C . LEU C 1 608 ? 10.123 -16.481 32.786 1.00 16.26 608 LEU C C 1
ATOM 22508 O O . LEU C 1 608 ? 10.282 -17.636 32.374 1.00 20.20 608 LEU C O 1
ATOM 22524 N N . VAL C 1 609 ? 11.106 -15.797 33.377 1.00 18.73 609 VAL C N 1
ATOM 22525 C CA . VAL C 1 609 ? 12.397 -16.430 33.626 1.00 19.52 609 VAL C CA 1
ATOM 22526 C C . VAL C 1 609 ? 12.215 -17.655 34.515 1.00 18.00 609 VAL C C 1
ATOM 22527 O O . VAL C 1 609 ? 12.778 -18.722 34.253 1.00 18.53 609 VAL C O 1
ATOM 22540 N N . ILE C 1 610 ? 11.427 -17.516 35.584 1.00 24.23 610 ILE C N 1
ATOM 22541 C CA . ILE C 1 610 ? 11.132 -18.664 36.437 1.00 25.65 610 ILE C CA 1
ATOM 22542 C C . ILE C 1 610 ? 10.541 -19.793 35.606 1.00 26.46 610 ILE C C 1
ATOM 22543 O O . ILE C 1 610 ? 10.981 -20.946 35.687 1.00 24.49 610 ILE C O 1
ATOM 22559 N N . GLN C 1 611 ? 9.541 -19.474 34.781 1.00 34.20 611 GLN C N 1
ATOM 22560 C CA . GLN C 1 611 ? 8.877 -20.500 33.988 1.00 19.13 611 GLN C CA 1
ATOM 22561 C C . GLN C 1 611 ? 9.868 -21.235 33.096 1.00 18.85 611 GLN C C 1
ATOM 22562 O O . GLN C 1 611 ? 9.854 -22.468 33.017 1.00 19.52 611 GLN C O 1
ATOM 22576 N N . LEU C 1 612 ? 10.739 -20.490 32.407 1.00 28.59 612 LEU C N 1
ATOM 22577 C CA . LEU C 1 612 ? 11.671 -21.133 31.490 1.00 18.47 612 LEU C CA 1
ATOM 22578 C C . LEU C 1 612 ? 12.719 -21.945 32.239 1.00 20.67 612 LEU C C 1
ATOM 22579 O O . LEU C 1 612 ? 13.205 -22.956 31.719 1.00 20.12 612 LEU C O 1
ATOM 22595 N N . THR C 1 613 ? 13.081 -21.524 33.452 1.00 23.52 613 THR C N 1
ATOM 22596 C CA . THR C 1 613 ? 14.007 -22.312 34.260 1.00 25.19 613 THR C CA 1
ATOM 22597 C C . THR C 1 613 ? 13.370 -23.636 34.673 1.00 27.37 613 THR C C 1
ATOM 22598 O O . THR C 1 613 ? 13.986 -24.700 34.543 1.00 55.83 613 THR C O 1
ATOM 22609 N N . LEU C 1 614 ? 12.128 -23.589 35.167 1.00 56.70 614 LEU C N 1
ATOM 22610 C CA . LEU C 1 614 ? 11.407 -24.818 35.484 1.00 26.81 614 LEU C CA 1
ATOM 22611 C C . LEU C 1 614 ? 11.295 -25.721 34.261 1.00 40.45 614 LEU C C 1
ATOM 22612 O O . LEU C 1 614 ? 11.429 -26.946 34.368 1.00 65.03 614 LEU C O 1
ATOM 22628 N N . GLY C 1 615 ? 11.052 -25.133 33.089 1.00 51.64 615 GLY C N 1
ATOM 22629 C CA . GLY C 1 615 ? 10.865 -25.938 31.894 1.00 30.52 615 GLY C CA 1
ATOM 22630 C C . GLY C 1 615 ? 12.138 -26.623 31.441 1.00 44.85 615 GLY C C 1
ATOM 22631 O O . GLY C 1 615 ? 12.112 -27.783 31.019 1.00 38.23 615 GLY C O 1
ATOM 22635 N N . SER C 1 616 ? 13.268 -25.916 31.508 1.00 29.32 616 SER C N 1
ATOM 22636 C CA . SER C 1 616 ? 14.544 -26.535 31.165 1.00 27.59 616 SER C CA 1
ATOM 22637 C C . SER C 1 616 ? 14.834 -27.711 32.088 1.00 33.01 616 SER C C 1
ATOM 22638 O O . SER C 1 616 ? 15.261 -28.780 31.637 1.00 50.40 616 SER C O 1
ATOM 22646 N N . TYR C 1 617 ? 14.609 -27.522 33.389 1.00 24.32 617 TYR C N 1
ATOM 22647 C CA . TYR C 1 617 ? 14.738 -28.612 34.347 1.00 27.04 617 TYR C CA 1
ATOM 22648 C C . TYR C 1 617 ? 13.884 -29.802 33.930 1.00 59.36 617 TYR C C 1
ATOM 22649 O O . TYR C 1 617 ? 14.379 -30.928 33.798 1.00 27.24 617 TYR C O 1
ATOM 22667 N N . GLY C 1 618 ? 12.590 -29.567 33.714 1.00 46.13 618 GLY C N 1
ATOM 22668 C CA . GLY C 1 618 ? 11.702 -30.652 33.334 1.00 25.91 618 GLY C CA 1
ATOM 22669 C C . GLY C 1 618 ? 12.216 -31.442 32.149 1.00 41.21 618 GLY C C 1
ATOM 22670 O O . GLY C 1 618 ? 12.255 -32.674 32.176 1.00 58.81 618 GLY C O 1
ATOM 22674 N N . ASP C 1 619 ? 12.621 -30.744 31.086 1.00 28.94 619 ASP C N 1
ATOM 22675 C CA . ASP C 1 619 ? 13.129 -31.443 29.911 1.00 26.38 619 ASP C CA 1
ATOM 22676 C C . ASP C 1 619 ? 14.421 -32.193 30.220 1.00 51.19 619 ASP C C 1
ATOM 22677 O O . ASP C 1 619 ? 14.658 -33.276 29.680 1.00 54.45 619 ASP C O 1
ATOM 22686 N N . LYS C 1 620 ? 15.275 -31.632 31.086 1.00 50.21 620 LYS C N 1
ATOM 22687 C CA . LYS C 1 620 ? 16.528 -32.305 31.423 1.00 37.33 620 LYS C CA 1
ATOM 22688 C C . LYS C 1 620 ? 16.263 -33.615 32.158 1.00 40.72 620 LYS C C 1
ATOM 22689 O O . LYS C 1 620 ? 16.824 -34.660 31.810 1.00 65.49 620 LYS C O 1
ATOM 22708 N N . VAL C 1 621 ? 15.406 -33.574 33.179 1.00 48.61 621 VAL C N 1
ATOM 22709 C CA . VAL C 1 621 ? 15.083 -34.779 33.936 1.00 59.16 621 VAL C CA 1
ATOM 22710 C C . VAL C 1 621 ? 14.429 -35.817 33.033 1.00 52.15 621 VAL C C 1
ATOM 22711 O O . VAL C 1 621 ? 14.839 -36.983 32.994 1.00 72.74 621 VAL C O 1
ATOM 22724 N N . THR C 1 622 ? 13.397 -35.408 32.293 1.00 45.27 622 THR C N 1
ATOM 22725 C CA . THR C 1 622 ? 12.565 -36.360 31.572 1.00 39.53 622 THR C CA 1
ATOM 22726 C C . THR C 1 622 ? 13.231 -36.917 30.321 1.00 43.03 622 THR C C 1
ATOM 22727 O O . THR C 1 622 ? 12.807 -37.970 29.832 1.00 56.25 622 THR C O 1
ATOM 22738 N N . ARG C 1 623 ? 14.258 -36.247 29.790 1.00 35.05 623 ARG C N 1
ATOM 22739 C CA . ARG C 1 623 ? 14.843 -36.686 28.526 1.00 39.51 623 ARG C CA 1
ATOM 22740 C C . ARG C 1 623 ? 15.398 -38.102 28.641 1.00 68.07 623 ARG C C 1
ATOM 22741 O O . ARG C 1 623 ? 15.182 -38.936 27.753 1.00 73.34 623 ARG C O 1
ATOM 22762 N N . ASP C 1 624 ? 16.111 -38.394 29.725 1.00 97.90 624 ASP C N 1
ATOM 22763 C CA . ASP C 1 624 ? 16.625 -39.742 29.972 1.00 100.34 624 ASP C CA 1
ATOM 22764 C C . ASP C 1 624 ? 15.628 -40.574 30.774 1.00 110.20 624 ASP C C 1
ATOM 22765 O O . ASP C 1 624 ? 15.962 -41.205 31.777 1.00 103.17 624 ASP C O 1
ATOM 22774 N N . MET C 1 625 ? 14.375 -40.562 30.322 1.00 97.76 625 MET C N 1
ATOM 22775 C CA . MET C 1 625 ? 13.317 -41.382 30.891 1.00 85.02 625 MET C CA 1
ATOM 22776 C C . MET C 1 625 ? 12.457 -41.917 29.757 1.00 89.07 625 MET C C 1
ATOM 22777 O O . MET C 1 625 ? 12.116 -41.179 28.829 1.00 92.22 625 MET C O 1
ATOM 22791 N N . MET C 1 626 ? 12.113 -43.200 29.836 1.00 107.49 626 MET C N 1
ATOM 22792 C CA . MET C 1 626 ? 11.247 -43.835 28.853 1.00 112.19 626 MET C CA 1
ATOM 22793 C C . MET C 1 626 ? 9.881 -44.195 29.423 1.00 110.42 626 MET C C 1
ATOM 22794 O O . MET C 1 626 ? 9.051 -44.756 28.699 1.00 110.26 626 MET C O 1
ATOM 22808 N N . ASP C 1 627 ? 9.625 -43.884 30.691 1.00 107.76 627 ASP C N 1
ATOM 22809 C CA . ASP C 1 627 ? 8.349 -44.169 31.337 1.00 108.10 627 ASP C CA 1
ATOM 22810 C C . ASP C 1 627 ? 7.494 -42.907 31.342 1.00 99.16 627 ASP C C 1
ATOM 22811 O O . ASP C 1 627 ? 7.942 -41.851 31.799 1.00 93.54 627 ASP C O 1
ATOM 22820 N N . LYS C 1 628 ? 6.264 -43.022 30.842 1.00 88.72 628 LYS C N 1
ATOM 22821 C CA . LYS C 1 628 ? 5.414 -41.855 30.632 1.00 94.12 628 LYS C CA 1
ATOM 22822 C C . LYS C 1 628 ? 4.724 -41.401 31.915 1.00 89.09 628 LYS C C 1
ATOM 22823 O O . LYS C 1 628 ? 4.692 -40.195 32.195 1.00 83.10 628 LYS C O 1
ATOM 22842 N N . PRO C 1 629 ? 4.152 -42.307 32.714 1.00 75.21 629 PRO C N 1
ATOM 22843 C CA . PRO C 1 629 ? 3.483 -41.854 33.946 1.00 76.80 629 PRO C CA 1
ATOM 22844 C C . PRO C 1 629 ? 4.394 -41.072 34.877 1.00 69.05 629 PRO C C 1
ATOM 22845 O O . PRO C 1 629 ? 3.917 -40.179 35.588 1.00 67.36 629 PRO C O 1
ATOM 22856 N N . LYS C 1 630 ? 5.692 -41.380 34.895 1.00 70.01 630 LYS C N 1
ATOM 22857 C CA . LYS C 1 630 ? 6.619 -40.662 35.764 1.00 69.08 630 LYS C CA 1
ATOM 22858 C C . LYS C 1 630 ? 7.010 -39.313 35.171 1.00 65.03 630 LYS C C 1
ATOM 22859 O O . LYS C 1 630 ? 7.162 -38.330 35.905 1.00 63.29 630 LYS C O 1
ATOM 22878 N N . LYS C 1 631 ? 7.175 -39.245 33.847 1.00 64.58 631 LYS C N 1
ATOM 22879 C CA . LYS C 1 631 ? 7.476 -37.971 33.203 1.00 72.35 631 LYS C CA 1
ATOM 22880 C C . LYS C 1 631 ? 6.344 -36.972 33.406 1.00 60.17 631 LYS C C 1
ATOM 22881 O O . LYS C 1 631 ? 6.591 -35.784 33.643 1.00 57.09 631 LYS C O 1
ATOM 22900 N N . GLU C 1 632 ? 5.093 -37.433 33.323 1.00 67.43 632 GLU C N 1
ATOM 22901 C CA . GLU C 1 632 ? 3.963 -36.523 33.482 1.00 69.72 632 GLU C CA 1
ATOM 22902 C C . GLU C 1 632 ? 3.894 -35.965 34.900 1.00 62.33 632 GLU C C 1
ATOM 22903 O O . GLU C 1 632 ? 3.585 -34.784 35.093 1.00 70.24 632 GLU C O 1
ATOM 22915 N N . ALA C 1 633 ? 4.178 -36.795 35.907 1.00 59.16 633 ALA C N 1
ATOM 22916 C CA . ALA C 1 633 ? 4.133 -36.318 37.284 1.00 59.46 633 ALA C CA 1
ATOM 22917 C C . ALA C 1 633 ? 5.210 -35.272 37.550 1.00 57.35 633 ALA C C 1
ATOM 22918 O O . ALA C 1 633 ? 5.047 -34.427 38.438 1.00 56.37 633 ALA C O 1
ATOM 22925 N N . VAL C 1 634 ? 6.316 -35.317 36.805 1.00 57.39 634 VAL C N 1
ATOM 22926 C CA . VAL C 1 634 ? 7.342 -34.288 36.937 1.00 56.77 634 VAL C CA 1
ATOM 22927 C C . VAL C 1 634 ? 6.783 -32.935 36.516 1.00 70.03 634 VAL C C 1
ATOM 22928 O O . VAL C 1 634 ? 6.875 -31.943 37.249 1.00 52.49 634 VAL C O 1
ATOM 22941 N N . TRP C 1 635 ? 6.181 -32.878 35.326 1.00 59.15 635 TRP C N 1
ATOM 22942 C CA . TRP C 1 635 ? 5.698 -31.610 34.795 1.00 50.15 635 TRP C CA 1
ATOM 22943 C C . TRP C 1 635 ? 4.525 -31.063 35.597 1.00 49.35 635 TRP C C 1
ATOM 22944 O O . TRP C 1 635 ? 4.318 -29.845 35.632 1.00 48.15 635 TRP C O 1
ATOM 22965 N N . ARG C 1 636 ? 3.760 -31.931 36.261 1.00 52.52 636 ARG C N 1
ATOM 22966 C CA . ARG C 1 636 ? 2.578 -31.471 36.981 1.00 52.23 636 ARG C CA 1
ATOM 22967 C C . ARG C 1 636 ? 2.943 -30.699 38.244 1.00 51.04 636 ARG C C 1
ATOM 22968 O O . ARG C 1 636 ? 2.257 -29.737 38.602 1.00 49.26 636 ARG C O 1
ATOM 22989 N N . GLU C 1 637 ? 4.013 -31.100 38.938 1.00 63.39 637 GLU C N 1
ATOM 22990 C CA . GLU C 1 637 ? 4.399 -30.379 40.147 1.00 49.97 637 GLU C CA 1
ATOM 22991 C C . GLU C 1 637 ? 5.016 -29.026 39.813 1.00 46.46 637 GLU C C 1
ATOM 22992 O O . GLU C 1 637 ? 4.883 -28.077 40.593 1.00 45.55 637 GLU C O 1
ATOM 23004 N N . LEU C 1 638 ? 5.681 -28.916 38.662 1.00 44.94 638 LEU C N 1
ATOM 23005 C CA . LEU C 1 638 ? 6.234 -27.633 38.246 1.00 54.49 638 LEU C CA 1
ATOM 23006 C C . LEU C 1 638 ? 5.139 -26.595 38.036 1.00 39.77 638 LEU C C 1
ATOM 23007 O O . LEU C 1 638 ? 5.356 -25.403 38.286 1.00 37.92 638 LEU C O 1
ATOM 23023 N N . ALA C 1 639 ? 3.958 -27.022 37.584 1.00 40.00 639 ALA C N 1
ATOM 23024 C CA . ALA C 1 639 ? 2.854 -26.086 37.410 1.00 38.09 639 ALA C CA 1
ATOM 23025 C C . ALA C 1 639 ? 2.453 -25.461 38.739 1.00 46.07 639 ALA C C 1
ATOM 23026 O O . ALA C 1 639 ? 2.195 -24.254 38.816 1.00 36.49 639 ALA C O 1
ATOM 23033 N N . ASN C 1 640 ? 2.393 -26.270 39.800 1.00 57.05 640 ASN C N 1
ATOM 23034 C CA . ASN C 1 640 ? 2.084 -25.734 41.120 1.00 43.27 640 ASN C CA 1
ATOM 23035 C C . ASN C 1 640 ? 3.151 -24.748 41.575 1.00 41.05 640 ASN C C 1
ATOM 23036 O O . ASN C 1 640 ? 2.835 -23.709 42.165 1.00 43.27 640 ASN C O 1
ATOM 23047 N N . VAL C 1 641 ? 4.423 -25.058 41.311 1.00 40.89 641 VAL C N 1
ATOM 23048 C CA . VAL C 1 641 ? 5.501 -24.145 41.680 1.00 55.67 641 VAL C CA 1
ATOM 23049 C C . VAL C 1 641 ? 5.320 -22.808 40.974 1.00 40.53 641 VAL C C 1
ATOM 23050 O O . VAL C 1 641 ? 5.421 -21.738 41.589 1.00 43.22 641 VAL C O 1
ATOM 23063 N N . MET C 1 642 ? 5.053 -22.849 39.666 1.00 35.18 642 MET C N 1
ATOM 23064 C CA . MET C 1 642 ? 4.841 -21.620 38.910 1.00 32.34 642 MET C CA 1
ATOM 23065 C C . MET C 1 642 ? 3.681 -20.820 39.489 1.00 31.77 642 MET C C 1
ATOM 23066 O O . MET C 1 642 ? 3.820 -19.628 39.786 1.00 31.57 642 MET C O 1
ATOM 23080 N N . PHE C 1 643 ? 2.526 -21.468 39.670 1.00 40.20 643 PHE C N 1
ATOM 23081 C CA . PHE C 1 643 ? 1.374 -20.781 40.246 1.00 32.72 643 PHE C CA 1
ATOM 23082 C C . PHE C 1 643 ? 1.690 -20.238 41.633 1.00 38.91 643 PHE C C 1
ATOM 23083 O O . PHE C 1 643 ? 1.295 -19.116 41.974 1.00 43.58 643 PHE C O 1
ATOM 23100 N N . THR C 1 644 ? 2.397 -21.020 42.451 1.00 41.67 644 THR C N 1
ATOM 23101 C CA . THR C 1 644 ? 2.796 -20.537 43.767 1.00 36.87 644 THR C CA 1
ATOM 23102 C C . THR C 1 644 ? 3.686 -19.308 43.640 1.00 37.09 644 THR C C 1
ATOM 23103 O O . THR C 1 644 ? 3.450 -18.284 44.293 1.00 37.82 644 THR C O 1
ATOM 23114 N N . SER C 1 645 ? 4.721 -19.392 42.798 1.00 33.88 645 SER C N 1
ATOM 23115 C CA . SER C 1 645 ? 5.595 -18.245 42.574 1.00 32.06 645 SER C CA 1
ATOM 23116 C C . SER C 1 645 ? 4.788 -17.006 42.212 1.00 30.04 645 SER C C 1
ATOM 23117 O O . SER C 1 645 ? 5.055 -15.911 42.721 1.00 33.67 645 SER C O 1
ATOM 23125 N N . CYS C 1 646 ? 3.792 -17.158 41.333 1.00 29.04 646 CYS C N 1
ATOM 23126 C CA . CYS C 1 646 ? 2.966 -16.020 40.947 1.00 40.32 646 CYS C CA 1
ATOM 23127 C C . CYS C 1 646 ? 2.172 -15.499 42.137 1.00 28.42 646 CYS C C 1
ATOM 23128 O O . CYS C 1 646 ? 2.115 -14.287 42.380 1.00 27.59 646 CYS C O 1
ATOM 23136 N N . ALA C 1 647 ? 1.545 -16.407 42.893 1.00 30.85 647 ALA C N 1
ATOM 23137 C CA . ALA C 1 647 ? 0.841 -16.004 44.105 1.00 31.95 647 ALA C CA 1
ATOM 23138 C C . ALA C 1 647 ? 1.784 -15.312 45.080 1.00 35.69 647 ALA C C 1
ATOM 23139 O O . ALA C 1 647 ? 1.429 -14.291 45.682 1.00 40.91 647 ALA C O 1
ATOM 23146 N N . GLU C 1 648 ? 2.994 -15.851 45.245 1.00 33.26 648 GLU C N 1
ATOM 23147 C CA . GLU C 1 648 ? 3.962 -15.240 46.150 1.00 33.98 648 GLU C CA 1
ATOM 23148 C C . GLU C 1 648 ? 4.334 -13.836 45.690 1.00 40.86 648 GLU C C 1
ATOM 23149 O O . GLU C 1 648 ? 4.472 -12.920 46.509 1.00 32.49 648 GLU C O 1
ATOM 23161 N N . ALA C 1 649 ? 4.492 -13.643 44.379 1.00 35.45 649 ALA C N 1
ATOM 23162 C CA . ALA C 1 649 ? 4.811 -12.316 43.866 1.00 33.04 649 ALA C CA 1
ATOM 23163 C C . ALA C 1 649 ? 3.711 -11.318 44.207 1.00 27.86 649 ALA C C 1
ATOM 23164 O O . ALA C 1 649 ? 3.993 -10.175 44.582 1.00 36.96 649 ALA C O 1
ATOM 23171 N N . ILE C 1 650 ? 2.448 -11.732 44.091 1.00 28.08 650 ILE C N 1
ATOM 23172 C CA . ILE C 1 650 ? 1.337 -10.834 44.396 1.00 46.88 650 ILE C CA 1
ATOM 23173 C C . ILE C 1 650 ? 1.365 -10.441 45.870 1.00 33.99 650 ILE C C 1
ATOM 23174 O O . ILE C 1 650 ? 1.206 -9.265 46.224 1.00 30.31 650 ILE C O 1
ATOM 23190 N N . HIS C 1 651 ? 1.572 -11.423 46.749 1.00 36.54 651 HIS C N 1
ATOM 23191 C CA . HIS C 1 651 ? 1.686 -11.151 48.181 1.00 34.42 651 HIS C CA 1
ATOM 23192 C C . HIS C 1 651 ? 2.713 -10.060 48.460 1.00 37.22 651 HIS C C 1
ATOM 23193 O O . HIS C 1 651 ? 2.447 -9.120 49.217 1.00 35.07 651 HIS C O 1
ATOM 23207 N N . ILE C 1 652 ? 3.901 -10.167 47.861 1.00 38.65 652 ILE C N 1
ATOM 23208 C CA . ILE C 1 652 ? 4.972 -9.240 48.205 1.00 33.09 652 ILE C CA 1
ATOM 23209 C C . ILE C 1 652 ? 4.659 -7.829 47.724 1.00 51.26 652 ILE C C 1
ATOM 23210 O O . ILE C 1 652 ? 5.062 -6.848 48.362 1.00 32.60 652 ILE C O 1
ATOM 23226 N N . MET C 1 653 ? 3.936 -7.691 46.612 1.00 43.53 653 MET C N 1
ATOM 23227 C CA . MET C 1 653 ? 3.730 -6.381 46.009 1.00 29.57 653 MET C CA 1
ATOM 23228 C C . MET C 1 653 ? 2.525 -5.635 46.569 1.00 30.49 653 MET C C 1
ATOM 23229 O O . MET C 1 653 ? 2.546 -4.400 46.624 1.00 30.49 653 MET C O 1
ATOM 23243 N N . THR C 1 654 ? 1.474 -6.346 46.982 1.00 30.67 654 THR C N 1
ATOM 23244 C CA . THR C 1 654 ? 0.232 -5.711 47.392 1.00 44.62 654 THR C CA 1
ATOM 23245 C C . THR C 1 654 ? -0.119 -5.904 48.858 1.00 50.53 654 THR C C 1
ATOM 23246 O O . THR C 1 654 ? -0.945 -5.146 49.377 1.00 36.62 654 THR C O 1
ATOM 23257 N N . GLY C 1 655 ? 0.469 -6.884 49.536 1.00 61.19 655 GLY C N 1
ATOM 23258 C CA . GLY C 1 655 ? 0.063 -7.223 50.878 1.00 50.66 655 GLY C CA 1
ATOM 23259 C C . GLY C 1 655 ? -1.094 -8.193 50.954 1.00 60.82 655 GLY C C 1
ATOM 23260 O O . GLY C 1 655 ? -1.383 -8.703 52.045 1.00 52.92 655 GLY C O 1
ATOM 23264 N N . ILE C 1 656 ? -1.775 -8.447 49.840 1.00 43.69 656 ILE C N 1
ATOM 23265 C CA . ILE C 1 656 ? -2.800 -9.485 49.770 1.00 37.42 656 ILE C CA 1
ATOM 23266 C C . ILE C 1 656 ? -2.216 -10.750 50.389 1.00 38.98 656 ILE C C 1
ATOM 23267 O O . ILE C 1 656 ? -1.127 -11.178 49.982 1.00 38.17 656 ILE C O 1
ATOM 23283 N N . PRO C 1 657 ? -2.874 -11.365 51.371 1.00 66.42 657 PRO C N 1
ATOM 23284 C CA . PRO C 1 657 ? -2.412 -12.672 51.851 1.00 56.01 657 PRO C CA 1
ATOM 23285 C C . PRO C 1 657 ? -2.143 -13.603 50.678 1.00 43.96 657 PRO C C 1
ATOM 23286 O O . PRO C 1 657 ? -2.867 -13.597 49.682 1.00 53.94 657 PRO C O 1
ATOM 23297 N N . GLN C 1 658 ? -1.080 -14.400 50.791 1.00 54.42 658 GLN C N 1
ATOM 23298 C CA . GLN C 1 658 ? -0.692 -15.264 49.682 1.00 43.85 658 GLN C CA 1
ATOM 23299 C C . GLN C 1 658 ? -1.834 -16.193 49.285 1.00 41.30 658 GLN C C 1
ATOM 23300 O O . GLN C 1 658 ? -2.298 -16.175 48.140 1.00 64.16 658 GLN C O 1
ATOM 23314 N N . SER C 1 659 ? -2.302 -17.015 50.228 1.00 48.02 659 SER C N 1
ATOM 23315 C CA . SER C 1 659 ? -3.308 -18.021 49.905 1.00 44.59 659 SER C CA 1
ATOM 23316 C C . SER C 1 659 ? -4.512 -17.411 49.200 1.00 43.06 659 SER C C 1
ATOM 23317 O O . SER C 1 659 ? -5.150 -18.075 48.374 1.00 42.59 659 SER C O 1
ATOM 23325 N N . ARG C 1 660 ? -4.847 -16.160 49.519 1.00 50.62 660 ARG C N 1
ATOM 23326 C CA . ARG C 1 660 ? -5.933 -15.485 48.816 1.00 47.98 660 ARG C CA 1
ATOM 23327 C C . ARG C 1 660 ? -5.488 -15.063 47.422 1.00 58.51 660 ARG C C 1
ATOM 23328 O O . ARG C 1 660 ? -6.206 -15.278 46.439 1.00 46.74 660 ARG C O 1
ATOM 23349 N N . ALA C 1 661 ? -4.300 -14.458 47.318 1.00 43.62 661 ALA C N 1
ATOM 23350 C CA . ALA C 1 661 ? -3.723 -14.178 46.008 1.00 54.67 661 ALA C CA 1
ATOM 23351 C C . ALA C 1 661 ? -3.772 -15.414 45.120 1.00 51.18 661 ALA C C 1
ATOM 23352 O O . ALA C 1 661 ? -4.132 -15.331 43.940 1.00 35.78 661 ALA C O 1
ATOM 23359 N N . LEU C 1 662 ? -3.427 -16.577 45.679 1.00 41.91 662 LEU C N 1
ATOM 23360 C CA . LEU C 1 662 ? -3.522 -17.817 44.920 1.00 36.13 662 LEU C CA 1
ATOM 23361 C C . LEU C 1 662 ? -4.968 -18.165 44.601 1.00 55.81 662 LEU C C 1
ATOM 23362 O O . LEU C 1 662 ? -5.244 -18.754 43.551 1.00 53.93 662 LEU C O 1
ATOM 23378 N N . THR C 1 663 ? -5.901 -17.823 45.493 1.00 38.61 663 THR C N 1
ATOM 23379 C CA . THR C 1 663 ? -7.311 -18.036 45.193 1.00 50.93 663 THR C CA 1
ATOM 23380 C C . THR C 1 663 ? -7.785 -17.085 44.103 1.00 55.69 663 THR C C 1
ATOM 23381 O O . THR C 1 663 ? -8.693 -17.422 43.336 1.00 37.91 663 THR C O 1
ATOM 23392 N N . LEU C 1 664 ? -7.169 -15.907 44.001 1.00 40.75 664 LEU C N 1
ATOM 23393 C CA . LEU C 1 664 ? -7.540 -14.969 42.948 1.00 32.04 664 LEU C CA 1
ATOM 23394 C C . LEU C 1 664 ? -7.010 -15.427 41.592 1.00 36.47 664 LEU C C 1
ATOM 23395 O O . LEU C 1 664 ? -7.691 -15.274 40.572 1.00 33.13 664 LEU C O 1
ATOM 23411 N N . LEU C 1 665 ? -5.806 -16.011 41.561 1.00 37.22 665 LEU C N 1
ATOM 23412 C CA . LEU C 1 665 ? -5.220 -16.435 40.293 1.00 42.21 665 LEU C CA 1
ATOM 23413 C C . LEU C 1 665 ? -6.010 -17.574 39.656 1.00 29.18 665 LEU C C 1
ATOM 23414 O O . LEU C 1 665 ? -6.260 -17.558 38.446 1.00 50.01 665 LEU C O 1
ATOM 23430 N N . LYS C 1 666 ? -6.405 -18.576 40.446 1.00 58.72 666 LYS C N 1
ATOM 23431 C CA . LYS C 1 666 ? -7.060 -19.751 39.879 1.00 34.54 666 LYS C CA 1
ATOM 23432 C C . LYS C 1 666 ? -8.447 -19.430 39.334 1.00 32.27 666 LYS C C 1
ATOM 23433 O O . LYS C 1 666 ? -8.994 -20.225 38.562 1.00 32.73 666 LYS C O 1
ATOM 23452 N N . GLN C 1 667 ? -9.026 -18.286 39.707 1.00 44.90 667 GLN C N 1
ATOM 23453 C CA . GLN C 1 667 ? -10.274 -17.853 39.089 1.00 42.14 667 GLN C CA 1
ATOM 23454 C C . GLN C 1 667 ? -10.092 -17.588 37.598 1.00 37.83 667 GLN C C 1
ATOM 23455 O O . GLN C 1 667 ? -11.059 -17.690 36.833 1.00 55.68 667 GLN C O 1
ATOM 23469 N N . ARG C 1 668 ? -8.873 -17.277 37.172 1.00 45.72 668 ARG C N 1
ATOM 23470 C CA . ARG C 1 668 ? -8.603 -16.800 35.820 1.00 36.42 668 ARG C CA 1
ATOM 23471 C C . ARG C 1 668 ? -7.730 -17.740 35.006 1.00 26.50 668 ARG C C 1
ATOM 23472 O O . ARG C 1 668 ? -7.948 -17.877 33.799 1.00 60.39 668 ARG C O 1
ATOM 23493 N N . ALA C 1 669 ? -6.750 -18.394 35.625 1.00 45.42 669 ALA C N 1
ATOM 23494 C CA . ALA C 1 669 ? -5.822 -19.272 34.925 1.00 26.12 669 ALA C CA 1
ATOM 23495 C C . ALA C 1 669 ? -6.025 -20.712 35.376 1.00 34.15 669 ALA C C 1
ATOM 23496 O O . ALA C 1 669 ? -6.265 -20.975 36.557 1.00 40.31 669 ALA C O 1
ATOM 23503 N N . ASN C 1 670 ? -5.908 -21.638 34.429 1.00 29.62 670 ASN C N 1
ATOM 23504 C CA . ASN C 1 670 ? -6.266 -23.039 34.642 1.00 43.57 670 ASN C CA 1
ATOM 23505 C C . ASN C 1 670 ? -4.981 -23.840 34.791 1.00 52.32 670 ASN C C 1
ATOM 23506 O O . ASN C 1 670 ? -4.306 -24.141 33.804 1.00 33.55 670 ASN C O 1
ATOM 23517 N N . ILE C 1 671 ? -4.654 -24.200 36.037 1.00 34.48 671 ILE C N 1
ATOM 23518 C CA . ILE C 1 671 ? -3.373 -24.841 36.307 1.00 44.95 671 ILE C CA 1
ATOM 23519 C C . ILE C 1 671 ? -3.288 -26.195 35.620 1.00 37.16 671 ILE C C 1
ATOM 23520 O O . ILE C 1 671 ? -2.200 -26.628 35.225 1.00 37.30 671 ILE C O 1
ATOM 23536 N N . GLU C 1 672 ? -4.420 -26.883 35.459 1.00 63.66 672 GLU C N 1
ATOM 23537 C CA . GLU C 1 672 ? -4.411 -28.140 34.718 1.00 40.13 672 GLU C CA 1
ATOM 23538 C C . GLU C 1 672 ? -3.976 -27.908 33.276 1.00 42.97 672 GLU C C 1
ATOM 23539 O O . GLU C 1 672 ? -3.080 -28.591 32.770 1.00 43.78 672 GLU C O 1
ATOM 23551 N N . LYS C 1 673 ? -4.584 -26.923 32.605 1.00 49.93 673 LYS C N 1
ATOM 23552 C CA . LYS C 1 673 ? -4.205 -26.619 31.228 1.00 53.89 673 LYS C CA 1
ATOM 23553 C C . LYS C 1 673 ? -2.735 -26.226 31.126 1.00 35.24 673 LYS C C 1
ATOM 23554 O O . LYS C 1 673 ? -2.024 -26.679 30.221 1.00 32.88 673 LYS C O 1
ATOM 23573 N N . HIS C 1 674 ? -2.265 -25.369 32.034 1.00 32.07 674 HIS C N 1
ATOM 23574 C CA . HIS C 1 674 ? -0.860 -24.974 32.018 1.00 34.57 674 HIS C CA 1
ATOM 23575 C C . HIS C 1 674 ? 0.052 -26.192 32.104 1.00 38.23 674 HIS C C 1
ATOM 23576 O O . HIS C 1 674 ? 0.983 -26.346 31.304 1.00 39.20 674 HIS C O 1
ATOM 23590 N N . PHE C 1 675 ? -0.203 -27.070 33.079 1.00 50.18 675 PHE C N 1
ATOM 23591 C CA . PHE C 1 675 ? 0.601 -28.281 33.230 1.00 38.96 675 PHE C CA 1
ATOM 23592 C C . PHE C 1 675 ? 0.621 -29.087 31.938 1.00 38.53 675 PHE C C 1
ATOM 23593 O O . PHE C 1 675 ? 1.671 -29.608 31.541 1.00 45.40 675 PHE C O 1
ATOM 23610 N N . ARG C 1 676 ? -0.515 -29.174 31.248 1.00 41.98 676 ARG C N 1
ATOM 23611 C CA . ARG C 1 676 ? -0.569 -29.959 30.020 1.00 38.83 676 ARG C CA 1
ATOM 23612 C C . ARG C 1 676 ? 0.205 -29.286 28.890 1.00 41.25 676 ARG C C 1
ATOM 23613 O O . ARG C 1 676 ? 0.861 -29.964 28.090 1.00 37.33 676 ARG C O 1
ATOM 23634 N N . GLN C 1 677 ? 0.160 -27.954 28.813 1.00 33.93 677 GLN C N 1
ATOM 23635 C CA . GLN C 1 677 ? 0.822 -27.255 27.716 1.00 39.78 677 GLN C CA 1
ATOM 23636 C C . GLN C 1 677 ? 2.337 -27.207 27.897 1.00 31.80 677 GLN C C 1
ATOM 23637 O O . GLN C 1 677 ? 3.084 -27.407 26.933 1.00 31.56 677 GLN C O 1
ATOM 23651 N N . THR C 1 678 ? 2.812 -26.947 29.115 1.00 32.15 678 THR C N 1
ATOM 23652 C CA . THR C 1 678 ? 4.254 -26.895 29.344 1.00 32.28 678 THR C CA 1
ATOM 23653 C C . THR C 1 678 ? 4.921 -28.212 28.959 1.00 42.56 678 THR C C 1
ATOM 23654 O O . THR C 1 678 ? 5.877 -28.230 28.175 1.00 34.15 678 THR C O 1
ATOM 23665 N N . GLN C 1 679 ? 4.426 -29.331 29.495 1.00 47.79 679 GLN C N 1
ATOM 23666 C CA . GLN C 1 679 ? 5.015 -30.624 29.161 1.00 39.93 679 GLN C CA 1
ATOM 23667 C C . GLN C 1 679 ? 5.057 -30.846 27.654 1.00 38.96 679 GLN C C 1
ATOM 23668 O O . GLN C 1 679 ? 6.066 -31.310 27.112 1.00 50.18 679 GLN C O 1
ATOM 23682 N N . PHE C 1 680 ? 3.965 -30.520 26.960 1.00 45.13 680 PHE C N 1
ATOM 23683 C CA . PHE C 1 680 ? 3.860 -30.861 25.546 1.00 37.63 680 PHE C CA 1
ATOM 23684 C C . PHE C 1 680 ? 4.917 -30.140 24.714 1.00 35.79 680 PHE C C 1
ATOM 23685 O O . PHE C 1 680 ? 5.615 -30.762 23.904 1.00 36.76 680 PHE C O 1
ATOM 23702 N N . TRP C 1 681 ? 5.042 -28.824 24.888 1.00 33.26 681 TRP C N 1
ATOM 23703 C CA . TRP C 1 681 ? 5.876 -28.028 23.996 1.00 43.99 681 TRP C CA 1
ATOM 23704 C C . TRP C 1 681 ? 7.307 -27.860 24.486 1.00 31.53 681 TRP C C 1
ATOM 23705 O O . TRP C 1 681 ? 8.182 -27.527 23.677 1.00 30.70 681 TRP C O 1
ATOM 23726 N N . MET C 1 682 ? 7.573 -28.082 25.771 1.00 32.68 682 MET C N 1
ATOM 23727 C CA . MET C 1 682 ? 8.927 -27.951 26.296 1.00 45.84 682 MET C CA 1
ATOM 23728 C C . MET C 1 682 ? 9.724 -29.247 26.213 1.00 56.37 682 MET C C 1
ATOM 23729 O O . MET C 1 682 ? 10.938 -29.225 26.443 1.00 47.03 682 MET C O 1
ATOM 23743 N N . THR C 1 683 ? 9.078 -30.366 25.883 1.00 49.56 683 THR C N 1
ATOM 23744 C CA . THR C 1 683 ? 9.753 -31.624 25.604 1.00 55.72 683 THR C CA 1
ATOM 23745 C C . THR C 1 683 ? 9.826 -31.859 24.101 1.00 56.20 683 THR C C 1
ATOM 23746 O O . THR C 1 683 ? 9.091 -31.237 23.328 1.00 56.29 683 THR C O 1
ATOM 23757 N N . PRO C 1 684 ? 10.706 -32.750 23.645 1.00 42.07 684 PRO C N 1
ATOM 23758 C CA . PRO C 1 684 ? 10.850 -32.992 22.203 1.00 42.06 684 PRO C CA 1
ATOM 23759 C C . PRO C 1 684 ? 9.940 -34.067 21.629 1.00 43.97 684 PRO C C 1
ATOM 23760 O O . PRO C 1 684 ? 10.067 -34.381 20.440 1.00 44.34 684 PRO C O 1
ATOM 23771 N N . ASP C 1 685 ? 9.031 -34.634 22.424 1.00 48.03 685 ASP C N 1
ATOM 23772 C CA . ASP C 1 685 ? 8.260 -35.779 21.954 1.00 71.63 685 ASP C CA 1
ATOM 23773 C C . ASP C 1 685 ? 7.304 -35.410 20.826 1.00 61.32 685 ASP C C 1
ATOM 23774 O O . ASP C 1 685 ? 7.046 -36.240 19.947 1.00 52.95 685 ASP C O 1
ATOM 23783 N N . TYR C 1 686 ? 6.770 -34.185 20.821 1.00 45.77 686 TYR C N 1
ATOM 23784 C CA . TYR C 1 686 ? 5.800 -33.822 19.792 1.00 59.08 686 TYR C CA 1
ATOM 23785 C C . TYR C 1 686 ? 6.388 -33.941 18.392 1.00 42.44 686 TYR C C 1
ATOM 23786 O O . TYR C 1 686 ? 5.631 -33.992 17.416 1.00 57.77 686 TYR C O 1
ATOM 23804 N N . SER C 1 687 ? 7.716 -33.994 18.272 1.00 42.76 687 SER C N 1
ATOM 23805 C CA . SER C 1 687 ? 8.361 -34.195 16.982 1.00 51.55 687 SER C CA 1
ATOM 23806 C C . SER C 1 687 ? 8.247 -35.629 16.480 1.00 51.91 687 SER C C 1
ATOM 23807 O O . SER C 1 687 ? 8.611 -35.890 15.327 1.00 47.58 687 SER C O 1
ATOM 23815 N N . LYS C 1 688 ? 7.767 -36.558 17.310 1.00 48.17 688 LYS C N 1
ATOM 23816 C CA . LYS C 1 688 ? 7.604 -37.955 16.927 1.00 59.19 688 LYS C CA 1
ATOM 23817 C C . LYS C 1 688 ? 6.132 -38.340 16.811 1.00 68.36 688 LYS C C 1
ATOM 23818 O O . LYS C 1 688 ? 5.764 -39.490 17.062 1.00 66.83 688 LYS C O 1
ATOM 23837 N N . LEU C 1 689 ? 5.281 -37.388 16.442 1.00 69.14 689 LEU C N 1
ATOM 23838 C CA . LEU C 1 689 ? 3.851 -37.621 16.330 1.00 64.91 689 LEU C CA 1
ATOM 23839 C C . LEU C 1 689 ? 3.374 -37.297 14.921 1.00 66.36 689 LEU C C 1
ATOM 23840 O O . LEU C 1 689 ? 4.012 -36.543 14.181 1.00 58.45 689 LEU C O 1
ATOM 23856 N N . ASP C 1 690 ? 2.238 -37.882 14.561 1.00 76.28 690 ASP C N 1
ATOM 23857 C CA . ASP C 1 690 ? 1.583 -37.618 13.291 1.00 73.94 690 ASP C CA 1
ATOM 23858 C C . ASP C 1 690 ? 0.414 -36.660 13.500 1.00 62.88 690 ASP C C 1
ATOM 23859 O O . ASP C 1 690 ? 0.041 -36.327 14.628 1.00 59.04 690 ASP C O 1
ATOM 23868 N N . GLU C 1 691 ? -0.172 -36.223 12.384 1.00 85.33 691 GLU C N 1
ATOM 23869 C CA . GLU C 1 691 ? -1.202 -35.191 12.439 1.00 72.97 691 GLU C CA 1
ATOM 23870 C C . GLU C 1 691 ? -2.360 -35.601 13.342 1.00 74.83 691 GLU C C 1
ATOM 23871 O O . GLU C 1 691 ? -2.833 -34.800 14.156 1.00 93.25 691 GLU C O 1
ATOM 23883 N N . ASP C 1 692 ? -2.830 -36.843 13.217 1.00 62.16 692 ASP C N 1
ATOM 23884 C CA . ASP C 1 692 ? -3.985 -37.283 13.992 1.00 72.31 692 ASP C CA 1
ATOM 23885 C C . ASP C 1 692 ? -3.701 -37.218 15.489 1.00 66.22 692 ASP C C 1
ATOM 23886 O O . ASP C 1 692 ? -4.389 -36.514 16.237 1.00 61.19 692 ASP C O 1
ATOM 23895 N N . THR C 1 693 ? -2.689 -37.959 15.947 1.00 55.92 693 THR C N 1
ATOM 23896 C CA . THR C 1 693 ? -2.365 -37.964 17.369 1.00 64.17 693 THR C CA 1
ATOM 23897 C C . THR C 1 693 ? -1.963 -36.573 17.842 1.00 49.02 693 THR C C 1
ATOM 23898 O O . THR C 1 693 ? -2.293 -36.170 18.965 1.00 64.86 693 THR C O 1
ATOM 23909 N N . LEU C 1 694 ? -1.248 -35.823 17.000 1.00 50.17 694 LEU C N 1
ATOM 23910 C CA . LEU C 1 694 ? -0.896 -34.448 17.340 1.00 54.30 694 LEU C CA 1
ATOM 23911 C C . LEU C 1 694 ? -2.141 -33.641 17.683 1.00 64.41 694 LEU C C 1
ATOM 23912 O O . LEU C 1 694 ? -2.202 -32.975 18.724 1.00 41.53 694 LEU C O 1
ATOM 23928 N N . GLN C 1 695 ? -3.150 -33.689 16.809 1.00 61.35 695 GLN C N 1
ATOM 23929 C CA . GLN C 1 695 ? -4.395 -32.973 17.061 1.00 44.85 695 GLN C CA 1
ATOM 23930 C C . GLN C 1 695 ? -5.048 -33.447 18.353 1.00 58.77 695 GLN C C 1
ATOM 23931 O O . GLN C 1 695 ? -5.391 -32.637 19.224 1.00 42.36 695 GLN C O 1
ATOM 23945 N N . MET C 1 696 ? -5.241 -34.762 18.490 1.00 44.14 696 MET C N 1
ATOM 23946 C CA . MET C 1 696 ? -5.878 -35.294 19.690 1.00 47.25 696 MET C CA 1
ATOM 23947 C C . MET C 1 696 ? -5.130 -34.856 20.940 1.00 46.01 696 MET C C 1
ATOM 23948 O O . MET C 1 696 ? -5.747 -34.513 21.955 1.00 54.57 696 MET C O 1
ATOM 23962 N N . GLU C 1 697 ? -3.797 -34.866 20.888 1.00 50.30 697 GLU C N 1
ATOM 23963 C CA . GLU C 1 697 ? -3.016 -34.373 22.016 1.00 52.03 697 GLU C CA 1
ATOM 23964 C C . GLU C 1 697 ? -3.139 -32.861 22.144 1.00 49.95 697 GLU C C 1
ATOM 23965 O O . GLU C 1 697 ? -3.308 -32.340 23.253 1.00 62.24 697 GLU C O 1
ATOM 23977 N N . GLN C 1 698 ? -3.062 -32.139 21.022 1.00 39.10 698 GLN C N 1
ATOM 23978 C CA . GLN C 1 698 ? -3.311 -30.702 21.061 1.00 37.43 698 GLN C CA 1
ATOM 23979 C C . GLN C 1 698 ? -4.686 -30.408 21.645 1.00 59.37 698 GLN C C 1
ATOM 23980 O O . GLN C 1 698 ? -4.854 -29.452 22.411 1.00 39.71 698 GLN C O 1
ATOM 23994 N N . TYR C 1 699 ? -5.686 -31.225 21.301 1.00 58.46 699 TYR C N 1
ATOM 23995 C CA . TYR C 1 699 ? -7.031 -30.990 21.811 1.00 56.54 699 TYR C CA 1
ATOM 23996 C C . TYR C 1 699 ? -7.077 -31.137 23.326 1.00 41.96 699 TYR C C 1
ATOM 23997 O O . TYR C 1 699 ? -7.798 -30.398 24.008 1.00 47.32 699 TYR C O 1
ATOM 24015 N N . SER C 1 700 ? -6.316 -32.087 23.873 1.00 40.55 700 SER C N 1
ATOM 24016 C CA . SER C 1 700 ? -6.370 -32.339 25.308 1.00 41.88 700 SER C CA 1
ATOM 24017 C C . SER C 1 700 ? -5.720 -31.217 26.110 1.00 44.77 700 SER C C 1
ATOM 24018 O O . SER C 1 700 ? -6.146 -30.939 27.236 1.00 55.43 700 SER C O 1
ATOM 24026 N N . ILE C 1 701 ? -4.696 -30.562 25.559 1.00 39.36 701 ILE C N 1
ATOM 24027 C CA . ILE C 1 701 ? -4.017 -29.516 26.314 1.00 56.87 701 ILE C CA 1
ATOM 24028 C C . ILE C 1 701 ? -4.747 -28.183 26.220 1.00 50.67 701 ILE C C 1
ATOM 24029 O O . ILE C 1 701 ? -4.601 -27.342 27.116 1.00 34.00 701 ILE C O 1
ATOM 24045 N N . TYR C 1 702 ? -5.538 -27.969 25.169 1.00 49.87 702 TYR C N 1
ATOM 24046 C CA . TYR C 1 702 ? -6.306 -26.740 25.022 1.00 35.02 702 TYR C CA 1
ATOM 24047 C C . TYR C 1 702 ? -7.780 -26.914 25.364 1.00 40.30 702 TYR C C 1
ATOM 24048 O O . TYR C 1 702 ? -8.477 -25.911 25.549 1.00 65.60 702 TYR C O 1
ATOM 24066 N N . SER C 1 703 ? -8.264 -28.151 25.453 1.00 63.16 703 SER C N 1
ATOM 24067 C CA . SER C 1 703 ? -9.578 -28.455 26.015 1.00 51.50 703 SER C CA 1
ATOM 24068 C C . SER C 1 703 ? -10.660 -27.547 25.434 1.00 42.71 703 SER C C 1
ATOM 24069 O O . SER C 1 703 ? -11.352 -26.813 26.142 1.00 52.39 703 SER C O 1
ATOM 24077 N N . GLY C 1 704 ? -10.798 -27.611 24.110 1.00 34.01 704 GLY C N 1
ATOM 24078 C CA . GLY C 1 704 ? -11.813 -26.878 23.397 1.00 46.36 704 GLY C CA 1
ATOM 24079 C C . GLY C 1 704 ? -11.335 -25.588 22.755 1.00 58.91 704 GLY C C 1
ATOM 24080 O O . GLY C 1 704 ? -11.945 -25.135 21.781 1.00 61.31 704 GLY C O 1
ATOM 24084 N N . GLU C 1 705 ? -10.272 -24.981 23.280 1.00 48.14 705 GLU C N 1
ATOM 24085 C CA . GLU C 1 705 ? -9.712 -23.797 22.650 1.00 25.55 705 GLU C CA 1
ATOM 24086 C C . GLU C 1 705 ? -9.082 -24.176 21.311 1.00 33.08 705 GLU C C 1
ATOM 24087 O O . GLU C 1 705 ? -8.792 -25.347 21.060 1.00 28.83 705 GLU C O 1
ATOM 24099 N N . PRO C 1 706 ? -8.864 -23.203 20.429 1.00 42.11 706 PRO C N 1
ATOM 24100 C CA . PRO C 1 706 ? -8.201 -23.513 19.156 1.00 23.16 706 PRO C CA 1
ATOM 24101 C C . PRO C 1 706 ? -6.818 -24.113 19.381 1.00 33.92 706 PRO C C 1
ATOM 24102 O O . PRO C 1 706 ? -6.107 -23.751 20.319 1.00 31.24 706 PRO C O 1
ATOM 24113 N N . GLU C 1 707 ? -6.446 -25.047 18.512 1.00 31.08 707 GLU C N 1
ATOM 24114 C CA . GLU C 1 707 ? -5.135 -25.672 18.591 1.00 31.84 707 GLU C CA 1
ATOM 24115 C C . GLU C 1 707 ? -4.071 -24.747 18.008 1.00 32.30 707 GLU C C 1
ATOM 24116 O O . GLU C 1 707 ? -4.369 -23.786 17.297 1.00 28.05 707 GLU C O 1
ATOM 24128 N N . TYR C 1 708 ? -2.812 -25.046 18.320 1.00 24.05 708 TYR C N 1
ATOM 24129 C CA . TYR C 1 708 ? -1.700 -24.255 17.806 1.00 30.53 708 TYR C CA 1
ATOM 24130 C C . TYR C 1 708 ? -1.410 -24.662 16.366 1.00 31.81 708 TYR C C 1
ATOM 24131 O O . TYR C 1 708 ? -1.117 -25.831 16.092 1.00 33.77 708 TYR C O 1
ATOM 24149 N N . GLU C 1 709 ? -1.477 -23.700 15.455 1.00 31.06 709 GLU C N 1
ATOM 24150 C CA . GLU C 1 709 ? -1.306 -23.945 14.030 1.00 26.82 709 GLU C CA 1
ATOM 24151 C C . GLU C 1 709 ? 0.044 -23.420 13.566 1.00 42.64 709 GLU C C 1
ATOM 24152 O O . GLU C 1 709 ? 0.460 -22.321 13.952 1.00 34.31 709 GLU C O 1
ATOM 24164 N N . PHE C 1 710 ? 0.723 -24.205 12.732 1.00 31.62 710 PHE C N 1
ATOM 24165 C CA . PHE C 1 710 ? 2.037 -23.816 12.235 1.00 41.51 710 PHE C CA 1
ATOM 24166 C C . PHE C 1 710 ? 2.318 -24.543 10.932 1.00 37.49 710 PHE C C 1
ATOM 24167 O O . PHE C 1 710 ? 1.920 -25.695 10.750 1.00 39.48 710 PHE C O 1
ATOM 24184 N N . THR C 1 711 ? 3.017 -23.850 10.027 1.00 34.75 711 THR C N 1
ATOM 24185 C CA . THR C 1 711 ? 3.415 -24.397 8.738 1.00 31.22 711 THR C CA 1
ATOM 24186 C C . THR C 1 711 ? 4.878 -24.820 8.718 1.00 51.88 711 THR C C 1
ATOM 24187 O O . THR C 1 711 ? 5.413 -25.121 7.646 1.00 49.55 711 THR C O 1
ATOM 24198 N N . ASP C 1 712 ? 5.532 -24.854 9.874 1.00 49.39 712 ASP C N 1
ATOM 24199 C CA . ASP C 1 712 ? 6.965 -25.092 9.931 1.00 39.10 712 ASP C CA 1
ATOM 24200 C C . ASP C 1 712 ? 7.285 -26.564 9.710 1.00 46.48 712 ASP C C 1
ATOM 24201 O O . ASP C 1 712 ? 6.602 -27.450 10.233 1.00 37.55 712 ASP C O 1
ATOM 24210 N N . LYS C 1 713 ? 8.328 -26.819 8.924 1.00 42.49 713 LYS C N 1
ATOM 24211 C CA . LYS C 1 713 ? 8.895 -28.159 8.816 1.00 52.21 713 LYS C CA 1
ATOM 24212 C C . LYS C 1 713 ? 9.646 -28.473 10.104 1.00 49.29 713 LYS C C 1
ATOM 24213 O O . LYS C 1 713 ? 10.703 -27.890 10.374 1.00 43.09 713 LYS C O 1
ATOM 24232 N N . LEU C 1 714 ? 9.100 -29.383 10.908 1.00 39.46 714 LEU C N 1
ATOM 24233 C CA . LEU C 1 714 ? 9.741 -29.747 12.162 1.00 38.86 714 LEU C CA 1
ATOM 24234 C C . LEU C 1 714 ? 11.119 -30.353 11.906 1.00 57.34 714 LEU C C 1
ATOM 24235 O O . LEU C 1 714 ? 11.431 -30.825 10.808 1.00 54.06 714 LEU C O 1
ATOM 24251 N N . VAL C 1 715 ? 11.947 -30.332 12.945 1.00 47.07 715 VAL C N 1
ATOM 24252 C CA . VAL C 1 715 ? 13.298 -30.880 12.900 1.00 54.60 715 VAL C CA 1
ATOM 24253 C C . VAL C 1 715 ? 13.347 -32.093 13.818 1.00 45.48 715 VAL C C 1
ATOM 24254 O O . VAL C 1 715 ? 12.865 -32.040 14.957 1.00 42.88 715 VAL C O 1
ATOM 24267 N N . SER C 1 716 ? 13.924 -33.185 13.320 1.00 56.36 716 SER C N 1
ATOM 24268 C CA . SER C 1 716 ? 13.867 -34.457 14.027 1.00 66.88 716 SER C CA 1
ATOM 24269 C C . SER C 1 716 ? 14.580 -34.376 15.370 1.00 60.17 716 SER C C 1
ATOM 24270 O O . SER C 1 716 ? 15.710 -33.889 15.464 1.00 54.83 716 SER C O 1
ATOM 24278 N N . GLY C 1 717 ? 13.914 -34.877 16.415 1.00 54.02 717 GLY C N 1
ATOM 24279 C CA . GLY C 1 717 ? 14.457 -34.879 17.755 1.00 51.50 717 GLY C CA 1
ATOM 24280 C C . GLY C 1 717 ? 14.320 -33.579 18.512 1.00 68.84 717 GLY C C 1
ATOM 24281 O O . GLY C 1 717 ? 14.355 -33.592 19.750 1.00 47.18 717 GLY C O 1
ATOM 24285 N N . VAL C 1 718 ? 14.159 -32.455 17.813 1.00 49.23 718 VAL C N 1
ATOM 24286 C CA . VAL C 1 718 ? 14.101 -31.139 18.437 1.00 41.16 718 VAL C CA 1
ATOM 24287 C C . VAL C 1 718 ? 12.659 -30.655 18.444 1.00 54.16 718 VAL C C 1
ATOM 24288 O O . VAL C 1 718 ? 12.088 -30.376 19.506 1.00 38.07 718 VAL C O 1
ATOM 24301 N N . GLY C 1 719 ? 12.067 -30.555 17.257 1.00 47.07 719 GLY C N 1
ATOM 24302 C CA . GLY C 1 719 ? 10.732 -30.018 17.099 1.00 37.68 719 GLY C CA 1
ATOM 24303 C C . GLY C 1 719 ? 10.772 -28.745 16.282 1.00 42.34 719 GLY C C 1
ATOM 24304 O O . GLY C 1 719 ? 11.424 -28.695 15.235 1.00 38.71 719 GLY C O 1
ATOM 24308 N N . LEU C 1 720 ? 10.083 -27.707 16.747 1.00 32.63 720 LEU C N 1
ATOM 24309 C CA . LEU C 1 720 ? 10.208 -26.396 16.128 1.00 30.31 720 LEU C CA 1
ATOM 24310 C C . LEU C 1 720 ? 11.593 -25.832 16.415 1.00 29.71 720 LEU C C 1
ATOM 24311 O O . LEU C 1 720 ? 12.013 -25.746 17.574 1.00 33.27 720 LEU C O 1
ATOM 24327 N N . SER C 1 721 ? 12.310 -25.465 15.355 1.00 30.55 721 SER C N 1
ATOM 24328 C CA . SER C 1 721 ? 13.692 -25.011 15.491 1.00 30.32 721 SER C CA 1
ATOM 24329 C C . SER C 1 721 ? 14.080 -24.287 14.210 1.00 40.69 721 SER C C 1
ATOM 24330 O O . SER C 1 721 ? 14.174 -24.915 13.150 1.00 58.74 721 SER C O 1
ATOM 24338 N N . VAL C 1 722 ? 14.309 -22.977 14.309 1.00 37.86 722 VAL C N 1
ATOM 24339 C CA . VAL C 1 722 ? 14.693 -22.205 13.134 1.00 34.48 722 VAL C CA 1
ATOM 24340 C C . VAL C 1 722 ? 16.134 -22.507 12.730 1.00 36.46 722 VAL C C 1
ATOM 24341 O O . VAL C 1 722 ? 16.461 -22.529 11.541 1.00 42.15 722 VAL C O 1
ATOM 24354 N N . ASP C 1 723 ? 17.017 -22.737 13.704 1.00 52.57 723 ASP C N 1
ATOM 24355 C CA . ASP C 1 723 ? 18.412 -23.023 13.390 1.00 43.92 723 ASP C CA 1
ATOM 24356 C C . ASP C 1 723 ? 18.675 -24.507 13.168 1.00 38.22 723 ASP C C 1
ATOM 24357 O O . ASP C 1 723 ? 19.783 -24.869 12.760 1.00 45.88 723 ASP C O 1
ATOM 24366 N N . GLY C 1 724 ? 17.688 -25.366 13.422 1.00 59.56 724 GLY C N 1
ATOM 24367 C CA . GLY C 1 724 ? 17.837 -26.790 13.223 1.00 52.90 724 GLY C CA 1
ATOM 24368 C C . GLY C 1 724 ? 18.469 -27.535 14.374 1.00 42.88 724 GLY C C 1
ATOM 24369 O O . GLY C 1 724 ? 18.415 -28.773 14.395 1.00 58.41 724 GLY C O 1
ATOM 24373 N N . VAL C 1 725 ? 19.063 -26.834 15.334 1.00 45.99 725 VAL C N 1
ATOM 24374 C CA . VAL C 1 725 ? 19.760 -27.453 16.451 1.00 39.88 725 VAL C CA 1
ATOM 24375 C C . VAL C 1 725 ? 18.973 -27.308 17.750 1.00 47.87 725 VAL C C 1
ATOM 24376 O O . VAL C 1 725 ? 18.798 -28.277 18.489 1.00 40.97 725 VAL C O 1
ATOM 24389 N N . HIS C 1 726 ? 18.486 -26.103 18.040 1.00 33.98 726 HIS C N 1
ATOM 24390 C CA . HIS C 1 726 ? 17.877 -25.796 19.327 1.00 33.26 726 HIS C CA 1
ATOM 24391 C C . HIS C 1 726 ? 16.373 -25.623 19.184 1.00 31.78 726 HIS C C 1
ATOM 24392 O O . HIS C 1 726 ? 15.890 -25.085 18.183 1.00 35.63 726 HIS C O 1
ATOM 24406 N N . GLN C 1 727 ? 15.639 -26.065 20.203 1.00 29.48 727 GLN C N 1
ATOM 24407 C CA . GLN C 1 727 ? 14.188 -25.984 20.186 1.00 28.63 727 GLN C CA 1
ATOM 24408 C C . GLN C 1 727 ? 13.710 -24.574 20.507 1.00 42.84 727 GLN C C 1
ATOM 24409 O O . GLN C 1 727 ? 14.239 -23.907 21.401 1.00 25.38 727 GLN C O 1
ATOM 24423 N N . ASP C 1 728 ? 12.694 -24.133 19.776 1.00 26.25 728 ASP C N 1
ATOM 24424 C CA . ASP C 1 728 ? 11.990 -22.894 20.056 1.00 23.92 728 ASP C CA 1
ATOM 24425 C C . ASP C 1 728 ? 10.647 -23.194 20.713 1.00 24.14 728 ASP C C 1
ATOM 24426 O O . ASP C 1 728 ? 10.183 -24.336 20.750 1.00 32.35 728 ASP C O 1
ATOM 24435 N N . LEU C 1 729 ? 10.019 -22.145 21.230 1.00 22.78 729 LEU C N 1
ATOM 24436 C CA . LEU C 1 729 ? 8.631 -22.201 21.683 1.00 32.06 729 LEU C CA 1
ATOM 24437 C C . LEU C 1 729 ? 7.815 -21.412 20.660 1.00 20.26 729 LEU C C 1
ATOM 24438 O O . LEU C 1 729 ? 7.598 -20.208 20.810 1.00 26.34 729 LEU C O 1
ATOM 24454 N N . GLY C 1 730 ? 7.376 -22.103 19.607 1.00 20.48 730 GLY C N 1
ATOM 24455 C CA . GLY C 1 730 ? 6.604 -21.489 18.547 1.00 19.12 730 GLY C CA 1
ATOM 24456 C C . GLY C 1 730 ? 7.289 -21.565 17.199 1.00 19.85 730 GLY C C 1
ATOM 24457 O O . GLY C 1 730 ? 8.519 -21.649 17.126 1.00 21.99 730 GLY C O 1
ATOM 24461 N N . GLY C 1 731 ? 6.502 -21.546 16.119 1.00 22.45 731 GLY C N 1
ATOM 24462 C CA . GLY C 1 731 ? 7.062 -21.529 14.785 1.00 30.44 731 GLY C CA 1
ATOM 24463 C C . GLY C 1 731 ? 7.489 -20.137 14.349 1.00 24.13 731 GLY C C 1
ATOM 24464 O O . GLY C 1 731 ? 7.251 -19.135 15.026 1.00 35.44 731 GLY C O 1
ATOM 24468 N N . TYR C 1 732 ? 8.131 -20.081 13.183 1.00 30.30 732 TYR C N 1
ATOM 24469 C CA . TYR C 1 732 ? 8.709 -18.831 12.708 1.00 41.05 732 TYR C CA 1
ATOM 24470 C C . TYR C 1 732 ? 7.617 -17.818 12.384 1.00 34.87 732 TYR C C 1
ATOM 24471 O O . TYR C 1 732 ? 6.663 -18.123 11.661 1.00 22.54 732 TYR C O 1
ATOM 24489 N N . ASN C 1 733 ? 7.775 -16.602 12.907 1.00 17.84 733 ASN C N 1
ATOM 24490 C CA . ASN C 1 733 ? 6.805 -15.524 12.726 1.00 16.74 733 ASN C CA 1
ATOM 24491 C C . ASN C 1 733 ? 5.436 -15.899 13.285 1.00 21.35 733 ASN C C 1
ATOM 24492 O O . ASN C 1 733 ? 4.410 -15.369 12.851 1.00 31.03 733 ASN C O 1
ATOM 24503 N N . ARG C 1 734 ? 5.410 -16.802 14.260 1.00 29.51 734 ARG C N 1
ATOM 24504 C CA . ARG C 1 734 ? 4.173 -17.234 14.895 1.00 16.89 734 ARG C CA 1
ATOM 24505 C C . ARG C 1 734 ? 4.290 -17.043 16.402 1.00 15.95 734 ARG C C 1
ATOM 24506 O O . ARG C 1 734 ? 5.344 -16.672 16.928 1.00 19.48 734 ARG C O 1
ATOM 24527 N N . GLU C 1 735 ? 3.185 -17.291 17.097 1.00 31.00 735 GLU C N 1
ATOM 24528 C CA . GLU C 1 735 ? 3.114 -17.029 18.524 1.00 16.57 735 GLU C CA 1
ATOM 24529 C C . GLU C 1 735 ? 3.646 -18.215 19.325 1.00 21.63 735 GLU C C 1
ATOM 24530 O O . GLU C 1 735 ? 3.847 -19.316 18.806 1.00 25.14 735 GLU C O 1
ATOM 24542 N N . SER C 1 736 ? 3.876 -17.968 20.610 1.00 25.47 736 SER C N 1
ATOM 24543 C CA . SER C 1 736 ? 4.221 -19.035 21.538 1.00 37.77 736 SER C CA 1
ATOM 24544 C C . SER C 1 736 ? 3.005 -19.908 21.802 1.00 26.15 736 SER C C 1
ATOM 24545 O O . SER C 1 736 ? 1.903 -19.377 22.028 1.00 15.88 736 SER C O 1
ATOM 24553 N N . PRO C 1 737 ? 3.138 -21.235 21.784 1.00 26.65 737 PRO C N 1
ATOM 24554 C CA . PRO C 1 737 ? 1.992 -22.105 22.068 1.00 32.80 737 PRO C CA 1
ATOM 24555 C C . PRO C 1 737 ? 1.610 -22.180 23.538 1.00 32.64 737 PRO C C 1
ATOM 24556 O O . PRO C 1 737 ? 0.610 -22.828 23.865 1.00 29.59 737 PRO C O 1
ATOM 24567 N N . LEU C 1 738 ? 2.359 -21.539 24.437 1.00 22.40 738 LEU C N 1
ATOM 24568 C CA . LEU C 1 738 ? 2.055 -21.585 25.868 1.00 20.98 738 LEU C CA 1
ATOM 24569 C C . LEU C 1 738 ? 1.011 -20.516 26.199 1.00 19.60 738 LEU C C 1
ATOM 24570 O O . LEU C 1 738 ? 1.270 -19.525 26.889 1.00 25.96 738 LEU C O 1
ATOM 24586 N N . ARG C 1 739 ? -0.206 -20.753 25.708 1.00 32.05 739 ARG C N 1
ATOM 24587 C CA . ARG C 1 739 ? -1.265 -19.763 25.846 1.00 18.53 739 ARG C CA 1
ATOM 24588 C C . ARG C 1 739 ? -1.671 -19.579 27.301 1.00 21.54 739 ARG C C 1
ATOM 24589 O O . ARG C 1 739 ? -1.915 -18.451 27.743 1.00 17.99 739 ARG C O 1
ATOM 24610 N N . GLU C 1 740 ? -1.755 -20.672 28.061 1.00 26.97 740 GLU C N 1
ATOM 24611 C CA . GLU C 1 740 ? -2.162 -20.563 29.457 1.00 22.23 740 GLU C CA 1
ATOM 24612 C C . GLU C 1 740 ? -1.121 -19.815 30.281 1.00 30.98 740 GLU C C 1
ATOM 24613 O O . GLU C 1 740 ? -1.474 -19.109 31.233 1.00 22.63 740 GLU C O 1
ATOM 24625 N N . LEU C 1 741 ? 0.160 -19.954 29.933 1.00 23.86 741 LEU C N 1
ATOM 24626 C CA . LEU C 1 741 ? 1.192 -19.139 30.563 1.00 20.61 741 LEU C CA 1
ATOM 24627 C C . LEU C 1 741 ? 0.901 -17.655 30.371 1.00 18.47 741 LEU C C 1
ATOM 24628 O O . LEU C 1 741 ? 0.926 -16.874 31.330 1.00 18.23 741 LEU C O 1
ATOM 24644 N N . GLU C 1 742 ? 0.615 -17.248 29.129 1.00 17.04 742 GLU C N 1
ATOM 24645 C CA . GLU C 1 742 ? 0.267 -15.857 28.866 1.00 31.42 742 GLU C CA 1
ATOM 24646 C C . GLU C 1 742 ? -0.885 -15.409 29.756 1.00 20.70 742 GLU C C 1
ATOM 24647 O O . GLU C 1 742 ? -0.846 -14.316 30.334 1.00 17.35 742 GLU C O 1
ATOM 24659 N N . LYS C 1 743 ? -1.917 -16.247 29.892 1.00 34.21 743 LYS C N 1
ATOM 24660 C CA . LYS C 1 743 ? -3.039 -15.905 30.760 1.00 17.19 743 LYS C CA 1
ATOM 24661 C C . LYS C 1 743 ? -2.574 -15.700 32.197 1.00 18.04 743 LYS C C 1
ATOM 24662 O O . LYS C 1 743 ? -2.976 -14.739 32.864 1.00 18.52 743 LYS C O 1
ATOM 24681 N N . LEU C 1 744 ? -1.737 -16.612 32.694 1.00 25.92 744 LEU C N 1
ATOM 24682 C CA . LEU C 1 744 ? -1.272 -16.522 34.074 1.00 20.50 744 LEU C CA 1
ATOM 24683 C C . LEU C 1 744 ? -0.473 -15.244 34.299 1.00 19.05 744 LEU C C 1
ATOM 24684 O O . LEU C 1 744 ? -0.703 -14.519 35.275 1.00 21.75 744 LEU C O 1
ATOM 24700 N N . LEU C 1 745 ? 0.462 -14.940 33.397 1.00 24.32 745 LEU C N 1
ATOM 24701 C CA . LEU C 1 745 ? 1.270 -13.736 33.560 1.00 16.84 745 LEU C CA 1
ATOM 24702 C C . LEU C 1 745 ? 0.396 -12.489 33.590 1.00 22.42 745 LEU C C 1
ATOM 24703 O O . LEU C 1 745 ? 0.621 -11.586 34.405 1.00 15.80 745 LEU C O 1
ATOM 24719 N N . TYR C 1 746 ? -0.615 -12.420 32.721 1.00 16.42 746 TYR C N 1
ATOM 24720 C CA . TYR C 1 746 ? -1.490 -11.252 32.719 1.00 14.21 746 TYR C CA 1
ATOM 24721 C C . TYR C 1 746 ? -2.368 -11.212 33.962 1.00 15.63 746 TYR C C 1
ATOM 24722 O O . TYR C 1 746 ? -2.550 -10.146 34.557 1.00 15.72 746 TYR C O 1
ATOM 24740 N N . ALA C 1 747 ? -2.919 -12.356 34.370 1.00 16.97 747 ALA C N 1
ATOM 24741 C CA . ALA C 1 747 ? -3.671 -12.399 35.618 1.00 18.57 747 ALA C CA 1
ATOM 24742 C C . ALA C 1 747 ? -2.827 -11.872 36.774 1.00 19.31 747 ALA C C 1
ATOM 24743 O O . ALA C 1 747 ? -3.287 -11.047 37.571 1.00 21.60 747 ALA C O 1
ATOM 24750 N N . THR C 1 748 ? -1.573 -12.326 36.863 1.00 21.69 748 THR C N 1
ATOM 24751 C CA . THR C 1 748 ? -0.695 -11.893 37.948 1.00 20.26 748 THR C CA 1
ATOM 24752 C C . THR C 1 748 ? -0.574 -10.373 37.992 1.00 24.44 748 THR C C 1
ATOM 24753 O O . THR C 1 748 ? -0.759 -9.756 39.049 1.00 20.49 748 THR C O 1
ATOM 24764 N N . VAL C 1 749 ? -0.258 -9.747 36.856 1.00 17.68 749 VAL C N 1
ATOM 24765 C CA . VAL C 1 749 ? 0.006 -8.312 36.865 1.00 23.76 749 VAL C CA 1
ATOM 24766 C C . VAL C 1 749 ? -1.294 -7.515 36.924 1.00 17.29 749 VAL C C 1
ATOM 24767 O O . VAL C 1 749 ? -1.304 -6.375 37.405 1.00 26.27 749 VAL C O 1
ATOM 24780 N N . THR C 1 750 ? -2.401 -8.082 36.445 1.00 19.64 750 THR C N 1
ATOM 24781 C CA . THR C 1 750 ? -3.679 -7.389 36.549 1.00 19.21 750 THR C CA 1
ATOM 24782 C C . THR C 1 750 ? -4.162 -7.356 37.995 1.00 31.32 750 THR C C 1
ATOM 24783 O O . THR C 1 750 ? -4.703 -6.344 38.454 1.00 22.76 750 THR C O 1
ATOM 24794 N N . LEU C 1 751 ? -3.961 -8.450 38.732 1.00 31.37 751 LEU C N 1
ATOM 24795 C CA . LEU C 1 751 ? -4.289 -8.455 40.154 1.00 28.61 751 LEU C CA 1
ATOM 24796 C C . LEU C 1 751 ? -3.443 -7.442 40.914 1.00 45.39 751 LEU C C 1
ATOM 24797 O O . LEU C 1 751 ? -3.960 -6.668 41.728 1.00 33.76 751 LEU C O 1
ATOM 24813 N N . ILE C 1 752 ? -2.131 -7.433 40.665 1.00 36.24 752 ILE C N 1
ATOM 24814 C CA . ILE C 1 752 ? -1.260 -6.491 41.360 1.00 22.86 752 ILE C CA 1
ATOM 24815 C C . ILE C 1 752 ? -1.692 -5.058 41.066 1.00 34.53 752 ILE C C 1
ATOM 24816 O O . ILE C 1 752 ? -1.907 -4.256 41.980 1.00 27.89 752 ILE C O 1
ATOM 24832 N N . GLU C 1 753 ? -1.840 -4.718 39.784 1.00 22.76 753 GLU C N 1
ATOM 24833 C CA . GLU C 1 753 ? -2.159 -3.341 39.424 1.00 45.43 753 GLU C CA 1
ATOM 24834 C C . GLU C 1 753 ? -3.578 -2.970 39.842 1.00 21.56 753 GLU C C 1
ATOM 24835 O O . GLU C 1 753 ? -3.816 -1.859 40.331 1.00 31.87 753 GLU C O 1
ATOM 24847 N N . GLY C 1 754 ? -4.537 -3.872 39.637 1.00 22.20 754 GLY C N 1
ATOM 24848 C CA . GLY C 1 754 ? -5.911 -3.560 39.985 1.00 33.52 754 GLY C CA 1
ATOM 24849 C C . GLY C 1 754 ? -6.101 -3.336 41.471 1.00 24.15 754 GLY C C 1
ATOM 24850 O O . GLY C 1 754 ? -6.926 -2.514 41.879 1.00 25.07 754 GLY C O 1
ATOM 24854 N N . THR C 1 755 ? -5.339 -4.053 42.300 1.00 54.71 755 THR C N 1
ATOM 24855 C CA . THR C 1 755 ? -5.418 -3.846 43.741 1.00 27.18 755 THR C CA 1
ATOM 24856 C C . THR C 1 755 ? -4.815 -2.502 44.137 1.00 51.34 755 THR C C 1
ATOM 24857 O O . THR C 1 755 ? -5.369 -1.794 44.985 1.00 29.16 755 THR C O 1
ATOM 24868 N N . MET C 1 756 ? -3.685 -2.125 43.532 1.00 28.00 756 MET C N 1
ATOM 24869 C CA . MET C 1 756 ? -3.091 -0.828 43.839 1.00 41.32 756 MET C CA 1
ATOM 24870 C C . MET C 1 756 ? -4.042 0.310 43.485 1.00 51.13 756 MET C C 1
ATOM 24871 O O . MET C 1 756 ? -4.132 1.304 44.213 1.00 36.96 756 MET C O 1
ATOM 24885 N N . GLN C 1 757 ? -4.769 0.181 42.373 1.00 54.43 757 GLN C N 1
ATOM 24886 C CA . GLN C 1 757 ? -5.669 1.248 41.950 1.00 29.85 757 GLN C CA 1
ATOM 24887 C C . GLN C 1 757 ? -6.998 1.199 42.691 1.00 47.05 757 GLN C C 1
ATOM 24888 O O . GLN C 1 757 ? -7.610 2.246 42.924 1.00 28.08 757 GLN C O 1
ATOM 24902 N N . LEU C 1 758 ? -7.467 0.005 43.057 1.00 27.34 758 LEU C N 1
ATOM 24903 C CA . LEU C 1 758 ? -8.630 -0.095 43.928 1.00 29.06 758 LEU C CA 1
ATOM 24904 C C . LEU C 1 758 ? -8.367 0.604 45.258 1.00 61.56 758 LEU C C 1
ATOM 24905 O O . LEU C 1 758 ? -9.175 1.420 45.717 1.00 32.38 758 LEU C O 1
ATOM 24921 N N . ASP C 1 759 ? -7.230 0.294 45.889 1.00 40.72 759 ASP C N 1
ATOM 24922 C CA . ASP C 1 759 ? -6.859 0.954 47.136 1.00 34.30 759 ASP C CA 1
ATOM 24923 C C . ASP C 1 759 ? -6.869 2.470 46.987 1.00 48.22 759 ASP C C 1
ATOM 24924 O O . ASP C 1 759 ? -7.330 3.186 47.883 1.00 39.01 759 ASP C O 1
ATOM 24933 N N . LYS C 1 760 ? -6.349 2.981 45.868 1.00 32.46 760 LYS C N 1
ATOM 24934 C CA . LYS C 1 760 ? -6.393 4.420 45.632 1.00 32.78 760 LYS C CA 1
ATOM 24935 C C . LYS C 1 760 ? -7.832 4.921 45.644 1.00 65.98 760 LYS C C 1
ATOM 24936 O O . LYS C 1 760 ? -8.153 5.916 46.305 1.00 44.07 760 LYS C O 1
ATOM 24955 N N . GLU C 1 761 ? -8.714 4.238 44.912 1.00 52.91 761 GLU C N 1
ATOM 24956 C CA . GLU C 1 761 ? -10.123 4.614 44.904 1.00 38.07 761 GLU C CA 1
ATOM 24957 C C . GLU C 1 761 ? -10.710 4.562 46.311 1.00 53.49 761 GLU C C 1
ATOM 24958 O O . GLU C 1 761 ? -11.481 5.445 46.705 1.00 39.69 761 GLU C O 1
ATOM 24970 N N . PHE C 1 762 ? -10.347 3.541 47.085 1.00 37.55 762 PHE C N 1
ATOM 24971 C CA . PHE C 1 762 ? -10.845 3.372 48.445 1.00 60.53 762 PHE C CA 1
ATOM 24972 C C . PHE C 1 762 ? -10.492 4.567 49.323 1.00 39.98 762 PHE C C 1
ATOM 24973 O O . PHE C 1 762 ? -11.382 5.292 49.777 1.00 41.53 762 PHE C O 1
ATOM 24990 N N . PHE C 1 763 ? -9.197 4.785 49.569 1.00 44.19 763 PHE C N 1
ATOM 24991 C CA . PHE C 1 763 ? -8.788 5.887 50.434 1.00 65.53 763 PHE C CA 1
ATOM 24992 C C . PHE C 1 763 ? -9.261 7.229 49.895 1.00 63.61 763 PHE C C 1
ATOM 24993 O O . PHE C 1 763 ? -9.449 8.176 50.667 1.00 47.33 763 PHE C O 1
ATOM 25010 N N . LYS C 1 764 ? -9.459 7.336 48.579 1.00 42.85 764 LYS C N 1
ATOM 25011 C CA . LYS C 1 764 ? -10.098 8.525 48.028 1.00 44.97 764 LYS C CA 1
ATOM 25012 C C . LYS C 1 764 ? -11.511 8.675 48.578 1.00 79.65 764 LYS C C 1
ATOM 25013 O O . LYS C 1 764 ? -11.945 9.785 48.912 1.00 47.69 764 LYS C O 1
ATOM 25032 N N . GLN C 1 765 ? -12.237 7.561 48.697 1.00 80.04 765 GLN C N 1
ATOM 25033 C CA . GLN C 1 765 ? -13.603 7.597 49.207 1.00 51.55 765 GLN C CA 1
ATOM 25034 C C . GLN C 1 765 ? -13.626 7.664 50.729 1.00 63.36 765 GLN C C 1
ATOM 25035 O O . GLN C 1 765 ? -14.509 8.305 51.311 1.00 57.74 765 GLN C O 1
ATOM 25049 N N . LEU C 1 766 ? -12.675 7.000 51.389 1.00 65.67 766 LEU C N 1
ATOM 25050 C CA . LEU C 1 766 ? -12.584 7.086 52.844 1.00 61.08 766 LEU C CA 1
ATOM 25051 C C . LEU C 1 766 ? -12.377 8.528 53.285 1.00 64.06 766 LEU C C 1
ATOM 25052 O O . LEU C 1 766 ? -13.052 9.015 54.200 1.00 54.68 766 LEU C O 1
ATOM 25068 N N . GLU C 1 767 ? -11.444 9.232 52.635 1.00 51.21 767 GLU C N 1
ATOM 25069 C CA . GLU C 1 767 ? -11.249 10.651 52.911 1.00 59.26 767 GLU C CA 1
ATOM 25070 C C . GLU C 1 767 ? -12.555 11.422 52.776 1.00 60.20 767 GLU C C 1
ATOM 25071 O O . GLU C 1 767 ? -12.829 12.340 53.558 1.00 65.97 767 GLU C O 1
ATOM 25083 N N . GLN C 1 768 ? -13.378 11.064 51.787 1.00 54.10 768 GLN C N 1
ATOM 25084 C CA . GLN C 1 768 ? -14.670 11.719 51.620 1.00 55.79 768 GLN C CA 1
ATOM 25085 C C . GLN C 1 768 ? -15.641 11.317 52.725 1.00 72.79 768 GLN C C 1
ATOM 25086 O O . GLN C 1 768 ? -16.444 12.139 53.183 1.00 73.46 768 GLN C O 1
ATOM 25100 N N . VAL C 1 769 ? -15.583 10.058 53.168 1.00 52.77 769 VAL C N 1
ATOM 25101 C CA . VAL C 1 769 ? -16.504 9.581 54.199 1.00 55.09 769 VAL C CA 1
ATOM 25102 C C . VAL C 1 769 ? -16.257 10.315 55.512 1.00 66.25 769 VAL C C 1
ATOM 25103 O O . VAL C 1 769 ? -17.137 11.009 56.035 1.00 60.16 769 VAL C O 1
ATOM 25116 N N . GLU C 1 770 ? -15.053 10.166 56.069 1.00 82.22 770 GLU C N 1
ATOM 25117 C CA . GLU C 1 770 ? -14.775 10.728 57.385 1.00 82.46 770 GLU C CA 1
ATOM 25118 C C . GLU C 1 770 ? -14.867 12.248 57.397 1.00 84.32 770 GLU C C 1
ATOM 25119 O O . GLU C 1 770 ? -15.055 12.835 58.468 1.00 92.59 770 GLU C O 1
ATOM 25131 N N . LYS C 1 771 ? -14.738 12.899 56.239 1.00 60.31 771 LYS C N 1
ATOM 25132 C CA . LYS C 1 771 ? -14.957 14.339 56.177 1.00 61.50 771 LYS C CA 1
ATOM 25133 C C . LYS C 1 771 ? -16.434 14.699 56.277 1.00 78.91 771 LYS C C 1
ATOM 25134 O O . LYS C 1 771 ? -16.761 15.819 56.687 1.00 80.70 771 LYS C O 1
ATOM 25153 N N . ILE C 1 772 ? -17.331 13.780 55.915 1.00 75.60 772 ILE C N 1
ATOM 25154 C CA . ILE C 1 772 ? -18.759 14.035 56.068 1.00 69.07 772 ILE C CA 1
ATOM 25155 C C . ILE C 1 772 ? -19.220 13.706 57.482 1.00 67.11 772 ILE C C 1
ATOM 25156 O O . ILE C 1 772 ? -20.116 14.372 58.016 1.00 76.12 772 ILE C O 1
ATOM 25172 N N . LEU C 1 773 ? -18.630 12.687 58.111 1.00 68.30 773 LEU C N 1
ATOM 25173 C CA . LEU C 1 773 ? -18.980 12.342 59.484 1.00 90.18 773 LEU C CA 1
ATOM 25174 C C . LEU C 1 773 ? -18.460 13.355 60.495 1.00 85.09 773 LEU C C 1
ATOM 25175 O O . LEU C 1 773 ? -18.816 13.263 61.675 1.00 78.32 773 LEU C O 1
ATOM 25191 N N . SER C 1 774 ? -17.634 14.307 60.065 1.00 105.47 774 SER C N 1
ATOM 25192 C CA . SER C 1 774 ? -17.119 15.352 60.936 1.00 109.18 774 SER C CA 1
ATOM 25193 C C . SER C 1 774 ? -17.760 16.707 60.672 1.00 111.92 774 SER C C 1
ATOM 25194 O O . SER C 1 774 ? -17.422 17.681 61.354 1.00 116.92 774 SER C O 1
ATOM 25202 N N . GLY C 1 775 ? -18.674 16.797 59.708 1.00 73.91 775 GLY C N 1
ATOM 25203 C CA . GLY C 1 775 ? -19.302 18.053 59.368 1.00 74.91 775 GLY C CA 1
ATOM 25204 C C . GLY C 1 775 ? -18.473 18.969 58.498 1.00 73.32 775 GLY C C 1
ATOM 25205 O O . GLY C 1 775 ? -18.972 20.027 58.094 1.00 74.01 775 GLY C O 1
ATOM 25209 N N . GLU C 1 776 ? -17.222 18.605 58.196 1.00 95.30 776 GLU C N 1
ATOM 25210 C CA . GLU C 1 776 ? -16.404 19.423 57.307 1.00 89.27 776 GLU C CA 1
ATOM 25211 C C . GLU C 1 776 ? -17.127 19.706 55.998 1.00 90.44 776 GLU C C 1
ATOM 25212 O O . GLU C 1 776 ? -16.963 20.783 55.414 1.00 90.86 776 GLU C O 1
ATOM 25224 N N . ILE C 1 777 ? -17.921 18.751 55.521 1.00 92.77 777 ILE C N 1
ATOM 25225 C CA . ILE C 1 777 ? -18.830 18.954 54.399 1.00 86.85 777 ILE C CA 1
ATOM 25226 C C . ILE C 1 777 ? -20.236 18.666 54.903 1.00 89.03 777 ILE C C 1
ATOM 25227 O O . ILE C 1 777 ? -20.506 17.569 55.411 1.00 89.52 777 ILE C O 1
ATOM 25243 N N . LYS C 1 778 ? -21.125 19.646 54.778 1.00 105.28 778 LYS C N 1
ATOM 25244 C CA . LYS C 1 778 ? -22.516 19.452 55.162 1.00 107.75 778 LYS C CA 1
ATOM 25245 C C . LYS C 1 778 ? -23.263 18.735 54.044 1.00 101.03 778 LYS C C 1
ATOM 25246 O O . LYS C 1 778 ? -23.207 19.149 52.881 1.00 94.20 778 LYS C O 1
ATOM 25265 N N . THR C 1 779 ? -23.956 17.656 54.398 1.00 90.23 779 THR C N 1
ATOM 25266 C CA . THR C 1 779 ? -24.746 16.909 53.430 1.00 86.91 779 THR C CA 1
ATOM 25267 C C . THR C 1 779 ? -25.746 16.044 54.184 1.00 87.16 779 THR C C 1
ATOM 25268 O O . THR C 1 779 ? -25.510 15.654 55.331 1.00 84.77 779 THR C O 1
ATOM 25279 N N . ASP C 1 780 ? -26.862 15.747 53.519 1.00 81.18 780 ASP C N 1
ATOM 25280 C CA . ASP C 1 780 ? -27.973 15.038 54.142 1.00 75.04 780 ASP C CA 1
ATOM 25281 C C . ASP C 1 780 ? -27.577 13.639 54.599 1.00 71.66 780 ASP C C 1
ATOM 25282 O O . ASP C 1 780 ? -26.404 13.261 54.526 1.00 69.50 780 ASP C O 1
ATOM 25291 N N . ALA C 1 781 ? -28.557 12.865 55.074 1.00 70.84 781 ALA C N 1
ATOM 25292 C CA . ALA C 1 781 ? -28.279 11.525 55.578 1.00 71.09 781 ALA C CA 1
ATOM 25293 C C . ALA C 1 781 ? -28.114 10.521 54.444 1.00 71.59 781 ALA C C 1
ATOM 25294 O O . ALA C 1 781 ? -27.289 9.605 54.541 1.00 65.20 781 ALA C O 1
ATOM 25301 N N . ASN C 1 782 ? -28.890 10.668 53.369 1.00 68.79 782 ASN C N 1
ATOM 25302 C CA . ASN C 1 782 ? -28.761 9.757 52.237 1.00 67.42 782 ASN C CA 1
ATOM 25303 C C . ASN C 1 782 ? -27.387 9.887 51.592 1.00 64.57 782 ASN C C 1
ATOM 25304 O O . ASN C 1 782 ? -26.704 8.886 51.351 1.00 57.82 782 ASN C O 1
ATOM 25315 N N . SER C 1 783 ? -26.955 11.122 51.320 1.00 59.42 783 SER C N 1
ATOM 25316 C CA . SER C 1 783 ? -25.627 11.333 50.755 1.00 57.19 783 SER C CA 1
ATOM 25317 C C . SER C 1 783 ? -24.536 10.756 51.647 1.00 58.34 783 SER C C 1
ATOM 25318 O O . SER C 1 783 ? -23.485 10.339 51.148 1.00 69.82 783 SER C O 1
ATOM 25326 N N . CYS C 1 784 ? -24.759 10.722 52.963 1.00 62.42 784 CYS C N 1
ATOM 25327 C CA . CYS C 1 784 ? -23.751 10.172 53.863 1.00 68.13 784 CYS C CA 1
ATOM 25328 C C . CYS C 1 784 ? -23.707 8.651 53.773 1.00 65.80 784 CYS C C 1
ATOM 25329 O O . CYS C 1 784 ? -22.636 8.062 53.596 1.00 57.90 784 CYS C O 1
ATOM 25337 N N . PHE C 1 785 ? -24.865 7.994 53.896 1.00 67.18 785 PHE C N 1
ATOM 25338 C CA . PHE C 1 785 ? -24.891 6.537 53.827 1.00 69.63 785 PHE C CA 1
ATOM 25339 C C . PHE C 1 785 ? -24.430 6.045 52.460 1.00 69.51 785 PHE C C 1
ATOM 25340 O O . PHE C 1 785 ? -23.721 5.037 52.362 1.00 68.83 785 PHE C O 1
ATOM 25357 N N . GLU C 1 786 ? -24.827 6.741 51.391 1.00 58.12 786 GLU C N 1
ATOM 25358 C CA . GLU C 1 786 ? -24.358 6.377 50.059 1.00 73.13 786 GLU C CA 1
ATOM 25359 C C . GLU C 1 786 ? -22.837 6.441 49.986 1.00 64.05 786 GLU C C 1
ATOM 25360 O O . GLU C 1 786 ? -22.187 5.518 49.482 1.00 51.83 786 GLU C O 1
ATOM 25372 N N . ALA C 1 787 ? -22.252 7.533 50.484 1.00 59.66 787 ALA C N 1
ATOM 25373 C CA . ALA C 1 787 ? -20.799 7.638 50.537 1.00 65.90 787 ALA C CA 1
ATOM 25374 C C . ALA C 1 787 ? -20.190 6.452 51.272 1.00 56.86 787 ALA C C 1
ATOM 25375 O O . ALA C 1 787 ? -19.115 5.965 50.902 1.00 48.94 787 ALA C O 1
ATOM 25382 N N . VAL C 1 788 ? -20.867 5.967 52.314 1.00 52.86 788 VAL C N 1
ATOM 25383 C CA . VAL C 1 788 ? -20.350 4.835 53.077 1.00 53.47 788 VAL C CA 1
ATOM 25384 C C . VAL C 1 788 ? -20.526 3.543 52.289 1.00 51.65 788 VAL C C 1
ATOM 25385 O O . VAL C 1 788 ? -19.607 2.720 52.201 1.00 50.51 788 VAL C O 1
ATOM 25398 N N . ALA C 1 789 ? -21.708 3.346 51.699 1.00 51.46 789 ALA C N 1
ATOM 25399 C CA . ALA C 1 789 ? -21.953 2.142 50.913 1.00 58.10 789 ALA C CA 1
ATOM 25400 C C . ALA C 1 789 ? -20.971 2.029 49.754 1.00 50.69 789 ALA C C 1
ATOM 25401 O O . ALA C 1 789 ? -20.469 0.938 49.459 1.00 45.68 789 ALA C O 1
ATOM 25408 N N . GLN C 1 790 ? -20.682 3.148 49.082 1.00 57.14 790 GLN C N 1
ATOM 25409 C CA . GLN C 1 790 ? -19.701 3.125 48.003 1.00 44.83 790 GLN C CA 1
ATOM 25410 C C . GLN C 1 790 ? -18.331 2.701 48.515 1.00 44.38 790 GLN C C 1
ATOM 25411 O O . GLN C 1 790 ? -17.633 1.915 47.864 1.00 44.27 790 GLN C O 1
ATOM 25425 N N . LEU C 1 791 ? -17.924 3.215 49.679 1.00 48.36 791 LEU C N 1
ATOM 25426 C CA . LEU C 1 791 ? -16.650 2.807 50.262 1.00 59.70 791 LEU C CA 1
ATOM 25427 C C . LEU C 1 791 ? -16.584 1.297 50.456 1.00 47.77 791 LEU C C 1
ATOM 25428 O O . LEU C 1 791 ? -15.509 0.701 50.328 1.00 43.67 791 LEU C O 1
ATOM 25444 N N . LEU C 1 792 ? -17.716 0.661 50.770 1.00 46.81 792 LEU C N 1
ATOM 25445 C CA . LEU C 1 792 ? -17.723 -0.788 50.930 1.00 49.89 792 LEU C CA 1
ATOM 25446 C C . LEU C 1 792 ? -17.390 -1.488 49.619 1.00 54.15 792 LEU C C 1
ATOM 25447 O O . LEU C 1 792 ? -16.627 -2.460 49.603 1.00 43.59 792 LEU C O 1
ATOM 25463 N N . ASP C 1 793 ? -17.958 -1.011 48.507 1.00 43.56 793 ASP C N 1
ATOM 25464 C CA . ASP C 1 793 ? -17.725 -1.662 47.223 1.00 42.63 793 ASP C CA 1
ATOM 25465 C C . ASP C 1 793 ? -16.264 -1.581 46.799 1.00 54.50 793 ASP C C 1
ATOM 25466 O O . ASP C 1 793 ? -15.773 -2.473 46.099 1.00 59.76 793 ASP C O 1
ATOM 25475 N N . LEU C 1 794 ? -15.557 -0.527 47.203 1.00 41.57 794 LEU C N 1
ATOM 25476 C CA . LEU C 1 794 ? -14.183 -0.307 46.773 1.00 49.56 794 LEU C CA 1
ATOM 25477 C C . LEU C 1 794 ? -13.157 -1.027 47.639 1.00 44.51 794 LEU C C 1
ATOM 25478 O O . LEU C 1 794 ? -11.958 -0.939 47.353 1.00 40.98 794 LEU C O 1
ATOM 25494 N N . ALA C 1 795 ? -13.584 -1.722 48.688 1.00 49.50 795 ALA C N 1
ATOM 25495 C CA . ALA C 1 795 ? -12.649 -2.511 49.475 1.00 50.72 795 ALA C CA 1
ATOM 25496 C C . ALA C 1 795 ? -12.172 -3.714 48.665 1.00 54.42 795 ALA C C 1
ATOM 25497 O O . ALA C 1 795 ? -12.833 -4.168 47.728 1.00 37.38 795 ALA C O 1
ATOM 25504 N N . ARG C 1 796 ? -10.998 -4.226 49.029 1.00 46.76 796 ARG C N 1
ATOM 25505 C CA . ARG C 1 796 ? -10.469 -5.395 48.347 1.00 44.97 796 ARG C CA 1
ATOM 25506 C C . ARG C 1 796 ? -11.387 -6.593 48.588 1.00 39.17 796 ARG C C 1
ATOM 25507 O O . ARG C 1 796 ? -12.014 -6.699 49.646 1.00 41.87 796 ARG C O 1
ATOM 25528 N N . PRO C 1 797 ? -11.486 -7.517 47.629 1.00 43.69 797 PRO C N 1
ATOM 25529 C CA . PRO C 1 797 ? -12.310 -8.711 47.858 1.00 38.10 797 PRO C CA 1
ATOM 25530 C C . PRO C 1 797 ? -11.660 -9.638 48.871 1.00 39.91 797 PRO C C 1
ATOM 25531 O O . PRO C 1 797 ? -10.446 -9.852 48.852 1.00 49.54 797 PRO C O 1
ATOM 25542 N N . GLY C 1 798 ? -12.485 -10.195 49.758 1.00 42.28 798 GLY C N 1
ATOM 25543 C CA . GLY C 1 798 ? -12.004 -11.132 50.754 1.00 44.35 798 GLY C CA 1
ATOM 25544 C C . GLY C 1 798 ? -11.173 -10.527 51.859 1.00 45.62 798 GLY C C 1
ATOM 25545 O O . GLY C 1 798 ? -10.616 -11.270 52.673 1.00 68.86 798 GLY C O 1
ATOM 25549 N N . CYS C 1 799 ? -11.068 -9.203 51.913 1.00 48.21 799 CYS C N 1
ATOM 25550 C CA . CYS C 1 799 ? -10.333 -8.506 52.967 1.00 71.15 799 CYS C CA 1
ATOM 25551 C C . CYS C 1 799 ? -11.359 -7.954 53.953 1.00 69.86 799 CYS C C 1
ATOM 25552 O O . CYS C 1 799 ? -12.012 -6.942 53.686 1.00 53.20 799 CYS C O 1
ATOM 25560 N N . HIS C 1 800 ? -11.497 -8.620 55.099 1.00 51.34 800 HIS C N 1
ATOM 25561 C CA . HIS C 1 800 ? -12.592 -8.282 55.999 1.00 68.87 800 HIS C CA 1
ATOM 25562 C C . HIS C 1 800 ? -12.341 -6.987 56.763 1.00 54.74 800 HIS C C 1
ATOM 25563 O O . HIS C 1 800 ? -13.249 -6.158 56.881 1.00 55.35 800 HIS C O 1
ATOM 25577 N N . PHE C 1 801 ? -11.133 -6.794 57.304 1.00 55.08 801 PHE C N 1
ATOM 25578 C CA . PHE C 1 801 ? -10.907 -5.631 58.160 1.00 56.48 801 PHE C CA 1
ATOM 25579 C C . PHE C 1 801 ? -11.267 -4.335 57.442 1.00 61.16 801 PHE C C 1
ATOM 25580 O O . PHE C 1 801 ? -11.644 -3.352 58.091 1.00 61.64 801 PHE C O 1
ATOM 25597 N N . GLN C 1 802 ? -11.174 -4.313 56.109 1.00 52.04 802 GLN C N 1
ATOM 25598 C CA . GLN C 1 802 ? -11.687 -3.174 55.356 1.00 53.32 802 GLN C CA 1
ATOM 25599 C C . GLN C 1 802 ? -13.201 -3.069 55.495 1.00 51.89 802 GLN C C 1
ATOM 25600 O O . GLN C 1 802 ? -13.738 -1.988 55.761 1.00 52.74 802 GLN C O 1
ATOM 25614 N N . LYS C 1 803 ? -13.911 -4.184 55.300 1.00 52.07 803 LYS C N 1
ATOM 25615 C CA . LYS C 1 803 ? -15.354 -4.185 55.516 1.00 67.89 803 LYS C CA 1
ATOM 25616 C C . LYS C 1 803 ? -15.684 -3.770 56.944 1.00 57.13 803 LYS C C 1
ATOM 25617 O O . LYS C 1 803 ? -16.625 -3.002 57.178 1.00 57.84 803 LYS C O 1
ATOM 25636 N N . ARG C 1 804 ? -14.918 -4.275 57.913 1.00 58.32 804 ARG C N 1
ATOM 25637 C CA . ARG C 1 804 ? -15.098 -3.872 59.301 1.00 61.46 804 ARG C CA 1
ATOM 25638 C C . ARG C 1 804 ? -15.021 -2.357 59.441 1.00 61.56 804 ARG C C 1
ATOM 25639 O O . ARG C 1 804 ? -15.903 -1.730 60.039 1.00 63.54 804 ARG C O 1
ATOM 25660 N N . LEU C 1 805 ? -13.970 -1.748 58.887 1.00 59.57 805 LEU C N 1
ATOM 25661 C CA . LEU C 1 805 ? -13.801 -0.304 59.007 1.00 59.77 805 LEU C CA 1
ATOM 25662 C C . LEU C 1 805 ? -15.021 0.441 58.476 1.00 59.52 805 LEU C C 1
ATOM 25663 O O . LEU C 1 805 ? -15.512 1.384 59.108 1.00 61.39 805 LEU C O 1
ATOM 25679 N N . VAL C 1 806 ? -15.529 0.033 57.311 1.00 57.32 806 VAL C N 1
ATOM 25680 C CA . VAL C 1 806 ? -16.686 0.714 56.738 1.00 57.03 806 VAL C CA 1
ATOM 25681 C C . VAL C 1 806 ? -17.921 0.491 57.605 1.00 59.81 806 VAL C C 1
ATOM 25682 O O . VAL C 1 806 ? -18.769 1.382 57.734 1.00 60.90 806 VAL C O 1
ATOM 25695 N N . LEU C 1 807 ? -18.051 -0.699 58.201 1.00 61.12 807 LEU C N 1
ATOM 25696 C CA . LEU C 1 807 ? -19.101 -0.924 59.191 1.00 64.18 807 LEU C CA 1
ATOM 25697 C C . LEU C 1 807 ? -19.013 0.107 60.306 1.00 66.69 807 LEU C C 1
ATOM 25698 O O . LEU C 1 807 ? -20.004 0.763 60.648 1.00 68.39 807 LEU C O 1
ATOM 25714 N N . SER C 1 808 ? -17.820 0.266 60.880 1.00 67.03 808 SER C N 1
ATOM 25715 C CA . SER C 1 808 ? -17.619 1.248 61.938 1.00 72.04 808 SER C CA 1
ATOM 25716 C C . SER C 1 808 ? -17.906 2.662 61.451 1.00 77.04 808 SER C C 1
ATOM 25717 O O . SER C 1 808 ? -18.373 3.500 62.231 1.00 83.19 808 SER C O 1
ATOM 25725 N N . TYR C 1 809 ? -17.635 2.950 60.173 1.00 67.01 809 TYR C N 1
ATOM 25726 C CA . TYR C 1 809 ? -18.063 4.222 59.602 1.00 66.32 809 TYR C CA 1
ATOM 25727 C C . TYR C 1 809 ? -19.582 4.294 59.494 1.00 68.15 809 TYR C C 1
ATOM 25728 O O . TYR C 1 809 ? -20.157 5.387 59.554 1.00 67.14 809 TYR C O 1
ATOM 25746 N N . TYR C 1 810 ? -20.246 3.144 59.338 1.00 66.04 810 TYR C N 1
ATOM 25747 C CA . TYR C 1 810 ? -21.692 3.135 59.155 1.00 66.92 810 TYR C CA 1
ATOM 25748 C C . TYR C 1 810 ? -22.426 3.274 60.482 1.00 70.66 810 TYR C C 1
ATOM 25749 O O . TYR C 1 810 ? -23.432 3.988 60.563 1.00 72.01 810 TYR C O 1
ATOM 25767 N N . GLU C 1 811 ? -21.951 2.595 61.528 1.00 72.50 811 GLU C N 1
ATOM 25768 C CA . GLU C 1 811 ? -22.549 2.776 62.846 1.00 76.25 811 GLU C CA 1
ATOM 25769 C C . GLU C 1 811 ? -22.395 4.219 63.309 1.00 77.57 811 GLU C C 1
ATOM 25770 O O . GLU C 1 811 ? -23.326 4.801 63.876 1.00 80.05 811 GLU C O 1
ATOM 25782 N N . GLU C 1 812 ? -21.222 4.816 63.066 1.00 76.06 812 GLU C N 1
ATOM 25783 C CA . GLU C 1 812 ? -21.036 6.232 63.360 1.00 77.11 812 GLU C CA 1
ATOM 25784 C C . GLU C 1 812 ? -21.971 7.101 62.529 1.00 76.36 812 GLU C C 1
ATOM 25785 O O . GLU C 1 812 ? -22.431 8.147 63.003 1.00 78.42 812 GLU C O 1
ATOM 25797 N N . ALA C 1 813 ? -22.263 6.693 61.292 1.00 75.75 813 ALA C N 1
ATOM 25798 C CA . ALA C 1 813 ? -23.151 7.480 60.444 1.00 72.77 813 ALA C CA 1
ATOM 25799 C C . ALA C 1 813 ? -24.587 7.430 60.951 1.00 75.34 813 ALA C C 1
ATOM 25800 O O . ALA C 1 813 ? -25.312 8.429 60.875 1.00 76.40 813 ALA C O 1
ATOM 25807 N N . LYS C 1 814 ? -25.020 6.276 61.464 1.00 76.49 814 LYS C N 1
ATOM 25808 C CA . LYS C 1 814 ? -26.375 6.169 61.994 1.00 79.14 814 LYS C CA 1
ATOM 25809 C C . LYS C 1 814 ? -26.545 7.031 63.238 1.00 82.68 814 LYS C C 1
ATOM 25810 O O . LYS C 1 814 ? -27.596 7.652 63.430 1.00 84.60 814 LYS C O 1
ATOM 25829 N N . LEU C 1 815 ? -25.521 7.084 64.092 1.00 83.70 815 LEU C N 1
ATOM 25830 C CA . LEU C 1 815 ? -25.569 7.952 65.261 1.00 87.07 815 LEU C CA 1
ATOM 25831 C C . LEU C 1 815 ? -25.543 9.427 64.884 1.00 86.86 815 LEU C C 1
ATOM 25832 O O . LEU C 1 815 ? -26.021 10.261 65.662 1.00 89.82 815 LEU C O 1
ATOM 25848 N N . LYS C 1 816 ? -24.996 9.770 63.716 1.00 83.59 816 LYS C N 1
ATOM 25849 C CA . LYS C 1 816 ? -25.043 11.149 63.247 1.00 83.35 816 LYS C CA 1
ATOM 25850 C C . LYS C 1 816 ? -26.430 11.516 62.735 1.00 83.82 816 LYS C C 1
ATOM 25851 O O . LYS C 1 816 ? -26.830 12.683 62.814 1.00 85.27 816 LYS C O 1
ATOM 25870 N N . TYR C 1 817 ? -27.165 10.541 62.207 1.00 86.70 817 TYR C N 1
ATOM 25871 C CA . TYR C 1 817 ? -28.541 10.729 61.747 1.00 90.77 817 TYR C CA 1
ATOM 25872 C C . TYR C 1 817 ? -29.417 9.693 62.442 1.00 93.80 817 TYR C C 1
ATOM 25873 O O . TYR C 1 817 ? -29.840 8.704 61.831 1.00 93.22 817 TYR C O 1
ATOM 25891 N N . PRO C 1 818 ? -29.708 9.893 63.731 1.00 88.97 818 PRO C N 1
ATOM 25892 C CA . PRO C 1 818 ? -30.409 8.850 64.499 1.00 91.17 818 PRO C CA 1
ATOM 25893 C C . PRO C 1 818 ? -31.823 8.568 64.020 1.00 91.59 818 PRO C C 1
ATOM 25894 O O . PRO C 1 818 ? -32.407 7.565 64.450 1.00 92.95 818 PRO C O 1
ATOM 25905 N N . SER C 1 819 ? -32.390 9.408 63.151 1.00 90.60 819 SER C N 1
ATOM 25906 C CA . SER C 1 819 ? -33.773 9.256 62.725 1.00 91.28 819 SER C CA 1
ATOM 25907 C C . SER C 1 819 ? -33.934 8.917 61.252 1.00 87.73 819 SER C C 1
ATOM 25908 O O . SER C 1 819 ? -35.019 8.479 60.855 1.00 88.01 819 SER C O 1
ATOM 25916 N N . ALA C 1 820 ? -32.900 9.102 60.439 1.00 84.53 820 ALA C N 1
ATOM 25917 C CA . ALA C 1 820 ? -33.027 8.837 59.014 1.00 81.23 820 ALA C CA 1
ATOM 25918 C C . ALA C 1 820 ? -33.253 7.345 58.773 1.00 80.24 820 ALA C C 1
ATOM 25919 O O . ALA C 1 820 ? -32.631 6.507 59.433 1.00 80.61 820 ALA C O 1
ATOM 25926 N N . PRO C 1 821 ? -34.133 6.981 57.841 1.00 79.10 821 PRO C N 1
ATOM 25927 C CA . PRO C 1 821 ? -34.333 5.558 57.545 1.00 81.36 821 PRO C CA 1
ATOM 25928 C C . PRO C 1 821 ? -33.123 4.957 56.847 1.00 88.66 821 PRO C C 1
ATOM 25929 O O . PRO C 1 821 ? -32.408 5.626 56.096 1.00 72.48 821 PRO C O 1
ATOM 25940 N N . THR C 1 822 ? -32.903 3.666 57.105 1.00 110.84 822 THR C N 1
ATOM 25941 C CA . THR C 1 822 ? -31.747 2.947 56.584 1.00 108.04 822 THR C CA 1
ATOM 25942 C C . THR C 1 822 ? -32.163 1.628 55.943 1.00 105.57 822 THR C C 1
ATOM 25943 O O . THR C 1 822 ? -31.405 0.656 55.957 1.00 108.27 822 THR C O 1
ATOM 25954 N N . ASP C 1 823 ? -33.369 1.584 55.373 1.00 81.79 823 ASP C N 1
ATOM 25955 C CA . ASP C 1 823 ? -33.857 0.353 54.762 1.00 92.41 823 ASP C CA 1
ATOM 25956 C C . ASP C 1 823 ? -32.950 -0.109 53.627 1.00 72.01 823 ASP C C 1
ATOM 25957 O O . ASP C 1 823 ? -32.746 -1.314 53.437 1.00 70.10 823 ASP C O 1
ATOM 25966 N N . ALA C 1 824 ? -32.387 0.833 52.867 1.00 65.96 824 ALA C N 1
ATOM 25967 C CA . ALA C 1 824 ? -31.646 0.483 51.662 1.00 70.77 824 ALA C CA 1
ATOM 25968 C C . ALA C 1 824 ? -30.230 -0.006 51.941 1.00 61.91 824 ALA C C 1
ATOM 25969 O O . ALA C 1 824 ? -29.667 -0.723 51.107 1.00 67.37 824 ALA C O 1
ATOM 25976 N N . TYR C 1 825 ? -29.641 0.354 53.081 1.00 61.61 825 TYR C N 1
ATOM 25977 C CA . TYR C 1 825 ? -28.250 0.024 53.360 1.00 60.59 825 TYR C CA 1
ATOM 25978 C C . TYR C 1 825 ? -28.066 -0.944 54.520 1.00 62.77 825 TYR C C 1
ATOM 25979 O O . TYR C 1 825 ? -26.945 -1.419 54.732 1.00 61.99 825 TYR C O 1
ATOM 25997 N N . ASP C 1 826 ? -29.127 -1.265 55.266 1.00 65.55 826 ASP C N 1
ATOM 25998 C CA . ASP C 1 826 ? -28.974 -2.134 56.429 1.00 73.26 826 ASP C CA 1
ATOM 25999 C C . ASP C 1 826 ? -28.628 -3.562 56.023 1.00 66.81 826 ASP C C 1
ATOM 26000 O O . ASP C 1 826 ? -27.840 -4.230 56.703 1.00 67.68 826 ASP C O 1
ATOM 26009 N N . SER C 1 827 ? -29.206 -4.050 54.923 1.00 65.45 827 SER C N 1
ATOM 26010 C CA . SER C 1 827 ? -29.079 -5.465 54.588 1.00 64.90 827 SER C CA 1
ATOM 26011 C C . SER C 1 827 ? -27.627 -5.856 54.337 1.00 64.41 827 SER C C 1
ATOM 26012 O O . SER C 1 827 ? -27.192 -6.941 54.740 1.00 73.37 827 SER C O 1
ATOM 26020 N N . ARG C 1 828 ? -26.860 -4.990 53.673 1.00 61.16 828 ARG C N 1
ATOM 26021 C CA . ARG C 1 828 ? -25.493 -5.354 53.312 1.00 79.13 828 ARG C CA 1
ATOM 26022 C C . ARG C 1 828 ? -24.539 -5.204 54.493 1.00 66.17 828 ARG C C 1
ATOM 26023 O O . ARG C 1 828 ? -23.662 -6.052 54.691 1.00 76.48 828 ARG C O 1
ATOM 26044 N N . PHE C 1 829 ? -24.691 -4.146 55.291 1.00 61.09 829 PHE C N 1
ATOM 26045 C CA . PHE C 1 829 ? -23.848 -4.001 56.472 1.00 62.76 829 PHE C CA 1
ATOM 26046 C C . PHE C 1 829 ? -24.197 -5.022 57.545 1.00 65.67 829 PHE C C 1
ATOM 26047 O O . PHE C 1 829 ? -23.381 -5.265 58.441 1.00 66.92 829 PHE C O 1
ATOM 26064 N N . GLN C 1 830 ? -25.385 -5.626 57.473 1.00 66.89 830 GLN C N 1
ATOM 26065 C CA . GLN C 1 830 ? -25.694 -6.756 58.341 1.00 72.23 830 GLN C CA 1
ATOM 26066 C C . GLN C 1 830 ? -24.813 -7.954 58.009 1.00 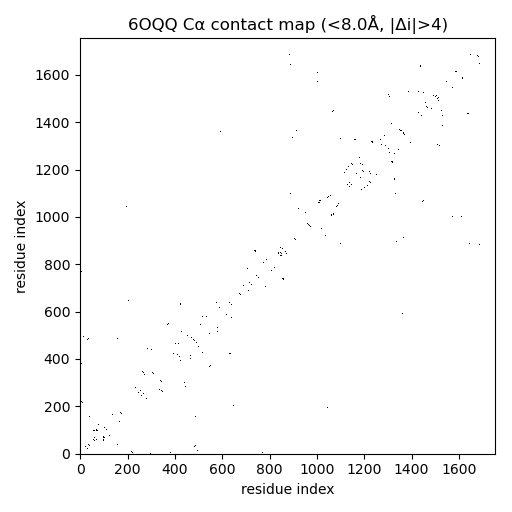68.29 830 GLN C C 1
ATOM 26067 O O . GLN C 1 830 ? -24.299 -8.624 58.911 1.00 70.10 830 GLN C O 1
ATOM 26081 N N . VAL C 1 831 ? -24.627 -8.235 56.717 1.00 65.34 831 VAL C N 1
ATOM 26082 C CA . VAL C 1 831 ? -23.734 -9.316 56.311 1.00 64.05 831 VAL C CA 1
ATOM 26083 C C . VAL C 1 831 ? -22.347 -9.105 56.901 1.00 63.88 831 VAL C C 1
ATOM 26084 O O . VAL C 1 831 ? -21.712 -10.049 57.387 1.00 64.83 831 VAL C O 1
ATOM 26097 N N . VAL C 1 832 ? -21.855 -7.864 56.871 1.00 65.92 832 VAL C N 1
ATOM 26098 C CA . VAL C 1 832 ? -20.552 -7.564 57.457 1.00 69.40 832 VAL C CA 1
ATOM 26099 C C . VAL C 1 832 ? -20.582 -7.810 58.960 1.00 68.16 832 VAL C C 1
ATOM 26100 O O . VAL C 1 832 ? -19.677 -8.436 59.525 1.00 68.82 832 VAL C O 1
ATOM 26113 N N . ALA C 1 833 ? -21.625 -7.318 59.632 1.00 68.57 833 ALA C N 1
ATOM 26114 C CA . ALA C 1 833 ? -21.750 -7.534 61.069 1.00 72.13 833 ALA C CA 1
ATOM 26115 C C . ALA C 1 833 ? -21.797 -9.022 61.395 1.00 73.59 833 ALA C C 1
ATOM 26116 O O . ALA C 1 833 ? -21.052 -9.504 62.257 1.00 79.82 833 ALA C O 1
ATOM 26123 N N . ARG C 1 834 ? -22.670 -9.771 60.714 1.00 73.21 834 ARG C N 1
ATOM 26124 C CA . ARG C 1 834 ? -22.752 -11.208 60.955 1.00 74.69 834 ARG C CA 1
ATOM 26125 C C . ARG C 1 834 ? -21.405 -11.878 60.717 1.00 73.24 834 ARG C C 1
ATOM 26126 O O . ARG C 1 834 ? -20.982 -12.738 61.499 1.00 75.29 834 ARG C O 1
ATOM 26147 N N . THR C 1 835 ? -20.716 -11.494 59.640 1.00 69.83 835 THR C N 1
ATOM 26148 C CA . THR C 1 835 ? -19.389 -12.037 59.372 1.00 68.37 835 THR C CA 1
ATOM 26149 C C . THR C 1 835 ? -18.390 -11.566 60.421 1.00 69.62 835 THR C C 1
ATOM 26150 O O . THR C 1 835 ? -17.627 -12.367 60.973 1.00 70.79 835 THR C O 1
ATOM 26161 N N . ASN C 1 836 ? -18.385 -10.263 60.710 1.00 69.51 836 ASN C N 1
ATOM 26162 C CA . ASN C 1 836 ? -17.474 -9.719 61.712 1.00 74.38 836 ASN C CA 1
ATOM 26163 C C . ASN C 1 836 ? -17.662 -10.412 63.054 1.00 74.58 836 ASN C C 1
ATOM 26164 O O . ASN C 1 836 ? -16.688 -10.783 63.719 1.00 75.61 836 ASN C O 1
ATOM 26175 N N . ALA C 1 837 ? -18.918 -10.597 63.470 1.00 83.82 837 ALA C N 1
ATOM 26176 C CA . ALA C 1 837 ? -19.191 -11.256 64.741 1.00 89.75 837 ALA C CA 1
ATOM 26177 C C . ALA C 1 837 ? -18.684 -12.692 64.739 1.00 86.02 837 ALA C C 1
ATOM 26178 O O . ALA C 1 837 ? -18.161 -13.176 65.750 1.00 85.35 837 ALA C O 1
ATOM 26185 N N . ALA C 1 838 ? -18.826 -13.389 63.609 1.00 78.92 838 ALA C N 1
ATOM 26186 C CA . ALA C 1 838 ? -18.451 -14.796 63.560 1.00 79.61 838 ALA C CA 1
ATOM 26187 C C . ALA C 1 838 ? -16.940 -14.986 63.618 1.00 82.10 838 ALA C C 1
ATOM 26188 O O . ALA C 1 838 ? -16.470 -15.991 64.163 1.00 89.93 838 ALA C O 1
ATOM 26195 N N . ILE C 1 839 ? -16.161 -14.047 63.076 1.00 100.89 839 ILE C N 1
ATOM 26196 C CA . ILE C 1 839 ? -14.715 -14.242 63.082 1.00 101.17 839 ILE C CA 1
ATOM 26197 C C . ILE C 1 839 ? -14.136 -13.974 64.469 1.00 105.75 839 ILE C C 1
ATOM 26198 O O . ILE C 1 839 ? -13.130 -14.582 64.851 1.00 114.15 839 ILE C O 1
ATOM 26214 N N . THR C 1 840 ? -14.742 -13.068 65.242 1.00 109.18 840 THR C N 1
ATOM 26215 C CA . THR C 1 840 ? -14.340 -12.911 66.635 1.00 107.64 840 THR C CA 1
ATOM 26216 C C . THR C 1 840 ? -14.612 -14.194 67.409 1.00 114.82 840 THR C C 1
ATOM 26217 O O . THR C 1 840 ? -13.759 -14.676 68.164 1.00 113.95 840 THR C O 1
ATOM 26228 N N . ILE C 1 841 ? -15.805 -14.766 67.223 1.00 86.66 841 ILE C N 1
ATOM 26229 C CA . ILE C 1 841 ? -16.106 -16.076 67.788 1.00 89.57 841 ILE C CA 1
ATOM 26230 C C . ILE C 1 841 ? -15.102 -17.108 67.291 1.00 88.46 841 ILE C C 1
ATOM 26231 O O . ILE C 1 841 ? -14.674 -17.994 68.041 1.00 94.92 841 ILE C O 1
ATOM 26247 N N . GLN C 1 842 ? -14.710 -17.010 66.025 1.00 96.12 842 GLN C N 1
ATOM 26248 C CA . GLN C 1 842 ? -13.695 -17.891 65.458 1.00 100.03 842 GLN C CA 1
ATOM 26249 C C . GLN C 1 842 ? -12.297 -17.443 65.874 1.00 97.36 842 GLN C C 1
ATOM 26250 O O . GLN C 1 842 ? -11.871 -17.669 67.006 1.00 99.15 842 GLN C O 1
ATOM 26264 N N . LEU D 2 5 ? 0.398 -16.313 68.905 1.00 103.74 5 LEU D N 1
ATOM 26265 C CA . LEU D 2 5 ? -0.863 -16.197 68.185 1.00 108.13 5 LEU D CA 1
ATOM 26266 C C . LEU D 2 5 ? -0.963 -17.254 67.092 1.00 102.18 5 LEU D C 1
ATOM 26267 O O . LEU D 2 5 ? -0.013 -17.996 66.844 1.00 105.88 5 LEU D O 1
ATOM 26282 N N . THR D 2 6 ? -2.120 -17.317 66.444 1.00 98.85 6 THR D N 1
ATOM 26283 C CA . THR D 2 6 ? -2.323 -18.177 65.289 1.00 104.70 6 THR D CA 1
ATOM 26284 C C . THR D 2 6 ? -2.128 -17.366 64.012 1.00 106.11 6 THR D C 1
ATOM 26285 O O . THR D 2 6 ? -2.333 -16.149 63.989 1.00 107.49 6 THR D O 1
ATOM 26296 N N . GLU D 2 7 ? -1.720 -18.060 62.948 1.00 95.21 7 GLU D N 1
ATOM 26297 C CA . GLU D 2 7 ? -1.393 -17.397 61.690 1.00 100.27 7 GLU D CA 1
ATOM 26298 C C . GLU D 2 7 ? -2.493 -16.442 61.240 1.00 104.86 7 GLU D C 1
ATOM 26299 O O . GLU D 2 7 ? -2.207 -1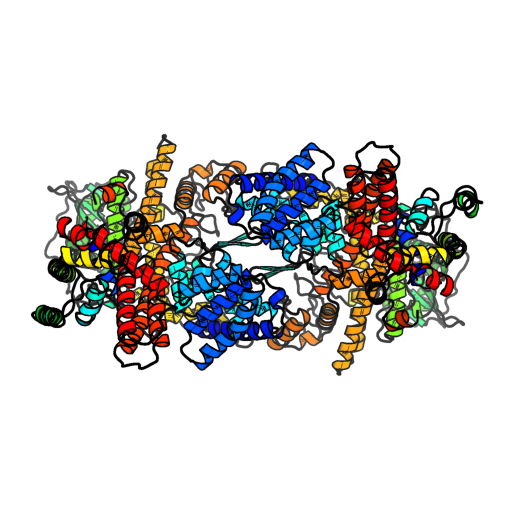5.353 60.728 1.00 92.91 7 GLU D O 1
ATOM 26311 N N . GLU D 2 8 ? -3.759 -16.829 61.422 1.00 94.23 8 GLU D N 1
ATOM 26312 C CA . GLU D 2 8 ? -4.858 -16.012 60.917 1.00 80.74 8 GLU D CA 1
ATOM 26313 C C . GLU D 2 8 ? -4.834 -14.603 61.498 1.00 79.44 8 GLU D C 1
ATOM 26314 O O . GLU D 2 8 ? -5.279 -13.655 60.841 1.00 79.72 8 GLU D O 1
ATOM 26326 N N . GLN D 2 9 ? -4.326 -14.441 62.720 1.00 79.43 9 GLN D N 1
ATOM 26327 C CA . GLN D 2 9 ? -4.272 -13.118 63.330 1.00 88.44 9 GLN D CA 1
ATOM 26328 C C . GLN D 2 9 ? -3.155 -12.262 62.751 1.00 81.24 9 GLN D C 1
ATOM 26329 O O . GLN D 2 9 ? -3.314 -11.041 62.630 1.00 73.54 9 GLN D O 1
ATOM 26343 N N . ILE D 2 10 ? -2.028 -12.875 62.388 1.00 76.34 10 ILE D N 1
ATOM 26344 C CA . ILE D 2 10 ? -0.912 -12.110 61.853 1.00 73.83 10 ILE D CA 1
ATOM 26345 C C . ILE D 2 10 ? -1.138 -11.813 60.374 1.00 79.25 10 ILE D C 1
ATOM 26346 O O . ILE D 2 10 ? -0.673 -10.788 59.863 1.00 65.97 10 ILE D O 1
ATOM 26362 N N . ALA D 2 11 ? -1.851 -12.695 59.668 1.00 67.97 11 ALA D N 1
ATOM 26363 C CA . ALA D 2 11 ? -2.216 -12.423 58.282 1.00 78.29 11 ALA D CA 1
ATOM 26364 C C . ALA D 2 11 ? -2.995 -11.119 58.171 1.00 70.55 11 ALA D C 1
ATOM 26365 O O . ALA D 2 11 ? -2.699 -10.274 57.319 1.00 67.26 11 ALA D O 1
ATOM 26372 N N . GLU D 2 12 ? -4.002 -10.939 59.031 1.00 71.02 12 GLU D N 1
ATOM 26373 C CA . GLU D 2 12 ? -4.799 -9.718 58.992 1.00 65.50 12 GLU D CA 1
ATOM 26374 C C . GLU D 2 12 ? -3.953 -8.500 59.337 1.00 71.64 12 GLU D C 1
ATOM 26375 O O . GLU D 2 12 ? -4.137 -7.422 58.758 1.00 61.41 12 GLU D O 1
ATOM 26387 N N . PHE D 2 13 ? -3.023 -8.648 60.284 1.00 71.18 13 PHE D N 1
ATOM 26388 C CA . PHE D 2 13 ? -2.159 -7.532 60.649 1.00 83.65 13 PHE D CA 1
ATOM 26389 C C . PHE D 2 13 ? -1.238 -7.149 59.494 1.00 64.22 13 PHE D C 1
ATOM 26390 O O . PHE D 2 13 ? -1.040 -5.960 59.218 1.00 62.73 13 PHE D O 1
ATOM 26407 N N . LYS D 2 14 ? -0.666 -8.141 58.807 1.00 58.31 14 LYS D N 1
ATOM 26408 C CA . LYS D 2 14 ? 0.221 -7.850 57.685 1.00 75.67 14 LYS D CA 1
ATOM 26409 C C . LYS D 2 14 ? -0.499 -7.042 56.610 1.00 56.70 14 LYS D C 1
ATOM 26410 O O . LYS D 2 14 ? 0.025 -6.037 56.115 1.00 56.34 14 LYS D O 1
ATOM 26429 N N . GLU D 2 15 ? -1.715 -7.456 56.245 1.00 59.33 15 GLU D N 1
ATOM 26430 C CA . GLU D 2 15 ? -2.421 -6.780 55.163 1.00 56.23 15 GLU D CA 1
ATOM 26431 C C . GLU D 2 15 ? -2.867 -5.381 55.572 1.00 76.65 15 GLU D C 1
ATOM 26432 O O . GLU D 2 15 ? -2.833 -4.451 54.757 1.00 55.01 15 GLU D O 1
ATOM 26444 N N . ALA D 2 16 ? -3.307 -5.211 56.821 1.00 56.42 16 ALA D N 1
ATOM 26445 C CA . ALA D 2 16 ? -3.659 -3.875 57.287 1.00 56.67 16 ALA D CA 1
ATOM 26446 C C . ALA D 2 16 ? -2.432 -2.975 57.306 1.00 56.74 16 ALA D C 1
ATOM 26447 O O . ALA D 2 16 ? -2.520 -1.782 56.992 1.00 56.52 16 ALA D O 1
ATOM 26454 N N . PHE D 2 17 ? -1.276 -3.532 57.667 1.00 67.25 17 PHE D N 1
ATOM 26455 C CA . PHE D 2 17 ? -0.034 -2.772 57.593 1.00 70.95 17 PHE D CA 1
ATOM 26456 C C . PHE D 2 17 ? 0.269 -2.377 56.152 1.00 56.28 17 PHE D C 1
ATOM 26457 O O . PHE D 2 17 ? 0.595 -1.219 55.866 1.00 59.02 17 PHE D O 1
ATOM 26474 N N . ALA D 2 18 ? 0.151 -3.330 55.226 1.00 55.63 18 ALA D N 1
ATOM 26475 C CA . ALA D 2 18 ? 0.439 -3.049 53.824 1.00 74.09 18 ALA D CA 1
ATOM 26476 C C . ALA D 2 18 ? -0.523 -2.009 53.262 1.00 54.25 18 ALA D C 1
ATOM 26477 O O . ALA D 2 18 ? -0.102 -1.023 52.644 1.00 53.94 18 ALA D O 1
ATOM 26484 N N . LEU D 2 19 ? -1.826 -2.214 53.466 1.00 54.49 19 LEU D N 1
ATOM 26485 C CA . LEU D 2 19 ? -2.822 -1.297 52.921 1.00 53.73 19 LEU D CA 1
ATOM 26486 C C . LEU D 2 19 ? -2.561 0.135 53.372 1.00 54.07 19 LEU D C 1
ATOM 26487 O O . LEU D 2 19 ? -2.547 1.063 52.555 1.00 53.59 19 LEU D O 1
ATOM 26503 N N . PHE D 2 20 ? -2.361 0.339 54.674 1.00 54.97 20 PHE D N 1
ATOM 26504 C CA . PHE D 2 20 ? -2.154 1.686 55.190 1.00 55.48 20 PHE D CA 1
ATOM 26505 C C . PHE D 2 20 ? -0.730 2.183 54.983 1.00 55.60 20 PHE D C 1
ATOM 26506 O O . PHE D 2 20 ? -0.485 3.384 55.135 1.00 55.93 20 PHE D O 1
ATOM 26523 N N . ASP D 2 21 ? 0.205 1.297 54.635 1.00 59.60 21 ASP D N 1
ATOM 26524 C CA . ASP D 2 21 ? 1.491 1.701 54.067 1.00 59.64 21 ASP D CA 1
ATOM 26525 C C . ASP D 2 21 ? 1.249 2.035 52.596 1.00 59.78 21 ASP D C 1
ATOM 26526 O O . ASP D 2 21 ? 1.536 1.252 51.685 1.00 59.64 21 ASP D O 1
ATOM 26535 N N . LYS D 2 22 ? 0.698 3.227 52.362 1.00 89.83 22 LYS D N 1
ATOM 26536 C CA . LYS D 2 22 ? 0.226 3.568 51.025 1.00 93.93 22 LYS D CA 1
ATOM 26537 C C . LYS D 2 22 ? 1.368 3.909 50.076 1.00 79.75 22 LYS D C 1
ATOM 26538 O O . LYS D 2 22 ? 1.213 3.761 48.858 1.00 92.94 22 LYS D O 1
ATOM 26557 N N . ASP D 2 23 ? 2.506 4.368 50.596 1.00 62.86 23 ASP D N 1
ATOM 26558 C CA . ASP D 2 23 ? 3.686 4.580 49.767 1.00 62.75 23 ASP D CA 1
ATOM 26559 C C . ASP D 2 23 ? 4.540 3.325 49.639 1.00 60.18 23 ASP D C 1
ATOM 26560 O O . ASP D 2 23 ? 5.491 3.318 48.851 1.00 60.18 23 ASP D O 1
ATOM 26569 N N . ASN D 2 24 ? 4.222 2.273 50.394 1.00 59.77 24 ASN D N 1
ATOM 26570 C CA . ASN D 2 24 ? 4.855 0.963 50.250 1.00 59.39 24 ASN D CA 1
ATOM 26571 C C . ASN D 2 24 ? 6.343 0.990 50.594 1.00 61.64 24 ASN D C 1
ATOM 26572 O O . ASN D 2 24 ? 7.126 0.196 50.065 1.00 59.05 24 ASN D O 1
ATOM 26583 N N . ASN D 2 25 ? 6.757 1.878 51.495 1.00 59.42 25 ASN D N 1
ATOM 26584 C CA . ASN D 2 25 ? 8.124 1.830 51.995 1.00 59.38 25 ASN D CA 1
ATOM 26585 C C . ASN D 2 25 ? 8.289 0.858 53.157 1.00 59.24 25 ASN D C 1
ATOM 26586 O O . ASN D 2 25 ? 9.422 0.611 53.583 1.00 63.86 25 ASN D O 1
ATOM 26597 N N . GLY D 2 26 ? 7.194 0.305 53.674 1.00 59.18 26 GLY D N 1
ATOM 26598 C CA . GLY D 2 26 ? 7.262 -0.625 54.781 1.00 64.37 26 GLY D CA 1
ATOM 26599 C C . GLY D 2 26 ? 7.201 -0.000 56.155 1.00 63.91 26 GLY D C 1
ATOM 26600 O O . GLY D 2 26 ? 7.592 -0.652 57.131 1.00 59.75 26 GLY D O 1
ATOM 26604 N N . SER D 2 27 ? 6.719 1.237 56.271 1.00 61.09 27 SER D N 1
ATOM 26605 C CA . SER D 2 27 ? 6.633 1.906 57.566 1.00 60.31 27 SER D CA 1
ATOM 26606 C C . SER D 2 27 ? 5.418 2.821 57.571 1.00 62.28 27 SER D C 1
ATOM 26607 O O . SER D 2 27 ? 5.324 3.733 56.744 1.00 69.23 27 SER D O 1
ATOM 26615 N N . ILE D 2 28 ? 4.498 2.581 58.503 1.00 89.19 28 ILE D N 1
ATOM 26616 C CA . ILE D 2 28 ? 3.296 3.395 58.633 1.00 75.02 28 ILE D CA 1
ATOM 26617 C C . ILE D 2 28 ? 3.631 4.719 59.307 1.00 81.42 28 ILE D C 1
ATOM 26618 O O . ILE D 2 28 ? 4.517 4.801 60.166 1.00 70.16 28 ILE D O 1
ATOM 26634 N N . SER D 2 29 ? 2.907 5.767 58.923 1.00 66.57 29 SER D N 1
ATOM 26635 C CA . SER D 2 29 ? 3.018 7.055 59.592 1.00 78.04 29 SER D CA 1
ATOM 26636 C C . SER D 2 29 ? 2.111 7.089 60.818 1.00 68.51 29 SER D C 1
ATOM 26637 O O . SER D 2 29 ? 1.022 6.512 60.824 1.00 66.17 29 SER D O 1
ATOM 26645 N N . SER D 2 30 ? 2.572 7.782 61.866 1.00 77.95 30 SER D N 1
ATOM 26646 C CA . SER D 2 30 ? 1.815 7.814 63.114 1.00 87.53 30 SER D CA 1
ATOM 26647 C C . SER D 2 30 ? 0.449 8.465 62.931 1.00 80.28 30 SER D C 1
ATOM 26648 O O . SER D 2 30 ? -0.506 8.107 63.629 1.00 76.07 30 SER D O 1
ATOM 26656 N N . SER D 2 31 ? 0.330 9.408 61.994 1.00 85.75 31 SER D N 1
ATOM 26657 C CA . SER D 2 31 ? -0.937 10.091 61.757 1.00 88.60 31 SER D CA 1
ATOM 26658 C C . SER D 2 31 ? -2.002 9.183 61.154 1.00 97.93 31 SER D C 1
ATOM 26659 O O . SER D 2 31 ? -3.118 9.655 60.908 1.00 94.24 31 SER D O 1
ATOM 26667 N N . GLU D 2 32 ? -1.694 7.909 60.909 1.00 100.66 32 GLU D N 1
ATOM 26668 C CA . GLU D 2 32 ? -2.658 6.955 60.378 1.00 84.99 32 GLU D CA 1
ATOM 26669 C C . GLU D 2 32 ? -2.997 5.837 61.355 1.00 79.42 32 GLU D C 1
ATOM 26670 O O . GLU D 2 32 ? -3.871 5.018 61.055 1.00 75.88 32 GLU D O 1
ATOM 26682 N N . LEU D 2 33 ? -2.332 5.779 62.513 1.00 62.40 33 LEU D N 1
ATOM 26683 C CA . LEU D 2 33 ? -2.522 4.658 63.427 1.00 68.12 33 LEU D CA 1
ATOM 26684 C C . LEU D 2 33 ? -3.961 4.555 63.912 1.00 69.55 33 LEU D C 1
ATOM 26685 O O . LEU D 2 33 ? -4.454 3.449 64.154 1.00 61.77 33 LEU D O 1
ATOM 26701 N N . ALA D 2 34 ? -4.652 5.687 64.062 1.00 66.60 34 ALA D N 1
ATOM 26702 C CA . ALA D 2 34 ? -5.990 5.655 64.642 1.00 81.18 34 ALA D CA 1
ATOM 26703 C C . ALA D 2 34 ? -6.952 4.846 63.779 1.00 71.64 34 ALA D C 1
ATOM 26704 O O . ALA D 2 34 ? -7.780 4.091 64.301 1.00 78.29 34 ALA D O 1
ATOM 26711 N N . THR D 2 35 ? -6.854 4.983 62.456 1.00 63.59 35 THR D N 1
ATOM 26712 C CA . THR D 2 35 ? -7.816 4.326 61.580 1.00 68.20 35 THR D CA 1
ATOM 26713 C C . THR D 2 35 ? -7.519 2.839 61.407 1.00 61.27 35 THR D C 1
ATOM 26714 O O . THR D 2 35 ? -8.451 2.036 61.301 1.00 60.65 35 THR D O 1
ATOM 26725 N N . VAL D 2 36 ? -6.240 2.444 61.375 1.00 74.07 36 VAL D N 1
ATOM 26726 C CA . VAL D 2 36 ? -5.925 1.022 61.268 1.00 74.77 36 VAL D CA 1
ATOM 26727 C C . VAL D 2 36 ? -6.363 0.294 62.532 1.00 76.91 36 VAL D C 1
ATOM 26728 O O . VAL D 2 36 ? -6.915 -0.811 62.467 1.00 67.19 36 VAL D O 1
ATOM 26741 N N . MET D 2 37 ? -6.128 0.899 63.700 1.00 77.04 37 MET D N 1
ATOM 26742 C CA . MET D 2 37 ? -6.690 0.370 64.937 1.00 69.01 37 MET D CA 1
ATOM 26743 C C . MET D 2 37 ? -8.195 0.181 64.795 1.00 65.80 37 MET D C 1
ATOM 26744 O O . MET D 2 37 ? -8.737 -0.886 65.103 1.00 76.55 37 MET D O 1
ATOM 26758 N N . ARG D 2 38 ? -8.886 1.220 64.315 1.00 60.82 38 ARG D N 1
ATOM 26759 C CA . ARG D 2 38 ? -10.321 1.119 64.077 1.00 60.65 38 ARG D CA 1
ATOM 26760 C C . ARG D 2 38 ? -10.642 -0.044 63.148 1.00 60.28 38 ARG D C 1
ATOM 26761 O O . ARG D 2 38 ? -11.581 -0.809 63.401 1.00 60.23 38 ARG D O 1
ATOM 26782 N N . SER D 2 39 ? -9.867 -0.200 62.071 1.00 60.10 39 SER D N 1
ATOM 26783 C CA . SER D 2 39 ? -10.111 -1.280 61.124 1.00 59.91 39 SER D CA 1
ATOM 26784 C C . SER D 2 39 ? -9.767 -2.644 61.705 1.00 69.68 39 SER D C 1
ATOM 26785 O O . SER D 2 39 ? -10.258 -3.660 61.202 1.00 61.88 39 SER D O 1
ATOM 26793 N N . LEU D 2 40 ? -8.932 -2.691 62.739 1.00 75.51 40 LEU D N 1
ATOM 26794 C CA . LEU D 2 40 ? -8.554 -3.943 63.379 1.00 75.10 40 LEU D CA 1
ATOM 26795 C C . LEU D 2 40 ? -9.477 -4.318 64.531 1.00 75.61 40 LEU D C 1
ATOM 26796 O O . LEU D 2 40 ? -9.219 -5.314 65.214 1.00 75.42 40 LEU D O 1
ATOM 26812 N N . GLY D 2 41 ? -10.543 -3.552 64.760 1.00 76.31 41 GLY D N 1
ATOM 26813 C CA . GLY D 2 41 ? -11.534 -3.913 65.756 1.00 76.87 41 GLY D CA 1
ATOM 26814 C C . GLY D 2 41 ? -11.027 -3.940 67.177 1.00 77.29 41 GLY D C 1
ATOM 26815 O O . GLY D 2 41 ? -11.668 -4.539 68.044 1.00 77.67 41 GLY D O 1
ATOM 26819 N N . LEU D 2 42 ? -9.892 -3.305 67.446 1.00 85.50 42 LEU D N 1
ATOM 26820 C CA . LEU D 2 42 ? -9.300 -3.269 68.776 1.00 92.13 42 LEU D CA 1
ATOM 26821 C C . LEU D 2 42 ? -8.953 -1.839 69.160 1.00 96.00 42 LEU D C 1
ATOM 26822 O O . LEU D 2 42 ? -7.925 -1.574 69.791 1.00 97.73 42 LEU D O 1
ATOM 26838 N N . SER D 2 43 ? -9.815 -0.899 68.786 1.00 102.50 43 SER D N 1
ATOM 26839 C CA . SER D 2 43 ? -9.579 0.504 69.087 1.00 104.40 43 SER D CA 1
ATOM 26840 C C . SER D 2 43 ? -9.323 0.679 70.583 1.00 109.29 43 SER D C 1
ATOM 26841 O O . SER D 2 43 ? -10.149 0.252 71.402 1.00 107.19 43 SER D O 1
ATOM 26849 N N . PRO D 2 44 ? -8.207 1.286 70.978 1.00 139.15 44 PRO D N 1
ATOM 26850 C CA . PRO D 2 44 ? -7.897 1.421 72.403 1.00 138.93 44 PRO D CA 1
ATOM 26851 C C . PRO D 2 44 ? -8.544 2.650 73.026 1.00 138.96 44 PRO D C 1
ATOM 26852 O O . PRO D 2 44 ? -8.902 3.617 72.350 1.00 137.49 44 PRO D O 1
ATOM 26863 N N . SER D 2 45 ? -8.689 2.590 74.347 1.00 117.89 45 SER D N 1
ATOM 26864 C CA . SER D 2 45 ? -9.225 3.721 75.090 1.00 120.09 45 SER D CA 1
ATOM 26865 C C . SER D 2 45 ? -8.296 4.922 74.956 1.00 115.38 45 SER D C 1
ATOM 26866 O O . SER D 2 45 ? -7.083 4.780 74.776 1.00 110.66 45 SER D O 1
ATOM 26874 N N . GLU D 2 46 ? -8.882 6.120 75.044 1.00 131.11 46 GLU D N 1
ATOM 26875 C CA . GLU D 2 46 ? -8.105 7.341 74.855 1.00 134.31 46 GLU D CA 1
ATOM 26876 C C . GLU D 2 46 ? -6.864 7.353 75.739 1.00 138.52 46 GLU D C 1
ATOM 26877 O O . GLU D 2 46 ? -5.795 7.808 75.315 1.00 140.24 46 GLU D O 1
ATOM 26889 N N . ALA D 2 47 ? -6.985 6.859 76.974 1.00 135.75 47 ALA D N 1
ATOM 26890 C CA . ALA D 2 47 ? -5.824 6.779 77.853 1.00 132.89 47 ALA D CA 1
ATOM 26891 C C . ALA D 2 47 ? -4.724 5.920 77.245 1.00 131.48 47 ALA D C 1
ATOM 26892 O O . ALA D 2 47 ? -3.541 6.128 77.537 1.00 128.98 47 ALA D O 1
ATOM 26899 N N . GLU D 2 48 ? -5.093 4.956 76.401 1.00 122.45 48 GLU D N 1
ATOM 26900 C CA . GLU D 2 48 ? -4.128 4.082 75.748 1.00 121.93 48 GLU D CA 1
ATOM 26901 C C . GLU D 2 48 ? -3.708 4.604 74.379 1.00 122.78 48 GLU D C 1
ATOM 26902 O O . GLU D 2 48 ? -2.536 4.487 74.005 1.00 121.02 48 GLU D O 1
ATOM 26914 N N . VAL D 2 49 ? -4.646 5.183 73.622 1.00 126.69 49 VAL D N 1
ATOM 26915 C CA . VAL D 2 49 ? -4.376 5.513 72.224 1.00 124.71 49 VAL D CA 1
ATOM 26916 C C . VAL D 2 49 ? -3.277 6.564 72.121 1.00 122.66 49 VAL D C 1
ATOM 26917 O O . VAL D 2 49 ? -2.368 6.449 71.290 1.00 119.30 49 VAL D O 1
ATOM 26930 N N . ASN D 2 50 ? -3.338 7.602 72.955 1.00 130.91 50 ASN D N 1
ATOM 26931 C CA . ASN D 2 50 ? -2.292 8.614 72.978 1.00 132.12 50 ASN D CA 1
ATOM 26932 C C . ASN D 2 50 ? -1.134 8.235 73.890 1.00 129.97 50 ASN D C 1
ATOM 26933 O O . ASN D 2 50 ? -0.093 8.902 73.855 1.00 126.01 50 ASN D O 1
ATOM 26944 N N . ASP D 2 51 ? -1.289 7.189 74.704 1.00 128.93 51 ASP D N 1
ATOM 26945 C CA . ASP D 2 51 ? -0.130 6.544 75.307 1.00 127.12 51 ASP D CA 1
ATOM 26946 C C . ASP D 2 51 ? 0.811 6.005 74.237 1.00 128.52 51 ASP D C 1
ATOM 26947 O O . ASP D 2 51 ? 1.988 5.764 74.518 1.00 122.54 51 ASP D O 1
ATOM 26956 N N . LEU D 2 52 ? 0.306 5.825 73.011 1.00 115.69 52 LEU D N 1
ATOM 26957 C CA . LEU D 2 52 ? 1.119 5.351 71.897 1.00 114.75 52 LEU D CA 1
ATOM 26958 C C . LEU D 2 52 ? 1.867 6.483 71.204 1.00 114.52 52 LEU D C 1
ATOM 26959 O O . LEU D 2 52 ? 2.963 6.256 70.679 1.00 110.98 52 LEU D O 1
ATOM 26975 N N . MET D 2 53 ? 1.302 7.694 71.179 1.00 119.49 53 MET D N 1
ATOM 26976 C CA . MET D 2 53 ? 2.044 8.840 70.668 1.00 119.32 53 MET D CA 1
ATOM 26977 C C . MET D 2 53 ? 3.353 9.051 71.416 1.00 121.64 53 MET D C 1
ATOM 26978 O O . MET D 2 53 ? 4.205 9.810 70.942 1.00 119.09 53 MET D O 1
ATOM 26992 N N . ASN D 2 54 ? 3.518 8.420 72.575 1.00 97.89 54 ASN D N 1
ATOM 26993 C CA . ASN D 2 54 ? 4.801 8.334 73.258 1.00 96.86 54 ASN D CA 1
ATOM 26994 C C . ASN D 2 54 ? 5.425 6.954 73.159 1.00 95.08 54 ASN D C 1
ATOM 26995 O O . ASN D 2 54 ? 6.643 6.847 73.033 1.00 90.57 54 ASN D O 1
ATOM 27006 N N . GLU D 2 55 ? 4.614 5.893 73.193 1.00 117.49 55 GLU D N 1
ATOM 27007 C CA . GLU D 2 55 ? 5.160 4.540 73.253 1.00 118.16 55 GLU D CA 1
ATOM 27008 C C . GLU D 2 55 ? 6.123 4.270 72.103 1.00 113.50 55 GLU D C 1
ATOM 27009 O O . GLU D 2 55 ? 7.144 3.595 72.287 1.00 109.00 55 GLU D O 1
ATOM 27021 N N . ILE D 2 56 ? 5.825 4.776 70.909 1.00 125.92 56 ILE D N 1
ATOM 27022 C CA . ILE D 2 56 ? 6.657 4.536 69.742 1.00 123.74 56 ILE D CA 1
ATOM 27023 C C . ILE D 2 56 ? 7.478 5.764 69.401 1.00 127.90 56 ILE D C 1
ATOM 27024 O O . ILE D 2 56 ? 8.625 5.627 68.936 1.00 125.10 56 ILE D O 1
ATOM 27040 N N . ASP D 2 57 ? 6.941 6.949 69.633 1.00 127.94 57 ASP D N 1
ATOM 27041 C CA . ASP D 2 57 ? 7.626 8.188 69.318 1.00 130.33 57 ASP D CA 1
ATOM 27042 C C . ASP D 2 57 ? 8.537 8.666 70.449 1.00 131.75 57 ASP D C 1
ATOM 27043 O O . ASP D 2 57 ? 8.789 9.874 70.570 1.00 132.23 57 ASP D O 1
ATOM 27052 N N . VAL D 2 58 ? 9.048 7.750 71.277 1.00 117.47 58 VAL D N 1
ATOM 27053 C CA . VAL D 2 58 ? 10.061 8.119 72.259 1.00 116.30 58 VAL D CA 1
ATOM 27054 C C . VAL D 2 58 ? 11.299 8.680 71.577 1.00 118.37 58 VAL D C 1
ATOM 27055 O O . VAL D 2 58 ? 12.058 9.438 72.189 1.00 116.85 58 VAL D O 1
ATOM 27068 N N . ASP D 2 59 ? 11.523 8.321 70.312 1.00 142.62 59 ASP D N 1
ATOM 27069 C CA . ASP D 2 59 ? 12.689 8.751 69.560 1.00 139.07 59 ASP D CA 1
ATOM 27070 C C . ASP D 2 59 ? 12.471 10.071 68.827 1.00 140.41 59 ASP D C 1
ATOM 27071 O O . ASP D 2 59 ? 13.254 10.405 67.931 1.00 138.52 59 ASP D O 1
ATOM 27080 N N . GLY D 2 60 ? 11.428 10.820 69.179 1.00 131.55 60 GLY D N 1
ATOM 27081 C CA . GLY D 2 60 ? 11.158 12.094 68.541 1.00 128.74 60 GLY D CA 1
ATOM 27082 C C . GLY D 2 60 ? 10.294 11.963 67.305 1.00 129.69 60 GLY D C 1
ATOM 27083 O O . GLY D 2 60 ? 9.070 11.839 67.402 1.00 131.09 60 GLY D O 1
ATOM 27087 N N . ASN D 2 61 ? 10.924 12.003 66.134 1.00 138.57 61 ASN D N 1
ATOM 27088 C CA . ASN D 2 61 ? 10.240 11.826 64.860 1.00 138.94 61 ASN D CA 1
ATOM 27089 C C . ASN D 2 61 ? 10.359 10.372 64.422 1.00 135.83 61 ASN D C 1
ATOM 27090 O O . ASN D 2 61 ? 11.436 9.775 64.512 1.00 134.86 61 ASN D O 1
ATOM 27101 N N . HIS D 2 62 ? 9.253 9.801 63.953 1.00 119.43 62 HIS D N 1
ATOM 27102 C CA . HIS D 2 62 ? 9.270 8.378 63.643 1.00 119.03 62 HIS D CA 1
ATOM 27103 C C . HIS D 2 62 ? 8.031 7.988 62.853 1.00 114.44 62 HIS D C 1
ATOM 27104 O O . HIS D 2 62 ? 6.943 8.533 63.064 1.00 111.54 62 HIS D O 1
ATOM 27118 N N . GLN D 2 63 ? 8.217 7.037 61.941 1.00 112.11 63 GLN D N 1
ATOM 27119 C CA . GLN D 2 63 ? 7.123 6.264 61.373 1.00 105.13 63 GLN D CA 1
ATOM 27120 C C . GLN D 2 63 ? 6.872 5.068 62.298 1.00 96.87 63 GLN D C 1
ATOM 27121 O O . GLN D 2 63 ? 7.259 5.091 63.470 1.00 104.93 63 GLN D O 1
ATOM 27135 N N . ILE D 2 64 ? 6.228 4.015 61.798 1.00 73.95 64 ILE D N 1
ATOM 27136 C CA . ILE D 2 64 ? 6.055 2.778 62.554 1.00 73.42 64 ILE D CA 1
ATOM 27137 C C . ILE D 2 64 ? 6.339 1.616 61.610 1.00 72.42 64 ILE D C 1
ATOM 27138 O O . ILE D 2 64 ? 5.554 1.350 60.693 1.00 71.45 64 ILE D O 1
ATOM 27154 N N . GLU D 2 65 ? 7.455 0.930 61.831 1.00 82.06 65 GLU D N 1
ATOM 27155 C CA . GLU D 2 65 ? 7.828 -0.250 61.062 1.00 70.88 65 GLU D CA 1
ATOM 27156 C C . GLU D 2 65 ? 7.022 -1.456 61.548 1.00 68.58 65 GLU D C 1
ATOM 27157 O O . GLU D 2 65 ? 6.395 -1.429 62.609 1.00 69.35 65 GLU D O 1
ATOM 27169 N N . PHE D 2 66 ? 7.017 -2.519 60.739 1.00 63.26 66 PHE D N 1
ATOM 27170 C CA . PHE D 2 66 ? 6.077 -3.613 60.966 1.00 63.70 66 PHE D CA 1
ATOM 27171 C C . PHE D 2 66 ? 6.334 -4.320 62.293 1.00 64.82 66 PHE D C 1
ATOM 27172 O O . PHE D 2 66 ? 5.398 -4.585 63.055 1.00 65.65 66 PHE D O 1
ATOM 27189 N N . SER D 2 67 ? 7.594 -4.666 62.573 1.00 68.70 67 SER D N 1
ATOM 27190 C CA . SER D 2 67 ? 7.903 -5.415 63.789 1.00 70.80 67 SER D CA 1
ATOM 27191 C C . SER D 2 67 ? 7.296 -4.749 65.019 1.00 67.06 67 SER D C 1
ATOM 27192 O O . SER D 2 67 ? 6.602 -5.395 65.813 1.00 67.92 67 SER D O 1
ATOM 27200 N N . GLU D 2 68 ? 7.542 -3.448 65.192 1.00 81.36 68 GLU D N 1
ATOM 27201 C CA . GLU D 2 68 ? 6.987 -2.749 66.345 1.00 86.39 68 GLU D CA 1
ATOM 27202 C C . GLU D 2 68 ? 5.487 -2.527 66.194 1.00 91.18 68 GLU D C 1
ATOM 27203 O O . GLU D 2 68 ? 4.766 -2.497 67.197 1.00 85.69 68 GLU D O 1
ATOM 27215 N N . PHE D 2 69 ? 4.998 -2.374 64.959 1.00 67.27 69 PHE D N 1
ATOM 27216 C CA . PHE D 2 69 ? 3.556 -2.327 64.736 1.00 67.34 69 PHE D CA 1
ATOM 27217 C C . PHE D 2 69 ? 2.882 -3.552 65.341 1.00 68.03 69 PHE D C 1
ATOM 27218 O O . PHE D 2 69 ? 1.897 -3.437 66.078 1.00 68.86 69 PHE D O 1
ATOM 27235 N N . LEU D 2 70 ? 3.404 -4.740 65.033 1.00 67.71 70 LEU D N 1
ATOM 27236 C CA . LEU D 2 70 ? 2.869 -5.958 65.631 1.00 70.47 70 LEU D CA 1
ATOM 27237 C C . LEU D 2 70 ? 3.096 -5.971 67.138 1.00 74.21 70 LEU D C 1
ATOM 27238 O O . LEU D 2 70 ? 2.251 -6.461 67.897 1.00 78.59 70 LEU D O 1
ATOM 27254 N N . ALA D 2 71 ? 4.227 -5.427 67.595 1.00 69.86 71 ALA D N 1
ATOM 27255 C CA . ALA D 2 71 ? 4.463 -5.326 69.031 1.00 71.13 71 ALA D CA 1
ATOM 27256 C C . ALA D 2 71 ? 3.376 -4.506 69.713 1.00 71.87 71 ALA D C 1
ATOM 27257 O O . ALA D 2 71 ? 3.027 -4.775 70.867 1.00 73.00 71 ALA D O 1
ATOM 27264 N N . LEU D 2 72 ? 2.827 -3.508 69.017 1.00 84.42 72 LEU D N 1
ATOM 27265 C CA . LEU D 2 72 ? 1.749 -2.706 69.581 1.00 85.17 72 LEU D CA 1
ATOM 27266 C C . LEU D 2 72 ? 0.400 -3.409 69.492 1.00 83.98 72 LEU D C 1
ATOM 27267 O O . LEU D 2 72 ? -0.444 -3.231 70.376 1.00 92.43 72 LEU D O 1
ATOM 27283 N N . MET D 2 73 ? 0.181 -4.208 68.450 1.00 87.89 73 MET D N 1
ATOM 27284 C CA . MET D 2 73 ? -1.116 -4.824 68.202 1.00 92.72 73 MET D CA 1
ATOM 27285 C C . MET D 2 73 ? -1.295 -6.163 68.908 1.00 91.38 73 MET D C 1
ATOM 27286 O O . MET D 2 73 ? -2.381 -6.747 68.824 1.00 94.70 73 MET D O 1
ATOM 27300 N N . SER D 2 74 ? -0.267 -6.665 69.593 1.00 103.38 74 SER D N 1
ATOM 27301 C CA . SER D 2 74 ? -0.365 -7.917 70.336 1.00 107.28 74 SER D CA 1
ATOM 27302 C C . SER D 2 74 ? -0.624 -7.670 71.819 1.00 101.57 74 SER D C 1
ATOM 27303 O O . SER D 2 74 ? -1.623 -8.144 72.367 1.00 103.57 74 SER D O 1
ATOM 27311 N N . ARG D 2 75 ? 0.265 -6.927 72.479 1.00 108.63 75 ARG D N 1
ATOM 27312 C CA . ARG D 2 75 ? 0.090 -6.638 73.898 1.00 116.47 75 ARG D CA 1
ATOM 27313 C C . ARG D 2 75 ? -1.240 -5.942 74.165 1.00 120.49 75 ARG D C 1
ATOM 27314 O O . ARG D 2 75 ? -1.893 -6.206 75.183 1.00 118.89 75 ARG D O 1
ATOM 27335 N N . GLN D 2 76 ? -1.659 -5.046 73.266 1.00 133.14 76 GLN D N 1
ATOM 27336 C CA . GLN D 2 76 ? -2.951 -4.383 73.409 1.00 134.92 76 GLN D CA 1
ATOM 27337 C C . GLN D 2 76 ? -4.108 -5.307 73.050 1.00 131.72 76 GLN D C 1
ATOM 27338 O O . GLN D 2 76 ? -5.198 -5.179 73.620 1.00 131.99 76 GLN D O 1
ATOM 27352 N N . LEU D 2 77 ? -3.896 -6.238 72.118 1.00 93.62 77 LEU D N 1
ATOM 27353 C CA . LEU D 2 77 ? -4.965 -7.150 71.728 1.00 92.87 77 LEU D CA 1
ATOM 27354 C C . LEU D 2 77 ? -5.392 -8.030 72.895 1.00 104.41 77 LEU D C 1
ATOM 27355 O O . LEU D 2 77 ? -6.586 -8.289 73.083 1.00 103.39 77 LEU D O 1
ATOM 27371 N N . LYS D 2 78 ? -4.431 -8.500 73.690 1.00 108.87 78 LYS D N 1
ATOM 27372 C CA . LYS D 2 78 ? -4.742 -9.378 74.812 1.00 113.47 78 LYS D CA 1
ATOM 27373 C C . LYS D 2 78 ? -5.362 -8.629 75.983 1.00 112.53 78 LYS D C 1
ATOM 27374 O O . LYS D 2 78 ? -5.900 -9.273 76.890 1.00 104.69 78 LYS D O 1
ATOM 27393 N N . SER D 2 79 ? -5.310 -7.294 75.980 1.00 105.24 79 SER D N 1
ATOM 27394 C CA . SER D 2 79 ? -6.063 -6.522 76.960 1.00 99.24 79 SER D CA 1
ATOM 27395 C C . SER D 2 79 ? -7.564 -6.667 76.744 1.00 102.32 79 SER D C 1
ATOM 27396 O O . SER D 2 79 ? -8.338 -6.597 77.706 1.00 107.24 79 SER D O 1
ATOM 27404 N N . ASN D 2 80 ? -7.990 -6.866 75.497 1.00 112.21 80 ASN D N 1
ATOM 27405 C CA . ASN D 2 80 ? -9.404 -7.053 75.202 1.00 115.56 80 ASN D CA 1
ATOM 27406 C C . ASN D 2 80 ? -9.963 -8.211 76.017 1.00 117.01 80 ASN D C 1
ATOM 27407 O O . ASN D 2 80 ? -9.529 -9.358 75.865 1.00 116.49 80 ASN D O 1
ATOM 27418 N N . ASP D 2 81 ? -10.926 -7.909 76.886 1.00 115.54 81 ASP D N 1
ATOM 27419 C CA . ASP D 2 81 ? -11.557 -8.932 77.709 1.00 118.05 81 ASP D CA 1
ATOM 27420 C C . ASP D 2 81 ? -12.160 -10.015 76.823 1.00 113.71 81 ASP D C 1
ATOM 27421 O O . ASP D 2 81 ? -13.133 -9.766 76.103 1.00 110.10 81 ASP D O 1
ATOM 27430 N N . SER D 2 82 ? -11.593 -11.222 76.873 1.00 105.84 82 SER D N 1
ATOM 27431 C CA . SER D 2 82 ? -12.048 -12.309 76.015 1.00 103.02 82 SER D CA 1
ATOM 27432 C C . SER D 2 82 ? -13.492 -12.715 76.286 1.00 109.40 82 SER D C 1
ATOM 27433 O O . SER D 2 82 ? -14.036 -13.532 75.534 1.00 108.58 82 SER D O 1
ATOM 27441 N N . GLU D 2 83 ? -14.121 -12.174 77.330 1.00 105.10 83 GLU D N 1
ATOM 27442 C CA . GLU D 2 83 ? -15.535 -12.411 77.590 1.00 111.00 83 GLU D CA 1
ATOM 27443 C C . GLU D 2 83 ? -16.409 -11.329 76.963 1.00 109.60 83 GLU D C 1
ATOM 27444 O O . GLU D 2 83 ? -17.360 -11.636 76.238 1.00 102.10 83 GLU D O 1
ATOM 27456 N N . GLN D 2 84 ? -16.099 -10.060 77.240 1.00 121.28 84 GLN D N 1
ATOM 27457 C CA . GLN D 2 84 ? -16.965 -8.973 76.797 1.00 117.90 84 GLN D CA 1
ATOM 27458 C C . GLN D 2 84 ? -16.973 -8.856 75.278 1.00 125.20 84 GLN D C 1
ATOM 27459 O O . GLN D 2 84 ? -18.037 -8.684 74.671 1.00 127.62 84 GLN D O 1
ATOM 27473 N N . GLU D 2 85 ? -15.800 -8.940 74.645 1.00 111.30 85 GLU D N 1
ATOM 27474 C CA . GLU D 2 85 ? -15.751 -8.929 73.188 1.00 111.81 85 GLU D CA 1
ATOM 27475 C C . GLU D 2 85 ? -16.602 -10.053 72.612 1.00 109.37 85 GLU D C 1
ATOM 27476 O O . GLU D 2 85 ? -17.340 -9.853 71.640 1.00 105.24 85 GLU D O 1
ATOM 27488 N N . LEU D 2 86 ? -16.514 -11.245 73.208 1.00 102.49 86 LEU D N 1
ATOM 27489 C CA . LEU D 2 86 ? -17.246 -12.395 72.692 1.00 97.40 86 LEU D CA 1
ATOM 27490 C C . LEU D 2 86 ? -18.749 -12.212 72.850 1.00 97.41 86 LEU D C 1
ATOM 27491 O O . LEU D 2 86 ? -19.521 -12.577 71.955 1.00 99.17 86 LEU D O 1
ATOM 27507 N N . LEU D 2 87 ? -19.189 -11.643 73.974 1.00 87.55 87 LEU D N 1
ATOM 27508 C CA . LEU D 2 87 ? -20.616 -11.411 74.171 1.00 92.64 87 LEU D CA 1
ATOM 27509 C C . LEU D 2 87 ? -21.167 -10.478 73.100 1.00 92.03 87 LEU D C 1
ATOM 27510 O O . LEU D 2 87 ? -22.219 -10.744 72.508 1.00 85.53 87 LEU D O 1
ATOM 27526 N N . GLU D 2 88 ? -20.468 -9.369 72.843 1.00 97.38 88 GLU D N 1
ATOM 27527 C CA . GLU D 2 88 ? -20.903 -8.449 71.798 1.00 95.06 88 GLU D CA 1
ATOM 27528 C C . GLU D 2 88 ? -21.012 -9.151 70.452 1.00 85.88 88 GLU D C 1
ATOM 27529 O O . GLU D 2 88 ? -21.852 -8.779 69.624 1.00 84.69 88 GLU D O 1
ATOM 27541 N N . ALA D 2 89 ? -20.183 -10.172 70.217 1.00 105.13 89 ALA D N 1
ATOM 27542 C CA . ALA D 2 89 ? -20.251 -10.924 68.969 1.00 111.87 89 ALA D CA 1
ATOM 27543 C C . ALA D 2 89 ? -21.342 -11.988 69.001 1.00 114.93 89 ALA D C 1
ATOM 27544 O O . ALA D 2 89 ? -21.955 -12.270 67.966 1.00 112.97 89 ALA D O 1
ATOM 27551 N N . PHE D 2 90 ? -21.596 -12.591 70.166 1.00 97.99 90 PHE D N 1
ATOM 27552 C CA . PHE D 2 90 ? -22.701 -13.538 70.278 1.00 104.46 90 PHE D CA 1
ATOM 27553 C C . PHE D 2 90 ? -24.044 -12.820 70.205 1.00 110.33 90 PHE D C 1
ATOM 27554 O O . PHE D 2 90 ? -25.000 -13.336 69.614 1.00 101.71 90 PHE D O 1
ATOM 27571 N N . LYS D 2 91 ? -24.132 -11.628 70.801 1.00 125.96 91 LYS D N 1
ATOM 27572 C CA . LYS D 2 91 ? -25.375 -10.868 70.793 1.00 121.57 91 LYS D CA 1
ATOM 27573 C C . LYS D 2 91 ? -25.772 -10.414 69.395 1.00 118.13 91 LYS D C 1
ATOM 27574 O O . LYS D 2 91 ? -26.937 -10.063 69.180 1.00 114.73 91 LYS D O 1
ATOM 27593 N N . VAL D 2 92 ? -24.834 -10.406 68.444 1.00 87.81 92 VAL D N 1
ATOM 27594 C CA . VAL D 2 92 ? -25.157 -9.982 67.084 1.00 82.83 92 VAL D CA 1
ATOM 27595 C C . VAL D 2 92 ? -26.286 -10.831 66.515 1.00 84.85 92 VAL D C 1
ATOM 27596 O O . VAL D 2 92 ? -27.156 -10.331 65.792 1.00 82.45 92 VAL D O 1
ATOM 27609 N N . PHE D 2 93 ? -26.291 -12.125 66.831 1.00 84.11 93 PHE D N 1
ATOM 27610 C CA . PHE D 2 93 ? -27.297 -13.049 66.327 1.00 83.74 93 PHE D CA 1
ATOM 27611 C C . PHE D 2 93 ? -28.542 -13.095 67.206 1.00 84.86 93 PHE D C 1
ATOM 27612 O O . PHE D 2 93 ? -29.320 -14.052 67.115 1.00 89.77 93 PHE D O 1
ATOM 27629 N N . ASP D 2 94 ? -28.747 -12.084 68.045 1.00 84.82 94 ASP D N 1
ATOM 27630 C CA . ASP D 2 94 ? -29.928 -11.969 68.900 1.00 91.79 94 ASP D CA 1
ATOM 27631 C C . ASP D 2 94 ? -30.801 -10.863 68.309 1.00 85.14 94 ASP D C 1
ATOM 27632 O O . ASP D 2 94 ? -30.628 -9.682 68.617 1.00 82.58 94 ASP D O 1
ATOM 27641 N N . LYS D 2 95 ? -31.750 -11.257 67.456 1.00 108.95 95 LYS D N 1
ATOM 27642 C CA . LYS D 2 95 ? -32.535 -10.282 66.710 1.00 116.22 95 LYS D CA 1
ATOM 27643 C C . LYS D 2 95 ? -33.568 -9.562 67.569 1.00 118.63 95 LYS D C 1
ATOM 27644 O O . LYS D 2 95 ? -34.025 -8.482 67.181 1.00 117.74 95 LYS D O 1
ATOM 27663 N N . ASN D 2 96 ? -33.946 -10.123 68.716 1.00 125.56 96 ASN D N 1
ATOM 27664 C CA . ASN D 2 96 ? -35.017 -9.555 69.529 1.00 127.60 96 ASN D CA 1
ATOM 27665 C C . ASN D 2 96 ? -34.515 -8.831 70.771 1.00 129.05 96 ASN D C 1
ATOM 27666 O O . ASN D 2 96 ? -34.992 -7.732 71.071 1.00 133.46 96 ASN D O 1
ATOM 27677 N N . GLY D 2 97 ? -33.569 -9.415 71.503 1.00 116.54 97 GLY D N 1
ATOM 27678 C CA . GLY D 2 97 ? -33.054 -8.788 72.704 1.00 115.18 97 GLY D CA 1
ATOM 27679 C C . GLY D 2 97 ? -33.510 -9.470 73.977 1.00 113.92 97 GLY D C 1
ATOM 27680 O O . GLY D 2 97 ? -33.837 -8.805 74.965 1.00 114.29 97 GLY D O 1
ATOM 27684 N N . ASP D 2 98 ? -33.540 -10.802 73.962 1.00 109.06 98 ASP D N 1
ATOM 27685 C CA . ASP D 2 98 ? -33.861 -11.588 75.145 1.00 107.84 98 ASP D CA 1
ATOM 27686 C C . ASP D 2 98 ? -32.632 -12.225 75.781 1.00 110.73 98 ASP D C 1
ATOM 27687 O O . ASP D 2 98 ? -32.714 -12.685 76.925 1.00 115.33 98 ASP D O 1
ATOM 27696 N N . GLY D 2 99 ? -31.505 -12.257 75.073 1.00 105.33 99 GLY D N 1
ATOM 27697 C CA . GLY D 2 99 ? -30.303 -12.889 75.575 1.00 104.59 99 GLY D CA 1
ATOM 27698 C C . GLY D 2 99 ? -30.224 -14.351 75.191 1.00 107.33 99 GLY D C 1
ATOM 27699 O O . GLY D 2 99 ? -29.745 -15.180 75.971 1.00 108.58 99 GLY D O 1
ATOM 27703 N N . LEU D 2 100 ? -30.681 -14.681 73.983 1.00 103.05 100 LEU D N 1
ATOM 27704 C CA . LEU D 2 100 ? -30.810 -16.073 73.572 1.00 103.65 100 LEU D CA 1
ATOM 27705 C C . LEU D 2 100 ? -30.768 -16.149 72.053 1.00 96.15 100 LEU D C 1
ATOM 27706 O O . LEU D 2 100 ? -31.432 -15.359 71.374 1.00 91.27 100 LEU D O 1
ATOM 27722 N N . ILE D 2 101 ? -29.992 -17.097 71.528 1.00 93.75 101 ILE D N 1
ATOM 27723 C CA . ILE D 2 101 ? -29.898 -17.341 70.097 1.00 97.68 101 ILE D CA 1
ATOM 27724 C C . ILE D 2 101 ? -30.081 -18.836 69.842 1.00 91.82 101 ILE D C 1
ATOM 27725 O O . ILE D 2 101 ? -30.192 -19.636 70.770 1.00 85.72 101 ILE D O 1
ATOM 27741 N N . SER D 2 102 ? -30.108 -19.200 68.563 1.00 96.79 102 SER D N 1
ATOM 27742 C CA . SER D 2 102 ? -30.418 -20.556 68.139 1.00 98.83 102 SER D CA 1
ATOM 27743 C C . SER D 2 102 ? -29.146 -21.371 67.930 1.00 98.45 102 SER D C 1
ATOM 27744 O O . SER D 2 102 ? -28.059 -20.833 67.709 1.00 99.87 102 SER D O 1
ATOM 27752 N N . ALA D 2 103 ? -29.303 -22.694 67.999 1.00 107.98 103 ALA D N 1
ATOM 27753 C CA . ALA D 2 103 ? -28.183 -23.597 67.770 1.00 110.58 103 ALA D CA 1
ATOM 27754 C C . ALA D 2 103 ? -27.941 -23.807 66.279 1.00 111.97 103 ALA D C 1
ATOM 27755 O O . ALA D 2 103 ? -26.806 -23.689 65.805 1.00 107.75 103 ALA D O 1
ATOM 27762 N N . ALA D 2 104 ? -29.000 -24.110 65.524 1.00 108.63 104 ALA D N 1
ATOM 27763 C CA . ALA D 2 104 ? -28.842 -24.397 64.103 1.00 108.38 104 ALA D CA 1
ATOM 27764 C C . ALA D 2 104 ? -28.215 -23.222 63.362 1.00 104.36 104 ALA D C 1
ATOM 27765 O O . ALA D 2 104 ? -27.430 -23.417 62.427 1.00 98.59 104 ALA D O 1
ATOM 27772 N N . GLU D 2 105 ? -28.547 -21.993 63.766 1.00 120.95 105 GLU D N 1
ATOM 27773 C CA . GLU D 2 105 ? -28.033 -20.822 63.063 1.00 118.24 105 GLU D CA 1
ATOM 27774 C C . GLU D 2 105 ? -26.565 -20.579 63.391 1.00 120.37 105 GLU D C 1
ATOM 27775 O O . GLU D 2 105 ? -25.793 -20.153 62.524 1.00 114.49 105 GLU D O 1
ATOM 27787 N N . LEU D 2 106 ? -26.158 -20.841 64.636 1.00 129.50 106 LEU D N 1
ATOM 27788 C CA . LEU D 2 106 ? -24.760 -20.654 65.008 1.00 124.79 106 LEU D CA 1
ATOM 27789 C C . LEU D 2 106 ? -23.857 -21.660 64.305 1.00 123.37 106 LEU D C 1
ATOM 27790 O O . LEU D 2 106 ? -22.708 -21.338 63.981 1.00 120.84 106 LEU D O 1
ATOM 27806 N N . LYS D 2 107 ? -24.353 -22.876 64.061 1.00 107.47 107 LYS D N 1
ATOM 27807 C CA . LYS D 2 107 ? -23.564 -23.867 63.337 1.00 103.63 107 LYS D CA 1
ATOM 27808 C C . LYS D 2 107 ? -23.355 -23.447 61.888 1.00 104.90 107 LYS D C 1
ATOM 27809 O O . LYS D 2 107 ? -22.279 -23.666 61.318 1.00 105.29 107 LYS D O 1
ATOM 27828 N N . HIS D 2 108 ? -24.373 -22.839 61.277 1.00 114.78 108 HIS D N 1
ATOM 27829 C CA . HIS D 2 108 ? -24.271 -22.434 59.880 1.00 110.87 108 HIS D CA 1
ATOM 27830 C C . HIS D 2 108 ? -23.238 -21.329 59.701 1.00 109.95 108 HIS D C 1
ATOM 27831 O O . HIS D 2 108 ? -22.346 -21.431 58.851 1.00 112.89 108 HIS D O 1
ATOM 27845 N N . VAL D 2 109 ? -23.336 -20.265 60.502 1.00 88.17 109 VAL D N 1
ATOM 27846 C CA . VAL D 2 109 ? -22.472 -19.106 60.303 1.00 87.43 109 VAL D CA 1
ATOM 27847 C C . VAL D 2 109 ? -21.017 -19.462 60.586 1.00 87.36 109 VAL D C 1
ATOM 27848 O O . VAL D 2 109 ? -20.114 -19.070 59.839 1.00 86.86 109 VAL D O 1
ATOM 27861 N N . LEU D 2 110 ? -20.762 -20.212 61.656 1.00 103.17 110 LEU D N 1
ATOM 27862 C CA . LEU D 2 110 ? -19.401 -20.610 61.992 1.00 105.09 110 LEU D CA 1
ATOM 27863 C C . LEU D 2 110 ? -18.885 -21.744 61.111 1.00 106.62 110 LEU D C 1
ATOM 27864 O O . LEU D 2 110 ? -17.785 -22.249 61.357 1.00 108.64 110 LEU D O 1
ATOM 27880 N N . THR D 2 111 ? -19.652 -22.147 60.098 1.00 108.96 111 THR D N 1
ATOM 27881 C CA . THR D 2 111 ? -19.222 -23.150 59.135 1.00 112.75 111 THR D CA 1
ATOM 27882 C C . THR D 2 111 ? -19.295 -22.648 57.698 1.00 109.42 111 THR D C 1
ATOM 27883 O O . THR D 2 111 ? -18.877 -23.370 56.784 1.00 107.37 111 THR D O 1
ATOM 27894 N N . SER D 2 112 ? -19.786 -21.427 57.470 1.00 101.68 112 SER D N 1
ATOM 27895 C CA . SER D 2 112 ? -20.019 -20.935 56.119 1.00 95.38 112 SER D CA 1
ATOM 27896 C C . SER D 2 112 ? -19.526 -19.517 55.858 1.00 94.83 112 SER D C 1
ATOM 27897 O O . SER D 2 112 ? -19.378 -19.154 54.685 1.00 95.24 112 SER D O 1
ATOM 27905 N N . ILE D 2 113 ? -19.274 -18.705 56.886 1.00 93.24 113 ILE D N 1
ATOM 27906 C CA . ILE D 2 113 ? -18.745 -17.359 56.703 1.00 90.60 113 ILE D CA 1
ATOM 27907 C C . ILE D 2 113 ? -17.501 -17.206 57.569 1.00 88.82 113 ILE D C 1
ATOM 27908 O O . ILE D 2 113 ? -17.165 -18.075 58.375 1.00 85.71 113 ILE D O 1
ATOM 27924 N N . GLY D 2 114 ? -16.821 -16.077 57.395 1.00 89.55 114 GLY D N 1
ATOM 27925 C CA . GLY D 2 114 ? -15.581 -15.851 58.112 1.00 84.87 114 GLY D CA 1
ATOM 27926 C C . GLY D 2 114 ? -14.613 -16.992 57.899 1.00 86.78 114 GLY D C 1
ATOM 27927 O O . GLY D 2 114 ? -14.424 -17.479 56.778 1.00 85.19 114 GLY D O 1
ATOM 27931 N N . GLU D 2 115 ? -13.992 -17.435 58.988 1.00 94.84 115 GLU D N 1
ATOM 27932 C CA . GLU D 2 115 ? -13.089 -18.575 58.935 1.00 103.14 115 GLU D CA 1
ATOM 27933 C C . GLU D 2 115 ? -13.883 -19.871 59.048 1.00 99.50 115 GLU D C 1
ATOM 27934 O O . GLU D 2 115 ? -14.745 -20.007 59.922 1.00 105.39 115 GLU D O 1
ATOM 27946 N N . LYS D 2 116 ? -13.593 -20.821 58.161 1.00 98.23 116 LYS D N 1
ATOM 27947 C CA . LYS D 2 116 ? -14.229 -22.130 58.227 1.00 100.58 116 LYS D CA 1
ATOM 27948 C C . LYS D 2 116 ? -13.864 -22.823 59.535 1.00 97.71 116 LYS D C 1
ATOM 27949 O O . LYS D 2 116 ? -12.759 -23.357 59.675 1.00 100.61 116 LYS D O 1
ATOM 27968 N N . LEU D 2 117 ? -14.783 -22.811 60.497 1.00 88.99 117 LEU D N 1
ATOM 27969 C CA . LEU D 2 117 ? -14.607 -23.491 61.783 1.00 94.84 117 LEU D CA 1
ATOM 27970 C C . LEU D 2 117 ? -15.475 -24.745 61.713 1.00 97.49 117 LEU D C 1
ATOM 27971 O O . LEU D 2 117 ? -16.632 -24.749 62.136 1.00 108.17 117 LEU D O 1
ATOM 27987 N N . THR D 2 118 ? -14.900 -25.821 61.177 1.00 102.73 118 THR D N 1
ATOM 27988 C CA . THR D 2 118 ? -15.693 -26.921 60.646 1.00 107.84 118 THR D CA 1
ATOM 27989 C C . THR D 2 118 ? -16.606 -27.529 61.710 1.00 115.78 118 THR D C 1
ATOM 27990 O O . THR D 2 118 ? -16.396 -27.385 62.918 1.00 116.62 118 THR D O 1
ATOM 28001 N N . ASP D 2 119 ? -17.633 -28.231 61.218 1.00 129.94 119 ASP D N 1
ATOM 28002 C CA . ASP D 2 119 ? -18.695 -28.796 62.044 1.00 126.24 119 ASP D CA 1
ATOM 28003 C C . ASP D 2 119 ? -18.222 -29.348 63.383 1.00 123.20 119 ASP D C 1
ATOM 28004 O O . ASP D 2 119 ? -18.807 -29.050 64.430 1.00 120.90 119 ASP D O 1
ATOM 28013 N N . ALA D 2 120 ? -17.171 -30.170 63.375 1.00 108.56 120 ALA D N 1
ATOM 28014 C CA . ALA D 2 120 ? -16.780 -30.862 64.599 1.00 106.39 120 ALA D CA 1
ATOM 28015 C C . ALA D 2 120 ? -16.139 -29.917 65.608 1.00 107.84 120 ALA D C 1
ATOM 28016 O O . ALA D 2 120 ? -16.311 -30.101 66.818 1.00 105.48 120 ALA D O 1
ATOM 28023 N N . GLU D 2 121 ? -15.402 -28.908 65.139 1.00 135.70 121 GLU D N 1
ATOM 28024 C CA . GLU D 2 121 ? -14.775 -27.954 66.046 1.00 135.08 121 GLU D CA 1
ATOM 28025 C C . GLU D 2 121 ? -15.761 -26.935 66.603 1.00 136.75 121 GLU D C 1
ATOM 28026 O O . GLU D 2 121 ? -15.438 -26.258 67.585 1.00 137.21 121 GLU D O 1
ATOM 28038 N N . VAL D 2 122 ? -16.951 -26.813 66.008 1.00 134.92 122 VAL D N 1
ATOM 28039 C CA . VAL D 2 122 ? -17.969 -25.912 66.538 1.00 133.33 122 VAL D CA 1
ATOM 28040 C C . VAL D 2 122 ? -18.951 -26.628 67.459 1.00 127.64 122 VAL D C 1
ATOM 28041 O O . VAL D 2 122 ? -19.622 -25.968 68.266 1.00 124.94 122 VAL D O 1
ATOM 28054 N N . ASP D 2 123 ? -19.047 -27.958 67.375 1.00 98.58 123 ASP D N 1
ATOM 28055 C CA . ASP D 2 123 ? -19.967 -28.697 68.230 1.00 99.12 123 ASP D CA 1
ATOM 28056 C C . ASP D 2 123 ? -19.375 -29.008 69.599 1.00 97.78 123 ASP D C 1
ATOM 28057 O O . ASP D 2 123 ? -20.133 -29.242 70.546 1.00 97.44 123 ASP D O 1
ATOM 28066 N N . ASP D 2 124 ? -18.048 -29.026 69.725 1.00 118.84 124 ASP D N 1
ATOM 28067 C CA . ASP D 2 124 ? -17.421 -29.104 71.038 1.00 121.95 124 ASP D CA 1
ATOM 28068 C C . ASP D 2 124 ? -17.323 -27.740 71.709 1.00 123.21 124 ASP D C 1
ATOM 28069 O O . ASP D 2 124 ? -16.743 -27.639 72.796 1.00 123.45 124 ASP D O 1
ATOM 28078 N N . MET D 2 125 ? -17.869 -26.699 71.087 1.00 109.76 125 MET D N 1
ATOM 28079 C CA . MET D 2 125 ? -17.920 -25.365 71.673 1.00 111.36 125 MET D CA 1
ATOM 28080 C C . MET D 2 125 ? -19.244 -25.188 72.410 1.00 109.81 125 MET D C 1
ATOM 28081 O O . MET D 2 125 ? -20.272 -25.731 72.001 1.00 103.99 125 MET D O 1
ATOM 28095 N N . ASN D 2 137 ? -28.966 -17.372 76.079 1.00 96.32 137 ASN D N 1
ATOM 28096 C CA . ASN D 2 137 ? -27.771 -18.035 76.585 1.00 96.27 137 ASN D CA 1
ATOM 28097 C C . ASN D 2 137 ? -26.511 -17.353 76.061 1.00 96.59 137 ASN D C 1
ATOM 28098 O O . ASN D 2 137 ? -25.417 -17.911 76.140 1.00 96.63 137 ASN D O 1
ATOM 28108 N N . ILE D 2 138 ? -26.671 -16.141 75.522 1.00 119.53 138 ILE D N 1
ATOM 28109 C CA . ILE D 2 138 ? -25.513 -15.368 75.087 1.00 120.31 138 ILE D CA 1
ATOM 28110 C C . ILE D 2 138 ? -24.665 -14.953 76.284 1.00 115.63 138 ILE D C 1
ATOM 28111 O O . ILE D 2 138 ? -23.436 -14.863 76.180 1.00 110.04 138 ILE D O 1
ATOM 28127 N N . GLN D 2 139 ? -25.294 -14.703 77.432 1.00 124.85 139 GLN D N 1
ATOM 28128 C CA . GLN D 2 139 ? -24.568 -14.309 78.634 1.00 123.32 139 GLN D CA 1
ATOM 28129 C C . GLN D 2 139 ? -24.173 -15.501 79.493 1.00 117.54 139 GLN D C 1
ATOM 28130 O O . GLN D 2 139 ? -23.186 -15.421 80.234 1.00 115.19 139 GLN D O 1
ATOM 28144 N N . GLN D 2 140 ? -24.918 -16.604 79.413 1.00 96.38 140 GLN D N 1
ATOM 28145 C CA . GLN D 2 140 ? -24.566 -17.798 80.170 1.00 96.16 140 GLN D CA 1
ATOM 28146 C C . GLN D 2 140 ? -23.448 -18.585 79.499 1.00 96.29 140 GLN D C 1
ATOM 28147 O O . GLN D 2 140 ? -22.660 -19.244 80.186 1.00 96.22 140 GLN D O 1
ATOM 28161 N N . PHE D 2 141 ? -23.358 -18.521 78.171 1.00 115.85 141 PHE D N 1
ATOM 28162 C CA . PHE D 2 141 ? -22.351 -19.252 77.416 1.00 116.59 141 PHE D CA 1
ATOM 28163 C C . PHE D 2 141 ? -21.129 -18.407 77.079 1.00 108.95 141 PHE D C 1
ATOM 28164 O O . PHE D 2 141 ? -20.123 -18.959 76.620 1.00 104.30 141 PHE D O 1
ATOM 28181 N N . ALA D 2 142 ? -21.187 -17.091 77.294 1.00 108.38 142 ALA D N 1
ATOM 28182 C CA . ALA D 2 142 ? -20.015 -16.248 77.088 1.00 110.28 142 ALA D CA 1
ATOM 28183 C C . ALA D 2 142 ? -19.068 -16.326 78.280 1.00 113.34 142 ALA D C 1
ATOM 28184 O O . ALA D 2 142 ? -17.864 -16.551 78.114 1.00 108.75 142 ALA D O 1
ATOM 28191 N N . ALA D 2 143 ? -19.598 -16.141 79.493 1.00 117.18 143 ALA D N 1
ATOM 28192 C CA . ALA D 2 143 ? -18.779 -16.300 80.688 1.00 112.84 143 ALA D CA 1
ATOM 28193 C C . ALA D 2 143 ? -18.295 -17.735 80.840 1.00 112.80 143 ALA D C 1
ATOM 28194 O O . ALA D 2 143 ? -17.236 -17.974 81.431 1.00 117.62 143 ALA D O 1
ATOM 28201 N N . LEU D 2 144 ? -19.053 -18.700 80.314 1.00 96.74 144 LEU D N 1
ATOM 28202 C CA . LEU D 2 144 ? -18.629 -20.095 80.372 1.00 96.65 144 LEU D CA 1
ATOM 28203 C C . LEU D 2 144 ? -17.345 -20.319 79.585 1.00 96.92 144 LEU D C 1
ATOM 28204 O O . LEU D 2 144 ? -16.546 -21.194 79.937 1.00 96.92 144 LEU D O 1
ATOM 28220 N N . LEU D 2 145 ? -17.120 -19.532 78.533 1.00 113.01 145 LEU D N 1
ATOM 28221 C CA . LEU D 2 145 ? -15.975 -19.736 77.654 1.00 109.57 145 LEU D CA 1
ATOM 28222 C C . LEU D 2 145 ? -14.727 -18.994 78.112 1.00 107.64 145 LEU D C 1
ATOM 28223 O O . LEU D 2 145 ? -13.613 -19.417 77.782 1.00 109.07 145 LEU D O 1
ATOM 28239 N N . SER D 2 146 ? -14.880 -17.906 78.859 1.00 97.59 146 SER D N 1
ATOM 28240 C CA . SER D 2 146 ? -13.730 -17.154 79.352 1.00 97.76 146 SER D CA 1
ATOM 28241 C C . SER D 2 146 ? -13.307 -17.650 80.731 1.00 97.59 146 SER D C 1
ATOM 28242 O O . SER D 2 146 ? -14.028 -18.410 81.376 1.00 97.34 146 SER D O 1
#

Nearest PDB structures (foldseek):
  6oqq-assembly2_C  TM=1.001E+00  e=0.000E+00  Legionella pneumophila
  6plm-assembly1_A  TM=9.960E-01  e=0.000E+00  Legionella pneumophila subsp. pneumophila str. Philadelphia 1
  7ppo-assembly1_C  TM=9.967E-01  e=3.766E-103  Legionella pneumophila
  6k4r-assembly2_B  TM=9.956E-01  e=5.052E-101  Legionella pneumophila subsp. pneumophila str. Philadelphia 1
  6k4k-assembly2_B  TM=9.965E-01  e=1.266E-100  Legionella pneumophila subsp. pneumophila str. Philadelphia 1

Secondary structure (DSSP, 8-state):
-----SEEEEE-S-S-SSPPPSEEEETTEEEEEEEPPHHHHHHHHHHHHHHHHHHHHHHTGGGGS-HHHHHHHHHHHHHHHHH---HHHHHHHHHHHHHHHHHHHHHSHHHHHHHHHHHTT-SSHHHHHTSSGGGGS-HHHHHHHHH--SPPPHHHHHHHHHTTT-GGGGS-HHHHHHHHHHTTSTT----SEEEETTEEEE-HHHHHHHHHTTSPPEEEEE-TTSTTTS--------------TTTEEEEETTEEEEE-TTSSEEEEEE-BTT--HHHHHHHHHHHHHHHHTHHHHT--S---EEEEEEEEEHHHHHHHHTTSTTHHHHHHHB-SSSEEEEEEEEE-GGGGSBTT-TTS-HHHHHHHHHHHHHHHHHHHHTTEE-TTSS--BS-STTGGGSTTTTB--TTHHHHSTT--S-BPBBTHHHHTTT-SEETTEE--TTS-EEGGGGTTT-HHHHHH-HHHHH----GGGEETTTTEEEESGGGGGGTHHHHHHHHHHHHHHHHHHHHHHHHHHHHHHT---HHHHHHHHHHHHHHHHHHHHHHHHHHH---HHHHHHHHHHHS-HHHHHHHHHHHSSSGGGG--HHHHHHHHHHHHTTSPPPP----PBTTTBS-SSSSSPPBS-TTSB-S-HHHHHHHHHHHHHHHHHHHHHHHHHHHHHHHHHHHHSSS---HHHHHHHHHHHHHTSPTT-HHHHHHHHHHHHHHHHHSTTS--TTTHHHHHHHHHHHHHHHHHHHH-/---HHHHHHHHHHHHHH-TT-SSEEEGGGHHHHHHHTT----HHHHHHHHHHHTTTT--EEEHHHHHHHHHHHHHTS-HHHHHHHHHTTS--S-SSB--HHHHHHHHHHSSS---HHHHHT--BHHHHHHHH-/----SEEEEE-S-S-SSPPPSEEEETTEEEEEEE--HHHHHHHHHHHHHHHHHHHHHHT-TTTS-HHHHHHHHHHHHHHHHH--SHHHHHHHHHHHHHHHHHHHHH-HHHHHHHHHHHHH-SSHHHHHTSSGGGGS-HHHHHHHHH--SPPPHHHHHHHHHTTT-GGGGS-HHHHHHHHHHTTSTT----SEEEETTEEEE-HHHHHHHHHTTSPPEEEEE-TTSTTTSPPPPP---------GGGEEEEETTEEEE--TTSSEEEEEE-BTT--HHHHHHHHHHHHHHHHTHHHHT--S---EEEEEEEEEHHHHHHHHTT-TTHHHHHHHB--SSEEEEEEEEE-GGGGSBTT-TT--HHHHHHHHHHHHHHHHHHHHHTEE-TTSS--BS-STTTTTSSSTTB--TTHHHHSTT--S-B-BTTHHHHTTT-SBBSSSB--TTS-EEGGGGGTT-HHHHHH-HHHHH----GGGEETTTTEEEESGGGGGGTHHHHHHHHHHHHHHHHHHHHHHHHHHHHHHT---HHHHHHHHHHHHHHHHHHHHHHHHHHH---HHHHHHHHHTTS-HHHHHHHHHHHHSSGGGG--HHHHHHHHHHHHTTSPPP------BTTTBS-SSSSS--BS-TTSB-S-HHHHHHHHHHHHHHHHHHHHHHHHHHHHHHHHHHTTTSS---HHHHHHHHHHHHHTSPTT-HHHHHHHHHHHHHHHHHSTTS--HHHHHHHHHHHHHHHHHHH-/--HHHHHHHHHHHHHH-TT-SSEEEGGGHHHHHHHTT-PPPHHHHTTHHHHTGGGSS-EEEHHHHHHHHHHTGGGS-TTHHHHHHHGGG-SSSSS---HHHHHHHHHHSSS---HHHHHT--TTTTHHHH-